Protein 2KJG (pdb70)

Nearest PDB structures (foldseek):
  2kjg-assembly1_A  TM=8.881E-01  e=3.752E-10  Saccharolobus solfataricus
  2kjg-assembly1_A  TM=9.029E-01  e=1.962E-10  Saccharolobus solfataricus
  2kjg-assembly1_A  TM=9.302E-01  e=8.916E-11  Saccharolobus solfataricus
  2kjg-assembly1_A  TM=9.087E-01  e=8.942E-11  Saccharolobus solfataricus
  8p0w-assembly1_G  TM=4.440E-01  e=7.723E+00  Homo sapiens

Structure (mmCIF, N/CA/C/O backbone):
data_2KJG
#
_entry.id   2KJG
#
loop_
_atom_site.group_PDB
_atom_site.id
_atom_site.type_symbol
_atom_site.label_atom_id
_atom_site.label_alt_id
_atom_site.label_comp_id
_atom_site.label_asym_id
_atom_site.label_entity_id
_atom_site.label_seq_id
_atom_site.pdbx_PDB_ins_code
_atom_site.Cartn_x
_atom_site.Cartn_y
_atom_site.Cartn_z
_atom_site.occupancy
_atom_site.B_iso_or_equiv
_atom_site.auth_seq_id
_atom_site.auth_comp_id
_atom_site.auth_asym_id
_atom_site.auth_atom_id
_atom_site.pdbx_PDB_model_num
ATOM 1 N N . MET A 1 1 ? -2.009 18.057 2.233 1.00 0.00 1 MET A N 1
ATOM 2 C CA . MET A 1 1 ? -1.259 16.808 2.179 1.00 0.00 1 MET A CA 1
ATOM 3 C C . MET A 1 1 ? -1.589 15.953 3.383 1.00 0.00 1 MET A C 1
ATOM 4 O O . MET A 1 1 ? -1.000 16.100 4.465 1.00 0.00 1 MET A O 1
ATOM 20 N N . SER A 1 2 ? -2.555 15.104 3.219 1.00 0.00 2 SER A N 1
ATOM 21 C CA . SER A 1 2 ? -2.978 14.210 4.247 1.00 0.00 2 SER A CA 1
ATOM 22 C C . SER A 1 2 ? -3.252 12.841 3.629 1.00 0.00 2 SER A C 1
ATOM 23 O O . SER A 1 2 ? -3.079 12.655 2.418 1.00 0.00 2 SER A O 1
ATOM 31 N N . ILE A 1 3 ? -3.647 11.911 4.448 1.00 0.00 3 ILE A N 1
ATOM 32 C CA . ILE A 1 3 ? -3.983 10.560 4.031 1.00 0.00 3 ILE A CA 1
ATOM 33 C C . ILE A 1 3 ? -4.934 10.004 5.109 1.00 0.00 3 ILE A C 1
ATOM 34 O O . ILE A 1 3 ? -5.277 8.829 5.158 1.00 0.00 3 ILE A O 1
ATOM 50 N N . LEU A 1 4 ? -5.429 10.924 5.904 1.00 0.00 4 LEU A N 1
ATOM 51 C CA . LEU A 1 4 ? -6.135 10.606 7.122 1.00 0.00 4 LEU A CA 1
ATOM 52 C C . LEU A 1 4 ? -7.630 10.633 6.927 1.00 0.00 4 LEU A C 1
ATOM 53 O O . LEU A 1 4 ? -8.372 10.123 7.763 1.00 0.00 4 LEU A O 1
ATOM 69 N N . GLU A 1 5 ? -8.068 11.217 5.828 1.00 0.00 5 GLU A N 1
ATOM 70 C CA . GLU A 1 5 ? -9.476 11.375 5.526 1.00 0.00 5 GLU A CA 1
ATOM 71 C C . GLU A 1 5 ? -10.206 10.037 5.376 1.00 0.00 5 GLU A C 1
ATOM 72 O O . GLU A 1 5 ? -11.441 9.982 5.469 1.00 0.00 5 GLU A O 1
ATOM 84 N N . ASP A 1 6 ? -9.482 8.963 5.157 1.00 0.00 6 ASP A N 1
ATOM 85 C CA . ASP A 1 6 ? -10.156 7.711 4.892 1.00 0.00 6 ASP A CA 1
ATOM 86 C C . ASP A 1 6 ? -9.985 6.678 6.000 1.00 0.00 6 ASP A C 1
ATOM 87 O O . ASP A 1 6 ? -8.861 6.444 6.486 1.00 0.00 6 ASP A O 1
ATOM 96 N N . PRO A 1 7 ? -11.106 6.060 6.435 1.00 0.00 7 PRO A N 1
ATOM 97 C CA . PRO A 1 7 ? -11.110 4.981 7.432 1.00 0.00 7 PRO A CA 1
ATOM 98 C C . PRO A 1 7 ? -10.269 3.735 7.061 1.00 0.00 7 PRO A C 1
ATOM 99 O O . PRO A 1 7 ? -9.851 3.002 7.960 1.00 0.00 7 PRO A O 1
ATOM 110 N N . GLU A 1 8 ? -10.008 3.476 5.766 1.00 0.00 8 GLU A N 1
ATOM 111 C CA . GLU A 1 8 ? -9.196 2.295 5.410 1.00 0.00 8 GLU A CA 1
ATOM 112 C C . GLU A 1 8 ? -7.775 2.461 5.943 1.00 0.00 8 GLU A C 1
ATOM 113 O O . GLU A 1 8 ? -7.149 1.507 6.418 1.00 0.00 8 GLU A O 1
ATOM 125 N N . PHE A 1 9 ? -7.313 3.698 5.936 1.00 0.00 9 PHE A N 1
ATOM 126 C CA . PHE A 1 9 ? -5.963 4.028 6.353 1.00 0.00 9 PHE A CA 1
ATOM 127 C C . PHE A 1 9 ? -5.759 3.793 7.849 1.00 0.00 9 PHE A C 1
ATOM 128 O O . PHE A 1 9 ? -4.738 3.234 8.263 1.00 0.00 9 PHE A O 1
ATOM 145 N N . VAL A 1 10 ? -6.734 4.190 8.657 1.00 0.00 10 VAL A N 1
ATOM 146 C CA . VAL A 1 10 ? -6.611 4.028 10.101 1.00 0.00 10 VAL A CA 1
ATOM 147 C C . VAL A 1 10 ? -6.569 2.543 10.462 1.00 0.00 10 VAL A C 1
ATOM 148 O O . VAL A 1 10 ? -5.852 2.136 11.364 1.00 0.00 10 VAL A O 1
ATOM 161 N N . LYS A 1 11 ? -7.304 1.735 9.709 1.00 0.00 11 LYS A N 1
ATOM 162 C CA . LYS A 1 11 ? -7.317 0.304 9.923 1.00 0.00 11 LYS A CA 1
ATOM 163 C C . LYS A 1 11 ? -5.947 -0.306 9.620 1.00 0.00 11 LYS A C 1
ATOM 164 O O . LYS A 1 11 ? -5.490 -1.189 10.344 1.00 0.00 11 LYS A O 1
ATOM 183 N N . LEU A 1 12 ? -5.281 0.206 8.580 1.00 0.00 12 LEU A N 1
ATOM 184 C CA . LEU A 1 12 ? -3.904 -0.198 8.257 1.00 0.00 12 LEU A CA 1
ATOM 185 C C . LEU A 1 12 ? -2.990 0.111 9.437 1.00 0.00 12 LEU A C 1
ATOM 186 O O . LEU A 1 12 ? -2.164 -0.712 9.847 1.00 0.00 12 LEU A O 1
ATOM 202 N N . ARG A 1 13 ? -3.172 1.301 9.987 1.00 0.00 13 ARG A N 1
ATOM 203 C CA . ARG A 1 13 ? -2.419 1.768 11.143 1.00 0.00 13 ARG A CA 1
ATOM 204 C C . ARG A 1 13 ? -2.675 0.870 12.352 1.00 0.00 13 ARG A C 1
ATOM 205 O O . ARG A 1 13 ? -1.754 0.572 13.106 1.00 0.00 13 ARG A O 1
ATOM 226 N N . GLN A 1 14 ? -3.925 0.434 12.514 1.00 0.00 14 GLN A N 1
ATOM 227 C CA . GLN A 1 14 ? -4.318 -0.464 13.610 1.00 0.00 14 GLN A CA 1
ATOM 228 C C . GLN A 1 14 ? -3.623 -1.817 13.501 1.00 0.00 14 GLN A C 1
ATOM 229 O O . GLN A 1 14 ? -3.175 -2.368 14.502 1.00 0.00 14 GLN A O 1
ATOM 243 N N . PHE A 1 15 ? -3.523 -2.346 12.284 1.00 0.00 15 PHE A N 1
ATOM 244 C CA . PHE A 1 15 ? -2.897 -3.636 12.066 1.00 0.00 15 PHE A CA 1
ATOM 245 C C . PHE A 1 15 ? -1.385 -3.560 12.184 1.00 0.00 15 PHE A C 1
ATOM 246 O O . PHE A 1 15 ? -0.721 -4.580 12.253 1.00 0.00 15 PHE A O 1
ATOM 263 N N . LYS A 1 16 ? -0.856 -2.329 12.171 1.00 0.00 16 LYS A N 1
ATOM 264 C CA . LYS A 1 16 ? 0.586 -2.028 12.331 1.00 0.00 16 LYS A CA 1
ATOM 265 C C . LYS A 1 16 ? 1.394 -2.483 11.108 1.00 0.00 16 LYS A C 1
ATOM 266 O O . LYS A 1 16 ? 2.616 -2.352 11.080 1.00 0.00 16 LYS A O 1
ATOM 285 N N . GLY A 1 17 ? 0.709 -3.002 10.116 1.00 0.00 17 GLY A N 1
ATOM 286 C CA . GLY A 1 17 ? 1.348 -3.502 8.932 1.00 0.00 17 GLY A CA 1
ATOM 287 C C . GLY A 1 17 ? 1.580 -5.000 9.017 1.00 0.00 17 GLY A C 1
ATOM 288 O O . GLY A 1 17 ? 0.802 -5.784 8.464 1.00 0.00 17 GLY A O 1
ATOM 292 N N . LYS A 1 18 ? 2.657 -5.386 9.734 1.00 0.00 18 LYS A N 1
ATOM 293 C CA . LYS A 1 18 ? 3.082 -6.796 9.942 1.00 0.00 18 LYS A CA 1
ATOM 294 C C . LYS A 1 18 ? 3.485 -7.499 8.645 1.00 0.00 18 LYS A C 1
ATOM 295 O O . LYS A 1 18 ? 3.715 -8.713 8.629 1.00 0.00 18 LYS A O 1
ATOM 314 N N . VAL A 1 19 ? 3.613 -6.736 7.602 1.00 0.00 19 VAL A N 1
ATOM 315 C CA . VAL A 1 19 ? 3.911 -7.241 6.280 1.00 0.00 19 VAL A CA 1
ATOM 316 C C . VAL A 1 19 ? 5.383 -7.059 5.953 1.00 0.00 19 VAL A C 1
ATOM 317 O O . VAL A 1 19 ? 6.121 -6.397 6.699 1.00 0.00 19 VAL A O 1
ATOM 330 N N . ASN A 1 20 ? 5.807 -7.663 4.878 1.00 0.00 20 ASN A N 1
ATOM 331 C CA . ASN A 1 20 ? 7.172 -7.569 4.419 1.00 0.00 20 ASN A CA 1
ATOM 332 C C . ASN A 1 20 ? 7.356 -6.228 3.767 1.00 0.00 20 ASN A C 1
ATOM 333 O O . ASN A 1 20 ? 6.781 -5.969 2.701 1.00 0.00 20 ASN A O 1
ATOM 344 N N . PHE A 1 21 ? 8.159 -5.395 4.376 1.00 0.00 21 PHE A N 1
ATOM 345 C CA . PHE A 1 21 ? 8.443 -4.068 3.869 1.00 0.00 21 PHE A CA 1
ATOM 346 C C . PHE A 1 21 ? 9.027 -4.144 2.480 1.00 0.00 21 PHE A C 1
ATOM 347 O O . PHE A 1 21 ? 8.694 -3.347 1.611 1.00 0.00 21 PHE A O 1
ATOM 364 N N . ASN A 1 22 ? 9.801 -5.170 2.252 1.00 0.00 22 ASN A N 1
ATOM 365 C CA . ASN A 1 22 ? 10.544 -5.289 1.015 1.00 0.00 22 ASN A CA 1
ATOM 366 C C . ASN A 1 22 ? 9.621 -5.675 -0.095 1.00 0.00 22 ASN A C 1
ATOM 367 O O . ASN A 1 22 ? 9.732 -5.170 -1.222 1.00 0.00 22 ASN A O 1
ATOM 378 N N . LEU A 1 23 ? 8.678 -6.524 0.219 1.00 0.00 23 LEU A N 1
ATOM 379 C CA . LEU A 1 23 ? 7.780 -7.001 -0.776 1.00 0.00 23 LEU A CA 1
ATOM 380 C C . LEU A 1 23 ? 6.728 -5.958 -1.094 1.00 0.00 23 LEU A C 1
ATOM 381 O O . LEU A 1 23 ? 6.435 -5.731 -2.253 1.00 0.00 23 LEU A O 1
ATOM 397 N N . VAL A 1 24 ? 6.217 -5.275 -0.070 1.00 0.00 24 VAL A N 1
ATOM 398 C CA . VAL A 1 24 ? 5.205 -4.237 -0.279 1.00 0.00 24 VAL A CA 1
ATOM 399 C C . VAL A 1 24 ? 5.799 -3.090 -1.066 1.00 0.00 24 VAL A C 1
ATOM 400 O O . VAL A 1 24 ? 5.164 -2.549 -1.964 1.00 0.00 24 VAL A O 1
ATOM 413 N N . MET A 1 25 ? 7.046 -2.767 -0.755 1.00 0.00 25 MET A N 1
ATOM 414 C CA . MET A 1 25 ? 7.791 -1.743 -1.469 1.00 0.00 25 MET A CA 1
ATOM 415 C C . MET A 1 25 ? 7.863 -2.098 -2.950 1.00 0.00 25 MET A C 1
ATOM 416 O O . MET A 1 25 ? 7.752 -1.233 -3.806 1.00 0.00 25 MET A O 1
ATOM 430 N N . GLN A 1 26 ? 7.999 -3.384 -3.235 1.00 0.00 26 GLN A N 1
ATOM 431 C CA . GLN A 1 26 ? 8.020 -3.869 -4.593 1.00 0.00 26 GLN A CA 1
ATOM 432 C C . GLN A 1 26 ? 6.617 -3.884 -5.203 1.00 0.00 26 GLN A C 1
ATOM 433 O O . GLN A 1 26 ? 6.462 -3.541 -6.353 1.00 0.00 26 GLN A O 1
ATOM 447 N N . ILE A 1 27 ? 5.609 -4.280 -4.419 1.00 0.00 27 ILE A N 1
ATOM 448 C CA . ILE A 1 27 ? 4.197 -4.287 -4.872 1.00 0.00 27 ILE A CA 1
ATOM 449 C C . ILE A 1 27 ? 3.803 -2.880 -5.329 1.00 0.00 27 ILE A C 1
ATOM 450 O O . ILE A 1 27 ? 3.321 -2.679 -6.456 1.00 0.00 27 ILE A O 1
ATOM 466 N N . LEU A 1 28 ? 4.059 -1.917 -4.460 1.00 0.00 28 LEU A N 1
ATOM 467 C CA . LEU A 1 28 ? 3.762 -0.519 -4.711 1.00 0.00 28 LEU A CA 1
ATOM 468 C C . LEU A 1 28 ? 4.555 -0.019 -5.911 1.00 0.00 28 LEU A C 1
ATOM 469 O O . LEU A 1 28 ? 4.039 0.682 -6.761 1.00 0.00 28 LEU A O 1
ATOM 485 N N . ASP A 1 29 ? 5.802 -0.426 -5.975 1.00 0.00 29 ASP A N 1
ATOM 486 C CA . ASP A 1 29 ? 6.711 -0.061 -7.065 1.00 0.00 29 ASP A CA 1
ATOM 487 C C . ASP A 1 29 ? 6.207 -0.613 -8.379 1.00 0.00 29 ASP A C 1
ATOM 488 O O . ASP A 1 29 ? 6.166 0.077 -9.386 1.00 0.00 29 ASP A O 1
ATOM 497 N N . GLU A 1 30 ? 5.804 -1.857 -8.332 1.00 0.00 30 GLU A N 1
ATOM 498 C CA . GLU A 1 30 ? 5.366 -2.608 -9.492 1.00 0.00 30 GLU A CA 1
ATOM 499 C C . GLU A 1 30 ? 4.112 -1.974 -10.112 1.00 0.00 30 GLU A C 1
ATOM 500 O O . GLU A 1 30 ? 4.033 -1.807 -11.336 1.00 0.00 30 GLU A O 1
ATOM 512 N N . ILE A 1 31 ? 3.142 -1.602 -9.281 1.00 0.00 31 ILE A N 1
ATOM 513 C CA . ILE A 1 31 ? 1.952 -0.930 -9.804 1.00 0.00 31 ILE A CA 1
ATOM 514 C C . ILE A 1 31 ? 2.318 0.481 -10.270 1.00 0.00 31 ILE A C 1
ATOM 515 O O . ILE A 1 31 ? 1.834 0.945 -11.295 1.00 0.00 31 ILE A O 1
ATOM 531 N N . GLU A 1 32 ? 3.222 1.127 -9.531 1.00 0.00 32 GLU A N 1
ATOM 532 C CA . GLU A 1 32 ? 3.649 2.476 -9.813 1.00 0.00 32 GLU A CA 1
ATOM 533 C C . GLU A 1 32 ? 4.316 2.567 -11.165 1.00 0.00 32 GLU A C 1
ATOM 534 O O . GLU A 1 32 ? 3.904 3.353 -11.993 1.00 0.00 32 GLU A O 1
ATOM 546 N N . LEU A 1 33 ? 5.317 1.732 -11.397 1.00 0.00 33 LEU A N 1
ATOM 547 C CA . LEU A 1 33 ? 6.060 1.757 -12.648 1.00 0.00 33 LEU A CA 1
ATOM 548 C C . LEU A 1 33 ? 5.161 1.505 -13.856 1.00 0.00 33 LEU A C 1
ATOM 549 O O . LEU A 1 33 ? 5.364 2.096 -14.923 1.00 0.00 33 LEU A O 1
ATOM 565 N N . ASP A 1 34 ? 4.142 0.675 -13.671 1.00 0.00 34 ASP A N 1
ATOM 566 C CA . ASP A 1 34 ? 3.185 0.410 -14.736 1.00 0.00 34 ASP A CA 1
ATOM 567 C C . ASP A 1 34 ? 2.328 1.635 -14.954 1.00 0.00 34 ASP A C 1
ATOM 568 O O . ASP A 1 34 ? 2.192 2.104 -16.071 1.00 0.00 34 ASP A O 1
ATOM 577 N N . LEU A 1 35 ? 1.817 2.186 -13.863 1.00 0.00 35 LEU A N 1
ATOM 578 C CA . LEU A 1 35 ? 0.954 3.369 -13.885 1.00 0.00 35 LEU A CA 1
ATOM 579 C C . LEU A 1 35 ? 1.697 4.624 -14.378 1.00 0.00 35 LEU A C 1
ATOM 580 O O . LEU A 1 35 ? 1.085 5.579 -14.828 1.00 0.00 35 LEU A O 1
ATOM 596 N N . ARG A 1 36 ? 3.005 4.639 -14.251 1.00 0.00 36 ARG A N 1
ATOM 597 C CA . ARG A 1 36 ? 3.780 5.750 -14.749 1.00 0.00 36 ARG A CA 1
ATOM 598 C C . ARG A 1 36 ? 3.802 5.749 -16.277 1.00 0.00 36 ARG A C 1
ATOM 599 O O . ARG A 1 36 ? 3.806 6.809 -16.917 1.00 0.00 36 ARG A O 1
ATOM 620 N N . GLY A 1 37 ? 3.779 4.568 -16.854 1.00 0.00 37 GLY A N 1
ATOM 621 C CA . GLY A 1 37 ? 3.749 4.454 -18.296 1.00 0.00 37 GLY A CA 1
ATOM 622 C C . GLY A 1 37 ? 2.324 4.396 -18.814 1.00 0.00 37 GLY A C 1
ATOM 623 O O . GLY A 1 37 ? 1.991 4.988 -19.847 1.00 0.00 37 GLY A O 1
ATOM 627 N N . SER A 1 38 ? 1.489 3.713 -18.083 1.00 0.00 38 SER A N 1
ATOM 628 C CA . SER A 1 38 ? 0.105 3.519 -18.434 1.00 0.00 38 SER A CA 1
ATOM 629 C C . SER A 1 38 ? -0.773 4.589 -17.746 1.00 0.00 38 SER A C 1
ATOM 630 O O . SER A 1 38 ? -0.251 5.559 -17.203 1.00 0.00 38 SER A O 1
ATOM 638 N N . ASP A 1 39 ? -2.093 4.441 -17.803 1.00 0.00 39 ASP A N 1
ATOM 639 C CA . ASP A 1 39 ? -2.984 5.437 -17.181 1.00 0.00 39 ASP A CA 1
ATOM 640 C C . ASP A 1 39 ? -4.005 4.799 -16.247 1.00 0.00 39 ASP A C 1
ATOM 641 O O . ASP A 1 39 ? -4.703 5.505 -15.526 1.00 0.00 39 ASP A O 1
ATOM 650 N N . ASN A 1 40 ? -4.078 3.488 -16.225 1.00 0.00 40 ASN A N 1
ATOM 651 C CA . ASN A 1 40 ? -5.126 2.820 -15.479 1.00 0.00 40 ASN A CA 1
ATOM 652 C C . ASN A 1 40 ? -4.530 2.061 -14.322 1.00 0.00 40 ASN A C 1
ATOM 653 O O . ASN A 1 40 ? -3.925 1.009 -14.512 1.00 0.00 40 ASN A O 1
ATOM 664 N N . ILE A 1 41 ? -4.712 2.582 -13.128 1.00 0.00 41 ILE A N 1
ATOM 665 C CA . ILE A 1 41 ? -4.123 1.982 -11.949 1.00 0.00 41 ILE A CA 1
ATOM 666 C C . ILE A 1 41 ? -4.876 0.719 -11.548 1.00 0.00 41 ILE A C 1
ATOM 667 O O . ILE A 1 41 ? -4.295 -0.191 -10.978 1.00 0.00 41 ILE A O 1
ATOM 683 N N . LYS A 1 42 ? -6.157 0.663 -11.884 1.00 0.00 42 LYS A N 1
ATOM 684 C CA . LYS A 1 42 ? -6.975 -0.522 -11.612 1.00 0.00 42 LYS A CA 1
ATOM 685 C C . LYS A 1 42 ? -6.353 -1.706 -12.323 1.00 0.00 42 LYS A C 1
ATOM 686 O O . LYS A 1 42 ? -6.143 -2.771 -11.735 1.00 0.00 42 LYS A O 1
ATOM 705 N N . THR A 1 43 ? -6.051 -1.494 -13.585 1.00 0.00 43 THR A N 1
ATOM 706 C CA . THR A 1 43 ? -5.408 -2.495 -14.403 1.00 0.00 43 THR A CA 1
ATOM 707 C C . THR A 1 43 ? -3.986 -2.791 -13.881 1.00 0.00 43 THR A C 1
ATOM 708 O O . THR A 1 43 ? -3.561 -3.958 -13.849 1.00 0.00 43 THR A O 1
ATOM 719 N N . SER A 1 44 ? -3.275 -1.748 -13.436 1.00 0.00 44 SER A N 1
ATOM 720 C CA . SER A 1 44 ? -1.955 -1.922 -12.834 1.00 0.00 44 SER A CA 1
ATOM 721 C C . SER A 1 44 ? -2.044 -2.848 -11.596 1.00 0.00 44 SER A C 1
ATOM 722 O O . SER A 1 44 ? -1.192 -3.729 -11.397 1.00 0.00 44 SER A O 1
ATOM 730 N N . ILE A 1 45 ? -3.102 -2.656 -10.791 1.00 0.00 45 ILE A N 1
ATOM 731 C CA . ILE A 1 45 ? -3.373 -3.490 -9.620 1.00 0.00 45 ILE A CA 1
ATOM 732 C C . ILE A 1 45 ? -3.526 -4.949 -10.055 1.00 0.00 45 ILE A C 1
ATOM 733 O O . ILE A 1 45 ? -2.907 -5.841 -9.475 1.00 0.00 45 ILE A O 1
ATOM 749 N N . ILE A 1 46 ? -4.303 -5.156 -11.118 1.00 0.00 46 ILE A N 1
ATOM 750 C CA . ILE A 1 46 ? -4.604 -6.485 -11.648 1.00 0.00 46 ILE A CA 1
ATOM 751 C C . ILE A 1 46 ? -3.339 -7.310 -11.893 1.00 0.00 46 ILE A C 1
ATOM 752 O O . ILE A 1 46 ? -3.247 -8.435 -11.408 1.00 0.00 46 ILE A O 1
ATOM 768 N N . TYR A 1 47 ? -2.348 -6.729 -12.585 1.00 0.00 47 TYR A N 1
ATOM 769 C CA . TYR A 1 47 ? -1.131 -7.480 -12.937 1.00 0.00 47 TYR A CA 1
ATOM 770 C C . TYR A 1 47 ? -0.412 -7.944 -11.694 1.00 0.00 47 TYR A C 1
ATOM 771 O O . TYR A 1 47 ? -0.174 -9.127 -11.500 1.00 0.00 47 TYR A O 1
ATOM 789 N N . VAL A 1 48 ? -0.141 -6.996 -10.834 1.00 0.00 48 VAL A N 1
ATOM 790 C CA . VAL A 1 48 ? 0.669 -7.200 -9.661 1.00 0.00 48 VAL A CA 1
ATOM 791 C C . VAL A 1 48 ? -0.004 -8.125 -8.662 1.00 0.00 48 VAL A C 1
ATOM 792 O O . VAL A 1 48 ? 0.633 -9.031 -8.116 1.00 0.00 48 VAL A O 1
ATOM 805 N N . TYR A 1 49 ? -1.281 -7.932 -8.458 1.00 0.00 49 TYR A N 1
ATOM 806 C CA . TYR A 1 49 ? -2.023 -8.731 -7.521 1.00 0.00 49 TYR A CA 1
ATOM 807 C C . TYR A 1 49 ? -2.214 -10.150 -8.030 1.00 0.00 49 TYR A C 1
ATOM 808 O O . TYR A 1 49 ? -2.099 -11.091 -7.266 1.00 0.00 49 TYR A O 1
ATOM 826 N N . SER A 1 50 ? -2.433 -10.300 -9.329 1.00 0.00 50 SER A N 1
ATOM 827 C CA . SER A 1 50 ? -2.588 -11.615 -9.923 1.00 0.00 50 SER A CA 1
ATOM 828 C C . SER A 1 50 ? -1.224 -12.320 -9.990 1.00 0.00 50 SER A C 1
ATOM 829 O O . SER A 1 50 ? -1.125 -13.544 -9.890 1.00 0.00 50 SER A O 1
ATOM 837 N N . SER A 1 51 ? -0.178 -11.549 -10.150 1.00 0.00 51 SER A N 1
ATOM 838 C CA . SER A 1 51 ? 1.149 -12.093 -10.216 1.00 0.00 51 SER A CA 1
ATOM 839 C C . SER A 1 51 ? 1.598 -12.544 -8.818 1.00 0.00 51 SER A C 1
ATOM 840 O O . SER A 1 51 ? 2.117 -13.642 -8.645 1.00 0.00 51 SER A O 1
ATOM 848 N N . HIS A 1 52 ? 1.333 -11.720 -7.827 1.00 0.00 52 HIS A N 1
ATOM 849 C CA . HIS A 1 52 ? 1.767 -11.977 -6.460 1.00 0.00 52 HIS A CA 1
ATOM 850 C C . HIS A 1 52 ? 0.607 -12.471 -5.603 1.00 0.00 52 HIS A C 1
ATOM 851 O O . HIS A 1 52 ? 0.556 -12.163 -4.407 1.00 0.00 52 HIS A O 1
ATOM 866 N N . LEU A 1 53 ? -0.275 -13.294 -6.197 1.00 0.00 53 LEU A N 1
ATOM 867 C CA . LEU A 1 53 ? -1.491 -13.827 -5.518 1.00 0.00 53 LEU A CA 1
ATOM 868 C C . LEU A 1 53 ? -1.207 -14.373 -4.138 1.00 0.00 53 LEU A C 1
ATOM 869 O O . LEU A 1 53 ? -1.973 -14.126 -3.201 1.00 0.00 53 LEU A O 1
ATOM 885 N N . ASP A 1 54 ? -0.103 -15.087 -4.009 1.00 0.00 54 ASP A N 1
ATOM 886 C CA . ASP A 1 54 ? 0.279 -15.690 -2.738 1.00 0.00 54 ASP A CA 1
ATOM 887 C C . ASP A 1 54 ? 0.411 -14.663 -1.626 1.00 0.00 54 ASP A C 1
ATOM 888 O O . ASP A 1 54 ? -0.080 -14.878 -0.502 1.00 0.00 54 ASP A O 1
ATOM 897 N N . GLU A 1 55 ? 1.082 -13.574 -1.899 1.00 0.00 55 GLU A N 1
ATOM 898 C CA . GLU A 1 55 ? 1.230 -12.563 -0.895 1.00 0.00 55 GLU A CA 1
ATOM 899 C C . GLU A 1 55 ? -0.066 -11.781 -0.700 1.00 0.00 55 GLU A C 1
ATOM 900 O O . GLU A 1 55 ? -0.403 -11.391 0.414 1.00 0.00 55 GLU A O 1
ATOM 912 N N . ILE A 1 56 ? -0.803 -11.591 -1.782 1.00 0.00 56 ILE A N 1
ATOM 913 C CA . ILE A 1 56 ? -2.061 -10.846 -1.736 1.00 0.00 56 ILE A CA 1
ATOM 914 C C . ILE A 1 56 ? -3.051 -11.542 -0.807 1.00 0.00 56 ILE A C 1
ATOM 915 O O . ILE A 1 56 ? -3.662 -10.912 0.037 1.00 0.00 56 ILE A O 1
ATOM 931 N N . ARG A 1 57 ? -3.154 -12.851 -0.943 1.00 0.00 57 ARG A N 1
ATOM 932 C CA . ARG A 1 57 ? -4.054 -13.641 -0.104 1.00 0.00 57 ARG A CA 1
ATOM 933 C C . ARG A 1 57 ? -3.518 -13.735 1.333 1.00 0.00 57 ARG A C 1
ATOM 934 O O . ARG A 1 57 ? -4.276 -13.963 2.270 1.00 0.00 57 ARG A O 1
ATOM 955 N N . LYS A 1 58 ? -2.207 -13.548 1.490 1.00 0.00 58 LYS A N 1
ATOM 956 C CA . LYS A 1 58 ? -1.551 -13.635 2.791 1.00 0.00 58 LYS A CA 1
ATOM 957 C C . LYS A 1 58 ? -2.009 -12.459 3.643 1.00 0.00 58 LYS A C 1
ATOM 958 O O . LYS A 1 58 ? -2.513 -12.618 4.756 1.00 0.00 58 LYS A O 1
ATOM 977 N N . ASN A 1 59 ? -1.868 -11.291 3.081 1.00 0.00 59 ASN A N 1
ATOM 978 C CA . ASN A 1 59 ? -2.167 -10.042 3.758 1.00 0.00 59 ASN A CA 1
ATOM 979 C C . ASN A 1 59 ? -3.373 -9.425 3.077 1.00 0.00 59 ASN A C 1
ATOM 980 O O . ASN A 1 59 ? -3.351 -8.255 2.691 1.00 0.00 59 ASN A O 1
ATOM 991 N N . LYS A 1 60 ? -4.440 -10.200 2.951 1.00 0.00 60 LYS A N 1
ATOM 992 C CA . LYS A 1 60 ? -5.608 -9.765 2.182 1.00 0.00 60 LYS A CA 1
ATOM 993 C C . LYS A 1 60 ? -6.255 -8.496 2.732 1.00 0.00 60 LYS A C 1
ATOM 994 O O . LYS A 1 60 ? -6.781 -7.702 1.969 1.00 0.00 60 LYS A O 1
ATOM 1013 N N . GLU A 1 61 ? -6.190 -8.295 4.045 1.00 0.00 61 GLU A N 1
ATOM 1014 C CA . GLU A 1 61 ? -6.746 -7.109 4.649 1.00 0.00 61 GLU A CA 1
ATOM 1015 C C . GLU A 1 61 ? -5.962 -5.901 4.196 1.00 0.00 61 GLU A C 1
ATOM 1016 O O . GLU A 1 61 ? -6.528 -4.887 3.768 1.00 0.00 61 GLU A O 1
ATOM 1028 N N . PHE A 1 62 ? -4.661 -6.038 4.277 1.00 0.00 62 PHE A N 1
ATOM 1029 C CA . PHE A 1 62 ? -3.739 -5.011 3.904 1.00 0.00 62 PHE A CA 1
ATOM 1030 C C . PHE A 1 62 ? -3.858 -4.693 2.415 1.00 0.00 62 PHE A C 1
ATOM 1031 O O . PHE A 1 62 ? -4.069 -3.540 2.042 1.00 0.00 62 PHE A O 1
ATOM 1048 N N . TYR A 1 63 ? -3.794 -5.722 1.580 1.00 0.00 63 TYR A N 1
ATOM 1049 C CA . TYR A 1 63 ? -3.828 -5.539 0.139 1.00 0.00 63 TYR A CA 1
ATOM 1050 C C . TYR A 1 63 ? -5.178 -5.063 -0.381 1.00 0.00 63 TYR A C 1
ATOM 1051 O O . TYR A 1 63 ? -5.243 -4.400 -1.408 1.00 0.00 63 TYR A O 1
ATOM 1069 N N . ASP A 1 64 ? -6.255 -5.366 0.326 1.00 0.00 64 ASP A N 1
ATOM 1070 C CA . ASP A 1 64 ? -7.562 -4.839 -0.074 1.00 0.00 64 ASP A CA 1
ATOM 1071 C C . ASP A 1 64 ? -7.631 -3.354 0.201 1.00 0.00 64 ASP A C 1
ATOM 1072 O O . ASP A 1 64 ? -7.952 -2.550 -0.694 1.00 0.00 64 ASP A O 1
ATOM 1081 N N . MET A 1 65 ? -7.280 -2.989 1.419 1.00 0.00 65 MET A N 1
ATOM 1082 C CA . MET A 1 65 ? -7.359 -1.611 1.854 1.00 0.00 65 MET A CA 1
ATOM 1083 C C . MET A 1 65 ? -6.398 -0.718 1.118 1.00 0.00 65 MET A C 1
ATOM 1084 O O . MET A 1 65 ? -6.785 0.372 0.686 1.00 0.00 65 MET A O 1
ATOM 1098 N N . ILE A 1 66 ? -5.158 -1.168 0.921 1.00 0.00 66 ILE A N 1
ATOM 1099 C CA . ILE A 1 66 ? -4.211 -0.336 0.210 1.00 0.00 66 ILE A CA 1
ATOM 1100 C C . ILE A 1 66 ? -4.625 -0.146 -1.232 1.00 0.00 66 ILE A C 1
ATOM 1101 O O . ILE A 1 66 ? -4.575 0.950 -1.713 1.00 0.00 66 ILE A O 1
ATOM 1117 N N . ALA A 1 67 ? -5.101 -1.213 -1.895 1.00 0.00 67 ALA A N 1
ATOM 1118 C CA . ALA A 1 67 ? -5.536 -1.130 -3.300 1.00 0.00 67 ALA A CA 1
ATOM 1119 C C . ALA A 1 67 ? -6.597 -0.074 -3.473 1.00 0.00 67 ALA A C 1
ATOM 1120 O O . ALA A 1 67 ? -6.591 0.663 -4.462 1.00 0.00 67 ALA A O 1
ATOM 1127 N N . GLU A 1 68 ? -7.494 0.019 -2.508 1.00 0.00 68 GLU A N 1
ATOM 1128 C CA . GLU A 1 68 ? -8.518 1.029 -2.534 1.00 0.00 68 GLU A CA 1
ATOM 1129 C C . GLU A 1 68 ? -7.854 2.409 -2.434 1.00 0.00 68 GLU A C 1
ATOM 1130 O O . GLU A 1 68 ? -7.974 3.228 -3.341 1.00 0.00 68 GLU A O 1
ATOM 1142 N N . ILE A 1 69 ? -7.077 2.589 -1.365 1.00 0.00 69 ILE A N 1
ATOM 1143 C CA . ILE A 1 69 ? -6.382 3.846 -1.043 1.00 0.00 69 ILE A CA 1
ATOM 1144 C C . ILE A 1 69 ? -5.462 4.317 -2.179 1.00 0.00 69 ILE A C 1
ATOM 1145 O O . ILE A 1 69 ? -5.468 5.488 -2.529 1.00 0.00 69 ILE A O 1
ATOM 1161 N N . LEU A 1 70 ? -4.707 3.398 -2.747 1.00 0.00 70 LEU A N 1
ATOM 1162 C CA . LEU A 1 70 ? -3.769 3.681 -3.831 1.00 0.00 70 LEU A CA 1
ATOM 1163 C C . LEU A 1 70 ? -4.449 4.375 -5.000 1.00 0.00 70 LEU A C 1
ATOM 1164 O O . LEU A 1 70 ? -4.013 5.418 -5.438 1.00 0.00 70 LEU A O 1
ATOM 1180 N N . GLN A 1 71 ? -5.544 3.819 -5.452 1.00 0.00 71 GLN A N 1
ATOM 1181 C CA . GLN A 1 71 ? -6.285 4.377 -6.581 1.00 0.00 71 GLN A CA 1
ATOM 1182 C C . GLN A 1 71 ? -6.961 5.698 -6.164 1.00 0.00 71 GLN A C 1
ATOM 1183 O O . GLN A 1 71 ? -6.851 6.742 -6.844 1.00 0.00 71 GLN A O 1
ATOM 1197 N N . ARG A 1 72 ? -7.570 5.629 -5.006 1.00 0.00 72 ARG A N 1
ATOM 1198 C CA . ARG A 1 72 ? -8.350 6.684 -4.369 1.00 0.00 72 ARG A CA 1
ATOM 1199 C C . ARG A 1 72 ? -7.510 7.954 -4.165 1.00 0.00 72 ARG A C 1
ATOM 1200 O O . ARG A 1 72 ? -7.947 9.066 -4.464 1.00 0.00 72 ARG A O 1
ATOM 1221 N N . TYR A 1 73 ? -6.308 7.785 -3.681 1.00 0.00 73 TYR A N 1
ATOM 1222 C CA . TYR A 1 73 ? -5.452 8.904 -3.400 1.00 0.00 73 TYR A CA 1
ATOM 1223 C C . TYR A 1 73 ? -4.503 9.244 -4.534 1.00 0.00 73 TYR A C 1
ATOM 1224 O O . TYR A 1 73 ? -3.957 10.347 -4.554 1.00 0.00 73 TYR A O 1
ATOM 1242 N N . TYR A 1 74 ? -4.297 8.340 -5.489 1.00 0.00 74 TYR A N 1
ATOM 1243 C CA . TYR A 1 74 ? -3.410 8.658 -6.608 1.00 0.00 74 TYR A CA 1
ATOM 1244 C C . TYR A 1 74 ? -4.001 9.784 -7.437 1.00 0.00 74 TYR A C 1
ATOM 1245 O O . TYR A 1 74 ? -3.279 10.629 -7.945 1.00 0.00 74 TYR A O 1
ATOM 1263 N N . LYS A 1 75 ? -5.322 9.814 -7.528 1.00 0.00 75 LYS A N 1
ATOM 1264 C CA . LYS A 1 75 ? -6.003 10.886 -8.250 1.00 0.00 75 LYS A CA 1
ATOM 1265 C C . LYS A 1 75 ? -5.853 12.240 -7.521 1.00 0.00 75 LYS A C 1
ATOM 1266 O O . LYS A 1 75 ? -5.885 13.302 -8.147 1.00 0.00 75 LYS A O 1
ATOM 1285 N N . LYS A 1 76 ? -5.649 12.191 -6.216 1.00 0.00 76 LYS A N 1
ATOM 1286 C CA . LYS A 1 76 ? -5.601 13.404 -5.401 1.00 0.00 76 LYS A CA 1
ATOM 1287 C C . LYS A 1 76 ? -4.163 13.877 -5.080 1.00 0.00 76 LYS A C 1
ATOM 1288 O O . LYS A 1 76 ? -3.853 15.061 -5.222 1.00 0.00 76 LYS A O 1
ATOM 1307 N N . ILE A 1 77 ? -3.297 12.974 -4.642 1.00 0.00 77 ILE A N 1
ATOM 1308 C CA . ILE A 1 77 ? -1.931 13.373 -4.265 1.00 0.00 77 ILE A CA 1
ATOM 1309 C C . ILE A 1 77 ? -0.859 12.745 -5.160 1.00 0.00 77 ILE A C 1
ATOM 1310 O O . ILE A 1 77 ? 0.270 13.230 -5.219 1.00 0.00 77 ILE A O 1
ATOM 1326 N N . GLY A 1 78 ? -1.195 11.665 -5.825 1.00 0.00 78 GLY A N 1
ATOM 1327 C CA . GLY A 1 78 ? -0.252 11.027 -6.735 1.00 0.00 78 GLY A CA 1
ATOM 1328 C C . GLY A 1 78 ? 0.195 9.697 -6.201 1.00 0.00 78 GLY A C 1
ATOM 1329 O O . GLY A 1 78 ? 0.399 9.567 -4.993 1.00 0.00 78 GLY A O 1
ATOM 1333 N N . ILE A 1 79 ? 0.371 8.716 -7.082 1.00 0.00 79 ILE A N 1
ATOM 1334 C CA . ILE A 1 79 ? 0.698 7.355 -6.660 1.00 0.00 79 ILE A CA 1
ATOM 1335 C C . ILE A 1 79 ? 2.046 7.300 -5.928 1.00 0.00 79 ILE A C 1
ATOM 1336 O O . ILE A 1 79 ? 2.174 6.595 -4.930 1.00 0.00 79 ILE A O 1
ATOM 1352 N N . GLU A 1 80 ? 3.014 8.106 -6.396 1.00 0.00 80 GLU A N 1
ATOM 1353 C CA . GLU A 1 80 ? 4.350 8.193 -5.790 1.00 0.00 80 GLU A CA 1
ATOM 1354 C C . GLU A 1 80 ? 4.214 8.482 -4.304 1.00 0.00 80 GLU A C 1
ATOM 1355 O O . GLU A 1 80 ? 4.808 7.808 -3.449 1.00 0.00 80 GLU A O 1
ATOM 1367 N N . ASN A 1 81 ? 3.387 9.464 -4.029 1.00 0.00 81 ASN A N 1
ATOM 1368 C CA . ASN A 1 81 ? 3.114 9.944 -2.688 1.00 0.00 81 ASN A CA 1
ATOM 1369 C C . ASN A 1 81 ? 2.364 8.927 -1.859 1.00 0.00 81 ASN A C 1
ATOM 1370 O O . ASN A 1 81 ? 2.710 8.700 -0.701 1.00 0.00 81 ASN A O 1
ATOM 1381 N N . VAL A 1 82 ? 1.365 8.283 -2.451 1.00 0.00 82 VAL A N 1
ATOM 1382 C CA . VAL A 1 82 ? 0.561 7.306 -1.714 1.00 0.00 82 VAL A CA 1
ATOM 1383 C C . VAL A 1 82 ? 1.416 6.108 -1.319 1.00 0.00 82 VAL A C 1
ATOM 1384 O O . VAL A 1 82 ? 1.394 5.682 -0.168 1.00 0.00 82 VAL A O 1
ATOM 1397 N N . ASN A 1 83 ? 2.200 5.612 -2.270 1.00 0.00 83 ASN A N 1
ATOM 1398 C CA . ASN A 1 83 ? 3.089 4.459 -2.049 1.00 0.00 83 ASN A CA 1
ATOM 1399 C C . ASN A 1 83 ? 4.040 4.717 -0.898 1.00 0.00 83 ASN A C 1
ATOM 1400 O O . ASN A 1 83 ? 4.249 3.863 -0.032 1.00 0.00 83 ASN A O 1
ATOM 1411 N N . GLN A 1 84 ? 4.576 5.915 -0.870 1.00 0.00 84 GLN A N 1
ATOM 1412 C CA . GLN A 1 84 ? 5.503 6.329 0.164 1.00 0.00 84 GLN A CA 1
ATOM 1413 C C . GLN A 1 84 ? 4.762 6.333 1.518 1.00 0.00 84 GLN A C 1
ATOM 1414 O O . GLN A 1 84 ? 5.255 5.798 2.521 1.00 0.00 84 GLN A O 1
ATOM 1428 N N . LEU A 1 85 ? 3.567 6.893 1.532 1.00 0.00 85 LEU A N 1
ATOM 1429 C CA . LEU A 1 85 ? 2.771 6.960 2.750 1.00 0.00 85 LEU A CA 1
ATOM 1430 C C . LEU A 1 85 ? 2.404 5.568 3.260 1.00 0.00 85 LEU A C 1
ATOM 1431 O O . LEU A 1 85 ? 2.409 5.332 4.467 1.00 0.00 85 LEU A O 1
ATOM 1447 N N . ILE A 1 86 ? 2.143 4.639 2.345 1.00 0.00 86 ILE A N 1
ATOM 1448 C CA . ILE A 1 86 ? 1.824 3.260 2.718 1.00 0.00 86 ILE A CA 1
ATOM 1449 C C . ILE A 1 86 ? 3.038 2.617 3.402 1.00 0.00 86 ILE A C 1
ATOM 1450 O O . ILE A 1 86 ? 2.905 1.939 4.426 1.00 0.00 86 ILE A O 1
ATOM 1466 N N . LEU A 1 87 ? 4.224 2.889 2.865 1.00 0.00 87 LEU A N 1
ATOM 1467 C CA . LEU A 1 87 ? 5.471 2.402 3.458 1.00 0.00 87 LEU A CA 1
ATOM 1468 C C . LEU A 1 87 ? 5.659 2.977 4.854 1.00 0.00 87 LEU A C 1
ATOM 1469 O O . LEU A 1 87 ? 6.084 2.295 5.768 1.00 0.00 87 LEU A O 1
ATOM 1485 N N . THR A 1 88 ? 5.297 4.217 5.000 1.00 0.00 88 THR A N 1
ATOM 1486 C CA . THR A 1 88 ? 5.355 4.914 6.264 1.00 0.00 88 THR A CA 1
ATOM 1487 C C . THR A 1 88 ? 4.365 4.274 7.286 1.00 0.00 88 THR A C 1
ATOM 1488 O O . THR A 1 88 ? 4.633 4.209 8.490 1.00 0.00 88 THR A O 1
ATOM 1499 N N . THR A 1 89 ? 3.252 3.783 6.773 1.00 0.00 89 THR A N 1
ATOM 1500 C CA . THR A 1 89 ? 2.200 3.171 7.573 1.00 0.00 89 THR A CA 1
ATOM 1501 C C . THR A 1 89 ? 2.630 1.787 8.110 1.00 0.00 89 THR A C 1
ATOM 1502 O O . THR A 1 89 ? 2.227 1.372 9.211 1.00 0.00 89 THR A O 1
ATOM 1513 N N . ILE A 1 90 ? 3.451 1.087 7.356 1.00 0.00 90 ILE A N 1
ATOM 1514 C CA . ILE A 1 90 ? 3.887 -0.238 7.773 1.00 0.00 90 ILE A CA 1
ATOM 1515 C C . ILE A 1 90 ? 5.190 -0.180 8.544 1.00 0.00 90 ILE A C 1
ATOM 1516 O O . ILE A 1 90 ? 5.640 -1.187 9.107 1.00 0.00 90 ILE A O 1
ATOM 1532 N N . LYS A 1 91 ? 5.807 0.966 8.561 1.00 0.00 91 LYS A N 1
ATOM 1533 C CA . LYS A 1 91 ? 7.044 1.111 9.257 1.00 0.00 91 LYS A CA 1
ATOM 1534 C C . LYS A 1 91 ? 6.890 1.737 10.608 1.00 0.00 91 LYS A C 1
ATOM 1535 O O . LYS A 1 91 ? 6.234 2.771 10.769 1.00 0.00 91 LYS A O 1
ATOM 1554 N N . LEU A 1 92 ? 7.452 1.079 11.587 1.00 0.00 92 LEU A N 1
ATOM 1555 C CA . LEU A 1 92 ? 7.613 1.668 12.885 1.00 0.00 92 LEU A CA 1
ATOM 1556 C C . LEU A 1 92 ? 8.811 2.589 12.780 1.00 0.00 92 LEU A C 1
ATOM 1557 O O . LEU A 1 92 ? 9.770 2.254 12.062 1.00 0.00 92 LEU A O 1
ATOM 1573 N N . GLU A 1 93 ? 8.762 3.702 13.480 1.00 0.00 93 GLU A N 1
ATOM 1574 C CA . GLU A 1 93 ? 9.746 4.782 13.384 1.00 0.00 93 GLU A CA 1
ATOM 1575 C C . GLU A 1 93 ? 11.242 4.308 13.417 1.00 0.00 93 GLU A C 1
ATOM 1576 O O . GLU A 1 93 ? 11.868 4.193 12.358 1.00 0.00 93 GLU A O 1
ATOM 1588 N N . HIS A 1 94 ? 11.810 4.027 14.574 1.00 0.00 94 HIS A N 1
ATOM 1589 C CA . HIS A 1 94 ? 13.204 3.524 14.622 1.00 0.00 94 HIS A CA 1
ATOM 1590 C C . HIS A 1 94 ? 13.391 2.495 15.716 1.00 0.00 94 HIS A C 1
ATOM 1591 O O . HIS A 1 94 ? 14.485 1.968 15.899 1.00 0.00 94 HIS A O 1
ATOM 1606 N N . HIS A 1 95 ? 12.334 2.182 16.420 1.00 0.00 95 HIS A N 1
ATOM 1607 C CA . HIS A 1 95 ? 12.408 1.206 17.489 1.00 0.00 95 HIS A CA 1
ATOM 1608 C C . HIS A 1 95 ? 11.957 -0.129 16.955 1.00 0.00 95 HIS A C 1
ATOM 1609 O O . HIS A 1 95 ? 10.763 -0.394 16.850 1.00 0.00 95 HIS A O 1
ATOM 1624 N N . HIS A 1 96 ? 12.902 -0.928 16.543 1.00 0.00 96 HIS A N 1
ATOM 1625 C CA . HIS A 1 96 ? 12.620 -2.246 15.997 1.00 0.00 96 HIS A CA 1
ATOM 1626 C C . HIS A 1 96 ? 13.360 -3.285 16.788 1.00 0.00 96 HIS A C 1
ATOM 1627 O O . HIS A 1 96 ? 12.748 -4.126 17.452 1.00 0.00 96 HIS A O 1
ATOM 1642 N N . HIS A 1 97 ? 14.693 -3.213 16.746 1.00 0.00 97 HIS A N 1
ATOM 1643 C CA . HIS A 1 97 ? 15.517 -4.158 17.485 1.00 0.00 97 HIS A CA 1
ATOM 1644 C C . HIS A 1 97 ? 15.365 -3.946 18.977 1.00 0.00 97 HIS A C 1
ATOM 1645 O O . HIS A 1 97 ? 15.493 -4.871 19.758 1.00 0.00 97 HIS A O 1
ATOM 1660 N N . HIS A 1 98 ? 15.081 -2.733 19.372 1.00 0.00 98 HIS A N 1
ATOM 1661 C CA . HIS A 1 98 ? 14.771 -2.483 20.742 1.00 0.00 98 HIS A CA 1
ATOM 1662 C C . HIS A 1 98 ? 13.391 -1.874 20.802 1.00 0.00 98 HIS A C 1
ATOM 1663 O O . HIS A 1 98 ? 13.217 -0.661 20.702 1.00 0.00 98 HIS A O 1
ATOM 1678 N N . HIS A 1 99 ? 12.431 -2.733 20.869 1.00 0.00 99 HIS A N 1
ATOM 1679 C CA . HIS A 1 99 ? 11.048 -2.370 20.902 1.00 0.00 99 HIS A CA 1
ATOM 1680 C C . HIS A 1 99 ? 10.354 -3.348 21.812 1.00 0.00 99 HIS A C 1
ATOM 1681 O O . HIS A 1 99 ? 10.113 -3.012 22.970 1.00 0.00 99 HIS A O 1
ATOM 1697 N N . MET A 1 1 ? -2.925 17.051 2.593 1.00 0.00 1 MET A N 2
ATOM 1698 C CA . MET A 1 1 ? -2.104 17.269 3.787 1.00 0.00 1 MET A CA 2
ATOM 1699 C C . MET A 1 1 ? -1.933 15.976 4.554 1.00 0.00 1 MET A C 2
ATOM 1700 O O . MET A 1 1 ? -0.818 15.483 4.722 1.00 0.00 1 MET A O 2
ATOM 1716 N N . SER A 1 2 ? -3.019 15.431 5.017 1.00 0.00 2 SER A N 2
ATOM 1717 C CA . SER A 1 2 ? -2.985 14.232 5.782 1.00 0.00 2 SER A CA 2
ATOM 1718 C C . SER A 1 2 ? -3.668 13.118 4.994 1.00 0.00 2 SER A C 2
ATOM 1719 O O . SER A 1 2 ? -4.683 13.349 4.338 1.00 0.00 2 SER A O 2
ATOM 1727 N N . ILE A 1 3 ? -3.110 11.936 5.034 1.00 0.00 3 ILE A N 2
ATOM 1728 C CA . ILE A 1 3 ? -3.702 10.789 4.367 1.00 0.00 3 ILE A CA 2
ATOM 1729 C C . ILE A 1 3 ? -4.606 10.038 5.368 1.00 0.00 3 ILE A C 2
ATOM 1730 O O . ILE A 1 3 ? -5.335 9.108 5.030 1.00 0.00 3 ILE A O 2
ATOM 1746 N N . LEU A 1 4 ? -4.611 10.539 6.598 1.00 0.00 4 LEU A N 2
ATOM 1747 C CA . LEU A 1 4 ? -5.418 9.991 7.693 1.00 0.00 4 LEU A CA 2
ATOM 1748 C C . LEU A 1 4 ? -6.916 10.299 7.527 1.00 0.00 4 LEU A C 2
ATOM 1749 O O . LEU A 1 4 ? -7.714 10.056 8.437 1.00 0.00 4 LEU A O 2
ATOM 1765 N N . GLU A 1 5 ? -7.297 10.810 6.371 1.00 0.00 5 GLU A N 2
ATOM 1766 C CA . GLU A 1 5 ? -8.685 11.111 6.089 1.00 0.00 5 GLU A CA 2
ATOM 1767 C C . GLU A 1 5 ? -9.435 9.829 5.760 1.00 0.00 5 GLU A C 2
ATOM 1768 O O . GLU A 1 5 ? -10.662 9.763 5.880 1.00 0.00 5 GLU A O 2
ATOM 1780 N N . ASP A 1 6 ? -8.698 8.817 5.365 1.00 0.00 6 ASP A N 2
ATOM 1781 C CA . ASP A 1 6 ? -9.297 7.589 4.887 1.00 0.00 6 ASP A CA 2
ATOM 1782 C C . ASP A 1 6 ? -9.594 6.609 6.032 1.00 0.00 6 ASP A C 2
ATOM 1783 O O . ASP A 1 6 ? -8.770 6.438 6.947 1.00 0.00 6 ASP A O 2
ATOM 1792 N N . PRO A 1 7 ? -10.792 5.981 6.036 1.00 0.00 7 PRO A N 2
ATOM 1793 C CA . PRO A 1 7 ? -11.167 4.997 7.058 1.00 0.00 7 PRO A CA 2
ATOM 1794 C C . PRO A 1 7 ? -10.401 3.676 6.930 1.00 0.00 7 PRO A C 2
ATOM 1795 O O . PRO A 1 7 ? -10.166 2.984 7.925 1.00 0.00 7 PRO A O 2
ATOM 1806 N N . GLU A 1 8 ? -10.051 3.305 5.729 1.00 0.00 8 GLU A N 2
ATOM 1807 C CA . GLU A 1 8 ? -9.354 2.061 5.505 1.00 0.00 8 GLU A CA 2
ATOM 1808 C C . GLU A 1 8 ? -7.900 2.226 5.905 1.00 0.00 8 GLU A C 2
ATOM 1809 O O . GLU A 1 8 ? -7.284 1.321 6.470 1.00 0.00 8 GLU A O 2
ATOM 1821 N N . PHE A 1 9 ? -7.377 3.415 5.647 1.00 0.00 9 PHE A N 2
ATOM 1822 C CA . PHE A 1 9 ? -5.997 3.756 5.983 1.00 0.00 9 PHE A CA 2
ATOM 1823 C C . PHE A 1 9 ? -5.751 3.668 7.487 1.00 0.00 9 PHE A C 2
ATOM 1824 O O . PHE A 1 9 ? -4.723 3.143 7.930 1.00 0.00 9 PHE A O 2
ATOM 1841 N N . VAL A 1 10 ? -6.691 4.166 8.272 1.00 0.00 10 VAL A N 2
ATOM 1842 C CA . VAL A 1 10 ? -6.567 4.091 9.718 1.00 0.00 10 VAL A CA 2
ATOM 1843 C C . VAL A 1 10 ? -6.597 2.618 10.174 1.00 0.00 10 VAL A C 2
ATOM 1844 O O . VAL A 1 10 ? -5.915 2.233 11.126 1.00 0.00 10 VAL A O 2
ATOM 1857 N N . LYS A 1 11 ? -7.376 1.786 9.470 1.00 0.00 11 LYS A N 2
ATOM 1858 C CA . LYS A 1 11 ? -7.400 0.345 9.741 1.00 0.00 11 LYS A CA 2
ATOM 1859 C C . LYS A 1 11 ? -6.027 -0.261 9.470 1.00 0.00 11 LYS A C 2
ATOM 1860 O O . LYS A 1 11 ? -5.575 -1.129 10.204 1.00 0.00 11 LYS A O 2
ATOM 1879 N N . LEU A 1 12 ? -5.355 0.236 8.436 1.00 0.00 12 LEU A N 2
ATOM 1880 C CA . LEU A 1 12 ? -4.010 -0.221 8.082 1.00 0.00 12 LEU A CA 2
ATOM 1881 C C . LEU A 1 12 ? -3.022 0.087 9.185 1.00 0.00 12 LEU A C 2
ATOM 1882 O O . LEU A 1 12 ? -2.148 -0.708 9.466 1.00 0.00 12 LEU A O 2
ATOM 1898 N N . ARG A 1 13 ? -3.183 1.232 9.828 1.00 0.00 13 ARG A N 2
ATOM 1899 C CA . ARG A 1 13 ? -2.279 1.624 10.905 1.00 0.00 13 ARG A CA 2
ATOM 1900 C C . ARG A 1 13 ? -2.465 0.683 12.109 1.00 0.00 13 ARG A C 2
ATOM 1901 O O . ARG A 1 13 ? -1.506 0.320 12.794 1.00 0.00 13 ARG A O 2
ATOM 1922 N N . GLN A 1 14 ? -3.703 0.264 12.315 1.00 0.00 14 GLN A N 2
ATOM 1923 C CA . GLN A 1 14 ? -4.058 -0.658 13.390 1.00 0.00 14 GLN A CA 2
ATOM 1924 C C . GLN A 1 14 ? -3.575 -2.078 13.049 1.00 0.00 14 GLN A C 2
ATOM 1925 O O . GLN A 1 14 ? -3.232 -2.862 13.927 1.00 0.00 14 GLN A O 2
ATOM 1939 N N . PHE A 1 15 ? -3.550 -2.378 11.767 1.00 0.00 15 PHE A N 2
ATOM 1940 C CA . PHE A 1 15 ? -3.076 -3.660 11.240 1.00 0.00 15 PHE A CA 2
ATOM 1941 C C . PHE A 1 15 ? -1.541 -3.697 11.319 1.00 0.00 15 PHE A C 2
ATOM 1942 O O . PHE A 1 15 ? -0.927 -4.769 11.519 1.00 0.00 15 PHE A O 2
ATOM 1959 N N . LYS A 1 16 ? -0.956 -2.518 11.141 1.00 0.00 16 LYS A N 2
ATOM 1960 C CA . LYS A 1 16 ? 0.477 -2.239 11.182 1.00 0.00 16 LYS A CA 2
ATOM 1961 C C . LYS A 1 16 ? 1.186 -2.773 9.951 1.00 0.00 16 LYS A C 2
ATOM 1962 O O . LYS A 1 16 ? 1.641 -2.013 9.129 1.00 0.00 16 LYS A O 2
ATOM 1981 N N . GLY A 1 17 ? 1.244 -4.068 9.819 1.00 0.00 17 GLY A N 2
ATOM 1982 C CA . GLY A 1 17 ? 1.921 -4.656 8.709 1.00 0.00 17 GLY A CA 2
ATOM 1983 C C . GLY A 1 17 ? 2.360 -6.055 9.008 1.00 0.00 17 GLY A C 2
ATOM 1984 O O . GLY A 1 17 ? 3.305 -6.277 9.749 1.00 0.00 17 GLY A O 2
ATOM 1988 N N . LYS A 1 18 ? 1.655 -6.995 8.449 1.00 0.00 18 LYS A N 2
ATOM 1989 C CA . LYS A 1 18 ? 1.950 -8.413 8.612 1.00 0.00 18 LYS A CA 2
ATOM 1990 C C . LYS A 1 18 ? 2.421 -8.948 7.263 1.00 0.00 18 LYS A C 2
ATOM 1991 O O . LYS A 1 18 ? 2.406 -10.151 6.970 1.00 0.00 18 LYS A O 2
ATOM 2010 N N . VAL A 1 19 ? 2.870 -8.011 6.475 1.00 0.00 19 VAL A N 2
ATOM 2011 C CA . VAL A 1 19 ? 3.305 -8.208 5.116 1.00 0.00 19 VAL A CA 2
ATOM 2012 C C . VAL A 1 19 ? 4.807 -8.027 5.036 1.00 0.00 19 VAL A C 2
ATOM 2013 O O . VAL A 1 19 ? 5.417 -7.491 5.971 1.00 0.00 19 VAL A O 2
ATOM 2026 N N . ASN A 1 20 ? 5.401 -8.473 3.959 1.00 0.00 20 ASN A N 2
ATOM 2027 C CA . ASN A 1 20 ? 6.818 -8.252 3.733 1.00 0.00 20 ASN A CA 2
ATOM 2028 C C . ASN A 1 20 ? 7.048 -6.866 3.183 1.00 0.00 20 ASN A C 2
ATOM 2029 O O . ASN A 1 20 ? 6.535 -6.532 2.112 1.00 0.00 20 ASN A O 2
ATOM 2040 N N . PHE A 1 21 ? 7.815 -6.063 3.916 1.00 0.00 21 PHE A N 2
ATOM 2041 C CA . PHE A 1 21 ? 8.127 -4.679 3.534 1.00 0.00 21 PHE A CA 2
ATOM 2042 C C . PHE A 1 21 ? 8.697 -4.599 2.123 1.00 0.00 21 PHE A C 2
ATOM 2043 O O . PHE A 1 21 ? 8.243 -3.790 1.306 1.00 0.00 21 PHE A O 2
ATOM 2060 N N . ASN A 1 22 ? 9.667 -5.457 1.841 1.00 0.00 22 ASN A N 2
ATOM 2061 C CA . ASN A 1 22 ? 10.318 -5.501 0.534 1.00 0.00 22 ASN A CA 2
ATOM 2062 C C . ASN A 1 22 ? 9.328 -5.777 -0.554 1.00 0.00 22 ASN A C 2
ATOM 2063 O O . ASN A 1 22 ? 9.415 -5.208 -1.637 1.00 0.00 22 ASN A O 2
ATOM 2074 N N . LEU A 1 23 ? 8.347 -6.603 -0.257 1.00 0.00 23 LEU A N 2
ATOM 2075 C CA . LEU A 1 23 ? 7.387 -6.931 -1.249 1.00 0.00 23 LEU A CA 2
ATOM 2076 C C . LEU A 1 23 ? 6.400 -5.804 -1.450 1.00 0.00 23 LEU A C 2
ATOM 2077 O O . LEU A 1 23 ? 6.107 -5.478 -2.568 1.00 0.00 23 LEU A O 2
ATOM 2093 N N . VAL A 1 24 ? 5.927 -5.184 -0.374 1.00 0.00 24 VAL A N 2
ATOM 2094 C CA . VAL A 1 24 ? 5.007 -4.042 -0.497 1.00 0.00 24 VAL A CA 2
ATOM 2095 C C . VAL A 1 24 ? 5.670 -2.927 -1.292 1.00 0.00 24 VAL A C 2
ATOM 2096 O O . VAL A 1 24 ? 5.074 -2.370 -2.210 1.00 0.00 24 VAL A O 2
ATOM 2109 N N . MET A 1 25 ? 6.925 -2.655 -0.968 1.00 0.00 25 MET A N 2
ATOM 2110 C CA . MET A 1 25 ? 7.713 -1.649 -1.663 1.00 0.00 25 MET A CA 2
ATOM 2111 C C . MET A 1 25 ? 7.806 -1.994 -3.154 1.00 0.00 25 MET A C 2
ATOM 2112 O O . MET A 1 25 ? 7.713 -1.113 -4.017 1.00 0.00 25 MET A O 2
ATOM 2126 N N . GLN A 1 26 ? 7.930 -3.281 -3.439 1.00 0.00 26 GLN A N 2
ATOM 2127 C CA . GLN A 1 26 ? 7.965 -3.776 -4.799 1.00 0.00 26 GLN A CA 2
ATOM 2128 C C . GLN A 1 26 ? 6.577 -3.701 -5.451 1.00 0.00 26 GLN A C 2
ATOM 2129 O O . GLN A 1 26 ? 6.473 -3.380 -6.612 1.00 0.00 26 GLN A O 2
ATOM 2143 N N . ILE A 1 27 ? 5.525 -3.994 -4.690 1.00 0.00 27 ILE A N 2
ATOM 2144 C CA . ILE A 1 27 ? 4.132 -3.913 -5.168 1.00 0.00 27 ILE A CA 2
ATOM 2145 C C . ILE A 1 27 ? 3.854 -2.502 -5.664 1.00 0.00 27 ILE A C 2
ATOM 2146 O O . ILE A 1 27 ? 3.394 -2.296 -6.786 1.00 0.00 27 ILE A O 2
ATOM 2162 N N . LEU A 1 28 ? 4.206 -1.546 -4.831 1.00 0.00 28 LEU A N 2
ATOM 2163 C CA . LEU A 1 28 ? 4.004 -0.133 -5.099 1.00 0.00 28 LEU A CA 2
ATOM 2164 C C . LEU A 1 28 ? 4.831 0.307 -6.315 1.00 0.00 28 LEU A C 2
ATOM 2165 O O . LEU A 1 28 ? 4.405 1.121 -7.123 1.00 0.00 28 LEU A O 2
ATOM 2181 N N . ASP A 1 29 ? 5.993 -0.283 -6.439 1.00 0.00 29 ASP A N 2
ATOM 2182 C CA . ASP A 1 29 ? 6.937 -0.024 -7.536 1.00 0.00 29 ASP A CA 2
ATOM 2183 C C . ASP A 1 29 ? 6.409 -0.620 -8.831 1.00 0.00 29 ASP A C 2
ATOM 2184 O O . ASP A 1 29 ? 6.435 0.016 -9.896 1.00 0.00 29 ASP A O 2
ATOM 2193 N N . GLU A 1 30 ? 5.928 -1.830 -8.717 1.00 0.00 30 GLU A N 2
ATOM 2194 C CA . GLU A 1 30 ? 5.430 -2.596 -9.841 1.00 0.00 30 GLU A CA 2
ATOM 2195 C C . GLU A 1 30 ? 4.108 -1.992 -10.374 1.00 0.00 30 GLU A C 2
ATOM 2196 O O . GLU A 1 30 ? 3.898 -1.912 -11.583 1.00 0.00 30 GLU A O 2
ATOM 2208 N N . ILE A 1 31 ? 3.227 -1.536 -9.475 1.00 0.00 31 ILE A N 2
ATOM 2209 C CA . ILE A 1 31 ? 1.995 -0.873 -9.929 1.00 0.00 31 ILE A CA 2
ATOM 2210 C C . ILE A 1 31 ? 2.352 0.461 -10.571 1.00 0.00 31 ILE A C 2
ATOM 2211 O O . ILE A 1 31 ? 1.761 0.842 -11.568 1.00 0.00 31 ILE A O 2
ATOM 2227 N N . GLU A 1 32 ? 3.360 1.139 -10.001 1.00 0.00 32 GLU A N 2
ATOM 2228 C CA . GLU A 1 32 ? 3.855 2.393 -10.522 1.00 0.00 32 GLU A CA 2
ATOM 2229 C C . GLU A 1 32 ? 4.343 2.236 -11.958 1.00 0.00 32 GLU A C 2
ATOM 2230 O O . GLU A 1 32 ? 3.993 3.032 -12.813 1.00 0.00 32 GLU A O 2
ATOM 2242 N N . LEU A 1 33 ? 5.125 1.185 -12.225 1.00 0.00 33 LEU A N 2
ATOM 2243 C CA . LEU A 1 33 ? 5.692 0.983 -13.556 1.00 0.00 33 LEU A CA 2
ATOM 2244 C C . LEU A 1 33 ? 4.611 0.749 -14.602 1.00 0.00 33 LEU A C 2
ATOM 2245 O O . LEU A 1 33 ? 4.765 1.135 -15.760 1.00 0.00 33 LEU A O 2
ATOM 2261 N N . ASP A 1 34 ? 3.524 0.114 -14.200 1.00 0.00 34 ASP A N 2
ATOM 2262 C CA . ASP A 1 34 ? 2.415 -0.109 -15.110 1.00 0.00 34 ASP A CA 2
ATOM 2263 C C . ASP A 1 34 ? 1.620 1.166 -15.294 1.00 0.00 34 ASP A C 2
ATOM 2264 O O . ASP A 1 34 ? 1.334 1.574 -16.422 1.00 0.00 34 ASP A O 2
ATOM 2273 N N . LEU A 1 35 ? 1.286 1.795 -14.167 1.00 0.00 35 LEU A N 2
ATOM 2274 C CA . LEU A 1 35 ? 0.517 3.036 -14.128 1.00 0.00 35 LEU A CA 2
ATOM 2275 C C . LEU A 1 35 ? 1.203 4.119 -14.939 1.00 0.00 35 LEU A C 2
ATOM 2276 O O . LEU A 1 35 ? 0.550 4.916 -15.605 1.00 0.00 35 LEU A O 2
ATOM 2292 N N . ARG A 1 36 ? 2.512 4.150 -14.858 1.00 0.00 36 ARG A N 2
ATOM 2293 C CA . ARG A 1 36 ? 3.333 5.043 -15.633 1.00 0.00 36 ARG A CA 2
ATOM 2294 C C . ARG A 1 36 ? 3.153 4.695 -17.114 1.00 0.00 36 ARG A C 2
ATOM 2295 O O . ARG A 1 36 ? 3.717 3.721 -17.610 1.00 0.00 36 ARG A O 2
ATOM 2316 N N . GLY A 1 37 ? 2.295 5.446 -17.772 1.00 0.00 37 GLY A N 2
ATOM 2317 C CA . GLY A 1 37 ? 1.963 5.195 -19.148 1.00 0.00 37 GLY A CA 2
ATOM 2318 C C . GLY A 1 37 ? 0.463 5.311 -19.384 1.00 0.00 37 GLY A C 2
ATOM 2319 O O . GLY A 1 37 ? 0.015 5.507 -20.516 1.00 0.00 37 GLY A O 2
ATOM 2323 N N . SER A 1 38 ? -0.312 5.202 -18.319 1.00 0.00 38 SER A N 2
ATOM 2324 C CA . SER A 1 38 ? -1.762 5.324 -18.383 1.00 0.00 38 SER A CA 2
ATOM 2325 C C . SER A 1 38 ? -2.241 5.959 -17.068 1.00 0.00 38 SER A C 2
ATOM 2326 O O . SER A 1 38 ? -1.461 6.642 -16.403 1.00 0.00 38 SER A O 2
ATOM 2334 N N . ASP A 1 39 ? -3.504 5.796 -16.719 1.00 0.00 39 ASP A N 2
ATOM 2335 C CA . ASP A 1 39 ? -3.989 6.259 -15.416 1.00 0.00 39 ASP A CA 2
ATOM 2336 C C . ASP A 1 39 ? -4.810 5.153 -14.784 1.00 0.00 39 ASP A C 2
ATOM 2337 O O . ASP A 1 39 ? -5.447 5.332 -13.749 1.00 0.00 39 ASP A O 2
ATOM 2346 N N . ASN A 1 40 ? -4.705 3.980 -15.361 1.00 0.00 40 ASN A N 2
ATOM 2347 C CA . ASN A 1 40 ? -5.518 2.847 -14.977 1.00 0.00 40 ASN A CA 2
ATOM 2348 C C . ASN A 1 40 ? -4.823 2.046 -13.900 1.00 0.00 40 ASN A C 2
ATOM 2349 O O . ASN A 1 40 ? -4.486 0.871 -14.090 1.00 0.00 40 ASN A O 2
ATOM 2360 N N . ILE A 1 41 ? -4.623 2.693 -12.762 1.00 0.00 41 ILE A N 2
ATOM 2361 C CA . ILE A 1 41 ? -3.935 2.102 -11.616 1.00 0.00 41 ILE A CA 2
ATOM 2362 C C . ILE A 1 41 ? -4.680 0.879 -11.092 1.00 0.00 41 ILE A C 2
ATOM 2363 O O . ILE A 1 41 ? -4.071 -0.068 -10.613 1.00 0.00 41 ILE A O 2
ATOM 2379 N N . LYS A 1 42 ? -5.995 0.887 -11.227 1.00 0.00 42 LYS A N 2
ATOM 2380 C CA . LYS A 1 42 ? -6.806 -0.219 -10.770 1.00 0.00 42 LYS A CA 2
ATOM 2381 C C . LYS A 1 42 ? -6.471 -1.489 -11.533 1.00 0.00 42 LYS A C 2
ATOM 2382 O O . LYS A 1 42 ? -6.460 -2.585 -10.962 1.00 0.00 42 LYS A O 2
ATOM 2401 N N . THR A 1 43 ? -6.140 -1.333 -12.791 1.00 0.00 43 THR A N 2
ATOM 2402 C CA . THR A 1 43 ? -5.802 -2.439 -13.613 1.00 0.00 43 THR A CA 2
ATOM 2403 C C . THR A 1 43 ? -4.356 -2.854 -13.313 1.00 0.00 43 THR A C 2
ATOM 2404 O O . THR A 1 43 ? -4.022 -4.046 -13.320 1.00 0.00 43 THR A O 2
ATOM 2415 N N . SER A 1 44 ? -3.517 -1.858 -12.995 1.00 0.00 44 SER A N 2
ATOM 2416 C CA . SER A 1 44 ? -2.136 -2.086 -12.605 1.00 0.00 44 SER A CA 2
ATOM 2417 C C . SER A 1 44 ? -2.095 -2.974 -11.352 1.00 0.00 44 SER A C 2
ATOM 2418 O O . SER A 1 44 ? -1.281 -3.904 -11.258 1.00 0.00 44 SER A O 2
ATOM 2426 N N . ILE A 1 45 ? -3.014 -2.688 -10.418 1.00 0.00 45 ILE A N 2
ATOM 2427 C CA . ILE A 1 45 ? -3.191 -3.463 -9.191 1.00 0.00 45 ILE A CA 2
ATOM 2428 C C . ILE A 1 45 ? -3.386 -4.938 -9.533 1.00 0.00 45 ILE A C 2
ATOM 2429 O O . ILE A 1 45 ? -2.699 -5.805 -8.996 1.00 0.00 45 ILE A O 2
ATOM 2445 N N . ILE A 1 46 ? -4.286 -5.189 -10.475 1.00 0.00 46 ILE A N 2
ATOM 2446 C CA . ILE A 1 46 ? -4.650 -6.537 -10.893 1.00 0.00 46 ILE A CA 2
ATOM 2447 C C . ILE A 1 46 ? -3.426 -7.371 -11.293 1.00 0.00 46 ILE A C 2
ATOM 2448 O O . ILE A 1 46 ? -3.254 -8.482 -10.795 1.00 0.00 46 ILE A O 2
ATOM 2464 N N . TYR A 1 47 ? -2.558 -6.820 -12.139 1.00 0.00 47 TYR A N 2
ATOM 2465 C CA . TYR A 1 47 ? -1.397 -7.576 -12.631 1.00 0.00 47 TYR A CA 2
ATOM 2466 C C . TYR A 1 47 ? -0.470 -7.926 -11.485 1.00 0.00 47 TYR A C 2
ATOM 2467 O O . TYR A 1 47 ? -0.144 -9.089 -11.265 1.00 0.00 47 TYR A O 2
ATOM 2485 N N . VAL A 1 48 ? -0.096 -6.902 -10.738 1.00 0.00 48 VAL A N 2
ATOM 2486 C CA . VAL A 1 48 ? 0.875 -7.011 -9.660 1.00 0.00 48 VAL A CA 2
ATOM 2487 C C . VAL A 1 48 ? 0.410 -7.983 -8.590 1.00 0.00 48 VAL A C 2
ATOM 2488 O O . VAL A 1 48 ? 1.162 -8.873 -8.164 1.00 0.00 48 VAL A O 2
ATOM 2501 N N . TYR A 1 49 ? -0.833 -7.854 -8.202 1.00 0.00 49 TYR A N 2
ATOM 2502 C CA . TYR A 1 49 ? -1.401 -8.708 -7.188 1.00 0.00 49 TYR A CA 2
ATOM 2503 C C . TYR A 1 49 ? -1.478 -10.144 -7.666 1.00 0.00 49 TYR A C 2
ATOM 2504 O O . TYR A 1 49 ? -1.181 -11.055 -6.919 1.00 0.00 49 TYR A O 2
ATOM 2522 N N . SER A 1 50 ? -1.789 -10.333 -8.937 1.00 0.00 50 SER A N 2
ATOM 2523 C CA . SER A 1 50 ? -1.877 -11.668 -9.506 1.00 0.00 50 SER A CA 2
ATOM 2524 C C . SER A 1 50 ? -0.475 -12.291 -9.681 1.00 0.00 50 SER A C 2
ATOM 2525 O O . SER A 1 50 ? -0.324 -13.507 -9.735 1.00 0.00 50 SER A O 2
ATOM 2533 N N . SER A 1 51 ? 0.535 -11.449 -9.746 1.00 0.00 51 SER A N 2
ATOM 2534 C CA . SER A 1 51 ? 1.895 -11.897 -9.931 1.00 0.00 51 SER A CA 2
ATOM 2535 C C . SER A 1 51 ? 2.574 -12.152 -8.571 1.00 0.00 51 SER A C 2
ATOM 2536 O O . SER A 1 51 ? 3.672 -12.702 -8.516 1.00 0.00 51 SER A O 2
ATOM 2544 N N . HIS A 1 52 ? 1.931 -11.746 -7.480 1.00 0.00 52 HIS A N 2
ATOM 2545 C CA . HIS A 1 52 ? 2.503 -11.916 -6.133 1.00 0.00 52 HIS A CA 2
ATOM 2546 C C . HIS A 1 52 ? 1.397 -12.369 -5.160 1.00 0.00 52 HIS A C 2
ATOM 2547 O O . HIS A 1 52 ? 1.425 -12.037 -3.968 1.00 0.00 52 HIS A O 2
ATOM 2562 N N . LEU A 1 53 ? 0.490 -13.203 -5.679 1.00 0.00 53 LEU A N 2
ATOM 2563 C CA . LEU A 1 53 ? -0.741 -13.683 -4.983 1.00 0.00 53 LEU A CA 2
ATOM 2564 C C . LEU A 1 53 ? -0.536 -14.188 -3.564 1.00 0.00 53 LEU A C 2
ATOM 2565 O O . LEU A 1 53 ? -1.376 -13.941 -2.698 1.00 0.00 53 LEU A O 2
ATOM 2581 N N . ASP A 1 54 ? 0.558 -14.877 -3.341 1.00 0.00 54 ASP A N 2
ATOM 2582 C CA . ASP A 1 54 ? 0.862 -15.513 -2.049 1.00 0.00 54 ASP A CA 2
ATOM 2583 C C . ASP A 1 54 ? 0.790 -14.518 -0.878 1.00 0.00 54 ASP A C 2
ATOM 2584 O O . ASP A 1 54 ? 0.104 -14.766 0.099 1.00 0.00 54 ASP A O 2
ATOM 2593 N N . GLU A 1 55 ? 1.457 -13.382 -1.009 1.00 0.00 55 GLU A N 2
ATOM 2594 C CA . GLU A 1 55 ? 1.430 -12.340 0.031 1.00 0.00 55 GLU A CA 2
ATOM 2595 C C . GLU A 1 55 ? 0.071 -11.628 0.013 1.00 0.00 55 GLU A C 2
ATOM 2596 O O . GLU A 1 55 ? -0.472 -11.250 1.062 1.00 0.00 55 GLU A O 2
ATOM 2608 N N . ILE A 1 56 ? -0.476 -11.475 -1.194 1.00 0.00 56 ILE A N 2
ATOM 2609 C CA . ILE A 1 56 ? -1.730 -10.755 -1.408 1.00 0.00 56 ILE A CA 2
ATOM 2610 C C . ILE A 1 56 ? -2.878 -11.403 -0.643 1.00 0.00 56 ILE A C 2
ATOM 2611 O O . ILE A 1 56 ? -3.600 -10.732 0.063 1.00 0.00 56 ILE A O 2
ATOM 2627 N N . ARG A 1 57 ? -3.032 -12.698 -0.787 1.00 0.00 57 ARG A N 2
ATOM 2628 C CA . ARG A 1 57 ? -4.114 -13.401 -0.113 1.00 0.00 57 ARG A CA 2
ATOM 2629 C C . ARG A 1 57 ? -3.801 -13.628 1.360 1.00 0.00 57 ARG A C 2
ATOM 2630 O O . ARG A 1 57 ? -4.709 -13.757 2.175 1.00 0.00 57 ARG A O 2
ATOM 2651 N N . LYS A 1 58 ? -2.512 -13.653 1.687 1.00 0.00 58 LYS A N 2
ATOM 2652 C CA . LYS A 1 58 ? -2.038 -13.798 3.061 1.00 0.00 58 LYS A CA 2
ATOM 2653 C C . LYS A 1 58 ? -2.562 -12.638 3.905 1.00 0.00 58 LYS A C 2
ATOM 2654 O O . LYS A 1 58 ? -3.029 -12.825 5.031 1.00 0.00 58 LYS A O 2
ATOM 2673 N N . ASN A 1 59 ? -2.494 -11.451 3.340 1.00 0.00 59 ASN A N 2
ATOM 2674 C CA . ASN A 1 59 ? -2.985 -10.253 3.991 1.00 0.00 59 ASN A CA 2
ATOM 2675 C C . ASN A 1 59 ? -3.946 -9.560 3.072 1.00 0.00 59 ASN A C 2
ATOM 2676 O O . ASN A 1 59 ? -3.774 -8.377 2.736 1.00 0.00 59 ASN A O 2
ATOM 2687 N N . LYS A 1 60 ? -4.979 -10.285 2.677 1.00 0.00 60 LYS A N 2
ATOM 2688 C CA . LYS A 1 60 ? -5.953 -9.785 1.706 1.00 0.00 60 LYS A CA 2
ATOM 2689 C C . LYS A 1 60 ? -6.648 -8.541 2.214 1.00 0.00 60 LYS A C 2
ATOM 2690 O O . LYS A 1 60 ? -7.043 -7.700 1.438 1.00 0.00 60 LYS A O 2
ATOM 2709 N N . GLU A 1 61 ? -6.760 -8.431 3.532 1.00 0.00 61 GLU A N 2
ATOM 2710 C CA . GLU A 1 61 ? -7.389 -7.289 4.160 1.00 0.00 61 GLU A CA 2
ATOM 2711 C C . GLU A 1 61 ? -6.589 -6.039 3.790 1.00 0.00 61 GLU A C 2
ATOM 2712 O O . GLU A 1 61 ? -7.121 -5.069 3.252 1.00 0.00 61 GLU A O 2
ATOM 2724 N N . PHE A 1 62 ? -5.285 -6.123 4.054 1.00 0.00 62 PHE A N 2
ATOM 2725 C CA . PHE A 1 62 ? -4.336 -5.054 3.811 1.00 0.00 62 PHE A CA 2
ATOM 2726 C C . PHE A 1 62 ? -4.330 -4.688 2.341 1.00 0.00 62 PHE A C 2
ATOM 2727 O O . PHE A 1 62 ? -4.500 -3.526 1.981 1.00 0.00 62 PHE A O 2
ATOM 2744 N N . TYR A 1 63 ? -4.193 -5.692 1.508 1.00 0.00 63 TYR A N 2
ATOM 2745 C CA . TYR A 1 63 ? -4.103 -5.496 0.084 1.00 0.00 63 TYR A CA 2
ATOM 2746 C C . TYR A 1 63 ? -5.390 -5.017 -0.561 1.00 0.00 63 TYR A C 2
ATOM 2747 O O . TYR A 1 63 ? -5.347 -4.273 -1.536 1.00 0.00 63 TYR A O 2
ATOM 2765 N N . ASP A 1 64 ? -6.532 -5.389 -0.013 1.00 0.00 64 ASP A N 2
ATOM 2766 C CA . ASP A 1 64 ? -7.794 -4.926 -0.592 1.00 0.00 64 ASP A CA 2
ATOM 2767 C C . ASP A 1 64 ? -8.003 -3.469 -0.226 1.00 0.00 64 ASP A C 2
ATOM 2768 O O . ASP A 1 64 ? -8.485 -2.654 -1.039 1.00 0.00 64 ASP A O 2
ATOM 2777 N N . MET A 1 65 ? -7.620 -3.133 0.997 1.00 0.00 65 MET A N 2
ATOM 2778 C CA . MET A 1 65 ? -7.723 -1.778 1.482 1.00 0.00 65 MET A CA 2
ATOM 2779 C C . MET A 1 65 ? -6.743 -0.849 0.794 1.00 0.00 65 MET A C 2
ATOM 2780 O O . MET A 1 65 ? -7.149 0.205 0.308 1.00 0.00 65 MET A O 2
ATOM 2794 N N . ILE A 1 66 ? -5.466 -1.243 0.694 1.00 0.00 66 ILE A N 2
ATOM 2795 C CA . ILE A 1 66 ? -4.498 -0.374 0.034 1.00 0.00 66 ILE A CA 2
ATOM 2796 C C . ILE A 1 66 ? -4.828 -0.184 -1.426 1.00 0.00 66 ILE A C 2
ATOM 2797 O O . ILE A 1 66 ? -4.715 0.903 -1.913 1.00 0.00 66 ILE A O 2
ATOM 2813 N N . ALA A 1 67 ? -5.289 -1.246 -2.106 1.00 0.00 67 ALA A N 2
ATOM 2814 C CA . ALA A 1 67 ? -5.666 -1.158 -3.527 1.00 0.00 67 ALA A CA 2
ATOM 2815 C C . ALA A 1 67 ? -6.683 -0.045 -3.754 1.00 0.00 67 ALA A C 2
ATOM 2816 O O . ALA A 1 67 ? -6.600 0.695 -4.730 1.00 0.00 67 ALA A O 2
ATOM 2823 N N . GLU A 1 68 ? -7.609 0.071 -2.825 1.00 0.00 68 GLU A N 2
ATOM 2824 C CA . GLU A 1 68 ? -8.641 1.085 -2.853 1.00 0.00 68 GLU A CA 2
ATOM 2825 C C . GLU A 1 68 ? -8.001 2.474 -2.633 1.00 0.00 68 GLU A C 2
ATOM 2826 O O . GLU A 1 68 ? -8.125 3.382 -3.470 1.00 0.00 68 GLU A O 2
ATOM 2838 N N . ILE A 1 69 ? -7.278 2.592 -1.521 1.00 0.00 69 ILE A N 2
ATOM 2839 C CA . ILE A 1 69 ? -6.616 3.834 -1.103 1.00 0.00 69 ILE A CA 2
ATOM 2840 C C . ILE A 1 69 ? -5.634 4.338 -2.161 1.00 0.00 69 ILE A C 2
ATOM 2841 O O . ILE A 1 69 ? -5.571 5.532 -2.426 1.00 0.00 69 ILE A O 2
ATOM 2857 N N . LEU A 1 70 ? -4.884 3.424 -2.759 1.00 0.00 70 LEU A N 2
ATOM 2858 C CA . LEU A 1 70 ? -3.919 3.757 -3.798 1.00 0.00 70 LEU A CA 2
ATOM 2859 C C . LEU A 1 70 ? -4.584 4.490 -4.946 1.00 0.00 70 LEU A C 2
ATOM 2860 O O . LEU A 1 70 ? -4.118 5.535 -5.349 1.00 0.00 70 LEU A O 2
ATOM 2876 N N . GLN A 1 71 ? -5.704 3.969 -5.422 1.00 0.00 71 GLN A N 2
ATOM 2877 C CA . GLN A 1 71 ? -6.421 4.598 -6.535 1.00 0.00 71 GLN A CA 2
ATOM 2878 C C . GLN A 1 71 ? -6.943 5.964 -6.104 1.00 0.00 71 GLN A C 2
ATOM 2879 O O . GLN A 1 71 ? -6.703 6.991 -6.759 1.00 0.00 71 GLN A O 2
ATOM 2893 N N . ARG A 1 72 ? -7.603 5.950 -4.968 1.00 0.00 72 ARG A N 2
ATOM 2894 C CA . ARG A 1 72 ? -8.233 7.078 -4.374 1.00 0.00 72 ARG A CA 2
ATOM 2895 C C . ARG A 1 72 ? -7.239 8.227 -4.115 1.00 0.00 72 ARG A C 2
ATOM 2896 O O . ARG A 1 72 ? -7.443 9.357 -4.572 1.00 0.00 72 ARG A O 2
ATOM 2917 N N . TYR A 1 73 ? -6.158 7.932 -3.438 1.00 0.00 73 TYR A N 2
ATOM 2918 C CA . TYR A 1 73 ? -5.206 8.947 -3.070 1.00 0.00 73 TYR A CA 2
ATOM 2919 C C . TYR A 1 73 ? -4.207 9.291 -4.143 1.00 0.00 73 TYR A C 2
ATOM 2920 O O . TYR A 1 73 ? -3.606 10.367 -4.093 1.00 0.00 73 TYR A O 2
ATOM 2938 N N . TYR A 1 74 ? -4.009 8.427 -5.114 1.00 0.00 74 TYR A N 2
ATOM 2939 C CA . TYR A 1 74 ? -3.121 8.774 -6.211 1.00 0.00 74 TYR A CA 2
ATOM 2940 C C . TYR A 1 74 ? -3.740 9.912 -7.039 1.00 0.00 74 TYR A C 2
ATOM 2941 O O . TYR A 1 74 ? -3.040 10.773 -7.566 1.00 0.00 74 TYR A O 2
ATOM 2959 N N . LYS A 1 75 ? -5.052 9.907 -7.149 1.00 0.00 75 LYS A N 2
ATOM 2960 C CA . LYS A 1 75 ? -5.737 10.996 -7.799 1.00 0.00 75 LYS A CA 2
ATOM 2961 C C . LYS A 1 75 ? -5.941 12.203 -6.867 1.00 0.00 75 LYS A C 2
ATOM 2962 O O . LYS A 1 75 ? -6.227 13.303 -7.321 1.00 0.00 75 LYS A O 2
ATOM 2981 N N . LYS A 1 76 ? -5.800 11.990 -5.560 1.00 0.00 76 LYS A N 2
ATOM 2982 C CA . LYS A 1 76 ? -5.914 13.096 -4.601 1.00 0.00 76 LYS A CA 2
ATOM 2983 C C . LYS A 1 76 ? -4.560 13.818 -4.402 1.00 0.00 76 LYS A C 2
ATOM 2984 O O . LYS A 1 76 ? -4.481 15.047 -4.526 1.00 0.00 76 LYS A O 2
ATOM 3003 N N . ILE A 1 77 ? -3.502 13.069 -4.115 1.00 0.00 77 ILE A N 2
ATOM 3004 C CA . ILE A 1 77 ? -2.193 13.680 -3.856 1.00 0.00 77 ILE A CA 2
ATOM 3005 C C . ILE A 1 77 ? -1.108 13.189 -4.820 1.00 0.00 77 ILE A C 2
ATOM 3006 O O . ILE A 1 77 ? -0.189 13.935 -5.146 1.00 0.00 77 ILE A O 2
ATOM 3022 N N . GLY A 1 78 ? -1.219 11.966 -5.287 1.00 0.00 78 GLY A N 2
ATOM 3023 C CA . GLY A 1 78 ? -0.234 11.437 -6.223 1.00 0.00 78 GLY A CA 2
ATOM 3024 C C . GLY A 1 78 ? 0.296 10.102 -5.762 1.00 0.00 78 GLY A C 2
ATOM 3025 O O . GLY A 1 78 ? 0.575 9.935 -4.569 1.00 0.00 78 GLY A O 2
ATOM 3029 N N . ILE A 1 79 ? 0.464 9.166 -6.695 1.00 0.00 79 ILE A N 2
ATOM 3030 C CA . ILE A 1 79 ? 0.863 7.785 -6.381 1.00 0.00 79 ILE A CA 2
ATOM 3031 C C . ILE A 1 79 ? 2.207 7.726 -5.635 1.00 0.00 79 ILE A C 2
ATOM 3032 O O . ILE A 1 79 ? 2.347 6.969 -4.675 1.00 0.00 79 ILE A O 2
ATOM 3048 N N . GLU A 1 80 ? 3.150 8.578 -6.037 1.00 0.00 80 GLU A N 2
ATOM 3049 C CA . GLU A 1 80 ? 4.479 8.625 -5.433 1.00 0.00 80 GLU A CA 2
ATOM 3050 C C . GLU A 1 80 ? 4.379 8.896 -3.938 1.00 0.00 80 GLU A C 2
ATOM 3051 O O . GLU A 1 80 ? 5.067 8.272 -3.118 1.00 0.00 80 GLU A O 2
ATOM 3063 N N . ASN A 1 81 ? 3.528 9.833 -3.605 1.00 0.00 81 ASN A N 2
ATOM 3064 C CA . ASN A 1 81 ? 3.278 10.210 -2.218 1.00 0.00 81 ASN A CA 2
ATOM 3065 C C . ASN A 1 81 ? 2.594 9.090 -1.456 1.00 0.00 81 ASN A C 2
ATOM 3066 O O . ASN A 1 81 ? 3.023 8.729 -0.363 1.00 0.00 81 ASN A O 2
ATOM 3077 N N . VAL A 1 82 ? 1.561 8.514 -2.057 1.00 0.00 82 VAL A N 2
ATOM 3078 C CA . VAL A 1 82 ? 0.767 7.467 -1.402 1.00 0.00 82 VAL A CA 2
ATOM 3079 C C . VAL A 1 82 ? 1.620 6.247 -1.089 1.00 0.00 82 VAL A C 2
ATOM 3080 O O . VAL A 1 82 ? 1.605 5.754 0.037 1.00 0.00 82 VAL A O 2
ATOM 3093 N N . ASN A 1 83 ? 2.387 5.801 -2.075 1.00 0.00 83 ASN A N 2
ATOM 3094 C CA . ASN A 1 83 ? 3.251 4.621 -1.930 1.00 0.00 83 ASN A CA 2
ATOM 3095 C C . ASN A 1 83 ? 4.213 4.783 -0.779 1.00 0.00 83 ASN A C 2
ATOM 3096 O O . ASN A 1 83 ? 4.418 3.863 0.019 1.00 0.00 83 ASN A O 2
ATOM 3107 N N . GLN A 1 84 ? 4.770 5.968 -0.667 1.00 0.00 84 GLN A N 2
ATOM 3108 C CA . GLN A 1 84 ? 5.697 6.280 0.396 1.00 0.00 84 GLN A CA 2
ATOM 3109 C C . GLN A 1 84 ? 4.944 6.186 1.736 1.00 0.00 84 GLN A C 2
ATOM 3110 O O . GLN A 1 84 ? 5.382 5.510 2.660 1.00 0.00 84 GLN A O 2
ATOM 3124 N N . LEU A 1 85 ? 3.782 6.797 1.794 1.00 0.00 85 LEU A N 2
ATOM 3125 C CA . LEU A 1 85 ? 2.974 6.828 3.010 1.00 0.00 85 LEU A CA 2
ATOM 3126 C C . LEU A 1 85 ? 2.525 5.424 3.451 1.00 0.00 85 LEU A C 2
ATOM 3127 O O . LEU A 1 85 ? 2.356 5.165 4.650 1.00 0.00 85 LEU A O 2
ATOM 3143 N N . ILE A 1 86 ? 2.357 4.518 2.498 1.00 0.00 86 ILE A N 2
ATOM 3144 C CA . ILE A 1 86 ? 2.038 3.125 2.809 1.00 0.00 86 ILE A CA 2
ATOM 3145 C C . ILE A 1 86 ? 3.221 2.503 3.561 1.00 0.00 86 ILE A C 2
ATOM 3146 O O . ILE A 1 86 ? 3.044 1.829 4.585 1.00 0.00 86 ILE A O 2
ATOM 3162 N N . LEU A 1 87 ? 4.427 2.807 3.093 1.00 0.00 87 LEU A N 2
ATOM 3163 C CA . LEU A 1 87 ? 5.657 2.331 3.717 1.00 0.00 87 LEU A CA 2
ATOM 3164 C C . LEU A 1 87 ? 5.784 2.909 5.126 1.00 0.00 87 LEU A C 2
ATOM 3165 O O . LEU A 1 87 ? 6.208 2.227 6.063 1.00 0.00 87 LEU A O 2
ATOM 3181 N N . THR A 1 88 ? 5.392 4.159 5.263 1.00 0.00 88 THR A N 2
ATOM 3182 C CA . THR A 1 88 ? 5.357 4.843 6.540 1.00 0.00 88 THR A CA 2
ATOM 3183 C C . THR A 1 88 ? 4.380 4.142 7.525 1.00 0.00 88 THR A C 2
ATOM 3184 O O . THR A 1 88 ? 4.635 4.075 8.727 1.00 0.00 88 THR A O 2
ATOM 3195 N N . THR A 1 89 ? 3.308 3.591 7.001 1.00 0.00 89 THR A N 2
ATOM 3196 C CA . THR A 1 89 ? 2.303 2.941 7.817 1.00 0.00 89 THR A CA 2
ATOM 3197 C C . THR A 1 89 ? 2.799 1.583 8.344 1.00 0.00 89 THR A C 2
ATOM 3198 O O . THR A 1 89 ? 2.601 1.253 9.523 1.00 0.00 89 THR A O 2
ATOM 3209 N N . ILE A 1 90 ? 3.494 0.844 7.501 1.00 0.00 90 ILE A N 2
ATOM 3210 C CA . ILE A 1 90 ? 3.963 -0.479 7.881 1.00 0.00 90 ILE A CA 2
ATOM 3211 C C . ILE A 1 90 ? 5.307 -0.456 8.625 1.00 0.00 90 ILE A C 2
ATOM 3212 O O . ILE A 1 90 ? 5.487 -1.145 9.626 1.00 0.00 90 ILE A O 2
ATOM 3228 N N . LYS A 1 91 ? 6.230 0.350 8.158 1.00 0.00 91 LYS A N 2
ATOM 3229 C CA . LYS A 1 91 ? 7.579 0.323 8.676 1.00 0.00 91 LYS A CA 2
ATOM 3230 C C . LYS A 1 91 ? 7.851 1.420 9.690 1.00 0.00 91 LYS A C 2
ATOM 3231 O O . LYS A 1 91 ? 8.528 1.186 10.701 1.00 0.00 91 LYS A O 2
ATOM 3250 N N . LEU A 1 92 ? 7.333 2.597 9.446 1.00 0.00 92 LEU A N 2
ATOM 3251 C CA . LEU A 1 92 ? 7.679 3.720 10.274 1.00 0.00 92 LEU A CA 2
ATOM 3252 C C . LEU A 1 92 ? 6.832 3.786 11.535 1.00 0.00 92 LEU A C 2
ATOM 3253 O O . LEU A 1 92 ? 5.602 3.857 11.500 1.00 0.00 92 LEU A O 2
ATOM 3269 N N . GLU A 1 93 ? 7.517 3.740 12.624 1.00 0.00 93 GLU A N 2
ATOM 3270 C CA . GLU A 1 93 ? 6.966 3.832 13.945 1.00 0.00 93 GLU A CA 2
ATOM 3271 C C . GLU A 1 93 ? 8.057 4.498 14.787 1.00 0.00 93 GLU A C 2
ATOM 3272 O O . GLU A 1 93 ? 8.769 5.345 14.265 1.00 0.00 93 GLU A O 2
ATOM 3284 N N . HIS A 1 94 ? 8.216 4.150 16.029 1.00 0.00 94 HIS A N 2
ATOM 3285 C CA . HIS A 1 94 ? 9.309 4.711 16.833 1.00 0.00 94 HIS A CA 2
ATOM 3286 C C . HIS A 1 94 ? 10.469 3.719 16.902 1.00 0.00 94 HIS A C 2
ATOM 3287 O O . HIS A 1 94 ? 11.320 3.806 17.784 1.00 0.00 94 HIS A O 2
ATOM 3302 N N . HIS A 1 95 ? 10.516 2.812 15.927 1.00 0.00 95 HIS A N 2
ATOM 3303 C CA . HIS A 1 95 ? 11.505 1.731 15.893 1.00 0.00 95 HIS A CA 2
ATOM 3304 C C . HIS A 1 95 ? 12.911 2.287 15.682 1.00 0.00 95 HIS A C 2
ATOM 3305 O O . HIS A 1 95 ? 13.821 2.010 16.475 1.00 0.00 95 HIS A O 2
ATOM 3320 N N . HIS A 1 96 ? 13.100 3.061 14.625 1.00 0.00 96 HIS A N 2
ATOM 3321 C CA . HIS A 1 96 ? 14.373 3.707 14.425 1.00 0.00 96 HIS A CA 2
ATOM 3322 C C . HIS A 1 96 ? 14.283 5.081 15.040 1.00 0.00 96 HIS A C 2
ATOM 3323 O O . HIS A 1 96 ? 13.735 6.018 14.468 1.00 0.00 96 HIS A O 2
ATOM 3338 N N . HIS A 1 97 ? 14.778 5.158 16.248 1.00 0.00 97 HIS A N 2
ATOM 3339 C CA . HIS A 1 97 ? 14.635 6.320 17.105 1.00 0.00 97 HIS A CA 2
ATOM 3340 C C . HIS A 1 97 ? 15.513 7.467 16.608 1.00 0.00 97 HIS A C 2
ATOM 3341 O O . HIS A 1 97 ? 15.346 8.609 17.013 1.00 0.00 97 HIS A O 2
ATOM 3356 N N . HIS A 1 98 ? 16.436 7.151 15.730 1.00 0.00 98 HIS A N 2
ATOM 3357 C CA . HIS A 1 98 ? 17.316 8.134 15.149 1.00 0.00 98 HIS A CA 2
ATOM 3358 C C . HIS A 1 98 ? 17.625 7.739 13.719 1.00 0.00 98 HIS A C 2
ATOM 3359 O O . HIS A 1 98 ? 17.129 6.720 13.234 1.00 0.00 98 HIS A O 2
ATOM 3374 N N . HIS A 1 99 ? 18.413 8.536 13.059 1.00 0.00 99 HIS A N 2
ATOM 3375 C CA . HIS A 1 99 ? 18.879 8.221 11.735 1.00 0.00 99 HIS A CA 2
ATOM 3376 C C . HIS A 1 99 ? 20.101 7.365 11.870 1.00 0.00 99 HIS A C 2
ATOM 3377 O O . HIS A 1 99 ? 20.136 6.269 11.330 1.00 0.00 99 HIS A O 2
ATOM 3393 N N . MET A 1 1 ? -2.254 18.590 4.134 1.00 0.00 1 MET A N 3
ATOM 3394 C CA . MET A 1 1 ? -3.069 17.517 3.593 1.00 0.00 1 MET A CA 3
ATOM 3395 C C . MET A 1 1 ? -2.845 16.286 4.424 1.00 0.00 1 MET A C 3
ATOM 3396 O O . MET A 1 1 ? -1.704 15.952 4.739 1.00 0.00 1 MET A O 3
ATOM 3412 N N . SER A 1 2 ? -3.903 15.633 4.807 1.00 0.00 2 SER A N 3
ATOM 3413 C CA . SER A 1 2 ? -3.806 14.468 5.637 1.00 0.00 2 SER A CA 3
ATOM 3414 C C . SER A 1 2 ? -4.235 13.229 4.855 1.00 0.00 2 SER A C 3
ATOM 3415 O O . SER A 1 2 ? -4.994 13.323 3.873 1.00 0.00 2 SER A O 3
ATOM 3423 N N . ILE A 1 3 ? -3.698 12.095 5.220 1.00 0.00 3 ILE A N 3
ATOM 3424 C CA . ILE A 1 3 ? -4.092 10.852 4.611 1.00 0.00 3 ILE A CA 3
ATOM 3425 C C . ILE A 1 3 ? -4.852 10.006 5.648 1.00 0.00 3 ILE A C 3
ATOM 3426 O O . ILE A 1 3 ? -5.520 9.037 5.323 1.00 0.00 3 ILE A O 3
ATOM 3442 N N . LEU A 1 4 ? -4.817 10.465 6.912 1.00 0.00 4 LEU A N 3
ATOM 3443 C CA . LEU A 1 4 ? -5.603 9.851 8.008 1.00 0.00 4 LEU A CA 3
ATOM 3444 C C . LEU A 1 4 ? -7.108 10.100 7.819 1.00 0.00 4 LEU A C 3
ATOM 3445 O O . LEU A 1 4 ? -7.932 9.656 8.612 1.00 0.00 4 LEU A O 3
ATOM 3461 N N . GLU A 1 5 ? -7.442 10.813 6.756 1.00 0.00 5 GLU A N 3
ATOM 3462 C CA . GLU A 1 5 ? -8.812 11.074 6.373 1.00 0.00 5 GLU A CA 3
ATOM 3463 C C . GLU A 1 5 ? -9.408 9.829 5.718 1.00 0.00 5 GLU A C 3
ATOM 3464 O O . GLU A 1 5 ? -10.614 9.743 5.495 1.00 0.00 5 GLU A O 3
ATOM 3476 N N . ASP A 1 6 ? -8.548 8.878 5.404 1.00 0.00 6 ASP A N 3
ATOM 3477 C CA . ASP A 1 6 ? -8.955 7.641 4.765 1.00 0.00 6 ASP A CA 3
ATOM 3478 C C . ASP A 1 6 ? -9.284 6.588 5.834 1.00 0.00 6 ASP A C 3
ATOM 3479 O O . ASP A 1 6 ? -8.461 6.324 6.730 1.00 0.00 6 ASP A O 3
ATOM 3488 N N . PRO A 1 7 ? -10.482 5.980 5.770 1.00 0.00 7 PRO A N 3
ATOM 3489 C CA . PRO A 1 7 ? -10.917 4.978 6.752 1.00 0.00 7 PRO A CA 3
ATOM 3490 C C . PRO A 1 7 ? -10.125 3.668 6.679 1.00 0.00 7 PRO A C 3
ATOM 3491 O O . PRO A 1 7 ? -9.938 2.978 7.692 1.00 0.00 7 PRO A O 3
ATOM 3502 N N . GLU A 1 8 ? -9.663 3.323 5.507 1.00 0.00 8 GLU A N 3
ATOM 3503 C CA . GLU A 1 8 ? -8.947 2.087 5.330 1.00 0.00 8 GLU A CA 3
ATOM 3504 C C . GLU A 1 8 ? -7.551 2.255 5.884 1.00 0.00 8 GLU A C 3
ATOM 3505 O O . GLU A 1 8 ? -6.995 1.357 6.533 1.00 0.00 8 GLU A O 3
ATOM 3517 N N . PHE A 1 9 ? -7.020 3.437 5.656 1.00 0.00 9 PHE A N 3
ATOM 3518 C CA . PHE A 1 9 ? -5.706 3.834 6.105 1.00 0.00 9 PHE A CA 3
ATOM 3519 C C . PHE A 1 9 ? -5.589 3.752 7.630 1.00 0.00 9 PHE A C 3
ATOM 3520 O O . PHE A 1 9 ? -4.582 3.259 8.157 1.00 0.00 9 PHE A O 3
ATOM 3537 N N . VAL A 1 10 ? -6.611 4.222 8.343 1.00 0.00 10 VAL A N 3
ATOM 3538 C CA . VAL A 1 10 ? -6.577 4.173 9.800 1.00 0.00 10 VAL A CA 3
ATOM 3539 C C . VAL A 1 10 ? -6.585 2.713 10.294 1.00 0.00 10 VAL A C 3
ATOM 3540 O O . VAL A 1 10 ? -5.924 2.375 11.272 1.00 0.00 10 VAL A O 3
ATOM 3553 N N . LYS A 1 11 ? -7.294 1.849 9.579 1.00 0.00 11 LYS A N 3
ATOM 3554 C CA . LYS A 1 11 ? -7.308 0.429 9.905 1.00 0.00 11 LYS A CA 3
ATOM 3555 C C . LYS A 1 11 ? -5.928 -0.197 9.666 1.00 0.00 11 LYS A C 3
ATOM 3556 O O . LYS A 1 11 ? -5.487 -1.042 10.437 1.00 0.00 11 LYS A O 3
ATOM 3575 N N . LEU A 1 12 ? -5.235 0.257 8.620 1.00 0.00 12 LEU A N 3
ATOM 3576 C CA . LEU A 1 12 ? -3.861 -0.191 8.340 1.00 0.00 12 LEU A CA 3
ATOM 3577 C C . LEU A 1 12 ? -2.941 0.211 9.476 1.00 0.00 12 LEU A C 3
ATOM 3578 O O . LEU A 1 12 ? -2.070 -0.561 9.887 1.00 0.00 12 LEU A O 3
ATOM 3594 N N . ARG A 1 13 ? -3.163 1.412 9.993 1.00 0.00 13 ARG A N 3
ATOM 3595 C CA . ARG A 1 13 ? -2.419 1.941 11.137 1.00 0.00 13 ARG A CA 3
ATOM 3596 C C . ARG A 1 13 ? -2.551 1.034 12.349 1.00 0.00 13 ARG A C 3
ATOM 3597 O O . ARG A 1 13 ? -1.596 0.841 13.102 1.00 0.00 13 ARG A O 3
ATOM 3618 N N . GLN A 1 14 ? -3.731 0.481 12.522 1.00 0.00 14 GLN A N 3
ATOM 3619 C CA . GLN A 1 14 ? -4.017 -0.391 13.638 1.00 0.00 14 GLN A CA 3
ATOM 3620 C C . GLN A 1 14 ? -3.492 -1.815 13.398 1.00 0.00 14 GLN A C 3
ATOM 3621 O O . GLN A 1 14 ? -3.234 -2.558 14.343 1.00 0.00 14 GLN A O 3
ATOM 3635 N N . PHE A 1 15 ? -3.339 -2.189 12.139 1.00 0.00 15 PHE A N 3
ATOM 3636 C CA . PHE A 1 15 ? -2.807 -3.491 11.787 1.00 0.00 15 PHE A CA 3
ATOM 3637 C C . PHE A 1 15 ? -1.285 -3.500 11.882 1.00 0.00 15 PHE A C 3
ATOM 3638 O O . PHE A 1 15 ? -0.682 -4.524 12.224 1.00 0.00 15 PHE A O 3
ATOM 3655 N N . LYS A 1 16 ? -0.679 -2.369 11.523 1.00 0.00 16 LYS A N 3
ATOM 3656 C CA . LYS A 1 16 ? 0.777 -2.121 11.618 1.00 0.00 16 LYS A CA 3
ATOM 3657 C C . LYS A 1 16 ? 1.611 -2.899 10.591 1.00 0.00 16 LYS A C 3
ATOM 3658 O O . LYS A 1 16 ? 2.846 -2.777 10.562 1.00 0.00 16 LYS A O 3
ATOM 3677 N N . GLY A 1 17 ? 0.961 -3.684 9.757 1.00 0.00 17 GLY A N 3
ATOM 3678 C CA . GLY A 1 17 ? 1.670 -4.360 8.706 1.00 0.00 17 GLY A CA 3
ATOM 3679 C C . GLY A 1 17 ? 1.344 -5.832 8.573 1.00 0.00 17 GLY A C 3
ATOM 3680 O O . GLY A 1 17 ? 0.461 -6.194 7.801 1.00 0.00 17 GLY A O 3
ATOM 3684 N N . LYS A 1 18 ? 2.046 -6.669 9.373 1.00 0.00 18 LYS A N 3
ATOM 3685 C CA . LYS A 1 18 ? 2.033 -8.153 9.301 1.00 0.00 18 LYS A CA 3
ATOM 3686 C C . LYS A 1 18 ? 2.733 -8.629 8.017 1.00 0.00 18 LYS A C 3
ATOM 3687 O O . LYS A 1 18 ? 2.721 -9.828 7.680 1.00 0.00 18 LYS A O 3
ATOM 3706 N N . VAL A 1 19 ? 3.394 -7.699 7.363 1.00 0.00 19 VAL A N 3
ATOM 3707 C CA . VAL A 1 19 ? 3.974 -7.893 6.046 1.00 0.00 19 VAL A CA 3
ATOM 3708 C C . VAL A 1 19 ? 5.429 -7.415 6.011 1.00 0.00 19 VAL A C 3
ATOM 3709 O O . VAL A 1 19 ? 5.906 -6.739 6.951 1.00 0.00 19 VAL A O 3
ATOM 3722 N N . ASN A 1 20 ? 6.122 -7.749 4.942 1.00 0.00 20 ASN A N 3
ATOM 3723 C CA . ASN A 1 20 ? 7.498 -7.324 4.752 1.00 0.00 20 ASN A CA 3
ATOM 3724 C C . ASN A 1 20 ? 7.494 -6.029 3.991 1.00 0.00 20 ASN A C 3
ATOM 3725 O O . ASN A 1 20 ? 6.854 -5.921 2.934 1.00 0.00 20 ASN A O 3
ATOM 3736 N N . PHE A 1 21 ? 8.218 -5.069 4.512 1.00 0.00 21 PHE A N 3
ATOM 3737 C CA . PHE A 1 21 ? 8.388 -3.764 3.909 1.00 0.00 21 PHE A CA 3
ATOM 3738 C C . PHE A 1 21 ? 8.839 -3.883 2.445 1.00 0.00 21 PHE A C 3
ATOM 3739 O O . PHE A 1 21 ? 8.322 -3.189 1.575 1.00 0.00 21 PHE A O 3
ATOM 3756 N N . ASN A 1 22 ? 9.752 -4.808 2.184 1.00 0.00 22 ASN A N 3
ATOM 3757 C CA . ASN A 1 22 ? 10.346 -4.958 0.855 1.00 0.00 22 ASN A CA 3
ATOM 3758 C C . ASN A 1 22 ? 9.340 -5.443 -0.146 1.00 0.00 22 ASN A C 3
ATOM 3759 O O . ASN A 1 22 ? 9.333 -4.996 -1.300 1.00 0.00 22 ASN A O 3
ATOM 3770 N N . LEU A 1 23 ? 8.468 -6.326 0.289 1.00 0.00 23 LEU A N 3
ATOM 3771 C CA . LEU A 1 23 ? 7.504 -6.904 -0.600 1.00 0.00 23 LEU A CA 3
ATOM 3772 C C . LEU A 1 23 ? 6.386 -5.923 -0.863 1.00 0.00 23 LEU A C 3
ATOM 3773 O O . LEU A 1 23 ? 5.900 -5.822 -1.980 1.00 0.00 23 LEU A O 3
ATOM 3789 N N . VAL A 1 24 ? 6.024 -5.150 0.153 1.00 0.00 24 VAL A N 3
ATOM 3790 C CA . VAL A 1 24 ? 4.990 -4.135 -0.011 1.00 0.00 24 VAL A CA 3
ATOM 3791 C C . VAL A 1 24 ? 5.505 -3.032 -0.905 1.00 0.00 24 VAL A C 3
ATOM 3792 O O . VAL A 1 24 ? 4.807 -2.579 -1.811 1.00 0.00 24 VAL A O 3
ATOM 3805 N N . MET A 1 25 ? 6.752 -2.640 -0.679 1.00 0.00 25 MET A N 3
ATOM 3806 C CA . MET A 1 25 ? 7.401 -1.640 -1.497 1.00 0.00 25 MET A CA 3
ATOM 3807 C C . MET A 1 25 ? 7.478 -2.119 -2.937 1.00 0.00 25 MET A C 3
ATOM 3808 O O . MET A 1 25 ? 7.345 -1.334 -3.844 1.00 0.00 25 MET A O 3
ATOM 3822 N N . GLN A 1 26 ? 7.637 -3.423 -3.125 1.00 0.00 26 GLN A N 3
ATOM 3823 C CA . GLN A 1 26 ? 7.646 -4.005 -4.457 1.00 0.00 26 GLN A CA 3
ATOM 3824 C C . GLN A 1 26 ? 6.247 -3.964 -5.076 1.00 0.00 26 GLN A C 3
ATOM 3825 O O . GLN A 1 26 ? 6.106 -3.636 -6.236 1.00 0.00 26 GLN A O 3
ATOM 3839 N N . ILE A 1 27 ? 5.215 -4.294 -4.287 1.00 0.00 27 ILE A N 3
ATOM 3840 C CA . ILE A 1 27 ? 3.817 -4.229 -4.767 1.00 0.00 27 ILE A CA 3
ATOM 3841 C C . ILE A 1 27 ? 3.517 -2.809 -5.258 1.00 0.00 27 ILE A C 3
ATOM 3842 O O . ILE A 1 27 ? 3.034 -2.601 -6.383 1.00 0.00 27 ILE A O 3
ATOM 3858 N N . LEU A 1 28 ? 3.866 -1.854 -4.422 1.00 0.00 28 LEU A N 3
ATOM 3859 C CA . LEU A 1 28 ? 3.676 -0.446 -4.701 1.00 0.00 28 LEU A CA 3
ATOM 3860 C C . LEU A 1 28 ? 4.512 -0.016 -5.907 1.00 0.00 28 LEU A C 3
ATOM 3861 O O . LEU A 1 28 ? 4.054 0.724 -6.762 1.00 0.00 28 LEU A O 3
ATOM 3877 N N . ASP A 1 29 ? 5.718 -0.528 -5.980 1.00 0.00 29 ASP A N 3
ATOM 3878 C CA . ASP A 1 29 ? 6.660 -0.195 -7.047 1.00 0.00 29 ASP A CA 3
ATOM 3879 C C . ASP A 1 29 ? 6.185 -0.722 -8.375 1.00 0.00 29 ASP A C 3
ATOM 3880 O O . ASP A 1 29 ? 6.174 -0.009 -9.378 1.00 0.00 29 ASP A O 3
ATOM 3889 N N . GLU A 1 30 ? 5.785 -1.966 -8.367 1.00 0.00 30 GLU A N 3
ATOM 3890 C CA . GLU A 1 30 ? 5.359 -2.667 -9.559 1.00 0.00 30 GLU A CA 3
ATOM 3891 C C . GLU A 1 30 ? 4.109 -1.984 -10.181 1.00 0.00 30 GLU A C 3
ATOM 3892 O O . GLU A 1 30 ? 3.999 -1.864 -11.419 1.00 0.00 30 GLU A O 3
ATOM 3904 N N . ILE A 1 31 ? 3.175 -1.514 -9.336 1.00 0.00 31 ILE A N 3
ATOM 3905 C CA . ILE A 1 31 ? 2.014 -0.781 -9.859 1.00 0.00 31 ILE A CA 3
ATOM 3906 C C . ILE A 1 31 ? 2.449 0.613 -10.322 1.00 0.00 31 ILE A C 3
ATOM 3907 O O . ILE A 1 31 ? 1.999 1.096 -11.349 1.00 0.00 31 ILE A O 3
ATOM 3923 N N . GLU A 1 32 ? 3.364 1.216 -9.563 1.00 0.00 32 GLU A N 3
ATOM 3924 C CA . GLU A 1 32 ? 3.891 2.551 -9.822 1.00 0.00 32 GLU A CA 3
ATOM 3925 C C . GLU A 1 32 ? 4.527 2.628 -11.198 1.00 0.00 32 GLU A C 3
ATOM 3926 O O . GLU A 1 32 ? 4.177 3.490 -12.005 1.00 0.00 32 GLU A O 3
ATOM 3938 N N . LEU A 1 33 ? 5.439 1.710 -11.462 1.00 0.00 33 LEU A N 3
ATOM 3939 C CA . LEU A 1 33 ? 6.157 1.670 -12.723 1.00 0.00 33 LEU A CA 3
ATOM 3940 C C . LEU A 1 33 ? 5.230 1.412 -13.905 1.00 0.00 33 LEU A C 3
ATOM 3941 O O . LEU A 1 33 ? 5.496 1.861 -15.016 1.00 0.00 33 LEU A O 3
ATOM 3957 N N . ASP A 1 34 ? 4.147 0.688 -13.670 1.00 0.00 34 ASP A N 3
ATOM 3958 C CA . ASP A 1 34 ? 3.177 0.451 -14.730 1.00 0.00 34 ASP A CA 3
ATOM 3959 C C . ASP A 1 34 ? 2.341 1.691 -14.967 1.00 0.00 34 ASP A C 3
ATOM 3960 O O . ASP A 1 34 ? 2.196 2.154 -16.104 1.00 0.00 34 ASP A O 3
ATOM 3969 N N . LEU A 1 35 ? 1.820 2.235 -13.887 1.00 0.00 35 LEU A N 3
ATOM 3970 C CA . LEU A 1 35 ? 0.919 3.369 -13.931 1.00 0.00 35 LEU A CA 3
ATOM 3971 C C . LEU A 1 35 ? 1.610 4.640 -14.409 1.00 0.00 35 LEU A C 3
ATOM 3972 O O . LEU A 1 35 ? 1.193 5.230 -15.414 1.00 0.00 35 LEU A O 3
ATOM 3988 N N . ARG A 1 36 ? 2.664 5.045 -13.690 1.00 0.00 36 ARG A N 3
ATOM 3989 C CA . ARG A 1 36 ? 3.403 6.304 -13.908 1.00 0.00 36 ARG A CA 3
ATOM 3990 C C . ARG A 1 36 ? 2.493 7.509 -13.657 1.00 0.00 36 ARG A C 3
ATOM 3991 O O . ARG A 1 36 ? 2.589 8.166 -12.623 1.00 0.00 36 ARG A O 3
ATOM 4012 N N . GLY A 1 37 ? 1.603 7.759 -14.586 1.00 0.00 37 GLY A N 3
ATOM 4013 C CA . GLY A 1 37 ? 0.656 8.825 -14.466 1.00 0.00 37 GLY A CA 3
ATOM 4014 C C . GLY A 1 37 ? -0.531 8.580 -15.360 1.00 0.00 37 GLY A C 3
ATOM 4015 O O . GLY A 1 37 ? -1.167 9.520 -15.838 1.00 0.00 37 GLY A O 3
ATOM 4019 N N . SER A 1 38 ? -0.817 7.313 -15.598 1.00 0.00 38 SER A N 3
ATOM 4020 C CA . SER A 1 38 ? -1.908 6.909 -16.457 1.00 0.00 38 SER A CA 3
ATOM 4021 C C . SER A 1 38 ? -3.240 6.901 -15.663 1.00 0.00 38 SER A C 3
ATOM 4022 O O . SER A 1 38 ? -3.282 7.272 -14.471 1.00 0.00 38 SER A O 3
ATOM 4030 N N . ASP A 1 39 ? -4.302 6.473 -16.295 1.00 0.00 39 ASP A N 3
ATOM 4031 C CA . ASP A 1 39 ? -5.623 6.552 -15.693 1.00 0.00 39 ASP A CA 3
ATOM 4032 C C . ASP A 1 39 ? -6.098 5.230 -15.090 1.00 0.00 39 ASP A C 3
ATOM 4033 O O . ASP A 1 39 ? -6.909 5.236 -14.165 1.00 0.00 39 ASP A O 3
ATOM 4042 N N . ASN A 1 40 ? -5.590 4.106 -15.555 1.00 0.00 40 ASN A N 3
ATOM 4043 C CA . ASN A 1 40 ? -6.108 2.831 -15.060 1.00 0.00 40 ASN A CA 3
ATOM 4044 C C . ASN A 1 40 ? -5.188 2.214 -14.046 1.00 0.00 40 ASN A C 3
ATOM 4045 O O . ASN A 1 40 ? -4.391 1.324 -14.366 1.00 0.00 40 ASN A O 3
ATOM 4056 N N . ILE A 1 41 ? -5.273 2.679 -12.829 1.00 0.00 41 ILE A N 3
ATOM 4057 C CA . ILE A 1 41 ? -4.445 2.133 -11.772 1.00 0.00 41 ILE A CA 3
ATOM 4058 C C . ILE A 1 41 ? -5.014 0.796 -11.329 1.00 0.00 41 ILE A C 3
ATOM 4059 O O . ILE A 1 41 ? -4.281 -0.099 -10.920 1.00 0.00 41 ILE A O 3
ATOM 4075 N N . LYS A 1 42 ? -6.326 0.645 -11.484 1.00 0.00 42 LYS A N 3
ATOM 4076 C CA . LYS A 1 42 ? -7.002 -0.589 -11.135 1.00 0.00 42 LYS A CA 3
ATOM 4077 C C . LYS A 1 42 ? -6.458 -1.743 -11.975 1.00 0.00 42 LYS A C 3
ATOM 4078 O O . LYS A 1 42 ? -6.288 -2.853 -11.483 1.00 0.00 42 LYS A O 3
ATOM 4097 N N . THR A 1 43 ? -6.132 -1.453 -13.221 1.00 0.00 43 THR A N 3
ATOM 4098 C CA . THR A 1 43 ? -5.623 -2.442 -14.119 1.00 0.00 43 THR A CA 3
ATOM 4099 C C . THR A 1 43 ? -4.167 -2.781 -13.750 1.00 0.00 43 THR A C 3
ATOM 4100 O O . THR A 1 43 ? -3.749 -3.942 -13.840 1.00 0.00 43 THR A O 3
ATOM 4111 N N . SER A 1 44 ? -3.418 -1.772 -13.294 1.00 0.00 44 SER A N 3
ATOM 4112 C CA . SER A 1 44 ? -2.060 -1.966 -12.826 1.00 0.00 44 SER A CA 3
ATOM 4113 C C . SER A 1 44 ? -2.073 -2.887 -11.594 1.00 0.00 44 SER A C 3
ATOM 4114 O O . SER A 1 44 ? -1.223 -3.778 -11.457 1.00 0.00 44 SER A O 3
ATOM 4122 N N . ILE A 1 45 ? -3.077 -2.679 -10.730 1.00 0.00 45 ILE A N 3
ATOM 4123 C CA . ILE A 1 45 ? -3.310 -3.506 -9.543 1.00 0.00 45 ILE A CA 3
ATOM 4124 C C . ILE A 1 45 ? -3.482 -4.976 -9.961 1.00 0.00 45 ILE A C 3
ATOM 4125 O O . ILE A 1 45 ? -2.863 -5.870 -9.381 1.00 0.00 45 ILE A O 3
ATOM 4141 N N . ILE A 1 46 ? -4.300 -5.196 -10.999 1.00 0.00 46 ILE A N 3
ATOM 4142 C CA . ILE A 1 46 ? -4.611 -6.539 -11.508 1.00 0.00 46 ILE A CA 3
ATOM 4143 C C . ILE A 1 46 ? -3.344 -7.337 -11.822 1.00 0.00 46 ILE A C 3
ATOM 4144 O O . ILE A 1 46 ? -3.221 -8.486 -11.392 1.00 0.00 46 ILE A O 3
ATOM 4160 N N . TYR A 1 47 ? -2.395 -6.712 -12.524 1.00 0.00 47 TYR A N 3
ATOM 4161 C CA . TYR A 1 47 ? -1.162 -7.405 -12.932 1.00 0.00 47 TYR A CA 3
ATOM 4162 C C . TYR A 1 47 ? -0.377 -7.845 -11.708 1.00 0.00 47 TYR A C 3
ATOM 4163 O O . TYR A 1 47 ? -0.038 -9.015 -11.548 1.00 0.00 47 TYR A O 3
ATOM 4181 N N . VAL A 1 48 ? -0.147 -6.894 -10.835 1.00 0.00 48 VAL A N 3
ATOM 4182 C CA . VAL A 1 48 ? 0.690 -7.077 -9.669 1.00 0.00 48 VAL A CA 3
ATOM 4183 C C . VAL A 1 48 ? 0.083 -8.065 -8.684 1.00 0.00 48 VAL A C 3
ATOM 4184 O O . VAL A 1 48 ? 0.781 -8.939 -8.153 1.00 0.00 48 VAL A O 3
ATOM 4197 N N . TYR A 1 49 ? -1.206 -7.960 -8.462 1.00 0.00 49 TYR A N 3
ATOM 4198 C CA . TYR A 1 49 ? -1.883 -8.852 -7.552 1.00 0.00 49 TYR A CA 3
ATOM 4199 C C . TYR A 1 49 ? -1.919 -10.265 -8.095 1.00 0.00 49 TYR A C 3
ATOM 4200 O O . TYR A 1 49 ? -1.775 -11.210 -7.344 1.00 0.00 49 TYR A O 3
ATOM 4218 N N . SER A 1 50 ? -2.035 -10.399 -9.403 1.00 0.00 50 SER A N 3
ATOM 4219 C CA . SER A 1 50 ? -2.047 -11.710 -10.021 1.00 0.00 50 SER A CA 3
ATOM 4220 C C . SER A 1 50 ? -0.633 -12.305 -10.080 1.00 0.00 50 SER A C 3
ATOM 4221 O O . SER A 1 50 ? -0.453 -13.516 -10.127 1.00 0.00 50 SER A O 3
ATOM 4229 N N . SER A 1 51 ? 0.357 -11.452 -10.061 1.00 0.00 51 SER A N 3
ATOM 4230 C CA . SER A 1 51 ? 1.723 -11.888 -10.070 1.00 0.00 51 SER A CA 3
ATOM 4231 C C . SER A 1 51 ? 2.156 -12.328 -8.664 1.00 0.00 51 SER A C 3
ATOM 4232 O O . SER A 1 51 ? 2.997 -13.211 -8.507 1.00 0.00 51 SER A O 3
ATOM 4240 N N . HIS A 1 52 ? 1.557 -11.734 -7.655 1.00 0.00 52 HIS A N 3
ATOM 4241 C CA . HIS A 1 52 ? 1.950 -11.989 -6.274 1.00 0.00 52 HIS A CA 3
ATOM 4242 C C . HIS A 1 52 ? 0.762 -12.536 -5.486 1.00 0.00 52 HIS A C 3
ATOM 4243 O O . HIS A 1 52 ? 0.622 -12.251 -4.294 1.00 0.00 52 HIS A O 3
ATOM 4258 N N . LEU A 1 53 ? -0.042 -13.378 -6.148 1.00 0.00 53 LEU A N 3
ATOM 4259 C CA . LEU A 1 53 ? -1.301 -13.939 -5.593 1.00 0.00 53 LEU A CA 3
ATOM 4260 C C . LEU A 1 53 ? -1.163 -14.481 -4.190 1.00 0.00 53 LEU A C 3
ATOM 4261 O O . LEU A 1 53 ? -1.930 -14.111 -3.310 1.00 0.00 53 LEU A O 3
ATOM 4277 N N . ASP A 1 54 ? -0.184 -15.339 -3.977 1.00 0.00 54 ASP A N 3
ATOM 4278 C CA . ASP A 1 54 ? 0.003 -15.980 -2.672 1.00 0.00 54 ASP A CA 3
ATOM 4279 C C . ASP A 1 54 ? 0.236 -14.970 -1.574 1.00 0.00 54 ASP A C 3
ATOM 4280 O O . ASP A 1 54 ? -0.142 -15.194 -0.436 1.00 0.00 54 ASP A O 3
ATOM 4289 N N . GLU A 1 55 ? 0.880 -13.876 -1.894 1.00 0.00 55 GLU A N 3
ATOM 4290 C CA . GLU A 1 55 ? 1.120 -12.849 -0.921 1.00 0.00 55 GLU A CA 3
ATOM 4291 C C . GLU A 1 55 ? -0.155 -12.100 -0.636 1.00 0.00 55 GLU A C 3
ATOM 4292 O O . GLU A 1 55 ? -0.527 -11.881 0.532 1.00 0.00 55 GLU A O 3
ATOM 4304 N N . ILE A 1 56 ? -0.835 -11.750 -1.712 1.00 0.00 56 ILE A N 3
ATOM 4305 C CA . ILE A 1 56 ? -2.099 -11.040 -1.663 1.00 0.00 56 ILE A CA 3
ATOM 4306 C C . ILE A 1 56 ? -3.099 -11.829 -0.816 1.00 0.00 56 ILE A C 3
ATOM 4307 O O . ILE A 1 56 ? -3.805 -11.263 -0.017 1.00 0.00 56 ILE A O 3
ATOM 4323 N N . ARG A 1 57 ? -3.103 -13.147 -0.980 1.00 0.00 57 ARG A N 3
ATOM 4324 C CA . ARG A 1 57 ? -3.977 -14.035 -0.201 1.00 0.00 57 ARG A CA 3
ATOM 4325 C C . ARG A 1 57 ? -3.680 -14.016 1.305 1.00 0.00 57 ARG A C 3
ATOM 4326 O O . ARG A 1 57 ? -4.610 -14.053 2.117 1.00 0.00 57 ARG A O 3
ATOM 4347 N N . LYS A 1 58 ? -2.399 -13.949 1.674 1.00 0.00 58 LYS A N 3
ATOM 4348 C CA . LYS A 1 58 ? -2.008 -13.994 3.099 1.00 0.00 58 LYS A CA 3
ATOM 4349 C C . LYS A 1 58 ? -2.569 -12.796 3.843 1.00 0.00 58 LYS A C 3
ATOM 4350 O O . LYS A 1 58 ? -3.188 -12.919 4.899 1.00 0.00 58 LYS A O 3
ATOM 4369 N N . ASN A 1 59 ? -2.380 -11.640 3.277 1.00 0.00 59 ASN A N 3
ATOM 4370 C CA . ASN A 1 59 ? -2.802 -10.426 3.940 1.00 0.00 59 ASN A CA 3
ATOM 4371 C C . ASN A 1 59 ? -3.732 -9.668 3.064 1.00 0.00 59 ASN A C 3
ATOM 4372 O O . ASN A 1 59 ? -3.571 -8.467 2.844 1.00 0.00 59 ASN A O 3
ATOM 4383 N N . LYS A 1 60 ? -4.745 -10.366 2.593 1.00 0.00 60 LYS A N 3
ATOM 4384 C CA . LYS A 1 60 ? -5.761 -9.796 1.711 1.00 0.00 60 LYS A CA 3
ATOM 4385 C C . LYS A 1 60 ? -6.492 -8.632 2.362 1.00 0.00 60 LYS A C 3
ATOM 4386 O O . LYS A 1 60 ? -7.088 -7.813 1.686 1.00 0.00 60 LYS A O 3
ATOM 4405 N N . GLU A 1 61 ? -6.421 -8.564 3.676 1.00 0.00 61 GLU A N 3
ATOM 4406 C CA . GLU A 1 61 ? -6.957 -7.454 4.435 1.00 0.00 61 GLU A CA 3
ATOM 4407 C C . GLU A 1 61 ? -6.232 -6.186 3.996 1.00 0.00 61 GLU A C 3
ATOM 4408 O O . GLU A 1 61 ? -6.821 -5.235 3.473 1.00 0.00 61 GLU A O 3
ATOM 4420 N N . PHE A 1 62 ? -4.918 -6.254 4.156 1.00 0.00 62 PHE A N 3
ATOM 4421 C CA . PHE A 1 62 ? -4.001 -5.179 3.900 1.00 0.00 62 PHE A CA 3
ATOM 4422 C C . PHE A 1 62 ? -3.986 -4.854 2.425 1.00 0.00 62 PHE A C 3
ATOM 4423 O O . PHE A 1 62 ? -4.201 -3.710 2.028 1.00 0.00 62 PHE A O 3
ATOM 4440 N N . TYR A 1 63 ? -3.800 -5.880 1.621 1.00 0.00 63 TYR A N 3
ATOM 4441 C CA . TYR A 1 63 ? -3.669 -5.719 0.200 1.00 0.00 63 TYR A CA 3
ATOM 4442 C C . TYR A 1 63 ? -4.941 -5.240 -0.477 1.00 0.00 63 TYR A C 3
ATOM 4443 O O . TYR A 1 63 ? -4.868 -4.590 -1.511 1.00 0.00 63 TYR A O 3
ATOM 4461 N N . ASP A 1 64 ? -6.104 -5.510 0.103 1.00 0.00 64 ASP A N 3
ATOM 4462 C CA . ASP A 1 64 ? -7.335 -5.026 -0.528 1.00 0.00 64 ASP A CA 3
ATOM 4463 C C . ASP A 1 64 ? -7.592 -3.589 -0.122 1.00 0.00 64 ASP A C 3
ATOM 4464 O O . ASP A 1 64 ? -7.976 -2.756 -0.946 1.00 0.00 64 ASP A O 3
ATOM 4473 N N . MET A 1 65 ? -7.323 -3.286 1.146 1.00 0.00 65 MET A N 3
ATOM 4474 C CA . MET A 1 65 ? -7.486 -1.937 1.649 1.00 0.00 65 MET A CA 3
ATOM 4475 C C . MET A 1 65 ? -6.541 -0.977 0.971 1.00 0.00 65 MET A C 3
ATOM 4476 O O . MET A 1 65 ? -6.957 0.097 0.557 1.00 0.00 65 MET A O 3
ATOM 4490 N N . ILE A 1 66 ? -5.271 -1.366 0.807 1.00 0.00 66 ILE A N 3
ATOM 4491 C CA . ILE A 1 66 ? -4.335 -0.488 0.123 1.00 0.00 66 ILE A CA 3
ATOM 4492 C C . ILE A 1 66 ? -4.762 -0.254 -1.313 1.00 0.00 66 ILE A C 3
ATOM 4493 O O . ILE A 1 66 ? -4.676 0.851 -1.784 1.00 0.00 66 ILE A O 3
ATOM 4509 N N . ALA A 1 67 ? -5.278 -1.297 -1.972 1.00 0.00 67 ALA A N 3
ATOM 4510 C CA . ALA A 1 67 ? -5.751 -1.203 -3.359 1.00 0.00 67 ALA A CA 3
ATOM 4511 C C . ALA A 1 67 ? -6.744 -0.062 -3.542 1.00 0.00 67 ALA A C 3
ATOM 4512 O O . ALA A 1 67 ? -6.630 0.716 -4.485 1.00 0.00 67 ALA A O 3
ATOM 4519 N N . GLU A 1 68 ? -7.700 0.063 -2.638 1.00 0.00 68 GLU A N 3
ATOM 4520 C CA . GLU A 1 68 ? -8.663 1.139 -2.749 1.00 0.00 68 GLU A CA 3
ATOM 4521 C C . GLU A 1 68 ? -8.060 2.499 -2.359 1.00 0.00 68 GLU A C 3
ATOM 4522 O O . GLU A 1 68 ? -8.355 3.509 -2.997 1.00 0.00 68 GLU A O 3
ATOM 4534 N N . ILE A 1 69 ? -7.176 2.508 -1.358 1.00 0.00 69 ILE A N 3
ATOM 4535 C CA . ILE A 1 69 ? -6.497 3.745 -0.922 1.00 0.00 69 ILE A CA 3
ATOM 4536 C C . ILE A 1 69 ? -5.612 4.288 -2.042 1.00 0.00 69 ILE A C 3
ATOM 4537 O O . ILE A 1 69 ? -5.640 5.480 -2.340 1.00 0.00 69 ILE A O 3
ATOM 4553 N N . LEU A 1 70 ? -4.839 3.397 -2.659 1.00 0.00 70 LEU A N 3
ATOM 4554 C CA . LEU A 1 70 ? -3.931 3.738 -3.754 1.00 0.00 70 LEU A CA 3
ATOM 4555 C C . LEU A 1 70 ? -4.667 4.456 -4.865 1.00 0.00 70 LEU A C 3
ATOM 4556 O O . LEU A 1 70 ? -4.217 5.481 -5.348 1.00 0.00 70 LEU A O 3
ATOM 4572 N N . GLN A 1 71 ? -5.817 3.937 -5.222 1.00 0.00 71 GLN A N 3
ATOM 4573 C CA . GLN A 1 71 ? -6.635 4.526 -6.263 1.00 0.00 71 GLN A CA 3
ATOM 4574 C C . GLN A 1 71 ? -7.166 5.897 -5.821 1.00 0.00 71 GLN A C 3
ATOM 4575 O O . GLN A 1 71 ? -7.014 6.901 -6.527 1.00 0.00 71 GLN A O 3
ATOM 4589 N N . ARG A 1 72 ? -7.725 5.926 -4.632 1.00 0.00 72 ARG A N 3
ATOM 4590 C CA . ARG A 1 72 ? -8.336 7.086 -4.050 1.00 0.00 72 ARG A CA 3
ATOM 4591 C C . ARG A 1 72 ? -7.322 8.238 -3.871 1.00 0.00 72 ARG A C 3
ATOM 4592 O O . ARG A 1 72 ? -7.596 9.394 -4.210 1.00 0.00 72 ARG A O 3
ATOM 4613 N N . TYR A 1 73 ? -6.156 7.920 -3.366 1.00 0.00 73 TYR A N 3
ATOM 4614 C CA . TYR A 1 73 ? -5.159 8.924 -3.088 1.00 0.00 73 TYR A CA 3
ATOM 4615 C C . TYR A 1 73 ? -4.231 9.234 -4.231 1.00 0.00 73 TYR A C 3
ATOM 4616 O O . TYR A 1 73 ? -3.591 10.290 -4.223 1.00 0.00 73 TYR A O 3
ATOM 4634 N N . TYR A 1 74 ? -4.138 8.366 -5.225 1.00 0.00 74 TYR A N 3
ATOM 4635 C CA . TYR A 1 74 ? -3.363 8.722 -6.405 1.00 0.00 74 TYR A CA 3
ATOM 4636 C C . TYR A 1 74 ? -4.091 9.861 -7.127 1.00 0.00 74 TYR A C 3
ATOM 4637 O O . TYR A 1 74 ? -3.473 10.733 -7.741 1.00 0.00 74 TYR A O 3
ATOM 4655 N N . LYS A 1 75 ? -5.414 9.870 -6.978 1.00 0.00 75 LYS A N 3
ATOM 4656 C CA . LYS A 1 75 ? -6.244 10.928 -7.513 1.00 0.00 75 LYS A CA 3
ATOM 4657 C C . LYS A 1 75 ? -6.060 12.221 -6.716 1.00 0.00 75 LYS A C 3
ATOM 4658 O O . LYS A 1 75 ? -6.168 13.305 -7.263 1.00 0.00 75 LYS A O 3
ATOM 4677 N N . LYS A 1 76 ? -5.782 12.100 -5.422 1.00 0.00 76 LYS A N 3
ATOM 4678 C CA . LYS A 1 76 ? -5.644 13.287 -4.578 1.00 0.00 76 LYS A CA 3
ATOM 4679 C C . LYS A 1 76 ? -4.227 13.858 -4.603 1.00 0.00 76 LYS A C 3
ATOM 4680 O O . LYS A 1 76 ? -4.031 15.034 -4.884 1.00 0.00 76 LYS A O 3
ATOM 4699 N N . ILE A 1 77 ? -3.242 13.020 -4.349 1.00 0.00 77 ILE A N 3
ATOM 4700 C CA . ILE A 1 77 ? -1.872 13.503 -4.200 1.00 0.00 77 ILE A CA 3
ATOM 4701 C C . ILE A 1 77 ? -0.912 12.876 -5.192 1.00 0.00 77 ILE A C 3
ATOM 4702 O O . ILE A 1 77 ? 0.107 13.460 -5.518 1.00 0.00 77 ILE A O 3
ATOM 4718 N N . GLY A 1 78 ? -1.211 11.684 -5.638 1.00 0.00 78 GLY A N 3
ATOM 4719 C CA . GLY A 1 78 ? -0.351 11.052 -6.608 1.00 0.00 78 GLY A CA 3
ATOM 4720 C C . GLY A 1 78 ? 0.169 9.738 -6.117 1.00 0.00 78 GLY A C 3
ATOM 4721 O O . GLY A 1 78 ? 0.432 9.591 -4.922 1.00 0.00 78 GLY A O 3
ATOM 4725 N N . ILE A 1 79 ? 0.357 8.799 -7.031 1.00 0.00 79 ILE A N 3
ATOM 4726 C CA . ILE A 1 79 ? 0.736 7.431 -6.683 1.00 0.00 79 ILE A CA 3
ATOM 4727 C C . ILE A 1 79 ? 2.097 7.360 -5.967 1.00 0.00 79 ILE A C 3
ATOM 4728 O O . ILE A 1 79 ? 2.236 6.628 -4.987 1.00 0.00 79 ILE A O 3
ATOM 4744 N N . GLU A 1 80 ? 3.065 8.164 -6.423 1.00 0.00 80 GLU A N 3
ATOM 4745 C CA . GLU A 1 80 ? 4.410 8.187 -5.836 1.00 0.00 80 GLU A CA 3
ATOM 4746 C C . GLU A 1 80 ? 4.326 8.483 -4.343 1.00 0.00 80 GLU A C 3
ATOM 4747 O O . GLU A 1 80 ? 4.940 7.804 -3.506 1.00 0.00 80 GLU A O 3
ATOM 4759 N N . ASN A 1 81 ? 3.531 9.480 -4.040 1.00 0.00 81 ASN A N 3
ATOM 4760 C CA . ASN A 1 81 ? 3.303 9.943 -2.682 1.00 0.00 81 ASN A CA 3
ATOM 4761 C C . ASN A 1 81 ? 2.613 8.896 -1.847 1.00 0.00 81 ASN A C 3
ATOM 4762 O O . ASN A 1 81 ? 3.017 8.638 -0.713 1.00 0.00 81 ASN A O 3
ATOM 4773 N N . VAL A 1 82 ? 1.598 8.264 -2.416 1.00 0.00 82 VAL A N 3
ATOM 4774 C CA . VAL A 1 82 ? 0.815 7.277 -1.687 1.00 0.00 82 VAL A CA 3
ATOM 4775 C C . VAL A 1 82 ? 1.667 6.075 -1.343 1.00 0.00 82 VAL A C 3
ATOM 4776 O O . VAL A 1 82 ? 1.621 5.594 -0.220 1.00 0.00 82 VAL A O 3
ATOM 4789 N N . ASN A 1 83 ? 2.476 5.628 -2.300 1.00 0.00 83 ASN A N 3
ATOM 4790 C CA . ASN A 1 83 ? 3.368 4.484 -2.084 1.00 0.00 83 ASN A CA 3
ATOM 4791 C C . ASN A 1 83 ? 4.291 4.740 -0.909 1.00 0.00 83 ASN A C 3
ATOM 4792 O O . ASN A 1 83 ? 4.443 3.899 -0.019 1.00 0.00 83 ASN A O 3
ATOM 4803 N N . GLN A 1 84 ? 4.849 5.933 -0.873 1.00 0.00 84 GLN A N 3
ATOM 4804 C CA . GLN A 1 84 ? 5.750 6.337 0.196 1.00 0.00 84 GLN A CA 3
ATOM 4805 C C . GLN A 1 84 ? 4.957 6.375 1.520 1.00 0.00 84 GLN A C 3
ATOM 4806 O O . GLN A 1 84 ? 5.418 5.885 2.548 1.00 0.00 84 GLN A O 3
ATOM 4820 N N . LEU A 1 85 ? 3.755 6.915 1.477 1.00 0.00 85 LEU A N 3
ATOM 4821 C CA . LEU A 1 85 ? 2.922 7.015 2.665 1.00 0.00 85 LEU A CA 3
ATOM 4822 C C . LEU A 1 85 ? 2.493 5.647 3.190 1.00 0.00 85 LEU A C 3
ATOM 4823 O O . LEU A 1 85 ? 2.456 5.443 4.402 1.00 0.00 85 LEU A O 3
ATOM 4839 N N . ILE A 1 86 ? 2.209 4.709 2.298 1.00 0.00 86 ILE A N 3
ATOM 4840 C CA . ILE A 1 86 ? 1.871 3.341 2.701 1.00 0.00 86 ILE A CA 3
ATOM 4841 C C . ILE A 1 86 ? 3.081 2.711 3.394 1.00 0.00 86 ILE A C 3
ATOM 4842 O O . ILE A 1 86 ? 2.952 2.060 4.436 1.00 0.00 86 ILE A O 3
ATOM 4858 N N . LEU A 1 87 ? 4.261 2.968 2.842 1.00 0.00 87 LEU A N 3
ATOM 4859 C CA . LEU A 1 87 ? 5.510 2.510 3.437 1.00 0.00 87 LEU A CA 3
ATOM 4860 C C . LEU A 1 87 ? 5.713 3.144 4.804 1.00 0.00 87 LEU A C 3
ATOM 4861 O O . LEU A 1 87 ? 6.129 2.493 5.735 1.00 0.00 87 LEU A O 3
ATOM 4877 N N . THR A 1 88 ? 5.365 4.400 4.909 1.00 0.00 88 THR A N 3
ATOM 4878 C CA . THR A 1 88 ? 5.436 5.142 6.157 1.00 0.00 88 THR A CA 3
ATOM 4879 C C . THR A 1 88 ? 4.467 4.538 7.209 1.00 0.00 88 THR A C 3
ATOM 4880 O O . THR A 1 88 ? 4.742 4.544 8.407 1.00 0.00 88 THR A O 3
ATOM 4891 N N . THR A 1 89 ? 3.351 4.025 6.733 1.00 0.00 89 THR A N 3
ATOM 4892 C CA . THR A 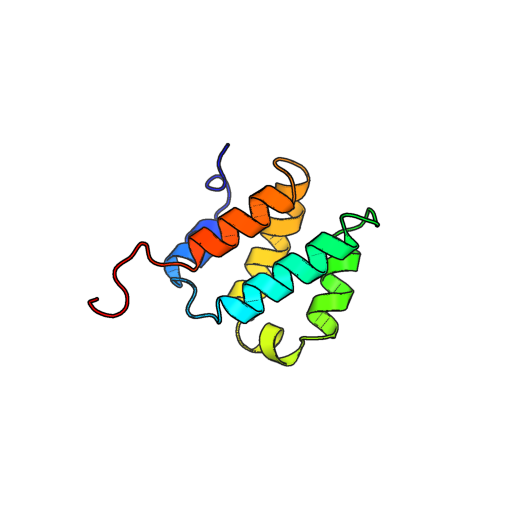1 89 ? 2.329 3.430 7.573 1.00 0.00 89 THR A CA 3
ATOM 4893 C C . THR A 1 89 ? 2.801 2.094 8.166 1.00 0.00 89 THR A C 3
ATOM 4894 O O . THR A 1 89 ? 2.510 1.775 9.316 1.00 0.00 89 THR A O 3
ATOM 4905 N N . ILE A 1 90 ? 3.532 1.323 7.388 1.00 0.00 90 ILE A N 3
ATOM 4906 C CA . ILE A 1 90 ? 4.021 0.055 7.884 1.00 0.00 90 ILE A CA 3
ATOM 4907 C C . ILE A 1 90 ? 5.365 0.206 8.576 1.00 0.00 90 ILE A C 3
ATOM 4908 O O . ILE A 1 90 ? 5.694 -0.561 9.493 1.00 0.00 90 ILE A O 3
ATOM 4924 N N . LYS A 1 91 ? 6.144 1.177 8.157 1.00 0.00 91 LYS A N 3
ATOM 4925 C CA . LYS A 1 91 ? 7.442 1.364 8.720 1.00 0.00 91 LYS A CA 3
ATOM 4926 C C . LYS A 1 91 ? 7.383 2.357 9.865 1.00 0.00 91 LYS A C 3
ATOM 4927 O O . LYS A 1 91 ? 7.575 3.570 9.693 1.00 0.00 91 LYS A O 3
ATOM 4946 N N . LEU A 1 92 ? 7.068 1.844 11.013 1.00 0.00 92 LEU A N 3
ATOM 4947 C CA . LEU A 1 92 ? 6.926 2.640 12.204 1.00 0.00 92 LEU A CA 3
ATOM 4948 C C . LEU A 1 92 ? 8.165 2.489 13.058 1.00 0.00 92 LEU A C 3
ATOM 4949 O O . LEU A 1 92 ? 8.988 1.576 12.825 1.00 0.00 92 LEU A O 3
ATOM 4965 N N . GLU A 1 93 ? 8.326 3.365 14.014 1.00 0.00 93 GLU A N 3
ATOM 4966 C CA . GLU A 1 93 ? 9.421 3.265 14.929 1.00 0.00 93 GLU A CA 3
ATOM 4967 C C . GLU A 1 93 ? 8.896 2.457 16.110 1.00 0.00 93 GLU A C 3
ATOM 4968 O O . GLU A 1 93 ? 8.116 2.957 16.931 1.00 0.00 93 GLU A O 3
ATOM 4980 N N . HIS A 1 94 ? 9.312 1.217 16.171 1.00 0.00 94 HIS A N 3
ATOM 4981 C CA . HIS A 1 94 ? 8.764 0.251 17.105 1.00 0.00 94 HIS A CA 3
ATOM 4982 C C . HIS A 1 94 ? 9.180 0.545 18.550 1.00 0.00 94 HIS A C 3
ATOM 4983 O O . HIS A 1 94 ? 8.502 0.143 19.494 1.00 0.00 94 HIS A O 3
ATOM 4998 N N . HIS A 1 95 ? 10.268 1.256 18.729 1.00 0.00 95 HIS A N 3
ATOM 4999 C CA . HIS A 1 95 ? 10.732 1.584 20.067 1.00 0.00 95 HIS A CA 3
ATOM 5000 C C . HIS A 1 95 ? 9.971 2.808 20.567 1.00 0.00 95 HIS A C 3
ATOM 5001 O O . HIS A 1 95 ? 9.835 3.024 21.771 1.00 0.00 95 HIS A O 3
ATOM 5016 N N . HIS A 1 96 ? 9.461 3.571 19.618 1.00 0.00 96 HIS A N 3
ATOM 5017 C CA . HIS A 1 96 ? 8.733 4.804 19.869 1.00 0.00 96 HIS A CA 3
ATOM 5018 C C . HIS A 1 96 ? 9.569 5.843 20.560 1.00 0.00 96 HIS A C 3
ATOM 5019 O O . HIS A 1 96 ? 9.181 6.398 21.581 1.00 0.00 96 HIS A O 3
ATOM 5034 N N . HIS A 1 97 ? 10.740 6.087 20.006 1.00 0.00 97 HIS A N 3
ATOM 5035 C CA . HIS A 1 97 ? 11.598 7.170 20.466 1.00 0.00 97 HIS A CA 3
ATOM 5036 C C . HIS A 1 97 ? 11.019 8.471 19.899 1.00 0.00 97 HIS A C 3
ATOM 5037 O O . HIS A 1 97 ? 11.324 9.572 20.349 1.00 0.00 97 HIS A O 3
ATOM 5052 N N . HIS A 1 98 ? 10.205 8.296 18.884 1.00 0.00 98 HIS A N 3
ATOM 5053 C CA . HIS A 1 98 ? 9.415 9.331 18.287 1.00 0.00 98 HIS A CA 3
ATOM 5054 C C . HIS A 1 98 ? 8.158 8.639 17.814 1.00 0.00 98 HIS A C 3
ATOM 5055 O O . HIS A 1 98 ? 8.213 7.447 17.482 1.00 0.00 98 HIS A O 3
ATOM 5070 N N . HIS A 1 99 ? 7.056 9.309 17.830 1.00 0.00 99 HIS A N 3
ATOM 5071 C CA . HIS A 1 99 ? 5.838 8.711 17.348 1.00 0.00 99 HIS A CA 3
ATOM 5072 C C . HIS A 1 99 ? 5.502 9.316 16.014 1.00 0.00 99 HIS A C 3
ATOM 5073 O O . HIS A 1 99 ? 5.761 8.676 14.983 1.00 0.00 99 HIS A O 3
ATOM 5089 N N . MET A 1 1 ? -1.093 18.101 2.104 1.00 0.00 1 MET A N 4
ATOM 5090 C CA . MET A 1 1 ? -2.116 17.193 1.594 1.00 0.00 1 MET A CA 4
ATOM 5091 C C . MET A 1 1 ? -2.599 16.338 2.738 1.00 0.00 1 MET A C 4
ATOM 5092 O O . MET A 1 1 ? -1.876 16.160 3.724 1.00 0.00 1 MET A O 4
ATOM 5108 N N . SER A 1 2 ? -3.791 15.816 2.638 1.00 0.00 2 SER A N 4
ATOM 5109 C CA . SER A 1 2 ? -4.334 15.013 3.699 1.00 0.00 2 SER A CA 4
ATOM 5110 C C . SER A 1 2 ? -4.633 13.591 3.214 1.00 0.00 2 SER A C 4
ATOM 5111 O O . SER A 1 2 ? -5.131 13.399 2.102 1.00 0.00 2 SER A O 4
ATOM 5119 N N . ILE A 1 3 ? -4.283 12.606 4.026 1.00 0.00 3 ILE A N 4
ATOM 5120 C CA . ILE A 1 3 ? -4.568 11.217 3.707 1.00 0.00 3 ILE A CA 4
ATOM 5121 C C . ILE A 1 3 ? -5.268 10.525 4.893 1.00 0.00 3 ILE A C 4
ATOM 5122 O O . ILE A 1 3 ? -5.915 9.490 4.742 1.00 0.00 3 ILE A O 4
ATOM 5138 N N . LEU A 1 4 ? -5.219 11.167 6.060 1.00 0.00 4 LEU A N 4
ATOM 5139 C CA . LEU A 1 4 ? -5.824 10.625 7.284 1.00 0.00 4 LEU A CA 4
ATOM 5140 C C . LEU A 1 4 ? -7.350 10.759 7.262 1.00 0.00 4 LEU A C 4
ATOM 5141 O O . LEU A 1 4 ? -8.026 10.455 8.240 1.00 0.00 4 LEU A O 4
ATOM 5157 N N . GLU A 1 5 ? -7.875 11.207 6.129 1.00 0.00 5 GLU A N 4
ATOM 5158 C CA . GLU A 1 5 ? -9.302 11.306 5.908 1.00 0.00 5 GLU A CA 4
ATOM 5159 C C . GLU A 1 5 ? -9.870 9.914 5.689 1.00 0.00 5 GLU A C 4
ATOM 5160 O O . GLU A 1 5 ? -11.066 9.681 5.865 1.00 0.00 5 GLU A O 4
ATOM 5172 N N . ASP A 1 6 ? -9.003 8.998 5.306 1.00 0.00 6 ASP A N 4
ATOM 5173 C CA . ASP A 1 6 ? -9.416 7.667 4.945 1.00 0.00 6 ASP A CA 4
ATOM 5174 C C . ASP A 1 6 ? -9.427 6.755 6.171 1.00 0.00 6 ASP A C 4
ATOM 5175 O O . ASP A 1 6 ? -8.404 6.623 6.864 1.00 0.00 6 ASP A O 4
ATOM 5184 N N . PRO A 1 7 ? -10.574 6.122 6.469 1.00 0.00 7 PRO A N 4
ATOM 5185 C CA . PRO A 1 7 ? -10.707 5.244 7.622 1.00 0.00 7 PRO A CA 4
ATOM 5186 C C . PRO A 1 7 ? -9.923 3.936 7.476 1.00 0.00 7 PRO A C 4
ATOM 5187 O O . PRO A 1 7 ? -9.462 3.370 8.470 1.00 0.00 7 PRO A O 4
ATOM 5198 N N . GLU A 1 8 ? -9.740 3.467 6.257 1.00 0.00 8 GLU A N 4
ATOM 5199 C CA . GLU A 1 8 ? -9.038 2.221 6.060 1.00 0.00 8 GLU A CA 4
ATOM 5200 C C . GLU A 1 8 ? -7.551 2.451 6.265 1.00 0.00 8 GLU A C 4
ATOM 5201 O O . GLU A 1 8 ? -6.838 1.583 6.766 1.00 0.00 8 GLU A O 4
ATOM 5213 N N . PHE A 1 9 ? -7.109 3.653 5.933 1.00 0.00 9 PHE A N 4
ATOM 5214 C CA . PHE A 1 9 ? -5.721 4.054 6.123 1.00 0.00 9 PHE A CA 4
ATOM 5215 C C . PHE A 1 9 ? -5.346 4.039 7.609 1.00 0.00 9 PHE A C 4
ATOM 5216 O O . PHE A 1 9 ? -4.257 3.588 7.984 1.00 0.00 9 PHE A O 4
ATOM 5233 N N . VAL A 1 10 ? -6.248 4.502 8.464 1.00 0.00 10 VAL A N 4
ATOM 5234 C CA . VAL A 1 10 ? -5.976 4.492 9.891 1.00 0.00 10 VAL A CA 4
ATOM 5235 C C . VAL A 1 10 ? -6.012 3.046 10.426 1.00 0.00 10 VAL A C 4
ATOM 5236 O O . VAL A 1 10 ? -5.255 2.679 11.327 1.00 0.00 10 VAL A O 4
ATOM 5249 N N . LYS A 1 11 ? -6.887 2.226 9.853 1.00 0.00 11 LYS A N 4
ATOM 5250 C CA . LYS A 1 11 ? -6.933 0.808 10.172 1.00 0.00 11 LYS A CA 4
ATOM 5251 C C . LYS A 1 11 ? -5.621 0.122 9.807 1.00 0.00 11 LYS A C 4
ATOM 5252 O O . LYS A 1 11 ? -5.169 -0.771 10.512 1.00 0.00 11 LYS A O 4
ATOM 5271 N N . LEU A 1 12 ? -5.011 0.555 8.715 1.00 0.00 12 LEU A N 4
ATOM 5272 C CA . LEU A 1 12 ? -3.710 0.038 8.291 1.00 0.00 12 LEU A CA 4
ATOM 5273 C C . LEU A 1 12 ? -2.655 0.305 9.355 1.00 0.00 12 LEU A C 4
ATOM 5274 O O . LEU A 1 12 ? -1.793 -0.516 9.593 1.00 0.00 12 LEU A O 4
ATOM 5290 N N . ARG A 1 13 ? -2.764 1.441 10.017 1.00 0.00 13 ARG A N 4
ATOM 5291 C CA . ARG A 1 13 ? -1.865 1.800 11.113 1.00 0.00 13 ARG A CA 4
ATOM 5292 C C . ARG A 1 13 ? -2.048 0.833 12.291 1.00 0.00 13 ARG A C 4
ATOM 5293 O O . ARG A 1 13 ? -1.106 0.552 13.040 1.00 0.00 13 ARG A O 4
ATOM 5314 N N . GLN A 1 14 ? -3.256 0.306 12.420 1.00 0.00 14 GLN A N 4
ATOM 5315 C CA . GLN A 1 14 ? -3.583 -0.636 13.478 1.00 0.00 14 GLN A CA 4
ATOM 5316 C C . GLN A 1 14 ? -3.010 -2.023 13.159 1.00 0.00 14 GLN A C 4
ATOM 5317 O O . GLN A 1 14 ? -2.553 -2.736 14.055 1.00 0.00 14 GLN A O 4
ATOM 5331 N N . PHE A 1 15 ? -3.023 -2.397 11.890 1.00 0.00 15 PHE A N 4
ATOM 5332 C CA . PHE A 1 15 ? -2.468 -3.673 11.458 1.00 0.00 15 PHE A CA 4
ATOM 5333 C C . PHE A 1 15 ? -0.949 -3.614 11.358 1.00 0.00 15 PHE A C 4
ATOM 5334 O O . PHE A 1 15 ? -0.257 -4.597 11.657 1.00 0.00 15 PHE A O 4
ATOM 5351 N N . LYS A 1 16 ? -0.455 -2.458 10.938 1.00 0.00 16 LYS A N 4
ATOM 5352 C CA . LYS A 1 16 ? 0.943 -2.224 10.607 1.00 0.00 16 LYS A CA 4
ATOM 5353 C C . LYS A 1 16 ? 1.289 -2.860 9.294 1.00 0.00 16 LYS A C 4
ATOM 5354 O O . LYS A 1 16 ? 1.223 -2.211 8.280 1.00 0.00 16 LYS A O 4
ATOM 5373 N N . GLY A 1 17 ? 1.583 -4.128 9.297 1.00 0.00 17 GLY A N 4
ATOM 5374 C CA . GLY A 1 17 ? 1.948 -4.755 8.068 1.00 0.00 17 GLY A CA 4
ATOM 5375 C C . GLY A 1 17 ? 1.524 -6.185 7.993 1.00 0.00 17 GLY A C 4
ATOM 5376 O O . GLY A 1 17 ? 0.570 -6.506 7.296 1.00 0.00 17 GLY A O 4
ATOM 5380 N N . LYS A 1 18 ? 2.245 -7.056 8.733 1.00 0.00 18 LYS A N 4
ATOM 5381 C CA . LYS A 1 18 ? 2.052 -8.532 8.725 1.00 0.00 18 LYS A CA 4
ATOM 5382 C C . LYS A 1 18 ? 2.470 -9.143 7.371 1.00 0.00 18 LYS A C 4
ATOM 5383 O O . LYS A 1 18 ? 2.346 -10.354 7.134 1.00 0.00 18 LYS A O 4
ATOM 5402 N N . VAL A 1 19 ? 3.023 -8.296 6.545 1.00 0.00 19 VAL A N 4
ATOM 5403 C CA . VAL A 1 19 ? 3.460 -8.605 5.208 1.00 0.00 19 VAL A CA 4
ATOM 5404 C C . VAL A 1 19 ? 4.910 -8.215 5.091 1.00 0.00 19 VAL A C 4
ATOM 5405 O O . VAL A 1 19 ? 5.442 -7.517 5.985 1.00 0.00 19 VAL A O 4
ATOM 5418 N N . ASN A 1 20 ? 5.566 -8.638 4.035 1.00 0.00 20 ASN A N 4
ATOM 5419 C CA . ASN A 1 20 ? 6.949 -8.228 3.827 1.00 0.00 20 ASN A CA 4
ATOM 5420 C C . ASN A 1 20 ? 6.985 -6.801 3.369 1.00 0.00 20 ASN A C 4
ATOM 5421 O O . ASN A 1 20 ? 6.383 -6.462 2.340 1.00 0.00 20 ASN A O 4
ATOM 5432 N N . PHE A 1 21 ? 7.677 -5.960 4.122 1.00 0.00 21 PHE A N 4
ATOM 5433 C CA . PHE A 1 21 ? 7.886 -4.563 3.753 1.00 0.00 21 PHE A CA 4
ATOM 5434 C C . PHE A 1 21 ? 8.515 -4.507 2.375 1.00 0.00 21 PHE A C 4
ATOM 5435 O O . PHE A 1 21 ? 8.122 -3.714 1.527 1.00 0.00 21 PHE A O 4
ATOM 5452 N N . ASN A 1 22 ? 9.460 -5.409 2.170 1.00 0.00 22 ASN A N 4
ATOM 5453 C CA . ASN A 1 22 ? 10.201 -5.553 0.927 1.00 0.00 22 ASN A CA 4
ATOM 5454 C C . ASN A 1 22 ? 9.265 -5.777 -0.230 1.00 0.00 22 ASN A C 4
ATOM 5455 O O . ASN A 1 22 ? 9.424 -5.195 -1.310 1.00 0.00 22 ASN A O 4
ATOM 5466 N N . LEU A 1 23 ? 8.279 -6.602 0.013 1.00 0.00 23 LEU A N 4
ATOM 5467 C CA . LEU A 1 23 ? 7.369 -6.990 -1.001 1.00 0.00 23 LEU A CA 4
ATOM 5468 C C . LEU A 1 23 ? 6.394 -5.880 -1.293 1.00 0.00 23 LEU A C 4
ATOM 5469 O O . LEU A 1 23 ? 6.160 -5.586 -2.435 1.00 0.00 23 LEU A O 4
ATOM 5485 N N . VAL A 1 24 ? 5.874 -5.224 -0.257 1.00 0.00 24 VAL A N 4
ATOM 5486 C CA . VAL A 1 24 ? 4.944 -4.099 -0.465 1.00 0.00 24 VAL A CA 4
ATOM 5487 C C . VAL A 1 24 ? 5.659 -2.961 -1.183 1.00 0.00 24 VAL A C 4
ATOM 5488 O O . VAL A 1 24 ? 5.104 -2.337 -2.084 1.00 0.00 24 VAL A O 4
ATOM 5501 N N . MET A 1 25 ? 6.911 -2.744 -0.811 1.00 0.00 25 MET A N 4
ATOM 5502 C CA . MET A 1 25 ? 7.760 -1.743 -1.443 1.00 0.00 25 MET A CA 4
ATOM 5503 C C . MET A 1 25 ? 7.914 -2.054 -2.938 1.00 0.00 25 MET A C 4
ATOM 5504 O O . MET A 1 25 ? 7.976 -1.149 -3.772 1.00 0.00 25 MET A O 4
ATOM 5518 N N . GLN A 1 26 ? 7.954 -3.335 -3.261 1.00 0.00 26 GLN A N 4
ATOM 5519 C CA . GLN A 1 26 ? 7.978 -3.785 -4.646 1.00 0.00 26 GLN A CA 4
ATOM 5520 C C . GLN A 1 26 ? 6.577 -3.656 -5.279 1.00 0.00 26 GLN A C 4
ATOM 5521 O O . GLN A 1 26 ? 6.466 -3.211 -6.385 1.00 0.00 26 GLN A O 4
ATOM 5535 N N . ILE A 1 27 ? 5.523 -4.018 -4.534 1.00 0.00 27 ILE A N 4
ATOM 5536 C CA . ILE A 1 27 ? 4.116 -3.943 -5.017 1.00 0.00 27 ILE A CA 4
ATOM 5537 C C . ILE A 1 27 ? 3.802 -2.520 -5.470 1.00 0.00 27 ILE A C 4
ATOM 5538 O O . ILE A 1 27 ? 3.355 -2.286 -6.599 1.00 0.00 27 ILE A O 4
ATOM 5554 N N . LEU A 1 28 ? 4.099 -1.583 -4.597 1.00 0.00 28 LEU A N 4
ATOM 5555 C CA . LEU A 1 28 ? 3.855 -0.176 -4.835 1.00 0.00 28 LEU A CA 4
ATOM 5556 C C . LEU A 1 28 ? 4.702 0.333 -5.991 1.00 0.00 28 LEU A C 4
ATOM 5557 O O . LEU A 1 28 ? 4.271 1.173 -6.764 1.00 0.00 28 LEU A O 4
ATOM 5573 N N . ASP A 1 29 ? 5.889 -0.210 -6.115 1.00 0.00 29 ASP A N 4
ATOM 5574 C CA . ASP A 1 29 ? 6.816 0.182 -7.172 1.00 0.00 29 ASP A CA 4
ATOM 5575 C C . ASP A 1 29 ? 6.334 -0.353 -8.510 1.00 0.00 29 ASP A C 4
ATOM 5576 O O . ASP A 1 29 ? 6.298 0.350 -9.519 1.00 0.00 29 ASP A O 4
ATOM 5585 N N . GLU A 1 30 ? 5.937 -1.595 -8.474 1.00 0.00 30 GLU A N 4
ATOM 5586 C CA . GLU A 1 30 ? 5.526 -2.358 -9.624 1.00 0.00 30 GLU A CA 4
ATOM 5587 C C . GLU A 1 30 ? 4.234 -1.778 -10.236 1.00 0.00 30 GLU A C 4
ATOM 5588 O O . GLU A 1 30 ? 4.081 -1.743 -11.466 1.00 0.00 30 GLU A O 4
ATOM 5600 N N . ILE A 1 31 ? 3.311 -1.315 -9.389 1.00 0.00 31 ILE A N 4
ATOM 5601 C CA . ILE A 1 31 ? 2.097 -0.671 -9.901 1.00 0.00 31 ILE A CA 4
ATOM 5602 C C . ILE A 1 31 ? 2.441 0.708 -10.472 1.00 0.00 31 ILE A C 4
ATOM 5603 O O . ILE A 1 31 ? 1.928 1.105 -11.507 1.00 0.00 31 ILE A O 4
ATOM 5619 N N . GLU A 1 32 ? 3.359 1.389 -9.802 1.00 0.00 32 GLU A N 4
ATOM 5620 C CA . GLU A 1 32 ? 3.809 2.723 -10.161 1.00 0.00 32 GLU A CA 4
ATOM 5621 C C . GLU A 1 32 ? 4.448 2.728 -11.551 1.00 0.00 32 GLU A C 4
ATOM 5622 O O . GLU A 1 32 ? 4.027 3.481 -12.433 1.00 0.00 32 GLU A O 4
ATOM 5634 N N . LEU A 1 33 ? 5.412 1.839 -11.759 1.00 0.00 33 LEU A N 4
ATOM 5635 C CA . LEU A 1 33 ? 6.134 1.758 -13.026 1.00 0.00 33 LEU A CA 4
ATOM 5636 C C . LEU A 1 33 ? 5.211 1.383 -14.192 1.00 0.00 33 LEU A C 4
ATOM 5637 O O . LEU A 1 33 ? 5.433 1.803 -15.338 1.00 0.00 33 LEU A O 4
ATOM 5653 N N . ASP A 1 34 ? 4.175 0.607 -13.897 1.00 0.00 34 ASP A N 4
ATOM 5654 C CA . ASP A 1 34 ? 3.204 0.210 -14.916 1.00 0.00 34 ASP A CA 4
ATOM 5655 C C . ASP A 1 34 ? 2.285 1.367 -15.242 1.00 0.00 34 ASP A C 4
ATOM 5656 O O . ASP A 1 34 ? 2.066 1.692 -16.407 1.00 0.00 34 ASP A O 4
ATOM 5665 N N . LEU A 1 35 ? 1.791 2.012 -14.199 1.00 0.00 35 LEU A N 4
ATOM 5666 C CA . LEU A 1 35 ? 0.869 3.129 -14.319 1.00 0.00 35 LEU A CA 4
ATOM 5667 C C . LEU A 1 35 ? 1.506 4.320 -15.040 1.00 0.00 35 LEU A C 4
ATOM 5668 O O . LEU A 1 35 ? 0.798 5.186 -15.583 1.00 0.00 35 LEU A O 4
ATOM 5684 N N . ARG A 1 36 ? 2.827 4.387 -15.012 1.00 0.00 36 ARG A N 4
ATOM 5685 C CA . ARG A 1 36 ? 3.551 5.389 -15.743 1.00 0.00 36 ARG A CA 4
ATOM 5686 C C . ARG A 1 36 ? 3.364 5.152 -17.215 1.00 0.00 36 ARG A C 4
ATOM 5687 O O . ARG A 1 36 ? 4.032 4.311 -17.828 1.00 0.00 36 ARG A O 4
ATOM 5708 N N . GLY A 1 37 ? 2.460 5.875 -17.761 1.00 0.00 37 GLY A N 4
ATOM 5709 C CA . GLY A 1 37 ? 2.068 5.715 -19.096 1.00 0.00 37 GLY A CA 4
ATOM 5710 C C . GLY A 1 37 ? 0.658 6.175 -19.233 1.00 0.00 37 GLY A C 4
ATOM 5711 O O . GLY A 1 37 ? 0.410 7.387 -19.240 1.00 0.00 37 GLY A O 4
ATOM 5715 N N . SER A 1 38 ? -0.279 5.228 -19.181 1.00 0.00 38 SER A N 4
ATOM 5716 C CA . SER A 1 38 ? -1.698 5.517 -19.416 1.00 0.00 38 SER A CA 4
ATOM 5717 C C . SER A 1 38 ? -2.556 4.253 -19.566 1.00 0.00 38 SER A C 4
ATOM 5718 O O . SER A 1 38 ? -2.449 3.537 -20.572 1.00 0.00 38 SER A O 4
ATOM 5726 N N . ASP A 1 39 ? -3.358 3.979 -18.565 1.00 0.00 39 ASP A N 4
ATOM 5727 C CA . ASP A 1 39 ? -4.425 2.973 -18.643 1.00 0.00 39 ASP A CA 4
ATOM 5728 C C . ASP A 1 39 ? -5.298 3.130 -17.438 1.00 0.00 39 ASP A C 4
ATOM 5729 O O . ASP A 1 39 ? -6.339 3.791 -17.517 1.00 0.00 39 ASP A O 4
ATOM 5738 N N . ASN A 1 40 ? -4.862 2.606 -16.311 1.00 0.00 40 ASN A N 4
ATOM 5739 C CA . ASN A 1 40 ? -5.580 2.772 -15.060 1.00 0.00 40 ASN A CA 4
ATOM 5740 C C . ASN A 1 40 ? -4.807 2.106 -13.967 1.00 0.00 40 ASN A C 4
ATOM 5741 O O . ASN A 1 40 ? -4.235 1.040 -14.178 1.00 0.00 40 ASN A O 4
ATOM 5752 N N . ILE A 1 41 ? -4.822 2.692 -12.794 1.00 0.00 41 ILE A N 4
ATOM 5753 C CA . ILE A 1 41 ? -4.120 2.127 -11.664 1.00 0.00 41 ILE A CA 4
ATOM 5754 C C . ILE A 1 41 ? -4.747 0.786 -11.259 1.00 0.00 41 ILE A C 4
ATOM 5755 O O . ILE A 1 41 ? -4.063 -0.099 -10.787 1.00 0.00 41 ILE A O 4
ATOM 5771 N N . LYS A 1 42 ? -6.057 0.649 -11.501 1.00 0.00 42 LYS A N 4
ATOM 5772 C CA . LYS A 1 42 ? -6.786 -0.605 -11.279 1.00 0.00 42 LYS A CA 4
ATOM 5773 C C . LYS A 1 42 ? -6.131 -1.718 -12.033 1.00 0.00 42 LYS A C 4
ATOM 5774 O O . LYS A 1 42 ? -5.841 -2.784 -11.490 1.00 0.00 42 LYS A O 4
ATOM 5793 N N . THR A 1 43 ? -5.905 -1.441 -13.280 1.00 0.00 43 THR A N 4
ATOM 5794 C CA . THR A 1 43 ? -5.269 -2.351 -14.187 1.00 0.00 43 THR A CA 4
ATOM 5795 C C . THR A 1 43 ? -3.877 -2.718 -13.679 1.00 0.00 43 THR A C 4
ATOM 5796 O O . THR A 1 43 ? -3.519 -3.911 -13.624 1.00 0.00 43 THR A O 4
ATOM 5807 N N . SER A 1 44 ? -3.120 -1.699 -13.278 1.00 0.00 44 SER A N 4
ATOM 5808 C CA . SER A 1 44 ? -1.795 -1.880 -12.722 1.00 0.00 44 SER A CA 4
ATOM 5809 C C . SER A 1 44 ? -1.837 -2.783 -11.467 1.00 0.00 44 SER A C 4
ATOM 5810 O O . SER A 1 44 ? -0.974 -3.656 -11.288 1.00 0.00 44 SER A O 4
ATOM 5818 N N . ILE A 1 45 ? -2.875 -2.595 -10.635 1.00 0.00 45 ILE A N 4
ATOM 5819 C CA . ILE A 1 45 ? -3.099 -3.408 -9.438 1.00 0.00 45 ILE A CA 4
ATOM 5820 C C . ILE A 1 45 ? -3.224 -4.885 -9.829 1.00 0.00 45 ILE A C 4
ATOM 5821 O O . ILE A 1 45 ? -2.633 -5.757 -9.195 1.00 0.00 45 ILE A O 4
ATOM 5837 N N . ILE A 1 46 ? -3.951 -5.138 -10.909 1.00 0.00 46 ILE A N 4
ATOM 5838 C CA . ILE A 1 46 ? -4.242 -6.495 -11.361 1.00 0.00 46 ILE A CA 4
ATOM 5839 C C . ILE A 1 46 ? -2.972 -7.298 -11.671 1.00 0.00 46 ILE A C 4
ATOM 5840 O O . ILE A 1 46 ? -2.838 -8.427 -11.194 1.00 0.00 46 ILE A O 4
ATOM 5856 N N . TYR A 1 47 ? -2.028 -6.708 -12.425 1.00 0.00 47 TYR A N 4
ATOM 5857 C CA . TYR A 1 47 ? -0.811 -7.448 -12.823 1.00 0.00 47 TYR A CA 4
ATOM 5858 C C . TYR A 1 47 ? -0.035 -7.846 -11.585 1.00 0.00 47 TYR A C 4
ATOM 5859 O O . TYR A 1 47 ? 0.306 -9.014 -11.382 1.00 0.00 47 TYR A O 4
ATOM 5877 N N . VAL A 1 48 ? 0.191 -6.861 -10.748 1.00 0.00 48 VAL A N 4
ATOM 5878 C CA . VAL A 1 48 ? 0.991 -6.996 -9.555 1.00 0.00 48 VAL A CA 4
ATOM 5879 C C . VAL A 1 48 ? 0.381 -7.996 -8.582 1.00 0.00 48 VAL A C 4
ATOM 5880 O O . VAL A 1 48 ? 1.066 -8.902 -8.095 1.00 0.00 48 VAL A O 4
ATOM 5893 N N . TYR A 1 49 ? -0.904 -7.872 -8.343 1.00 0.00 49 TYR A N 4
ATOM 5894 C CA . TYR A 1 49 ? -1.595 -8.773 -7.444 1.00 0.00 49 TYR A CA 4
ATOM 5895 C C . TYR A 1 49 ? -1.612 -10.195 -7.973 1.00 0.00 49 TYR A C 4
ATOM 5896 O O . TYR A 1 49 ? -1.393 -11.120 -7.223 1.00 0.00 49 TYR A O 4
ATOM 5914 N N . SER A 1 50 ? -1.802 -10.356 -9.276 1.00 0.00 50 SER A N 4
ATOM 5915 C CA . SER A 1 50 ? -1.837 -11.688 -9.876 1.00 0.00 50 SER A CA 4
ATOM 5916 C C . SER A 1 50 ? -0.446 -12.344 -9.871 1.00 0.00 50 SER A C 4
ATOM 5917 O O . SER A 1 50 ? -0.320 -13.563 -9.827 1.00 0.00 50 SER A O 4
ATOM 5925 N N . SER A 1 51 ? 0.582 -11.533 -9.896 1.00 0.00 51 SER A N 4
ATOM 5926 C CA . SER A 1 51 ? 1.933 -12.030 -9.907 1.00 0.00 51 SER A CA 4
ATOM 5927 C C . SER A 1 51 ? 2.391 -12.377 -8.474 1.00 0.00 51 SER A C 4
ATOM 5928 O O . SER A 1 51 ? 3.154 -13.331 -8.254 1.00 0.00 51 SER A O 4
ATOM 5936 N N . HIS A 1 52 ? 1.884 -11.633 -7.508 1.00 0.00 52 HIS A N 4
ATOM 5937 C CA . HIS A 1 52 ? 2.302 -11.765 -6.118 1.00 0.00 52 HIS A CA 4
ATOM 5938 C C . HIS A 1 52 ? 1.141 -12.261 -5.256 1.00 0.00 52 HIS A C 4
ATOM 5939 O O . HIS A 1 52 ? 1.047 -11.916 -4.066 1.00 0.00 52 HIS A O 4
ATOM 5954 N N . LEU A 1 53 ? 0.316 -13.137 -5.847 1.00 0.00 53 LEU A N 4
ATOM 5955 C CA . LEU A 1 53 ? -0.906 -13.698 -5.222 1.00 0.00 53 LEU A CA 4
ATOM 5956 C C . LEU A 1 53 ? -0.693 -14.199 -3.812 1.00 0.00 53 LEU A C 4
ATOM 5957 O O . LEU A 1 53 ? -1.552 -14.003 -2.958 1.00 0.00 53 LEU A O 4
ATOM 5973 N N . ASP A 1 54 ? 0.446 -14.822 -3.570 1.00 0.00 54 ASP A N 4
ATOM 5974 C CA . ASP A 1 54 ? 0.752 -15.416 -2.259 1.00 0.00 54 ASP A CA 4
ATOM 5975 C C . ASP A 1 54 ? 0.613 -14.425 -1.098 1.00 0.00 54 ASP A C 4
ATOM 5976 O O . ASP A 1 54 ? -0.066 -14.714 -0.101 1.00 0.00 54 ASP A O 4
ATOM 5985 N N . GLU A 1 55 ? 1.227 -13.271 -1.203 1.00 0.00 55 GLU A N 4
ATOM 5986 C CA . GLU A 1 55 ? 1.133 -12.305 -0.123 1.00 0.00 55 GLU A CA 4
ATOM 5987 C C . GLU A 1 55 ? -0.252 -11.675 -0.120 1.00 0.00 55 GLU A C 4
ATOM 5988 O O . GLU A 1 55 ? -0.858 -11.478 0.946 1.00 0.00 55 GLU A O 4
ATOM 6000 N N . ILE A 1 56 ? -0.769 -11.436 -1.332 1.00 0.00 56 ILE A N 4
ATOM 6001 C CA . ILE A 1 56 ? -2.071 -10.804 -1.537 1.00 0.00 56 ILE A CA 4
ATOM 6002 C C . ILE A 1 56 ? -3.174 -11.582 -0.823 1.00 0.00 56 ILE A C 4
ATOM 6003 O O . ILE A 1 56 ? -3.924 -11.021 -0.047 1.00 0.00 56 ILE A O 4
ATOM 6019 N N . ARG A 1 57 ? -3.237 -12.878 -1.076 1.00 0.00 57 ARG A N 4
ATOM 6020 C CA . ARG A 1 57 ? -4.286 -13.716 -0.513 1.00 0.00 57 ARG A CA 4
ATOM 6021 C C . ARG A 1 57 ? -4.187 -13.863 1.009 1.00 0.00 57 ARG A C 4
ATOM 6022 O O . ARG A 1 57 ? -5.202 -13.886 1.689 1.00 0.00 57 ARG A O 4
ATOM 6043 N N . LYS A 1 58 ? -2.970 -13.939 1.545 1.00 0.00 58 LYS A N 4
ATOM 6044 C CA . LYS A 1 58 ? -2.818 -14.172 2.986 1.00 0.00 58 LYS A CA 4
ATOM 6045 C C . LYS A 1 58 ? -3.211 -12.951 3.783 1.00 0.00 58 LYS A C 4
ATOM 6046 O O . LYS A 1 58 ? -3.597 -13.055 4.941 1.00 0.00 58 LYS A O 4
ATOM 6065 N N . ASN A 1 59 ? -3.124 -11.806 3.162 1.00 0.00 59 ASN A N 4
ATOM 6066 C CA . ASN A 1 59 ? -3.444 -10.555 3.812 1.00 0.00 59 ASN A CA 4
ATOM 6067 C C . ASN A 1 59 ? -4.381 -9.784 2.934 1.00 0.00 59 ASN A C 4
ATOM 6068 O O . ASN A 1 59 ? -4.184 -8.589 2.659 1.00 0.00 59 ASN A O 4
ATOM 6079 N N . LYS A 1 60 ? -5.419 -10.471 2.504 1.00 0.00 60 LYS A N 4
ATOM 6080 C CA . LYS A 1 60 ? -6.416 -9.917 1.605 1.00 0.00 60 LYS A CA 4
ATOM 6081 C C . LYS A 1 60 ? -7.080 -8.665 2.161 1.00 0.00 60 LYS A C 4
ATOM 6082 O O . LYS A 1 60 ? -7.453 -7.795 1.401 1.00 0.00 60 LYS A O 4
ATOM 6101 N N . GLU A 1 61 ? -7.212 -8.566 3.478 1.00 0.00 61 GLU A N 4
ATOM 6102 C CA . GLU A 1 61 ? -7.787 -7.393 4.094 1.00 0.00 61 GLU A CA 4
ATOM 6103 C C . GLU A 1 61 ? -6.880 -6.203 3.826 1.00 0.00 61 GLU A C 4
ATOM 6104 O O . GLU A 1 61 ? -7.318 -5.163 3.329 1.00 0.00 61 GLU A O 4
ATOM 6116 N N . PHE A 1 62 ? -5.597 -6.398 4.112 1.00 0.00 62 PHE A N 4
ATOM 6117 C CA . PHE A 1 62 ? -4.576 -5.382 3.932 1.00 0.00 62 PHE A CA 4
ATOM 6118 C C . PHE A 1 62 ? -4.502 -4.953 2.473 1.00 0.00 62 PHE A C 4
ATOM 6119 O O . PHE A 1 62 ? -4.574 -3.764 2.159 1.00 0.00 62 PHE A O 4
ATOM 6136 N N . TYR A 1 63 ? -4.400 -5.927 1.591 1.00 0.00 63 TYR A N 4
ATOM 6137 C CA . TYR A 1 63 ? -4.274 -5.655 0.181 1.00 0.00 63 TYR A CA 4
ATOM 6138 C C . TYR A 1 63 ? -5.519 -5.097 -0.454 1.00 0.00 63 TYR A C 4
ATOM 6139 O O . TYR A 1 63 ? -5.427 -4.395 -1.452 1.00 0.00 63 TYR A O 4
ATOM 6157 N N . ASP A 1 64 ? -6.669 -5.381 0.113 1.00 0.00 64 ASP A N 4
ATOM 6158 C CA . ASP A 1 64 ? -7.913 -4.812 -0.394 1.00 0.00 64 ASP A CA 4
ATOM 6159 C C . ASP A 1 64 ? -8.019 -3.358 0.026 1.00 0.00 64 ASP A C 4
ATOM 6160 O O . ASP A 1 64 ? -8.343 -2.485 -0.787 1.00 0.00 64 ASP A O 4
ATOM 6169 N N . MET A 1 65 ? -7.702 -3.099 1.293 1.00 0.00 65 MET A N 4
ATOM 6170 C CA . MET A 1 65 ? -7.718 -1.746 1.829 1.00 0.00 65 MET A CA 4
ATOM 6171 C C . MET A 1 65 ? -6.740 -0.856 1.102 1.00 0.00 65 MET A C 4
ATOM 6172 O O . MET A 1 65 ? -7.124 0.204 0.610 1.00 0.00 65 MET A O 4
ATOM 6186 N N . ILE A 1 66 ? -5.485 -1.302 0.971 1.00 0.00 66 ILE A N 4
ATOM 6187 C CA . ILE A 1 66 ? -4.501 -0.478 0.290 1.00 0.00 66 ILE A CA 4
ATOM 6188 C C . ILE A 1 66 ? -4.850 -0.276 -1.170 1.00 0.00 66 ILE A C 4
ATOM 6189 O O . ILE A 1 66 ? -4.700 0.804 -1.661 1.00 0.00 66 ILE A O 4
ATOM 6205 N N . ALA A 1 67 ? -5.367 -1.314 -1.841 1.00 0.00 67 ALA A N 4
ATOM 6206 C CA . ALA A 1 67 ? -5.728 -1.210 -3.263 1.00 0.00 67 ALA A CA 4
ATOM 6207 C C . ALA A 1 67 ? -6.758 -0.130 -3.472 1.00 0.00 67 ALA A C 4
ATOM 6208 O O . ALA A 1 67 ? -6.676 0.634 -4.430 1.00 0.00 67 ALA A O 4
ATOM 6215 N N . GLU A 1 68 ? -7.709 -0.072 -2.566 1.00 0.00 68 GLU A N 4
ATOM 6216 C CA . GLU A 1 68 ? -8.745 0.933 -2.583 1.00 0.00 68 GLU A CA 4
ATOM 6217 C C . GLU A 1 68 ? -8.099 2.315 -2.426 1.00 0.00 68 GLU A C 4
ATOM 6218 O O . GLU A 1 68 ? -8.247 3.187 -3.287 1.00 0.00 68 GLU A O 4
ATOM 6230 N N . ILE A 1 69 ? -7.329 2.461 -1.354 1.00 0.00 69 ILE A N 4
ATOM 6231 C CA . ILE A 1 69 ? -6.636 3.706 -1.014 1.00 0.00 69 ILE A CA 4
ATOM 6232 C C . ILE A 1 69 ? -5.693 4.162 -2.136 1.00 0.00 69 ILE A C 4
ATOM 6233 O O . ILE A 1 69 ? -5.652 5.338 -2.460 1.00 0.00 69 ILE A O 4
ATOM 6249 N N . LEU A 1 70 ? -4.959 3.226 -2.724 1.00 0.00 70 LEU A N 4
ATOM 6250 C CA . LEU A 1 70 ? -4.043 3.514 -3.830 1.00 0.00 70 LEU A CA 4
ATOM 6251 C C . LEU A 1 70 ? -4.758 4.223 -4.968 1.00 0.00 70 LEU A C 4
ATOM 6252 O O . LEU A 1 70 ? -4.304 5.247 -5.437 1.00 0.00 70 LEU A O 4
ATOM 6268 N N . GLN A 1 71 ? -5.900 3.704 -5.359 1.00 0.00 71 GLN A N 4
ATOM 6269 C CA . GLN A 1 71 ? -6.685 4.280 -6.454 1.00 0.00 71 GLN A CA 4
ATOM 6270 C C . GLN A 1 71 ? -7.272 5.618 -6.013 1.00 0.00 71 GLN A C 4
ATOM 6271 O O . GLN A 1 71 ? -7.142 6.645 -6.697 1.00 0.00 71 GLN A O 4
ATOM 6285 N N . ARG A 1 72 ? -7.857 5.583 -4.838 1.00 0.00 72 ARG A N 4
ATOM 6286 C CA . ARG A 1 72 ? -8.562 6.692 -4.223 1.00 0.00 72 ARG A CA 4
ATOM 6287 C C . ARG A 1 72 ? -7.627 7.897 -4.038 1.00 0.00 72 ARG A C 4
ATOM 6288 O O . ARG A 1 72 ? -7.991 9.044 -4.321 1.00 0.00 72 ARG A O 4
ATOM 6309 N N . TYR A 1 73 ? -6.426 7.635 -3.593 1.00 0.00 73 TYR A N 4
ATOM 6310 C CA . TYR A 1 73 ? -5.478 8.674 -3.323 1.00 0.00 73 TYR A CA 4
ATOM 6311 C C . TYR A 1 73 ? -4.540 8.995 -4.456 1.00 0.00 73 TYR A C 4
ATOM 6312 O O . TYR A 1 73 ? -3.912 10.048 -4.442 1.00 0.00 73 TYR A O 4
ATOM 6330 N N . TYR A 1 74 ? -4.436 8.136 -5.452 1.00 0.00 74 TYR A N 4
ATOM 6331 C CA . TYR A 1 74 ? -3.640 8.473 -6.610 1.00 0.00 74 TYR A CA 4
ATOM 6332 C C . TYR A 1 74 ? -4.322 9.615 -7.360 1.00 0.00 74 TYR A C 4
ATOM 6333 O O . TYR A 1 74 ? -3.672 10.456 -7.974 1.00 0.00 74 TYR A O 4
ATOM 6351 N N . LYS A 1 75 ? -5.634 9.653 -7.256 1.00 0.00 75 LYS A N 4
ATOM 6352 C CA . LYS A 1 75 ? -6.402 10.722 -7.835 1.00 0.00 75 LYS A CA 4
ATOM 6353 C C . LYS A 1 75 ? -6.334 11.988 -6.990 1.00 0.00 75 LYS A C 4
ATOM 6354 O O . LYS A 1 75 ? -6.436 13.088 -7.517 1.00 0.00 75 LYS A O 4
ATOM 6373 N N . LYS A 1 76 ? -6.142 11.841 -5.689 1.00 0.00 76 LYS A N 4
ATOM 6374 C CA . LYS A 1 76 ? -6.093 13.006 -4.819 1.00 0.00 76 LYS A CA 4
ATOM 6375 C C . LYS A 1 76 ? -4.677 13.587 -4.738 1.00 0.00 76 LYS A C 4
ATOM 6376 O O . LYS A 1 76 ? -4.473 14.775 -4.996 1.00 0.00 76 LYS A O 4
ATOM 6395 N N . ILE A 1 77 ? -3.700 12.747 -4.439 1.00 0.00 77 ILE A N 4
ATOM 6396 C CA . ILE A 1 77 ? -2.334 13.222 -4.209 1.00 0.00 77 ILE A CA 4
ATOM 6397 C C . ILE A 1 77 ? -1.315 12.633 -5.186 1.00 0.00 77 ILE A C 4
ATOM 6398 O O . ILE A 1 77 ? -0.285 13.238 -5.446 1.00 0.00 77 ILE A O 4
ATOM 6414 N N . GLY A 1 78 ? -1.590 11.465 -5.704 1.00 0.00 78 GLY A N 4
ATOM 6415 C CA . GLY A 1 78 ? -0.682 10.855 -6.659 1.00 0.00 78 GLY A CA 4
ATOM 6416 C C . GLY A 1 78 ? -0.124 9.566 -6.124 1.00 0.00 78 GLY A C 4
ATOM 6417 O O . GLY A 1 78 ? 0.084 9.444 -4.912 1.00 0.00 78 GLY A O 4
ATOM 6421 N N . ILE A 1 79 ? 0.152 8.619 -7.005 1.00 0.00 79 ILE A N 4
ATOM 6422 C CA . ILE A 1 79 ? 0.581 7.285 -6.592 1.00 0.00 79 ILE A CA 4
ATOM 6423 C C . ILE A 1 79 ? 1.940 7.313 -5.880 1.00 0.00 79 ILE A C 4
ATOM 6424 O O . ILE A 1 79 ? 2.122 6.619 -4.884 1.00 0.00 79 ILE A O 4
ATOM 6440 N N . GLU A 1 80 ? 2.845 8.167 -6.356 1.00 0.00 80 GLU A N 4
ATOM 6441 C CA . GLU A 1 80 ? 4.193 8.307 -5.780 1.00 0.00 80 GLU A CA 4
ATOM 6442 C C . GLU A 1 80 ? 4.098 8.630 -4.297 1.00 0.00 80 GLU A C 4
ATOM 6443 O O . GLU A 1 80 ? 4.845 8.105 -3.459 1.00 0.00 80 GLU A O 4
ATOM 6455 N N . ASN A 1 81 ? 3.183 9.516 -4.000 1.00 0.00 81 ASN A N 4
ATOM 6456 C CA . ASN A 1 81 ? 2.921 9.957 -2.640 1.00 0.00 81 ASN A CA 4
ATOM 6457 C C . ASN A 1 81 ? 2.344 8.843 -1.804 1.00 0.00 81 ASN A C 4
ATOM 6458 O O . ASN A 1 81 ? 2.857 8.547 -0.727 1.00 0.00 81 ASN A O 4
ATOM 6469 N N . VAL A 1 82 ? 1.309 8.189 -2.322 1.00 0.00 82 VAL A N 4
ATOM 6470 C CA . VAL A 1 82 ? 0.623 7.117 -1.589 1.00 0.00 82 VAL A CA 4
ATOM 6471 C C . VAL A 1 82 ? 1.595 5.970 -1.307 1.00 0.00 82 VAL A C 4
ATOM 6472 O O . VAL A 1 82 ? 1.607 5.413 -0.218 1.00 0.00 82 VAL A O 4
ATOM 6485 N N . ASN A 1 83 ? 2.433 5.683 -2.291 1.00 0.00 83 ASN A N 4
ATOM 6486 C CA . ASN A 1 83 ? 3.476 4.644 -2.233 1.00 0.00 83 ASN A CA 4
ATOM 6487 C C . ASN A 1 83 ? 4.328 4.819 -0.963 1.00 0.00 83 ASN A C 4
ATOM 6488 O O . ASN A 1 83 ? 4.467 3.906 -0.143 1.00 0.00 83 ASN A O 4
ATOM 6499 N N . GLN A 1 84 ? 4.790 6.027 -0.764 1.00 0.00 84 GLN A N 4
ATOM 6500 C CA . GLN A 1 84 ? 5.647 6.362 0.355 1.00 0.00 84 GLN A CA 4
ATOM 6501 C C . GLN A 1 84 ? 4.810 6.330 1.662 1.00 0.00 84 GLN A C 4
ATOM 6502 O O . GLN A 1 84 ? 5.249 5.811 2.703 1.00 0.00 84 GLN A O 4
ATOM 6516 N N . LEU A 1 85 ? 3.598 6.835 1.588 1.00 0.00 85 LEU A N 4
ATOM 6517 C CA . LEU A 1 85 ? 2.714 6.905 2.748 1.00 0.00 85 LEU A CA 4
ATOM 6518 C C . LEU A 1 85 ? 2.324 5.515 3.261 1.00 0.00 85 LEU A C 4
ATOM 6519 O O . LEU A 1 85 ? 2.195 5.305 4.476 1.00 0.00 85 LEU A O 4
ATOM 6535 N N . ILE A 1 86 ? 2.169 4.564 2.354 1.00 0.00 86 ILE A N 4
ATOM 6536 C CA . ILE A 1 86 ? 1.872 3.188 2.733 1.00 0.00 86 ILE A CA 4
ATOM 6537 C C . ILE A 1 86 ? 3.089 2.577 3.436 1.00 0.00 86 ILE A C 4
ATOM 6538 O O . ILE A 1 86 ? 2.950 1.932 4.475 1.00 0.00 86 ILE A O 4
ATOM 6554 N N . LEU A 1 87 ? 4.280 2.851 2.903 1.00 0.00 87 LEU A N 4
ATOM 6555 C CA . LEU A 1 87 ? 5.527 2.357 3.495 1.00 0.00 87 LEU A CA 4
ATOM 6556 C C . LEU A 1 87 ? 5.718 2.912 4.902 1.00 0.00 87 LEU A C 4
ATOM 6557 O O . LEU A 1 87 ? 6.112 2.197 5.818 1.00 0.00 87 LEU A O 4
ATOM 6573 N N . THR A 1 88 ? 5.393 4.174 5.059 1.00 0.00 88 THR A N 4
ATOM 6574 C CA . THR A 1 88 ? 5.455 4.858 6.338 1.00 0.00 88 THR A CA 4
ATOM 6575 C C . THR A 1 88 ? 4.454 4.235 7.344 1.00 0.00 88 THR A C 4
ATOM 6576 O O . THR A 1 88 ? 4.695 4.192 8.552 1.00 0.00 88 THR A O 4
ATOM 6587 N N . THR A 1 89 ? 3.348 3.777 6.827 1.00 0.00 89 THR A N 4
ATOM 6588 C CA . THR A 1 89 ? 2.317 3.163 7.612 1.00 0.00 89 THR A CA 4
ATOM 6589 C C . THR A 1 89 ? 2.706 1.748 8.067 1.00 0.00 89 THR A C 4
ATOM 6590 O O . THR A 1 89 ? 2.601 1.424 9.256 1.00 0.00 89 THR A O 4
ATOM 6601 N N . ILE A 1 90 ? 3.189 0.937 7.136 1.00 0.00 90 ILE A N 4
ATOM 6602 C CA . ILE A 1 90 ? 3.511 -0.451 7.441 1.00 0.00 90 ILE A CA 4
ATOM 6603 C C . ILE A 1 90 ? 4.782 -0.589 8.262 1.00 0.00 90 ILE A C 4
ATOM 6604 O O . ILE A 1 90 ? 4.903 -1.499 9.089 1.00 0.00 90 ILE A O 4
ATOM 6620 N N . LYS A 1 91 ? 5.714 0.303 8.044 1.00 0.00 91 LYS A N 4
ATOM 6621 C CA . LYS A 1 91 ? 6.950 0.302 8.767 1.00 0.00 91 LYS A CA 4
ATOM 6622 C C . LYS A 1 91 ? 6.864 1.448 9.785 1.00 0.00 91 LYS A C 4
ATOM 6623 O O . LYS A 1 91 ? 5.771 1.731 10.285 1.00 0.00 91 LYS A O 4
ATOM 6642 N N . LEU A 1 92 ? 7.993 2.072 10.096 1.00 0.00 92 LEU A N 4
ATOM 6643 C CA . LEU A 1 92 ? 8.080 3.177 11.039 1.00 0.00 92 LEU A CA 4
ATOM 6644 C C . LEU A 1 92 ? 7.565 2.742 12.412 1.00 0.00 92 LEU A C 4
ATOM 6645 O O . LEU A 1 92 ? 6.463 3.120 12.839 1.00 0.00 92 LEU A O 4
ATOM 6661 N N . GLU A 1 93 ? 8.304 1.887 13.052 1.00 0.00 93 GLU A N 4
ATOM 6662 C CA . GLU A 1 93 ? 7.934 1.412 14.346 1.00 0.00 93 GLU A CA 4
ATOM 6663 C C . GLU A 1 93 ? 8.645 2.220 15.412 1.00 0.00 93 GLU A C 4
ATOM 6664 O O . GLU A 1 93 ? 9.869 2.361 15.394 1.00 0.00 93 GLU A O 4
ATOM 6676 N N . HIS A 1 94 ? 7.887 2.788 16.300 1.00 0.00 94 HIS A N 4
ATOM 6677 C CA . HIS A 1 94 ? 8.425 3.561 17.398 1.00 0.00 94 HIS A CA 4
ATOM 6678 C C . HIS A 1 94 ? 7.688 3.224 18.670 1.00 0.00 94 HIS A C 4
ATOM 6679 O O . HIS A 1 94 ? 6.604 2.623 18.609 1.00 0.00 94 HIS A O 4
ATOM 6694 N N . HIS A 1 95 ? 8.264 3.618 19.810 1.00 0.00 95 HIS A N 4
ATOM 6695 C CA . HIS A 1 95 ? 7.744 3.313 21.161 1.00 0.00 95 HIS A CA 4
ATOM 6696 C C . HIS A 1 95 ? 7.914 1.816 21.411 1.00 0.00 95 HIS A C 4
ATOM 6697 O O . HIS A 1 95 ? 8.612 1.136 20.639 1.00 0.00 95 HIS A O 4
ATOM 6712 N N . HIS A 1 96 ? 7.339 1.290 22.476 1.00 0.00 96 HIS A N 4
ATOM 6713 C CA . HIS A 1 96 ? 7.442 -0.145 22.707 1.00 0.00 96 HIS A CA 4
ATOM 6714 C C . HIS A 1 96 ? 6.590 -0.871 21.673 1.00 0.00 96 HIS A C 4
ATOM 6715 O O . HIS A 1 96 ? 7.119 -1.638 20.878 1.00 0.00 96 HIS A O 4
ATOM 6730 N N . HIS A 1 97 ? 5.277 -0.585 21.713 1.00 0.00 97 HIS A N 4
ATOM 6731 C CA . HIS A 1 97 ? 4.235 -1.095 20.783 1.00 0.00 97 HIS A CA 4
ATOM 6732 C C . HIS A 1 97 ? 4.499 -2.529 20.294 1.00 0.00 97 HIS A C 4
ATOM 6733 O O . HIS A 1 97 ? 4.748 -2.761 19.114 1.00 0.00 97 HIS A O 4
ATOM 6748 N N . HIS A 1 98 ? 4.513 -3.461 21.214 1.00 0.00 98 HIS A N 4
ATOM 6749 C CA . HIS A 1 98 ? 4.758 -4.866 20.901 1.00 0.00 98 HIS A CA 4
ATOM 6750 C C . HIS A 1 98 ? 4.174 -5.745 21.969 1.00 0.00 98 HIS A C 4
ATOM 6751 O O . HIS A 1 98 ? 4.247 -5.415 23.159 1.00 0.00 98 HIS A O 4
ATOM 6766 N N . HIS A 1 99 ? 3.562 -6.825 21.552 1.00 0.00 99 HIS A N 4
ATOM 6767 C CA . HIS A 1 99 ? 3.019 -7.839 22.443 1.00 0.00 99 HIS A CA 4
ATOM 6768 C C . HIS A 1 99 ? 3.183 -9.184 21.797 1.00 0.00 99 HIS A C 4
ATOM 6769 O O . HIS A 1 99 ? 2.212 -9.693 21.228 1.00 0.00 99 HIS A O 4
ATOM 6785 N N . MET A 1 1 ? 3.414 12.486 10.682 1.00 0.00 1 MET A N 5
ATOM 6786 C CA . MET A 1 1 ? 2.739 12.775 9.416 1.00 0.00 1 MET A CA 5
ATOM 6787 C C . MET A 1 1 ? 2.359 11.480 8.705 1.00 0.00 1 MET A C 5
ATOM 6788 O O . MET A 1 1 ? 3.183 10.571 8.557 1.00 0.00 1 MET A O 5
ATOM 6804 N N . SER A 1 2 ? 1.110 11.400 8.296 1.00 0.00 2 SER A N 5
ATOM 6805 C CA . SER A 1 2 ? 0.523 10.281 7.578 1.00 0.00 2 SER A CA 5
ATOM 6806 C C . SER A 1 2 ? -0.833 10.754 7.067 1.00 0.00 2 SER A C 5
ATOM 6807 O O . SER A 1 2 ? -1.441 11.628 7.697 1.00 0.00 2 SER A O 5
ATOM 6815 N N . ILE A 1 3 ? -1.294 10.238 5.935 1.00 0.00 3 ILE A N 5
ATOM 6816 C CA . ILE A 1 3 ? -2.618 10.602 5.435 1.00 0.00 3 ILE A CA 5
ATOM 6817 C C . ILE A 1 3 ? -3.715 9.898 6.217 1.00 0.00 3 ILE A C 5
ATOM 6818 O O . ILE A 1 3 ? -4.249 8.876 5.815 1.00 0.00 3 ILE A O 5
ATOM 6834 N N . LEU A 1 4 ? -4.032 10.466 7.345 1.00 0.00 4 LEU A N 5
ATOM 6835 C CA . LEU A 1 4 ? -4.994 9.910 8.269 1.00 0.00 4 LEU A CA 5
ATOM 6836 C C . LEU A 1 4 ? -6.406 10.365 7.926 1.00 0.00 4 LEU A C 5
ATOM 6837 O O . LEU A 1 4 ? -7.337 10.158 8.694 1.00 0.00 4 LEU A O 5
ATOM 6853 N N . GLU A 1 5 ? -6.552 10.956 6.746 1.00 0.00 5 GLU A N 5
ATOM 6854 C CA . GLU A 1 5 ? -7.851 11.391 6.236 1.00 0.00 5 GLU A CA 5
ATOM 6855 C C . GLU A 1 5 ? -8.700 10.176 5.845 1.00 0.00 5 GLU A C 5
ATOM 6856 O O . GLU A 1 5 ? -9.899 10.302 5.564 1.00 0.00 5 GLU A O 5
ATOM 6868 N N . ASP A 1 6 ? -8.077 9.009 5.799 1.00 0.00 6 ASP A N 5
ATOM 6869 C CA . ASP A 1 6 ? -8.764 7.813 5.359 1.00 0.00 6 ASP A CA 5
ATOM 6870 C C . ASP A 1 6 ? -8.966 6.817 6.510 1.00 0.00 6 ASP A C 5
ATOM 6871 O O . ASP A 1 6 ? -8.021 6.525 7.256 1.00 0.00 6 ASP A O 5
ATOM 6880 N N . PRO A 1 7 ? -10.199 6.299 6.686 1.00 0.00 7 PRO A N 5
ATOM 6881 C CA . PRO A 1 7 ? -10.507 5.308 7.721 1.00 0.00 7 PRO A CA 5
ATOM 6882 C C . PRO A 1 7 ? -9.886 3.923 7.463 1.00 0.00 7 PRO A C 5
ATOM 6883 O O . PRO A 1 7 ? -9.590 3.198 8.409 1.00 0.00 7 PRO A O 5
ATOM 6894 N N . GLU A 1 8 ? -9.664 3.555 6.209 1.00 0.00 8 GLU A N 5
ATOM 6895 C CA . GLU A 1 8 ? -9.087 2.246 5.921 1.00 0.00 8 GLU A CA 5
ATOM 6896 C C . GLU A 1 8 ? -7.604 2.306 6.258 1.00 0.00 8 GLU A C 5
ATOM 6897 O O . GLU A 1 8 ? -7.005 1.339 6.735 1.00 0.00 8 GLU A O 5
ATOM 6909 N N . PHE A 1 9 ? -7.041 3.481 6.043 1.00 0.00 9 PHE A N 5
ATOM 6910 C CA . PHE A 1 9 ? -5.647 3.773 6.335 1.00 0.00 9 PHE A CA 5
ATOM 6911 C C . PHE A 1 9 ? -5.357 3.575 7.826 1.00 0.00 9 PHE A C 5
ATOM 6912 O O . PHE A 1 9 ? -4.348 2.962 8.201 1.00 0.00 9 PHE A O 5
ATOM 6929 N N . VAL A 1 10 ? -6.242 4.069 8.685 1.00 0.00 10 VAL A N 5
ATOM 6930 C CA . VAL A 1 10 ? -6.045 3.912 10.118 1.00 0.00 10 VAL A CA 5
ATOM 6931 C C . VAL A 1 10 ? -6.159 2.427 10.512 1.00 0.00 10 VAL A C 5
ATOM 6932 O O . VAL A 1 10 ? -5.452 1.951 11.405 1.00 0.00 10 VAL A O 5
ATOM 6945 N N . LYS A 1 11 ? -7.028 1.694 9.820 1.00 0.00 11 LYS A N 5
ATOM 6946 C CA . LYS A 1 11 ? -7.180 0.249 10.034 1.00 0.00 11 LYS A CA 5
ATOM 6947 C C . LYS A 1 11 ? -5.880 -0.472 9.692 1.00 0.00 11 LYS A C 5
ATOM 6948 O O . LYS A 1 11 ? -5.497 -1.424 10.367 1.00 0.00 11 LYS A O 5
ATOM 6967 N N . LEU A 1 12 ? -5.205 0.007 8.654 1.00 0.00 12 LEU A N 5
ATOM 6968 C CA . LEU A 1 12 ? -3.913 -0.537 8.231 1.00 0.00 12 LEU A CA 5
ATOM 6969 C C . LEU A 1 12 ? -2.866 -0.369 9.317 1.00 0.00 12 LEU A C 5
ATOM 6970 O O . LEU A 1 12 ? -2.056 -1.260 9.554 1.00 0.00 12 LEU A O 5
ATOM 6986 N N . ARG A 1 13 ? -2.910 0.758 10.005 1.00 0.00 13 ARG A N 5
ATOM 6987 C CA . ARG A 1 13 ? -1.946 1.028 11.068 1.00 0.00 13 ARG A CA 5
ATOM 6988 C C . ARG A 1 13 ? -2.242 0.159 12.285 1.00 0.00 13 ARG A C 5
ATOM 6989 O O . ARG A 1 13 ? -1.389 -0.060 13.131 1.00 0.00 13 ARG A O 5
ATOM 7010 N N . GLN A 1 14 ? -3.491 -0.240 12.409 1.00 0.00 14 GLN A N 5
ATOM 7011 C CA . GLN A 1 14 ? -3.924 -1.165 13.446 1.00 0.00 14 GLN A CA 5
ATOM 7012 C C . GLN A 1 14 ? -3.604 -2.628 13.060 1.00 0.00 14 GLN A C 5
ATOM 7013 O O . GLN A 1 14 ? -3.537 -3.504 13.917 1.00 0.00 14 GLN A O 5
ATOM 7027 N N . PHE A 1 15 ? -3.416 -2.860 11.774 1.00 0.00 15 PHE A N 5
ATOM 7028 C CA . PHE A 1 15 ? -3.106 -4.187 11.228 1.00 0.00 15 PHE A CA 5
ATOM 7029 C C . PHE A 1 15 ? -1.596 -4.430 11.347 1.00 0.00 15 PHE A C 5
ATOM 7030 O O . PHE A 1 15 ? -1.147 -5.480 11.846 1.00 0.00 15 PHE A O 5
ATOM 7047 N N . LYS A 1 16 ? -0.835 -3.433 10.896 1.00 0.00 16 LYS A N 5
ATOM 7048 C CA . LYS A 1 16 ? 0.628 -3.381 10.973 1.00 0.00 16 LYS A CA 5
ATOM 7049 C C . LYS A 1 16 ? 1.322 -4.346 9.999 1.00 0.00 16 LYS A C 5
ATOM 7050 O O . LYS A 1 16 ? 0.676 -4.952 9.128 1.00 0.00 16 LYS A O 5
ATOM 7069 N N . GLY A 1 17 ? 2.631 -4.475 10.139 1.00 0.00 17 GLY A N 5
ATOM 7070 C CA . GLY A 1 17 ? 3.426 -5.210 9.185 1.00 0.00 17 GLY A CA 5
ATOM 7071 C C . GLY A 1 17 ? 3.360 -6.714 9.332 1.00 0.00 17 GLY A C 5
ATOM 7072 O O . GLY A 1 17 ? 4.265 -7.333 9.890 1.00 0.00 17 GLY A O 5
ATOM 7076 N N . LYS A 1 18 ? 2.278 -7.290 8.855 1.00 0.00 18 LYS A N 5
ATOM 7077 C CA . LYS A 1 18 ? 2.118 -8.749 8.774 1.00 0.00 18 LYS A CA 5
ATOM 7078 C C . LYS A 1 18 ? 2.475 -9.193 7.359 1.00 0.00 18 LYS A C 5
ATOM 7079 O O . LYS A 1 18 ? 2.323 -10.352 6.966 1.00 0.00 18 LYS A O 5
ATOM 7098 N N . VAL A 1 19 ? 2.942 -8.229 6.620 1.00 0.00 19 VAL A N 5
ATOM 7099 C CA . VAL A 1 19 ? 3.342 -8.358 5.251 1.00 0.00 19 VAL A CA 5
ATOM 7100 C C . VAL A 1 19 ? 4.819 -8.046 5.166 1.00 0.00 19 VAL A C 5
ATOM 7101 O O . VAL A 1 19 ? 5.361 -7.385 6.068 1.00 0.00 19 VAL A O 5
ATOM 7114 N N . ASN A 1 20 ? 5.474 -8.510 4.133 1.00 0.00 20 ASN A N 5
ATOM 7115 C CA . ASN A 1 20 ? 6.879 -8.175 3.925 1.00 0.00 20 ASN A CA 5
ATOM 7116 C C . ASN A 1 20 ? 7.011 -6.761 3.433 1.00 0.00 20 ASN A C 5
ATOM 7117 O O . ASN A 1 20 ? 6.455 -6.418 2.390 1.00 0.00 20 ASN A O 5
ATOM 7128 N N . PHE A 1 21 ? 7.756 -5.940 4.181 1.00 0.00 21 PHE A N 5
ATOM 7129 C CA . PHE A 1 21 ? 7.951 -4.526 3.844 1.00 0.00 21 PHE A CA 5
ATOM 7130 C C . PHE A 1 21 ? 8.456 -4.353 2.421 1.00 0.00 21 PHE A C 5
ATOM 7131 O O . PHE A 1 21 ? 7.883 -3.590 1.638 1.00 0.00 21 PHE A O 5
ATOM 7148 N N . ASN A 1 22 ? 9.507 -5.083 2.086 1.00 0.00 22 ASN A N 5
ATOM 7149 C CA . ASN A 1 22 ? 10.134 -4.968 0.773 1.00 0.00 22 ASN A CA 5
ATOM 7150 C C . ASN A 1 22 ? 9.207 -5.404 -0.312 1.00 0.00 22 ASN A C 5
ATOM 7151 O O . ASN A 1 22 ? 9.254 -4.885 -1.422 1.00 0.00 22 ASN A O 5
ATOM 7162 N N . LEU A 1 23 ? 8.324 -6.321 0.012 1.00 0.00 23 LEU A N 5
ATOM 7163 C CA . LEU A 1 23 ? 7.405 -6.812 -0.960 1.00 0.00 23 LEU A CA 5
ATOM 7164 C C . LEU A 1 23 ? 6.310 -5.792 -1.202 1.00 0.00 23 LEU A C 5
ATOM 7165 O O . LEU A 1 23 ? 5.934 -5.570 -2.329 1.00 0.00 23 LEU A O 5
ATOM 7181 N N . VAL A 1 24 ? 5.841 -5.135 -0.143 1.00 0.00 24 VAL A N 5
ATOM 7182 C CA . VAL A 1 24 ? 4.841 -4.062 -0.283 1.00 0.00 24 VAL A CA 5
ATOM 7183 C C . VAL A 1 24 ? 5.438 -2.918 -1.086 1.00 0.00 24 VAL A C 5
ATOM 7184 O O . VAL A 1 24 ? 4.800 -2.383 -1.994 1.00 0.00 24 VAL A O 5
ATOM 7197 N N . MET A 1 25 ? 6.685 -2.584 -0.771 1.00 0.00 25 MET A N 5
ATOM 7198 C CA . MET A 1 25 ? 7.431 -1.562 -1.492 1.00 0.00 25 MET A CA 5
ATOM 7199 C C . MET A 1 25 ? 7.515 -1.934 -2.970 1.00 0.00 25 MET A C 5
ATOM 7200 O O . MET A 1 25 ? 7.361 -1.086 -3.841 1.00 0.00 25 MET A O 5
ATOM 7214 N N . GLN A 1 26 ? 7.705 -3.216 -3.228 1.00 0.00 26 GLN A N 5
ATOM 7215 C CA . GLN A 1 26 ? 7.721 -3.730 -4.573 1.00 0.00 26 GLN A CA 5
ATOM 7216 C C . GLN A 1 26 ? 6.334 -3.628 -5.208 1.00 0.00 26 GLN A C 5
ATOM 7217 O O . GLN A 1 26 ? 6.221 -3.152 -6.299 1.00 0.00 26 GLN A O 5
ATOM 7231 N N . ILE A 1 27 ? 5.283 -4.017 -4.475 1.00 0.00 27 ILE A N 5
ATOM 7232 C CA . ILE A 1 27 ? 3.883 -3.981 -4.977 1.00 0.00 27 ILE A CA 5
ATOM 7233 C C . ILE A 1 27 ? 3.528 -2.564 -5.443 1.00 0.00 27 ILE A C 5
ATOM 7234 O O . ILE A 1 27 ? 2.971 -2.362 -6.536 1.00 0.00 27 ILE A O 5
ATOM 7250 N N . LEU A 1 28 ? 3.902 -1.608 -4.632 1.00 0.00 28 LEU A N 5
ATOM 7251 C CA . LEU A 1 28 ? 3.664 -0.209 -4.897 1.00 0.00 28 LEU A CA 5
ATOM 7252 C C . LEU A 1 28 ? 4.512 0.270 -6.079 1.00 0.00 28 LEU A C 5
ATOM 7253 O O . LEU A 1 28 ? 4.089 1.108 -6.871 1.00 0.00 28 LEU A O 5
ATOM 7269 N N . ASP A 1 29 ? 5.693 -0.292 -6.198 1.00 0.00 29 ASP A N 5
ATOM 7270 C CA . ASP A 1 29 ? 6.641 0.053 -7.260 1.00 0.00 29 ASP A CA 5
ATOM 7271 C C . ASP A 1 29 ? 6.156 -0.479 -8.583 1.00 0.00 29 ASP A C 5
ATOM 7272 O O . ASP A 1 29 ? 6.175 0.229 -9.589 1.00 0.00 29 ASP A O 5
ATOM 7281 N N . GLU A 1 30 ? 5.679 -1.721 -8.551 1.00 0.00 30 GLU A N 5
ATOM 7282 C CA . GLU A 1 30 ? 5.177 -2.430 -9.717 1.00 0.00 30 GLU A CA 5
ATOM 7283 C C . GLU A 1 30 ? 4.112 -1.592 -10.406 1.00 0.00 30 GLU A C 5
ATOM 7284 O O . GLU A 1 30 ? 4.212 -1.293 -11.579 1.00 0.00 30 GLU A O 5
ATOM 7296 N N . ILE A 1 31 ? 3.110 -1.187 -9.642 1.00 0.00 31 ILE A N 5
ATOM 7297 C CA . ILE A 1 31 ? 1.990 -0.426 -10.194 1.00 0.00 31 ILE A CA 5
ATOM 7298 C C . ILE A 1 31 ? 2.430 0.957 -10.648 1.00 0.00 31 ILE A C 5
ATOM 7299 O O . ILE A 1 31 ? 1.951 1.468 -11.649 1.00 0.00 31 ILE A O 5
ATOM 7315 N N . GLU A 1 32 ? 3.378 1.522 -9.929 1.00 0.00 32 GLU A N 5
ATOM 7316 C CA . GLU A 1 32 ? 3.909 2.832 -10.219 1.00 0.00 32 GLU A CA 5
ATOM 7317 C C . GLU A 1 32 ? 4.593 2.837 -11.588 1.00 0.00 32 GLU A C 5
ATOM 7318 O O . GLU A 1 32 ? 4.301 3.688 -12.450 1.00 0.00 32 GLU A O 5
ATOM 7330 N N . LEU A 1 33 ? 5.485 1.886 -11.786 1.00 0.00 33 LEU A N 5
ATOM 7331 C CA . LEU A 1 33 ? 6.217 1.760 -13.032 1.00 0.00 33 LEU A CA 5
ATOM 7332 C C . LEU A 1 33 ? 5.342 1.252 -14.173 1.00 0.00 33 LEU A C 5
ATOM 7333 O O . LEU A 1 33 ? 5.576 1.579 -15.329 1.00 0.00 33 LEU A O 5
ATOM 7349 N N . ASP A 1 34 ? 4.348 0.450 -13.838 1.00 0.00 34 ASP A N 5
ATOM 7350 C CA . ASP A 1 34 ? 3.464 -0.135 -14.840 1.00 0.00 34 ASP A CA 5
ATOM 7351 C C . ASP A 1 34 ? 2.486 0.888 -15.372 1.00 0.00 34 ASP A C 5
ATOM 7352 O O . ASP A 1 34 ? 2.291 0.997 -16.593 1.00 0.00 34 ASP A O 5
ATOM 7361 N N . LEU A 1 35 ? 1.887 1.655 -14.472 1.00 0.00 35 LEU A N 5
ATOM 7362 C CA . LEU A 1 35 ? 0.887 2.621 -14.863 1.00 0.00 35 LEU A CA 5
ATOM 7363 C C . LEU A 1 35 ? 1.549 3.749 -15.634 1.00 0.00 35 LEU A C 5
ATOM 7364 O O . LEU A 1 35 ? 1.295 3.904 -16.825 1.00 0.00 35 LEU A O 5
ATOM 7380 N N . ARG A 1 36 ? 2.468 4.457 -14.974 1.00 0.00 36 ARG A N 5
ATOM 7381 C CA . ARG A 1 36 ? 3.055 5.708 -15.496 1.00 0.00 36 ARG A CA 5
ATOM 7382 C C . ARG A 1 36 ? 1.926 6.702 -15.832 1.00 0.00 36 ARG A C 5
ATOM 7383 O O . ARG A 1 36 ? 1.540 7.511 -15.005 1.00 0.00 36 ARG A O 5
ATOM 7404 N N . GLY A 1 37 ? 1.387 6.584 -17.026 1.00 0.00 37 GLY A N 5
ATOM 7405 C CA . GLY A 1 37 ? 0.252 7.352 -17.445 1.00 0.00 37 GLY A CA 5
ATOM 7406 C C . GLY A 1 37 ? -0.486 6.616 -18.543 1.00 0.00 37 GLY A C 5
ATOM 7407 O O . GLY A 1 37 ? -1.060 7.228 -19.434 1.00 0.00 37 GLY A O 5
ATOM 7411 N N . SER A 1 38 ? -0.460 5.287 -18.481 1.00 0.00 38 SER A N 5
ATOM 7412 C CA . SER A 1 38 ? -1.053 4.469 -19.521 1.00 0.00 38 SER A CA 5
ATOM 7413 C C . SER A 1 38 ? -2.562 4.181 -19.316 1.00 0.00 38 SER A C 5
ATOM 7414 O O . SER A 1 38 ? -3.413 4.945 -19.807 1.00 0.00 38 SER A O 5
ATOM 7422 N N . ASP A 1 39 ? -2.907 3.130 -18.579 1.00 0.00 39 ASP A N 5
ATOM 7423 C CA . ASP A 1 39 ? -4.316 2.748 -18.465 1.00 0.00 39 ASP A CA 5
ATOM 7424 C C . ASP A 1 39 ? -4.937 3.196 -17.161 1.00 0.00 39 ASP A C 5
ATOM 7425 O O . ASP A 1 39 ? -5.732 4.134 -17.152 1.00 0.00 39 ASP A O 5
ATOM 7434 N N . ASN A 1 40 ? -4.588 2.549 -16.061 1.00 0.00 40 ASN A N 5
ATOM 7435 C CA . ASN A 1 40 ? -5.164 2.897 -14.768 1.00 0.00 40 ASN A CA 5
ATOM 7436 C C . ASN A 1 40 ? -4.426 2.178 -13.680 1.00 0.00 40 ASN A C 5
ATOM 7437 O O . ASN A 1 40 ? -3.841 1.121 -13.911 1.00 0.00 40 ASN A O 5
ATOM 7448 N N . ILE A 1 41 ? -4.502 2.704 -12.486 1.00 0.00 41 ILE A N 5
ATOM 7449 C CA . ILE A 1 41 ? -3.837 2.113 -11.361 1.00 0.00 41 ILE A CA 5
ATOM 7450 C C . ILE A 1 41 ? -4.465 0.768 -10.983 1.00 0.00 41 ILE A C 5
ATOM 7451 O O . ILE A 1 41 ? -3.748 -0.168 -10.663 1.00 0.00 41 ILE A O 5
ATOM 7467 N N . LYS A 1 42 ? -5.803 0.653 -11.081 1.00 0.00 42 LYS A N 5
ATOM 7468 C CA . LYS A 1 42 ? -6.471 -0.614 -10.754 1.00 0.00 42 LYS A CA 5
ATOM 7469 C C . LYS A 1 42 ? -6.071 -1.691 -11.732 1.00 0.00 42 LYS A C 5
ATOM 7470 O O . LYS A 1 42 ? -5.965 -2.854 -11.377 1.00 0.00 42 LYS A O 5
ATOM 7489 N N . THR A 1 43 ? -5.821 -1.281 -12.955 1.00 0.00 43 THR A N 5
ATOM 7490 C CA . THR A 1 43 ? -5.400 -2.167 -13.988 1.00 0.00 43 THR A CA 5
ATOM 7491 C C . THR A 1 43 ? -4.015 -2.706 -13.648 1.00 0.00 43 THR A C 5
ATOM 7492 O O . THR A 1 43 ? -3.758 -3.919 -13.738 1.00 0.00 43 THR A O 5
ATOM 7503 N N . SER A 1 44 ? -3.146 -1.809 -13.212 1.00 0.00 44 SER A N 5
ATOM 7504 C CA . SER A 1 44 ? -1.830 -2.189 -12.780 1.00 0.00 44 SER A CA 5
ATOM 7505 C C . SER A 1 44 ? -1.916 -3.106 -11.536 1.00 0.00 44 SER A C 5
ATOM 7506 O O . SER A 1 44 ? -1.178 -4.096 -11.426 1.00 0.00 44 SER A O 5
ATOM 7514 N N . ILE A 1 45 ? -2.866 -2.795 -10.637 1.00 0.00 45 ILE A N 5
ATOM 7515 C CA . ILE A 1 45 ? -3.159 -3.612 -9.446 1.00 0.00 45 ILE A CA 5
ATOM 7516 C C . ILE A 1 45 ? -3.454 -5.060 -9.860 1.00 0.00 45 ILE A C 5
ATOM 7517 O O . ILE A 1 45 ? -2.942 -6.004 -9.249 1.00 0.00 45 ILE A O 5
ATOM 7533 N N . ILE A 1 46 ? -4.246 -5.217 -10.922 1.00 0.00 46 ILE A N 5
ATOM 7534 C CA . ILE A 1 46 ? -4.632 -6.531 -11.436 1.00 0.00 46 ILE A CA 5
ATOM 7535 C C . ILE A 1 46 ? -3.409 -7.401 -11.733 1.00 0.00 46 ILE A C 5
ATOM 7536 O O . ILE A 1 46 ? -3.327 -8.537 -11.251 1.00 0.00 46 ILE A O 5
ATOM 7552 N N . TYR A 1 47 ? -2.447 -6.859 -12.472 1.00 0.00 47 TYR A N 5
ATOM 7553 C CA . TYR A 1 47 ? -1.258 -7.633 -12.857 1.00 0.00 47 TYR A CA 5
ATOM 7554 C C . TYR A 1 47 ? -0.468 -8.043 -11.617 1.00 0.00 47 TYR A C 5
ATOM 7555 O O . TYR A 1 47 ? -0.198 -9.218 -11.388 1.00 0.00 47 TYR A O 5
ATOM 7573 N N . VAL A 1 48 ? -0.153 -7.054 -10.804 1.00 0.00 48 VAL A N 5
ATOM 7574 C CA . VAL A 1 48 ? 0.662 -7.211 -9.617 1.00 0.00 48 VAL A CA 5
ATOM 7575 C C . VAL A 1 48 ? 0.070 -8.207 -8.625 1.00 0.00 48 VAL A C 5
ATOM 7576 O O . VAL A 1 48 ? 0.778 -9.076 -8.106 1.00 0.00 48 VAL A O 5
ATOM 7589 N N . TYR A 1 49 ? -1.208 -8.103 -8.391 1.00 0.00 49 TYR A N 5
ATOM 7590 C CA . TYR A 1 49 ? -1.894 -8.968 -7.453 1.00 0.00 49 TYR A CA 5
ATOM 7591 C C . TYR A 1 49 ? -2.025 -10.392 -7.977 1.00 0.00 49 TYR A C 5
ATOM 7592 O O . TYR A 1 49 ? -2.129 -11.334 -7.197 1.00 0.00 49 TYR A O 5
ATOM 7610 N N . SER A 1 50 ? -2.052 -10.543 -9.289 1.00 0.00 50 SER A N 5
ATOM 7611 C CA . SER A 1 50 ? -2.100 -11.863 -9.901 1.00 0.00 50 SER A CA 5
ATOM 7612 C C . SER A 1 50 ? -0.692 -12.485 -9.945 1.00 0.00 50 SER A C 5
ATOM 7613 O O . SER A 1 50 ? -0.531 -13.705 -9.973 1.00 0.00 50 SER A O 5
ATOM 7621 N N . SER A 1 51 ? 0.305 -11.632 -9.951 1.00 0.00 51 SER A N 5
ATOM 7622 C CA . SER A 1 51 ? 1.685 -12.041 -9.939 1.00 0.00 51 SER A CA 5
ATOM 7623 C C . SER A 1 51 ? 2.108 -12.460 -8.527 1.00 0.00 51 SER A C 5
ATOM 7624 O O . SER A 1 51 ? 2.571 -13.579 -8.297 1.00 0.00 51 SER A O 5
ATOM 7632 N N . HIS A 1 52 ? 1.873 -11.590 -7.579 1.00 0.00 52 HIS A N 5
ATOM 7633 C CA . HIS A 1 52 ? 2.352 -11.775 -6.220 1.00 0.00 52 HIS A CA 5
ATOM 7634 C C . HIS A 1 52 ? 1.235 -12.345 -5.334 1.00 0.00 52 HIS A C 5
ATOM 7635 O O . HIS A 1 52 ? 1.022 -11.887 -4.212 1.00 0.00 52 HIS A O 5
ATOM 7650 N N . LEU A 1 53 ? 0.590 -13.397 -5.841 1.00 0.00 53 LEU A N 5
ATOM 7651 C CA . LEU A 1 53 ? -0.582 -14.053 -5.216 1.00 0.00 53 LEU A CA 5
ATOM 7652 C C . LEU A 1 53 ? -0.410 -14.374 -3.732 1.00 0.00 53 LEU A C 5
ATOM 7653 O O . LEU A 1 53 ? -1.301 -14.070 -2.930 1.00 0.00 53 LEU A O 5
ATOM 7669 N N . ASP A 1 54 ? 0.715 -14.979 -3.375 1.00 0.00 54 ASP A N 5
ATOM 7670 C CA . ASP A 1 54 ? 0.948 -15.449 -1.998 1.00 0.00 54 ASP A CA 5
ATOM 7671 C C . ASP A 1 54 ? 0.766 -14.383 -0.932 1.00 0.00 54 ASP A C 5
ATOM 7672 O O . ASP A 1 54 ? -0.033 -14.571 -0.027 1.00 0.00 54 ASP A O 5
ATOM 7681 N N . GLU A 1 55 ? 1.411 -13.248 -1.073 1.00 0.00 55 GLU A N 5
ATOM 7682 C CA . GLU A 1 55 ? 1.328 -12.235 -0.030 1.00 0.00 55 GLU A CA 5
ATOM 7683 C C . GLU A 1 55 ? -0.050 -11.584 -0.043 1.00 0.00 55 GLU A C 5
ATOM 7684 O O . GLU A 1 55 ? -0.596 -11.217 1.014 1.00 0.00 55 GLU A O 5
ATOM 7696 N N . ILE A 1 56 ? -0.632 -11.492 -1.244 1.00 0.00 56 ILE A N 5
ATOM 7697 C CA . ILE A 1 56 ? -1.944 -10.894 -1.424 1.00 0.00 56 ILE A CA 5
ATOM 7698 C C . ILE A 1 56 ? -2.999 -11.712 -0.685 1.00 0.00 56 ILE A C 5
ATOM 7699 O O . ILE A 1 56 ? -3.754 -11.176 0.093 1.00 0.00 56 ILE A O 5
ATOM 7715 N N . ARG A 1 57 ? -2.997 -13.019 -0.899 1.00 0.00 57 ARG A N 5
ATOM 7716 C CA . ARG A 1 57 ? -4.017 -13.888 -0.318 1.00 0.00 57 ARG A CA 5
ATOM 7717 C C . ARG A 1 57 ? -3.871 -14.020 1.203 1.00 0.00 57 ARG A C 5
ATOM 7718 O O . ARG A 1 57 ? -4.870 -14.203 1.911 1.00 0.00 57 ARG A O 5
ATOM 7739 N N . LYS A 1 58 ? -2.640 -13.911 1.696 1.00 0.00 58 LYS A N 5
ATOM 7740 C CA . LYS A 1 58 ? -2.362 -14.029 3.126 1.00 0.00 58 LYS A CA 5
ATOM 7741 C C . LYS A 1 58 ? -2.885 -12.817 3.875 1.00 0.00 58 LYS A C 5
ATOM 7742 O O . LYS A 1 58 ? -3.345 -12.924 5.020 1.00 0.00 58 LYS A O 5
ATOM 7761 N N . ASN A 1 59 ? -2.828 -11.674 3.228 1.00 0.00 59 ASN A N 5
ATOM 7762 C CA . ASN A 1 59 ? -3.236 -10.428 3.848 1.00 0.00 59 ASN A CA 5
ATOM 7763 C C . ASN A 1 59 ? -4.163 -9.690 2.912 1.00 0.00 59 ASN A C 5
ATOM 7764 O O . ASN A 1 59 ? -3.954 -8.506 2.606 1.00 0.00 59 ASN A O 5
ATOM 7775 N N . LYS A 1 60 ? -5.208 -10.373 2.487 1.00 0.00 60 LYS A N 5
ATOM 7776 C CA . LYS A 1 60 ? -6.152 -9.829 1.519 1.00 0.00 60 LYS A CA 5
ATOM 7777 C C . LYS A 1 60 ? -6.813 -8.560 2.015 1.00 0.00 60 LYS A C 5
ATOM 7778 O O . LYS A 1 60 ? -7.032 -7.653 1.243 1.00 0.00 60 LYS A O 5
ATOM 7797 N N . GLU A 1 61 ? -7.072 -8.477 3.318 1.00 0.00 61 GLU A N 5
ATOM 7798 C CA . GLU A 1 61 ? -7.672 -7.296 3.898 1.00 0.00 61 GLU A CA 5
ATOM 7799 C C . GLU A 1 61 ? -6.746 -6.091 3.761 1.00 0.00 61 GLU A C 5
ATOM 7800 O O . GLU A 1 61 ? -7.184 -4.992 3.432 1.00 0.00 61 GLU A O 5
ATOM 7812 N N . PHE A 1 62 ? -5.459 -6.327 3.971 1.00 0.00 62 PHE A N 5
ATOM 7813 C CA . PHE A 1 62 ? -4.445 -5.286 3.873 1.00 0.00 62 PHE A CA 5
ATOM 7814 C C . PHE A 1 62 ? -4.356 -4.802 2.434 1.00 0.00 62 PHE A C 5
ATOM 7815 O O . PHE A 1 62 ? -4.438 -3.603 2.164 1.00 0.00 62 PHE A O 5
ATOM 7832 N N . TYR A 1 63 ? -4.236 -5.746 1.523 1.00 0.00 63 TYR A N 5
ATOM 7833 C CA . TYR A 1 63 ? -4.094 -5.442 0.122 1.00 0.00 63 TYR A CA 5
ATOM 7834 C C . TYR A 1 63 ? -5.342 -4.858 -0.498 1.00 0.00 63 TYR A C 5
ATOM 7835 O O . TYR A 1 63 ? -5.256 -3.993 -1.353 1.00 0.00 63 TYR A O 5
ATOM 7853 N N . ASP A 1 64 ? -6.489 -5.290 -0.046 1.00 0.00 64 ASP A N 5
ATOM 7854 C CA . ASP A 1 64 ? -7.747 -4.749 -0.542 1.00 0.00 64 ASP A CA 5
ATOM 7855 C C . ASP A 1 64 ? -7.904 -3.299 -0.110 1.00 0.00 64 ASP A C 5
ATOM 7856 O O . ASP A 1 64 ? -8.272 -2.427 -0.920 1.00 0.00 64 ASP A O 5
ATOM 7865 N N . MET A 1 65 ? -7.608 -3.031 1.159 1.00 0.00 65 MET A N 5
ATOM 7866 C CA . MET A 1 65 ? -7.689 -1.685 1.680 1.00 0.00 65 MET A CA 5
ATOM 7867 C C . MET A 1 65 ? -6.672 -0.768 1.040 1.00 0.00 65 MET A C 5
ATOM 7868 O O . MET A 1 65 ? -7.021 0.340 0.644 1.00 0.00 65 MET A O 5
ATOM 7882 N N . ILE A 1 66 ? -5.421 -1.226 0.882 1.00 0.00 66 ILE A N 5
ATOM 7883 C CA . ILE A 1 66 ? -4.443 -0.368 0.235 1.00 0.00 66 ILE A CA 5
ATOM 7884 C C . ILE A 1 66 ? -4.798 -0.132 -1.213 1.00 0.00 66 ILE A C 5
ATOM 7885 O O . ILE A 1 66 ? -4.670 0.964 -1.670 1.00 0.00 66 ILE A O 5
ATOM 7901 N N . ALA A 1 67 ? -5.297 -1.164 -1.917 1.00 0.00 67 ALA A N 5
ATOM 7902 C CA . ALA A 1 67 ? -5.693 -1.023 -3.327 1.00 0.00 67 ALA A CA 5
ATOM 7903 C C . ALA A 1 67 ? -6.714 0.090 -3.493 1.00 0.00 67 ALA A C 5
ATOM 7904 O O . ALA A 1 67 ? -6.635 0.877 -4.431 1.00 0.00 67 ALA A O 5
ATOM 7911 N N . GLU A 1 68 ? -7.641 0.156 -2.557 1.00 0.00 68 GLU A N 5
ATOM 7912 C CA . GLU A 1 68 ? -8.658 1.185 -2.525 1.00 0.00 68 GLU A CA 5
ATOM 7913 C C . GLU A 1 68 ? -8.001 2.559 -2.298 1.00 0.00 68 GLU A C 5
ATOM 7914 O O . GLU A 1 68 ? -8.171 3.491 -3.101 1.00 0.00 68 GLU A O 5
ATOM 7926 N N . ILE A 1 69 ? -7.212 2.647 -1.231 1.00 0.00 69 ILE A N 5
ATOM 7927 C CA . ILE A 1 69 ? -6.513 3.875 -0.842 1.00 0.00 69 ILE A CA 5
ATOM 7928 C C . ILE A 1 69 ? -5.593 4.369 -1.961 1.00 0.00 69 ILE A C 5
ATOM 7929 O O . ILE A 1 69 ? -5.539 5.568 -2.239 1.00 0.00 69 ILE A O 5
ATOM 7945 N N . LEU A 1 70 ? -4.900 3.443 -2.600 1.00 0.00 70 LEU A N 5
ATOM 7946 C CA . LEU A 1 70 ? -4.002 3.746 -3.700 1.00 0.00 70 LEU A CA 5
ATOM 7947 C C . LEU A 1 70 ? -4.715 4.491 -4.810 1.00 0.00 70 LEU A C 5
ATOM 7948 O O . LEU A 1 70 ? -4.248 5.525 -5.247 1.00 0.00 70 LEU A O 5
ATOM 7964 N N . GLN A 1 71 ? -5.868 3.992 -5.225 1.00 0.00 71 GLN A N 5
ATOM 7965 C CA . GLN A 1 71 ? -6.615 4.615 -6.320 1.00 0.00 71 GLN A CA 5
ATOM 7966 C C . GLN A 1 71 ? -7.151 5.972 -5.873 1.00 0.00 71 GLN A C 5
ATOM 7967 O O . GLN A 1 71 ? -7.000 6.991 -6.569 1.00 0.00 71 GLN A O 5
ATOM 7981 N N . ARG A 1 72 ? -7.717 5.973 -4.684 1.00 0.00 72 ARG A N 5
ATOM 7982 C CA . ARG A 1 72 ? -8.303 7.114 -4.066 1.00 0.00 72 ARG A CA 5
ATOM 7983 C C . ARG A 1 72 ? -7.297 8.263 -3.919 1.00 0.00 72 ARG A C 5
ATOM 7984 O O . ARG A 1 72 ? -7.570 9.398 -4.319 1.00 0.00 72 ARG A O 5
ATOM 8005 N N . TYR A 1 73 ? -6.140 7.962 -3.394 1.00 0.00 73 TYR A N 5
ATOM 8006 C CA . TYR A 1 73 ? -5.149 8.968 -3.148 1.00 0.00 73 TYR A CA 5
ATOM 8007 C C . TYR A 1 73 ? -4.230 9.241 -4.316 1.00 0.00 73 TYR A C 5
ATOM 8008 O O . TYR A 1 73 ? -3.546 10.257 -4.324 1.00 0.00 73 TYR A O 5
ATOM 8026 N N . TYR A 1 74 ? -4.197 8.373 -5.308 1.00 0.00 74 TYR A N 5
ATOM 8027 C CA . TYR A 1 74 ? -3.409 8.662 -6.501 1.00 0.00 74 TYR A CA 5
ATOM 8028 C C . TYR A 1 74 ? -4.038 9.844 -7.239 1.00 0.00 74 TYR A C 5
ATOM 8029 O O . TYR A 1 74 ? -3.348 10.677 -7.827 1.00 0.00 74 TYR A O 5
ATOM 8047 N N . LYS A 1 75 ? -5.351 9.936 -7.146 1.00 0.00 75 LYS A N 5
ATOM 8048 C CA . LYS A 1 75 ? -6.074 11.040 -7.729 1.00 0.00 75 LYS A CA 5
ATOM 8049 C C . LYS A 1 75 ? -6.028 12.271 -6.821 1.00 0.00 75 LYS A C 5
ATOM 8050 O O . LYS A 1 75 ? -6.288 13.389 -7.260 1.00 0.00 75 LYS A O 5
ATOM 8069 N N . LYS A 1 76 ? -5.701 12.066 -5.566 1.00 0.00 76 LYS A N 5
ATOM 8070 C CA . LYS A 1 76 ? -5.709 13.154 -4.611 1.00 0.00 76 LYS A CA 5
ATOM 8071 C C . LYS A 1 76 ? -4.321 13.779 -4.475 1.00 0.00 76 LYS A C 5
ATOM 8072 O O . LYS A 1 76 ? -4.181 14.989 -4.523 1.00 0.00 76 LYS A O 5
ATOM 8091 N N . ILE A 1 77 ? -3.303 12.951 -4.321 1.00 0.00 77 ILE A N 5
ATOM 8092 C CA . ILE A 1 77 ? -1.937 13.448 -4.161 1.00 0.00 77 ILE A CA 5
ATOM 8093 C C . ILE A 1 77 ? -0.968 12.818 -5.169 1.00 0.00 77 ILE A C 5
ATOM 8094 O O . ILE A 1 77 ? 0.009 13.444 -5.571 1.00 0.00 77 ILE A O 5
ATOM 8110 N N . GLY A 1 78 ? -1.234 11.597 -5.577 1.00 0.00 78 GLY A N 5
ATOM 8111 C CA . GLY A 1 78 ? -0.388 10.957 -6.561 1.00 0.00 78 GLY A CA 5
ATOM 8112 C C . GLY A 1 78 ? 0.158 9.650 -6.069 1.00 0.00 78 GLY A C 5
ATOM 8113 O O . GLY A 1 78 ? 0.511 9.538 -4.894 1.00 0.00 78 GLY A O 5
ATOM 8117 N N . ILE A 1 79 ? 0.266 8.663 -6.962 1.00 0.00 79 ILE A N 5
ATOM 8118 C CA . ILE A 1 79 ? 0.715 7.320 -6.581 1.00 0.00 79 ILE A CA 5
ATOM 8119 C C . ILE A 1 79 ? 2.140 7.345 -6.028 1.00 0.00 79 ILE A C 5
ATOM 8120 O O . ILE A 1 79 ? 2.450 6.601 -5.105 1.00 0.00 79 ILE A O 5
ATOM 8136 N N . GLU A 1 80 ? 2.971 8.245 -6.558 1.00 0.00 80 GLU A N 5
ATOM 8137 C CA . GLU A 1 80 ? 4.355 8.422 -6.090 1.00 0.00 80 GLU A CA 5
ATOM 8138 C C . GLU A 1 80 ? 4.348 8.652 -4.572 1.00 0.00 80 GLU A C 5
ATOM 8139 O O . GLU A 1 80 ? 5.065 7.992 -3.793 1.00 0.00 80 GLU A O 5
ATOM 8151 N N . ASN A 1 81 ? 3.499 9.572 -4.180 1.00 0.00 81 ASN A N 5
ATOM 8152 C CA . ASN A 1 81 ? 3.349 9.999 -2.800 1.00 0.00 81 ASN A CA 5
ATOM 8153 C C . ASN A 1 81 ? 2.747 8.898 -1.962 1.00 0.00 81 ASN A C 5
ATOM 8154 O O . ASN A 1 81 ? 3.256 8.580 -0.886 1.00 0.00 81 ASN A O 5
ATOM 8165 N N . VAL A 1 82 ? 1.683 8.292 -2.473 1.00 0.00 82 VAL A N 5
ATOM 8166 C CA . VAL A 1 82 ? 0.965 7.248 -1.743 1.00 0.00 82 VAL A CA 5
ATOM 8167 C C . VAL A 1 82 ? 1.866 6.042 -1.500 1.00 0.00 82 VAL A C 5
ATOM 8168 O O . VAL A 1 82 ? 1.830 5.460 -0.433 1.00 0.00 82 VAL A O 5
ATOM 8181 N N . ASN A 1 83 ? 2.695 5.713 -2.487 1.00 0.00 83 ASN A N 5
ATOM 8182 C CA . ASN A 1 83 ? 3.665 4.598 -2.396 1.00 0.00 83 ASN A CA 5
ATOM 8183 C C . ASN A 1 83 ? 4.514 4.764 -1.135 1.00 0.00 83 ASN A C 5
ATOM 8184 O O . ASN A 1 83 ? 4.589 3.877 -0.285 1.00 0.00 83 ASN A O 5
ATOM 8195 N N . GLN A 1 84 ? 5.053 5.941 -0.975 1.00 0.00 84 GLN A N 5
ATOM 8196 C CA . GLN A 1 84 ? 5.903 6.244 0.152 1.00 0.00 84 GLN A CA 5
ATOM 8197 C C . GLN A 1 84 ? 5.043 6.306 1.437 1.00 0.00 84 GLN A C 5
ATOM 8198 O O . GLN A 1 84 ? 5.439 5.809 2.494 1.00 0.00 84 GLN A O 5
ATOM 8212 N N . LEU A 1 85 ? 3.856 6.869 1.331 1.00 0.00 85 LEU A N 5
ATOM 8213 C CA . LEU A 1 85 ? 2.978 7.015 2.485 1.00 0.00 85 LEU A CA 5
ATOM 8214 C C . LEU A 1 85 ? 2.441 5.677 3.015 1.00 0.00 85 LEU A C 5
ATOM 8215 O O . LEU A 1 85 ? 2.257 5.534 4.220 1.00 0.00 85 LEU A O 5
ATOM 8231 N N . ILE A 1 86 ? 2.222 4.707 2.139 1.00 0.00 86 ILE A N 5
ATOM 8232 C CA . ILE A 1 86 ? 1.801 3.360 2.561 1.00 0.00 86 ILE A CA 5
ATOM 8233 C C . ILE A 1 86 ? 2.945 2.700 3.332 1.00 0.00 86 ILE A C 5
ATOM 8234 O O . ILE A 1 86 ? 2.741 2.025 4.353 1.00 0.00 86 ILE A O 5
ATOM 8250 N N . LEU A 1 87 ? 4.155 2.948 2.878 1.00 0.00 87 LEU A N 5
ATOM 8251 C CA . LEU A 1 87 ? 5.324 2.450 3.565 1.00 0.00 87 LEU A CA 5
ATOM 8252 C C . LEU A 1 87 ? 5.435 3.135 4.925 1.00 0.00 87 LEU A C 5
ATOM 8253 O O . LEU A 1 87 ? 5.728 2.507 5.932 1.00 0.00 87 LEU A O 5
ATOM 8269 N N . THR A 1 88 ? 5.113 4.411 4.938 1.00 0.00 88 THR A N 5
ATOM 8270 C CA . THR A 1 88 ? 5.064 5.227 6.146 1.00 0.00 88 THR A CA 5
ATOM 8271 C C . THR A 1 88 ? 4.008 4.667 7.141 1.00 0.00 88 THR A C 5
ATOM 8272 O O . THR A 1 88 ? 4.209 4.682 8.369 1.00 0.00 88 THR A O 5
ATOM 8283 N N . THR A 1 89 ? 2.928 4.129 6.585 1.00 0.00 89 THR A N 5
ATOM 8284 C CA . THR A 1 89 ? 1.812 3.592 7.338 1.00 0.00 89 THR A CA 5
ATOM 8285 C C . THR A 1 89 ? 2.289 2.495 8.293 1.00 0.00 89 THR A C 5
ATOM 8286 O O . THR A 1 89 ? 2.007 2.537 9.503 1.00 0.00 89 THR A O 5
ATOM 8297 N N . ILE A 1 90 ? 3.046 1.564 7.748 1.00 0.00 90 ILE A N 5
ATOM 8298 C CA . ILE A 1 90 ? 3.515 0.413 8.497 1.00 0.00 90 ILE A CA 5
ATOM 8299 C C . ILE A 1 90 ? 4.863 0.659 9.194 1.00 0.00 90 ILE A C 5
ATOM 8300 O O . ILE A 1 90 ? 5.053 0.278 10.341 1.00 0.00 90 ILE A O 5
ATOM 8316 N N . LYS A 1 91 ? 5.773 1.328 8.511 1.00 0.00 91 LYS A N 5
ATOM 8317 C CA . LYS A 1 91 ? 7.137 1.472 8.984 1.00 0.00 91 LYS A CA 5
ATOM 8318 C C . LYS A 1 91 ? 7.257 2.476 10.123 1.00 0.00 91 LYS A C 5
ATOM 8319 O O . LYS A 1 91 ? 8.116 2.332 11.001 1.00 0.00 91 LYS A O 5
ATOM 8338 N N . LEU A 1 92 ? 6.380 3.467 10.150 1.00 0.00 92 LEU A N 5
ATOM 8339 C CA . LEU A 1 92 ? 6.406 4.440 11.228 1.00 0.00 92 LEU A CA 5
ATOM 8340 C C . LEU A 1 92 ? 5.538 4.012 12.403 1.00 0.00 92 LEU A C 5
ATOM 8341 O O . LEU A 1 92 ? 4.924 4.855 13.073 1.00 0.00 92 LEU A O 5
ATOM 8357 N N . GLU A 1 93 ? 5.489 2.714 12.648 1.00 0.00 93 GLU A N 5
ATOM 8358 C CA . GLU A 1 93 ? 4.849 2.168 13.826 1.00 0.00 93 GLU A CA 5
ATOM 8359 C C . GLU A 1 93 ? 5.715 2.671 14.996 1.00 0.00 93 GLU A C 5
ATOM 8360 O O . GLU A 1 93 ? 5.310 3.580 15.740 1.00 0.00 93 GLU A O 5
ATOM 8372 N N . HIS A 1 94 ? 6.944 2.131 15.050 1.00 0.00 94 HIS A N 5
ATOM 8373 C CA . HIS A 1 94 ? 8.059 2.554 15.923 1.00 0.00 94 HIS A CA 5
ATOM 8374 C C . HIS A 1 94 ? 7.756 2.528 17.436 1.00 0.00 94 HIS A C 5
ATOM 8375 O O . HIS A 1 94 ? 8.430 1.829 18.189 1.00 0.00 94 HIS A O 5
ATOM 8390 N N . HIS A 1 95 ? 6.809 3.317 17.873 1.00 0.00 95 HIS A N 5
ATOM 8391 C CA . HIS A 1 95 ? 6.425 3.359 19.266 1.00 0.00 95 HIS A CA 5
ATOM 8392 C C . HIS A 1 95 ? 5.453 2.225 19.482 1.00 0.00 95 HIS A C 5
ATOM 8393 O O . HIS A 1 95 ? 4.236 2.383 19.354 1.00 0.00 95 HIS A O 5
ATOM 8408 N N . HIS A 1 96 ? 6.017 1.099 19.767 1.00 0.00 96 HIS A N 5
ATOM 8409 C CA . HIS A 1 96 ? 5.327 -0.154 19.771 1.00 0.00 96 HIS A CA 5
ATOM 8410 C C . HIS A 1 96 ? 4.433 -0.311 20.990 1.00 0.00 96 HIS A C 5
ATOM 8411 O O . HIS A 1 96 ? 4.901 -0.632 22.081 1.00 0.00 96 HIS A O 5
ATOM 8426 N N . HIS A 1 97 ? 3.161 -0.032 20.809 1.00 0.00 97 HIS A N 5
ATOM 8427 C CA . HIS A 1 97 ? 2.175 -0.210 21.866 1.00 0.00 97 HIS A CA 5
ATOM 8428 C C . HIS A 1 97 ? 1.679 -1.642 21.826 1.00 0.00 97 HIS A C 5
ATOM 8429 O O . HIS A 1 97 ? 0.835 -1.983 20.991 1.00 0.00 97 HIS A O 5
ATOM 8444 N N . HIS A 1 98 ? 2.236 -2.470 22.704 1.00 0.00 98 HIS A N 5
ATOM 8445 C CA . HIS A 1 98 ? 1.927 -3.909 22.838 1.00 0.00 98 HIS A CA 5
ATOM 8446 C C . HIS A 1 98 ? 2.413 -4.709 21.623 1.00 0.00 98 HIS A C 5
ATOM 8447 O O . HIS A 1 98 ? 3.299 -5.545 21.737 1.00 0.00 98 HIS A O 5
ATOM 8462 N N . HIS A 1 99 ? 1.829 -4.439 20.497 1.00 0.00 99 HIS A N 5
ATOM 8463 C CA . HIS A 1 99 ? 2.139 -5.068 19.248 1.00 0.00 99 HIS A CA 5
ATOM 8464 C C . HIS A 1 99 ? 1.634 -4.156 18.173 1.00 0.00 99 HIS A C 5
ATOM 8465 O O . HIS A 1 99 ? 0.441 -4.194 17.864 1.00 0.00 99 HIS A O 5
ATOM 8481 N N . MET A 1 1 ? -4.373 18.035 8.142 1.00 0.00 1 MET A N 6
ATOM 8482 C CA . MET A 1 1 ? -4.397 16.593 7.976 1.00 0.00 1 MET A CA 6
ATOM 8483 C C . MET A 1 1 ? -4.526 16.246 6.521 1.00 0.00 1 MET A C 6
ATOM 8484 O O . MET A 1 1 ? -5.218 16.934 5.770 1.00 0.00 1 MET A O 6
ATOM 8500 N N . SER A 1 2 ? -3.828 15.227 6.115 1.00 0.00 2 SER A N 6
ATOM 8501 C CA . SER A 1 2 ? -3.912 14.721 4.789 1.00 0.00 2 SER A CA 6
ATOM 8502 C C . SER A 1 2 ? -3.754 13.221 4.895 1.00 0.00 2 SER A C 6
ATOM 8503 O O . SER A 1 2 ? -3.062 12.755 5.801 1.00 0.00 2 SER A O 6
ATOM 8511 N N . ILE A 1 3 ? -4.507 12.492 4.067 1.00 0.00 3 ILE A N 6
ATOM 8512 C CA . ILE A 1 3 ? -4.531 11.002 3.934 1.00 0.00 3 ILE A CA 6
ATOM 8513 C C . ILE A 1 3 ? -5.138 10.291 5.159 1.00 0.00 3 ILE A C 6
ATOM 8514 O O . ILE A 1 3 ? -5.843 9.293 5.020 1.00 0.00 3 ILE A O 6
ATOM 8530 N N . LEU A 1 4 ? -4.945 10.875 6.342 1.00 0.00 4 LEU A N 6
ATOM 8531 C CA . LEU A 1 4 ? -5.528 10.379 7.603 1.00 0.00 4 LEU A CA 6
ATOM 8532 C C . LEU A 1 4 ? -7.034 10.682 7.640 1.00 0.00 4 LEU A C 6
ATOM 8533 O O . LEU A 1 4 ? -7.720 10.453 8.637 1.00 0.00 4 LEU A O 6
ATOM 8549 N N . GLU A 1 5 ? -7.506 11.206 6.537 1.00 0.00 5 GLU A N 6
ATOM 8550 C CA . GLU A 1 5 ? -8.883 11.558 6.290 1.00 0.00 5 GLU A CA 6
ATOM 8551 C C . GLU A 1 5 ? -9.626 10.300 5.827 1.00 0.00 5 GLU A C 6
ATOM 8552 O O . GLU A 1 5 ? -10.844 10.299 5.632 1.00 0.00 5 GLU A O 6
ATOM 8564 N N . ASP A 1 6 ? -8.874 9.235 5.629 1.00 0.00 6 ASP A N 6
ATOM 8565 C CA . ASP A 1 6 ? -9.423 7.990 5.156 1.00 0.00 6 ASP A CA 6
ATOM 8566 C C . ASP A 1 6 ? -9.549 7.004 6.314 1.00 0.00 6 ASP A C 6
ATOM 8567 O O . ASP A 1 6 ? -8.569 6.753 7.033 1.00 0.00 6 ASP A O 6
ATOM 8576 N N . PRO A 1 7 ? -10.747 6.427 6.523 1.00 0.00 7 PRO A N 6
ATOM 8577 C CA . PRO A 1 7 ? -10.992 5.500 7.624 1.00 0.00 7 PRO A CA 6
ATOM 8578 C C . PRO A 1 7 ? -10.317 4.138 7.435 1.00 0.00 7 PRO A C 6
ATOM 8579 O O . PRO A 1 7 ? -10.058 3.424 8.401 1.00 0.00 7 PRO A O 6
ATOM 8590 N N . GLU A 1 8 ? -10.072 3.757 6.210 1.00 0.00 8 GLU A N 6
ATOM 8591 C CA . GLU A 1 8 ? -9.435 2.489 5.937 1.00 0.00 8 GLU A CA 6
ATOM 8592 C C . GLU A 1 8 ? -7.952 2.616 6.224 1.00 0.00 8 GLU A C 6
ATOM 8593 O O . GLU A 1 8 ? -7.331 1.729 6.811 1.00 0.00 8 GLU A O 6
ATOM 8605 N N . PHE A 1 9 ? -7.408 3.760 5.839 1.00 0.00 9 PHE A N 6
ATOM 8606 C CA . PHE A 1 9 ? -6.003 4.088 6.049 1.00 0.00 9 PHE A CA 6
ATOM 8607 C C . PHE A 1 9 ? -5.650 4.069 7.537 1.00 0.00 9 PHE A C 6
ATOM 8608 O O . PHE A 1 9 ? -4.595 3.552 7.936 1.00 0.00 9 PHE A O 6
ATOM 8625 N N . VAL A 1 10 ? -6.535 4.604 8.357 1.00 0.00 10 VAL A N 6
ATOM 8626 C CA . VAL A 1 10 ? -6.308 4.614 9.790 1.00 0.00 10 VAL A CA 6
ATOM 8627 C C . VAL A 1 10 ? -6.323 3.166 10.340 1.00 0.00 10 VAL A C 6
ATOM 8628 O O . VAL A 1 10 ? -5.559 2.814 11.253 1.00 0.00 10 VAL A O 6
ATOM 8641 N N . LYS A 1 11 ? -7.166 2.312 9.748 1.00 0.00 11 LYS A N 6
ATOM 8642 C CA . LYS A 1 11 ? -7.213 0.903 10.124 1.00 0.00 11 LYS A CA 6
ATOM 8643 C C . LYS A 1 11 ? -5.901 0.229 9.774 1.00 0.00 11 LYS A C 6
ATOM 8644 O O . LYS A 1 11 ? -5.440 -0.634 10.497 1.00 0.00 11 LYS A O 6
ATOM 8663 N N . LEU A 1 12 ? -5.305 0.650 8.667 1.00 0.00 12 LEU A N 6
ATOM 8664 C CA . LEU A 1 12 ? -4.046 0.093 8.183 1.00 0.00 12 LEU A CA 6
ATOM 8665 C C . LEU A 1 12 ? -2.908 0.295 9.162 1.00 0.00 12 LEU A C 6
ATOM 8666 O O . LEU A 1 12 ? -2.133 -0.624 9.389 1.00 0.00 12 LEU A O 6
ATOM 8682 N N . ARG A 1 13 ? -2.812 1.486 9.762 1.00 0.00 13 ARG A N 6
ATOM 8683 C CA . ARG A 1 13 ? -1.718 1.756 10.715 1.00 0.00 13 ARG A CA 6
ATOM 8684 C C . ARG A 1 13 ? -1.885 0.893 11.959 1.00 0.00 13 ARG A C 6
ATOM 8685 O O . ARG A 1 13 ? -0.912 0.493 12.608 1.00 0.00 13 ARG A O 6
ATOM 8706 N N . GLN A 1 14 ? -3.124 0.595 12.269 1.00 0.00 14 GLN A N 6
ATOM 8707 C CA . GLN A 1 14 ? -3.446 -0.257 13.393 1.00 0.00 14 GLN A CA 6
ATOM 8708 C C . GLN A 1 14 ? -3.232 -1.737 13.030 1.00 0.00 14 GLN A C 6
ATOM 8709 O O . GLN A 1 14 ? -2.872 -2.552 13.882 1.00 0.00 14 GLN A O 6
ATOM 8723 N N . PHE A 1 15 ? -3.457 -2.057 11.767 1.00 0.00 15 PHE A N 6
ATOM 8724 C CA . PHE A 1 15 ? -3.378 -3.420 11.246 1.00 0.00 15 PHE A CA 6
ATOM 8725 C C . PHE A 1 15 ? -1.918 -3.838 11.057 1.00 0.00 15 PHE A C 6
ATOM 8726 O O . PHE A 1 15 ? -1.515 -4.921 11.501 1.00 0.00 15 PHE A O 6
ATOM 8743 N N . LYS A 1 16 ? -1.147 -2.958 10.416 1.00 0.00 16 LYS A N 6
ATOM 8744 C CA . LYS A 1 16 ? 0.277 -3.152 10.147 1.00 0.00 16 LYS A CA 6
ATOM 8745 C C . LYS A 1 16 ? 0.577 -4.209 9.088 1.00 0.00 16 LYS A C 6
ATOM 8746 O O . LYS A 1 16 ? -0.328 -4.864 8.545 1.00 0.00 16 LYS A O 6
ATOM 8765 N N . GLY A 1 17 ? 1.844 -4.364 8.786 1.00 0.00 17 GLY A N 6
ATOM 8766 C CA . GLY A 1 17 ? 2.233 -5.209 7.716 1.00 0.00 17 GLY A CA 6
ATOM 8767 C C . GLY A 1 17 ? 2.811 -6.518 8.156 1.00 0.00 17 GLY A C 6
ATOM 8768 O O . GLY A 1 17 ? 3.959 -6.595 8.568 1.00 0.00 17 GLY A O 6
ATOM 8772 N N . LYS A 1 18 ? 2.023 -7.558 8.026 1.00 0.00 18 LYS A N 6
ATOM 8773 C CA . LYS A 1 18 ? 2.450 -8.928 8.291 1.00 0.00 18 LYS A CA 6
ATOM 8774 C C . LYS A 1 18 ? 2.881 -9.527 6.960 1.00 0.00 18 LYS A C 6
ATOM 8775 O O . LYS A 1 18 ? 2.651 -10.702 6.648 1.00 0.00 18 LYS A O 6
ATOM 8794 N N . VAL A 1 19 ? 3.508 -8.675 6.213 1.00 0.00 19 VAL A N 6
ATOM 8795 C CA . VAL A 1 19 ? 3.991 -8.897 4.880 1.00 0.00 19 VAL A CA 6
ATOM 8796 C C . VAL A 1 19 ? 5.438 -8.441 4.818 1.00 0.00 19 VAL A C 6
ATOM 8797 O O . VAL A 1 19 ? 5.909 -7.738 5.736 1.00 0.00 19 VAL A O 6
ATOM 8810 N N . ASN A 1 20 ? 6.133 -8.795 3.762 1.00 0.00 20 ASN A N 6
ATOM 8811 C CA . ASN A 1 20 ? 7.517 -8.376 3.604 1.00 0.00 20 ASN A CA 6
ATOM 8812 C C . ASN A 1 20 ? 7.523 -6.921 3.197 1.00 0.00 20 ASN A C 6
ATOM 8813 O O . ASN A 1 20 ? 6.893 -6.547 2.197 1.00 0.00 20 ASN A O 6
ATOM 8824 N N . PHE A 1 21 ? 8.236 -6.113 3.950 1.00 0.00 21 PHE A N 6
ATOM 8825 C CA . PHE A 1 21 ? 8.368 -4.689 3.680 1.00 0.00 21 PHE A CA 6
ATOM 8826 C C . PHE A 1 21 ? 8.902 -4.448 2.265 1.00 0.00 21 PHE A C 6
ATOM 8827 O O . PHE A 1 21 ? 8.463 -3.526 1.564 1.00 0.00 21 PHE A O 6
ATOM 8844 N N . ASN A 1 22 ? 9.793 -5.319 1.830 1.00 0.00 22 ASN A N 6
ATOM 8845 C CA . ASN A 1 22 ? 10.430 -5.174 0.525 1.00 0.00 22 ASN A CA 6
ATOM 8846 C C . ASN A 1 22 ? 9.464 -5.515 -0.555 1.00 0.00 22 ASN A C 6
ATOM 8847 O O . ASN A 1 22 ? 9.506 -4.948 -1.649 1.00 0.00 22 ASN A O 6
ATOM 8858 N N . LEU A 1 23 ? 8.575 -6.426 -0.245 1.00 0.00 23 LEU A N 6
ATOM 8859 C CA . LEU A 1 23 ? 7.625 -6.881 -1.198 1.00 0.00 23 LEU A CA 6
ATOM 8860 C C . LEU A 1 23 ? 6.529 -5.856 -1.373 1.00 0.00 23 LEU A C 6
ATOM 8861 O O . LEU A 1 23 ? 6.129 -5.606 -2.481 1.00 0.00 23 LEU A O 6
ATOM 8877 N N . VAL A 1 24 ? 6.085 -5.224 -0.284 1.00 0.00 24 VAL A N 6
ATOM 8878 C CA . VAL A 1 24 ? 5.083 -4.155 -0.399 1.00 0.00 24 VAL A CA 6
ATOM 8879 C C . VAL A 1 24 ? 5.671 -2.996 -1.174 1.00 0.00 24 VAL A C 6
ATOM 8880 O O . VAL A 1 24 ? 5.041 -2.470 -2.090 1.00 0.00 24 VAL A O 6
ATOM 8893 N N . MET A 1 25 ? 6.911 -2.641 -0.841 1.00 0.00 25 MET A N 6
ATOM 8894 C CA . MET A 1 25 ? 7.627 -1.592 -1.554 1.00 0.00 25 MET A CA 6
ATOM 8895 C C . MET A 1 25 ? 7.752 -1.943 -3.037 1.00 0.00 25 MET A C 6
ATOM 8896 O O . MET A 1 25 ? 7.688 -1.063 -3.900 1.00 0.00 25 MET A O 6
ATOM 8910 N N . GLN A 1 26 ? 7.855 -3.237 -3.320 1.00 0.00 26 GLN A N 6
ATOM 8911 C CA . GLN A 1 26 ? 7.900 -3.721 -4.678 1.00 0.00 26 GLN A CA 6
ATOM 8912 C C . GLN A 1 26 ? 6.513 -3.649 -5.318 1.00 0.00 26 GLN A C 6
ATOM 8913 O O . GLN A 1 26 ? 6.399 -3.229 -6.428 1.00 0.00 26 GLN A O 6
ATOM 8927 N N . ILE A 1 27 ? 5.465 -4.025 -4.576 1.00 0.00 27 ILE A N 6
ATOM 8928 C CA . ILE A 1 27 ? 4.066 -3.984 -5.075 1.00 0.00 27 ILE A CA 6
ATOM 8929 C C . ILE A 1 27 ? 3.738 -2.566 -5.539 1.00 0.00 27 ILE A C 6
ATOM 8930 O O . ILE A 1 27 ? 3.196 -2.348 -6.632 1.00 0.00 27 ILE A O 6
ATOM 8946 N N . LEU A 1 28 ? 4.137 -1.620 -4.723 1.00 0.00 28 LEU A N 6
ATOM 8947 C CA . LEU A 1 28 ? 3.936 -0.210 -4.974 1.00 0.00 28 LEU A CA 6
ATOM 8948 C C . LEU A 1 28 ? 4.772 0.251 -6.177 1.00 0.00 28 LEU A C 6
ATOM 8949 O O . LEU A 1 28 ? 4.388 1.143 -6.903 1.00 0.00 28 LEU A O 6
ATOM 8965 N N . ASP A 1 29 ? 5.905 -0.379 -6.360 1.00 0.00 29 ASP A N 6
ATOM 8966 C CA . ASP A 1 29 ? 6.840 -0.092 -7.465 1.00 0.00 29 ASP A CA 6
ATOM 8967 C C . ASP A 1 29 ? 6.272 -0.599 -8.772 1.00 0.00 29 ASP A C 6
ATOM 8968 O O . ASP A 1 29 ? 6.212 0.136 -9.767 1.00 0.00 29 ASP A O 6
ATOM 8977 N N . GLU A 1 30 ? 5.820 -1.846 -8.733 1.00 0.00 30 GLU A N 6
ATOM 8978 C CA . GLU A 1 30 ? 5.231 -2.538 -9.870 1.00 0.00 30 GLU A CA 6
ATOM 8979 C C . GLU A 1 30 ? 4.090 -1.696 -10.442 1.00 0.00 30 GLU A C 6
ATOM 8980 O O . GLU A 1 30 ? 4.074 -1.357 -11.626 1.00 0.00 30 GLU A O 6
ATOM 8992 N N . ILE A 1 31 ? 3.153 -1.329 -9.566 1.00 0.00 31 ILE A N 6
ATOM 8993 C CA . ILE A 1 31 ? 1.980 -0.572 -9.990 1.00 0.00 31 ILE A CA 6
ATOM 8994 C C . ILE A 1 31 ? 2.364 0.820 -10.458 1.00 0.00 31 ILE A C 6
ATOM 8995 O O . ILE A 1 31 ? 1.842 1.291 -11.430 1.00 0.00 31 ILE A O 6
ATOM 9011 N N . GLU A 1 32 ? 3.320 1.435 -9.777 1.00 0.00 32 GLU A N 6
ATOM 9012 C CA . GLU A 1 32 ? 3.765 2.790 -10.071 1.00 0.00 32 GLU A CA 6
ATOM 9013 C C . GLU A 1 32 ? 4.278 2.912 -11.505 1.00 0.00 32 GLU A C 6
ATOM 9014 O O . GLU A 1 32 ? 3.858 3.800 -12.258 1.00 0.00 32 GLU A O 6
ATOM 9026 N N . LEU A 1 33 ? 5.144 2.003 -11.892 1.00 0.00 33 LEU A N 6
ATOM 9027 C CA . LEU A 1 33 ? 5.724 2.034 -13.218 1.00 0.00 33 LEU A CA 6
ATOM 9028 C C . LEU A 1 33 ? 4.715 1.656 -14.306 1.00 0.00 33 LEU A C 6
ATOM 9029 O O . LEU A 1 33 ? 4.766 2.195 -15.420 1.00 0.00 33 LEU A O 6
ATOM 9045 N N . ASP A 1 34 ? 3.784 0.770 -13.979 1.00 0.00 34 ASP A N 6
ATOM 9046 C CA . ASP A 1 34 ? 2.749 0.353 -14.940 1.00 0.00 34 ASP A CA 6
ATOM 9047 C C . ASP A 1 34 ? 1.708 1.453 -15.080 1.00 0.00 34 ASP A C 6
ATOM 9048 O O . ASP A 1 34 ? 1.210 1.741 -16.170 1.00 0.00 34 ASP A O 6
ATOM 9057 N N . LEU A 1 35 ? 1.423 2.099 -13.970 1.00 0.00 35 LEU A N 6
ATOM 9058 C CA . LEU A 1 35 ? 0.500 3.213 -13.914 1.00 0.00 35 LEU A CA 6
ATOM 9059 C C . LEU A 1 35 ? 1.051 4.392 -14.695 1.00 0.00 35 LEU A C 6
ATOM 9060 O O . LEU A 1 35 ? 0.305 5.096 -15.379 1.00 0.00 35 LEU A O 6
ATOM 9076 N N . ARG A 1 36 ? 2.362 4.597 -14.613 1.00 0.00 36 ARG A N 6
ATOM 9077 C CA . ARG A 1 36 ? 3.014 5.612 -15.418 1.00 0.00 36 ARG A CA 6
ATOM 9078 C C . ARG A 1 36 ? 3.112 5.179 -16.876 1.00 0.00 36 ARG A C 6
ATOM 9079 O O . ARG A 1 36 ? 3.353 5.991 -17.764 1.00 0.00 36 ARG A O 6
ATOM 9100 N N . GLY A 1 37 ? 2.902 3.887 -17.113 1.00 0.00 37 GLY A N 6
ATOM 9101 C CA . GLY A 1 37 ? 2.779 3.370 -18.467 1.00 0.00 37 GLY A CA 6
ATOM 9102 C C . GLY A 1 37 ? 1.462 3.848 -19.059 1.00 0.00 37 GLY A C 6
ATOM 9103 O O . GLY A 1 37 ? 1.270 3.859 -20.263 1.00 0.00 37 GLY A O 6
ATOM 9107 N N . SER A 1 38 ? 0.568 4.221 -18.154 1.00 0.00 38 SER A N 6
ATOM 9108 C CA . SER A 1 38 ? -0.688 4.881 -18.423 1.00 0.00 38 SER A CA 6
ATOM 9109 C C . SER A 1 38 ? -1.799 3.990 -18.975 1.00 0.00 38 SER A C 6
ATOM 9110 O O . SER A 1 38 ? -1.918 3.773 -20.179 1.00 0.00 38 SER A O 6
ATOM 9118 N N . ASP A 1 39 ? -2.571 3.435 -18.063 1.00 0.00 39 ASP A N 6
ATOM 9119 C CA . ASP A 1 39 ? -3.805 2.746 -18.399 1.00 0.00 39 ASP A CA 6
ATOM 9120 C C . ASP A 1 39 ? -4.813 3.082 -17.337 1.00 0.00 39 ASP A C 6
ATOM 9121 O O . ASP A 1 39 ? -5.575 4.046 -17.468 1.00 0.00 39 ASP A O 6
ATOM 9130 N N . ASN A 1 40 ? -4.754 2.350 -16.252 1.00 0.00 40 ASN A N 6
ATOM 9131 C CA . ASN A 1 40 ? -5.593 2.538 -15.092 1.00 0.00 40 ASN A CA 6
ATOM 9132 C C . ASN A 1 40 ? -4.869 1.898 -13.949 1.00 0.00 40 ASN A C 6
ATOM 9133 O O . ASN A 1 40 ? -4.316 0.814 -14.129 1.00 0.00 40 ASN A O 6
ATOM 9144 N N . ILE A 1 41 ? -4.853 2.529 -12.796 1.00 0.00 41 ILE A N 6
ATOM 9145 C CA . ILE A 1 41 ? -4.175 1.962 -11.637 1.00 0.00 41 ILE A CA 6
ATOM 9146 C C . ILE A 1 41 ? -4.845 0.661 -11.199 1.00 0.00 41 ILE A C 6
ATOM 9147 O O . ILE A 1 41 ? -4.176 -0.266 -10.754 1.00 0.00 41 ILE A O 6
ATOM 9163 N N . LYS A 1 42 ? -6.161 0.579 -11.387 1.00 0.00 42 LYS A N 6
ATOM 9164 C CA . LYS A 1 42 ? -6.904 -0.631 -11.066 1.00 0.00 42 LYS A CA 6
ATOM 9165 C C . LYS A 1 42 ? -6.406 -1.806 -11.922 1.00 0.00 42 LYS A C 6
ATOM 9166 O O . LYS A 1 42 ? -6.343 -2.936 -11.456 1.00 0.00 42 LYS A O 6
ATOM 9185 N N . THR A 1 43 ? -6.000 -1.505 -13.153 1.00 0.00 43 THR A N 6
ATOM 9186 C CA . THR A 1 43 ? -5.497 -2.502 -14.064 1.00 0.00 43 THR A CA 6
ATOM 9187 C C . THR A 1 43 ? -4.108 -2.944 -13.595 1.00 0.00 43 THR A C 6
ATOM 9188 O O . THR A 1 43 ? -3.786 -4.152 -13.581 1.00 0.00 43 THR A O 6
ATOM 9199 N N . SER A 1 44 ? -3.302 -1.953 -13.199 1.00 0.00 44 SER A N 6
ATOM 9200 C CA . SER A 1 44 ? -1.968 -2.173 -12.695 1.00 0.00 44 SER A CA 6
ATOM 9201 C C . SER A 1 44 ? -2.013 -3.085 -11.465 1.00 0.00 44 SER A C 6
ATOM 9202 O O . SER A 1 44 ? -1.207 -4.016 -11.337 1.00 0.00 44 SER A O 6
ATOM 9210 N N . ILE A 1 45 ? -3.003 -2.831 -10.590 1.00 0.00 45 ILE A N 6
ATOM 9211 C CA . ILE A 1 45 ? -3.242 -3.636 -9.392 1.00 0.00 45 ILE A CA 6
ATOM 9212 C C . ILE A 1 45 ? -3.353 -5.119 -9.759 1.00 0.00 45 ILE A C 6
ATOM 9213 O O . ILE A 1 45 ? -2.698 -5.964 -9.156 1.00 0.00 45 ILE A O 6
ATOM 9229 N N . ILE A 1 46 ? -4.132 -5.397 -10.796 1.00 0.00 46 ILE A N 6
ATOM 9230 C CA . ILE A 1 46 ? -4.410 -6.762 -11.238 1.00 0.00 46 ILE A CA 6
ATOM 9231 C C . ILE A 1 46 ? -3.129 -7.551 -11.546 1.00 0.00 46 ILE A C 6
ATOM 9232 O O . ILE A 1 46 ? -2.948 -8.652 -11.018 1.00 0.00 46 ILE A O 6
ATOM 9248 N N . TYR A 1 47 ? -2.227 -6.971 -12.360 1.00 0.00 47 TYR A N 6
ATOM 9249 C CA . TYR A 1 47 ? -0.999 -7.685 -12.775 1.00 0.00 47 TYR A CA 6
ATOM 9250 C C . TYR A 1 47 ? -0.201 -8.086 -11.557 1.00 0.00 47 TYR A C 6
ATOM 9251 O O . TYR A 1 47 ? 0.138 -9.254 -11.356 1.00 0.00 47 TYR A O 6
ATOM 9269 N N . VAL A 1 48 ? 0.054 -7.100 -10.739 1.00 0.00 48 VAL A N 6
ATOM 9270 C CA . VAL A 1 48 ? 0.858 -7.221 -9.569 1.00 0.00 48 VAL A CA 6
ATOM 9271 C C . VAL A 1 48 ? 0.260 -8.198 -8.576 1.00 0.00 48 VAL A C 6
ATOM 9272 O O . VAL A 1 48 ? 0.952 -9.092 -8.087 1.00 0.00 48 VAL A O 6
ATOM 9285 N N . TYR A 1 49 ? -1.013 -8.062 -8.315 1.00 0.00 49 TYR A N 6
ATOM 9286 C CA . TYR A 1 49 ? -1.671 -8.904 -7.344 1.00 0.00 49 TYR A CA 6
ATOM 9287 C C . TYR A 1 49 ? -1.759 -10.342 -7.818 1.00 0.00 49 TYR A C 6
ATOM 9288 O O . TYR A 1 49 ? -1.582 -11.257 -7.034 1.00 0.00 49 TYR A O 6
ATOM 9306 N N . SER A 1 50 ? -1.957 -10.539 -9.105 1.00 0.00 50 SER A N 6
ATOM 9307 C CA . SER A 1 50 ? -2.039 -11.875 -9.642 1.00 0.00 50 SER A CA 6
ATOM 9308 C C . SER A 1 50 ? -0.642 -12.511 -9.777 1.00 0.00 50 SER A C 6
ATOM 9309 O O . SER A 1 50 ? -0.509 -13.729 -9.758 1.00 0.00 50 SER A O 6
ATOM 9317 N N . SER A 1 51 ? 0.385 -11.700 -9.899 1.00 0.00 51 SER A N 6
ATOM 9318 C CA . SER A 1 51 ? 1.736 -12.209 -10.034 1.00 0.00 51 SER A CA 6
ATOM 9319 C C . SER A 1 51 ? 2.374 -12.455 -8.656 1.00 0.00 51 SER A C 6
ATOM 9320 O O . SER A 1 51 ? 3.337 -13.209 -8.526 1.00 0.00 51 SER A O 6
ATOM 9328 N N . HIS A 1 52 ? 1.826 -11.834 -7.639 1.00 0.00 52 HIS A N 6
ATOM 9329 C CA . HIS A 1 52 ? 2.373 -11.937 -6.294 1.00 0.00 52 HIS A CA 6
ATOM 9330 C C . HIS A 1 52 ? 1.271 -12.435 -5.335 1.00 0.00 52 HIS A C 6
ATOM 9331 O O . HIS A 1 52 ? 1.243 -12.056 -4.155 1.00 0.00 52 HIS A O 6
ATOM 9346 N N . LEU A 1 53 ? 0.421 -13.350 -5.847 1.00 0.00 53 LEU A N 6
ATOM 9347 C CA . LEU A 1 53 ? -0.783 -13.883 -5.135 1.00 0.00 53 LEU A CA 6
ATOM 9348 C C . LEU A 1 53 ? -0.538 -14.310 -3.705 1.00 0.00 53 LEU A C 6
ATOM 9349 O O . LEU A 1 53 ? -1.355 -14.019 -2.838 1.00 0.00 53 LEU A O 6
ATOM 9365 N N . ASP A 1 54 ? 0.578 -14.973 -3.465 1.00 0.00 54 ASP A N 6
ATOM 9366 C CA . ASP A 1 54 ? 0.902 -15.526 -2.130 1.00 0.00 54 ASP A CA 6
ATOM 9367 C C . ASP A 1 54 ? 0.832 -14.490 -1.020 1.00 0.00 54 ASP A C 6
ATOM 9368 O O . ASP A 1 54 ? 0.159 -14.707 -0.003 1.00 0.00 54 ASP A O 6
ATOM 9377 N N . GLU A 1 55 ? 1.479 -13.367 -1.223 1.00 0.00 55 GLU A N 6
ATOM 9378 C CA . GLU A 1 55 ? 1.513 -12.323 -0.220 1.00 0.00 55 GLU A CA 6
ATOM 9379 C C . GLU A 1 55 ? 0.144 -11.638 -0.159 1.00 0.00 55 GLU A C 6
ATOM 9380 O O . GLU A 1 55 ? -0.351 -11.289 0.925 1.00 0.00 55 GLU A O 6
ATOM 9392 N N . ILE A 1 56 ? -0.484 -11.509 -1.330 1.00 0.00 56 ILE A N 6
ATOM 9393 C CA . ILE A 1 56 ? -1.770 -10.840 -1.457 1.00 0.00 56 ILE A CA 6
ATOM 9394 C C . ILE A 1 56 ? -2.844 -11.589 -0.672 1.00 0.00 56 ILE A C 6
ATOM 9395 O O . ILE A 1 56 ? -3.532 -11.005 0.130 1.00 0.00 56 ILE A O 6
ATOM 9411 N N . ARG A 1 57 ? -2.945 -12.894 -0.888 1.00 0.00 57 ARG A N 6
ATOM 9412 C CA . ARG A 1 57 ? -3.966 -13.707 -0.209 1.00 0.00 57 ARG A CA 6
ATOM 9413 C C . ARG A 1 57 ? -3.665 -13.866 1.281 1.00 0.00 57 ARG A C 6
ATOM 9414 O O . ARG A 1 57 ? -4.572 -14.074 2.093 1.00 0.00 57 ARG A O 6
ATOM 9435 N N . LYS A 1 58 ? -2.398 -13.762 1.625 1.00 0.00 58 LYS A N 6
ATOM 9436 C CA . LYS A 1 58 ? -1.923 -13.889 2.992 1.00 0.00 58 LYS A CA 6
ATOM 9437 C C . LYS A 1 58 ? -2.465 -12.745 3.840 1.00 0.00 58 LYS A C 6
ATOM 9438 O O . LYS A 1 58 ? -2.912 -12.946 4.962 1.00 0.00 58 LYS A O 6
ATOM 9457 N N . ASN A 1 59 ? -2.436 -11.560 3.290 1.00 0.00 59 ASN A N 6
ATOM 9458 C CA . ASN A 1 59 ? -2.973 -10.391 3.961 1.00 0.00 59 ASN A CA 6
ATOM 9459 C C . ASN A 1 59 ? -3.942 -9.711 3.037 1.00 0.00 59 ASN A C 6
ATOM 9460 O O . ASN A 1 59 ? -3.784 -8.537 2.677 1.00 0.00 59 ASN A O 6
ATOM 9471 N N . LYS A 1 60 ? -4.955 -10.467 2.647 1.00 0.00 60 LYS A N 6
ATOM 9472 C CA . LYS A 1 60 ? -5.942 -10.009 1.681 1.00 0.00 60 LYS A CA 6
ATOM 9473 C C . LYS A 1 60 ? -6.689 -8.776 2.144 1.00 0.00 60 LYS A C 6
ATOM 9474 O O . LYS A 1 60 ? -7.054 -7.943 1.332 1.00 0.00 60 LYS A O 6
ATOM 9493 N N . GLU A 1 61 ? -6.897 -8.646 3.438 1.00 0.00 61 GLU A N 6
ATOM 9494 C CA . GLU A 1 61 ? -7.554 -7.478 3.981 1.00 0.00 61 GLU A CA 6
ATOM 9495 C C . GLU A 1 61 ? -6.695 -6.241 3.760 1.00 0.00 61 GLU A C 6
ATOM 9496 O O . GLU A 1 61 ? -7.191 -5.194 3.355 1.00 0.00 61 GLU A O 6
ATOM 9508 N N . PHE A 1 62 ? -5.401 -6.396 3.973 1.00 0.00 62 PHE A N 6
ATOM 9509 C CA . PHE A 1 62 ? -4.447 -5.316 3.806 1.00 0.00 62 PHE A CA 6
ATOM 9510 C C . PHE A 1 62 ? -4.395 -4.865 2.356 1.00 0.00 62 PHE A C 6
ATOM 9511 O O . PHE A 1 62 ? -4.570 -3.681 2.061 1.00 0.00 62 PHE A O 6
ATOM 9528 N N . TYR A 1 63 ? -4.209 -5.814 1.460 1.00 0.00 63 TYR A N 6
ATOM 9529 C CA . TYR A 1 63 ? -4.089 -5.505 0.050 1.00 0.00 63 TYR A CA 6
ATOM 9530 C C . TYR A 1 63 ? -5.369 -4.972 -0.551 1.00 0.00 63 TYR A C 6
ATOM 9531 O O . TYR A 1 63 ? -5.336 -4.083 -1.397 1.00 0.00 63 TYR A O 6
ATOM 9549 N N . ASP A 1 64 ? -6.490 -5.457 -0.071 1.00 0.00 64 ASP A N 6
ATOM 9550 C CA . ASP A 1 64 ? -7.787 -4.982 -0.539 1.00 0.00 64 ASP A CA 6
ATOM 9551 C C . ASP A 1 64 ? -7.999 -3.531 -0.143 1.00 0.00 64 ASP A C 6
ATOM 9552 O O . ASP A 1 64 ? -8.416 -2.699 -0.975 1.00 0.00 64 ASP A O 6
ATOM 9561 N N . MET A 1 65 ? -7.682 -3.218 1.109 1.00 0.00 65 MET A N 6
ATOM 9562 C CA . MET A 1 65 ? -7.802 -1.866 1.609 1.00 0.00 65 MET A CA 6
ATOM 9563 C C . MET A 1 65 ? -6.823 -0.920 0.927 1.00 0.00 65 MET A C 6
ATOM 9564 O O . MET A 1 65 ? -7.216 0.164 0.503 1.00 0.00 65 MET A O 6
ATOM 9578 N N . ILE A 1 66 ? -5.560 -1.333 0.762 1.00 0.00 66 ILE A N 6
ATOM 9579 C CA . ILE A 1 66 ? -4.604 -0.440 0.117 1.00 0.00 66 ILE A CA 6
ATOM 9580 C C . ILE A 1 66 ? -4.925 -0.212 -1.345 1.00 0.00 66 ILE A C 6
ATOM 9581 O O . ILE A 1 66 ? -4.840 0.896 -1.790 1.00 0.00 66 ILE A O 6
ATOM 9597 N N . ALA A 1 67 ? -5.339 -1.255 -2.079 1.00 0.00 67 ALA A N 6
ATOM 9598 C CA . ALA A 1 67 ? -5.687 -1.114 -3.509 1.00 0.00 67 ALA A CA 6
ATOM 9599 C C . ALA A 1 67 ? -6.776 -0.066 -3.702 1.00 0.00 67 ALA A C 6
ATOM 9600 O O . ALA A 1 67 ? -6.772 0.693 -4.680 1.00 0.00 67 ALA A O 6
ATOM 9607 N N . GLU A 1 68 ? -7.672 -0.018 -2.745 1.00 0.00 68 GLU A N 6
ATOM 9608 C CA . GLU A 1 68 ? -8.755 0.930 -2.716 1.00 0.00 68 GLU A CA 6
ATOM 9609 C C . GLU A 1 68 ? -8.178 2.351 -2.514 1.00 0.00 68 GLU A C 6
ATOM 9610 O O . GLU A 1 68 ? -8.396 3.263 -3.333 1.00 0.00 68 GLU A O 6
ATOM 9622 N N . ILE A 1 69 ? -7.403 2.494 -1.453 1.00 0.00 69 ILE A N 6
ATOM 9623 C CA . ILE A 1 69 ? -6.775 3.758 -1.057 1.00 0.00 69 ILE A CA 6
ATOM 9624 C C . ILE A 1 69 ? -5.783 4.274 -2.118 1.00 0.00 69 ILE A C 6
ATOM 9625 O O . ILE A 1 69 ? -5.728 5.476 -2.384 1.00 0.00 69 ILE A O 6
ATOM 9641 N N . LEU A 1 70 ? -5.024 3.366 -2.717 1.00 0.00 70 LEU A N 6
ATOM 9642 C CA . LEU A 1 70 ? -4.051 3.701 -3.756 1.00 0.00 70 LEU A CA 6
ATOM 9643 C C . LEU A 1 70 ? -4.697 4.474 -4.893 1.00 0.00 70 LEU A C 6
ATOM 9644 O O . LEU A 1 70 ? -4.214 5.531 -5.269 1.00 0.00 70 LEU A O 6
ATOM 9660 N N . GLN A 1 71 ? -5.819 3.973 -5.400 1.00 0.00 71 GLN A N 6
ATOM 9661 C CA . GLN A 1 71 ? -6.520 4.650 -6.505 1.00 0.00 71 GLN A CA 6
ATOM 9662 C C . GLN A 1 71 ? -7.038 6.002 -6.031 1.00 0.00 71 GLN A C 6
ATOM 9663 O O . GLN A 1 71 ? -6.840 7.041 -6.682 1.00 0.00 71 GLN A O 6
ATOM 9677 N N . ARG A 1 72 ? -7.631 5.963 -4.855 1.00 0.00 72 ARG A N 6
ATOM 9678 C CA . ARG A 1 72 ? -8.266 7.068 -4.199 1.00 0.00 72 ARG A CA 6
ATOM 9679 C C . ARG A 1 72 ? -7.305 8.243 -3.990 1.00 0.00 72 ARG A C 6
ATOM 9680 O O . ARG A 1 72 ? -7.663 9.403 -4.219 1.00 0.00 72 ARG A O 6
ATOM 9701 N N . TYR A 1 73 ? -6.097 7.950 -3.582 1.00 0.00 73 TYR A N 6
ATOM 9702 C CA . TYR A 1 73 ? -5.139 8.992 -3.318 1.00 0.00 73 TYR A CA 6
ATOM 9703 C C . TYR A 1 73 ? -4.176 9.275 -4.449 1.00 0.00 73 TYR A C 6
ATOM 9704 O O . TYR A 1 73 ? -3.543 10.329 -4.452 1.00 0.00 73 TYR A O 6
ATOM 9722 N N . TYR A 1 74 ? -4.056 8.388 -5.423 1.00 0.00 74 TYR A N 6
ATOM 9723 C CA . TYR A 1 74 ? -3.185 8.651 -6.541 1.00 0.00 74 TYR A CA 6
ATOM 9724 C C . TYR A 1 74 ? -3.743 9.810 -7.362 1.00 0.00 74 TYR A C 6
ATOM 9725 O O . TYR A 1 74 ? -3.000 10.643 -7.876 1.00 0.00 74 TYR A O 6
ATOM 9743 N N . LYS A 1 75 ? -5.051 9.884 -7.424 1.00 0.00 75 LYS A N 6
ATOM 9744 C CA . LYS A 1 75 ? -5.721 10.939 -8.158 1.00 0.00 75 LYS A CA 6
ATOM 9745 C C . LYS A 1 75 ? -5.738 12.230 -7.344 1.00 0.00 75 LYS A C 6
ATOM 9746 O O . LYS A 1 75 ? -5.945 13.309 -7.886 1.00 0.00 75 LYS A O 6
ATOM 9765 N N . LYS A 1 76 ? -5.505 12.100 -6.050 1.00 0.00 76 LYS A N 6
ATOM 9766 C CA . LYS A 1 76 ? -5.646 13.217 -5.143 1.00 0.00 76 LYS A CA 6
ATOM 9767 C C . LYS A 1 76 ? -4.272 13.850 -4.813 1.00 0.00 76 LYS A C 6
ATOM 9768 O O . LYS A 1 76 ? -4.096 15.057 -4.962 1.00 0.00 76 LYS A O 6
ATOM 9787 N N . ILE A 1 77 ? -3.301 13.035 -4.398 1.00 0.00 77 ILE A N 6
ATOM 9788 C CA . ILE A 1 77 ? -1.983 13.565 -3.996 1.00 0.00 77 ILE A CA 6
ATOM 9789 C C . ILE A 1 77 ? -0.837 13.024 -4.853 1.00 0.00 77 ILE A C 6
ATOM 9790 O O . ILE A 1 77 ? 0.254 13.598 -4.874 1.00 0.00 77 ILE A O 6
ATOM 9806 N N . GLY A 1 78 ? -1.058 11.911 -5.504 1.00 0.00 78 GLY A N 6
ATOM 9807 C CA . GLY A 1 78 ? -0.035 11.337 -6.360 1.00 0.00 78 GLY A CA 6
ATOM 9808 C C . GLY A 1 78 ? 0.384 9.987 -5.852 1.00 0.00 78 GLY A C 6
ATOM 9809 O O . GLY A 1 78 ? 0.530 9.808 -4.643 1.00 0.00 78 GLY A O 6
ATOM 9813 N N . ILE A 1 79 ? 0.604 9.047 -6.759 1.00 0.00 79 ILE A N 6
ATOM 9814 C CA . ILE A 1 79 ? 0.889 7.665 -6.386 1.00 0.00 79 ILE A CA 6
ATOM 9815 C C . ILE A 1 79 ? 2.216 7.539 -5.623 1.00 0.00 79 ILE A C 6
ATOM 9816 O O . ILE A 1 79 ? 2.295 6.795 -4.652 1.00 0.00 79 ILE A O 6
ATOM 9832 N N . GLU A 1 80 ? 3.220 8.322 -6.029 1.00 0.00 80 GLU A N 6
ATOM 9833 C CA . GLU A 1 80 ? 4.550 8.307 -5.399 1.00 0.00 80 GLU A CA 6
ATOM 9834 C C . GLU A 1 80 ? 4.417 8.598 -3.913 1.00 0.00 80 GLU A C 6
ATOM 9835 O O . GLU A 1 80 ? 5.023 7.932 -3.053 1.00 0.00 80 GLU A O 6
ATOM 9847 N N . ASN A 1 81 ? 3.620 9.597 -3.637 1.00 0.00 81 ASN A N 6
ATOM 9848 C CA . ASN A 1 81 ? 3.316 10.038 -2.293 1.00 0.00 81 ASN A CA 6
ATOM 9849 C C . ASN A 1 81 ? 2.640 8.950 -1.506 1.00 0.00 81 ASN A C 6
ATOM 9850 O O . ASN A 1 81 ? 3.070 8.628 -0.397 1.00 0.00 81 ASN A O 6
ATOM 9861 N N . VAL A 1 82 ? 1.623 8.346 -2.101 1.00 0.00 82 VAL A N 6
ATOM 9862 C CA . VAL A 1 82 ? 0.847 7.303 -1.439 1.00 0.00 82 VAL A CA 6
ATOM 9863 C C . VAL A 1 82 ? 1.732 6.106 -1.115 1.00 0.00 82 VAL A C 6
ATOM 9864 O O . VAL A 1 82 ? 1.697 5.596 -0.009 1.00 0.00 82 VAL A O 6
ATOM 9877 N N . ASN A 1 83 ? 2.551 5.706 -2.076 1.00 0.00 83 ASN A N 6
ATOM 9878 C CA . ASN A 1 83 ? 3.453 4.552 -1.930 1.00 0.00 83 ASN A CA 6
ATOM 9879 C C . ASN A 1 83 ? 4.355 4.684 -0.708 1.00 0.00 83 ASN A C 6
ATOM 9880 O O . ASN A 1 83 ? 4.457 3.766 0.114 1.00 0.00 83 ASN A O 6
ATOM 9891 N N . GLN A 1 84 ? 4.956 5.847 -0.552 1.00 0.00 84 GLN A N 6
ATOM 9892 C CA . GLN A 1 84 ? 5.850 6.106 0.572 1.00 0.00 84 GLN A CA 6
ATOM 9893 C C . GLN A 1 84 ? 5.012 6.107 1.872 1.00 0.00 84 GLN A C 6
ATOM 9894 O O . GLN A 1 84 ? 5.412 5.543 2.899 1.00 0.00 84 GLN A O 6
ATOM 9908 N N . LEU A 1 85 ? 3.830 6.690 1.803 1.00 0.00 85 LEU A N 6
ATOM 9909 C CA . LEU A 1 85 ? 2.941 6.757 2.953 1.00 0.00 85 LEU A CA 6
ATOM 9910 C C . LEU A 1 85 ? 2.466 5.359 3.386 1.00 0.00 85 LEU A C 6
ATOM 9911 O O . LEU A 1 85 ? 2.368 5.087 4.578 1.00 0.00 85 LEU A O 6
ATOM 9927 N N . ILE A 1 86 ? 2.224 4.470 2.424 1.00 0.00 86 ILE A N 6
ATOM 9928 C CA . ILE A 1 86 ? 1.847 3.079 2.718 1.00 0.00 86 ILE A CA 6
ATOM 9929 C C . ILE A 1 86 ? 2.994 2.370 3.446 1.00 0.00 86 ILE A C 6
ATOM 9930 O O . ILE A 1 86 ? 2.778 1.636 4.417 1.00 0.00 86 ILE A O 6
ATOM 9946 N N . LEU A 1 87 ? 4.212 2.641 3.009 1.00 0.00 87 LEU A N 6
ATOM 9947 C CA . LEU A 1 87 ? 5.396 2.078 3.642 1.00 0.00 87 LEU A CA 6
ATOM 9948 C C . LEU A 1 87 ? 5.551 2.598 5.066 1.00 0.00 87 LEU A C 6
ATOM 9949 O O . LEU A 1 87 ? 5.926 1.862 5.971 1.00 0.00 87 LEU A O 6
ATOM 9965 N N . THR A 1 88 ? 5.213 3.851 5.249 1.00 0.00 88 THR A N 6
ATOM 9966 C CA . THR A 1 88 ? 5.229 4.488 6.552 1.00 0.00 88 THR A CA 6
ATOM 9967 C C . THR A 1 88 ? 4.135 3.862 7.460 1.00 0.00 88 THR A C 6
ATOM 9968 O O . THR A 1 88 ? 4.289 3.745 8.669 1.00 0.00 88 THR A O 6
ATOM 9979 N N . THR A 1 89 ? 3.049 3.479 6.840 1.00 0.00 89 THR A N 6
ATOM 9980 C CA . THR A 1 89 ? 1.918 2.870 7.500 1.00 0.00 89 THR A CA 6
ATOM 9981 C C . THR A 1 89 ? 2.265 1.477 8.072 1.00 0.00 89 THR A C 6
ATOM 9982 O O . THR A 1 89 ? 1.924 1.158 9.222 1.00 0.00 89 THR A O 6
ATOM 9993 N N . ILE A 1 90 ? 2.957 0.669 7.286 1.00 0.00 90 ILE A N 6
ATOM 9994 C CA . ILE A 1 90 ? 3.262 -0.693 7.698 1.00 0.00 90 ILE A CA 6
ATOM 9995 C C . ILE A 1 90 ? 4.476 -0.785 8.592 1.00 0.00 90 ILE A C 6
ATOM 9996 O O . ILE A 1 90 ? 4.522 -1.624 9.484 1.00 0.00 90 ILE A O 6
ATOM 10012 N N . LYS A 1 91 ? 5.443 0.059 8.369 1.00 0.00 91 LYS A N 6
ATOM 10013 C CA . LYS A 1 91 ? 6.661 -0.011 9.116 1.00 0.00 91 LYS A CA 6
ATOM 10014 C C . LYS A 1 91 ? 6.558 0.905 10.316 1.00 0.00 91 LYS A C 6
ATOM 10015 O O . LYS A 1 91 ? 6.363 2.113 10.161 1.00 0.00 91 LYS A O 6
ATOM 10034 N N . LEU A 1 92 ? 6.685 0.352 11.507 1.00 0.00 92 LEU A N 6
ATOM 10035 C CA . LEU A 1 92 ? 6.644 1.163 12.712 1.00 0.00 92 LEU A CA 6
ATOM 10036 C C . LEU A 1 92 ? 8.005 1.839 12.947 1.00 0.00 92 LEU A C 6
ATOM 10037 O O . LEU A 1 92 ? 8.783 1.479 13.855 1.00 0.00 92 LEU A O 6
ATOM 10053 N N . GLU A 1 93 ? 8.303 2.740 12.058 1.00 0.00 93 GLU A N 6
ATOM 10054 C CA . GLU A 1 93 ? 9.484 3.551 12.044 1.00 0.00 93 GLU A CA 6
ATOM 10055 C C . GLU A 1 93 ? 9.072 4.714 11.157 1.00 0.00 93 GLU A C 6
ATOM 10056 O O . GLU A 1 93 ? 8.183 4.539 10.312 1.00 0.00 93 GLU A O 6
ATOM 10068 N N . HIS A 1 94 ? 9.639 5.870 11.331 1.00 0.00 94 HIS A N 6
ATOM 10069 C CA . HIS A 1 94 ? 9.197 7.027 10.560 1.00 0.00 94 HIS A CA 6
ATOM 10070 C C . HIS A 1 94 ? 10.254 8.090 10.589 1.00 0.00 94 HIS A C 6
ATOM 10071 O O . HIS A 1 94 ? 10.858 8.392 9.563 1.00 0.00 94 HIS A O 6
ATOM 10086 N N . HIS A 1 95 ? 10.471 8.675 11.745 1.00 0.00 95 HIS A N 6
ATOM 10087 C CA . HIS A 1 95 ? 11.459 9.699 11.844 1.00 0.00 95 HIS A CA 6
ATOM 10088 C C . HIS A 1 95 ? 12.796 9.038 11.955 1.00 0.00 95 HIS A C 6
ATOM 10089 O O . HIS A 1 95 ? 13.201 8.585 13.025 1.00 0.00 95 HIS A O 6
ATOM 10104 N N . HIS A 1 96 ? 13.454 8.965 10.841 1.00 0.00 96 HIS A N 6
ATOM 10105 C CA . HIS A 1 96 ? 14.684 8.241 10.718 1.00 0.00 96 HIS A CA 6
ATOM 10106 C C . HIS A 1 96 ? 15.792 9.016 11.381 1.00 0.00 96 HIS A C 6
ATOM 10107 O O . HIS A 1 96 ? 16.232 10.052 10.867 1.00 0.00 96 HIS A O 6
ATOM 10122 N N . HIS A 1 97 ? 16.217 8.564 12.531 1.00 0.00 97 HIS A N 6
ATOM 10123 C CA . HIS A 1 97 ? 17.259 9.245 13.240 1.00 0.00 97 HIS A CA 6
ATOM 10124 C C . HIS A 1 97 ? 18.142 8.295 14.028 1.00 0.00 97 HIS A C 6
ATOM 10125 O O . HIS A 1 97 ? 17.949 8.093 15.220 1.00 0.00 97 HIS A O 6
ATOM 10140 N N . HIS A 1 98 ? 19.018 7.628 13.323 1.00 0.00 98 HIS A N 6
ATOM 10141 C CA . HIS A 1 98 ? 20.122 6.917 13.960 1.00 0.00 98 HIS A CA 6
ATOM 10142 C C . HIS A 1 98 ? 21.311 7.846 13.813 1.00 0.00 98 HIS A C 6
ATOM 10143 O O . HIS A 1 98 ? 22.254 7.855 14.597 1.00 0.00 98 HIS A O 6
ATOM 10158 N N . HIS A 1 99 ? 21.193 8.634 12.784 1.00 0.00 99 HIS A N 6
ATOM 10159 C CA . HIS A 1 99 ? 22.068 9.658 12.385 1.00 0.00 99 HIS A CA 6
ATOM 10160 C C . HIS A 1 99 ? 21.144 10.694 11.809 1.00 0.00 99 HIS A C 6
ATOM 10161 O O . HIS A 1 99 ? 21.037 11.774 12.347 1.00 0.00 99 HIS A O 6
ATOM 10177 N N . MET A 1 1 ? -0.252 16.290 2.410 1.00 0.00 1 MET A N 7
ATOM 10178 C CA . MET A 1 1 ? -1.498 16.576 3.119 1.00 0.00 1 MET A CA 7
ATOM 10179 C C . MET A 1 1 ? -2.572 15.704 2.546 1.00 0.00 1 MET A C 7
ATOM 10180 O O . MET A 1 1 ? -2.396 15.196 1.443 1.00 0.00 1 MET A O 7
ATOM 10196 N N . SER A 1 2 ? -3.669 15.544 3.287 1.00 0.00 2 SER A N 7
ATOM 10197 C CA . SER A 1 2 ? -4.825 14.767 2.865 1.00 0.00 2 SER A CA 7
ATOM 10198 C C . SER A 1 2 ? -4.503 13.277 2.704 1.00 0.00 2 SER A C 7
ATOM 10199 O O . SER A 1 2 ? -4.065 12.825 1.649 1.00 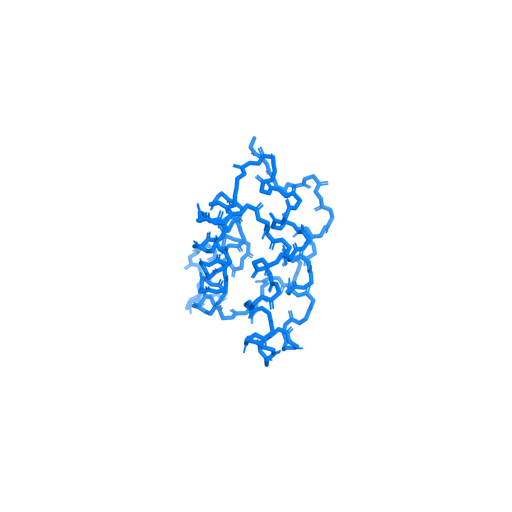0.00 2 SER A O 7
ATOM 10207 N N . ILE A 1 3 ? -4.665 12.546 3.785 1.00 0.00 3 ILE A N 7
ATOM 10208 C CA . ILE A 1 3 ? -4.426 11.118 3.794 1.00 0.00 3 ILE A CA 7
ATOM 10209 C C . ILE A 1 3 ? -5.261 10.456 4.908 1.00 0.00 3 ILE A C 7
ATOM 10210 O O . ILE A 1 3 ? -5.739 9.325 4.773 1.00 0.00 3 ILE A O 7
ATOM 10226 N N . LEU A 1 4 ? -5.508 11.210 5.977 1.00 0.00 4 LEU A N 7
ATOM 10227 C CA . LEU A 1 4 ? -6.295 10.739 7.117 1.00 0.00 4 LEU A CA 7
ATOM 10228 C C . LEU A 1 4 ? -7.797 10.866 6.841 1.00 0.00 4 LEU A C 7
ATOM 10229 O O . LEU A 1 4 ? -8.629 10.754 7.746 1.00 0.00 4 LEU A O 7
ATOM 10245 N N . GLU A 1 5 ? -8.134 11.083 5.589 1.00 0.00 5 GLU A N 7
ATOM 10246 C CA . GLU A 1 5 ? -9.511 11.200 5.142 1.00 0.00 5 GLU A CA 7
ATOM 10247 C C . GLU A 1 5 ? -10.069 9.810 4.829 1.00 0.00 5 GLU A C 7
ATOM 10248 O O . GLU A 1 5 ? -11.169 9.676 4.270 1.00 0.00 5 GLU A O 7
ATOM 10260 N N . ASP A 1 6 ? -9.326 8.778 5.168 1.00 0.00 6 ASP A N 7
ATOM 10261 C CA . ASP A 1 6 ? -9.727 7.441 4.809 1.00 0.00 6 ASP A CA 7
ATOM 10262 C C . ASP A 1 6 ? -9.765 6.522 6.028 1.00 0.00 6 ASP A C 7
ATOM 10263 O O . ASP A 1 6 ? -8.792 6.459 6.790 1.00 0.00 6 ASP A O 7
ATOM 10272 N N . PRO A 1 7 ? -10.884 5.792 6.234 1.00 0.00 7 PRO A N 7
ATOM 10273 C CA . PRO A 1 7 ? -11.042 4.902 7.378 1.00 0.00 7 PRO A CA 7
ATOM 10274 C C . PRO A 1 7 ? -10.186 3.646 7.272 1.00 0.00 7 PRO A C 7
ATOM 10275 O O . PRO A 1 7 ? -9.765 3.082 8.290 1.00 0.00 7 PRO A O 7
ATOM 10286 N N . GLU A 1 8 ? -9.905 3.211 6.063 1.00 0.00 8 GLU A N 7
ATOM 10287 C CA . GLU A 1 8 ? -9.135 2.015 5.888 1.00 0.00 8 GLU A CA 7
ATOM 10288 C C . GLU A 1 8 ? -7.682 2.322 6.198 1.00 0.00 8 GLU A C 7
ATOM 10289 O O . GLU A 1 8 ? -6.984 1.514 6.805 1.00 0.00 8 GLU A O 7
ATOM 10301 N N . PHE A 1 9 ? -7.260 3.528 5.839 1.00 0.00 9 PHE A N 7
ATOM 10302 C CA . PHE A 1 9 ? -5.897 3.988 6.099 1.00 0.00 9 PHE A CA 7
ATOM 10303 C C . PHE A 1 9 ? -5.597 4.013 7.600 1.00 0.00 9 PHE A C 7
ATOM 10304 O O . PHE A 1 9 ? -4.562 3.495 8.044 1.00 0.00 9 PHE A O 7
ATOM 10321 N N . VAL A 1 10 ? -6.507 4.582 8.386 1.00 0.00 10 VAL A N 7
ATOM 10322 C CA . VAL A 1 10 ? -6.304 4.661 9.829 1.00 0.00 10 VAL A CA 7
ATOM 10323 C C . VAL A 1 10 ? -6.246 3.256 10.453 1.00 0.00 10 VAL A C 7
ATOM 10324 O O . VAL A 1 10 ? -5.505 3.005 11.410 1.00 0.00 10 VAL A O 7
ATOM 10337 N N . LYS A 1 11 ? -7.018 2.337 9.909 1.00 0.00 11 LYS A N 7
ATOM 10338 C CA . LYS A 1 11 ? -6.975 0.977 10.367 1.00 0.00 11 LYS A CA 7
ATOM 10339 C C . LYS A 1 11 ? -5.691 0.277 9.967 1.00 0.00 11 LYS A C 7
ATOM 10340 O O . LYS A 1 11 ? -5.211 -0.537 10.704 1.00 0.00 11 LYS A O 7
ATOM 10359 N N . LEU A 1 12 ? -5.114 0.636 8.822 1.00 0.00 12 LEU A N 7
ATOM 10360 C CA . LEU A 1 12 ? -3.817 0.066 8.393 1.00 0.00 12 LEU A CA 7
ATOM 10361 C C . LEU A 1 12 ? -2.723 0.428 9.383 1.00 0.00 12 LEU A C 7
ATOM 10362 O O . LEU A 1 12 ? -1.830 -0.371 9.670 1.00 0.00 12 LEU A O 7
ATOM 10378 N N . ARG A 1 13 ? -2.818 1.636 9.906 1.00 0.00 13 ARG A N 7
ATOM 10379 C CA . ARG A 1 13 ? -1.889 2.151 10.909 1.00 0.00 13 ARG A CA 7
ATOM 10380 C C . ARG A 1 13 ? -1.965 1.285 12.180 1.00 0.00 13 ARG A C 7
ATOM 10381 O O . ARG A 1 13 ? -0.955 0.992 12.831 1.00 0.00 13 ARG A O 7
ATOM 10402 N N . GLN A 1 14 ? -3.173 0.884 12.502 1.00 0.00 14 GLN A N 7
ATOM 10403 C CA . GLN A 1 14 ? -3.452 0.050 13.658 1.00 0.00 14 GLN A CA 7
ATOM 10404 C C . GLN A 1 14 ? -3.148 -1.434 13.366 1.00 0.00 14 GLN A C 7
ATOM 10405 O O . GLN A 1 14 ? -2.728 -2.172 14.242 1.00 0.00 14 GLN A O 7
ATOM 10419 N N . PHE A 1 15 ? -3.370 -1.835 12.126 1.00 0.00 15 PHE A N 7
ATOM 10420 C CA . PHE A 1 15 ? -3.098 -3.190 11.626 1.00 0.00 15 PHE A CA 7
ATOM 10421 C C . PHE A 1 15 ? -1.591 -3.452 11.736 1.00 0.00 15 PHE A C 7
ATOM 10422 O O . PHE A 1 15 ? -1.151 -4.518 12.186 1.00 0.00 15 PHE A O 7
ATOM 10439 N N . LYS A 1 16 ? -0.832 -2.439 11.343 1.00 0.00 16 LYS A N 7
ATOM 10440 C CA . LYS A 1 16 ? 0.618 -2.396 11.427 1.00 0.00 16 LYS A CA 7
ATOM 10441 C C . LYS A 1 16 ? 1.301 -3.522 10.649 1.00 0.00 16 LYS A C 7
ATOM 10442 O O . LYS A 1 16 ? 1.836 -4.490 11.224 1.00 0.00 16 LYS A O 7
ATOM 10461 N N . GLY A 1 17 ? 1.208 -3.417 9.345 1.00 0.00 17 GLY A N 7
ATOM 10462 C CA . GLY A 1 17 ? 1.908 -4.308 8.462 1.00 0.00 17 GLY A CA 7
ATOM 10463 C C . GLY A 1 17 ? 1.318 -5.698 8.363 1.00 0.00 17 GLY A C 7
ATOM 10464 O O . GLY A 1 17 ? 0.402 -5.923 7.585 1.00 0.00 17 GLY A O 7
ATOM 10468 N N . LYS A 1 18 ? 1.860 -6.625 9.173 1.00 0.00 18 LYS A N 7
ATOM 10469 C CA . LYS A 1 18 ? 1.548 -8.072 9.142 1.00 0.00 18 LYS A CA 7
ATOM 10470 C C . LYS A 1 18 ? 1.884 -8.687 7.780 1.00 0.00 18 LYS A C 7
ATOM 10471 O O . LYS A 1 18 ? 1.491 -9.809 7.461 1.00 0.00 18 LYS A O 7
ATOM 10490 N N . VAL A 1 19 ? 2.677 -7.970 7.034 1.00 0.00 19 VAL A N 7
ATOM 10491 C CA . VAL A 1 19 ? 3.090 -8.329 5.700 1.00 0.00 19 VAL A CA 7
ATOM 10492 C C . VAL A 1 19 ? 4.591 -8.173 5.600 1.00 0.00 19 VAL A C 7
ATOM 10493 O O . VAL A 1 19 ? 5.232 -7.625 6.531 1.00 0.00 19 VAL A O 7
ATOM 10506 N N . ASN A 1 20 ? 5.159 -8.668 4.531 1.00 0.00 20 ASN A N 7
ATOM 10507 C CA . ASN A 1 20 ? 6.571 -8.484 4.275 1.00 0.00 20 ASN A CA 7
ATOM 10508 C C . ASN A 1 20 ? 6.762 -7.106 3.667 1.00 0.00 20 ASN A C 7
ATOM 10509 O O . ASN A 1 20 ? 6.257 -6.836 2.566 1.00 0.00 20 ASN A O 7
ATOM 10520 N N . PHE A 1 21 ? 7.501 -6.254 4.355 1.00 0.00 21 PHE A N 7
ATOM 10521 C CA . PHE A 1 21 ? 7.769 -4.891 3.893 1.00 0.00 21 PHE A CA 7
ATOM 10522 C C . PHE A 1 21 ? 8.447 -4.898 2.534 1.00 0.00 21 PHE A C 7
ATOM 10523 O O . PHE A 1 21 ? 8.190 -4.027 1.691 1.00 0.00 21 PHE A O 7
ATOM 10540 N N . ASN A 1 22 ? 9.251 -5.919 2.299 1.00 0.00 22 ASN A N 7
ATOM 10541 C CA . ASN A 1 22 ? 10.061 -5.987 1.089 1.00 0.00 22 ASN A CA 7
ATOM 10542 C C . ASN A 1 22 ? 9.180 -6.139 -0.109 1.00 0.00 22 ASN A C 7
ATOM 10543 O O . ASN A 1 22 ? 9.377 -5.475 -1.130 1.00 0.00 22 ASN A O 7
ATOM 10554 N N . LEU A 1 23 ? 8.173 -6.969 0.029 1.00 0.00 23 LEU A N 7
ATOM 10555 C CA . LEU A 1 23 ? 7.317 -7.238 -1.073 1.00 0.00 23 LEU A CA 7
ATOM 10556 C C . LEU A 1 23 ? 6.344 -6.096 -1.305 1.00 0.00 23 LEU A C 7
ATOM 10557 O O . LEU A 1 23 ? 6.106 -5.736 -2.438 1.00 0.00 23 LEU A O 7
ATOM 10573 N N . VAL A 1 24 ? 5.827 -5.493 -0.224 1.00 0.00 24 VAL A N 7
ATOM 10574 C CA . VAL A 1 24 ? 4.888 -4.351 -0.342 1.00 0.00 24 VAL A CA 7
ATOM 10575 C C . VAL A 1 24 ? 5.552 -3.205 -1.078 1.00 0.00 24 VAL A C 7
ATOM 10576 O O . VAL A 1 24 ? 4.951 -2.577 -1.955 1.00 0.00 24 VAL A O 7
ATOM 10589 N N . MET A 1 25 ? 6.811 -2.970 -0.741 1.00 0.00 25 MET A N 7
ATOM 10590 C CA . MET A 1 25 ? 7.608 -1.935 -1.370 1.00 0.00 25 MET A CA 7
ATOM 10591 C C . MET A 1 25 ? 7.677 -2.169 -2.869 1.00 0.00 25 MET A C 7
ATOM 10592 O O . MET A 1 25 ? 7.525 -1.230 -3.670 1.00 0.00 25 MET A O 7
ATOM 10606 N N . GLN A 1 26 ? 7.831 -3.421 -3.245 1.00 0.00 26 GLN A N 7
ATOM 10607 C CA . GLN A 1 26 ? 7.880 -3.784 -4.632 1.00 0.00 26 GLN A CA 7
ATOM 10608 C C . GLN A 1 26 ? 6.480 -3.729 -5.266 1.00 0.00 26 GLN A C 7
ATOM 10609 O O . GLN A 1 26 ? 6.352 -3.353 -6.403 1.00 0.00 26 GLN A O 7
ATOM 10623 N N . ILE A 1 27 ? 5.443 -4.106 -4.511 1.00 0.00 27 ILE A N 7
ATOM 10624 C CA . ILE A 1 27 ? 4.048 -4.060 -5.001 1.00 0.00 27 ILE A CA 7
ATOM 10625 C C . ILE A 1 27 ? 3.717 -2.640 -5.452 1.00 0.00 27 ILE A C 7
ATOM 10626 O O . ILE A 1 27 ? 3.206 -2.417 -6.560 1.00 0.00 27 ILE A O 7
ATOM 10642 N N . LEU A 1 28 ? 4.070 -1.695 -4.607 1.00 0.00 28 LEU A N 7
ATOM 10643 C CA . LEU A 1 28 ? 3.844 -0.290 -4.862 1.00 0.00 28 LEU A CA 7
ATOM 10644 C C . LEU A 1 28 ? 4.667 0.170 -6.060 1.00 0.00 28 LEU A C 7
ATOM 10645 O O . LEU A 1 28 ? 4.181 0.889 -6.915 1.00 0.00 28 LEU A O 7
ATOM 10661 N N . ASP A 1 29 ? 5.896 -0.301 -6.127 1.00 0.00 29 ASP A N 7
ATOM 10662 C CA . ASP A 1 29 ? 6.828 0.033 -7.211 1.00 0.00 29 ASP A CA 7
ATOM 10663 C C . ASP A 1 29 ? 6.319 -0.500 -8.538 1.00 0.00 29 ASP A C 7
ATOM 10664 O O . ASP A 1 29 ? 6.275 0.208 -9.549 1.00 0.00 29 ASP A O 7
ATOM 10673 N N . GLU A 1 30 ? 5.918 -1.743 -8.496 1.00 0.00 30 GLU A N 7
ATOM 10674 C CA . GLU A 1 30 ? 5.447 -2.491 -9.641 1.00 0.00 30 GLU A CA 7
ATOM 10675 C C . GLU A 1 30 ? 4.218 -1.800 -10.263 1.00 0.00 30 GLU A C 7
ATOM 10676 O O . GLU A 1 30 ? 4.138 -1.641 -11.490 1.00 0.00 30 GLU A O 7
ATOM 10688 N N . ILE A 1 31 ? 3.265 -1.378 -9.420 1.00 0.00 31 ILE A N 7
ATOM 10689 C CA . ILE A 1 31 ? 2.082 -0.682 -9.933 1.00 0.00 31 ILE A CA 7
ATOM 10690 C C . ILE A 1 31 ? 2.454 0.720 -10.406 1.00 0.00 31 ILE A C 7
ATOM 10691 O O . ILE A 1 31 ? 1.990 1.166 -11.438 1.00 0.00 31 ILE A O 7
ATOM 10707 N N . GLU A 1 32 ? 3.329 1.374 -9.650 1.00 0.00 32 GLU A N 7
ATOM 10708 C CA . GLU A 1 32 ? 3.812 2.723 -9.924 1.00 0.00 32 GLU A CA 7
ATOM 10709 C C . GLU A 1 32 ? 4.398 2.829 -11.332 1.00 0.00 32 GLU A C 7
ATOM 10710 O O . GLU A 1 32 ? 4.003 3.702 -12.117 1.00 0.00 32 GLU A O 7
ATOM 10722 N N . LEU A 1 33 ? 5.306 1.925 -11.652 1.00 0.00 33 LEU A N 7
ATOM 10723 C CA . LEU A 1 33 ? 5.976 1.930 -12.944 1.00 0.00 33 LEU A CA 7
ATOM 10724 C C . LEU A 1 33 ? 5.031 1.581 -14.093 1.00 0.00 33 LEU A C 7
ATOM 10725 O O . LEU A 1 33 ? 5.248 2.004 -15.220 1.00 0.00 33 LEU A O 7
ATOM 10741 N N . ASP A 1 34 ? 4.009 0.791 -13.806 1.00 0.00 34 ASP A N 7
ATOM 10742 C CA . ASP A 1 34 ? 3.014 0.432 -14.823 1.00 0.00 34 ASP A CA 7
ATOM 10743 C C . ASP A 1 34 ? 2.075 1.593 -15.069 1.00 0.00 34 ASP A C 7
ATOM 10744 O O . ASP A 1 34 ? 1.843 2.014 -16.213 1.00 0.00 34 ASP A O 7
ATOM 10753 N N . LEU A 1 35 ? 1.560 2.117 -13.980 1.00 0.00 35 LEU A N 7
ATOM 10754 C CA . LEU A 1 35 ? 0.606 3.197 -13.989 1.00 0.00 35 LEU A CA 7
ATOM 10755 C C . LEU A 1 35 ? 1.189 4.450 -14.608 1.00 0.00 35 LEU A C 7
ATOM 10756 O O . LEU A 1 35 ? 0.683 4.928 -15.636 1.00 0.00 35 LEU A O 7
ATOM 10772 N N . ARG A 1 36 ? 2.271 4.948 -14.002 1.00 0.00 36 ARG A N 7
ATOM 10773 C CA . ARG A 1 36 ? 2.936 6.202 -14.388 1.00 0.00 36 ARG A CA 7
ATOM 10774 C C . ARG A 1 36 ? 1.972 7.395 -14.290 1.00 0.00 36 ARG A C 7
ATOM 10775 O O . ARG A 1 36 ? 1.933 8.083 -13.269 1.00 0.00 36 ARG A O 7
ATOM 10796 N N . GLY A 1 37 ? 1.174 7.599 -15.326 1.00 0.00 37 GLY A N 7
ATOM 10797 C CA . GLY A 1 37 ? 0.213 8.673 -15.339 1.00 0.00 37 GLY A CA 7
ATOM 10798 C C . GLY A 1 37 ? -1.086 8.252 -15.988 1.00 0.00 37 GLY A C 7
ATOM 10799 O O . GLY A 1 37 ? -1.872 9.088 -16.440 1.00 0.00 37 GLY A O 7
ATOM 10803 N N . SER A 1 38 ? -1.302 6.959 -16.053 1.00 0.00 38 SER A N 7
ATOM 10804 C CA . SER A 1 38 ? -2.513 6.411 -16.634 1.00 0.00 38 SER A CA 7
ATOM 10805 C C . SER A 1 38 ? -3.662 6.488 -15.606 1.00 0.00 38 SER A C 7
ATOM 10806 O O . SER A 1 38 ? -3.445 6.885 -14.453 1.00 0.00 38 SER A O 7
ATOM 10814 N N . ASP A 1 39 ? -4.867 6.132 -16.003 1.00 0.00 39 ASP A N 7
ATOM 10815 C CA . ASP A 1 39 ? -5.997 6.183 -15.080 1.00 0.00 39 ASP A CA 7
ATOM 10816 C C . ASP A 1 39 ? -6.409 4.791 -14.620 1.00 0.00 39 ASP A C 7
ATOM 10817 O O . ASP A 1 39 ? -7.103 4.636 -13.613 1.00 0.00 39 ASP A O 7
ATOM 10826 N N . ASN A 1 40 ? -5.931 3.778 -15.309 1.00 0.00 40 ASN A N 7
ATOM 10827 C CA . ASN A 1 40 ? -6.254 2.386 -14.983 1.00 0.00 40 ASN A CA 7
ATOM 10828 C C . ASN A 1 40 ? -5.339 1.808 -13.910 1.00 0.00 40 ASN A C 7
ATOM 10829 O O . ASN A 1 40 ? -4.784 0.726 -14.076 1.00 0.00 40 ASN A O 7
ATOM 10840 N N . ILE A 1 41 ? -5.233 2.498 -12.783 1.00 0.00 41 ILE A N 7
ATOM 10841 C CA . ILE A 1 41 ? -4.411 2.019 -11.659 1.00 0.00 41 ILE A CA 7
ATOM 10842 C C . ILE A 1 41 ? -4.954 0.692 -11.131 1.00 0.00 41 ILE A C 7
ATOM 10843 O O . ILE A 1 41 ? -4.205 -0.191 -10.746 1.00 0.00 41 ILE A O 7
ATOM 10859 N N . LYS A 1 42 ? -6.256 0.554 -11.167 1.00 0.00 42 LYS A N 7
ATOM 10860 C CA . LYS A 1 42 ? -6.918 -0.665 -10.763 1.00 0.00 42 LYS A CA 7
ATOM 10861 C C . LYS A 1 42 ? -6.495 -1.861 -11.626 1.00 0.00 42 LYS A C 7
ATOM 10862 O O . LYS A 1 42 ? -6.457 -2.988 -11.159 1.00 0.00 42 LYS A O 7
ATOM 10881 N N . THR A 1 43 ? -6.122 -1.582 -12.857 1.00 0.00 43 THR A N 7
ATOM 10882 C CA . THR A 1 43 ? -5.664 -2.586 -13.769 1.00 0.00 43 THR A CA 7
ATOM 10883 C C . THR A 1 43 ? -4.204 -2.927 -13.440 1.00 0.00 43 THR A C 7
ATOM 10884 O O . THR A 1 43 ? -3.801 -4.097 -13.487 1.00 0.00 43 THR A O 7
ATOM 10895 N N . SER A 1 44 ? -3.432 -1.897 -13.064 1.00 0.00 44 SER A N 7
ATOM 10896 C CA . SER A 1 44 ? -2.055 -2.065 -12.628 1.00 0.00 44 SER A CA 7
ATOM 10897 C C . SER A 1 44 ? -2.027 -2.976 -11.398 1.00 0.00 44 SER A C 7
ATOM 10898 O O . SER A 1 44 ? -1.168 -3.866 -11.276 1.00 0.00 44 SER A O 7
ATOM 10906 N N . ILE A 1 45 ? -3.005 -2.756 -10.510 1.00 0.00 45 ILE A N 7
ATOM 10907 C CA . ILE A 1 45 ? -3.207 -3.567 -9.322 1.00 0.00 45 ILE A CA 7
ATOM 10908 C C . ILE A 1 45 ? -3.360 -5.036 -9.733 1.00 0.00 45 ILE A C 7
ATOM 10909 O O . ILE A 1 45 ? -2.656 -5.906 -9.221 1.00 0.00 45 ILE A O 7
ATOM 10925 N N . ILE A 1 46 ? -4.237 -5.272 -10.709 1.00 0.00 46 ILE A N 7
ATOM 10926 C CA . ILE A 1 46 ? -4.547 -6.611 -11.196 1.00 0.00 46 ILE A CA 7
ATOM 10927 C C . ILE A 1 46 ? -3.290 -7.387 -11.611 1.00 0.00 46 ILE A C 7
ATOM 10928 O O . ILE A 1 46 ? -3.103 -8.511 -11.155 1.00 0.00 46 ILE A O 7
ATOM 10944 N N . TYR A 1 47 ? -2.412 -6.773 -12.419 1.00 0.00 47 TYR A N 7
ATOM 10945 C CA . TYR A 1 47 ? -1.207 -7.478 -12.916 1.00 0.00 47 TYR A CA 7
ATOM 10946 C C . TYR A 1 47 ? -0.340 -7.923 -11.746 1.00 0.00 47 TYR A C 7
ATOM 10947 O O . TYR A 1 47 ? -0.009 -9.099 -11.596 1.00 0.00 47 TYR A O 7
ATOM 10965 N N . VAL A 1 48 ? -0.032 -6.966 -10.896 1.00 0.00 48 VAL A N 7
ATOM 10966 C CA . VAL A 1 48 ? 0.869 -7.150 -9.780 1.00 0.00 48 VAL A CA 7
ATOM 10967 C C . VAL A 1 48 ? 0.325 -8.155 -8.774 1.00 0.00 48 VAL A C 7
ATOM 10968 O O . VAL A 1 48 ? 1.051 -9.044 -8.311 1.00 0.00 48 VAL A O 7
ATOM 10981 N N . TYR A 1 49 ? -0.944 -8.047 -8.470 1.00 0.00 49 TYR A N 7
ATOM 10982 C CA . TYR A 1 49 ? -1.578 -8.929 -7.510 1.00 0.00 49 TYR A CA 7
ATOM 10983 C C . TYR A 1 49 ? -1.681 -10.346 -8.045 1.00 0.00 49 TYR A C 7
ATOM 10984 O O . TYR A 1 49 ? -1.521 -11.297 -7.306 1.00 0.00 49 TYR A O 7
ATOM 11002 N N . SER A 1 50 ? -1.885 -10.471 -9.341 1.00 0.00 50 SER A N 7
ATOM 11003 C CA . SER A 1 50 ? -1.977 -11.776 -9.974 1.00 0.00 50 SER A CA 7
ATOM 11004 C C . SER A 1 50 ? -0.586 -12.415 -10.123 1.00 0.00 50 SER A C 7
ATOM 11005 O O . SER A 1 50 ? -0.456 -13.628 -10.291 1.00 0.00 50 SER A O 7
ATOM 11013 N N . SER A 1 51 ? 0.435 -11.596 -10.097 1.00 0.00 51 SER A N 7
ATOM 11014 C CA . SER A 1 51 ? 1.782 -12.078 -10.200 1.00 0.00 51 SER A CA 7
ATOM 11015 C C . SER A 1 51 ? 2.322 -12.477 -8.821 1.00 0.00 51 SER A C 7
ATOM 11016 O O . SER A 1 51 ? 2.969 -13.517 -8.668 1.00 0.00 51 SER A O 7
ATOM 11024 N N . HIS A 1 52 ? 2.020 -11.676 -7.820 1.00 0.00 52 HIS A N 7
ATOM 11025 C CA . HIS A 1 52 ? 2.537 -11.889 -6.466 1.00 0.00 52 HIS A CA 7
ATOM 11026 C C . HIS A 1 52 ? 1.410 -12.398 -5.569 1.00 0.00 52 HIS A C 7
ATOM 11027 O O . HIS A 1 52 ? 1.292 -11.998 -4.407 1.00 0.00 52 HIS A O 7
ATOM 11042 N N . LEU A 1 53 ? 0.637 -13.332 -6.118 1.00 0.00 53 LEU A N 7
ATOM 11043 C CA . LEU A 1 53 ? -0.561 -13.920 -5.493 1.00 0.00 53 LEU A CA 7
ATOM 11044 C C . LEU A 1 53 ? -0.388 -14.350 -4.055 1.00 0.00 53 LEU A C 7
ATOM 11045 O O . LEU A 1 53 ? -1.272 -14.110 -3.245 1.00 0.00 53 LEU A O 7
ATOM 11061 N N . ASP A 1 54 ? 0.735 -14.966 -3.736 1.00 0.00 54 ASP A N 7
ATOM 11062 C CA . ASP A 1 54 ? 0.913 -15.571 -2.407 1.00 0.00 54 ASP A CA 7
ATOM 11063 C C . ASP A 1 54 ? 0.774 -14.579 -1.259 1.00 0.00 54 ASP A C 7
ATOM 11064 O O . ASP A 1 54 ? -0.006 -14.809 -0.364 1.00 0.00 54 ASP A O 7
ATOM 11073 N N . GLU A 1 55 ? 1.460 -13.466 -1.310 1.00 0.00 55 GLU A N 7
ATOM 11074 C CA . GLU A 1 55 ? 1.346 -12.477 -0.229 1.00 0.00 55 GLU A CA 7
ATOM 11075 C C . GLU A 1 55 ? -0.027 -11.777 -0.297 1.00 0.00 55 GLU A C 7
ATOM 11076 O O . GLU A 1 55 ? -0.596 -11.380 0.729 1.00 0.00 55 GLU A O 7
ATOM 11088 N N . ILE A 1 56 ? -0.585 -11.691 -1.505 1.00 0.00 56 ILE A N 7
ATOM 11089 C CA . ILE A 1 56 ? -1.898 -11.084 -1.704 1.00 0.00 56 ILE A CA 7
ATOM 11090 C C . ILE A 1 56 ? -2.964 -11.928 -0.993 1.00 0.00 56 ILE A C 7
ATOM 11091 O O . ILE A 1 56 ? -3.819 -11.406 -0.299 1.00 0.00 56 ILE A O 7
ATOM 11107 N N . ARG A 1 57 ? -2.880 -13.235 -1.162 1.00 0.00 57 ARG A N 7
ATOM 11108 C CA . ARG A 1 57 ? -3.811 -14.154 -0.516 1.00 0.00 57 ARG A CA 7
ATOM 11109 C C . ARG A 1 57 ? -3.522 -14.282 0.980 1.00 0.00 57 ARG A C 7
ATOM 11110 O O . ARG A 1 57 ? -4.416 -14.636 1.753 1.00 0.00 57 ARG A O 7
ATOM 11131 N N . LYS A 1 58 ? -2.273 -14.025 1.384 1.00 0.00 58 LYS A N 7
ATOM 11132 C CA . LYS A 1 58 ? -1.916 -14.055 2.799 1.00 0.00 58 LYS A CA 7
ATOM 11133 C C . LYS A 1 58 ? -2.643 -12.950 3.524 1.00 0.00 58 LYS A C 7
ATOM 11134 O O . LYS A 1 58 ? -3.324 -13.181 4.525 1.00 0.00 58 LYS A O 7
ATOM 11153 N N . ASN A 1 59 ? -2.531 -11.751 3.001 1.00 0.00 59 ASN A N 7
ATOM 11154 C CA . ASN A 1 59 ? -3.148 -10.610 3.623 1.00 0.00 59 ASN A CA 7
ATOM 11155 C C . ASN A 1 59 ? -4.075 -9.904 2.685 1.00 0.00 59 ASN A C 7
ATOM 11156 O O . ASN A 1 59 ? -3.848 -8.748 2.300 1.00 0.00 59 ASN A O 7
ATOM 11167 N N . LYS A 1 60 ? -5.141 -10.583 2.311 1.00 0.00 60 LYS A N 7
ATOM 11168 C CA . LYS A 1 60 ? -6.119 -9.997 1.409 1.00 0.00 60 LYS A CA 7
ATOM 11169 C C . LYS A 1 60 ? -6.861 -8.834 2.045 1.00 0.00 60 LYS A C 7
ATOM 11170 O O . LYS A 1 60 ? -7.490 -8.040 1.358 1.00 0.00 60 LYS A O 7
ATOM 11189 N N . GLU A 1 61 ? -6.794 -8.751 3.353 1.00 0.00 61 GLU A N 7
ATOM 11190 C CA . GLU A 1 61 ? -7.335 -7.638 4.086 1.00 0.00 61 GLU A CA 7
ATOM 11191 C C . GLU A 1 61 ? -6.559 -6.392 3.705 1.00 0.00 61 GLU A C 7
ATOM 11192 O O . GLU A 1 61 ? -7.100 -5.449 3.130 1.00 0.00 61 GLU A O 7
ATOM 11204 N N . PHE A 1 62 ? -5.256 -6.473 3.937 1.00 0.00 62 PHE A N 7
ATOM 11205 C CA . PHE A 1 62 ? -4.324 -5.385 3.724 1.00 0.00 62 PHE A CA 7
ATOM 11206 C C . PHE A 1 62 ? -4.323 -4.946 2.272 1.00 0.00 62 PHE A C 7
ATOM 11207 O O . PHE A 1 62 ? -4.481 -3.759 1.970 1.00 0.00 62 PHE A O 7
ATOM 11224 N N . TYR A 1 63 ? -4.196 -5.907 1.388 1.00 0.00 63 TYR A N 7
ATOM 11225 C CA . TYR A 1 63 ? -4.114 -5.630 -0.020 1.00 0.00 63 TYR A CA 7
ATOM 11226 C C . TYR A 1 63 ? -5.392 -5.082 -0.617 1.00 0.00 63 TYR A C 7
ATOM 11227 O O . TYR A 1 63 ? -5.340 -4.276 -1.532 1.00 0.00 63 TYR A O 7
ATOM 11245 N N . ASP A 1 64 ? -6.535 -5.457 -0.073 1.00 0.00 64 ASP A N 7
ATOM 11246 C CA . ASP A 1 64 ? -7.791 -4.926 -0.601 1.00 0.00 64 ASP A CA 7
ATOM 11247 C C . ASP A 1 64 ? -7.957 -3.479 -0.176 1.00 0.00 64 ASP A C 7
ATOM 11248 O O . ASP A 1 64 ? -8.361 -2.613 -0.974 1.00 0.00 64 ASP A O 7
ATOM 11257 N N . MET A 1 65 ? -7.609 -3.221 1.076 1.00 0.00 65 MET A N 7
ATOM 11258 C CA . MET A 1 65 ? -7.684 -1.900 1.658 1.00 0.00 65 MET A CA 7
ATOM 11259 C C . MET A 1 65 ? -6.746 -0.943 0.961 1.00 0.00 65 MET A C 7
ATOM 11260 O O . MET A 1 65 ? -7.166 0.137 0.540 1.00 0.00 65 MET A O 7
ATOM 11274 N N . ILE A 1 66 ? -5.484 -1.344 0.785 1.00 0.00 66 ILE A N 7
ATOM 11275 C CA . ILE A 1 66 ? -4.531 -0.460 0.136 1.00 0.00 66 ILE A CA 7
ATOM 11276 C C . ILE A 1 66 ? -4.885 -0.223 -1.315 1.00 0.00 66 ILE A C 7
ATOM 11277 O O . ILE A 1 66 ? -4.769 0.884 -1.774 1.00 0.00 66 ILE A O 7
ATOM 11293 N N . ALA A 1 67 ? -5.363 -1.260 -2.018 1.00 0.00 67 ALA A N 7
ATOM 11294 C CA . ALA A 1 67 ? -5.741 -1.136 -3.431 1.00 0.00 67 ALA A CA 7
ATOM 11295 C C . ALA A 1 67 ? -6.764 -0.029 -3.630 1.00 0.00 67 ALA A C 7
ATOM 11296 O O . ALA A 1 67 ? -6.675 0.740 -4.581 1.00 0.00 67 ALA A O 7
ATOM 11303 N N . GLU A 1 68 ? -7.699 0.067 -2.703 1.00 0.00 68 GLU A N 7
ATOM 11304 C CA . GLU A 1 68 ? -8.730 1.088 -2.737 1.00 0.00 68 GLU A CA 7
ATOM 11305 C C . GLU A 1 68 ? -8.094 2.480 -2.500 1.00 0.00 68 GLU A C 7
ATOM 11306 O O . GLU A 1 68 ? -8.288 3.432 -3.288 1.00 0.00 68 GLU A O 7
ATOM 11318 N N . ILE A 1 69 ? -7.323 2.565 -1.427 1.00 0.00 69 ILE A N 7
ATOM 11319 C CA . ILE A 1 69 ? -6.627 3.791 -1.012 1.00 0.00 69 ILE A CA 7
ATOM 11320 C C . ILE A 1 69 ? -5.696 4.304 -2.116 1.00 0.00 69 ILE A C 7
ATOM 11321 O O . ILE A 1 69 ? -5.694 5.506 -2.425 1.00 0.00 69 ILE A O 7
ATOM 11337 N N . LEU A 1 70 ? -4.938 3.389 -2.716 1.00 0.00 70 LEU A N 7
ATOM 11338 C CA . LEU A 1 70 ? -4.006 3.706 -3.795 1.00 0.00 70 LEU A CA 7
ATOM 11339 C C . LEU A 1 70 ? -4.710 4.413 -4.926 1.00 0.00 70 LEU A C 7
ATOM 11340 O O . LEU A 1 70 ? -4.246 5.432 -5.391 1.00 0.00 70 LEU A O 7
ATOM 11356 N N . GLN A 1 71 ? -5.859 3.892 -5.326 1.00 0.00 71 GLN A N 7
ATOM 11357 C CA . GLN A 1 71 ? -6.643 4.486 -6.406 1.00 0.00 71 GLN A CA 7
ATOM 11358 C C . GLN A 1 71 ? -7.073 5.905 -6.033 1.00 0.00 71 GLN A C 7
ATOM 11359 O O . GLN A 1 71 ? -6.804 6.885 -6.771 1.00 0.00 71 GLN A O 7
ATOM 11373 N N . ARG A 1 72 ? -7.678 6.013 -4.862 1.00 0.00 72 ARG A N 7
ATOM 11374 C CA . ARG A 1 72 ? -8.216 7.247 -4.359 1.00 0.00 72 ARG A CA 7
ATOM 11375 C C . ARG A 1 72 ? -7.151 8.328 -4.271 1.00 0.00 72 ARG A C 7
ATOM 11376 O O . ARG A 1 72 ? -7.270 9.401 -4.877 1.00 0.00 72 ARG A O 7
ATOM 11397 N N . TYR A 1 73 ? -6.093 8.026 -3.588 1.00 0.00 73 TYR A N 7
ATOM 11398 C CA . TYR A 1 73 ? -5.088 9.006 -3.328 1.00 0.00 73 TYR A CA 7
ATOM 11399 C C . TYR A 1 73 ? -4.099 9.198 -4.461 1.00 0.00 73 TYR A C 7
ATOM 11400 O O . TYR A 1 73 ? -3.403 10.206 -4.486 1.00 0.00 73 TYR A O 7
ATOM 11418 N N . TYR A 1 74 ? -4.025 8.265 -5.411 1.00 0.00 74 TYR A N 7
ATOM 11419 C CA . TYR A 1 74 ? -3.139 8.468 -6.559 1.00 0.00 74 TYR A CA 7
ATOM 11420 C C . TYR A 1 74 ? -3.634 9.672 -7.336 1.00 0.00 74 TYR A C 7
ATOM 11421 O O . TYR A 1 74 ? -2.855 10.486 -7.816 1.00 0.00 74 TYR A O 7
ATOM 11439 N N . LYS A 1 75 ? -4.938 9.781 -7.434 1.00 0.00 75 LYS A N 7
ATOM 11440 C CA . LYS A 1 75 ? -5.537 10.860 -8.153 1.00 0.00 75 LYS A CA 7
ATOM 11441 C C . LYS A 1 75 ? -5.588 12.099 -7.296 1.00 0.00 75 LYS A C 7
ATOM 11442 O O . LYS A 1 75 ? -5.381 13.213 -7.772 1.00 0.00 75 LYS A O 7
ATOM 11461 N N . LYS A 1 76 ? -5.837 11.890 -6.033 1.00 0.00 76 LYS A N 7
ATOM 11462 C CA . LYS A 1 76 ? -5.991 12.980 -5.091 1.00 0.00 76 LYS A CA 7
ATOM 11463 C C . LYS A 1 76 ? -4.637 13.673 -4.777 1.00 0.00 76 LYS A C 7
ATOM 11464 O O . LYS A 1 76 ? -4.533 14.895 -4.885 1.00 0.00 76 LYS A O 7
ATOM 11483 N N . ILE A 1 77 ? -3.604 12.915 -4.423 1.00 0.00 77 ILE A N 7
ATOM 11484 C CA . ILE A 1 77 ? -2.310 13.535 -4.090 1.00 0.00 77 ILE A CA 7
ATOM 11485 C C . ILE A 1 77 ? -1.176 13.090 -5.022 1.00 0.00 77 ILE A C 7
ATOM 11486 O O . ILE A 1 77 ? -0.246 13.846 -5.275 1.00 0.00 77 ILE A O 7
ATOM 11502 N N . GLY A 1 78 ? -1.257 11.888 -5.537 1.00 0.00 78 GLY A N 7
ATOM 11503 C CA . GLY A 1 78 ? -0.223 11.393 -6.429 1.00 0.00 78 GLY A CA 7
ATOM 11504 C C . GLY A 1 78 ? 0.250 10.038 -5.989 1.00 0.00 78 GLY A C 7
ATOM 11505 O O . GLY A 1 78 ? 0.490 9.839 -4.795 1.00 0.00 78 GLY A O 7
ATOM 11509 N N . ILE A 1 79 ? 0.415 9.112 -6.933 1.00 0.00 79 ILE A N 7
ATOM 11510 C CA . ILE A 1 79 ? 0.761 7.722 -6.614 1.00 0.00 79 ILE A CA 7
ATOM 11511 C C . ILE A 1 79 ? 2.097 7.620 -5.863 1.00 0.00 79 ILE A C 7
ATOM 11512 O O . ILE A 1 79 ? 2.209 6.847 -4.911 1.00 0.00 79 ILE A O 7
ATOM 11528 N N . GLU A 1 80 ? 3.074 8.444 -6.252 1.00 0.00 80 GLU A N 7
ATOM 11529 C CA . GLU A 1 80 ? 4.389 8.450 -5.613 1.00 0.00 80 GLU A CA 7
ATOM 11530 C C . GLU A 1 80 ? 4.247 8.708 -4.125 1.00 0.00 80 GLU A C 7
ATOM 11531 O O . GLU A 1 80 ? 4.845 8.016 -3.294 1.00 0.00 80 GLU A O 7
ATOM 11543 N N . ASN A 1 81 ? 3.434 9.697 -3.818 1.00 0.00 81 ASN A N 7
ATOM 11544 C CA . ASN A 1 81 ? 3.160 10.122 -2.451 1.00 0.00 81 ASN A CA 7
ATOM 11545 C C . ASN A 1 81 ? 2.502 9.018 -1.665 1.00 0.00 81 ASN A C 7
ATOM 11546 O O . ASN A 1 81 ? 2.913 8.713 -0.547 1.00 0.00 81 ASN A O 7
ATOM 11557 N N . VAL A 1 82 ? 1.509 8.389 -2.273 1.00 0.00 82 VAL A N 7
ATOM 11558 C CA . VAL A 1 82 ? 0.733 7.348 -1.611 1.00 0.00 82 VAL A CA 7
ATOM 11559 C C . VAL A 1 82 ? 1.611 6.168 -1.269 1.00 0.00 82 VAL A C 7
ATOM 11560 O O . VAL A 1 82 ? 1.599 5.701 -0.140 1.00 0.00 82 VAL A O 7
ATOM 11573 N N . ASN A 1 83 ? 2.400 5.723 -2.240 1.00 0.00 83 ASN A N 7
ATOM 11574 C CA . ASN A 1 83 ? 3.299 4.575 -2.060 1.00 0.00 83 ASN A CA 7
ATOM 11575 C C . ASN A 1 83 ? 4.219 4.789 -0.870 1.00 0.00 83 ASN A C 7
ATOM 11576 O O . ASN A 1 83 ? 4.359 3.920 -0.000 1.00 0.00 83 ASN A O 7
ATOM 11587 N N . GLN A 1 84 ? 4.779 5.978 -0.797 1.00 0.00 84 GLN A N 7
ATOM 11588 C CA . GLN A 1 84 ? 5.691 6.347 0.269 1.00 0.00 84 GLN A CA 7
ATOM 11589 C C . GLN A 1 84 ? 4.917 6.356 1.609 1.00 0.00 84 GLN A C 7
ATOM 11590 O O . GLN A 1 84 ? 5.378 5.808 2.613 1.00 0.00 84 GLN A O 7
ATOM 11604 N N . LEU A 1 85 ? 3.725 6.934 1.601 1.00 0.00 85 LEU A N 7
ATOM 11605 C CA . LEU A 1 85 ? 2.893 7.013 2.803 1.00 0.00 85 LEU A CA 7
ATOM 11606 C C . LEU A 1 85 ? 2.448 5.631 3.286 1.00 0.00 85 LEU A C 7
ATOM 11607 O O . LEU A 1 85 ? 2.379 5.391 4.496 1.00 0.00 85 LEU A O 7
ATOM 11623 N N . ILE A 1 86 ? 2.172 4.724 2.361 1.00 0.00 86 ILE A N 7
ATOM 11624 C CA . ILE A 1 86 ? 1.806 3.352 2.712 1.00 0.00 86 ILE A CA 7
ATOM 11625 C C . ILE A 1 86 ? 2.978 2.690 3.428 1.00 0.00 86 ILE A C 7
ATOM 11626 O O . ILE A 1 86 ? 2.807 2.078 4.497 1.00 0.00 86 ILE A O 7
ATOM 11642 N N . LEU A 1 87 ? 4.177 2.887 2.881 1.00 0.00 87 LEU A N 7
ATOM 11643 C CA . LEU A 1 87 ? 5.397 2.358 3.484 1.00 0.00 87 LEU A CA 7
ATOM 11644 C C . LEU A 1 87 ? 5.596 2.942 4.863 1.00 0.00 87 LEU A C 7
ATOM 11645 O O . LEU A 1 87 ? 5.921 2.238 5.797 1.00 0.00 87 LEU A O 7
ATOM 11661 N N . THR A 1 88 ? 5.336 4.220 4.979 1.00 0.00 88 THR A N 7
ATOM 11662 C CA . THR A 1 88 ? 5.447 4.950 6.229 1.00 0.00 88 THR A CA 7
ATOM 11663 C C . THR A 1 88 ? 4.496 4.365 7.308 1.00 0.00 88 THR A C 7
ATOM 11664 O O . THR A 1 88 ? 4.865 4.229 8.485 1.00 0.00 88 THR A O 7
ATOM 11675 N N . THR A 1 89 ? 3.320 3.982 6.882 1.00 0.00 89 THR A N 7
ATOM 11676 C CA . THR A 1 89 ? 2.291 3.492 7.762 1.00 0.00 89 THR A CA 7
ATOM 11677 C C . THR A 1 89 ? 2.612 2.089 8.312 1.00 0.00 89 THR A C 7
ATOM 11678 O O . THR A 1 89 ? 2.396 1.817 9.495 1.00 0.00 89 THR A O 7
ATOM 11689 N N . ILE A 1 90 ? 3.162 1.227 7.476 1.00 0.00 90 ILE A N 7
ATOM 11690 C CA . ILE A 1 90 ? 3.502 -0.123 7.917 1.00 0.00 90 ILE A CA 7
ATOM 11691 C C . ILE A 1 90 ? 4.862 -0.146 8.606 1.00 0.00 90 ILE A C 7
ATOM 11692 O O . ILE A 1 90 ? 5.169 -1.067 9.374 1.00 0.00 90 ILE A O 7
ATOM 11708 N N . LYS A 1 91 ? 5.665 0.863 8.322 1.00 0.00 91 LYS A N 7
ATOM 11709 C CA . LYS A 1 91 ? 6.998 0.986 8.874 1.00 0.00 91 LYS A CA 7
ATOM 11710 C C . LYS A 1 91 ? 6.892 1.201 10.378 1.00 0.00 91 LYS A C 7
ATOM 11711 O O . LYS A 1 91 ? 7.568 0.518 11.159 1.00 0.00 91 LYS A O 7
ATOM 11730 N N . LEU A 1 92 ? 6.010 2.154 10.759 1.00 0.00 92 LEU A N 7
ATOM 11731 C CA . LEU A 1 92 ? 5.759 2.546 12.160 1.00 0.00 92 LEU A CA 7
ATOM 11732 C C . LEU A 1 92 ? 7.117 2.850 12.811 1.00 0.00 92 LEU A C 7
ATOM 11733 O O . LEU A 1 92 ? 7.509 2.273 13.834 1.00 0.00 92 LEU A O 7
ATOM 11749 N N . GLU A 1 93 ? 7.824 3.729 12.177 1.00 0.00 93 GLU A N 7
ATOM 11750 C CA . GLU A 1 93 ? 9.161 4.071 12.535 1.00 0.00 93 GLU A CA 7
ATOM 11751 C C . GLU A 1 93 ? 9.214 5.474 13.095 1.00 0.00 93 GLU A C 7
ATOM 11752 O O . GLU A 1 93 ? 8.761 6.423 12.458 1.00 0.00 93 GLU A O 7
ATOM 11764 N N . HIS A 1 94 ? 9.724 5.598 14.283 1.00 0.00 94 HIS A N 7
ATOM 11765 C CA . HIS A 1 94 ? 9.899 6.899 14.882 1.00 0.00 94 HIS A CA 7
ATOM 11766 C C . HIS A 1 94 ? 11.390 7.191 15.008 1.00 0.00 94 HIS A C 7
ATOM 11767 O O . HIS A 1 94 ? 11.803 8.334 15.150 1.00 0.00 94 HIS A O 7
ATOM 11782 N N . HIS A 1 95 ? 12.181 6.140 14.941 1.00 0.00 95 HIS A N 7
ATOM 11783 C CA . HIS A 1 95 ? 13.616 6.253 15.018 1.00 0.00 95 HIS A CA 7
ATOM 11784 C C . HIS A 1 95 ? 14.186 5.609 13.759 1.00 0.00 95 HIS A C 7
ATOM 11785 O O . HIS A 1 95 ? 14.551 6.301 12.831 1.00 0.00 95 HIS A O 7
ATOM 11800 N N . HIS A 1 96 ? 14.170 4.278 13.726 1.00 0.00 96 HIS A N 7
ATOM 11801 C CA . HIS A 1 96 ? 14.590 3.448 12.586 1.00 0.00 96 HIS A CA 7
ATOM 11802 C C . HIS A 1 96 ? 14.131 2.035 12.834 1.00 0.00 96 HIS A C 7
ATOM 11803 O O . HIS A 1 96 ? 14.337 1.494 13.923 1.00 0.00 96 HIS A O 7
ATOM 11818 N N . HIS A 1 97 ? 13.468 1.450 11.876 1.00 0.00 97 HIS A N 7
ATOM 11819 C CA . HIS A 1 97 ? 12.949 0.120 12.050 1.00 0.00 97 HIS A CA 7
ATOM 11820 C C . HIS A 1 97 ? 13.931 -0.926 11.525 1.00 0.00 97 HIS A C 7
ATOM 11821 O O . HIS A 1 97 ? 13.802 -1.403 10.400 1.00 0.00 97 HIS A O 7
ATOM 11836 N N . HIS A 1 98 ? 14.983 -1.160 12.317 1.00 0.00 98 HIS A N 7
ATOM 11837 C CA . HIS A 1 98 ? 16.020 -2.212 12.100 1.00 0.00 98 HIS A CA 7
ATOM 11838 C C . HIS A 1 98 ? 16.975 -1.889 10.922 1.00 0.00 98 HIS A C 7
ATOM 11839 O O . HIS A 1 98 ? 18.013 -2.535 10.741 1.00 0.00 98 HIS A O 7
ATOM 11854 N N . HIS A 1 99 ? 16.610 -0.924 10.140 1.00 0.00 99 HIS A N 7
ATOM 11855 C CA . HIS A 1 99 ? 17.407 -0.436 9.050 1.00 0.00 99 HIS A CA 7
ATOM 11856 C C . HIS A 1 99 ? 17.368 1.051 9.072 1.00 0.00 99 HIS A C 7
ATOM 11857 O O . HIS A 1 99 ? 18.226 1.652 9.689 1.00 0.00 99 HIS A O 7
ATOM 11873 N N . MET A 1 1 ? -3.329 18.521 4.851 1.00 0.00 1 MET A N 8
ATOM 11874 C CA . MET A 1 1 ? -4.070 17.301 4.534 1.00 0.00 1 MET A CA 8
ATOM 11875 C C . MET A 1 1 ? -3.168 16.376 3.774 1.00 0.00 1 MET A C 8
ATOM 11876 O O . MET A 1 1 ? -2.392 16.827 2.927 1.00 0.00 1 MET A O 8
ATOM 11892 N N . SER A 1 2 ? -3.258 15.111 4.049 1.00 0.00 2 SER A N 8
ATOM 11893 C CA . SER A 1 2 ? -2.435 14.140 3.389 1.00 0.00 2 SER A CA 8
ATOM 11894 C C . SER A 1 2 ? -3.262 12.896 3.123 1.00 0.00 2 SER A C 8
ATOM 11895 O O . SER A 1 2 ? -3.666 12.641 1.985 1.00 0.00 2 SER A O 8
ATOM 11903 N N . ILE A 1 3 ? -3.606 12.183 4.187 1.00 0.00 3 ILE A N 8
ATOM 11904 C CA . ILE A 1 3 ? -4.318 10.923 4.044 1.00 0.00 3 ILE A CA 8
ATOM 11905 C C . ILE A 1 3 ? -4.799 10.393 5.414 1.00 0.00 3 ILE A C 8
ATOM 11906 O O . ILE A 1 3 ? -5.623 9.493 5.487 1.00 0.00 3 ILE A O 8
ATOM 11922 N N . LEU A 1 4 ? -4.318 11.005 6.506 1.00 0.00 4 LEU A N 8
ATOM 11923 C CA . LEU A 1 4 ? -4.664 10.555 7.868 1.00 0.00 4 LEU A CA 8
ATOM 11924 C C . LEU A 1 4 ? -6.135 10.836 8.177 1.00 0.00 4 LEU A C 8
ATOM 11925 O O . LEU A 1 4 ? -6.677 10.389 9.187 1.00 0.00 4 LEU A O 8
ATOM 11941 N N . GLU A 1 5 ? -6.748 11.616 7.306 1.00 0.00 5 GLU A N 8
ATOM 11942 C CA . GLU A 1 5 ? -8.150 11.914 7.321 1.00 0.00 5 GLU A CA 8
ATOM 11943 C C . GLU A 1 5 ? -8.965 10.621 7.133 1.00 0.00 5 GLU A C 8
ATOM 11944 O O . GLU A 1 5 ? -10.066 10.465 7.680 1.00 0.00 5 GLU A O 8
ATOM 11956 N N . ASP A 1 6 ? -8.381 9.691 6.408 1.00 0.00 6 ASP A N 8
ATOM 11957 C CA . ASP A 1 6 ? -9.058 8.485 5.973 1.00 0.00 6 ASP A CA 8
ATOM 11958 C C . ASP A 1 6 ? -9.181 7.408 7.064 1.00 0.00 6 ASP A C 8
ATOM 11959 O O . ASP A 1 6 ? -8.201 7.097 7.760 1.00 0.00 6 ASP A O 8
ATOM 11968 N N . PRO A 1 7 ? -10.398 6.829 7.235 1.00 0.00 7 PRO A N 8
ATOM 11969 C CA . PRO A 1 7 ? -10.644 5.753 8.206 1.00 0.00 7 PRO A CA 8
ATOM 11970 C C . PRO A 1 7 ? -9.998 4.411 7.810 1.00 0.00 7 PRO A C 8
ATOM 11971 O O . PRO A 1 7 ? -9.591 3.633 8.673 1.00 0.00 7 PRO A O 8
ATOM 11982 N N . GLU A 1 8 ? -9.886 4.146 6.527 1.00 0.00 8 GLU A N 8
ATOM 11983 C CA . GLU A 1 8 ? -9.337 2.878 6.074 1.00 0.00 8 GLU A CA 8
ATOM 11984 C C . GLU A 1 8 ? -7.831 2.894 6.266 1.00 0.00 8 GLU A C 8
ATOM 11985 O O . GLU A 1 8 ? -7.218 1.902 6.675 1.00 0.00 8 GLU A O 8
ATOM 11997 N N . PHE A 1 9 ? -7.249 4.042 6.008 1.00 0.00 9 PHE A N 8
ATOM 11998 C CA . PHE A 1 9 ? -5.831 4.253 6.198 1.00 0.00 9 PHE A CA 8
ATOM 11999 C C . PHE A 1 9 ? -5.456 4.120 7.683 1.00 0.00 9 PHE A C 8
ATOM 12000 O O . PHE A 1 9 ? -4.411 3.559 8.023 1.00 0.00 9 PHE A O 8
ATOM 12017 N N . VAL A 1 10 ? -6.317 4.610 8.565 1.00 0.00 10 VAL A N 8
ATOM 12018 C CA . VAL A 1 10 ? -6.071 4.502 9.996 1.00 0.00 10 VAL A CA 8
ATOM 12019 C C . VAL A 1 10 ? -6.143 3.026 10.442 1.00 0.00 10 VAL A C 8
ATOM 12020 O O . VAL A 1 10 ? -5.437 2.608 11.363 1.00 0.00 10 VAL A O 8
ATOM 12033 N N . LYS A 1 11 ? -7.017 2.242 9.792 1.00 0.00 11 LYS A N 8
ATOM 12034 C CA . LYS A 1 11 ? -7.065 0.797 10.014 1.00 0.00 11 LYS A CA 8
ATOM 12035 C C . LYS A 1 11 ? -5.707 0.178 9.700 1.00 0.00 11 LYS A C 8
ATOM 12036 O O . LYS A 1 11 ? -5.204 -0.644 10.457 1.00 0.00 11 LYS A O 8
ATOM 12055 N N . LEU A 1 12 ? -5.109 0.622 8.599 1.00 0.00 12 LEU A N 8
ATOM 12056 C CA . LEU A 1 12 ? -3.776 0.174 8.186 1.00 0.00 12 LEU A CA 8
ATOM 12057 C C . LEU A 1 12 ? -2.730 0.519 9.243 1.00 0.00 12 LEU A C 8
ATOM 12058 O O . LEU A 1 12 ? -1.831 -0.267 9.504 1.00 0.00 12 LEU A O 8
ATOM 12074 N N . ARG A 1 13 ? -2.871 1.696 9.859 1.00 0.00 13 ARG A N 8
ATOM 12075 C CA . ARG A 1 13 ? -1.943 2.154 10.911 1.00 0.00 13 ARG A CA 8
ATOM 12076 C C . ARG A 1 13 ? -1.964 1.165 12.074 1.00 0.00 13 ARG A C 8
ATOM 12077 O O . ARG A 1 13 ? -0.918 0.786 12.609 1.00 0.00 13 ARG A O 8
ATOM 12098 N N . GLN A 1 14 ? -3.162 0.721 12.417 1.00 0.00 14 GLN A N 8
ATOM 12099 C CA . GLN A 1 14 ? -3.378 -0.234 13.497 1.00 0.00 14 GLN A CA 8
ATOM 12100 C C . GLN A 1 14 ? -2.916 -1.636 13.091 1.00 0.00 14 GLN A C 8
ATOM 12101 O O . GLN A 1 14 ? -2.376 -2.384 13.912 1.00 0.00 14 GLN A O 8
ATOM 12115 N N . PHE A 1 15 ? -3.153 -1.984 11.835 1.00 0.00 15 PHE A N 8
ATOM 12116 C CA . PHE A 1 15 ? -2.732 -3.266 11.260 1.00 0.00 15 PHE A CA 8
ATOM 12117 C C . PHE A 1 15 ? -1.204 -3.350 11.269 1.00 0.00 15 PHE A C 8
ATOM 12118 O O . PHE A 1 15 ? -0.619 -4.403 11.587 1.00 0.00 15 PHE A O 8
ATOM 12135 N N . LYS A 1 16 ? -0.583 -2.232 10.923 1.00 0.00 16 LYS A N 8
ATOM 12136 C CA . LYS A 1 16 ? 0.853 -2.060 10.885 1.00 0.00 16 LYS A CA 8
ATOM 12137 C C . LYS A 1 16 ? 1.484 -2.810 9.719 1.00 0.00 16 LYS A C 8
ATOM 12138 O O . LYS A 1 16 ? 1.641 -2.247 8.666 1.00 0.00 16 LYS A O 8
ATOM 12157 N N . GLY A 1 17 ? 1.775 -4.075 9.884 1.00 0.00 17 GLY A N 8
ATOM 12158 C CA . GLY A 1 17 ? 2.439 -4.785 8.836 1.00 0.00 17 GLY A CA 8
ATOM 12159 C C . GLY A 1 17 ? 2.614 -6.241 9.151 1.00 0.00 17 GLY A C 8
ATOM 12160 O O . GLY A 1 17 ? 3.536 -6.627 9.846 1.00 0.00 17 GLY A O 8
ATOM 12164 N N . LYS A 1 18 ? 1.717 -7.044 8.647 1.00 0.00 18 LYS A N 8
ATOM 12165 C CA . LYS A 1 18 ? 1.776 -8.493 8.811 1.00 0.00 18 LYS A CA 8
ATOM 12166 C C . LYS A 1 18 ? 2.222 -9.103 7.491 1.00 0.00 18 LYS A C 8
ATOM 12167 O O . LYS A 1 18 ? 1.964 -10.266 7.191 1.00 0.00 18 LYS A O 8
ATOM 12186 N N . VAL A 1 19 ? 2.949 -8.297 6.750 1.00 0.00 19 VAL A N 8
ATOM 12187 C CA . VAL A 1 19 ? 3.407 -8.584 5.404 1.00 0.00 19 VAL A CA 8
ATOM 12188 C C . VAL A 1 19 ? 4.904 -8.335 5.301 1.00 0.00 19 VAL A C 8
ATOM 12189 O O . VAL A 1 19 ? 5.501 -7.723 6.200 1.00 0.00 19 VAL A O 8
ATOM 12202 N N . ASN A 1 20 ? 5.500 -8.785 4.213 1.00 0.00 20 ASN A N 8
ATOM 12203 C CA . ASN A 1 20 ? 6.908 -8.515 3.947 1.00 0.00 20 ASN A CA 8
ATOM 12204 C C . ASN A 1 20 ? 7.017 -7.077 3.503 1.00 0.00 20 ASN A C 8
ATOM 12205 O O . ASN A 1 20 ? 6.400 -6.686 2.499 1.00 0.00 20 ASN A O 8
ATOM 12216 N N . PHE A 1 21 ? 7.794 -6.301 4.223 1.00 0.00 21 PHE A N 8
ATOM 12217 C CA . PHE A 1 21 ? 8.038 -4.899 3.894 1.00 0.00 21 PHE A CA 8
ATOM 12218 C C . PHE A 1 21 ? 8.535 -4.742 2.462 1.00 0.00 21 PHE A C 8
ATOM 12219 O O . PHE A 1 21 ? 8.098 -3.851 1.724 1.00 0.00 21 PHE A O 8
ATOM 12236 N N . ASN A 1 22 ? 9.374 -5.658 2.057 1.00 0.00 22 ASN A N 8
ATOM 12237 C CA . ASN A 1 22 ? 10.066 -5.550 0.785 1.00 0.00 22 ASN A CA 8
ATOM 12238 C C . ASN A 1 22 ? 9.134 -5.856 -0.330 1.00 0.00 22 ASN A C 8
ATOM 12239 O O . ASN A 1 22 ? 9.199 -5.249 -1.396 1.00 0.00 22 ASN A O 8
ATOM 12250 N N . LEU A 1 23 ? 8.214 -6.748 -0.066 1.00 0.00 23 LEU A N 8
ATOM 12251 C CA . LEU A 1 23 ? 7.307 -7.166 -1.074 1.00 0.00 23 LEU A CA 8
ATOM 12252 C C . LEU A 1 23 ? 6.246 -6.110 -1.295 1.00 0.00 23 LEU A C 8
ATOM 12253 O O . LEU A 1 23 ? 5.866 -5.864 -2.417 1.00 0.00 23 LEU A O 8
ATOM 12269 N N . VAL A 1 24 ? 5.810 -5.441 -0.219 1.00 0.00 24 VAL A N 8
ATOM 12270 C CA . VAL A 1 24 ? 4.834 -4.348 -0.351 1.00 0.00 24 VAL A CA 8
ATOM 12271 C C . VAL A 1 24 ? 5.464 -3.219 -1.126 1.00 0.00 24 VAL A C 8
ATOM 12272 O O . VAL A 1 24 ? 4.844 -2.645 -2.020 1.00 0.00 24 VAL A O 8
ATOM 12285 N N . MET A 1 25 ? 6.718 -2.937 -0.800 1.00 0.00 25 MET A N 8
ATOM 12286 C CA . MET A 1 25 ? 7.486 -1.913 -1.477 1.00 0.00 25 MET A CA 8
ATOM 12287 C C . MET A 1 25 ? 7.561 -2.238 -2.958 1.00 0.00 25 MET A C 8
ATOM 12288 O O . MET A 1 25 ? 7.382 -1.364 -3.795 1.00 0.00 25 MET A O 8
ATOM 12302 N N . GLN A 1 26 ? 7.758 -3.511 -3.260 1.00 0.00 26 GLN A N 8
ATOM 12303 C CA . GLN A 1 26 ? 7.797 -3.979 -4.626 1.00 0.00 26 GLN A CA 8
ATOM 12304 C C . GLN A 1 26 ? 6.409 -3.892 -5.292 1.00 0.00 26 GLN A C 8
ATOM 12305 O O . GLN A 1 26 ? 6.315 -3.526 -6.447 1.00 0.00 26 GLN A O 8
ATOM 12319 N N . ILE A 1 27 ? 5.346 -4.225 -4.552 1.00 0.00 27 ILE A N 8
ATOM 12320 C CA . ILE A 1 27 ? 3.960 -4.116 -5.055 1.00 0.00 27 ILE A CA 8
ATOM 12321 C C . ILE A 1 27 ? 3.690 -2.677 -5.494 1.00 0.00 27 ILE A C 8
ATOM 12322 O O . ILE A 1 27 ? 3.268 -2.421 -6.629 1.00 0.00 27 ILE A O 8
ATOM 12338 N N . LEU A 1 28 ? 3.995 -1.755 -4.597 1.00 0.00 28 LEU A N 8
ATOM 12339 C CA . LEU A 1 28 ? 3.795 -0.334 -4.813 1.00 0.00 28 LEU A CA 8
ATOM 12340 C C . LEU A 1 28 ? 4.653 0.159 -5.972 1.00 0.00 28 LEU A C 8
ATOM 12341 O O . LEU A 1 28 ? 4.233 0.980 -6.757 1.00 0.00 28 LEU A O 8
ATOM 12357 N N . ASP A 1 29 ? 5.846 -0.375 -6.057 1.00 0.00 29 ASP A N 8
ATOM 12358 C CA . ASP A 1 29 ? 6.819 -0.049 -7.109 1.00 0.00 29 ASP A CA 8
ATOM 12359 C C . ASP A 1 29 ? 6.319 -0.525 -8.459 1.00 0.00 29 ASP A C 8
ATOM 12360 O O . ASP A 1 29 ? 6.289 0.225 -9.434 1.00 0.00 29 ASP A O 8
ATOM 12369 N N . GLU A 1 30 ? 5.899 -1.760 -8.477 1.00 0.00 30 GLU A N 8
ATOM 12370 C CA . GLU A 1 30 ? 5.467 -2.446 -9.677 1.00 0.00 30 GLU A CA 8
ATOM 12371 C C . GLU A 1 30 ? 4.210 -1.790 -10.269 1.00 0.00 30 GLU A C 8
ATOM 12372 O O . GLU A 1 30 ? 4.110 -1.618 -11.485 1.00 0.00 30 GLU A O 8
ATOM 12384 N N . ILE A 1 31 ? 3.263 -1.396 -9.414 1.00 0.00 31 ILE A N 8
ATOM 12385 C CA . ILE A 1 31 ? 2.074 -0.693 -9.906 1.00 0.00 31 ILE A CA 8
ATOM 12386 C C . ILE A 1 31 ? 2.456 0.734 -10.315 1.00 0.00 31 ILE A C 8
ATOM 12387 O O . ILE A 1 31 ? 1.944 1.254 -11.290 1.00 0.00 31 ILE A O 8
ATOM 12403 N N . GLU A 1 32 ? 3.402 1.333 -9.574 1.00 0.00 32 GLU A N 8
ATOM 12404 C CA . GLU A 1 32 ? 3.862 2.694 -9.822 1.00 0.00 32 GLU A CA 8
ATOM 12405 C C . GLU A 1 32 ? 4.467 2.804 -11.210 1.00 0.00 32 GLU A C 8
ATOM 12406 O O . GLU A 1 32 ? 4.026 3.619 -12.021 1.00 0.00 32 GLU A O 8
ATOM 12418 N N . LEU A 1 33 ? 5.438 1.952 -11.493 1.00 0.00 33 LEU A N 8
ATOM 12419 C CA . LEU A 1 33 ? 6.132 1.976 -12.768 1.00 0.00 33 LEU A CA 8
ATOM 12420 C C . LEU A 1 33 ? 5.190 1.692 -13.935 1.00 0.00 33 LEU A C 8
ATOM 12421 O O . LEU A 1 33 ? 5.329 2.288 -15.009 1.00 0.00 33 LEU A O 8
ATOM 12437 N N . ASP A 1 34 ? 4.208 0.828 -13.704 1.00 0.00 34 ASP A N 8
ATOM 12438 C CA . ASP A 1 34 ? 3.273 0.454 -14.750 1.00 0.00 34 ASP A CA 8
ATOM 12439 C C . ASP A 1 34 ? 2.275 1.560 -15.002 1.00 0.00 34 ASP A C 8
ATOM 12440 O O . ASP A 1 34 ? 2.081 1.968 -16.144 1.00 0.00 34 ASP A O 8
ATOM 12449 N N . LEU A 1 35 ? 1.687 2.075 -13.926 1.00 0.00 35 LEU A N 8
ATOM 12450 C CA . LEU A 1 35 ? 0.682 3.141 -13.981 1.00 0.00 35 LEU A CA 8
ATOM 12451 C C . LEU A 1 35 ? 1.190 4.368 -14.716 1.00 0.00 35 LEU A C 8
ATOM 12452 O O . LEU A 1 35 ? 0.442 5.013 -15.444 1.00 0.00 35 LEU A O 8
ATOM 12468 N N . ARG A 1 36 ? 2.472 4.658 -14.573 1.00 0.00 36 ARG A N 8
ATOM 12469 C CA . ARG A 1 36 ? 3.069 5.822 -15.221 1.00 0.00 36 ARG A CA 8
ATOM 12470 C C . ARG A 1 36 ? 3.083 5.681 -16.755 1.00 0.00 36 ARG A C 8
ATOM 12471 O O . ARG A 1 36 ? 3.332 6.647 -17.473 1.00 0.00 36 ARG A O 8
ATOM 12492 N N . GLY A 1 37 ? 2.801 4.479 -17.237 1.00 0.00 37 GLY A N 8
ATOM 12493 C CA . GLY A 1 37 ? 2.707 4.233 -18.654 1.00 0.00 37 GLY A CA 8
ATOM 12494 C C . GLY A 1 37 ? 1.457 3.437 -18.985 1.00 0.00 37 GLY A C 8
ATOM 12495 O O . GLY A 1 37 ? 1.389 2.768 -20.013 1.00 0.00 37 GLY A O 8
ATOM 12499 N N . SER A 1 38 ? 0.474 3.508 -18.113 1.00 0.00 38 SER A N 8
ATOM 12500 C CA . SER A 1 38 ? -0.765 2.785 -18.288 1.00 0.00 38 SER A CA 8
ATOM 12501 C C . SER A 1 38 ? -1.911 3.774 -18.114 1.00 0.00 38 SER A C 8
ATOM 12502 O O . SER A 1 38 ? -1.679 4.935 -17.759 1.00 0.00 38 SER A O 8
ATOM 12510 N N . ASP A 1 39 ? -3.115 3.359 -18.383 1.00 0.00 39 ASP A N 8
ATOM 12511 C CA . ASP A 1 39 ? -4.255 4.256 -18.249 1.00 0.00 39 ASP A CA 8
ATOM 12512 C C . ASP A 1 39 ? -4.938 4.118 -16.908 1.00 0.00 39 ASP A C 8
ATOM 12513 O O . ASP A 1 39 ? -5.288 5.113 -16.274 1.00 0.00 39 ASP A O 8
ATOM 12522 N N . ASN A 1 40 ? -5.099 2.909 -16.455 1.00 0.00 40 ASN A N 8
ATOM 12523 C CA . ASN A 1 40 ? -5.888 2.670 -15.275 1.00 0.00 40 ASN A CA 8
ATOM 12524 C C . ASN A 1 40 ? -5.081 1.972 -14.209 1.00 0.00 40 ASN A C 8
ATOM 12525 O O . ASN A 1 40 ? -4.499 0.915 -14.459 1.00 0.00 40 ASN A O 8
ATOM 12536 N N . ILE A 1 41 ? -5.068 2.543 -13.011 1.00 0.00 41 ILE A N 8
ATOM 12537 C CA . ILE A 1 41 ? -4.298 1.978 -11.908 1.00 0.00 41 ILE A CA 8
ATOM 12538 C C . ILE A 1 41 ? -4.891 0.655 -11.441 1.00 0.00 41 ILE A C 8
ATOM 12539 O O . ILE A 1 41 ? -4.158 -0.233 -11.031 1.00 0.00 41 ILE A O 8
ATOM 12555 N N . LYS A 1 42 ? -6.220 0.502 -11.541 1.00 0.00 42 LYS A N 8
ATOM 12556 C CA . LYS A 1 42 ? -6.841 -0.763 -11.149 1.00 0.00 42 LYS A CA 8
ATOM 12557 C C . LYS A 1 42 ? -6.346 -1.901 -12.025 1.00 0.00 42 LYS A C 8
ATOM 12558 O O . LYS A 1 42 ? -6.182 -3.023 -11.566 1.00 0.00 42 LYS A O 8
ATOM 12577 N N . THR A 1 43 ? -6.069 -1.578 -13.266 1.00 0.00 43 THR A N 8
ATOM 12578 C CA . THR A 1 43 ? -5.548 -2.514 -14.211 1.00 0.00 43 THR A CA 8
ATOM 12579 C C . THR A 1 43 ? -4.105 -2.887 -13.817 1.00 0.00 43 THR A C 8
ATOM 12580 O O . THR A 1 43 ? -3.735 -4.072 -13.813 1.00 0.00 43 THR A O 8
ATOM 12591 N N . SER A 1 44 ? -3.316 -1.874 -13.436 1.00 0.00 44 SER A N 8
ATOM 12592 C CA . SER A 1 44 ? -1.960 -2.076 -12.963 1.00 0.00 44 SER A CA 8
ATOM 12593 C C . SER A 1 44 ? -1.956 -2.966 -11.702 1.00 0.00 44 SER A C 8
ATOM 12594 O O . SER A 1 44 ? -1.087 -3.836 -11.538 1.00 0.00 44 SER A O 8
ATOM 12602 N N . ILE A 1 45 ? -2.965 -2.759 -10.839 1.00 0.00 45 ILE A N 8
ATOM 12603 C CA . ILE A 1 45 ? -3.172 -3.563 -9.634 1.00 0.00 45 ILE A CA 8
ATOM 12604 C C . ILE A 1 45 ? -3.282 -5.047 -10.005 1.00 0.00 45 ILE A C 8
ATOM 12605 O O . ILE A 1 45 ? -2.573 -5.888 -9.443 1.00 0.00 45 ILE A O 8
ATOM 12621 N N . ILE A 1 46 ? -4.126 -5.333 -10.997 1.00 0.00 46 ILE A N 8
ATOM 12622 C CA . ILE A 1 46 ? -4.411 -6.699 -11.450 1.00 0.00 46 ILE A CA 8
ATOM 12623 C C . ILE A 1 46 ? -3.132 -7.481 -11.769 1.00 0.00 46 ILE A C 8
ATOM 12624 O O . ILE A 1 46 ? -2.966 -8.618 -11.299 1.00 0.00 46 ILE A O 8
ATOM 12640 N N . TYR A 1 47 ? -2.219 -6.865 -12.525 1.00 0.00 47 TYR A N 8
ATOM 12641 C CA . TYR A 1 47 ? -0.992 -7.551 -12.947 1.00 0.00 47 TYR A CA 8
ATOM 12642 C C . TYR A 1 47 ? -0.164 -7.946 -11.740 1.00 0.00 47 TYR A C 8
ATOM 12643 O O . TYR A 1 47 ? 0.194 -9.120 -11.557 1.00 0.00 47 TYR A O 8
ATOM 12661 N N . VAL A 1 48 ? 0.097 -6.964 -10.911 1.00 0.00 48 VAL A N 8
ATOM 12662 C CA . VAL A 1 48 ? 0.976 -7.092 -9.769 1.00 0.00 48 VAL A CA 8
ATOM 12663 C C . VAL A 1 48 ? 0.417 -8.057 -8.736 1.00 0.00 48 VAL A C 8
ATOM 12664 O O . VAL A 1 48 ? 1.140 -8.926 -8.216 1.00 0.00 48 VAL A O 8
ATOM 12677 N N . TYR A 1 49 ? -0.864 -7.943 -8.472 1.00 0.00 49 TYR A N 8
ATOM 12678 C CA . TYR A 1 49 ? -1.527 -8.795 -7.505 1.00 0.00 49 TYR A CA 8
ATOM 12679 C C . TYR A 1 49 ? -1.580 -10.236 -7.980 1.00 0.00 49 TYR A C 8
ATOM 12680 O O . TYR A 1 49 ? -1.434 -11.151 -7.191 1.00 0.00 49 TYR A O 8
ATOM 12698 N N . SER A 1 50 ? -1.721 -10.429 -9.276 1.00 0.00 50 SER A N 8
ATOM 12699 C CA . SER A 1 50 ? -1.746 -11.763 -9.838 1.00 0.00 50 SER A CA 8
ATOM 12700 C C . SER A 1 50 ? -0.325 -12.354 -9.928 1.00 0.00 50 SER A C 8
ATOM 12701 O O . SER A 1 50 ? -0.140 -13.577 -9.993 1.00 0.00 50 SER A O 8
ATOM 12709 N N . SER A 1 51 ? 0.661 -11.491 -9.936 1.00 0.00 51 SER A N 8
ATOM 12710 C CA . SER A 1 51 ? 2.034 -11.904 -9.964 1.00 0.00 51 SER A CA 8
ATOM 12711 C C . SER A 1 51 ? 2.456 -12.356 -8.563 1.00 0.00 51 SER A C 8
ATOM 12712 O O . SER A 1 51 ? 2.966 -13.449 -8.374 1.00 0.00 51 SER A O 8
ATOM 12720 N N . HIS A 1 52 ? 2.164 -11.544 -7.579 1.00 0.00 52 HIS A N 8
ATOM 12721 C CA . HIS A 1 52 ? 2.605 -11.819 -6.220 1.00 0.00 52 HIS A CA 8
ATOM 12722 C C . HIS A 1 52 ? 1.428 -12.312 -5.384 1.00 0.00 52 HIS A C 8
ATOM 12723 O O . HIS A 1 52 ? 1.276 -11.928 -4.222 1.00 0.00 52 HIS A O 8
ATOM 12738 N N . LEU A 1 53 ? 0.660 -13.242 -5.973 1.00 0.00 53 LEU A N 8
ATOM 12739 C CA . LEU A 1 53 ? -0.589 -13.797 -5.388 1.00 0.00 53 LEU A CA 8
ATOM 12740 C C . LEU A 1 53 ? -0.473 -14.201 -3.944 1.00 0.00 53 LEU A C 8
ATOM 12741 O O . LEU A 1 53 ? -1.351 -13.909 -3.167 1.00 0.00 53 LEU A O 8
ATOM 12757 N N . ASP A 1 54 ? 0.609 -14.861 -3.601 1.00 0.00 54 ASP A N 8
ATOM 12758 C CA . ASP A 1 54 ? 0.796 -15.418 -2.249 1.00 0.00 54 ASP A CA 8
ATOM 12759 C C . ASP A 1 54 ? 0.613 -14.393 -1.141 1.00 0.00 54 ASP A C 8
ATOM 12760 O O . ASP A 1 54 ? -0.208 -14.601 -0.265 1.00 0.00 54 ASP A O 8
ATOM 12769 N N . GLU A 1 55 ? 1.287 -13.265 -1.218 1.00 0.00 55 GLU A N 8
ATOM 12770 C CA . GLU A 1 55 ? 1.171 -12.279 -0.149 1.00 0.00 55 GLU A CA 8
ATOM 12771 C C . GLU A 1 55 ? -0.174 -11.571 -0.222 1.00 0.00 55 GLU A C 8
ATOM 12772 O O . GLU A 1 55 ? -0.773 -11.232 0.802 1.00 0.00 55 GLU A O 8
ATOM 12784 N N . ILE A 1 56 ? -0.670 -11.407 -1.447 1.00 0.00 56 ILE A N 8
ATOM 12785 C CA . ILE A 1 56 ? -1.970 -10.786 -1.692 1.00 0.00 56 ILE A CA 8
ATOM 12786 C C . ILE A 1 56 ? -3.054 -11.656 -1.049 1.00 0.00 56 ILE A C 8
ATOM 12787 O O . ILE A 1 56 ? -4.054 -11.171 -0.546 1.00 0.00 56 ILE A O 8
ATOM 12803 N N . ARG A 1 57 ? -2.823 -12.939 -1.103 1.00 0.00 57 ARG A N 8
ATOM 12804 C CA . ARG A 1 57 ? -3.711 -13.932 -0.580 1.00 0.00 57 ARG A CA 8
ATOM 12805 C C . ARG A 1 57 ? -3.594 -14.031 0.946 1.00 0.00 57 ARG A C 8
ATOM 12806 O O . ARG A 1 57 ? -4.604 -14.096 1.651 1.00 0.00 57 ARG A O 8
ATOM 12827 N N . LYS A 1 58 ? -2.363 -14.024 1.438 1.00 0.00 58 LYS A N 8
ATOM 12828 C CA . LYS A 1 58 ? -2.077 -14.093 2.876 1.00 0.00 58 LYS A CA 8
ATOM 12829 C C . LYS A 1 58 ? -2.676 -12.915 3.596 1.00 0.00 58 LYS A C 8
ATOM 12830 O O . LYS A 1 58 ? -3.317 -13.067 4.634 1.00 0.00 58 LYS A O 8
ATOM 12849 N N . ASN A 1 59 ? -2.481 -11.750 3.048 1.00 0.00 59 ASN A N 8
ATOM 12850 C CA . ASN A 1 59 ? -2.965 -10.551 3.666 1.00 0.00 59 ASN A CA 8
ATOM 12851 C C . ASN A 1 59 ? -3.880 -9.799 2.756 1.00 0.00 59 ASN A C 8
ATOM 12852 O O . ASN A 1 59 ? -3.645 -8.626 2.422 1.00 0.00 59 ASN A O 8
ATOM 12863 N N . LYS A 1 60 ? -4.960 -10.451 2.380 1.00 0.00 60 LYS A N 8
ATOM 12864 C CA . LYS A 1 60 ? -5.923 -9.861 1.488 1.00 0.00 60 LYS A CA 8
ATOM 12865 C C . LYS A 1 60 ? -6.628 -8.692 2.122 1.00 0.00 60 LYS A C 8
ATOM 12866 O O . LYS A 1 60 ? -7.143 -7.852 1.427 1.00 0.00 60 LYS A O 8
ATOM 12885 N N . GLU A 1 61 ? -6.649 -8.659 3.444 1.00 0.00 61 GLU A N 8
ATOM 12886 C CA . GLU A 1 61 ? -7.199 -7.544 4.176 1.00 0.00 61 GLU A CA 8
ATOM 12887 C C . GLU A 1 61 ? -6.393 -6.293 3.882 1.00 0.00 61 GLU A C 8
ATOM 12888 O O . GLU A 1 61 ? -6.943 -5.259 3.505 1.00 0.00 61 GLU A O 8
ATOM 12900 N N . PHE A 1 62 ? -5.081 -6.424 4.006 1.00 0.00 62 PHE A N 8
ATOM 12901 C CA . PHE A 1 62 ? -4.158 -5.330 3.778 1.00 0.00 62 PHE A CA 8
ATOM 12902 C C . PHE A 1 62 ? -4.242 -4.878 2.336 1.00 0.00 62 PHE A C 8
ATOM 12903 O O . PHE A 1 62 ? -4.423 -3.693 2.057 1.00 0.00 62 PHE A O 8
ATOM 12920 N N . TYR A 1 63 ? -4.164 -5.832 1.435 1.00 0.00 63 TYR A N 8
ATOM 12921 C CA . TYR A 1 63 ? -4.190 -5.538 0.031 1.00 0.00 63 TYR A CA 8
ATOM 12922 C C . TYR A 1 63 ? -5.539 -5.021 -0.456 1.00 0.00 63 TYR A C 8
ATOM 12923 O O . TYR A 1 63 ? -5.583 -4.177 -1.338 1.00 0.00 63 TYR A O 8
ATOM 12941 N N . ASP A 1 64 ? -6.636 -5.497 0.138 1.00 0.00 64 ASP A N 8
ATOM 12942 C CA . ASP A 1 64 ? -7.975 -4.960 -0.204 1.00 0.00 64 ASP A CA 8
ATOM 12943 C C . ASP A 1 64 ? -8.047 -3.486 0.160 1.00 0.00 64 ASP A C 8
ATOM 12944 O O . ASP A 1 64 ? -8.439 -2.641 -0.659 1.00 0.00 64 ASP A O 8
ATOM 12953 N N . MET A 1 65 ? -7.650 -3.179 1.395 1.00 0.00 65 MET A N 8
ATOM 12954 C CA . MET A 1 65 ? -7.677 -1.816 1.900 1.00 0.00 65 MET A CA 8
ATOM 12955 C C . MET A 1 65 ? -6.791 -0.887 1.098 1.00 0.00 65 MET A C 8
ATOM 12956 O O . MET A 1 65 ? -7.246 0.179 0.661 1.00 0.00 65 MET A O 8
ATOM 12970 N N . ILE A 1 66 ? -5.548 -1.289 0.852 1.00 0.00 66 ILE A N 8
ATOM 12971 C CA . ILE A 1 66 ? -4.645 -0.417 0.130 1.00 0.00 66 ILE A CA 8
ATOM 12972 C C . ILE A 1 66 ? -5.050 -0.220 -1.320 1.00 0.00 66 ILE A C 8
ATOM 12973 O O . ILE A 1 66 ? -4.982 0.883 -1.795 1.00 0.00 66 ILE A O 8
ATOM 12989 N N . ALA A 1 67 ? -5.516 -1.280 -2.002 1.00 0.00 67 ALA A N 8
ATOM 12990 C CA . ALA A 1 67 ? -5.904 -1.186 -3.425 1.00 0.00 67 ALA A CA 8
ATOM 12991 C C . ALA A 1 67 ? -6.930 -0.077 -3.656 1.00 0.00 67 ALA A C 8
ATOM 12992 O O . ALA A 1 67 ? -6.850 0.662 -4.643 1.00 0.00 67 ALA A O 8
ATOM 12999 N N . GLU A 1 68 ? -7.864 0.042 -2.730 1.00 0.00 68 GLU A N 8
ATOM 13000 C CA . GLU A 1 68 ? -8.872 1.093 -2.750 1.00 0.00 68 GLU A CA 8
ATOM 13001 C C . GLU A 1 68 ? -8.192 2.459 -2.614 1.00 0.00 68 GLU A C 8
ATOM 13002 O O . GLU A 1 68 ? -8.324 3.335 -3.479 1.00 0.00 68 GLU A O 8
ATOM 13014 N N . ILE A 1 69 ? -7.422 2.593 -1.546 1.00 0.00 69 ILE A N 8
ATOM 13015 C CA . ILE A 1 69 ? -6.750 3.827 -1.186 1.00 0.00 69 ILE A CA 8
ATOM 13016 C C . ILE A 1 69 ? -5.772 4.280 -2.276 1.00 0.00 69 ILE A C 8
ATOM 13017 O O . ILE A 1 69 ? -5.709 5.463 -2.594 1.00 0.00 69 ILE A O 8
ATOM 13033 N N . LEU A 1 70 ? -5.053 3.331 -2.859 1.00 0.00 70 LEU A N 8
ATOM 13034 C CA . LEU A 1 70 ? -4.083 3.606 -3.916 1.00 0.00 70 LEU A CA 8
ATOM 13035 C C . LEU A 1 70 ? -4.717 4.349 -5.078 1.00 0.00 70 LEU A C 8
ATOM 13036 O O . LEU A 1 70 ? -4.233 5.387 -5.477 1.00 0.00 70 LEU A O 8
ATOM 13052 N N . GLN A 1 71 ? -5.832 3.847 -5.573 1.00 0.00 71 GLN A N 8
ATOM 13053 C CA . GLN A 1 71 ? -6.483 4.455 -6.743 1.00 0.00 71 GLN A CA 8
ATOM 13054 C C . GLN A 1 71 ? -7.086 5.799 -6.359 1.00 0.00 71 GLN A C 8
ATOM 13055 O O . GLN A 1 71 ? -6.882 6.834 -7.022 1.00 0.00 71 GLN A O 8
ATOM 13069 N N . ARG A 1 72 ? -7.769 5.764 -5.254 1.00 0.00 72 ARG A N 8
ATOM 13070 C CA . ARG A 1 72 ? -8.512 6.868 -4.706 1.00 0.00 72 ARG A CA 8
ATOM 13071 C C . ARG A 1 72 ? -7.593 8.064 -4.391 1.00 0.00 72 ARG A C 8
ATOM 13072 O O . ARG A 1 72 ? -7.896 9.212 -4.741 1.00 0.00 72 ARG A O 8
ATOM 13093 N N . TYR A 1 73 ? -6.462 7.793 -3.788 1.00 0.00 73 TYR A N 8
ATOM 13094 C CA . TYR A 1 73 ? -5.555 8.844 -3.408 1.00 0.00 73 TYR A CA 8
ATOM 13095 C C . TYR A 1 73 ? -4.506 9.157 -4.462 1.00 0.00 73 TYR A C 8
ATOM 13096 O O . TYR A 1 73 ? -3.888 10.215 -4.406 1.00 0.00 73 TYR A O 8
ATOM 13114 N N . TYR A 1 74 ? -4.314 8.281 -5.445 1.00 0.00 74 TYR A N 8
ATOM 13115 C CA . TYR A 1 74 ? -3.388 8.598 -6.537 1.00 0.00 74 TYR A CA 8
ATOM 13116 C C . TYR A 1 74 ? -3.956 9.754 -7.353 1.00 0.00 74 TYR A C 8
ATOM 13117 O O . TYR A 1 74 ? -3.221 10.574 -7.899 1.00 0.00 74 TYR A O 8
ATOM 13135 N N . LYS A 1 75 ? -5.273 9.827 -7.391 1.00 0.00 75 LYS A N 8
ATOM 13136 C CA . LYS A 1 75 ? -5.950 10.911 -8.073 1.00 0.00 75 LYS A CA 8
ATOM 13137 C C . LYS A 1 75 ? -5.976 12.172 -7.211 1.00 0.00 75 LYS A C 8
ATOM 13138 O O . LYS A 1 75 ? -6.199 13.271 -7.714 1.00 0.00 75 LYS A O 8
ATOM 13157 N N . LYS A 1 76 ? -5.737 12.013 -5.921 1.00 0.00 76 LYS A N 8
ATOM 13158 C CA . LYS A 1 76 ? -5.820 13.138 -5.017 1.00 0.00 76 LYS A CA 8
ATOM 13159 C C . LYS A 1 76 ? -4.438 13.732 -4.753 1.00 0.00 76 LYS A C 8
ATOM 13160 O O . LYS A 1 76 ? -4.231 14.928 -4.917 1.00 0.00 76 LYS A O 8
ATOM 13179 N N . ILE A 1 77 ? -3.492 12.897 -4.380 1.00 0.00 77 ILE A N 8
ATOM 13180 C CA . ILE A 1 77 ? -2.159 13.371 -4.028 1.00 0.00 77 ILE A CA 8
ATOM 13181 C C . ILE A 1 77 ? -1.074 12.811 -4.948 1.00 0.00 77 ILE A C 8
ATOM 13182 O O . ILE A 1 77 ? -0.031 13.426 -5.124 1.00 0.00 77 ILE A O 8
ATOM 13198 N N . GLY A 1 78 ? -1.321 11.666 -5.531 1.00 0.00 78 GLY A N 8
ATOM 13199 C CA . GLY A 1 78 ? -0.347 11.085 -6.429 1.00 0.00 78 GLY A CA 8
ATOM 13200 C C . GLY A 1 78 ? 0.096 9.733 -5.949 1.00 0.00 78 GLY A C 8
ATOM 13201 O O . GLY A 1 78 ? 0.231 9.528 -4.743 1.00 0.00 78 GLY A O 8
ATOM 13205 N N . ILE A 1 79 ? 0.338 8.819 -6.877 1.00 0.00 79 ILE A N 8
ATOM 13206 C CA . ILE A 1 79 ? 0.685 7.442 -6.541 1.00 0.00 79 ILE A CA 8
ATOM 13207 C C . ILE A 1 79 ? 1.979 7.351 -5.717 1.00 0.00 79 ILE A C 8
ATOM 13208 O O . ILE A 1 79 ? 2.017 6.634 -4.722 1.00 0.00 79 ILE A O 8
ATOM 13224 N N . GLU A 1 80 ? 3.007 8.128 -6.095 1.00 0.00 80 GLU A N 8
ATOM 13225 C CA . GLU A 1 80 ? 4.286 8.116 -5.371 1.00 0.00 80 GLU A CA 8
ATOM 13226 C C . GLU A 1 80 ? 4.074 8.496 -3.912 1.00 0.00 80 GLU A C 8
ATOM 13227 O O . GLU A 1 80 ? 4.638 7.884 -2.994 1.00 0.00 80 GLU A O 8
ATOM 13239 N N . ASN A 1 81 ? 3.236 9.491 -3.722 1.00 0.00 81 ASN A N 8
ATOM 13240 C CA . ASN A 1 81 ? 2.913 10.014 -2.408 1.00 0.00 81 ASN A CA 8
ATOM 13241 C C . ASN A 1 81 ? 2.236 8.942 -1.581 1.00 0.00 81 ASN A C 8
ATOM 13242 O O . ASN A 1 81 ? 2.639 8.677 -0.448 1.00 0.00 81 ASN A O 8
ATOM 13253 N N . VAL A 1 82 ? 1.237 8.291 -2.175 1.00 0.00 82 VAL A N 8
ATOM 13254 C CA . VAL A 1 82 ? 0.478 7.242 -1.497 1.00 0.00 82 VAL A CA 8
ATOM 13255 C C . VAL A 1 82 ? 1.388 6.074 -1.129 1.00 0.00 82 VAL A C 8
ATOM 13256 O O . VAL A 1 82 ? 1.371 5.613 0.009 1.00 0.00 82 VAL A O 8
ATOM 13269 N N . ASN A 1 83 ? 2.207 5.640 -2.086 1.00 0.00 83 ASN A N 8
ATOM 13270 C CA . ASN A 1 83 ? 3.144 4.516 -1.891 1.00 0.00 83 ASN A CA 8
ATOM 13271 C C . ASN A 1 83 ? 4.026 4.736 -0.673 1.00 0.00 83 ASN A C 8
ATOM 13272 O O . ASN A 1 83 ? 4.163 3.857 0.186 1.00 0.00 83 ASN A O 8
ATOM 13283 N N . GLN A 1 84 ? 4.569 5.933 -0.575 1.00 0.00 84 GLN A N 8
ATOM 13284 C CA . GLN A 1 84 ? 5.458 6.304 0.517 1.00 0.00 84 GLN A CA 8
ATOM 13285 C C . GLN A 1 84 ? 4.661 6.276 1.845 1.00 0.00 84 GLN A C 8
ATOM 13286 O O . GLN A 1 84 ? 5.136 5.768 2.871 1.00 0.00 84 GLN A O 8
ATOM 13300 N N . LEU A 1 85 ? 3.447 6.783 1.807 1.00 0.00 85 LEU A N 8
ATOM 13301 C CA . LEU A 1 85 ? 2.592 6.829 2.988 1.00 0.00 85 LEU A CA 8
ATOM 13302 C C . LEU A 1 85 ? 2.214 5.417 3.459 1.00 0.00 85 LEU A C 8
ATOM 13303 O O . LEU A 1 85 ? 2.133 5.158 4.668 1.00 0.00 85 LEU A O 8
ATOM 13319 N N . ILE A 1 86 ? 2.026 4.506 2.511 1.00 0.00 86 ILE A N 8
ATOM 13320 C CA . ILE A 1 86 ? 1.749 3.106 2.824 1.00 0.00 86 ILE A CA 8
ATOM 13321 C C . ILE A 1 86 ? 2.981 2.488 3.493 1.00 0.00 86 ILE A C 8
ATOM 13322 O O . ILE A 1 86 ? 2.873 1.842 4.538 1.00 0.00 86 ILE A O 8
ATOM 13338 N N . LEU A 1 87 ? 4.150 2.750 2.916 1.00 0.00 87 LEU A N 8
ATOM 13339 C CA . LEU A 1 87 ? 5.417 2.258 3.458 1.00 0.00 87 LEU A CA 8
ATOM 13340 C C . LEU A 1 87 ? 5.653 2.761 4.872 1.00 0.00 87 LEU A C 8
ATOM 13341 O O . LEU A 1 87 ? 6.065 2.011 5.742 1.00 0.00 87 LEU A O 8
ATOM 13357 N N . THR A 1 88 ? 5.357 4.018 5.096 1.00 0.00 88 THR A N 8
ATOM 13358 C CA . THR A 1 88 ? 5.487 4.627 6.407 1.00 0.00 88 THR A CA 8
ATOM 13359 C C . THR A 1 88 ? 4.515 3.973 7.424 1.00 0.00 88 THR A C 8
ATOM 13360 O O . THR A 1 88 ? 4.831 3.831 8.606 1.00 0.00 88 THR A O 8
ATOM 13371 N N . THR A 1 89 ? 3.366 3.568 6.945 1.00 0.00 89 THR A N 8
ATOM 13372 C CA . THR A 1 89 ? 2.362 2.924 7.758 1.00 0.00 89 THR A CA 8
ATOM 13373 C C . THR A 1 89 ? 2.810 1.517 8.215 1.00 0.00 89 THR A C 8
ATOM 13374 O O . THR A 1 89 ? 2.574 1.123 9.377 1.00 0.00 89 THR A O 8
ATOM 13385 N N . ILE A 1 90 ? 3.502 0.800 7.336 1.00 0.00 90 ILE A N 8
ATOM 13386 C CA . ILE A 1 90 ? 3.950 -0.550 7.652 1.00 0.00 90 ILE A CA 8
ATOM 13387 C C . ILE A 1 90 ? 5.289 -0.552 8.382 1.00 0.00 90 ILE A C 8
ATOM 13388 O O . ILE A 1 90 ? 5.776 -1.608 8.781 1.00 0.00 90 ILE A O 8
ATOM 13404 N N . LYS A 1 91 ? 5.898 0.624 8.519 1.00 0.00 91 LYS A N 8
ATOM 13405 C CA . LYS A 1 91 ? 7.165 0.764 9.246 1.00 0.00 91 LYS A CA 8
ATOM 13406 C C . LYS A 1 91 ? 7.002 0.369 10.703 1.00 0.00 91 LYS A C 8
ATOM 13407 O O . LYS A 1 91 ? 6.409 1.111 11.502 1.00 0.00 91 LYS A O 8
ATOM 13426 N N . LEU A 1 92 ? 7.477 -0.804 11.032 1.00 0.00 92 LEU A N 8
ATOM 13427 C CA . LEU A 1 92 ? 7.481 -1.263 12.391 1.00 0.00 92 LEU A CA 8
ATOM 13428 C C . LEU A 1 92 ? 8.699 -0.634 13.036 1.00 0.00 92 LEU A C 8
ATOM 13429 O O . LEU A 1 92 ? 9.831 -0.817 12.546 1.00 0.00 92 LEU A O 8
ATOM 13445 N N . GLU A 1 93 ? 8.480 0.131 14.077 1.00 0.00 93 GLU A N 8
ATOM 13446 C CA . GLU A 1 93 ? 9.547 0.838 14.727 1.00 0.00 93 GLU A CA 8
ATOM 13447 C C . GLU A 1 93 ? 10.501 -0.135 15.406 1.00 0.00 93 GLU A C 8
ATOM 13448 O O . GLU A 1 93 ? 10.125 -0.868 16.320 1.00 0.00 93 GLU A O 8
ATOM 13460 N N . HIS A 1 94 ? 11.728 -0.131 14.935 1.00 0.00 94 HIS A N 8
ATOM 13461 C CA . HIS A 1 94 ? 12.743 -1.018 15.445 1.00 0.00 94 HIS A CA 8
ATOM 13462 C C . HIS A 1 94 ? 13.417 -0.417 16.644 1.00 0.00 94 HIS A C 8
ATOM 13463 O O . HIS A 1 94 ? 14.108 -1.106 17.391 1.00 0.00 94 HIS A O 8
ATOM 13478 N N . HIS A 1 95 ? 13.242 0.879 16.827 1.00 0.00 95 HIS A N 8
ATOM 13479 C CA . HIS A 1 95 ? 13.692 1.512 18.041 1.00 0.00 95 HIS A CA 8
ATOM 13480 C C . HIS A 1 95 ? 12.734 1.091 19.119 1.00 0.00 95 HIS A C 8
ATOM 13481 O O . HIS A 1 95 ? 11.567 0.818 18.818 1.00 0.00 95 HIS A O 8
ATOM 13496 N N . HIS A 1 96 ? 13.181 1.019 20.349 1.00 0.00 96 HIS A N 8
ATOM 13497 C CA . HIS A 1 96 ? 12.319 0.549 21.422 1.00 0.00 96 HIS A CA 8
ATOM 13498 C C . HIS A 1 96 ? 11.306 1.624 21.816 1.00 0.00 96 HIS A C 8
ATOM 13499 O O . HIS A 1 96 ? 11.485 2.349 22.786 1.00 0.00 96 HIS A O 8
ATOM 13514 N N . HIS A 1 97 ? 10.311 1.764 20.991 1.00 0.00 97 HIS A N 8
ATOM 13515 C CA . HIS A 1 97 ? 9.231 2.694 21.174 1.00 0.00 97 HIS A CA 8
ATOM 13516 C C . HIS A 1 97 ? 7.980 2.147 20.566 1.00 0.00 97 HIS A C 8
ATOM 13517 O O . HIS A 1 97 ? 7.906 1.959 19.354 1.00 0.00 97 HIS A O 8
ATOM 13532 N N . HIS A 1 98 ? 7.019 1.839 21.396 1.00 0.00 98 HIS A N 8
ATOM 13533 C CA . HIS A 1 98 ? 5.683 1.516 20.898 1.00 0.00 98 HIS A CA 8
ATOM 13534 C C . HIS A 1 98 ? 5.064 2.847 20.547 1.00 0.00 98 HIS A C 8
ATOM 13535 O O . HIS A 1 98 ? 4.363 3.011 19.546 1.00 0.00 98 HIS A O 8
ATOM 13550 N N . HIS A 1 99 ? 5.383 3.791 21.399 1.00 0.00 99 HIS A N 8
ATOM 13551 C CA . HIS A 1 99 ? 5.054 5.174 21.296 1.00 0.00 99 HIS A CA 8
ATOM 13552 C C . HIS A 1 99 ? 5.956 5.873 22.288 1.00 0.00 99 HIS A C 8
ATOM 13553 O O . HIS A 1 99 ? 6.936 6.484 21.880 1.00 0.00 99 HIS A O 8
ATOM 13569 N N . MET A 1 1 ? -0.245 16.185 3.623 1.00 0.00 1 MET A N 9
ATOM 13570 C CA . MET A 1 1 ? -1.169 15.740 2.583 1.00 0.00 1 MET A CA 9
ATOM 13571 C C . MET A 1 1 ? -2.273 14.938 3.205 1.00 0.00 1 MET A C 9
ATOM 13572 O O . MET A 1 1 ? -2.116 14.425 4.306 1.00 0.00 1 MET A O 9
ATOM 13588 N N . SER A 1 2 ? -3.386 14.839 2.518 1.00 0.00 2 SER A N 9
ATOM 13589 C CA . SER A 1 2 ? -4.505 14.063 2.977 1.00 0.00 2 SER A CA 9
ATOM 13590 C C . SER A 1 2 ? -4.206 12.579 2.923 1.00 0.00 2 SER A C 9
ATOM 13591 O O . SER A 1 2 ? -3.805 12.057 1.888 1.00 0.00 2 SER A O 9
ATOM 13599 N N . ILE A 1 3 ? -4.362 11.932 4.051 1.00 0.00 3 ILE A N 9
ATOM 13600 C CA . ILE A 1 3 ? -4.201 10.503 4.154 1.00 0.00 3 ILE A CA 9
ATOM 13601 C C . ILE A 1 3 ? -4.838 10.027 5.465 1.00 0.00 3 ILE A C 9
ATOM 13602 O O . ILE A 1 3 ? -5.483 8.986 5.517 1.00 0.00 3 ILE A O 9
ATOM 13618 N N . LEU A 1 4 ? -4.743 10.869 6.495 1.00 0.00 4 LEU A N 9
ATOM 13619 C CA . LEU A 1 4 ? -5.315 10.581 7.811 1.00 0.00 4 LEU A CA 9
ATOM 13620 C C . LEU A 1 4 ? -6.816 10.867 7.827 1.00 0.00 4 LEU A C 9
ATOM 13621 O O . LEU A 1 4 ? -7.470 10.796 8.857 1.00 0.00 4 LEU A O 9
ATOM 13637 N N . GLU A 1 5 ? -7.346 11.187 6.668 1.00 0.00 5 GLU A N 9
ATOM 13638 C CA . GLU A 1 5 ? -8.754 11.421 6.497 1.00 0.00 5 GLU A CA 9
ATOM 13639 C C . GLU A 1 5 ? -9.454 10.133 6.096 1.00 0.00 5 GLU A C 9
ATOM 13640 O O . GLU A 1 5 ? -10.678 10.103 5.940 1.00 0.00 5 GLU A O 9
ATOM 13652 N N . ASP A 1 6 ? -8.696 9.077 5.918 1.00 0.00 6 ASP A N 9
ATOM 13653 C CA . ASP A 1 6 ? -9.280 7.867 5.400 1.00 0.00 6 ASP A CA 9
ATOM 13654 C C . ASP A 1 6 ? -9.449 6.812 6.490 1.00 0.00 6 ASP A C 9
ATOM 13655 O O . ASP A 1 6 ? -8.487 6.491 7.200 1.00 0.00 6 ASP A O 9
ATOM 13664 N N . PRO A 1 7 ? -10.669 6.247 6.647 1.00 0.00 7 PRO A N 9
ATOM 13665 C CA . PRO A 1 7 ? -10.949 5.219 7.663 1.00 0.00 7 PRO A CA 9
ATOM 13666 C C . PRO A 1 7 ? -10.216 3.907 7.383 1.00 0.00 7 PRO A C 9
ATOM 13667 O O . PRO A 1 7 ? -9.873 3.164 8.306 1.00 0.00 7 PRO A O 9
ATOM 13678 N N . GLU A 1 8 ? -9.930 3.644 6.125 1.00 0.00 8 GLU A N 9
ATOM 13679 C CA . GLU A 1 8 ? -9.296 2.402 5.756 1.00 0.00 8 GLU A CA 9
ATOM 13680 C C . GLU A 1 8 ? -7.821 2.469 6.152 1.00 0.00 8 GLU A C 9
ATOM 13681 O O . GLU A 1 8 ? -7.186 1.456 6.447 1.00 0.00 8 GLU A O 9
ATOM 13693 N N . PHE A 1 9 ? -7.310 3.692 6.227 1.00 0.00 9 PHE A N 9
ATOM 13694 C CA . PHE A 1 9 ? -5.927 3.945 6.595 1.00 0.00 9 PHE A CA 9
ATOM 13695 C C . PHE A 1 9 ? -5.679 3.642 8.080 1.00 0.00 9 PHE A C 9
ATOM 13696 O O . PHE A 1 9 ? -4.625 3.088 8.448 1.00 0.00 9 PHE A O 9
ATOM 13713 N N . VAL A 1 10 ? -6.633 3.993 8.940 1.00 0.00 10 VAL A N 9
ATOM 13714 C CA . VAL A 1 10 ? -6.490 3.701 10.362 1.00 0.00 10 VAL A CA 9
ATOM 13715 C C . VAL A 1 10 ? -6.569 2.185 10.586 1.00 0.00 10 VAL A C 9
ATOM 13716 O O . VAL A 1 10 ? -5.883 1.628 11.453 1.00 0.00 10 VAL A O 9
ATOM 13729 N N . LYS A 1 11 ? -7.391 1.518 9.779 1.00 0.00 11 LYS A N 9
ATOM 13730 C CA . LYS A 1 11 ? -7.470 0.065 9.795 1.00 0.00 11 LYS A CA 9
ATOM 13731 C C . LYS A 1 11 ? -6.122 -0.505 9.390 1.00 0.00 11 LYS A C 9
ATOM 13732 O O . LYS A 1 11 ? -5.628 -1.448 10.000 1.00 0.00 11 LYS A O 9
ATOM 13751 N N . LEU A 1 12 ? -5.519 0.111 8.374 1.00 0.00 12 LEU A N 9
ATOM 13752 C CA . LEU A 1 12 ? -4.202 -0.269 7.922 1.00 0.00 12 LEU A CA 9
ATOM 13753 C C . LEU A 1 12 ? -3.176 -0.184 9.019 1.00 0.00 12 LEU A C 9
ATOM 13754 O O . LEU A 1 12 ? -2.400 -1.083 9.152 1.00 0.00 12 LEU A O 9
ATOM 13770 N N . ARG A 1 13 ? -3.175 0.892 9.815 1.00 0.00 13 ARG A N 9
ATOM 13771 C CA . ARG A 1 13 ? -2.187 1.010 10.914 1.00 0.00 13 ARG A CA 9
ATOM 13772 C C . ARG A 1 13 ? -2.267 -0.144 11.895 1.00 0.00 13 ARG A C 9
ATOM 13773 O O . ARG A 1 13 ? -1.257 -0.598 12.415 1.00 0.00 13 ARG A O 9
ATOM 13794 N N . GLN A 1 14 ? -3.452 -0.648 12.082 1.00 0.00 14 GLN A N 9
ATOM 13795 C CA . GLN A 1 14 ? -3.677 -1.781 12.949 1.00 0.00 14 GLN A CA 9
ATOM 13796 C C . GLN A 1 14 ? -3.208 -3.080 12.258 1.00 0.00 14 GLN A C 9
ATOM 13797 O O . GLN A 1 14 ? -2.676 -4.005 12.892 1.00 0.00 14 GLN A O 9
ATOM 13811 N N . PHE A 1 15 ? -3.343 -3.117 10.955 1.00 0.00 15 PHE A N 9
ATOM 13812 C CA . PHE A 1 15 ? -3.015 -4.301 10.194 1.00 0.00 15 PHE A CA 9
ATOM 13813 C C . PHE A 1 15 ? -1.566 -4.248 9.610 1.00 0.00 15 PHE A C 9
ATOM 13814 O O . PHE A 1 15 ? -1.142 -5.153 8.889 1.00 0.00 15 PHE A O 9
ATOM 13831 N N . LYS A 1 16 ? -0.796 -3.228 9.946 1.00 0.00 16 LYS A N 9
ATOM 13832 C CA . LYS A 1 16 ? 0.583 -3.179 9.461 1.00 0.00 16 LYS A CA 9
ATOM 13833 C C . LYS A 1 16 ? 1.478 -4.074 10.313 1.00 0.00 16 LYS A C 9
ATOM 13834 O O . LYS A 1 16 ? 1.035 -4.624 11.329 1.00 0.00 16 LYS A O 9
ATOM 13853 N N . GLY A 1 17 ? 2.712 -4.267 9.872 1.00 0.00 17 GLY A N 9
ATOM 13854 C CA . GLY A 1 17 ? 3.661 -5.048 10.639 1.00 0.00 17 GLY A CA 9
ATOM 13855 C C . GLY A 1 17 ? 3.697 -6.497 10.225 1.00 0.00 17 GLY A C 9
ATOM 13856 O O . GLY A 1 17 ? 4.740 -7.132 10.224 1.00 0.00 17 GLY A O 9
ATOM 13860 N N . LYS A 1 18 ? 2.559 -6.999 9.856 1.00 0.00 18 LYS A N 9
ATOM 13861 C CA . LYS A 1 18 ? 2.372 -8.379 9.453 1.00 0.00 18 LYS A CA 9
ATOM 13862 C C . LYS A 1 18 ? 2.793 -8.638 7.995 1.00 0.00 18 LYS A C 9
ATOM 13863 O O . LYS A 1 18 ? 2.546 -9.708 7.442 1.00 0.00 18 LYS A O 9
ATOM 13882 N N . VAL A 1 19 ? 3.461 -7.671 7.402 1.00 0.00 19 VAL A N 9
ATOM 13883 C CA . VAL A 1 19 ? 3.886 -7.752 6.013 1.00 0.00 19 VAL A CA 9
ATOM 13884 C C . VAL A 1 19 ? 5.350 -7.297 5.933 1.00 0.00 19 VAL A C 9
ATOM 13885 O O . VAL A 1 19 ? 5.871 -6.723 6.907 1.00 0.00 19 VAL A O 9
ATOM 13898 N N . ASN A 1 20 ? 5.999 -7.519 4.800 1.00 0.00 20 ASN A N 9
ATOM 13899 C CA . ASN A 1 20 ? 7.403 -7.136 4.645 1.00 0.00 20 ASN A CA 9
ATOM 13900 C C . ASN A 1 20 ? 7.488 -5.762 4.012 1.00 0.00 20 ASN A C 9
ATOM 13901 O O . ASN A 1 20 ? 6.751 -5.466 3.071 1.00 0.00 20 ASN A O 9
ATOM 13912 N N . PHE A 1 21 ? 8.396 -4.942 4.499 1.00 0.00 21 PHE A N 9
ATOM 13913 C CA . PHE A 1 21 ? 8.596 -3.597 3.980 1.00 0.00 21 PHE A CA 9
ATOM 13914 C C . PHE A 1 21 ? 9.008 -3.613 2.518 1.00 0.00 21 PHE A C 9
ATOM 13915 O O . PHE A 1 21 ? 8.467 -2.862 1.700 1.00 0.00 21 PHE A O 9
ATOM 13932 N N . ASN A 1 22 ? 9.923 -4.501 2.186 1.00 0.00 22 ASN A N 9
ATOM 13933 C CA . ASN A 1 22 ? 10.508 -4.527 0.847 1.00 0.00 22 ASN A CA 9
ATOM 13934 C C . ASN A 1 22 ? 9.492 -5.027 -0.125 1.00 0.00 22 ASN A C 9
ATOM 13935 O O . ASN A 1 22 ? 9.450 -4.604 -1.273 1.00 0.00 22 ASN A O 9
ATOM 13946 N N . LEU A 1 23 ? 8.639 -5.889 0.373 1.00 0.00 23 LEU A N 9
ATOM 13947 C CA . LEU A 1 23 ? 7.599 -6.473 -0.411 1.00 0.00 23 LEU A CA 9
ATOM 13948 C C . LEU A 1 23 ? 6.555 -5.438 -0.758 1.00 0.00 23 LEU A C 9
ATOM 13949 O O . LEU A 1 23 ? 6.189 -5.304 -1.907 1.00 0.00 23 LEU A O 9
ATOM 13965 N N . VAL A 1 24 ? 6.115 -4.679 0.233 1.00 0.00 24 VAL A N 9
ATOM 13966 C CA . VAL A 1 24 ? 5.120 -3.644 -0.002 1.00 0.00 24 VAL A CA 9
ATOM 13967 C C . VAL A 1 24 ? 5.684 -2.592 -0.932 1.00 0.00 24 VAL A C 9
ATOM 13968 O O . VAL A 1 24 ? 5.015 -2.162 -1.861 1.00 0.00 24 VAL A O 9
ATOM 13981 N N . MET A 1 25 ? 6.945 -2.223 -0.702 1.00 0.00 25 MET A N 9
ATOM 13982 C CA . MET A 1 25 ? 7.647 -1.280 -1.570 1.00 0.00 25 MET A CA 9
ATOM 13983 C C . MET A 1 25 ? 7.642 -1.800 -2.991 1.00 0.00 25 MET A C 9
ATOM 13984 O O . MET A 1 25 ? 7.349 -1.065 -3.916 1.00 0.00 25 MET A O 9
ATOM 13998 N N . GLN A 1 26 ? 7.907 -3.081 -3.130 1.00 0.00 26 GLN A N 9
ATOM 13999 C CA . GLN A 1 26 ? 7.924 -3.745 -4.411 1.00 0.00 26 GLN A CA 9
ATOM 14000 C C . GLN A 1 26 ? 6.523 -3.762 -5.039 1.00 0.00 26 GLN A C 9
ATOM 14001 O O . GLN A 1 26 ? 6.390 -3.520 -6.209 1.00 0.00 26 GLN A O 9
ATOM 14015 N N . ILE A 1 27 ? 5.496 -4.052 -4.249 1.00 0.00 27 ILE A N 9
ATOM 14016 C CA . ILE A 1 27 ? 4.101 -4.037 -4.736 1.00 0.00 27 ILE A CA 9
ATOM 14017 C C . ILE A 1 27 ? 3.757 -2.656 -5.272 1.00 0.00 27 ILE A C 9
ATOM 14018 O O . ILE A 1 27 ? 3.281 -2.506 -6.409 1.00 0.00 27 ILE A O 9
ATOM 14034 N N . LEU A 1 28 ? 4.048 -1.659 -4.460 1.00 0.00 28 LEU A N 9
ATOM 14035 C CA . LEU A 1 28 ? 3.807 -0.271 -4.790 1.00 0.00 28 LEU A CA 9
ATOM 14036 C C . LEU A 1 28 ? 4.613 0.128 -6.016 1.00 0.00 28 LEU A C 9
ATOM 14037 O O . LEU A 1 28 ? 4.151 0.878 -6.855 1.00 0.00 28 LEU A O 9
ATOM 14053 N N . ASP A 1 29 ? 5.803 -0.414 -6.118 1.00 0.00 29 ASP A N 9
ATOM 14054 C CA . ASP A 1 29 ? 6.699 -0.131 -7.226 1.00 0.00 29 ASP A CA 9
ATOM 14055 C C . ASP A 1 29 ? 6.195 -0.785 -8.490 1.00 0.00 29 ASP A C 9
ATOM 14056 O O . ASP A 1 29 ? 6.108 -0.156 -9.533 1.00 0.00 29 ASP A O 9
ATOM 14065 N N . GLU A 1 30 ? 5.844 -2.050 -8.366 1.00 0.00 30 GLU A N 9
ATOM 14066 C CA . GLU A 1 30 ? 5.388 -2.887 -9.467 1.00 0.00 30 GLU A CA 9
ATOM 14067 C C . GLU A 1 30 ? 4.121 -2.274 -10.120 1.00 0.00 30 GLU A C 9
ATOM 14068 O O . GLU A 1 30 ? 3.987 -2.248 -11.361 1.00 0.00 30 GLU A O 9
ATOM 14080 N N . ILE A 1 31 ? 3.205 -1.759 -9.295 1.00 0.00 31 ILE A N 9
ATOM 14081 C CA . ILE A 1 31 ? 2.011 -1.094 -9.827 1.00 0.00 31 ILE A CA 9
ATOM 14082 C C . ILE A 1 31 ? 2.389 0.272 -10.414 1.00 0.00 31 ILE A C 9
ATOM 14083 O O . ILE A 1 31 ? 1.917 0.645 -11.488 1.00 0.00 31 ILE A O 9
ATOM 14099 N N . GLU A 1 32 ? 3.287 0.981 -9.719 1.00 0.00 32 GLU A N 9
ATOM 14100 C CA . GLU A 1 32 ? 3.739 2.305 -10.109 1.00 0.00 32 GLU A CA 9
ATOM 14101 C C . GLU A 1 32 ? 4.408 2.273 -11.463 1.00 0.00 32 GLU A C 9
ATOM 14102 O O . GLU A 1 32 ? 4.099 3.083 -12.320 1.00 0.00 32 GLU A O 9
ATOM 14114 N N . LEU A 1 33 ? 5.309 1.324 -11.648 1.00 0.00 33 LEU A N 9
ATOM 14115 C CA . LEU A 1 33 ? 6.040 1.192 -12.894 1.00 0.00 33 LEU A CA 9
ATOM 14116 C C . LEU A 1 33 ? 5.126 0.862 -14.070 1.00 0.00 33 LEU A C 9
ATOM 14117 O O . LEU A 1 33 ? 5.418 1.237 -15.209 1.00 0.00 33 LEU A O 9
ATOM 14133 N N . ASP A 1 34 ? 4.022 0.159 -13.811 1.00 0.00 34 ASP A N 9
ATOM 14134 C CA . ASP A 1 34 ? 3.063 -0.081 -14.886 1.00 0.00 34 ASP A CA 9
ATOM 14135 C C . ASP A 1 34 ? 2.277 1.179 -15.170 1.00 0.00 34 ASP A C 9
ATOM 14136 O O . ASP A 1 34 ? 2.238 1.640 -16.309 1.00 0.00 34 ASP A O 9
ATOM 14145 N N . LEU A 1 35 ? 1.729 1.770 -14.108 1.00 0.00 35 LEU A N 9
ATOM 14146 C CA . LEU A 1 35 ? 0.885 2.973 -14.181 1.00 0.00 35 LEU A CA 9
ATOM 14147 C C . LEU A 1 35 ? 1.639 4.155 -14.781 1.00 0.00 35 LEU A C 9
ATOM 14148 O O . LEU A 1 35 ? 1.048 5.030 -15.433 1.00 0.00 35 LEU A O 9
ATOM 14164 N N . ARG A 1 36 ? 2.944 4.152 -14.573 1.00 0.00 36 ARG A N 9
ATOM 14165 C CA . ARG A 1 36 ? 3.857 5.176 -15.059 1.00 0.00 36 ARG A CA 9
ATOM 14166 C C . ARG A 1 36 ? 3.778 5.265 -16.589 1.00 0.00 36 ARG A C 9
ATOM 14167 O O . ARG A 1 36 ? 4.014 6.325 -17.173 1.00 0.00 36 ARG A O 9
ATOM 14188 N N . GLY A 1 37 ? 3.438 4.148 -17.221 1.00 0.00 37 GLY A N 9
ATOM 14189 C CA . GLY A 1 37 ? 3.353 4.110 -18.650 1.00 0.00 37 GLY A CA 9
ATOM 14190 C C . GLY A 1 37 ? 2.060 3.494 -19.155 1.00 0.00 37 GLY A C 9
ATOM 14191 O O . GLY A 1 37 ? 1.995 3.038 -20.297 1.00 0.00 37 GLY A O 9
ATOM 14195 N N . SER A 1 38 ? 1.036 3.446 -18.324 1.00 0.00 38 SER A N 9
ATOM 14196 C CA . SER A 1 38 ? -0.224 2.927 -18.780 1.00 0.00 38 SER A CA 9
ATOM 14197 C C . SER A 1 38 ? -1.336 3.971 -18.682 1.00 0.00 38 SER A C 9
ATOM 14198 O O . SER A 1 38 ? -1.356 4.921 -19.480 1.00 0.00 38 SER A O 9
ATOM 14206 N N . ASP A 1 39 ? -2.199 3.848 -17.668 1.00 0.00 39 ASP A N 9
ATOM 14207 C CA . ASP A 1 39 ? -3.350 4.748 -17.495 1.00 0.00 39 ASP A CA 9
ATOM 14208 C C . ASP A 1 39 ? -4.195 4.367 -16.292 1.00 0.00 39 ASP A C 9
ATOM 14209 O O . ASP A 1 39 ? -4.456 5.193 -15.431 1.00 0.00 39 ASP A O 9
ATOM 14218 N N . ASN A 1 40 ? -4.610 3.118 -16.209 1.00 0.00 40 ASN A N 9
ATOM 14219 C CA . ASN A 1 40 ? -5.518 2.729 -15.151 1.00 0.00 40 ASN A CA 9
ATOM 14220 C C . ASN A 1 40 ? -4.791 2.008 -14.046 1.00 0.00 40 ASN A C 9
ATOM 14221 O O . ASN A 1 40 ? -4.330 0.877 -14.224 1.00 0.00 40 ASN A O 9
ATOM 14232 N N . ILE A 1 41 ? -4.738 2.642 -12.897 1.00 0.00 41 ILE A N 9
ATOM 14233 C CA . ILE A 1 41 ? -4.059 2.103 -11.742 1.00 0.00 41 ILE A CA 9
ATOM 14234 C C . ILE A 1 41 ? -4.716 0.817 -11.236 1.00 0.00 41 ILE A C 9
ATOM 14235 O O . ILE A 1 41 ? -4.027 -0.076 -10.768 1.00 0.00 41 ILE A O 9
ATOM 14251 N N . LYS A 1 42 ? -6.040 0.684 -11.383 1.00 0.00 42 LYS A N 9
ATOM 14252 C CA . LYS A 1 42 ? -6.699 -0.509 -10.852 1.00 0.00 42 LYS A CA 9
ATOM 14253 C C . LYS A 1 42 ? -6.350 -1.712 -11.694 1.00 0.00 42 LYS A C 9
ATOM 14254 O O . LYS A 1 42 ? -6.297 -2.833 -11.207 1.00 0.00 42 LYS A O 9
ATOM 14273 N N . THR A 1 43 ? -6.078 -1.457 -12.940 1.00 0.00 43 THR A N 9
ATOM 14274 C CA . THR A 1 43 ? -5.643 -2.468 -13.846 1.00 0.00 43 THR A CA 9
ATOM 14275 C C . THR A 1 43 ? -4.185 -2.831 -13.523 1.00 0.00 43 THR A C 9
ATOM 14276 O O . THR A 1 43 ? -3.816 -4.013 -13.519 1.00 0.00 43 THR A O 9
ATOM 14287 N N . SER A 1 44 ? -3.372 -1.810 -13.216 1.00 0.00 44 SER A N 9
ATOM 14288 C CA . SER A 1 44 ? -2.000 -2.020 -12.766 1.00 0.00 44 SER A CA 9
ATOM 14289 C C . SER A 1 44 ? -1.986 -2.912 -11.496 1.00 0.00 44 SER A C 9
ATOM 14290 O O . SER A 1 44 ? -1.151 -3.826 -11.363 1.00 0.00 44 SER A O 9
ATOM 14298 N N . ILE A 1 45 ? -2.950 -2.650 -10.595 1.00 0.00 45 ILE A N 9
ATOM 14299 C CA . ILE A 1 45 ? -3.163 -3.438 -9.372 1.00 0.00 45 ILE A CA 9
ATOM 14300 C C . ILE A 1 45 ? -3.334 -4.920 -9.729 1.00 0.00 45 ILE A C 9
ATOM 14301 O O . ILE A 1 45 ? -2.683 -5.793 -9.140 1.00 0.00 45 ILE A O 9
ATOM 14317 N N . ILE A 1 46 ? -4.175 -5.172 -10.728 1.00 0.00 46 ILE A N 9
ATOM 14318 C CA . ILE A 1 46 ? -4.504 -6.517 -11.180 1.00 0.00 46 ILE A CA 9
ATOM 14319 C C . ILE A 1 46 ? -3.264 -7.346 -11.500 1.00 0.00 46 ILE A C 9
ATOM 14320 O O . ILE A 1 46 ? -3.116 -8.447 -10.974 1.00 0.00 46 ILE A O 9
ATOM 14336 N N . TYR A 1 47 ? -2.354 -6.794 -12.312 1.00 0.00 47 TYR A N 9
ATOM 14337 C CA . TYR A 1 47 ? -1.168 -7.543 -12.758 1.00 0.00 47 TYR A CA 9
ATOM 14338 C C . TYR A 1 47 ? -0.366 -8.009 -11.575 1.00 0.00 47 TYR A C 9
ATOM 14339 O O . TYR A 1 47 ? -0.045 -9.193 -11.448 1.00 0.00 47 TYR A O 9
ATOM 14357 N N . VAL A 1 48 ? -0.105 -7.080 -10.699 1.00 0.00 48 VAL A N 9
ATOM 14358 C CA . VAL A 1 48 ? 0.735 -7.289 -9.549 1.00 0.00 48 VAL A CA 9
ATOM 14359 C C . VAL A 1 48 ? 0.105 -8.262 -8.562 1.00 0.00 48 VAL A C 9
ATOM 14360 O O . VAL A 1 48 ? 0.747 -9.225 -8.138 1.00 0.00 48 VAL A O 9
ATOM 14373 N N . TYR A 1 49 ? -1.154 -8.057 -8.247 1.00 0.00 49 TYR A N 9
ATOM 14374 C CA . TYR A 1 49 ? -1.847 -8.916 -7.304 1.00 0.00 49 TYR A CA 9
ATOM 14375 C C . TYR A 1 49 ? -1.991 -10.320 -7.858 1.00 0.00 49 TYR A C 9
ATOM 14376 O O . TYR A 1 49 ? -1.781 -11.296 -7.153 1.00 0.00 49 TYR A O 9
ATOM 14394 N N . SER A 1 50 ? -2.261 -10.411 -9.143 1.00 0.00 50 SER A N 9
ATOM 14395 C CA . SER A 1 50 ? -2.398 -11.684 -9.811 1.00 0.00 50 SER A CA 9
ATOM 14396 C C . SER A 1 50 ? -1.026 -12.396 -9.897 1.00 0.00 50 SER A C 9
ATOM 14397 O O . SER A 1 50 ? -0.959 -13.614 -10.015 1.00 0.00 50 SER A O 9
ATOM 14405 N N . SER A 1 51 ? 0.054 -11.632 -9.803 1.00 0.00 51 SER A N 9
ATOM 14406 C CA . SER A 1 51 ? 1.397 -12.175 -9.892 1.00 0.00 51 SER A CA 9
ATOM 14407 C C . SER A 1 51 ? 1.971 -12.404 -8.468 1.00 0.00 51 SER A C 9
ATOM 14408 O O . SER A 1 51 ? 3.101 -12.864 -8.299 1.00 0.00 51 SER A O 9
ATOM 14416 N N . HIS A 1 52 ? 1.186 -12.064 -7.456 1.00 0.00 52 HIS A N 9
ATOM 14417 C CA . HIS A 1 52 ? 1.585 -12.225 -6.047 1.00 0.00 52 HIS A CA 9
ATOM 14418 C C . HIS A 1 52 ? 0.439 -12.845 -5.266 1.00 0.00 52 HIS A C 9
ATOM 14419 O O . HIS A 1 52 ? 0.296 -12.593 -4.085 1.00 0.00 52 HIS A O 9
ATOM 14434 N N . LEU A 1 53 ? -0.334 -13.706 -5.932 1.00 0.00 53 LEU A N 9
ATOM 14435 C CA . LEU A 1 53 ? -1.586 -14.282 -5.371 1.00 0.00 53 LEU A CA 9
ATOM 14436 C C . LEU A 1 53 ? -1.479 -14.823 -3.960 1.00 0.00 53 LEU A C 9
ATOM 14437 O O . LEU A 1 53 ? -2.281 -14.464 -3.114 1.00 0.00 53 LEU A O 9
ATOM 14453 N N . ASP A 1 54 ? -0.504 -15.672 -3.699 1.00 0.00 54 ASP A N 9
ATOM 14454 C CA . ASP A 1 54 ? -0.400 -16.311 -2.382 1.00 0.00 54 ASP A CA 9
ATOM 14455 C C . ASP A 1 54 ? -0.176 -15.275 -1.285 1.00 0.00 54 ASP A C 9
ATOM 14456 O O . ASP A 1 54 ? -0.833 -15.300 -0.245 1.00 0.00 54 ASP A O 9
ATOM 14465 N N . GLU A 1 55 ? 0.704 -14.354 -1.567 1.00 0.00 55 GLU A N 9
ATOM 14466 C CA . GLU A 1 55 ? 1.017 -13.227 -0.711 1.00 0.00 55 GLU A CA 9
ATOM 14467 C C . GLU A 1 55 ? -0.230 -12.365 -0.496 1.00 0.00 55 GLU A C 9
ATOM 14468 O O . GLU A 1 55 ? -0.582 -12.022 0.648 1.00 0.00 55 GLU A O 9
ATOM 14480 N N . ILE A 1 56 ? -0.887 -12.025 -1.603 1.00 0.00 56 ILE A N 9
ATOM 14481 C CA . ILE A 1 56 ? -2.132 -11.262 -1.582 1.00 0.00 56 ILE A CA 9
ATOM 14482 C C . ILE A 1 56 ? -3.171 -11.976 -0.707 1.00 0.00 56 ILE A C 9
ATOM 14483 O O . ILE A 1 56 ? -3.831 -11.353 0.089 1.00 0.00 56 ILE A O 9
ATOM 14499 N N . ARG A 1 57 ? -3.272 -13.295 -0.839 1.00 0.00 57 ARG A N 9
ATOM 14500 C CA . ARG A 1 57 ? -4.202 -14.074 -0.010 1.00 0.00 57 ARG A CA 9
ATOM 14501 C C . ARG A 1 57 ? -3.830 -14.019 1.482 1.00 0.00 57 ARG A C 9
ATOM 14502 O O . ARG A 1 57 ? -4.716 -14.039 2.351 1.00 0.00 57 ARG A O 9
ATOM 14523 N N . LYS A 1 58 ? -2.533 -13.967 1.779 1.00 0.00 58 LYS A N 9
ATOM 14524 C CA . LYS A 1 58 ? -2.064 -13.848 3.162 1.00 0.00 58 LYS A CA 9
ATOM 14525 C C . LYS A 1 58 ? -2.560 -12.565 3.793 1.00 0.00 58 LYS A C 9
ATOM 14526 O O . LYS A 1 58 ? -3.161 -12.581 4.861 1.00 0.00 58 LYS A O 9
ATOM 14545 N N . ASN A 1 59 ? -2.341 -11.465 3.122 1.00 0.00 59 ASN A N 9
ATOM 14546 C CA . ASN A 1 59 ? -2.734 -10.174 3.657 1.00 0.00 59 ASN A CA 9
ATOM 14547 C C . ASN A 1 59 ? -3.678 -9.485 2.720 1.00 0.00 59 ASN A C 9
ATOM 14548 O O . ASN A 1 59 ? -3.407 -8.381 2.229 1.00 0.00 59 ASN A O 9
ATOM 14559 N N . LYS A 1 60 ? -4.806 -10.128 2.488 1.00 0.00 60 LYS A N 9
ATOM 14560 C CA . LYS A 1 60 ? -5.806 -9.632 1.558 1.00 0.00 60 LYS A CA 9
ATOM 14561 C C . LYS A 1 60 ? -6.369 -8.335 2.083 1.00 0.00 60 LYS A C 9
ATOM 14562 O O . LYS A 1 60 ? -6.658 -7.431 1.336 1.00 0.00 60 LYS A O 9
ATOM 14581 N N . GLU A 1 61 ? -6.459 -8.244 3.392 1.00 0.00 61 GLU A N 9
ATOM 14582 C CA . GLU A 1 61 ? -6.967 -7.095 4.042 1.00 0.00 61 GLU A CA 9
ATOM 14583 C C . GLU A 1 61 ? -6.071 -5.893 3.774 1.00 0.00 61 GLU A C 9
ATOM 14584 O O . GLU A 1 61 ? -6.558 -4.815 3.404 1.00 0.00 61 GLU A O 9
ATOM 14596 N N . PHE A 1 62 ? -4.766 -6.108 3.908 1.00 0.00 62 PHE A N 9
ATOM 14597 C CA . PHE A 1 62 ? -3.768 -5.078 3.673 1.00 0.00 62 PHE A CA 9
ATOM 14598 C C . PHE A 1 62 ? -3.796 -4.647 2.222 1.00 0.00 62 PHE A C 9
ATOM 14599 O O . PHE A 1 62 ? -3.954 -3.461 1.918 1.00 0.00 62 PHE A O 9
ATOM 14616 N N . TYR A 1 63 ? -3.707 -5.619 1.339 1.00 0.00 63 TYR A N 9
ATOM 14617 C CA . TYR A 1 63 ? -3.626 -5.354 -0.066 1.00 0.00 63 TYR A CA 9
ATOM 14618 C C . TYR A 1 63 ? -4.896 -4.788 -0.643 1.00 0.00 63 TYR A C 9
ATOM 14619 O O . TYR A 1 63 ? -4.836 -3.934 -1.518 1.00 0.00 63 TYR A O 9
ATOM 14637 N N . ASP A 1 64 ? -6.035 -5.208 -0.139 1.00 0.00 64 ASP A N 9
ATOM 14638 C CA . ASP A 1 64 ? -7.301 -4.692 -0.645 1.00 0.00 64 ASP A CA 9
ATOM 14639 C C . ASP A 1 64 ? -7.522 -3.253 -0.216 1.00 0.00 64 ASP A C 9
ATOM 14640 O O . ASP A 1 64 ? -7.911 -2.407 -1.040 1.00 0.00 64 ASP A O 9
ATOM 14649 N N . MET A 1 65 ? -7.235 -2.957 1.053 1.00 0.00 65 MET A N 9
ATOM 14650 C CA . MET A 1 65 ? -7.408 -1.604 1.554 1.00 0.00 65 MET A CA 9
ATOM 14651 C C . MET A 1 65 ? -6.430 -0.651 0.927 1.00 0.00 65 MET A C 9
ATOM 14652 O O . MET A 1 65 ? -6.811 0.459 0.564 1.00 0.00 65 MET A O 9
ATOM 14666 N N . ILE A 1 66 ? -5.178 -1.080 0.734 1.00 0.00 66 ILE A N 9
ATOM 14667 C CA . ILE A 1 66 ? -4.242 -0.193 0.085 1.00 0.00 66 ILE A CA 9
ATOM 14668 C C . ILE A 1 66 ? -4.632 0.033 -1.362 1.00 0.00 66 ILE A C 9
ATOM 14669 O O . ILE A 1 66 ? -4.620 1.141 -1.799 1.00 0.00 66 ILE A O 9
ATOM 14685 N N . ALA A 1 67 ? -5.058 -1.029 -2.069 1.00 0.00 67 ALA A N 9
ATOM 14686 C CA . ALA A 1 67 ? -5.466 -0.922 -3.485 1.00 0.00 67 ALA A CA 9
ATOM 14687 C C . ALA A 1 67 ? -6.568 0.112 -3.662 1.00 0.00 67 ALA A C 9
ATOM 14688 O O . ALA A 1 67 ? -6.604 0.837 -4.649 1.00 0.00 67 ALA A O 9
ATOM 14695 N N . GLU A 1 68 ? -7.446 0.168 -2.689 1.00 0.00 68 GLU A N 9
ATOM 14696 C CA . GLU A 1 68 ? -8.532 1.117 -2.653 1.00 0.00 68 GLU A CA 9
ATOM 14697 C C . GLU A 1 68 ? -7.973 2.542 -2.442 1.00 0.00 68 GLU A C 9
ATOM 14698 O O . GLU A 1 68 ? -8.194 3.446 -3.264 1.00 0.00 68 GLU A O 9
ATOM 14710 N N . ILE A 1 69 ? -7.200 2.705 -1.372 1.00 0.00 69 ILE A N 9
ATOM 14711 C CA . ILE A 1 69 ? -6.602 3.995 -0.999 1.00 0.00 69 ILE A CA 9
ATOM 14712 C C . ILE A 1 69 ? -5.646 4.520 -2.088 1.00 0.00 69 ILE A C 9
ATOM 14713 O O . ILE A 1 69 ? -5.628 5.721 -2.380 1.00 0.00 69 ILE A O 9
ATOM 14729 N N . LEU A 1 70 ? -4.887 3.615 -2.692 1.00 0.00 70 LEU A N 9
ATOM 14730 C CA . LEU A 1 70 ? -3.949 3.947 -3.761 1.00 0.00 70 LEU A CA 9
ATOM 14731 C C . LEU A 1 70 ? -4.646 4.639 -4.909 1.00 0.00 70 LEU A C 9
ATOM 14732 O O . LEU A 1 70 ? -4.202 5.681 -5.350 1.00 0.00 70 LEU A O 9
ATOM 14748 N N . GLN A 1 71 ? -5.765 4.085 -5.358 1.00 0.00 71 GLN A N 9
ATOM 14749 C CA . GLN A 1 71 ? -6.510 4.681 -6.467 1.00 0.00 71 GLN A CA 9
ATOM 14750 C C . GLN A 1 71 ? -7.071 6.029 -6.029 1.00 0.00 71 GLN A C 9
ATOM 14751 O O . GLN A 1 71 ? -6.920 7.043 -6.717 1.00 0.00 71 GLN A O 9
ATOM 14765 N N . ARG A 1 72 ? -7.659 6.010 -4.850 1.00 0.00 72 ARG A N 9
ATOM 14766 C CA . ARG A 1 72 ? -8.330 7.112 -4.231 1.00 0.00 72 ARG A CA 9
ATOM 14767 C C . ARG A 1 72 ? -7.427 8.355 -4.108 1.00 0.00 72 ARG A C 9
ATOM 14768 O O . ARG A 1 72 ? -7.784 9.441 -4.563 1.00 0.00 72 ARG A O 9
ATOM 14789 N N . TYR A 1 73 ? -6.258 8.185 -3.539 1.00 0.00 73 TYR A N 9
ATOM 14790 C CA . TYR A 1 73 ? -5.384 9.313 -3.305 1.00 0.00 73 TYR A CA 9
ATOM 14791 C C . TYR A 1 73 ? -4.428 9.608 -4.445 1.00 0.00 73 TYR A C 9
ATOM 14792 O O . TYR A 1 73 ? -3.847 10.700 -4.499 1.00 0.00 73 TYR A O 9
ATOM 14810 N N . TYR A 1 74 ? -4.262 8.676 -5.374 1.00 0.00 74 TYR A N 9
ATOM 14811 C CA . TYR A 1 74 ? -3.449 8.946 -6.547 1.00 0.00 74 TYR A CA 9
ATOM 14812 C C . TYR A 1 74 ? -4.143 10.007 -7.416 1.00 0.00 74 TYR A C 9
ATOM 14813 O O . TYR A 1 74 ? -3.496 10.783 -8.117 1.00 0.00 74 TYR A O 9
ATOM 14831 N N . LYS A 1 75 ? -5.465 10.039 -7.329 1.00 0.00 75 LYS A N 9
ATOM 14832 C CA . LYS A 1 75 ? -6.272 11.025 -8.027 1.00 0.00 75 LYS A CA 9
ATOM 14833 C C . LYS A 1 75 ? -6.135 12.394 -7.349 1.00 0.00 75 LYS A C 9
ATOM 14834 O O . LYS A 1 75 ? -6.349 13.427 -7.969 1.00 0.00 75 LYS A O 9
ATOM 14853 N N . LYS A 1 76 ? -5.746 12.387 -6.092 1.00 0.00 76 LYS A N 9
ATOM 14854 C CA . LYS A 1 76 ? -5.656 13.607 -5.324 1.00 0.00 76 LYS A CA 9
ATOM 14855 C C . LYS A 1 76 ? -4.230 14.177 -5.306 1.00 0.00 76 LYS A C 9
ATOM 14856 O O . LYS A 1 76 ? -4.030 15.350 -5.621 1.00 0.00 76 LYS A O 9
ATOM 14875 N N . ILE A 1 77 ? -3.241 13.361 -4.967 1.00 0.00 77 ILE A N 9
ATOM 14876 C CA . ILE A 1 77 ? -1.870 13.866 -4.873 1.00 0.00 77 ILE A CA 9
ATOM 14877 C C . ILE A 1 77 ? -0.908 13.162 -5.833 1.00 0.00 77 ILE A C 9
ATOM 14878 O O . ILE A 1 77 ? 0.029 13.780 -6.343 1.00 0.00 77 ILE A O 9
ATOM 14894 N N . GLY A 1 78 ? -1.165 11.912 -6.121 1.00 0.00 78 GLY A N 9
ATOM 14895 C CA . GLY A 1 78 ? -0.289 11.158 -6.997 1.00 0.00 78 GLY A CA 9
ATOM 14896 C C . GLY A 1 78 ? -0.068 9.791 -6.423 1.00 0.00 78 GLY A C 9
ATOM 14897 O O . GLY A 1 78 ? -0.470 9.546 -5.306 1.00 0.00 78 GLY A O 9
ATOM 14901 N N . ILE A 1 79 ? 0.597 8.916 -7.137 1.00 0.00 79 ILE A N 9
ATOM 14902 C CA . ILE A 1 79 ? 0.743 7.542 -6.677 1.00 0.00 79 ILE A CA 9
ATOM 14903 C C . ILE A 1 79 ? 2.015 7.385 -5.870 1.00 0.00 79 ILE A C 9
ATOM 14904 O O . ILE A 1 79 ? 2.007 6.771 -4.815 1.00 0.00 79 ILE A O 9
ATOM 14920 N N . GLU A 1 80 ? 3.075 8.024 -6.332 1.00 0.00 80 GLU A N 9
ATOM 14921 C CA . GLU A 1 80 ? 4.359 7.976 -5.724 1.00 0.00 80 GLU A CA 9
ATOM 14922 C C . GLU A 1 80 ? 4.285 8.503 -4.291 1.00 0.00 80 GLU A C 9
ATOM 14923 O O . GLU A 1 80 ? 4.961 8.004 -3.377 1.00 0.00 80 GLU A O 9
ATOM 14935 N N . ASN A 1 81 ? 3.415 9.468 -4.113 1.00 0.00 81 ASN A N 9
ATOM 14936 C CA . ASN A 1 81 ? 3.187 10.106 -2.840 1.00 0.00 81 ASN A CA 9
ATOM 14937 C C . ASN A 1 81 ? 2.512 9.130 -1.904 1.00 0.00 81 ASN A C 9
ATOM 14938 O O . ASN A 1 81 ? 2.951 8.928 -0.774 1.00 0.00 81 ASN A O 9
ATOM 14949 N N . VAL A 1 82 ? 1.465 8.482 -2.405 1.00 0.00 82 VAL A N 9
ATOM 14950 C CA . VAL A 1 82 ? 0.693 7.536 -1.617 1.00 0.00 82 VAL A CA 9
ATOM 14951 C C . VAL A 1 82 ? 1.540 6.316 -1.277 1.00 0.00 82 VAL A C 9
ATOM 14952 O O . VAL A 1 82 ? 1.481 5.810 -0.162 1.00 0.00 82 VAL A O 9
ATOM 14965 N N . ASN A 1 83 ? 2.357 5.883 -2.229 1.00 0.00 83 ASN A N 9
ATOM 14966 C CA . ASN A 1 83 ? 3.271 4.747 -2.027 1.00 0.00 83 ASN A CA 9
ATOM 14967 C C . ASN A 1 83 ? 4.178 5.002 -0.831 1.00 0.00 83 ASN A C 9
ATOM 14968 O O . ASN A 1 83 ? 4.328 4.149 0.056 1.00 0.00 83 ASN A O 9
ATOM 14979 N N . GLN A 1 84 ? 4.721 6.208 -0.777 1.00 0.00 84 GLN A N 9
ATOM 14980 C CA . GLN A 1 84 ? 5.598 6.628 0.310 1.00 0.00 84 GLN A CA 9
ATOM 14981 C C . GLN A 1 84 ? 4.784 6.607 1.629 1.00 0.00 84 GLN A C 9
ATOM 14982 O O . GLN A 1 84 ? 5.238 6.086 2.658 1.00 0.00 84 GLN A O 9
ATOM 14996 N N . LEU A 1 85 ? 3.574 7.138 1.575 1.00 0.00 85 LEU A N 9
ATOM 14997 C CA . LEU A 1 85 ? 2.689 7.188 2.736 1.00 0.00 85 LEU A CA 9
ATOM 14998 C C . LEU A 1 85 ? 2.390 5.782 3.275 1.00 0.00 85 LEU A C 9
ATOM 14999 O O . LEU A 1 85 ? 2.438 5.558 4.488 1.00 0.00 85 LEU A O 9
ATOM 15015 N N . ILE A 1 86 ? 2.142 4.835 2.371 1.00 0.00 86 ILE A N 9
ATOM 15016 C CA . ILE A 1 86 ? 1.853 3.446 2.740 1.00 0.00 86 ILE A CA 9
ATOM 15017 C C . ILE A 1 86 ? 3.068 2.803 3.429 1.00 0.00 86 ILE A C 9
ATOM 15018 O O . ILE A 1 86 ? 2.917 2.031 4.425 1.00 0.00 86 ILE A O 9
ATOM 15034 N N . LEU A 1 87 ? 4.253 3.127 2.932 1.00 0.00 87 LEU A N 9
ATOM 15035 C CA . LEU A 1 87 ? 5.501 2.662 3.523 1.00 0.00 87 LEU A CA 9
ATOM 15036 C C . LEU A 1 87 ? 5.666 3.239 4.914 1.00 0.00 87 LEU A C 9
ATOM 15037 O O . LEU A 1 87 ? 6.075 2.555 5.850 1.00 0.00 87 LEU A O 9
ATOM 15053 N N . THR A 1 88 ? 5.310 4.482 5.042 1.00 0.00 88 THR A N 9
ATOM 15054 C CA . THR A 1 88 ? 5.354 5.189 6.293 1.00 0.00 88 THR A CA 9
ATOM 15055 C C . THR A 1 88 ? 4.410 4.542 7.340 1.00 0.00 88 THR A C 9
ATOM 15056 O O . THR A 1 88 ? 4.709 4.523 8.520 1.00 0.00 88 THR A O 9
ATOM 15067 N N . THR A 1 89 ? 3.292 3.991 6.884 1.00 0.00 89 THR A N 9
ATOM 15068 C CA . THR A 1 89 ? 2.325 3.366 7.769 1.00 0.00 89 THR A CA 9
ATOM 15069 C C . THR A 1 89 ? 2.916 2.044 8.354 1.00 0.00 89 THR A C 9
ATOM 15070 O O . THR A 1 89 ? 2.631 1.687 9.489 1.00 0.00 89 THR A O 9
ATOM 15081 N N . ILE A 1 90 ? 3.733 1.320 7.546 1.00 0.00 90 ILE A N 9
ATOM 15082 C CA . ILE A 1 90 ? 4.289 0.007 7.985 1.00 0.00 90 ILE A CA 9
ATOM 15083 C C . ILE A 1 90 ? 5.590 0.136 8.751 1.00 0.00 90 ILE A C 9
ATOM 15084 O O . ILE A 1 90 ? 5.833 -0.595 9.713 1.00 0.00 90 ILE A O 9
ATOM 15100 N N . LYS A 1 91 ? 6.421 1.024 8.316 1.00 0.00 91 LYS A N 9
ATOM 15101 C CA . LYS A 1 91 ? 7.726 1.138 8.869 1.00 0.00 91 LYS A CA 9
ATOM 15102 C C . LYS A 1 91 ? 7.732 2.202 9.930 1.00 0.00 91 LYS A C 9
ATOM 15103 O O . LYS A 1 91 ? 7.511 3.376 9.626 1.00 0.00 91 LYS A O 9
ATOM 15122 N N . LEU A 1 92 ? 8.000 1.781 11.161 1.00 0.00 92 LEU A N 9
ATOM 15123 C CA . LEU A 1 92 ? 7.981 2.637 12.344 1.00 0.00 92 LEU A CA 9
ATOM 15124 C C . LEU A 1 92 ? 6.575 3.147 12.585 1.00 0.00 92 LEU A C 9
ATOM 15125 O O . LEU A 1 92 ? 6.191 4.224 12.101 1.00 0.00 92 LEU A O 9
ATOM 15141 N N . GLU A 1 93 ? 5.803 2.338 13.277 1.00 0.00 93 GLU A N 9
ATOM 15142 C CA . GLU A 1 93 ? 4.413 2.621 13.568 1.00 0.00 93 GLU A CA 9
ATOM 15143 C C . GLU A 1 93 ? 4.264 3.979 14.284 1.00 0.00 93 GLU A C 9
ATOM 15144 O O . GLU A 1 93 ? 5.123 4.387 15.082 1.00 0.00 93 GLU A O 9
ATOM 15156 N N . HIS A 1 94 ? 3.168 4.662 14.007 1.00 0.00 94 HIS A N 9
ATOM 15157 C CA . HIS A 1 94 ? 2.868 5.988 14.574 1.00 0.00 94 HIS A CA 9
ATOM 15158 C C . HIS A 1 94 ? 2.283 5.822 15.998 1.00 0.00 94 HIS A C 9
ATOM 15159 O O . HIS A 1 94 ? 1.620 6.696 16.534 1.00 0.00 94 HIS A O 9
ATOM 15174 N N . HIS A 1 95 ? 2.573 4.690 16.581 1.00 0.00 95 HIS A N 9
ATOM 15175 C CA . HIS A 1 95 ? 2.182 4.322 17.910 1.00 0.00 95 HIS A CA 9
ATOM 15176 C C . HIS A 1 95 ? 3.127 3.225 18.360 1.00 0.00 95 HIS A C 9
ATOM 15177 O O . HIS A 1 95 ? 3.595 2.456 17.537 1.00 0.00 95 HIS A O 9
ATOM 15192 N N . HIS A 1 96 ? 3.462 3.191 19.614 1.00 0.00 96 HIS A N 9
ATOM 15193 C CA . HIS A 1 96 ? 4.191 2.058 20.140 1.00 0.00 96 HIS A CA 9
ATOM 15194 C C . HIS A 1 96 ? 3.850 1.888 21.602 1.00 0.00 96 HIS A C 9
ATOM 15195 O O . HIS A 1 96 ? 2.929 1.157 21.933 1.00 0.00 96 HIS A O 9
ATOM 15210 N N . HIS A 1 97 ? 4.562 2.576 22.472 1.00 0.00 97 HIS A N 9
ATOM 15211 C CA . HIS A 1 97 ? 4.229 2.584 23.886 1.00 0.00 97 HIS A CA 9
ATOM 15212 C C . HIS A 1 97 ? 4.822 3.847 24.508 1.00 0.00 97 HIS A C 9
ATOM 15213 O O . HIS A 1 97 ? 5.037 3.950 25.718 1.00 0.00 97 HIS A O 9
ATOM 15228 N N . HIS A 1 98 ? 5.018 4.824 23.668 1.00 0.00 98 HIS A N 9
ATOM 15229 C CA . HIS A 1 98 ? 5.599 6.090 24.060 1.00 0.00 98 HIS A CA 9
ATOM 15230 C C . HIS A 1 98 ? 4.865 7.192 23.336 1.00 0.00 98 HIS A C 9
ATOM 15231 O O . HIS A 1 98 ? 4.533 8.223 23.920 1.00 0.00 98 HIS A O 9
ATOM 15246 N N . HIS A 1 99 ? 4.618 6.981 22.067 1.00 0.00 99 HIS A N 9
ATOM 15247 C CA . HIS A 1 99 ? 3.869 7.910 21.277 1.00 0.00 99 HIS A CA 9
ATOM 15248 C C . HIS A 1 99 ? 3.258 7.110 20.135 1.00 0.00 99 HIS A C 9
ATOM 15249 O O . HIS A 1 99 ? 3.368 7.525 18.958 1.00 0.00 99 HIS A O 9
ATOM 15265 N N . MET A 1 1 ? -7.205 17.214 4.292 1.00 0.00 1 MET A N 10
ATOM 15266 C CA . MET A 1 1 ? -6.006 16.662 4.905 1.00 0.00 1 MET A CA 10
ATOM 15267 C C . MET A 1 1 ? -5.341 15.835 3.845 1.00 0.00 1 MET A C 10
ATOM 15268 O O . MET A 1 1 ? -5.688 15.946 2.672 1.00 0.00 1 MET A O 10
ATOM 15284 N N . SER A 1 2 ? -4.401 15.022 4.219 1.00 0.00 2 SER A N 10
ATOM 15285 C CA . SER A 1 2 ? -3.785 14.129 3.297 1.00 0.00 2 SER A CA 10
ATOM 15286 C C . SER A 1 2 ? -3.600 12.772 3.958 1.00 0.00 2 SER A C 10
ATOM 15287 O O . SER A 1 2 ? -2.952 12.675 4.992 1.00 0.00 2 SER A O 10
ATOM 15295 N N . ILE A 1 3 ? -4.308 11.777 3.418 1.00 0.00 3 ILE A N 10
ATOM 15296 C CA . ILE A 1 3 ? -4.259 10.335 3.792 1.00 0.00 3 ILE A CA 10
ATOM 15297 C C . ILE A 1 3 ? -5.004 10.025 5.112 1.00 0.00 3 ILE A C 10
ATOM 15298 O O . ILE A 1 3 ? -5.633 8.990 5.247 1.00 0.00 3 ILE A O 10
ATOM 15314 N N . LEU A 1 4 ? -4.991 10.967 6.041 1.00 0.00 4 LEU A N 10
ATOM 15315 C CA . LEU A 1 4 ? -5.651 10.813 7.352 1.00 0.00 4 LEU A CA 10
ATOM 15316 C C . LEU A 1 4 ? -7.162 11.048 7.263 1.00 0.00 4 LEU A C 10
ATOM 15317 O O . LEU A 1 4 ? -7.838 11.211 8.271 1.00 0.00 4 LEU A O 10
ATOM 15333 N N . GLU A 1 5 ? -7.670 11.061 6.062 1.00 0.00 5 GLU A N 10
ATOM 15334 C CA . GLU A 1 5 ? -9.081 11.281 5.810 1.00 0.00 5 GLU A CA 10
ATOM 15335 C C . GLU A 1 5 ? -9.716 9.942 5.505 1.00 0.00 5 GLU A C 10
ATOM 15336 O O . GLU A 1 5 ? -10.941 9.813 5.429 1.00 0.00 5 GLU A O 10
ATOM 15348 N N . ASP A 1 6 ? -8.876 8.951 5.344 1.00 0.00 6 ASP A N 10
ATOM 15349 C CA . ASP A 1 6 ? -9.298 7.661 4.876 1.00 0.00 6 ASP A CA 10
ATOM 15350 C C . ASP A 1 6 ? -9.463 6.666 6.034 1.00 0.00 6 ASP A C 10
ATOM 15351 O O . ASP A 1 6 ? -8.537 6.481 6.845 1.00 0.00 6 ASP A O 10
ATOM 15360 N N . PRO A 1 7 ? -10.646 6.022 6.148 1.00 0.00 7 PRO A N 10
ATOM 15361 C CA . PRO A 1 7 ? -10.926 5.045 7.209 1.00 0.00 7 PRO A CA 10
ATOM 15362 C C . PRO A 1 7 ? -10.160 3.729 7.020 1.00 0.00 7 PRO A C 10
ATOM 15363 O O . PRO A 1 7 ? -9.897 2.998 7.984 1.00 0.00 7 PRO A O 10
ATOM 15374 N N . GLU A 1 8 ? -9.794 3.430 5.801 1.00 0.00 8 GLU A N 10
ATOM 15375 C CA . GLU A 1 8 ? -9.074 2.220 5.525 1.00 0.00 8 GLU A CA 10
ATOM 15376 C C . GLU A 1 8 ? -7.644 2.398 5.976 1.00 0.00 8 GLU A C 10
ATOM 15377 O O . GLU A 1 8 ? -7.045 1.492 6.542 1.00 0.00 8 GLU A O 10
ATOM 15389 N N . PHE A 1 9 ? -7.131 3.604 5.766 1.00 0.00 9 PHE A N 10
ATOM 15390 C CA . PHE A 1 9 ? -5.777 3.977 6.168 1.00 0.00 9 PHE A CA 10
ATOM 15391 C C . PHE A 1 9 ? -5.567 3.830 7.678 1.00 0.00 9 PHE A C 10
ATOM 15392 O O . PHE A 1 9 ? -4.540 3.299 8.129 1.00 0.00 9 PHE A O 10
ATOM 15409 N N . VAL A 1 10 ? -6.526 4.289 8.459 1.00 0.00 10 VAL A N 10
ATOM 15410 C CA . VAL A 1 10 ? -6.413 4.200 9.903 1.00 0.00 10 VAL A CA 10
ATOM 15411 C C . VAL A 1 10 ? -6.429 2.724 10.348 1.00 0.00 10 VAL A C 10
ATOM 15412 O O . VAL A 1 10 ? -5.657 2.319 11.225 1.00 0.00 10 VAL A O 10
ATOM 15425 N N . LYS A 1 11 ? -7.239 1.907 9.673 1.00 0.00 11 LYS A N 10
ATOM 15426 C CA . LYS A 1 11 ? -7.285 0.482 9.954 1.00 0.00 11 LYS A CA 10
ATOM 15427 C C . LYS A 1 11 ? -6.007 -0.214 9.488 1.00 0.00 11 LYS A C 10
ATOM 15428 O O . LYS A 1 11 ? -5.584 -1.199 10.079 1.00 0.00 11 LYS A O 10
ATOM 15447 N N . LEU A 1 12 ? -5.374 0.327 8.448 1.00 0.00 12 LEU A N 10
ATOM 15448 C CA . LEU A 1 12 ? -4.080 -0.175 7.977 1.00 0.00 12 LEU A CA 10
ATOM 15449 C C . LEU A 1 12 ? -3.027 -0.054 9.046 1.00 0.00 12 LEU A C 10
ATOM 15450 O O . LEU A 1 12 ? -2.225 -0.945 9.215 1.00 0.00 12 LEU A O 10
ATOM 15466 N N . ARG A 1 13 ? -3.044 1.036 9.791 1.00 0.00 13 ARG A N 10
ATOM 15467 C CA . ARG A 1 13 ? -2.050 1.230 10.846 1.00 0.00 13 ARG A CA 10
ATOM 15468 C C . ARG A 1 13 ? -2.311 0.307 12.016 1.00 0.00 13 ARG A C 10
ATOM 15469 O O . ARG A 1 13 ? -1.403 -0.046 12.756 1.00 0.00 13 ARG A O 10
ATOM 15490 N N . GLN A 1 14 ? -3.562 -0.069 12.194 1.00 0.00 14 GLN A N 10
ATOM 15491 C CA . GLN A 1 14 ? -3.926 -1.014 13.247 1.00 0.00 14 GLN A CA 10
ATOM 15492 C C . GLN A 1 14 ? -3.558 -2.427 12.819 1.00 0.00 14 GLN A C 10
ATOM 15493 O O . GLN A 1 14 ? -3.372 -3.325 13.649 1.00 0.00 14 GLN A O 10
ATOM 15507 N N . PHE A 1 15 ? -3.482 -2.616 11.527 1.00 0.00 15 PHE A N 10
ATOM 15508 C CA . PHE A 1 15 ? -3.114 -3.881 10.948 1.00 0.00 15 PHE A CA 10
ATOM 15509 C C . PHE A 1 15 ? -1.579 -3.971 10.911 1.00 0.00 15 PHE A C 10
ATOM 15510 O O . PHE A 1 15 ? -1.004 -5.041 11.120 1.00 0.00 15 PHE A O 10
ATOM 15527 N N . LYS A 1 16 ? -0.947 -2.826 10.625 1.00 0.00 16 LYS A N 10
ATOM 15528 C CA . LYS A 1 16 ? 0.519 -2.618 10.545 1.00 0.00 16 LYS A CA 10
ATOM 15529 C C . LYS A 1 16 ? 1.112 -3.172 9.251 1.00 0.00 16 LYS A C 10
ATOM 15530 O O . LYS A 1 16 ? 2.079 -2.641 8.721 1.00 0.00 16 LYS A O 10
ATOM 15549 N N . GLY A 1 17 ? 0.557 -4.232 8.765 1.00 0.00 17 GLY A N 10
ATOM 15550 C CA . GLY A 1 17 ? 1.009 -4.781 7.536 1.00 0.00 17 GLY A CA 10
ATOM 15551 C C . GLY A 1 17 ? 1.119 -6.259 7.623 1.00 0.00 17 GLY A C 10
ATOM 15552 O O . GLY A 1 17 ? 0.497 -6.966 6.849 1.00 0.00 17 GLY A O 10
ATOM 15556 N N . LYS A 1 18 ? 1.902 -6.722 8.613 1.00 0.00 18 LYS A N 10
ATOM 15557 C CA . LYS A 1 18 ? 2.172 -8.148 8.860 1.00 0.00 18 LYS A CA 10
ATOM 15558 C C . LYS A 1 18 ? 2.774 -8.813 7.620 1.00 0.00 18 LYS A C 10
ATOM 15559 O O . LYS A 1 18 ? 2.694 -10.037 7.429 1.00 0.00 18 LYS A O 10
ATOM 15578 N N . VAL A 1 19 ? 3.452 -7.990 6.840 1.00 0.00 19 VAL A N 10
ATOM 15579 C CA . VAL A 1 19 ? 4.041 -8.344 5.568 1.00 0.00 19 VAL A CA 10
ATOM 15580 C C . VAL A 1 19 ? 5.477 -7.866 5.504 1.00 0.00 19 VAL A C 10
ATOM 15581 O O . VAL A 1 19 ? 5.929 -7.115 6.379 1.00 0.00 19 VAL A O 10
ATOM 15594 N N . ASN A 1 20 ? 6.187 -8.322 4.497 1.00 0.00 20 ASN A N 10
ATOM 15595 C CA . ASN A 1 20 ? 7.559 -7.915 4.253 1.00 0.00 20 ASN A CA 10
ATOM 15596 C C . ASN A 1 20 ? 7.543 -6.531 3.637 1.00 0.00 20 ASN A C 10
ATOM 15597 O O . ASN A 1 20 ? 6.915 -6.323 2.584 1.00 0.00 20 ASN A O 10
ATOM 15608 N N . PHE A 1 21 ? 8.234 -5.607 4.266 1.00 0.00 21 PHE A N 10
ATOM 15609 C CA . PHE A 1 21 ? 8.368 -4.232 3.789 1.00 0.00 21 PHE A CA 10
ATOM 15610 C C . PHE A 1 21 ? 8.873 -4.204 2.346 1.00 0.00 21 PHE A C 10
ATOM 15611 O O . PHE A 1 21 ? 8.400 -3.422 1.518 1.00 0.00 21 PHE A O 10
ATOM 15628 N N . ASN A 1 22 ? 9.783 -5.109 2.045 1.00 0.00 22 ASN A N 10
ATOM 15629 C CA . ASN A 1 22 ? 10.464 -5.129 0.755 1.00 0.00 22 ASN A CA 10
ATOM 15630 C C . ASN A 1 22 ? 9.524 -5.559 -0.330 1.00 0.00 22 ASN A C 10
ATOM 15631 O O . ASN A 1 22 ? 9.620 -5.108 -1.469 1.00 0.00 22 ASN A O 10
ATOM 15642 N N . LEU A 1 23 ? 8.590 -6.397 0.034 1.00 0.00 23 LEU A N 10
ATOM 15643 C CA . LEU A 1 23 ? 7.633 -6.888 -0.901 1.00 0.00 23 LEU A CA 10
ATOM 15644 C C . LEU A 1 23 ? 6.593 -5.816 -1.180 1.00 0.00 23 LEU A C 10
ATOM 15645 O O . LEU A 1 23 ? 6.234 -5.596 -2.322 1.00 0.00 23 LEU A O 10
ATOM 15661 N N . VAL A 1 24 ? 6.154 -5.116 -0.137 1.00 0.00 24 VAL A N 10
ATOM 15662 C CA . VAL A 1 24 ? 5.183 -4.024 -0.300 1.00 0.00 24 VAL A CA 10
ATOM 15663 C C . VAL A 1 24 ? 5.785 -2.913 -1.149 1.00 0.00 24 VAL A C 10
ATOM 15664 O O . VAL A 1 24 ? 5.143 -2.411 -2.071 1.00 0.00 24 VAL A O 10
ATOM 15677 N N . MET A 1 25 ? 7.041 -2.574 -0.858 1.00 0.00 25 MET A N 10
ATOM 15678 C CA . MET A 1 25 ? 7.781 -1.555 -1.607 1.00 0.00 25 MET A CA 10
ATOM 15679 C C . MET A 1 25 ? 7.835 -1.928 -3.092 1.00 0.00 25 MET A C 10
ATOM 15680 O O . MET A 1 25 ? 7.744 -1.059 -3.968 1.00 0.00 25 MET A O 10
ATOM 15694 N N . GLN A 1 26 ? 7.927 -3.226 -3.354 1.00 0.00 26 GLN A N 10
ATOM 15695 C CA . GLN A 1 26 ? 7.933 -3.763 -4.702 1.00 0.00 26 GLN A CA 10
ATOM 15696 C C . GLN A 1 26 ? 6.531 -3.720 -5.316 1.00 0.00 26 GLN A C 10
ATOM 15697 O O . GLN A 1 26 ? 6.392 -3.385 -6.478 1.00 0.00 26 GLN A O 10
ATOM 15711 N N . ILE A 1 27 ? 5.504 -4.068 -4.530 1.00 0.00 27 ILE A N 10
ATOM 15712 C CA . ILE A 1 27 ? 4.096 -4.022 -4.993 1.00 0.00 27 ILE A CA 10
ATOM 15713 C C . ILE A 1 27 ? 3.769 -2.613 -5.473 1.00 0.00 27 ILE A C 10
ATOM 15714 O O . ILE A 1 27 ? 3.282 -2.407 -6.598 1.00 0.00 27 ILE A O 10
ATOM 15730 N N . LEU A 1 28 ? 4.099 -1.656 -4.628 1.00 0.00 28 LEU A N 10
ATOM 15731 C CA . LEU A 1 28 ? 3.880 -0.247 -4.892 1.00 0.00 28 LEU A CA 10
ATOM 15732 C C . LEU A 1 28 ? 4.671 0.193 -6.117 1.00 0.00 28 LEU A C 10
ATOM 15733 O O . LEU A 1 28 ? 4.180 0.927 -6.953 1.00 0.00 28 LEU A O 10
ATOM 15749 N N . ASP A 1 29 ? 5.888 -0.303 -6.221 1.00 0.00 29 ASP A N 10
ATOM 15750 C CA . ASP A 1 29 ? 6.789 0.001 -7.342 1.00 0.00 29 ASP A CA 10
ATOM 15751 C C . ASP A 1 29 ? 6.228 -0.526 -8.639 1.00 0.00 29 ASP A C 10
ATOM 15752 O O . ASP A 1 29 ? 6.165 0.171 -9.646 1.00 0.00 29 ASP A O 10
ATOM 15761 N N . GLU A 1 30 ? 5.805 -1.753 -8.575 1.00 0.00 30 GLU A N 10
ATOM 15762 C CA . GLU A 1 30 ? 5.319 -2.502 -9.709 1.00 0.00 30 GLU A CA 10
ATOM 15763 C C . GLU A 1 30 ? 4.062 -1.841 -10.310 1.00 0.00 30 GLU A C 10
ATOM 15764 O O . GLU A 1 30 ? 3.932 -1.735 -11.540 1.00 0.00 30 GLU A O 10
ATOM 15776 N N . ILE A 1 31 ? 3.140 -1.389 -9.456 1.00 0.00 31 ILE A N 10
ATOM 15777 C CA . ILE A 1 31 ? 1.975 -0.664 -9.952 1.00 0.00 31 ILE A CA 10
ATOM 15778 C C . ILE A 1 31 ? 2.380 0.735 -10.439 1.00 0.00 31 ILE A C 10
ATOM 15779 O O . ILE A 1 31 ? 1.902 1.193 -11.462 1.00 0.00 31 ILE A O 10
ATOM 15795 N N . GLU A 1 32 ? 3.307 1.366 -9.716 1.00 0.00 32 GLU A N 10
ATOM 15796 C CA . GLU A 1 32 ? 3.800 2.713 -10.010 1.00 0.00 32 GLU A CA 10
ATOM 15797 C C . GLU A 1 32 ? 4.409 2.786 -11.407 1.00 0.00 32 GLU A C 10
ATOM 15798 O O . GLU A 1 32 ? 4.044 3.658 -12.209 1.00 0.00 32 GLU A O 10
ATOM 15810 N N . LEU A 1 33 ? 5.307 1.861 -11.698 1.00 0.00 33 LEU A N 10
ATOM 15811 C CA . LEU A 1 33 ? 5.985 1.822 -12.986 1.00 0.00 33 LEU A CA 10
ATOM 15812 C C . LEU A 1 33 ? 5.025 1.531 -14.141 1.00 0.00 33 LEU A C 10
ATOM 15813 O O . LEU A 1 33 ? 5.220 2.025 -15.248 1.00 0.00 33 LEU A O 10
ATOM 15829 N N . ASP A 1 34 ? 3.994 0.749 -13.876 1.00 0.00 34 ASP A N 10
ATOM 15830 C CA . ASP A 1 34 ? 2.994 0.445 -14.904 1.00 0.00 34 ASP A CA 10
ATOM 15831 C C . ASP A 1 34 ? 2.061 1.630 -15.129 1.00 0.00 34 ASP A C 10
ATOM 15832 O O . ASP A 1 34 ? 1.822 2.047 -16.265 1.00 0.00 34 ASP A O 10
ATOM 15841 N N . LEU A 1 35 ? 1.559 2.163 -14.034 1.00 0.00 35 LEU A N 10
ATOM 15842 C CA . LEU A 1 35 ? 0.627 3.275 -14.027 1.00 0.00 35 LEU A CA 10
ATOM 15843 C C . LEU A 1 35 ? 1.231 4.536 -14.617 1.00 0.00 35 LEU A C 10
ATOM 15844 O O . LEU A 1 35 ? 0.570 5.237 -15.396 1.00 0.00 35 LEU A O 10
ATOM 15860 N N . ARG A 1 36 ? 2.454 4.868 -14.169 1.00 0.00 36 ARG A N 10
ATOM 15861 C CA . ARG A 1 36 ? 3.189 6.084 -14.588 1.00 0.00 36 ARG A CA 10
ATOM 15862 C C . ARG A 1 36 ? 2.470 7.367 -14.171 1.00 0.00 36 ARG A C 10
ATOM 15863 O O . ARG A 1 36 ? 2.854 8.472 -14.557 1.00 0.00 36 ARG A O 10
ATOM 15884 N N . GLY A 1 37 ? 1.469 7.193 -13.337 1.00 0.00 37 GLY A N 10
ATOM 15885 C CA . GLY A 1 37 ? 0.646 8.276 -12.883 1.00 0.00 37 GLY A CA 10
ATOM 15886 C C . GLY A 1 37 ? -0.348 8.725 -13.940 1.00 0.00 37 GLY A C 10
ATOM 15887 O O . GLY A 1 37 ? -0.980 9.768 -13.790 1.00 0.00 37 GLY A O 10
ATOM 15891 N N . SER A 1 38 ? -0.519 7.937 -14.994 1.00 0.00 38 SER A N 10
ATOM 15892 C CA . SER A 1 38 ? -1.365 8.357 -16.082 1.00 0.00 38 SER A CA 10
ATOM 15893 C C . SER A 1 38 ? -2.475 7.362 -16.483 1.00 0.00 38 SER A C 10
ATOM 15894 O O . SER A 1 38 ? -3.635 7.771 -16.629 1.00 0.00 38 SER A O 10
ATOM 15902 N N . ASP A 1 39 ? -2.154 6.070 -16.644 1.00 0.00 39 ASP A N 10
ATOM 15903 C CA . ASP A 1 39 ? -3.152 5.141 -17.218 1.00 0.00 39 ASP A CA 10
ATOM 15904 C C . ASP A 1 39 ? -4.227 4.648 -16.226 1.00 0.00 39 ASP A C 10
ATOM 15905 O O . ASP A 1 39 ? -5.150 5.398 -15.889 1.00 0.00 39 ASP A O 10
ATOM 15914 N N . ASN A 1 40 ? -4.102 3.429 -15.737 1.00 0.00 40 ASN A N 10
ATOM 15915 C CA . ASN A 1 40 ? -5.119 2.848 -14.858 1.00 0.00 40 ASN A CA 10
ATOM 15916 C C . ASN A 1 40 ? -4.475 2.041 -13.773 1.00 0.00 40 ASN A C 10
ATOM 15917 O O . ASN A 1 40 ? -4.001 0.927 -14.011 1.00 0.00 40 ASN A O 10
ATOM 15928 N N . ILE A 1 41 ? -4.486 2.569 -12.578 1.00 0.00 41 ILE A N 10
ATOM 15929 C CA . ILE A 1 41 ? -3.851 1.915 -11.452 1.00 0.00 41 ILE A CA 10
ATOM 15930 C C . ILE A 1 41 ? -4.635 0.671 -11.067 1.00 0.00 41 ILE A C 10
ATOM 15931 O O . ILE A 1 41 ? -4.076 -0.305 -10.603 1.00 0.00 41 ILE A O 10
ATOM 15947 N N . LYS A 1 42 ? -5.935 0.706 -11.323 1.00 0.00 42 LYS A N 10
ATOM 15948 C CA . LYS A 1 42 ? -6.806 -0.435 -11.087 1.00 0.00 42 LYS A CA 10
ATOM 15949 C C . LYS A 1 42 ? -6.337 -1.632 -11.903 1.00 0.00 42 LYS A C 10
ATOM 15950 O O . LYS A 1 42 ? -6.377 -2.762 -11.447 1.00 0.00 42 LYS A O 10
ATOM 15969 N N . THR A 1 43 ? -5.861 -1.353 -13.085 1.00 0.00 43 THR A N 10
ATOM 15970 C CA . THR A 1 43 ? -5.406 -2.355 -13.978 1.00 0.00 43 THR A CA 10
ATOM 15971 C C . THR A 1 43 ? -3.993 -2.794 -13.570 1.00 0.00 43 THR A C 10
ATOM 15972 O O . THR A 1 43 ? -3.662 -3.980 -13.637 1.00 0.00 43 THR A O 10
ATOM 15983 N N . SER A 1 44 ? -3.194 -1.839 -13.085 1.00 0.00 44 SER A N 10
ATOM 15984 C CA . SER A 1 44 ? -1.871 -2.120 -12.556 1.00 0.00 44 SER A CA 10
ATOM 15985 C C . SER A 1 44 ? -1.987 -3.106 -11.384 1.00 0.00 44 SER A C 10
ATOM 15986 O O . SER A 1 44 ? -1.225 -4.083 -11.290 1.00 0.00 44 SER A O 10
ATOM 15994 N N . ILE A 1 45 ? -2.984 -2.851 -10.517 1.00 0.00 45 ILE A N 10
ATOM 15995 C CA . ILE A 1 45 ? -3.296 -3.696 -9.366 1.00 0.00 45 ILE A CA 10
ATOM 15996 C C . ILE A 1 45 ? -3.541 -5.138 -9.825 1.00 0.00 45 ILE A C 10
ATOM 15997 O O . ILE A 1 45 ? -3.066 -6.084 -9.202 1.00 0.00 45 ILE A O 10
ATOM 16013 N N . ILE A 1 46 ? -4.250 -5.283 -10.942 1.00 0.00 46 ILE A N 10
ATOM 16014 C CA . ILE A 1 46 ? -4.587 -6.586 -11.491 1.00 0.00 46 ILE A CA 10
ATOM 16015 C C . ILE A 1 46 ? -3.337 -7.419 -11.767 1.00 0.00 46 ILE A C 10
ATOM 16016 O O . ILE A 1 46 ? -3.243 -8.541 -11.292 1.00 0.00 46 ILE A O 10
ATOM 16032 N N . TYR A 1 47 ? -2.365 -6.853 -12.479 1.00 0.00 47 TYR A N 10
ATOM 16033 C CA . TYR A 1 47 ? -1.154 -7.607 -12.849 1.00 0.00 47 TYR A CA 10
ATOM 16034 C C . TYR A 1 47 ? -0.395 -8.032 -11.599 1.00 0.00 47 TYR A C 10
ATOM 16035 O O . TYR A 1 47 ? -0.111 -9.215 -11.386 1.00 0.00 47 TYR A O 10
ATOM 16053 N N . VAL A 1 48 ? -0.131 -7.052 -10.758 1.00 0.00 48 VAL A N 10
ATOM 16054 C CA . VAL A 1 48 ? 0.681 -7.219 -9.572 1.00 0.00 48 VAL A CA 10
ATOM 16055 C C . VAL A 1 48 ? 0.067 -8.218 -8.591 1.00 0.00 48 VAL A C 10
ATOM 16056 O O . VAL A 1 48 ? 0.751 -9.137 -8.113 1.00 0.00 48 VAL A O 10
ATOM 16069 N N . TYR A 1 49 ? -1.215 -8.079 -8.329 1.00 0.00 49 TYR A N 10
ATOM 16070 C CA . TYR A 1 49 ? -1.891 -8.961 -7.395 1.00 0.00 49 TYR A CA 10
ATOM 16071 C C . TYR A 1 49 ? -1.953 -10.382 -7.917 1.00 0.00 49 TYR A C 10
ATOM 16072 O O . TYR A 1 49 ? -1.777 -11.313 -7.161 1.00 0.00 49 TYR A O 10
ATOM 16090 N N . SER A 1 50 ? -2.130 -10.536 -9.219 1.00 0.00 50 SER A N 10
ATOM 16091 C CA . SER A 1 50 ? -2.226 -11.859 -9.817 1.00 0.00 50 SER A CA 10
ATOM 16092 C C . SER A 1 50 ? -0.859 -12.563 -9.847 1.00 0.00 50 SER A C 10
ATOM 16093 O O . SER A 1 50 ? -0.779 -13.792 -9.861 1.00 0.00 50 SER A O 10
ATOM 16101 N N . SER A 1 51 ? 0.199 -11.791 -9.852 1.00 0.00 51 SER A N 10
ATOM 16102 C CA . SER A 1 51 ? 1.523 -12.345 -9.849 1.00 0.00 51 SER A CA 10
ATOM 16103 C C . SER A 1 51 ? 1.958 -12.690 -8.423 1.00 0.00 51 SER A C 10
ATOM 16104 O O . SER A 1 51 ? 2.545 -13.747 -8.172 1.00 0.00 51 SER A O 10
ATOM 16112 N N . HIS A 1 52 ? 1.627 -11.825 -7.488 1.00 0.00 52 HIS A N 10
ATOM 16113 C CA . HIS A 1 52 ? 2.068 -11.975 -6.101 1.00 0.00 52 HIS A CA 10
ATOM 16114 C C . HIS A 1 52 ? 0.924 -12.500 -5.230 1.00 0.00 52 HIS A C 10
ATOM 16115 O O . HIS A 1 52 ? 0.848 -12.173 -4.041 1.00 0.00 52 HIS A O 10
ATOM 16130 N N . LEU A 1 53 ? 0.097 -13.375 -5.812 1.00 0.00 53 LEU A N 10
ATOM 16131 C CA . LEU A 1 53 ? -1.130 -13.928 -5.167 1.00 0.00 53 LEU A CA 10
ATOM 16132 C C . LEU A 1 53 ? -0.934 -14.420 -3.751 1.00 0.00 53 LEU A C 10
ATOM 16133 O O . LEU A 1 53 ? -1.765 -14.152 -2.894 1.00 0.00 53 LEU A O 10
ATOM 16149 N N . ASP A 1 54 ? 0.155 -15.124 -3.515 1.00 0.00 54 ASP A N 10
ATOM 16150 C CA . ASP A 1 54 ? 0.417 -15.750 -2.206 1.00 0.00 54 ASP A CA 10
ATOM 16151 C C . ASP A 1 54 ? 0.339 -14.743 -1.057 1.00 0.00 54 ASP A C 10
ATOM 16152 O O . ASP A 1 54 ? -0.398 -14.953 -0.102 1.00 0.00 54 ASP A O 10
ATOM 16161 N N . GLU A 1 55 ? 1.043 -13.633 -1.178 1.00 0.00 55 GLU A N 10
ATOM 16162 C CA . GLU A 1 55 ? 1.032 -12.627 -0.124 1.00 0.00 55 GLU A CA 10
ATOM 16163 C C . GLU A 1 55 ? -0.293 -11.857 -0.112 1.00 0.00 55 GLU A C 10
ATOM 16164 O O . GLU A 1 55 ? -0.802 -11.490 0.959 1.00 0.00 55 GLU A O 10
ATOM 16176 N N . ILE A 1 56 ? -0.864 -11.649 -1.306 1.00 0.00 56 ILE A N 10
ATOM 16177 C CA . ILE A 1 56 ? -2.140 -10.935 -1.447 1.00 0.00 56 ILE A CA 10
ATOM 16178 C C . ILE A 1 56 ? -3.225 -11.705 -0.696 1.00 0.00 56 ILE A C 10
ATOM 16179 O O . ILE A 1 56 ? -4.093 -11.127 -0.065 1.00 0.00 56 ILE A O 10
ATOM 16195 N N . ARG A 1 57 ? -3.130 -13.006 -0.765 1.00 0.00 57 ARG A N 10
ATOM 16196 C CA . ARG A 1 57 ? -4.041 -13.900 -0.106 1.00 0.00 57 ARG A CA 10
ATOM 16197 C C . ARG A 1 57 ? -3.803 -13.937 1.405 1.00 0.00 57 ARG A C 10
ATOM 16198 O O . ARG A 1 57 ? -4.762 -13.908 2.190 1.00 0.00 57 ARG A O 10
ATOM 16219 N N . LYS A 1 58 ? -2.541 -13.989 1.804 1.00 0.00 58 LYS A N 10
ATOM 16220 C CA . LYS A 1 58 ? -2.159 -14.014 3.222 1.00 0.00 58 LYS A CA 10
ATOM 16221 C C . LYS A 1 58 ? -2.682 -12.797 3.962 1.00 0.00 58 LYS A C 10
ATOM 16222 O O . LYS A 1 58 ? -3.312 -12.911 5.015 1.00 0.00 58 LYS A O 10
ATOM 16241 N N . ASN A 1 59 ? -2.433 -11.645 3.412 1.00 0.00 59 ASN A N 10
ATOM 16242 C CA . ASN A 1 59 ? -2.808 -10.410 4.062 1.00 0.00 59 ASN A CA 10
ATOM 16243 C C . ASN A 1 59 ? -3.752 -9.636 3.203 1.00 0.00 59 ASN A C 10
ATOM 16244 O O . ASN A 1 59 ? -3.547 -8.451 2.903 1.00 0.00 59 ASN A O 10
ATOM 16255 N N . LYS A 1 60 ? -4.816 -10.322 2.830 1.00 0.00 60 LYS A N 10
ATOM 16256 C CA . LYS A 1 60 ? -5.860 -9.794 1.963 1.00 0.00 60 LYS A CA 10
ATOM 16257 C C . LYS A 1 60 ? -6.434 -8.481 2.461 1.00 0.00 60 LYS A C 10
ATOM 16258 O O . LYS A 1 60 ? -6.693 -7.599 1.676 1.00 0.00 60 LYS A O 10
ATOM 16277 N N . GLU A 1 61 ? -6.576 -8.350 3.768 1.00 0.00 61 GLU A N 10
ATOM 16278 C CA . GLU A 1 61 ? -7.121 -7.156 4.374 1.00 0.00 61 GLU A CA 10
ATOM 16279 C C . GLU A 1 61 ? -6.255 -5.947 4.048 1.00 0.00 61 GLU A C 10
ATOM 16280 O O . GLU A 1 61 ? -6.755 -4.907 3.622 1.00 0.00 61 GLU A O 10
ATOM 16292 N N . PHE A 1 62 ? -4.953 -6.119 4.210 1.00 0.00 62 PHE A N 10
ATOM 16293 C CA . PHE A 1 62 ? -3.992 -5.071 3.939 1.00 0.00 62 PHE A CA 10
ATOM 16294 C C . PHE A 1 62 ? -4.025 -4.702 2.465 1.00 0.00 62 PHE A C 10
ATOM 16295 O O . PHE A 1 62 ? -4.197 -3.535 2.108 1.00 0.00 62 PHE A O 10
ATOM 16312 N N . TYR A 1 63 ? -3.926 -5.708 1.620 1.00 0.00 63 TYR A N 10
ATOM 16313 C CA . TYR A 1 63 ? -3.855 -5.498 0.198 1.00 0.00 63 TYR A CA 10
ATOM 16314 C C . TYR A 1 63 ? -5.154 -5.014 -0.419 1.00 0.00 63 TYR A C 10
ATOM 16315 O O . TYR A 1 63 ? -5.126 -4.310 -1.417 1.00 0.00 63 TYR A O 10
ATOM 16333 N N . ASP A 1 64 ? -6.276 -5.358 0.172 1.00 0.00 64 ASP A N 10
ATOM 16334 C CA . ASP A 1 64 ? -7.561 -4.885 -0.336 1.00 0.00 64 ASP A CA 10
ATOM 16335 C C . ASP A 1 64 ? -7.767 -3.429 0.039 1.00 0.00 64 ASP A C 10
ATOM 16336 O O . ASP A 1 64 ? -8.172 -2.611 -0.798 1.00 0.00 64 ASP A O 10
ATOM 16345 N N . MET A 1 65 ? -7.456 -3.096 1.291 1.00 0.00 65 MET A N 10
ATOM 16346 C CA . MET A 1 65 ? -7.572 -1.731 1.762 1.00 0.00 65 MET A CA 10
ATOM 16347 C C . MET A 1 65 ? -6.651 -0.795 1.018 1.00 0.00 65 MET A C 10
ATOM 16348 O O . MET A 1 65 ? -7.085 0.265 0.575 1.00 0.00 65 MET A O 10
ATOM 16362 N N . ILE A 1 66 ? -5.389 -1.190 0.831 1.00 0.00 66 ILE A N 10
ATOM 16363 C CA . ILE A 1 66 ? -4.471 -0.324 0.112 1.00 0.00 66 ILE A CA 10
ATOM 16364 C C . ILE A 1 66 ? -4.898 -0.147 -1.330 1.00 0.00 66 ILE A C 10
ATOM 16365 O O . ILE A 1 66 ? -4.813 0.941 -1.843 1.00 0.00 66 ILE A O 10
ATOM 16381 N N . ALA A 1 67 ? -5.429 -1.210 -1.944 1.00 0.00 67 ALA A N 10
ATOM 16382 C CA . ALA A 1 67 ? -5.838 -1.187 -3.354 1.00 0.00 67 ALA A CA 10
ATOM 16383 C C . ALA A 1 67 ? -6.788 -0.038 -3.653 1.00 0.00 67 ALA A C 10
ATOM 16384 O O . ALA A 1 67 ? -6.595 0.700 -4.624 1.00 0.00 67 ALA A O 10
ATOM 16391 N N . GLU A 1 68 ? -7.788 0.141 -2.811 1.00 0.00 68 GLU A N 10
ATOM 16392 C CA . GLU A 1 68 ? -8.745 1.202 -3.035 1.00 0.00 68 GLU A CA 10
ATOM 16393 C C . GLU A 1 68 ? -8.178 2.577 -2.658 1.00 0.00 68 GLU A C 10
ATOM 16394 O O . GLU A 1 68 ? -8.461 3.576 -3.339 1.00 0.00 68 GLU A O 10
ATOM 16406 N N . ILE A 1 69 ? -7.357 2.622 -1.604 1.00 0.00 69 ILE A N 10
ATOM 16407 C CA . ILE A 1 69 ? -6.710 3.872 -1.168 1.00 0.00 69 ILE A CA 10
ATOM 16408 C C . ILE A 1 69 ? -5.762 4.374 -2.247 1.00 0.00 69 ILE A C 10
ATOM 16409 O O . ILE A 1 69 ? -5.763 5.560 -2.580 1.00 0.00 69 ILE A O 10
ATOM 16425 N N . LEU A 1 70 ? -4.970 3.455 -2.793 1.00 0.00 70 LEU A N 10
ATOM 16426 C CA . LEU A 1 70 ? -4.010 3.747 -3.849 1.00 0.00 70 LEU A CA 10
ATOM 16427 C C . LEU A 1 70 ? -4.679 4.459 -5.010 1.00 0.00 70 LEU A C 10
ATOM 16428 O O . LEU A 1 70 ? -4.190 5.469 -5.478 1.00 0.00 70 LEU A O 10
ATOM 16444 N N . GLN A 1 71 ? -5.827 3.956 -5.424 1.00 0.00 71 GLN A N 10
ATOM 16445 C CA . GLN A 1 71 ? -6.573 4.549 -6.536 1.00 0.00 71 GLN A CA 10
ATOM 16446 C C . GLN A 1 71 ? -7.082 5.944 -6.158 1.00 0.00 71 GLN A C 10
ATOM 16447 O O . GLN A 1 71 ? -6.871 6.926 -6.880 1.00 0.00 71 GLN A O 10
ATOM 16461 N N . ARG A 1 72 ? -7.685 6.006 -4.992 1.00 0.00 72 ARG A N 10
ATOM 16462 C CA . ARG A 1 72 ? -8.300 7.182 -4.437 1.00 0.00 72 ARG A CA 10
ATOM 16463 C C . ARG A 1 72 ? -7.289 8.323 -4.283 1.00 0.00 72 ARG A C 10
ATOM 16464 O O . ARG A 1 72 ? -7.504 9.444 -4.754 1.00 0.00 72 ARG A O 10
ATOM 16485 N N . TYR A 1 73 ? -6.182 8.028 -3.665 1.00 0.00 73 TYR A N 10
ATOM 16486 C CA . TYR A 1 73 ? -5.202 9.029 -3.389 1.00 0.00 73 TYR A CA 10
ATOM 16487 C C . TYR A 1 73 ? -4.215 9.271 -4.502 1.00 0.00 73 TYR A C 10
ATOM 16488 O O . TYR A 1 73 ? -3.529 10.285 -4.491 1.00 0.00 73 TYR A O 10
ATOM 16506 N N . TYR A 1 74 ? -4.121 8.380 -5.467 1.00 0.00 74 TYR A N 10
ATOM 16507 C CA . TYR A 1 74 ? -3.264 8.659 -6.607 1.00 0.00 74 TYR A CA 10
ATOM 16508 C C . TYR A 1 74 ? -3.854 9.818 -7.407 1.00 0.00 74 TYR A C 10
ATOM 16509 O O . TYR A 1 74 ? -3.130 10.667 -7.929 1.00 0.00 74 TYR A O 10
ATOM 16527 N N . LYS A 1 75 ? -5.169 9.871 -7.448 1.00 0.00 75 LYS A N 10
ATOM 16528 C CA . LYS A 1 75 ? -5.854 10.969 -8.086 1.00 0.00 75 LYS A CA 10
ATOM 16529 C C . LYS A 1 75 ? -5.782 12.218 -7.200 1.00 0.00 75 LYS A C 10
ATOM 16530 O O . LYS A 1 75 ? -5.562 13.321 -7.684 1.00 0.00 75 LYS A O 10
ATOM 16549 N N . LYS A 1 76 ? -5.921 12.018 -5.898 1.00 0.00 76 LYS A N 10
ATOM 16550 C CA . LYS A 1 76 ? -5.986 13.125 -4.954 1.00 0.00 76 LYS A CA 10
ATOM 16551 C C . LYS A 1 76 ? -4.608 13.774 -4.701 1.00 0.00 76 LYS A C 10
ATOM 16552 O O . LYS A 1 76 ? -4.483 15.000 -4.752 1.00 0.00 76 LYS A O 10
ATOM 16571 N N . ILE A 1 77 ? -3.573 12.975 -4.456 1.00 0.00 77 ILE A N 10
ATOM 16572 C CA . ILE A 1 77 ? -2.236 13.535 -4.186 1.00 0.00 77 ILE A CA 10
ATOM 16573 C C . ILE A 1 77 ? -1.165 13.002 -5.156 1.00 0.00 77 ILE A C 10
ATOM 16574 O O . ILE A 1 77 ? -0.222 13.705 -5.497 1.00 0.00 77 ILE A O 10
ATOM 16590 N N . GLY A 1 78 ? -1.331 11.789 -5.620 1.00 0.00 78 GLY A N 10
ATOM 16591 C CA . GLY A 1 78 ? -0.369 11.206 -6.541 1.00 0.00 78 GLY A CA 10
ATOM 16592 C C . GLY A 1 78 ? 0.139 9.892 -6.007 1.00 0.00 78 GLY A C 10
ATOM 16593 O O . GLY A 1 78 ? 0.377 9.777 -4.802 1.00 0.00 78 GLY A O 10
ATOM 16597 N N . ILE A 1 79 ? 0.355 8.919 -6.893 1.00 0.00 79 ILE A N 10
ATOM 16598 C CA . ILE A 1 79 ? 0.727 7.553 -6.490 1.00 0.00 79 ILE A CA 10
ATOM 16599 C C . ILE A 1 79 ? 2.055 7.525 -5.724 1.00 0.00 79 ILE A C 10
ATOM 16600 O O . ILE A 1 79 ? 2.176 6.815 -4.732 1.00 0.00 79 ILE A O 10
ATOM 16616 N N . GLU A 1 80 ? 3.008 8.356 -6.157 1.00 0.00 80 GLU A N 10
ATOM 16617 C CA . GLU A 1 80 ? 4.330 8.462 -5.515 1.00 0.00 80 GLU A CA 10
ATOM 16618 C C . GLU A 1 80 ? 4.178 8.732 -4.024 1.00 0.00 80 GLU A C 10
ATOM 16619 O O . GLU A 1 80 ? 4.808 8.079 -3.174 1.00 0.00 80 GLU A O 10
ATOM 16631 N N . ASN A 1 81 ? 3.297 9.665 -3.732 1.00 0.00 81 ASN A N 10
ATOM 16632 C CA . ASN A 1 81 ? 3.020 10.110 -2.382 1.00 0.00 81 ASN A CA 10
ATOM 16633 C C . ASN A 1 81 ? 2.400 8.993 -1.583 1.00 0.00 81 ASN A C 10
ATOM 16634 O O . ASN A 1 81 ? 2.824 8.710 -0.468 1.00 0.00 81 ASN A O 10
ATOM 16645 N N . VAL A 1 82 ? 1.430 8.322 -2.186 1.00 0.00 82 VAL A N 10
ATOM 16646 C CA . VAL A 1 82 ? 0.691 7.264 -1.513 1.00 0.00 82 VAL A CA 10
ATOM 16647 C C . VAL A 1 82 ? 1.614 6.105 -1.194 1.00 0.00 82 VAL A C 10
ATOM 16648 O O . VAL A 1 82 ? 1.615 5.610 -0.080 1.00 0.00 82 VAL A O 10
ATOM 16661 N N . ASN A 1 83 ? 2.424 5.716 -2.169 1.00 0.00 83 ASN A N 10
ATOM 16662 C CA . ASN A 1 83 ? 3.388 4.620 -2.005 1.00 0.00 83 ASN A CA 10
ATOM 16663 C C . ASN A 1 83 ? 4.305 4.879 -0.821 1.00 0.00 83 ASN A C 10
ATOM 16664 O O . ASN A 1 83 ? 4.539 4.002 0.012 1.00 0.00 83 ASN A O 10
ATOM 16675 N N . GLN A 1 84 ? 4.771 6.109 -0.720 1.00 0.00 84 GLN A N 10
ATOM 16676 C CA . GLN A 1 84 ? 5.655 6.515 0.355 1.00 0.00 84 GLN A CA 10
ATOM 16677 C C . GLN A 1 84 ? 4.878 6.427 1.688 1.00 0.00 84 GLN A C 10
ATOM 16678 O O . GLN A 1 84 ? 5.368 5.880 2.685 1.00 0.00 84 GLN A O 10
ATOM 16692 N N . LEU A 1 85 ? 3.662 6.933 1.683 1.00 0.00 85 LEU A N 10
ATOM 16693 C CA . LEU A 1 85 ? 2.822 6.928 2.869 1.00 0.00 85 LEU A CA 10
ATOM 16694 C C . LEU A 1 85 ? 2.510 5.507 3.333 1.00 0.00 85 LEU A C 10
ATOM 16695 O O . LEU A 1 85 ? 2.541 5.233 4.526 1.00 0.00 85 LEU A O 10
ATOM 16711 N N . ILE A 1 86 ? 2.262 4.600 2.395 1.00 0.00 86 ILE A N 10
ATOM 16712 C CA . ILE A 1 86 ? 1.996 3.195 2.723 1.00 0.00 86 ILE A CA 10
ATOM 16713 C C . ILE A 1 86 ? 3.228 2.568 3.398 1.00 0.00 86 ILE A C 10
ATOM 16714 O O . ILE A 1 86 ? 3.106 1.842 4.388 1.00 0.00 86 ILE A O 10
ATOM 16730 N N . LEU A 1 87 ? 4.411 2.903 2.895 1.00 0.00 87 LEU A N 10
ATOM 16731 C CA . LEU A 1 87 ? 5.662 2.429 3.491 1.00 0.00 87 LEU A CA 10
ATOM 16732 C C . LEU A 1 87 ? 5.816 2.979 4.912 1.00 0.00 87 LEU A C 10
ATOM 16733 O O . LEU A 1 87 ? 6.262 2.289 5.833 1.00 0.00 87 LEU A O 10
ATOM 16749 N N . THR A 1 88 ? 5.416 4.212 5.077 1.00 0.00 88 THR A N 10
ATOM 16750 C CA . THR A 1 88 ? 5.446 4.875 6.358 1.00 0.00 88 THR A CA 10
ATOM 16751 C C . THR A 1 88 ? 4.424 4.210 7.327 1.00 0.00 88 THR A C 10
ATOM 16752 O O . THR A 1 88 ? 4.685 4.075 8.520 1.00 0.00 88 THR A O 10
ATOM 16763 N N . THR A 1 89 ? 3.306 3.754 6.762 1.00 0.00 89 THR A N 10
ATOM 16764 C CA . THR A 1 89 ? 2.222 3.093 7.492 1.00 0.00 89 THR A CA 10
ATOM 16765 C C . THR A 1 89 ? 2.697 1.762 8.084 1.00 0.00 89 THR A C 10
ATOM 16766 O O . THR A 1 89 ? 2.475 1.485 9.251 1.00 0.00 89 THR A O 10
ATOM 16777 N N . ILE A 1 90 ? 3.392 0.968 7.276 1.00 0.00 90 ILE A N 10
ATOM 16778 C CA . ILE A 1 90 ? 3.849 -0.350 7.717 1.00 0.00 90 ILE A CA 10
ATOM 16779 C C . ILE A 1 90 ? 5.044 -0.267 8.667 1.00 0.00 90 ILE A C 10
ATOM 16780 O O . ILE A 1 90 ? 5.425 -1.256 9.308 1.00 0.00 90 ILE A O 10
ATOM 16796 N N . LYS A 1 91 ? 5.642 0.895 8.747 1.00 0.00 91 LYS A N 10
ATOM 16797 C CA . LYS A 1 91 ? 6.718 1.140 9.689 1.00 0.00 91 LYS A CA 10
ATOM 16798 C C . LYS A 1 91 ? 6.185 1.925 10.891 1.00 0.00 91 LYS A C 10
ATOM 16799 O O . LYS A 1 91 ? 6.948 2.572 11.625 1.00 0.00 91 LYS A O 10
ATOM 16818 N N . LEU A 1 92 ? 4.890 1.845 11.105 1.00 0.00 92 LEU A N 10
ATOM 16819 C CA . LEU A 1 92 ? 4.244 2.560 12.168 1.00 0.00 92 LEU A CA 10
ATOM 16820 C C . LEU A 1 92 ? 3.081 1.708 12.688 1.00 0.00 92 LEU A C 10
ATOM 16821 O O . LEU A 1 92 ? 2.728 0.701 12.072 1.00 0.00 92 LEU A O 10
ATOM 16837 N N . GLU A 1 93 ? 2.531 2.075 13.822 1.00 0.00 93 GLU A N 10
ATOM 16838 C CA . GLU A 1 93 ? 1.386 1.384 14.366 1.00 0.00 93 GLU A CA 10
ATOM 16839 C C . GLU A 1 93 ? 0.505 2.386 15.076 1.00 0.00 93 GLU A C 10
ATOM 16840 O O . GLU A 1 93 ? -0.498 2.857 14.538 1.00 0.00 93 GLU A O 10
ATOM 16852 N N . HIS A 1 94 ? 0.935 2.770 16.244 1.00 0.00 94 HIS A N 10
ATOM 16853 C CA . HIS A 1 94 ? 0.188 3.629 17.108 1.00 0.00 94 HIS A CA 10
ATOM 16854 C C . HIS A 1 94 ? 1.180 4.414 17.938 1.00 0.00 94 HIS A C 10
ATOM 16855 O O . HIS A 1 94 ? 1.529 4.030 19.058 1.00 0.00 94 HIS A O 10
ATOM 16870 N N . HIS A 1 95 ? 1.693 5.459 17.360 1.00 0.00 95 HIS A N 10
ATOM 16871 C CA . HIS A 1 95 ? 2.697 6.270 17.996 1.00 0.00 95 HIS A CA 10
ATOM 16872 C C . HIS A 1 95 ? 2.009 7.284 18.899 1.00 0.00 95 HIS A C 10
ATOM 16873 O O . HIS A 1 95 ? 1.903 8.470 18.573 1.00 0.00 95 HIS A O 10
ATOM 16888 N N . HIS A 1 96 ? 1.476 6.778 20.006 1.00 0.00 96 HIS A N 10
ATOM 16889 C CA . HIS A 1 96 ? 0.751 7.584 20.982 1.00 0.00 96 HIS A CA 10
ATOM 16890 C C . HIS A 1 96 ? 1.731 8.469 21.716 1.00 0.00 96 HIS A C 10
ATOM 16891 O O . HIS A 1 96 ? 1.416 9.596 22.073 1.00 0.00 96 HIS A O 10
ATOM 16906 N N . HIS A 1 97 ? 2.923 7.953 21.914 1.00 0.00 97 HIS A N 10
ATOM 16907 C CA . HIS A 1 97 ? 3.990 8.716 22.523 1.00 0.00 97 HIS A CA 10
ATOM 16908 C C . HIS A 1 97 ? 4.532 9.643 21.469 1.00 0.00 97 HIS A C 10
ATOM 16909 O O . HIS A 1 97 ? 5.317 9.230 20.624 1.00 0.00 97 HIS A O 10
ATOM 16924 N N . HIS A 1 98 ? 4.060 10.846 21.455 1.00 0.00 98 HIS A N 10
ATOM 16925 C CA . HIS A 1 98 ? 4.488 11.811 20.475 1.00 0.00 98 HIS A CA 10
ATOM 16926 C C . HIS A 1 98 ? 4.680 13.165 21.099 1.00 0.00 98 HIS A C 10
ATOM 16927 O O . HIS A 1 98 ? 3.901 13.585 21.958 1.00 0.00 98 HIS A O 10
ATOM 16942 N N . HIS A 1 99 ? 5.705 13.825 20.677 1.00 0.00 99 HIS A N 10
ATOM 16943 C CA . HIS A 1 99 ? 6.118 15.087 21.237 1.00 0.00 99 HIS A CA 10
ATOM 16944 C C . HIS A 1 99 ? 6.193 16.149 20.161 1.00 0.00 99 HIS A C 10
ATOM 16945 O O . HIS A 1 99 ? 7.025 16.015 19.251 1.00 0.00 99 HIS A O 10
ATOM 16961 N N . MET A 1 1 ? 1.481 14.170 1.616 1.00 0.00 1 MET A N 11
ATOM 16962 C CA . MET A 1 1 ? 0.341 14.888 2.192 1.00 0.00 1 MET A CA 11
ATOM 16963 C C . MET A 1 1 ? -0.389 14.007 3.177 1.00 0.00 1 MET A C 11
ATOM 16964 O O . MET A 1 1 ? 0.050 12.883 3.434 1.00 0.00 1 MET A O 11
ATOM 16980 N N . SER A 1 2 ? -1.472 14.503 3.744 1.00 0.00 2 SER A N 11
ATOM 16981 C CA . SER A 1 2 ? -2.228 13.754 4.709 1.00 0.00 2 SER A CA 11
ATOM 16982 C C . SER A 1 2 ? -3.091 12.720 4.005 1.00 0.00 2 SER A C 11
ATOM 16983 O O . SER A 1 2 ? -3.483 12.891 2.847 1.00 0.00 2 SER A O 11
ATOM 16991 N N . ILE A 1 3 ? -3.350 11.656 4.702 1.00 0.00 3 ILE A N 11
ATOM 16992 C CA . ILE A 1 3 ? -4.132 10.558 4.201 1.00 0.00 3 ILE A CA 11
ATOM 16993 C C . ILE A 1 3 ? -4.987 10.033 5.368 1.00 0.00 3 ILE A C 11
ATOM 16994 O O . ILE A 1 3 ? -5.574 8.958 5.344 1.00 0.00 3 ILE A O 11
ATOM 17010 N N . LEU A 1 4 ? -5.136 10.892 6.366 1.00 0.00 4 LEU A N 11
ATOM 17011 C CA . LEU A 1 4 ? -5.843 10.537 7.591 1.00 0.00 4 LEU A CA 11
ATOM 17012 C C . LEU A 1 4 ? -7.355 10.689 7.413 1.00 0.00 4 LEU A C 11
ATOM 17013 O O . LEU A 1 4 ? -8.135 10.488 8.347 1.00 0.00 4 LEU A O 11
ATOM 17029 N N . GLU A 1 5 ? -7.757 11.009 6.215 1.00 0.00 5 GLU A N 11
ATOM 17030 C CA . GLU A 1 5 ? -9.152 11.213 5.893 1.00 0.00 5 GLU A CA 11
ATOM 17031 C C . GLU A 1 5 ? -9.811 9.852 5.699 1.00 0.00 5 GLU A C 11
ATOM 17032 O O . GLU A 1 5 ? -11.023 9.688 5.900 1.00 0.00 5 GLU A O 11
ATOM 17044 N N . ASP A 1 6 ? -8.994 8.883 5.348 1.00 0.00 6 ASP A N 11
ATOM 17045 C CA . ASP A 1 6 ? -9.471 7.587 4.934 1.00 0.00 6 ASP A CA 11
ATOM 17046 C C . ASP A 1 6 ? -9.705 6.648 6.118 1.00 0.00 6 ASP A C 11
ATOM 17047 O O . ASP A 1 6 ? -8.836 6.516 7.003 1.00 0.00 6 ASP A O 11
ATOM 17056 N N . PRO A 1 7 ? -10.881 5.990 6.174 1.00 0.00 7 PRO A N 11
ATOM 17057 C CA . PRO A 1 7 ? -11.211 5.044 7.240 1.00 0.00 7 PRO A CA 11
ATOM 17058 C C . PRO A 1 7 ? -10.434 3.724 7.136 1.00 0.00 7 PRO A C 11
ATOM 17059 O O . PRO A 1 7 ? -10.160 3.062 8.149 1.00 0.00 7 PRO A O 11
ATOM 17070 N N . GLU A 1 8 ? -10.099 3.324 5.944 1.00 0.00 8 GLU A N 11
ATOM 17071 C CA . GLU A 1 8 ? -9.380 2.087 5.760 1.00 0.00 8 GLU A CA 11
ATOM 17072 C C . GLU A 1 8 ? -7.918 2.299 6.147 1.00 0.00 8 GLU A C 11
ATOM 17073 O O . GLU A 1 8 ? -7.243 1.390 6.636 1.00 0.00 8 GLU A O 11
ATOM 17085 N N . PHE A 1 9 ? -7.460 3.533 5.982 1.00 0.00 9 PHE A N 11
ATOM 17086 C CA . PHE A 1 9 ? -6.101 3.902 6.337 1.00 0.00 9 PHE A CA 11
ATOM 17087 C C . PHE A 1 9 ? -5.862 3.771 7.846 1.00 0.00 9 PHE A C 11
ATOM 17088 O O . PHE A 1 9 ? -4.814 3.291 8.272 1.00 0.00 9 PHE A O 11
ATOM 17105 N N . VAL A 1 10 ? -6.827 4.196 8.647 1.00 0.00 10 VAL A N 11
ATOM 17106 C CA . VAL A 1 10 ? -6.715 4.076 10.099 1.00 0.00 10 VAL A CA 11
ATOM 17107 C C . VAL A 1 10 ? -6.651 2.600 10.506 1.00 0.00 10 VAL A C 11
ATOM 17108 O O . VAL A 1 10 ? -5.941 2.240 11.447 1.00 0.00 10 VAL A O 11
ATOM 17121 N N . LYS A 1 11 ? -7.371 1.736 9.777 1.00 0.00 11 LYS A N 11
ATOM 17122 C CA . LYS A 1 11 ? -7.225 0.289 9.984 1.00 0.00 11 LYS A CA 11
ATOM 17123 C C . LYS A 1 11 ? -5.777 -0.141 9.736 1.00 0.00 11 LYS A C 11
ATOM 17124 O O . LYS A 1 11 ? -5.206 -0.891 10.521 1.00 0.00 11 LYS A O 11
ATOM 17143 N N . LEU A 1 12 ? -5.185 0.379 8.659 1.00 0.00 12 LEU A N 11
ATOM 17144 C CA . LEU A 1 12 ? -3.786 0.095 8.300 1.00 0.00 12 LEU A CA 11
ATOM 17145 C C . LEU A 1 12 ? -2.833 0.577 9.392 1.00 0.00 12 LEU A C 11
ATOM 17146 O O . LEU A 1 12 ? -1.824 -0.048 9.659 1.00 0.00 12 LEU A O 11
ATOM 17162 N N . ARG A 1 13 ? -3.179 1.692 10.015 1.00 0.00 13 ARG A N 11
ATOM 17163 C CA . ARG A 1 13 ? -2.402 2.270 11.122 1.00 0.00 13 ARG A CA 11
ATOM 17164 C C . ARG A 1 13 ? -2.343 1.302 12.301 1.00 0.00 13 ARG A C 11
ATOM 17165 O O . ARG A 1 13 ? -1.326 1.190 12.985 1.00 0.00 13 ARG A O 11
ATOM 17186 N N . GLN A 1 14 ? -3.434 0.605 12.517 1.00 0.00 14 GLN A N 11
ATOM 17187 C CA . GLN A 1 14 ? -3.538 -0.373 13.587 1.00 0.00 14 GLN A CA 11
ATOM 17188 C C . GLN A 1 14 ? -2.866 -1.679 13.168 1.00 0.00 14 GLN A C 11
ATOM 17189 O O . GLN A 1 14 ? -2.230 -2.363 13.979 1.00 0.00 14 GLN A O 11
ATOM 17203 N N . PHE A 1 15 ? -3.036 -2.014 11.907 1.00 0.00 15 PHE A N 11
ATOM 17204 C CA . PHE A 1 15 ? -2.442 -3.190 11.295 1.00 0.00 15 PHE A CA 11
ATOM 17205 C C . PHE A 1 15 ? -0.918 -3.095 11.411 1.00 0.00 15 PHE A C 11
ATOM 17206 O O . PHE A 1 15 ? -0.253 -4.036 11.867 1.00 0.00 15 PHE A O 11
ATOM 17223 N N . LYS A 1 16 ? -0.412 -1.940 11.020 1.00 0.00 16 LYS A N 11
ATOM 17224 C CA . LYS A 1 16 ? 0.991 -1.587 11.031 1.00 0.00 16 LYS A CA 11
ATOM 17225 C C . LYS A 1 16 ? 1.791 -2.457 10.066 1.00 0.00 16 LYS A C 11
ATOM 17226 O O . LYS A 1 16 ? 1.797 -2.195 8.883 1.00 0.00 16 LYS A O 11
ATOM 17245 N N . GLY A 1 17 ? 2.362 -3.536 10.541 1.00 0.00 17 GLY A N 11
ATOM 17246 C CA . GLY A 1 17 ? 3.188 -4.333 9.685 1.00 0.00 17 GLY A CA 11
ATOM 17247 C C . GLY A 1 17 ? 3.062 -5.799 9.975 1.00 0.00 17 GLY A C 11
ATOM 17248 O O . GLY A 1 17 ? 3.514 -6.282 11.023 1.00 0.00 17 GLY A O 11
ATOM 17252 N N . LYS A 1 18 ? 2.421 -6.496 9.073 1.00 0.00 18 LYS A N 11
ATOM 17253 C CA . LYS A 1 18 ? 2.213 -7.938 9.170 1.00 0.00 18 LYS A CA 11
ATOM 17254 C C . LYS A 1 18 ? 2.485 -8.544 7.799 1.00 0.00 18 LYS A C 11
ATOM 17255 O O . LYS A 1 18 ? 2.101 -9.680 7.495 1.00 0.00 18 LYS A O 11
ATOM 17274 N N . VAL A 1 19 ? 3.199 -7.784 7.001 1.00 0.00 19 VAL A N 11
ATOM 17275 C CA . VAL A 1 19 ? 3.470 -8.106 5.615 1.00 0.00 19 VAL A CA 11
ATOM 17276 C C . VAL A 1 19 ? 4.961 -8.019 5.376 1.00 0.00 19 VAL A C 11
ATOM 17277 O O . VAL A 1 19 ? 5.693 -7.522 6.230 1.00 0.00 19 VAL A O 11
ATOM 17290 N N . ASN A 1 20 ? 5.419 -8.501 4.252 1.00 0.00 20 ASN A N 11
ATOM 17291 C CA . ASN A 1 20 ? 6.814 -8.328 3.903 1.00 0.00 20 ASN A CA 11
ATOM 17292 C C . ASN A 1 20 ? 7.011 -6.984 3.253 1.00 0.00 20 ASN A C 11
ATOM 17293 O O . ASN A 1 20 ? 6.540 -6.756 2.130 1.00 0.00 20 ASN A O 11
ATOM 17304 N N . PHE A 1 21 ? 7.690 -6.098 3.968 1.00 0.00 21 PHE A N 11
ATOM 17305 C CA . PHE A 1 21 ? 7.958 -4.725 3.541 1.00 0.00 21 PHE A CA 11
ATOM 17306 C C . PHE A 1 21 ? 8.507 -4.642 2.120 1.00 0.00 21 PHE A C 11
ATOM 17307 O O . PHE A 1 21 ? 8.018 -3.856 1.308 1.00 0.00 21 PHE A O 11
ATOM 17324 N N . ASN A 1 22 ? 9.495 -5.457 1.824 1.00 0.00 22 ASN A N 11
ATOM 17325 C CA . ASN A 1 22 ? 10.149 -5.428 0.519 1.00 0.00 22 ASN A CA 11
ATOM 17326 C C . ASN A 1 22 ? 9.215 -5.819 -0.588 1.00 0.00 22 ASN A C 11
ATOM 17327 O O . ASN A 1 22 ? 9.313 -5.298 -1.701 1.00 0.00 22 ASN A O 11
ATOM 17338 N N . LEU A 1 23 ? 8.281 -6.691 -0.293 1.00 0.00 23 LEU A N 11
ATOM 17339 C CA . LEU A 1 23 ? 7.347 -7.095 -1.292 1.00 0.00 23 LEU A CA 11
ATOM 17340 C C . LEU A 1 23 ? 6.305 -6.013 -1.498 1.00 0.00 23 LEU A C 11
ATOM 17341 O O . LEU A 1 23 ? 5.965 -5.715 -2.620 1.00 0.00 23 LEU A O 11
ATOM 17357 N N . VAL A 1 24 ? 5.844 -5.393 -0.405 1.00 0.00 24 VAL A N 11
ATOM 17358 C CA . VAL A 1 24 ? 4.871 -4.282 -0.483 1.00 0.00 24 VAL A CA 11
ATOM 17359 C C . VAL A 1 24 ? 5.470 -3.140 -1.277 1.00 0.00 24 VAL A C 11
ATOM 17360 O O . VAL A 1 24 ? 4.805 -2.536 -2.125 1.00 0.00 24 VAL A O 11
ATOM 17373 N N . MET A 1 25 ? 6.740 -2.872 -1.008 1.00 0.00 25 MET A N 11
ATOM 17374 C CA . MET A 1 25 ? 7.490 -1.858 -1.720 1.00 0.00 25 MET A CA 11
ATOM 17375 C C . MET A 1 25 ? 7.470 -2.166 -3.197 1.00 0.00 25 MET A C 11
ATOM 17376 O O . MET A 1 25 ? 7.203 -1.292 -4.011 1.00 0.00 25 MET A O 11
ATOM 17390 N N . GLN A 1 26 ? 7.684 -3.425 -3.525 1.00 0.00 26 GLN A N 11
ATOM 17391 C CA . GLN A 1 26 ? 7.666 -3.854 -4.898 1.00 0.00 26 GLN A CA 11
ATOM 17392 C C . GLN A 1 26 ? 6.246 -3.766 -5.483 1.00 0.00 26 GLN A C 11
ATOM 17393 O O . GLN A 1 26 ? 6.090 -3.405 -6.624 1.00 0.00 26 GLN A O 11
ATOM 17407 N N . ILE A 1 27 ? 5.229 -4.100 -4.682 1.00 0.00 27 ILE A N 11
ATOM 17408 C CA . ILE A 1 27 ? 3.816 -4.021 -5.113 1.00 0.00 27 ILE A CA 11
ATOM 17409 C C . ILE A 1 27 ? 3.509 -2.591 -5.569 1.00 0.00 27 ILE A C 11
ATOM 17410 O O . ILE A 1 27 ? 3.034 -2.357 -6.695 1.00 0.00 27 ILE A O 11
ATOM 17426 N N . LEU A 1 28 ? 3.843 -1.652 -4.703 1.00 0.00 28 LEU A N 11
ATOM 17427 C CA . LEU A 1 28 ? 3.638 -0.236 -4.938 1.00 0.00 28 LEU A CA 11
ATOM 17428 C C . LEU A 1 28 ? 4.478 0.236 -6.119 1.00 0.00 28 LEU A C 11
ATOM 17429 O O . LEU A 1 28 ? 4.018 0.992 -6.959 1.00 0.00 28 LEU A O 11
ATOM 17445 N N . ASP A 1 29 ? 5.693 -0.249 -6.183 1.00 0.00 29 ASP A N 11
ATOM 17446 C CA . ASP A 1 29 ? 6.637 0.105 -7.240 1.00 0.00 29 ASP A CA 11
ATOM 17447 C C . ASP A 1 29 ? 6.169 -0.402 -8.591 1.00 0.00 29 ASP A C 11
ATOM 17448 O O . ASP A 1 29 ? 6.160 0.325 -9.582 1.00 0.00 29 ASP A O 11
ATOM 17457 N N . GLU A 1 30 ? 5.777 -1.649 -8.604 1.00 0.00 30 GLU A N 11
ATOM 17458 C CA . GLU A 1 30 ? 5.369 -2.352 -9.811 1.00 0.00 30 GLU A CA 11
ATOM 17459 C C . GLU A 1 30 ? 4.136 -1.684 -10.438 1.00 0.00 30 GLU A C 11
ATOM 17460 O O . GLU A 1 30 ? 4.038 -1.563 -11.670 1.00 0.00 30 GLU A O 11
ATOM 17472 N N . ILE A 1 31 ? 3.191 -1.244 -9.607 1.00 0.00 31 ILE A N 11
ATOM 17473 C CA . ILE A 1 31 ? 2.042 -0.513 -10.132 1.00 0.00 31 ILE A CA 11
ATOM 17474 C C . ILE A 1 31 ? 2.460 0.891 -10.559 1.00 0.00 31 ILE A C 11
ATOM 17475 O O . ILE A 1 31 ? 2.030 1.361 -11.583 1.00 0.00 31 ILE A O 11
ATOM 17491 N N . GLU A 1 32 ? 3.340 1.519 -9.775 1.00 0.00 32 GLU A N 11
ATOM 17492 C CA . GLU A 1 32 ? 3.840 2.869 -10.035 1.00 0.00 32 GLU A CA 11
ATOM 17493 C C . GLU A 1 32 ? 4.491 2.967 -11.416 1.00 0.00 32 GLU A C 11
ATOM 17494 O O . GLU A 1 32 ? 4.118 3.811 -12.229 1.00 0.00 32 GLU A O 11
ATOM 17506 N N . LEU A 1 33 ? 5.432 2.080 -11.689 1.00 0.00 33 LEU A N 11
ATOM 17507 C CA . LEU A 1 33 ? 6.141 2.093 -12.964 1.00 0.00 33 LEU A CA 11
ATOM 17508 C C . LEU A 1 33 ? 5.228 1.749 -14.147 1.00 0.00 33 LEU A C 11
ATOM 17509 O O . LEU A 1 33 ? 5.467 2.190 -15.272 1.00 0.00 33 LEU A O 11
ATOM 17525 N N . ASP A 1 34 ? 4.196 0.957 -13.896 1.00 0.00 34 ASP A N 11
ATOM 17526 C CA . ASP A 1 34 ? 3.227 0.620 -14.945 1.00 0.00 34 ASP A CA 11
ATOM 17527 C C . ASP A 1 34 ? 2.298 1.801 -15.188 1.00 0.00 34 ASP A C 11
ATOM 17528 O O . ASP A 1 34 ? 2.126 2.265 -16.313 1.00 0.00 34 ASP A O 11
ATOM 17537 N N . LEU A 1 35 ? 1.755 2.321 -14.105 1.00 0.00 35 LEU A N 11
ATOM 17538 C CA . LEU A 1 35 ? 0.819 3.441 -14.121 1.00 0.00 35 LEU A CA 11
ATOM 17539 C C . LEU A 1 35 ? 1.476 4.704 -14.671 1.00 0.00 35 LEU A C 11
ATOM 17540 O O . LEU A 1 35 ? 0.790 5.587 -15.196 1.00 0.00 35 LEU A O 11
ATOM 17556 N N . ARG A 1 36 ? 2.801 4.757 -14.565 1.00 0.00 36 ARG A N 11
ATOM 17557 C CA . ARG A 1 36 ? 3.627 5.862 -15.051 1.00 0.00 36 ARG A CA 11
ATOM 17558 C C . ARG A 1 36 ? 3.257 6.236 -16.495 1.00 0.00 36 ARG A C 11
ATOM 17559 O O . ARG A 1 36 ? 3.220 7.418 -16.853 1.00 0.00 36 ARG A O 11
ATOM 17580 N N . GLY A 1 37 ? 2.960 5.240 -17.307 1.00 0.00 37 GLY A N 11
ATOM 17581 C CA . GLY A 1 37 ? 2.595 5.509 -18.669 1.00 0.00 37 GLY A CA 11
ATOM 17582 C C . GLY A 1 37 ? 2.135 4.278 -19.389 1.00 0.00 37 GLY A C 11
ATOM 17583 O O . GLY A 1 37 ? 2.735 3.874 -20.376 1.00 0.00 37 GLY A O 11
ATOM 17587 N N . SER A 1 38 ? 1.102 3.650 -18.890 1.00 0.00 38 SER A N 11
ATOM 17588 C CA . SER A 1 38 ? 0.565 2.477 -19.537 1.00 0.00 38 SER A CA 11
ATOM 17589 C C . SER A 1 38 ? -0.952 2.363 -19.369 1.00 0.00 38 SER A C 11
ATOM 17590 O O . SER A 1 38 ? -1.709 2.787 -20.255 1.00 0.00 38 SER A O 11
ATOM 17598 N N . ASP A 1 39 ? -1.410 1.877 -18.231 1.00 0.00 39 ASP A N 11
ATOM 17599 C CA . ASP A 1 39 ? -2.834 1.605 -18.087 1.00 0.00 39 ASP A CA 11
ATOM 17600 C C . ASP A 1 39 ? -3.389 2.307 -16.839 1.00 0.00 39 ASP A C 11
ATOM 17601 O O . ASP A 1 39 ? -2.799 3.286 -16.346 1.00 0.00 39 ASP A O 11
ATOM 17610 N N . ASN A 1 40 ? -4.513 1.838 -16.375 1.00 0.00 40 ASN A N 11
ATOM 17611 C CA . ASN A 1 40 ? -5.208 2.348 -15.216 1.00 0.00 40 ASN A CA 11
ATOM 17612 C C . ASN A 1 40 ? -4.574 1.722 -13.998 1.00 0.00 40 ASN A C 11
ATOM 17613 O O . ASN A 1 40 ? -4.165 0.569 -14.058 1.00 0.00 40 ASN A O 11
ATOM 17624 N N . ILE A 1 41 ? -4.525 2.447 -12.900 1.00 0.00 41 ILE A N 11
ATOM 17625 C CA . ILE A 1 41 ? -3.927 1.951 -11.674 1.00 0.00 41 ILE A CA 11
ATOM 17626 C C . ILE A 1 41 ? -4.601 0.666 -11.203 1.00 0.00 41 ILE A C 11
ATOM 17627 O O . ILE A 1 41 ? -3.930 -0.258 -10.763 1.00 0.00 41 ILE A O 11
ATOM 17643 N N . LYS A 1 42 ? -5.918 0.588 -11.354 1.00 0.00 42 LYS A N 11
ATOM 17644 C CA . LYS A 1 42 ? -6.643 -0.599 -10.944 1.00 0.00 42 LYS A CA 11
ATOM 17645 C C . LYS A 1 42 ? -6.261 -1.791 -11.807 1.00 0.00 42 LYS A C 11
ATOM 17646 O O . LYS A 1 42 ? -6.210 -2.922 -11.329 1.00 0.00 42 LYS A O 11
ATOM 17665 N N . THR A 1 43 ? -5.939 -1.519 -13.052 1.00 0.00 43 THR A N 11
ATOM 17666 C CA . THR A 1 43 ? -5.509 -2.534 -13.956 1.00 0.00 43 THR A CA 11
ATOM 17667 C C . THR A 1 43 ? -4.081 -2.969 -13.584 1.00 0.00 43 THR A C 11
ATOM 17668 O O . THR A 1 43 ? -3.766 -4.174 -13.563 1.00 0.00 43 THR A O 11
ATOM 17679 N N . SER A 1 44 ? -3.237 -1.979 -13.249 1.00 0.00 44 SER A N 11
ATOM 17680 C CA . SER A 1 44 ? -1.874 -2.213 -12.825 1.00 0.00 44 SER A CA 11
ATOM 17681 C C . SER A 1 44 ? -1.865 -3.093 -11.565 1.00 0.00 44 SER A C 11
ATOM 17682 O O . SER A 1 44 ? -1.032 -3.996 -11.431 1.00 0.00 44 SER A O 11
ATOM 17690 N N . ILE A 1 45 ? -2.822 -2.822 -10.663 1.00 0.00 45 ILE A N 11
ATOM 17691 C CA . ILE A 1 45 ? -3.042 -3.602 -9.437 1.00 0.00 45 ILE A CA 11
ATOM 17692 C C . ILE A 1 45 ? -3.177 -5.091 -9.772 1.00 0.00 45 ILE A C 11
ATOM 17693 O O . ILE A 1 45 ? -2.521 -5.933 -9.161 1.00 0.00 45 ILE A O 11
ATOM 17709 N N . ILE A 1 46 ? -3.984 -5.387 -10.785 1.00 0.00 46 ILE A N 11
ATOM 17710 C CA . ILE A 1 46 ? -4.278 -6.760 -11.185 1.00 0.00 46 ILE A CA 11
ATOM 17711 C C . ILE A 1 46 ? -3.007 -7.539 -11.539 1.00 0.00 46 ILE A C 11
ATOM 17712 O O . ILE A 1 46 ? -2.806 -8.642 -11.036 1.00 0.00 46 ILE A O 11
ATOM 17728 N N . TYR A 1 47 ? -2.135 -6.936 -12.356 1.00 0.00 47 TYR A N 11
ATOM 17729 C CA . TYR A 1 47 ? -0.905 -7.613 -12.818 1.00 0.00 47 TYR A CA 11
ATOM 17730 C C . TYR A 1 47 ? -0.044 -7.995 -11.640 1.00 0.00 47 TYR A C 11
ATOM 17731 O O . TYR A 1 47 ? 0.512 -9.098 -11.569 1.00 0.00 47 TYR A O 11
ATOM 17749 N N . VAL A 1 48 ? 0.047 -7.082 -10.723 1.00 0.00 48 VAL A N 11
ATOM 17750 C CA . VAL A 1 48 ? 0.878 -7.229 -9.576 1.00 0.00 48 VAL A CA 11
ATOM 17751 C C . VAL A 1 48 ? 0.288 -8.254 -8.624 1.00 0.00 48 VAL A C 11
ATOM 17752 O O . VAL A 1 48 ? 0.965 -9.195 -8.211 1.00 0.00 48 VAL A O 11
ATOM 17765 N N . TYR A 1 49 ? -0.979 -8.107 -8.331 1.00 0.00 49 TYR A N 11
ATOM 17766 C CA . TYR A 1 49 ? -1.657 -8.999 -7.415 1.00 0.00 49 TYR A CA 11
ATOM 17767 C C . TYR A 1 49 ? -1.686 -10.426 -7.936 1.00 0.00 49 TYR A C 11
ATOM 17768 O O . TYR A 1 49 ? -1.435 -11.349 -7.189 1.00 0.00 49 TYR A O 11
ATOM 17786 N N . SER A 1 50 ? -1.914 -10.582 -9.227 1.00 0.00 50 SER A N 11
ATOM 17787 C CA . SER A 1 50 ? -1.969 -11.890 -9.860 1.00 0.00 50 SER A CA 11
ATOM 17788 C C . SER A 1 50 ? -0.586 -12.592 -9.845 1.00 0.00 50 SER A C 11
ATOM 17789 O O . SER A 1 50 ? -0.501 -13.822 -9.755 1.00 0.00 50 SER A O 11
ATOM 17797 N N . SER A 1 51 ? 0.475 -11.817 -9.902 1.00 0.00 51 SER A N 11
ATOM 17798 C CA . SER A 1 51 ? 1.807 -12.385 -9.930 1.00 0.00 51 SER A CA 11
ATOM 17799 C C . SER A 1 51 ? 2.309 -12.683 -8.508 1.00 0.00 51 SER A C 11
ATOM 17800 O O . SER A 1 51 ? 3.093 -13.608 -8.290 1.00 0.00 51 SER A O 11
ATOM 17808 N N . HIS A 1 52 ? 1.816 -11.934 -7.543 1.00 0.00 52 HIS A N 11
ATOM 17809 C CA . HIS A 1 52 ? 2.303 -12.043 -6.167 1.00 0.00 52 HIS A CA 11
ATOM 17810 C C . HIS A 1 52 ? 1.161 -12.512 -5.241 1.00 0.00 52 HIS A C 11
ATOM 17811 O O . HIS A 1 52 ? 1.114 -12.146 -4.064 1.00 0.00 52 HIS A O 11
ATOM 17826 N N . LEU A 1 53 ? 0.299 -13.386 -5.785 1.00 0.00 53 LEU A N 11
ATOM 17827 C CA . LEU A 1 53 ? -0.938 -13.888 -5.120 1.00 0.00 53 LEU A CA 11
ATOM 17828 C C . LEU A 1 53 ? -0.762 -14.347 -3.684 1.00 0.00 53 LEU A C 11
ATOM 17829 O O . LEU A 1 53 ? -1.632 -14.090 -2.848 1.00 0.00 53 LEU A O 11
ATOM 17845 N N . ASP A 1 54 ? 0.337 -15.021 -3.401 1.00 0.00 54 ASP A N 11
ATOM 17846 C CA . ASP A 1 54 ? 0.553 -15.616 -2.071 1.00 0.00 54 ASP A CA 11
ATOM 17847 C C . ASP A 1 54 ? 0.473 -14.592 -0.951 1.00 0.00 54 ASP A C 11
ATOM 17848 O O . ASP A 1 54 ? -0.307 -14.762 -0.024 1.00 0.00 54 ASP A O 11
ATOM 17857 N N . GLU A 1 55 ? 1.210 -13.502 -1.079 1.00 0.00 55 GLU A N 11
ATOM 17858 C CA . GLU A 1 55 ? 1.206 -12.464 -0.054 1.00 0.00 55 GLU A CA 11
ATOM 17859 C C . GLU A 1 55 ? -0.112 -11.694 -0.108 1.00 0.00 55 GLU A C 11
ATOM 17860 O O . GLU A 1 55 ? -0.649 -11.267 0.925 1.00 0.00 55 GLU A O 11
ATOM 17872 N N . ILE A 1 56 ? -0.655 -11.570 -1.315 1.00 0.00 56 ILE A N 11
ATOM 17873 C CA . ILE A 1 56 ? -1.892 -10.838 -1.531 1.00 0.00 56 ILE A CA 11
ATOM 17874 C C . ILE A 1 56 ? -3.046 -11.499 -0.781 1.00 0.00 56 ILE A C 11
ATOM 17875 O O . ILE A 1 56 ? -3.812 -10.827 -0.121 1.00 0.00 56 ILE A O 11
ATOM 17891 N N . ARG A 1 57 ? -3.148 -12.811 -0.872 1.00 0.00 57 ARG A N 11
ATOM 17892 C CA . ARG A 1 57 ? -4.228 -13.520 -0.199 1.00 0.00 57 ARG A CA 11
ATOM 17893 C C . ARG A 1 57 ? -3.929 -13.643 1.295 1.00 0.00 57 ARG A C 11
ATOM 17894 O O . ARG A 1 57 ? -4.843 -13.687 2.122 1.00 0.00 57 ARG A O 11
ATOM 17915 N N . LYS A 1 58 ? -2.644 -13.662 1.627 1.00 0.00 58 LYS A N 11
ATOM 17916 C CA . LYS A 1 58 ? -2.185 -13.858 2.982 1.00 0.00 58 LYS A CA 11
ATOM 17917 C C . LYS A 1 58 ? -2.542 -12.628 3.813 1.00 0.00 58 LYS A C 11
ATOM 17918 O O . LYS A 1 58 ? -2.858 -12.723 5.007 1.00 0.00 58 LYS A O 11
ATOM 17937 N N . ASN A 1 59 ? -2.531 -11.488 3.171 1.00 0.00 59 ASN A N 11
ATOM 17938 C CA . ASN A 1 59 ? -2.967 -10.258 3.786 1.00 0.00 59 ASN A CA 11
ATOM 17939 C C . ASN A 1 59 ? -3.977 -9.587 2.897 1.00 0.00 59 ASN A C 11
ATOM 17940 O O . ASN A 1 59 ? -3.836 -8.411 2.541 1.00 0.00 59 ASN A O 11
ATOM 17951 N N . LYS A 1 60 ? -5.033 -10.321 2.562 1.00 0.00 60 LYS A N 11
ATOM 17952 C CA . LYS A 1 60 ? -6.065 -9.817 1.650 1.00 0.00 60 LYS A CA 11
ATOM 17953 C C . LYS A 1 60 ? -6.783 -8.618 2.232 1.00 0.00 60 LYS A C 11
ATOM 17954 O O . LYS A 1 60 ? -7.350 -7.816 1.506 1.00 0.00 60 LYS A O 11
ATOM 17973 N N . GLU A 1 61 ? -6.764 -8.519 3.542 1.00 0.00 61 GLU A N 11
ATOM 17974 C CA . GLU A 1 61 ? -7.326 -7.397 4.242 1.00 0.00 61 GLU A CA 11
ATOM 17975 C C . GLU A 1 61 ? -6.536 -6.147 3.854 1.00 0.00 61 GLU A C 11
ATOM 17976 O O . GLU A 1 61 ? -7.069 -5.195 3.276 1.00 0.00 61 GLU A O 11
ATOM 17988 N N . PHE A 1 62 ? -5.235 -6.223 4.105 1.00 0.00 62 PHE A N 11
ATOM 17989 C CA . PHE A 1 62 ? -4.293 -5.152 3.840 1.00 0.00 62 PHE A CA 11
ATOM 17990 C C . PHE A 1 62 ? -4.290 -4.794 2.369 1.00 0.00 62 PHE A C 11
ATOM 17991 O O . PHE A 1 62 ? -4.462 -3.634 2.002 1.00 0.00 62 PHE A O 11
ATOM 18008 N N . TYR A 1 63 ? -4.138 -5.801 1.535 1.00 0.00 63 TYR A N 11
ATOM 18009 C CA . TYR A 1 63 ? -4.041 -5.601 0.115 1.00 0.00 63 TYR A CA 11
ATOM 18010 C C . TYR A 1 63 ? -5.309 -5.105 -0.529 1.00 0.00 63 TYR A C 11
ATOM 18011 O O . TYR A 1 63 ? -5.242 -4.436 -1.551 1.00 0.00 63 TYR A O 11
ATOM 18029 N N . ASP A 1 64 ? -6.462 -5.388 0.058 1.00 0.00 64 ASP A N 11
ATOM 18030 C CA . ASP A 1 64 ? -7.703 -4.856 -0.503 1.00 0.00 64 ASP A CA 11
ATOM 18031 C C . ASP A 1 64 ? -7.841 -3.400 -0.136 1.00 0.00 64 ASP A C 11
ATOM 18032 O O . ASP A 1 64 ? -8.129 -2.552 -0.999 1.00 0.00 64 ASP A O 11
ATOM 18041 N N . MET A 1 65 ? -7.590 -3.106 1.140 1.00 0.00 65 MET A N 11
ATOM 18042 C CA . MET A 1 65 ? -7.653 -1.749 1.650 1.00 0.00 65 MET A CA 11
ATOM 18043 C C . MET A 1 65 ? -6.695 -0.838 0.927 1.00 0.00 65 MET A C 11
ATOM 18044 O O . MET A 1 65 ? -7.105 0.206 0.422 1.00 0.00 65 MET A O 11
ATOM 18058 N N . ILE A 1 66 ? -5.429 -1.244 0.817 1.00 0.00 66 ILE A N 11
ATOM 18059 C CA . ILE A 1 66 ? -4.458 -0.393 0.155 1.00 0.00 66 ILE A CA 11
ATOM 18060 C C . ILE A 1 66 ? -4.796 -0.174 -1.304 1.00 0.00 66 ILE A C 11
ATOM 18061 O O . ILE A 1 66 ? -4.731 0.933 -1.754 1.00 0.00 66 ILE A O 11
ATOM 18077 N N . ALA A 1 67 ? -5.231 -1.228 -2.013 1.00 0.00 67 ALA A N 11
ATOM 18078 C CA . ALA A 1 67 ? -5.564 -1.121 -3.444 1.00 0.00 67 ALA A CA 11
ATOM 18079 C C . ALA A 1 67 ? -6.619 -0.057 -3.676 1.00 0.00 67 ALA A C 11
ATOM 18080 O O . ALA A 1 67 ? -6.541 0.715 -4.627 1.00 0.00 67 ALA A O 11
ATOM 18087 N N . GLU A 1 68 ? -7.571 -0.011 -2.779 1.00 0.00 68 GLU A N 11
ATOM 18088 C CA . GLU A 1 68 ? -8.653 0.936 -2.824 1.00 0.00 68 GLU A CA 11
ATOM 18089 C C . GLU A 1 68 ? -8.109 2.357 -2.554 1.00 0.00 68 GLU A C 11
ATOM 18090 O O . GLU A 1 68 ? -8.321 3.295 -3.350 1.00 0.00 68 GLU A O 11
ATOM 18102 N N . ILE A 1 69 ? -7.381 2.487 -1.455 1.00 0.00 69 ILE A N 11
ATOM 18103 C CA . ILE A 1 69 ? -6.788 3.757 -1.025 1.00 0.00 69 ILE A CA 11
ATOM 18104 C C . ILE A 1 69 ? -5.809 4.309 -2.075 1.00 0.00 69 ILE A C 11
ATOM 18105 O O . ILE A 1 69 ? -5.823 5.512 -2.374 1.00 0.00 69 ILE A O 11
ATOM 18121 N N . LEU A 1 70 ? -4.984 3.424 -2.635 1.00 0.00 70 LEU A N 11
ATOM 18122 C CA . LEU A 1 70 ? -4.008 3.777 -3.666 1.00 0.00 70 LEU A CA 11
ATOM 18123 C C . LEU A 1 70 ? -4.661 4.512 -4.808 1.00 0.00 70 LEU A C 11
ATOM 18124 O O . LEU A 1 70 ? -4.183 5.547 -5.218 1.00 0.00 70 LEU A O 11
ATOM 18140 N N . GLN A 1 71 ? -5.780 3.999 -5.280 1.00 0.00 71 GLN A N 11
ATOM 18141 C CA . GLN A 1 71 ? -6.473 4.610 -6.407 1.00 0.00 71 GLN A CA 11
ATOM 18142 C C . GLN A 1 71 ? -7.062 5.962 -6.006 1.00 0.00 71 GLN A C 11
ATOM 18143 O O . GLN A 1 71 ? -6.916 6.951 -6.717 1.00 0.00 71 GLN A O 11
ATOM 18157 N N . ARG A 1 72 ? -7.659 6.001 -4.833 1.00 0.00 72 ARG A N 11
ATOM 18158 C CA . ARG A 1 72 ? -8.300 7.164 -4.307 1.00 0.00 72 ARG A CA 11
ATOM 18159 C C . ARG A 1 72 ? -7.303 8.319 -4.111 1.00 0.00 72 ARG A C 11
ATOM 18160 O O . ARG A 1 72 ? -7.543 9.447 -4.536 1.00 0.00 72 ARG A O 11
ATOM 18181 N N . TYR A 1 73 ? -6.178 8.029 -3.506 1.00 0.00 73 TYR A N 11
ATOM 18182 C CA . TYR A 1 73 ? -5.201 9.054 -3.231 1.00 0.00 73 TYR A CA 11
ATOM 18183 C C . TYR A 1 73 ? -4.253 9.318 -4.381 1.00 0.00 73 TYR A C 11
ATOM 18184 O O . TYR A 1 73 ? -3.585 10.353 -4.406 1.00 0.00 73 TYR A O 11
ATOM 18202 N N . TYR A 1 74 ? -4.197 8.420 -5.347 1.00 0.00 74 TYR A N 11
ATOM 18203 C CA . TYR A 1 74 ? -3.392 8.658 -6.536 1.00 0.00 74 TYR A CA 11
ATOM 18204 C C . TYR A 1 74 ? -4.006 9.808 -7.320 1.00 0.00 74 TYR A C 11
ATOM 18205 O O . TYR A 1 74 ? -3.304 10.616 -7.920 1.00 0.00 74 TYR A O 11
ATOM 18223 N N . LYS A 1 75 ? -5.317 9.887 -7.256 1.00 0.00 75 LYS A N 11
ATOM 18224 C CA . LYS A 1 75 ? -6.068 10.928 -7.908 1.00 0.00 75 LYS A CA 11
ATOM 18225 C C . LYS A 1 75 ? -5.899 12.252 -7.168 1.00 0.00 75 LYS A C 11
ATOM 18226 O O . LYS A 1 75 ? -5.850 13.323 -7.782 1.00 0.00 75 LYS A O 11
ATOM 18245 N N . LYS A 1 76 ? -5.787 12.178 -5.854 1.00 0.00 76 LYS A N 11
ATOM 18246 C CA . LYS A 1 76 ? -5.715 13.375 -5.046 1.00 0.00 76 LYS A CA 11
ATOM 18247 C C . LYS A 1 76 ? -4.295 13.934 -4.923 1.00 0.00 76 LYS A C 11
ATOM 18248 O O . LYS A 1 76 ? -4.065 15.118 -5.200 1.00 0.00 76 LYS A O 11
ATOM 18267 N N . ILE A 1 77 ? -3.346 13.096 -4.545 1.00 0.00 77 ILE A N 11
ATOM 18268 C CA . ILE A 1 77 ? -1.992 13.576 -4.271 1.00 0.00 77 ILE A CA 11
ATOM 18269 C C . ILE A 1 77 ? -0.958 12.950 -5.201 1.00 0.00 77 ILE A C 11
ATOM 18270 O O . ILE A 1 77 ? 0.069 13.556 -5.501 1.00 0.00 77 ILE A O 11
ATOM 18286 N N . GLY A 1 78 ? -1.226 11.749 -5.649 1.00 0.00 78 GLY A N 11
ATOM 18287 C CA . GLY A 1 78 ? -0.323 11.078 -6.545 1.00 0.00 78 GLY A CA 11
ATOM 18288 C C . GLY A 1 78 ? 0.071 9.737 -6.001 1.00 0.00 78 GLY A C 11
ATOM 18289 O O . GLY A 1 78 ? 0.249 9.594 -4.790 1.00 0.00 78 GLY A O 11
ATOM 18293 N N . ILE A 1 79 ? 0.233 8.759 -6.882 1.00 0.00 79 ILE A N 11
ATOM 18294 C CA . ILE A 1 79 ? 0.550 7.385 -6.482 1.00 0.00 79 ILE A CA 11
ATOM 18295 C C . ILE A 1 79 ? 1.885 7.318 -5.741 1.00 0.00 79 ILE A C 11
ATOM 18296 O O . ILE A 1 79 ? 2.014 6.604 -4.754 1.00 0.00 79 ILE A O 11
ATOM 18312 N N . GLU A 1 80 ? 2.830 8.120 -6.177 1.00 0.00 80 GLU A N 11
ATOM 18313 C CA . GLU A 1 80 ? 4.158 8.137 -5.605 1.00 0.00 80 GLU A CA 11
ATOM 18314 C C . GLU A 1 80 ? 4.140 8.608 -4.169 1.00 0.00 80 GLU A C 11
ATOM 18315 O O . GLU A 1 80 ? 4.909 8.124 -3.327 1.00 0.00 80 GLU A O 11
ATOM 18327 N N . ASN A 1 81 ? 3.259 9.538 -3.898 1.00 0.00 81 ASN A N 11
ATOM 18328 C CA . ASN A 1 81 ? 3.102 10.076 -2.552 1.00 0.00 81 ASN A CA 11
ATOM 18329 C C . ASN A 1 81 ? 2.538 8.990 -1.653 1.00 0.00 81 ASN A C 11
ATOM 18330 O O . ASN A 1 81 ? 3.046 8.744 -0.554 1.00 0.00 81 ASN A O 11
ATOM 18341 N N . VAL A 1 82 ? 1.517 8.304 -2.168 1.00 0.00 82 VAL A N 11
ATOM 18342 C CA . VAL A 1 82 ? 0.810 7.254 -1.434 1.00 0.00 82 VAL A CA 11
ATOM 18343 C C . VAL A 1 82 ? 1.726 6.057 -1.192 1.00 0.00 82 VAL A C 11
ATOM 18344 O O . VAL A 1 82 ? 1.692 5.454 -0.123 1.00 0.00 82 VAL A O 11
ATOM 18357 N N . ASN A 1 83 ? 2.551 5.747 -2.189 1.00 0.00 83 ASN A N 11
ATOM 18358 C CA . ASN A 1 83 ? 3.548 4.657 -2.132 1.00 0.00 83 ASN A CA 11
ATOM 18359 C C . ASN A 1 83 ? 4.377 4.809 -0.852 1.00 0.00 83 ASN A C 11
ATOM 18360 O O . ASN A 1 83 ? 4.467 3.899 -0.021 1.00 0.00 83 ASN A O 11
ATOM 18371 N N . GLN A 1 84 ? 4.866 6.008 -0.657 1.00 0.00 84 GLN A N 11
ATOM 18372 C CA . GLN A 1 84 ? 5.702 6.342 0.476 1.00 0.00 84 GLN A CA 11
ATOM 18373 C C . GLN A 1 84 ? 4.852 6.282 1.768 1.00 0.00 84 GLN A C 11
ATOM 18374 O O . GLN A 1 84 ? 5.293 5.763 2.797 1.00 0.00 84 GLN A O 11
ATOM 18388 N N . LEU A 1 85 ? 3.625 6.776 1.694 1.00 0.00 85 LEU A N 11
ATOM 18389 C CA .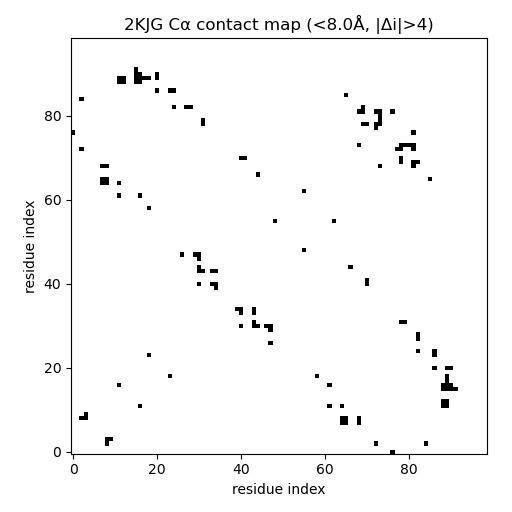 LEU A 1 85 ? 2.725 6.802 2.848 1.00 0.00 85 LEU A CA 11
ATOM 18390 C C . LEU A 1 85 ? 2.432 5.396 3.361 1.00 0.00 85 LEU A C 11
ATOM 18391 O O . LEU A 1 85 ? 2.447 5.155 4.574 1.00 0.00 85 LEU A O 11
ATOM 18407 N N . ILE A 1 86 ? 2.209 4.467 2.449 1.00 0.00 86 ILE A N 11
ATOM 18408 C CA . ILE A 1 86 ? 1.961 3.077 2.812 1.00 0.00 86 ILE A CA 11
ATOM 18409 C C . ILE A 1 86 ? 3.208 2.490 3.479 1.00 0.00 86 ILE A C 11
ATOM 18410 O O . ILE A 1 86 ? 3.118 1.863 4.539 1.00 0.00 86 ILE A O 11
ATOM 18426 N N . LEU A 1 87 ? 4.375 2.767 2.891 1.00 0.00 87 LEU A N 11
ATOM 18427 C CA . LEU A 1 87 ? 5.652 2.293 3.435 1.00 0.00 87 LEU A CA 11
ATOM 18428 C C . LEU A 1 87 ? 5.892 2.856 4.835 1.00 0.00 87 LEU A C 11
ATOM 18429 O O . LEU A 1 87 ? 6.451 2.184 5.710 1.00 0.00 87 LEU A O 11
ATOM 18445 N N . THR A 1 88 ? 5.444 4.075 5.042 1.00 0.00 88 THR A N 11
ATOM 18446 C CA . THR A 1 88 ? 5.547 4.720 6.323 1.00 0.00 88 THR A CA 11
ATOM 18447 C C . THR A 1 88 ? 4.666 4.001 7.351 1.00 0.00 88 THR A C 11
ATOM 18448 O O . THR A 1 88 ? 5.123 3.665 8.435 1.00 0.00 88 THR A O 11
ATOM 18459 N N . THR A 1 89 ? 3.439 3.710 6.954 1.00 0.00 89 THR A N 11
ATOM 18460 C CA . THR A 1 89 ? 2.434 3.114 7.824 1.00 0.00 89 THR A CA 11
ATOM 18461 C C . THR A 1 89 ? 2.840 1.694 8.285 1.00 0.00 89 THR A C 11
ATOM 18462 O O . THR A 1 89 ? 2.593 1.314 9.433 1.00 0.00 89 THR A O 11
ATOM 18473 N N . ILE A 1 90 ? 3.505 0.947 7.408 1.00 0.00 90 ILE A N 11
ATOM 18474 C CA . ILE A 1 90 ? 3.921 -0.418 7.739 1.00 0.00 90 ILE A CA 11
ATOM 18475 C C . ILE A 1 90 ? 5.223 -0.476 8.540 1.00 0.00 90 ILE A C 11
ATOM 18476 O O . ILE A 1 90 ? 5.525 -1.495 9.183 1.00 0.00 90 ILE A O 11
ATOM 18492 N N . LYS A 1 91 ? 6.003 0.592 8.507 1.00 0.00 91 LYS A N 11
ATOM 18493 C CA . LYS A 1 91 ? 7.252 0.611 9.252 1.00 0.00 91 LYS A CA 11
ATOM 18494 C C . LYS A 1 91 ? 7.151 1.451 10.509 1.00 0.00 91 LYS A C 11
ATOM 18495 O O . LYS A 1 91 ? 7.347 0.946 11.611 1.00 0.00 91 LYS A O 11
ATOM 18514 N N . LEU A 1 92 ? 6.844 2.743 10.330 1.00 0.00 92 LEU A N 11
ATOM 18515 C CA . LEU A 1 92 ? 6.810 3.743 11.416 1.00 0.00 92 LEU A CA 11
ATOM 18516 C C . LEU A 1 92 ? 8.200 3.941 12.031 1.00 0.00 92 LEU A C 11
ATOM 18517 O O . LEU A 1 92 ? 8.345 4.465 13.138 1.00 0.00 92 LEU A O 11
ATOM 18533 N N . GLU A 1 93 ? 9.215 3.567 11.261 1.00 0.00 93 GLU A N 11
ATOM 18534 C CA . GLU A 1 93 ? 10.608 3.676 11.656 1.00 0.00 93 GLU A CA 11
ATOM 18535 C C . GLU A 1 93 ? 10.982 5.154 11.822 1.00 0.00 93 GLU A C 11
ATOM 18536 O O . GLU A 1 93 ? 11.383 5.576 12.901 1.00 0.00 93 GLU A O 11
ATOM 18548 N N . HIS A 1 94 ? 10.795 5.945 10.786 1.00 0.00 94 HIS A N 11
ATOM 18549 C CA . HIS A 1 94 ? 11.051 7.368 10.892 1.00 0.00 94 HIS A CA 11
ATOM 18550 C C . HIS A 1 94 ? 9.913 8.134 10.279 1.00 0.00 94 HIS A C 11
ATOM 18551 O O . HIS A 1 94 ? 9.324 7.683 9.299 1.00 0.00 94 HIS A O 11
ATOM 18566 N N . HIS A 1 95 ? 9.586 9.252 10.862 1.00 0.00 95 HIS A N 11
ATOM 18567 C CA . HIS A 1 95 ? 8.538 10.099 10.346 1.00 0.00 95 HIS A CA 11
ATOM 18568 C C . HIS A 1 95 ? 9.094 11.033 9.290 1.00 0.00 95 HIS A C 11
ATOM 18569 O O . HIS A 1 95 ? 10.114 11.694 9.499 1.00 0.00 95 HIS A O 11
ATOM 18584 N N . HIS A 1 96 ? 8.421 11.085 8.169 1.00 0.00 96 HIS A N 11
ATOM 18585 C CA . HIS A 1 96 ? 8.858 11.858 6.999 1.00 0.00 96 HIS A CA 11
ATOM 18586 C C . HIS A 1 96 ? 8.566 13.361 7.114 1.00 0.00 96 HIS A C 11
ATOM 18587 O O . HIS A 1 96 ? 7.871 13.941 6.278 1.00 0.00 96 HIS A O 11
ATOM 18602 N N . HIS A 1 97 ? 9.076 13.990 8.146 1.00 0.00 97 HIS A N 11
ATOM 18603 C CA . HIS A 1 97 ? 8.879 15.418 8.287 1.00 0.00 97 HIS A CA 11
ATOM 18604 C C . HIS A 1 97 ? 9.933 15.996 9.204 1.00 0.00 97 HIS A C 11
ATOM 18605 O O . HIS A 1 97 ? 10.721 16.851 8.791 1.00 0.00 97 HIS A O 11
ATOM 18620 N N . HIS A 1 98 ? 9.961 15.526 10.445 1.00 0.00 98 HIS A N 11
ATOM 18621 C CA . HIS A 1 98 ? 10.946 15.993 11.412 1.00 0.00 98 HIS A CA 11
ATOM 18622 C C . HIS A 1 98 ? 12.295 15.369 11.179 1.00 0.00 98 HIS A C 11
ATOM 18623 O O . HIS A 1 98 ? 12.649 14.333 11.759 1.00 0.00 98 HIS A O 11
ATOM 18638 N N . HIS A 1 99 ? 12.990 15.964 10.268 1.00 0.00 99 HIS A N 11
ATOM 18639 C CA . HIS A 1 99 ? 14.306 15.603 9.868 1.00 0.00 99 HIS A CA 11
ATOM 18640 C C . HIS A 1 99 ? 14.795 16.766 9.041 1.00 0.00 99 HIS A C 11
ATOM 18641 O O . HIS A 1 99 ? 14.775 16.690 7.817 1.00 0.00 99 HIS A O 11
ATOM 18657 N N . MET A 1 1 ? 1.347 16.223 4.651 1.00 0.00 1 MET A N 12
ATOM 18658 C CA . MET A 1 1 ? 0.606 14.988 4.377 1.00 0.00 1 MET A CA 12
ATOM 18659 C C . MET A 1 1 ? -0.845 15.172 4.759 1.00 0.00 1 MET A C 12
ATOM 18660 O O . MET A 1 1 ? -1.145 15.801 5.784 1.00 0.00 1 MET A O 12
ATOM 18676 N N . SER A 1 2 ? -1.737 14.659 3.950 1.00 0.00 2 SER A N 12
ATOM 18677 C CA . SER A 1 2 ? -3.146 14.702 4.224 1.00 0.00 2 SER A CA 12
ATOM 18678 C C . SER A 1 2 ? -3.707 13.325 3.878 1.00 0.00 2 SER A C 12
ATOM 18679 O O . SER A 1 2 ? -4.169 13.086 2.773 1.00 0.00 2 SER A O 12
ATOM 18687 N N . ILE A 1 3 ? -3.556 12.400 4.802 1.00 0.00 3 ILE A N 12
ATOM 18688 C CA . ILE A 1 3 ? -3.938 11.023 4.561 1.00 0.00 3 ILE A CA 12
ATOM 18689 C C . ILE A 1 3 ? -4.768 10.449 5.731 1.00 0.00 3 ILE A C 12
ATOM 18690 O O . ILE A 1 3 ? -5.534 9.502 5.563 1.00 0.00 3 ILE A O 12
ATOM 18706 N N . LEU A 1 4 ? -4.685 11.085 6.896 1.00 0.00 4 LEU A N 12
ATOM 18707 C CA . LEU A 1 4 ? -5.397 10.605 8.092 1.00 0.00 4 LEU A CA 12
ATOM 18708 C C . LEU A 1 4 ? -6.890 10.968 8.055 1.00 0.00 4 LEU A C 12
ATOM 18709 O O . LEU A 1 4 ? -7.610 10.827 9.050 1.00 0.00 4 LEU A O 12
ATOM 18725 N N . GLU A 1 5 ? -7.347 11.379 6.895 1.00 0.00 5 GLU A N 12
ATOM 18726 C CA . GLU A 1 5 ? -8.726 11.752 6.671 1.00 0.00 5 GLU A CA 12
ATOM 18727 C C . GLU A 1 5 ? -9.547 10.514 6.319 1.00 0.00 5 GLU A C 12
ATOM 18728 O O . GLU A 1 5 ? -10.760 10.589 6.162 1.00 0.00 5 GLU A O 12
ATOM 18740 N N . ASP A 1 6 ? -8.872 9.394 6.170 1.00 0.00 6 ASP A N 12
ATOM 18741 C CA . ASP A 1 6 ? -9.524 8.156 5.786 1.00 0.00 6 ASP A CA 12
ATOM 18742 C C . ASP A 1 6 ? -9.480 7.093 6.895 1.00 0.00 6 ASP A C 12
ATOM 18743 O O . ASP A 1 6 ? -8.423 6.861 7.509 1.00 0.00 6 ASP A O 12
ATOM 18752 N N . PRO A 1 7 ? -10.638 6.468 7.202 1.00 0.00 7 PRO A N 12
ATOM 18753 C CA . PRO A 1 7 ? -10.736 5.385 8.185 1.00 0.00 7 PRO A CA 12
ATOM 18754 C C . PRO A 1 7 ? -10.117 4.054 7.711 1.00 0.00 7 PRO A C 12
ATOM 18755 O O . PRO A 1 7 ? -9.710 3.230 8.533 1.00 0.00 7 PRO A O 12
ATOM 18766 N N . GLU A 1 8 ? -10.031 3.841 6.415 1.00 0.00 8 GLU A N 12
ATOM 18767 C CA . GLU A 1 8 ? -9.488 2.582 5.903 1.00 0.00 8 GLU A CA 12
ATOM 18768 C C . GLU A 1 8 ? -7.982 2.554 6.186 1.00 0.00 8 GLU A C 12
ATOM 18769 O O . GLU A 1 8 ? -7.410 1.525 6.573 1.00 0.00 8 GLU A O 12
ATOM 18781 N N . PHE A 1 9 ? -7.372 3.709 6.032 1.00 0.00 9 PHE A N 12
ATOM 18782 C CA . PHE A 1 9 ? -5.966 3.929 6.324 1.00 0.00 9 PHE A CA 12
ATOM 18783 C C . PHE A 1 9 ? -5.641 3.634 7.801 1.00 0.00 9 PHE A C 12
ATOM 18784 O O . PHE A 1 9 ? -4.591 3.048 8.114 1.00 0.00 9 PHE A O 12
ATOM 18801 N N . VAL A 1 10 ? -6.538 4.002 8.713 1.00 0.00 10 VAL A N 12
ATOM 18802 C CA . VAL A 1 10 ? -6.283 3.732 10.123 1.00 0.00 10 VAL A CA 12
ATOM 18803 C C . VAL A 1 10 ? -6.361 2.221 10.396 1.00 0.00 10 VAL A C 12
ATOM 18804 O O . VAL A 1 10 ? -5.627 1.690 11.223 1.00 0.00 10 VAL A O 12
ATOM 18817 N N . LYS A 1 11 ? -7.243 1.530 9.675 1.00 0.00 11 LYS A N 12
ATOM 18818 C CA . LYS A 1 11 ? -7.349 0.070 9.759 1.00 0.00 11 LYS A CA 12
ATOM 18819 C C . LYS A 1 11 ? -6.026 -0.576 9.332 1.00 0.00 11 LYS A C 12
ATOM 18820 O O . LYS A 1 11 ? -5.604 -1.581 9.900 1.00 0.00 11 LYS A O 12
ATOM 18839 N N . LEU A 1 12 ? -5.373 0.025 8.343 1.00 0.00 12 LEU A N 12
ATOM 18840 C CA . LEU A 1 12 ? -4.057 -0.427 7.876 1.00 0.00 12 LEU A CA 12
ATOM 18841 C C . LEU A 1 12 ? -3.018 -0.278 8.985 1.00 0.00 12 LEU A C 12
ATOM 18842 O O . LEU A 1 12 ? -2.193 -1.166 9.209 1.00 0.00 12 LEU A O 12
ATOM 18858 N N . ARG A 1 13 ? -3.085 0.841 9.694 1.00 0.00 13 ARG A N 12
ATOM 18859 C CA . ARG A 1 13 ? -2.182 1.109 10.819 1.00 0.00 13 ARG A CA 12
ATOM 18860 C C . ARG A 1 13 ? -2.404 0.097 11.943 1.00 0.00 13 ARG A C 12
ATOM 18861 O O . ARG A 1 13 ? -1.478 -0.251 12.669 1.00 0.00 13 ARG A O 12
ATOM 18882 N N . GLN A 1 14 ? -3.630 -0.377 12.063 1.00 0.00 14 GLN A N 12
ATOM 18883 C CA . GLN A 1 14 ? -3.985 -1.378 13.061 1.00 0.00 14 GLN A CA 12
ATOM 18884 C C . GLN A 1 14 ? -3.568 -2.773 12.599 1.00 0.00 14 GLN A C 12
ATOM 18885 O O . GLN A 1 14 ? -3.317 -3.663 13.412 1.00 0.00 14 GLN A O 12
ATOM 18899 N N . PHE A 1 15 ? -3.483 -2.955 11.293 1.00 0.00 15 PHE A N 12
ATOM 18900 C CA . PHE A 1 15 ? -3.068 -4.223 10.716 1.00 0.00 15 PHE A CA 12
ATOM 18901 C C . PHE A 1 15 ? -1.590 -4.435 11.025 1.00 0.00 15 PHE A C 12
ATOM 18902 O O . PHE A 1 15 ? -1.179 -5.526 11.434 1.00 0.00 15 PHE A O 12
ATOM 18919 N N . LYS A 1 16 ? -0.821 -3.350 10.868 1.00 0.00 16 LYS A N 12
ATOM 18920 C CA . LYS A 1 16 ? 0.618 -3.285 11.174 1.00 0.00 16 LYS A CA 12
ATOM 18921 C C . LYS A 1 16 ? 1.456 -4.019 10.125 1.00 0.00 16 LYS A C 12
ATOM 18922 O O . LYS A 1 16 ? 0.934 -4.497 9.105 1.00 0.00 16 LYS A O 12
ATOM 18941 N N . GLY A 1 17 ? 2.750 -4.115 10.374 1.00 0.00 17 GLY A N 12
ATOM 18942 C CA . GLY A 1 17 ? 3.667 -4.708 9.426 1.00 0.00 17 GLY A CA 12
ATOM 18943 C C . GLY A 1 17 ? 3.659 -6.225 9.422 1.00 0.00 17 GLY A C 12
ATOM 18944 O O . GLY A 1 17 ? 4.682 -6.859 9.667 1.00 0.00 17 GLY A O 12
ATOM 18948 N N . LYS A 1 18 ? 2.507 -6.801 9.150 1.00 0.00 18 LYS A N 12
ATOM 18949 C CA . LYS A 1 18 ? 2.378 -8.251 9.003 1.00 0.00 18 LYS A CA 12
ATOM 18950 C C . LYS A 1 18 ? 2.776 -8.651 7.598 1.00 0.00 18 LYS A C 12
ATOM 18951 O O . LYS A 1 18 ? 2.970 -9.829 7.288 1.00 0.00 18 LYS A O 12
ATOM 18970 N N . VAL A 1 19 ? 2.871 -7.657 6.767 1.00 0.00 19 VAL A N 12
ATOM 18971 C CA . VAL A 1 19 ? 3.213 -7.804 5.371 1.00 0.00 19 VAL A CA 12
ATOM 18972 C C . VAL A 1 19 ? 4.719 -7.696 5.218 1.00 0.00 19 VAL A C 12
ATOM 18973 O O . VAL A 1 19 ? 5.408 -7.221 6.147 1.00 0.00 19 VAL A O 12
ATOM 18986 N N . ASN A 1 20 ? 5.244 -8.112 4.097 1.00 0.00 20 ASN A N 12
ATOM 18987 C CA . ASN A 1 20 ? 6.665 -7.970 3.884 1.00 0.00 20 ASN A CA 12
ATOM 18988 C C . ASN A 1 20 ? 6.913 -6.617 3.286 1.00 0.00 20 ASN A C 12
ATOM 18989 O O . ASN A 1 20 ? 6.474 -6.352 2.172 1.00 0.00 20 ASN A O 12
ATOM 19000 N N . PHE A 1 21 ? 7.625 -5.765 4.014 1.00 0.00 21 PHE A N 12
ATOM 19001 C CA . PHE A 1 21 ? 7.927 -4.399 3.571 1.00 0.00 21 PHE A CA 12
ATOM 19002 C C . PHE A 1 21 ? 8.530 -4.382 2.177 1.00 0.00 21 PHE A C 12
ATOM 19003 O O . PHE A 1 21 ? 8.182 -3.542 1.348 1.00 0.00 21 PHE A O 12
ATOM 19020 N N . ASN A 1 22 ? 9.368 -5.351 1.908 1.00 0.00 22 ASN A N 12
ATOM 19021 C CA . ASN A 1 22 ? 10.143 -5.367 0.680 1.00 0.00 22 ASN A CA 12
ATOM 19022 C C . ASN A 1 22 ? 9.250 -5.696 -0.464 1.00 0.00 22 ASN A C 12
ATOM 19023 O O . ASN A 1 22 ? 9.377 -5.135 -1.553 1.00 0.00 22 ASN A O 12
ATOM 19034 N N . LEU A 1 23 ? 8.300 -6.562 -0.206 1.00 0.00 23 LEU A N 12
ATOM 19035 C CA . LEU A 1 23 ? 7.392 -6.949 -1.220 1.00 0.00 23 LEU A CA 12
ATOM 19036 C C . LEU A 1 23 ? 6.366 -5.855 -1.442 1.00 0.00 23 LEU A C 12
ATOM 19037 O O . LEU A 1 23 ? 6.036 -5.573 -2.567 1.00 0.00 23 LEU A O 12
ATOM 19053 N N . VAL A 1 24 ? 5.904 -5.208 -0.361 1.00 0.00 24 VAL A N 12
ATOM 19054 C CA . VAL A 1 24 ? 4.991 -4.054 -0.474 1.00 0.00 24 VAL A CA 12
ATOM 19055 C C . VAL A 1 24 ? 5.644 -2.973 -1.312 1.00 0.00 24 VAL A C 12
ATOM 19056 O O . VAL A 1 24 ? 5.035 -2.434 -2.231 1.00 0.00 24 VAL A O 12
ATOM 19069 N N . MET A 1 25 ? 6.901 -2.693 -1.005 1.00 0.00 25 MET A N 12
ATOM 19070 C CA . MET A 1 25 ? 7.686 -1.710 -1.729 1.00 0.00 25 MET A CA 12
ATOM 19071 C C . MET A 1 25 ? 7.758 -2.084 -3.210 1.00 0.00 25 MET A C 12
ATOM 19072 O O . MET A 1 25 ? 7.619 -1.225 -4.074 1.00 0.00 25 MET A O 12
ATOM 19086 N N . GLN A 1 26 ? 7.910 -3.374 -3.485 1.00 0.00 26 GLN A N 12
ATOM 19087 C CA . GLN A 1 26 ? 7.899 -3.884 -4.850 1.00 0.00 26 GLN A CA 12
ATOM 19088 C C . GLN A 1 26 ? 6.496 -3.772 -5.476 1.00 0.00 26 GLN A C 12
ATOM 19089 O O . GLN A 1 26 ? 6.384 -3.405 -6.624 1.00 0.00 26 GLN A O 12
ATOM 19103 N N . ILE A 1 27 ? 5.444 -4.077 -4.702 1.00 0.00 27 ILE A N 12
ATOM 19104 C CA . ILE A 1 27 ? 4.038 -3.967 -5.169 1.00 0.00 27 ILE A CA 12
ATOM 19105 C C . ILE A 1 27 ? 3.776 -2.540 -5.631 1.00 0.00 27 ILE A C 12
ATOM 19106 O O . ILE A 1 27 ? 3.339 -2.297 -6.762 1.00 0.00 27 ILE A O 12
ATOM 19122 N N . LEU A 1 28 ? 4.107 -1.611 -4.754 1.00 0.00 28 LEU A N 12
ATOM 19123 C CA . LEU A 1 28 ? 3.924 -0.193 -4.983 1.00 0.00 28 LEU A CA 12
ATOM 19124 C C . LEU A 1 28 ? 4.757 0.268 -6.170 1.00 0.00 28 LEU A C 12
ATOM 19125 O O . LEU A 1 28 ? 4.318 1.068 -6.973 1.00 0.00 28 LEU A O 12
ATOM 19141 N N . ASP A 1 29 ? 5.940 -0.281 -6.282 1.00 0.00 29 ASP A N 12
ATOM 19142 C CA . ASP A 1 29 ? 6.865 0.050 -7.361 1.00 0.00 29 ASP A CA 12
ATOM 19143 C C . ASP A 1 29 ? 6.335 -0.476 -8.684 1.00 0.00 29 ASP A C 12
ATOM 19144 O O . ASP A 1 29 ? 6.301 0.234 -9.686 1.00 0.00 29 ASP A O 12
ATOM 19153 N N . GLU A 1 30 ? 5.895 -1.715 -8.646 1.00 0.00 30 GLU A N 12
ATOM 19154 C CA . GLU A 1 30 ? 5.404 -2.443 -9.808 1.00 0.00 30 GLU A CA 12
ATOM 19155 C C . GLU A 1 30 ? 4.170 -1.740 -10.390 1.00 0.00 30 GLU A C 12
ATOM 19156 O O . GLU A 1 30 ? 4.060 -1.561 -11.614 1.00 0.00 30 GLU A O 12
ATOM 19168 N N . ILE A 1 31 ? 3.261 -1.305 -9.517 1.00 0.00 31 ILE A N 12
ATOM 19169 C CA . ILE A 1 31 ? 2.092 -0.572 -9.983 1.00 0.00 31 ILE A CA 12
ATOM 19170 C C . ILE A 1 31 ? 2.487 0.825 -10.455 1.00 0.00 31 ILE A C 12
ATOM 19171 O O . ILE A 1 31 ? 1.992 1.295 -11.460 1.00 0.00 31 ILE A O 12
ATOM 19187 N N . GLU A 1 32 ? 3.421 1.454 -9.739 1.00 0.00 32 GLU A N 12
ATOM 19188 C CA . GLU A 1 32 ? 3.892 2.798 -10.051 1.00 0.00 32 GLU A CA 12
ATOM 19189 C C . GLU A 1 32 ? 4.478 2.868 -11.451 1.00 0.00 32 GLU A C 12
ATOM 19190 O O . GLU A 1 32 ? 4.055 3.692 -12.259 1.00 0.00 32 GLU A O 12
ATOM 19202 N N . LEU A 1 33 ? 5.422 1.981 -11.745 1.00 0.00 33 LEU A N 12
ATOM 19203 C CA . LEU A 1 33 ? 6.087 1.961 -13.045 1.00 0.00 33 LEU A CA 12
ATOM 19204 C C . LEU A 1 33 ? 5.085 1.775 -14.185 1.00 0.00 33 LEU A C 12
ATOM 19205 O O . LEU A 1 33 ? 5.202 2.407 -15.240 1.00 0.00 33 LEU A O 12
ATOM 19221 N N . ASP A 1 34 ? 4.070 0.956 -13.944 1.00 0.00 34 ASP A N 12
ATOM 19222 C CA . ASP A 1 34 ? 3.045 0.708 -14.947 1.00 0.00 34 ASP A CA 12
ATOM 19223 C C . ASP A 1 34 ? 2.126 1.917 -15.075 1.00 0.00 34 ASP A C 12
ATOM 19224 O O . ASP A 1 34 ? 1.869 2.409 -16.173 1.00 0.00 34 ASP A O 12
ATOM 19233 N N . LEU A 1 35 ? 1.712 2.431 -13.938 1.00 0.00 35 LEU A N 12
ATOM 19234 C CA . LEU A 1 35 ? 0.786 3.551 -13.849 1.00 0.00 35 LEU A CA 12
ATOM 19235 C C . LEU A 1 35 ? 1.385 4.849 -14.386 1.00 0.00 35 LEU A C 12
ATOM 19236 O O . LEU A 1 35 ? 0.669 5.754 -14.772 1.00 0.00 35 LEU A O 12
ATOM 19252 N N . ARG A 1 36 ? 2.688 4.958 -14.405 1.00 0.00 36 ARG A N 12
ATOM 19253 C CA . ARG A 1 36 ? 3.311 6.147 -14.963 1.00 0.00 36 ARG A CA 12
ATOM 19254 C C . ARG A 1 36 ? 3.137 6.237 -16.483 1.00 0.00 36 ARG A C 12
ATOM 19255 O O . ARG A 1 36 ? 3.472 7.245 -17.098 1.00 0.00 36 ARG A O 12
ATOM 19276 N N . GLY A 1 37 ? 2.610 5.184 -17.070 1.00 0.00 37 GLY A N 12
ATOM 19277 C CA . GLY A 1 37 ? 2.297 5.187 -18.478 1.00 0.00 37 GLY A CA 12
ATOM 19278 C C . GLY A 1 37 ? 0.850 4.780 -18.732 1.00 0.00 37 GLY A C 12
ATOM 19279 O O . GLY A 1 37 ? 0.498 4.349 -19.834 1.00 0.00 37 GLY A O 12
ATOM 19283 N N . SER A 1 38 ? 0.000 4.951 -17.734 1.00 0.00 38 SER A N 12
ATOM 19284 C CA . SER A 1 38 ? -1.377 4.513 -17.816 1.00 0.00 38 SER A CA 12
ATOM 19285 C C . SER A 1 38 ? -2.211 5.290 -16.789 1.00 0.00 38 SER A C 12
ATOM 19286 O O . SER A 1 38 ? -1.676 6.097 -16.053 1.00 0.00 38 SER A O 12
ATOM 19294 N N . ASP A 1 39 ? -3.508 5.092 -16.790 1.00 0.00 39 ASP A N 12
ATOM 19295 C CA . ASP A 1 39 ? -4.378 5.671 -15.754 1.00 0.00 39 ASP A CA 12
ATOM 19296 C C . ASP A 1 39 ? -5.123 4.548 -15.052 1.00 0.00 39 ASP A C 12
ATOM 19297 O O . ASP A 1 39 ? -5.695 4.720 -13.964 1.00 0.00 39 ASP A O 12
ATOM 19306 N N . ASN A 1 40 ? -5.045 3.363 -15.639 1.00 0.00 40 ASN A N 12
ATOM 19307 C CA . ASN A 1 40 ? -5.730 2.186 -15.130 1.00 0.00 40 ASN A CA 12
ATOM 19308 C C . ASN A 1 40 ? -4.938 1.565 -14.007 1.00 0.00 40 ASN A C 12
ATOM 19309 O O . ASN A 1 40 ? -4.391 0.466 -14.142 1.00 0.00 40 ASN A O 12
ATOM 19320 N N . ILE A 1 41 ? -4.852 2.277 -12.906 1.00 0.00 41 ILE A N 12
ATOM 19321 C CA . ILE A 1 41 ? -4.121 1.817 -11.745 1.00 0.00 41 ILE A CA 12
ATOM 19322 C C . ILE A 1 41 ? -4.712 0.526 -11.196 1.00 0.00 41 ILE A C 12
ATOM 19323 O O . ILE A 1 41 ? -3.990 -0.320 -10.692 1.00 0.00 41 ILE A O 12
ATOM 19339 N N . LYS A 1 42 ? -6.017 0.344 -11.347 1.00 0.00 42 LYS A N 12
ATOM 19340 C CA . LYS A 1 42 ? -6.628 -0.871 -10.853 1.00 0.00 42 LYS A CA 12
ATOM 19341 C C . LYS A 1 42 ? -6.158 -2.068 -11.665 1.00 0.00 42 LYS A C 12
ATOM 19342 O O . LYS A 1 42 ? -5.992 -3.149 -11.137 1.00 0.00 42 LYS A O 12
ATOM 19361 N N . THR A 1 43 ? -5.923 -1.852 -12.940 1.00 0.00 43 THR A N 12
ATOM 19362 C CA . THR A 1 43 ? -5.449 -2.891 -13.799 1.00 0.00 43 THR A CA 12
ATOM 19363 C C . THR A 1 43 ? -3.981 -3.179 -13.473 1.00 0.00 43 THR A C 12
ATOM 19364 O O . THR A 1 43 ? -3.540 -4.330 -13.526 1.00 0.00 43 THR A O 12
ATOM 19375 N N . SER A 1 44 ? -3.244 -2.130 -13.085 1.00 0.00 44 SER A N 12
ATOM 19376 C CA . SER A 1 44 ? -1.882 -2.282 -12.620 1.00 0.00 44 SER A CA 12
ATOM 19377 C C . SER A 1 44 ? -1.908 -3.152 -11.359 1.00 0.00 44 SER A C 12
ATOM 19378 O O . SER A 1 44 ? -1.139 -4.103 -11.233 1.00 0.00 44 SER A O 12
ATOM 19386 N N . ILE A 1 45 ? -2.860 -2.837 -10.464 1.00 0.00 45 ILE A N 12
ATOM 19387 C CA . ILE A 1 45 ? -3.128 -3.618 -9.256 1.00 0.00 45 ILE A CA 12
ATOM 19388 C C . ILE A 1 45 ? -3.347 -5.085 -9.635 1.00 0.00 45 ILE A C 12
ATOM 19389 O O . ILE A 1 45 ? -2.728 -5.975 -9.064 1.00 0.00 45 ILE A O 12
ATOM 19405 N N . ILE A 1 46 ? -4.194 -5.309 -10.639 1.00 0.00 46 ILE A N 12
ATOM 19406 C CA . ILE A 1 46 ? -4.506 -6.648 -11.121 1.00 0.00 46 ILE A CA 12
ATOM 19407 C C . ILE A 1 46 ? -3.239 -7.418 -11.520 1.00 0.00 46 ILE A C 12
ATOM 19408 O O . ILE A 1 46 ? -3.037 -8.532 -11.050 1.00 0.00 46 ILE A O 12
ATOM 19424 N N . TYR A 1 47 ? -2.364 -6.804 -12.334 1.00 0.00 47 TYR A N 12
ATOM 19425 C CA . TYR A 1 47 ? -1.128 -7.478 -12.812 1.00 0.00 47 TYR A CA 12
ATOM 19426 C C . TYR A 1 47 ? -0.266 -7.912 -11.631 1.00 0.00 47 TYR A C 12
ATOM 19427 O O . TYR A 1 47 ? 0.253 -9.034 -11.569 1.00 0.00 47 TYR A O 12
ATOM 19445 N N . VAL A 1 48 ? -0.133 -7.011 -10.710 1.00 0.00 48 VAL A N 12
ATOM 19446 C CA . VAL A 1 48 ? 0.731 -7.161 -9.584 1.00 0.00 48 VAL A CA 12
ATOM 19447 C C . VAL A 1 48 ? 0.166 -8.159 -8.582 1.00 0.00 48 VAL A C 12
ATOM 19448 O O . VAL A 1 48 ? 0.847 -9.106 -8.183 1.00 0.00 48 VAL A O 12
ATOM 19461 N N . TYR A 1 49 ? -1.084 -7.994 -8.233 1.00 0.00 49 TYR A N 12
ATOM 19462 C CA . TYR A 1 49 ? -1.735 -8.869 -7.272 1.00 0.00 49 TYR A CA 12
ATOM 19463 C C . TYR A 1 49 ? -1.814 -10.294 -7.782 1.00 0.00 49 TYR A C 12
ATOM 19464 O O . TYR A 1 49 ? -1.630 -11.227 -7.025 1.00 0.00 49 TYR A O 12
ATOM 19482 N N . SER A 1 50 ? -2.017 -10.453 -9.074 1.00 0.00 50 SER A N 12
ATOM 19483 C CA . SER A 1 50 ? -2.122 -11.770 -9.666 1.00 0.00 50 SER A CA 12
ATOM 19484 C C . SER A 1 50 ? -0.749 -12.471 -9.747 1.00 0.00 50 SER A C 12
ATOM 19485 O O . SER A 1 50 ? -0.665 -13.697 -9.821 1.00 0.00 50 SER A O 12
ATOM 19493 N N . SER A 1 51 ? 0.315 -11.696 -9.724 1.00 0.00 51 SER A N 12
ATOM 19494 C CA . SER A 1 51 ? 1.649 -12.243 -9.778 1.00 0.00 51 SER A CA 12
ATOM 19495 C C . SER A 1 51 ? 2.171 -12.513 -8.350 1.00 0.00 51 SER A C 12
ATOM 19496 O O . SER A 1 51 ? 2.984 -13.403 -8.119 1.00 0.00 51 SER A O 12
ATOM 19504 N N . HIS A 1 52 ? 1.652 -11.778 -7.389 1.00 0.00 52 HIS A N 12
ATOM 19505 C CA . HIS A 1 52 ? 2.137 -11.866 -6.014 1.00 0.00 52 HIS A CA 12
ATOM 19506 C C . HIS A 1 52 ? 0.996 -12.332 -5.083 1.00 0.00 52 HIS A C 12
ATOM 19507 O O . HIS A 1 52 ? 0.925 -11.937 -3.918 1.00 0.00 52 HIS A O 12
ATOM 19522 N N . LEU A 1 53 ? 0.160 -13.237 -5.611 1.00 0.00 53 LEU A N 12
ATOM 19523 C CA . LEU A 1 53 ? -1.062 -13.766 -4.943 1.00 0.00 53 LEU A CA 12
ATOM 19524 C C . LEU A 1 53 ? -0.853 -14.233 -3.506 1.00 0.00 53 LEU A C 12
ATOM 19525 O O . LEU A 1 53 ? -1.674 -13.942 -2.641 1.00 0.00 53 LEU A O 12
ATOM 19541 N N . ASP A 1 54 ? 0.226 -14.958 -3.267 1.00 0.00 54 ASP A N 12
ATOM 19542 C CA . ASP A 1 54 ? 0.501 -15.553 -1.939 1.00 0.00 54 ASP A CA 12
ATOM 19543 C C . ASP A 1 54 ? 0.532 -14.497 -0.836 1.00 0.00 54 ASP A C 12
ATOM 19544 O O . ASP A 1 54 ? -0.088 -14.670 0.210 1.00 0.00 54 ASP A O 12
ATOM 19553 N N . GLU A 1 55 ? 1.211 -13.399 -1.105 1.00 0.00 55 GLU A N 12
ATOM 19554 C CA . GLU A 1 55 ? 1.294 -12.269 -0.180 1.00 0.00 55 GLU A CA 12
ATOM 19555 C C . GLU A 1 55 ? -0.086 -11.608 -0.048 1.00 0.00 55 GLU A C 12
ATOM 19556 O O . GLU A 1 55 ? -0.565 -11.324 1.054 1.00 0.00 55 GLU A O 12
ATOM 19568 N N . ILE A 1 56 ? -0.733 -11.419 -1.192 1.00 0.00 56 ILE A N 12
ATOM 19569 C CA . ILE A 1 56 ? -2.027 -10.744 -1.270 1.00 0.00 56 ILE A CA 12
ATOM 19570 C C . ILE A 1 56 ? -3.085 -11.473 -0.439 1.00 0.00 56 ILE A C 12
ATOM 19571 O O . ILE A 1 56 ? -3.789 -10.860 0.335 1.00 0.00 56 ILE A O 12
ATOM 19587 N N . ARG A 1 57 ? -3.151 -12.787 -0.580 1.00 0.00 57 ARG A N 12
ATOM 19588 C CA . ARG A 1 57 ? -4.142 -13.595 0.141 1.00 0.00 57 ARG A CA 12
ATOM 19589 C C . ARG A 1 57 ? -3.791 -13.700 1.628 1.00 0.00 57 ARG A C 12
ATOM 19590 O O . ARG A 1 57 ? -4.668 -13.903 2.474 1.00 0.00 57 ARG A O 12
ATOM 19611 N N . LYS A 1 58 ? -2.520 -13.539 1.944 1.00 0.00 58 LYS A N 12
ATOM 19612 C CA . LYS A 1 58 ? -2.050 -13.666 3.300 1.00 0.00 58 LYS A CA 12
ATOM 19613 C C . LYS A 1 58 ? -2.497 -12.465 4.103 1.00 0.00 58 LYS A C 12
ATOM 19614 O O . LYS A 1 58 ? -3.039 -12.590 5.203 1.00 0.00 58 LYS A O 12
ATOM 19633 N N . ASN A 1 59 ? -2.311 -11.313 3.540 1.00 0.00 59 ASN A N 12
ATOM 19634 C CA . ASN A 1 59 ? -2.632 -10.086 4.214 1.00 0.00 59 ASN A CA 12
ATOM 19635 C C . ASN A 1 59 ? -3.718 -9.374 3.434 1.00 0.00 59 ASN A C 12
ATOM 19636 O O . ASN A 1 59 ? -3.686 -8.153 3.257 1.00 0.00 59 ASN A O 12
ATOM 19647 N N . LYS A 1 60 ? -4.727 -10.150 3.060 1.00 0.00 60 LYS A N 12
ATOM 19648 C CA . LYS A 1 60 ? -5.845 -9.731 2.178 1.00 0.00 60 LYS A CA 12
ATOM 19649 C C . LYS A 1 60 ? -6.521 -8.411 2.586 1.00 0.00 60 LYS A C 12
ATOM 19650 O O . LYS A 1 60 ? -6.919 -7.630 1.731 1.00 0.00 60 LYS A O 12
ATOM 19669 N N . GLU A 1 61 ? -6.603 -8.162 3.879 1.00 0.00 61 GLU A N 12
ATOM 19670 C CA . GLU A 1 61 ? -7.225 -6.968 4.410 1.00 0.00 61 GLU A CA 12
ATOM 19671 C C . GLU A 1 61 ? -6.409 -5.739 4.041 1.00 0.00 61 GLU A C 12
ATOM 19672 O O . GLU A 1 61 ? -6.933 -4.754 3.514 1.00 0.00 61 GLU A O 12
ATOM 19684 N N . PHE A 1 62 ? -5.114 -5.839 4.275 1.00 0.00 62 PHE A N 12
ATOM 19685 C CA . PHE A 1 62 ? -4.186 -4.770 3.992 1.00 0.00 62 PHE A CA 12
ATOM 19686 C C . PHE A 1 62 ? -4.149 -4.504 2.504 1.00 0.00 62 PHE A C 12
ATOM 19687 O O . PHE A 1 62 ? -4.349 -3.375 2.062 1.00 0.00 62 PHE A O 12
ATOM 19704 N N . TYR A 1 63 ? -3.952 -5.559 1.739 1.00 0.00 63 TYR A N 12
ATOM 19705 C CA . TYR A 1 63 ? -3.805 -5.445 0.312 1.00 0.00 63 TYR A CA 12
ATOM 19706 C C . TYR A 1 63 ? -5.052 -4.977 -0.400 1.00 0.00 63 TYR A C 12
ATOM 19707 O O . TYR A 1 63 ? -4.955 -4.361 -1.451 1.00 0.00 63 TYR A O 12
ATOM 19725 N N . ASP A 1 64 ? -6.211 -5.218 0.167 1.00 0.00 64 ASP A N 12
ATOM 19726 C CA . ASP A 1 64 ? -7.427 -4.703 -0.444 1.00 0.00 64 ASP A CA 12
ATOM 19727 C C . ASP A 1 64 ? -7.607 -3.233 -0.140 1.00 0.00 64 ASP A C 12
ATOM 19728 O O . ASP A 1 64 ? -7.859 -2.428 -1.042 1.00 0.00 64 ASP A O 12
ATOM 19737 N N . MET A 1 65 ? -7.440 -2.873 1.119 1.00 0.00 65 MET A N 12
ATOM 19738 C CA . MET A 1 65 ? -7.629 -1.500 1.529 1.00 0.00 65 MET A CA 12
ATOM 19739 C C . MET A 1 65 ? -6.603 -0.580 0.918 1.00 0.00 65 MET A C 12
ATOM 19740 O O . MET A 1 65 ? -6.937 0.543 0.537 1.00 0.00 65 MET A O 12
ATOM 19754 N N . ILE A 1 66 ? -5.365 -1.051 0.764 1.00 0.00 66 ILE A N 12
ATOM 19755 C CA . ILE A 1 66 ? -4.378 -0.226 0.101 1.00 0.00 66 ILE A CA 12
ATOM 19756 C C . ILE A 1 66 ? -4.735 -0.049 -1.355 1.00 0.00 66 ILE A C 12
ATOM 19757 O O . ILE A 1 66 ? -4.611 1.029 -1.861 1.00 0.00 66 ILE A O 12
ATOM 19773 N N . ALA A 1 67 ? -5.252 -1.107 -1.999 1.00 0.00 67 ALA A N 12
ATOM 19774 C CA . ALA A 1 67 ? -5.641 -1.048 -3.412 1.00 0.00 67 ALA A CA 12
ATOM 19775 C C . ALA A 1 67 ? -6.662 0.057 -3.628 1.00 0.00 67 ALA A C 12
ATOM 19776 O O . ALA A 1 67 ? -6.575 0.820 -4.592 1.00 0.00 67 ALA A O 12
ATOM 19783 N N . GLU A 1 68 ? -7.602 0.150 -2.705 1.00 0.00 68 GLU A N 12
ATOM 19784 C CA . GLU A 1 68 ? -8.607 1.192 -2.707 1.00 0.00 68 GLU A CA 12
ATOM 19785 C C . GLU A 1 68 ? -7.938 2.568 -2.568 1.00 0.00 68 GLU A C 12
ATOM 19786 O O . GLU A 1 68 ? -8.062 3.426 -3.448 1.00 0.00 68 GLU A O 12
ATOM 19798 N N . ILE A 1 69 ? -7.165 2.722 -1.498 1.00 0.00 69 ILE A N 12
ATOM 19799 C CA . ILE A 1 69 ? -6.503 3.978 -1.150 1.00 0.00 69 ILE A CA 12
ATOM 19800 C C . ILE A 1 69 ? -5.521 4.442 -2.235 1.00 0.00 69 ILE A C 12
ATOM 19801 O O . ILE A 1 69 ? -5.480 5.625 -2.563 1.00 0.00 69 ILE A O 12
ATOM 19817 N N . LEU A 1 70 ? -4.772 3.506 -2.803 1.00 0.00 70 LEU A N 12
ATOM 19818 C CA . LEU A 1 70 ? -3.796 3.790 -3.856 1.00 0.00 70 LEU A CA 12
ATOM 19819 C C . LEU A 1 70 ? -4.424 4.516 -5.034 1.00 0.00 70 LEU A C 12
ATOM 19820 O O . LEU A 1 70 ? -3.933 5.544 -5.447 1.00 0.00 70 LEU A O 12
ATOM 19836 N N . GLN A 1 71 ? -5.537 4.000 -5.532 1.00 0.00 71 GLN A N 12
ATOM 19837 C CA . GLN A 1 71 ? -6.211 4.594 -6.700 1.00 0.00 71 GLN A CA 12
ATOM 19838 C C . GLN A 1 71 ? -6.804 5.938 -6.310 1.00 0.00 71 GLN A C 12
ATOM 19839 O O . GLN A 1 71 ? -6.550 6.976 -6.936 1.00 0.00 71 GLN A O 12
ATOM 19853 N N . ARG A 1 72 ? -7.521 5.885 -5.227 1.00 0.00 72 ARG A N 12
ATOM 19854 C CA . ARG A 1 72 ? -8.266 6.973 -4.643 1.00 0.00 72 ARG A CA 12
ATOM 19855 C C . ARG A 1 72 ? -7.372 8.194 -4.359 1.00 0.00 72 ARG A C 12
ATOM 19856 O O . ARG A 1 72 ? -7.707 9.332 -4.719 1.00 0.00 72 ARG A O 12
ATOM 19877 N N . TYR A 1 73 ? -6.235 7.959 -3.756 1.00 0.00 73 TYR A N 12
ATOM 19878 C CA . TYR A 1 73 ? -5.337 9.032 -3.423 1.00 0.00 73 TYR A CA 12
ATOM 19879 C C . TYR A 1 73 ? -4.354 9.361 -4.523 1.00 0.00 73 TYR A C 12
ATOM 19880 O O . TYR A 1 73 ? -3.761 10.433 -4.505 1.00 0.00 73 TYR A O 12
ATOM 19898 N N . TYR A 1 74 ? -4.182 8.483 -5.498 1.00 0.00 74 TYR A N 12
ATOM 19899 C CA . TYR A 1 74 ? -3.342 8.803 -6.622 1.00 0.00 74 TYR A CA 12
ATOM 19900 C C . TYR A 1 74 ? -4.005 9.908 -7.431 1.00 0.00 74 TYR A C 12
ATOM 19901 O O . TYR A 1 74 ? -3.342 10.775 -7.985 1.00 0.00 74 TYR A O 12
ATOM 19919 N N . LYS A 1 75 ? -5.320 9.884 -7.443 1.00 0.00 75 LYS A N 12
ATOM 19920 C CA . LYS A 1 75 ? -6.105 10.905 -8.101 1.00 0.00 75 LYS A CA 12
ATOM 19921 C C . LYS A 1 75 ? -5.989 12.242 -7.346 1.00 0.00 75 LYS A C 12
ATOM 19922 O O . LYS A 1 75 ? -6.078 13.313 -7.951 1.00 0.00 75 LYS A O 12
ATOM 19941 N N . LYS A 1 76 ? -5.752 12.175 -6.037 1.00 0.00 76 LYS A N 12
ATOM 19942 C CA . LYS A 1 76 ? -5.672 13.383 -5.213 1.00 0.00 76 LYS A CA 12
ATOM 19943 C C . LYS A 1 76 ? -4.248 13.940 -5.109 1.00 0.00 76 LYS A C 12
ATOM 19944 O O . LYS A 1 76 ? -4.013 15.115 -5.403 1.00 0.00 76 LYS A O 12
ATOM 19963 N N . ILE A 1 77 ? -3.305 13.099 -4.736 1.00 0.00 77 ILE A N 12
ATOM 19964 C CA . ILE A 1 77 ? -1.949 13.565 -4.462 1.00 0.00 77 ILE A CA 12
ATOM 19965 C C . ILE A 1 77 ? -0.907 12.931 -5.374 1.00 0.00 77 ILE A C 12
ATOM 19966 O O . ILE A 1 77 ? 0.145 13.507 -5.608 1.00 0.00 77 ILE A O 12
ATOM 19982 N N . GLY A 1 78 ? -1.178 11.744 -5.844 1.00 0.00 78 GLY A N 12
ATOM 19983 C CA . GLY A 1 78 ? -0.262 11.089 -6.746 1.00 0.00 78 GLY A CA 12
ATOM 19984 C C . GLY A 1 78 ? 0.205 9.785 -6.178 1.00 0.00 78 GLY A C 12
ATOM 19985 O O . GLY A 1 78 ? 0.421 9.687 -4.967 1.00 0.00 78 GLY A O 12
ATOM 19989 N N . ILE A 1 79 ? 0.396 8.797 -7.035 1.00 0.00 79 ILE A N 12
ATOM 19990 C CA . ILE A 1 79 ? 0.741 7.442 -6.606 1.00 0.00 79 ILE A CA 12
ATOM 19991 C C . ILE A 1 79 ? 2.079 7.407 -5.854 1.00 0.00 79 ILE A C 12
ATOM 19992 O O . ILE A 1 79 ? 2.197 6.739 -4.844 1.00 0.00 79 ILE A O 12
ATOM 20008 N N . GLU A 1 80 ? 3.033 8.203 -6.320 1.00 0.00 80 GLU A N 12
ATOM 20009 C CA . GLU A 1 80 ? 4.378 8.292 -5.754 1.00 0.00 80 GLU A CA 12
ATOM 20010 C C . GLU A 1 80 ? 4.290 8.636 -4.270 1.00 0.00 80 GLU A C 12
ATOM 20011 O O . GLU A 1 80 ? 4.960 8.049 -3.409 1.00 0.00 80 GLU A O 12
ATOM 20023 N N . ASN A 1 81 ? 3.431 9.580 -4.004 1.00 0.00 81 ASN A N 12
ATOM 20024 C CA . ASN A 1 81 ? 3.179 10.081 -2.671 1.00 0.00 81 ASN A CA 12
ATOM 20025 C C . ASN A 1 81 ? 2.510 9.026 -1.812 1.00 0.00 81 ASN A C 12
ATOM 20026 O O . ASN A 1 81 ? 2.922 8.795 -0.666 1.00 0.00 81 ASN A O 12
ATOM 20037 N N . VAL A 1 82 ? 1.518 8.348 -2.380 1.00 0.00 82 VAL A N 12
ATOM 20038 C CA . VAL A 1 82 ? 0.758 7.338 -1.651 1.00 0.00 82 VAL A CA 12
ATOM 20039 C C . VAL A 1 82 ? 1.645 6.137 -1.337 1.00 0.00 82 VAL A C 12
ATOM 20040 O O . VAL A 1 82 ? 1.587 5.599 -0.241 1.00 0.00 82 VAL A O 12
ATOM 20053 N N . ASN A 1 83 ? 2.487 5.756 -2.290 1.00 0.00 83 ASN A N 12
ATOM 20054 C CA . ASN A 1 83 ? 3.423 4.632 -2.118 1.00 0.00 83 ASN A CA 12
ATOM 20055 C C . ASN A 1 83 ? 4.298 4.842 -0.895 1.00 0.00 83 ASN A C 12
ATOM 20056 O O . ASN A 1 83 ? 4.457 3.946 -0.058 1.00 0.00 83 ASN A O 12
ATOM 20067 N N . GLN A 1 84 ? 4.812 6.049 -0.763 1.00 0.00 84 GLN A N 12
ATOM 20068 C CA . GLN A 1 84 ? 5.655 6.411 0.361 1.00 0.00 84 GLN A CA 12
ATOM 20069 C C . GLN A 1 84 ? 4.805 6.338 1.651 1.00 0.00 84 GLN A C 12
ATOM 20070 O O . GLN A 1 84 ? 5.246 5.813 2.681 1.00 0.00 84 GLN A O 12
ATOM 20084 N N . LEU A 1 85 ? 3.574 6.822 1.572 1.00 0.00 85 LEU A N 12
ATOM 20085 C CA . LEU A 1 85 ? 2.664 6.811 2.716 1.00 0.00 85 LEU A CA 12
ATOM 20086 C C . LEU A 1 85 ? 2.364 5.387 3.176 1.00 0.00 85 LEU A C 12
ATOM 20087 O O . LEU A 1 85 ? 2.382 5.113 4.372 1.00 0.00 85 LEU A O 12
ATOM 20103 N N . ILE A 1 86 ? 2.144 4.483 2.230 1.00 0.00 86 ILE A N 12
ATOM 20104 C CA . ILE A 1 86 ? 1.858 3.082 2.543 1.00 0.00 86 ILE A CA 12
ATOM 20105 C C . ILE A 1 86 ? 3.067 2.439 3.234 1.00 0.00 86 ILE A C 12
ATOM 20106 O O . ILE A 1 86 ? 2.918 1.689 4.206 1.00 0.00 86 ILE A O 12
ATOM 20122 N N . LEU A 1 87 ? 4.261 2.787 2.772 1.00 0.00 87 LEU A N 12
ATOM 20123 C CA . LEU A 1 87 ? 5.491 2.306 3.398 1.00 0.00 87 LEU A CA 12
ATOM 20124 C C . LEU A 1 87 ? 5.583 2.815 4.832 1.00 0.00 87 LEU A C 12
ATOM 20125 O O . LEU A 1 87 ? 5.953 2.089 5.743 1.00 0.00 87 LEU A O 12
ATOM 20141 N N . THR A 1 88 ? 5.181 4.047 5.019 1.00 0.00 88 THR A N 12
ATOM 20142 C CA . THR A 1 88 ? 5.164 4.674 6.323 1.00 0.00 88 THR A CA 12
ATOM 20143 C C . THR A 1 88 ? 4.112 3.988 7.230 1.00 0.00 88 THR A C 12
ATOM 20144 O O . THR A 1 88 ? 4.313 3.830 8.438 1.00 0.00 88 THR A O 12
ATOM 20155 N N . THR A 1 89 ? 3.025 3.544 6.609 1.00 0.00 89 THR A N 12
ATOM 20156 C CA . THR A 1 89 ? 1.914 2.904 7.283 1.00 0.00 89 THR A CA 12
ATOM 20157 C C . THR A 1 89 ? 2.361 1.629 7.990 1.00 0.00 89 THR A C 12
ATOM 20158 O O . THR A 1 89 ? 1.993 1.393 9.139 1.00 0.00 89 THR A O 12
ATOM 20169 N N . ILE A 1 90 ? 3.179 0.848 7.327 1.00 0.00 90 ILE A N 12
ATOM 20170 C CA . ILE A 1 90 ? 3.641 -0.406 7.888 1.00 0.00 90 ILE A CA 12
ATOM 20171 C C . ILE A 1 90 ? 4.873 -0.233 8.755 1.00 0.00 90 ILE A C 12
ATOM 20172 O O . ILE A 1 90 ? 5.228 -1.130 9.535 1.00 0.00 90 ILE A O 12
ATOM 20188 N N . LYS A 1 91 ? 5.527 0.903 8.649 1.00 0.00 91 LYS A N 12
ATOM 20189 C CA . LYS A 1 91 ? 6.699 1.135 9.447 1.00 0.00 91 LYS A CA 12
ATOM 20190 C C . LYS A 1 91 ? 6.371 1.770 10.772 1.00 0.00 91 LYS A C 12
ATOM 20191 O O . LYS A 1 91 ? 6.506 2.984 10.947 1.00 0.00 91 LYS A O 12
ATOM 20210 N N . LEU A 1 92 ? 5.859 0.971 11.686 1.00 0.00 92 LEU A N 12
ATOM 20211 C CA . LEU A 1 92 ? 5.710 1.411 13.051 1.00 0.00 92 LEU A CA 12
ATOM 20212 C C . LEU A 1 92 ? 7.073 1.247 13.663 1.00 0.00 92 LEU A C 12
ATOM 20213 O O . LEU A 1 92 ? 7.430 0.171 14.158 1.00 0.00 92 LEU A O 12
ATOM 20229 N N . GLU A 1 93 ? 7.862 2.266 13.526 1.00 0.00 93 GLU A N 12
ATOM 20230 C CA . GLU A 1 93 ? 9.244 2.196 13.851 1.00 0.00 93 GLU A CA 12
ATOM 20231 C C . GLU A 1 93 ? 9.644 3.478 14.565 1.00 0.00 93 GLU A C 12
ATOM 20232 O O . GLU A 1 93 ? 8.916 4.477 14.483 1.00 0.00 93 GLU A O 12
ATOM 20244 N N . HIS A 1 94 ? 10.773 3.435 15.269 1.00 0.00 94 HIS A N 12
ATOM 20245 C CA . HIS A 1 94 ? 11.293 4.552 16.061 1.00 0.00 94 HIS A CA 12
ATOM 20246 C C . HIS A 1 94 ? 10.361 4.839 17.220 1.00 0.00 94 HIS A C 12
ATOM 20247 O O . HIS A 1 94 ? 10.033 6.001 17.511 1.00 0.00 94 HIS A O 12
ATOM 20262 N N . HIS A 1 95 ? 9.928 3.757 17.891 1.00 0.00 95 HIS A N 12
ATOM 20263 C CA . HIS A 1 95 ? 9.080 3.866 19.090 1.00 0.00 95 HIS A CA 12
ATOM 20264 C C . HIS A 1 95 ? 9.898 4.503 20.176 1.00 0.00 95 HIS A C 12
ATOM 20265 O O . HIS A 1 95 ? 9.386 5.208 21.048 1.00 0.00 95 HIS A O 12
ATOM 20280 N N . HIS A 1 96 ? 11.166 4.224 20.120 1.00 0.00 96 HIS A N 12
ATOM 20281 C CA . HIS A 1 96 ? 12.156 4.891 20.892 1.00 0.00 96 HIS A CA 12
ATOM 20282 C C . HIS A 1 96 ? 12.472 6.114 20.067 1.00 0.00 96 HIS A C 12
ATOM 20283 O O . HIS A 1 96 ? 13.103 5.999 19.014 1.00 0.00 96 HIS A O 12
ATOM 20298 N N . HIS A 1 97 ? 11.945 7.249 20.474 1.00 0.00 97 HIS A N 12
ATOM 20299 C CA . HIS A 1 97 ? 12.052 8.473 19.697 1.00 0.00 97 HIS A CA 12
ATOM 20300 C C . HIS A 1 97 ? 13.458 8.985 19.636 1.00 0.00 97 HIS A C 12
ATOM 20301 O O . HIS A 1 97 ? 13.907 9.758 20.474 1.00 0.00 97 HIS A O 12
ATOM 20316 N N . HIS A 1 98 ? 14.156 8.468 18.696 1.00 0.00 98 HIS A N 12
ATOM 20317 C CA . HIS A 1 98 ? 15.485 8.832 18.402 1.00 0.00 98 HIS A CA 12
ATOM 20318 C C . HIS A 1 98 ? 15.545 9.172 16.939 1.00 0.00 98 HIS A C 12
ATOM 20319 O O . HIS A 1 98 ? 15.200 8.348 16.082 1.00 0.00 98 HIS A O 12
ATOM 20334 N N . HIS A 1 99 ? 15.879 10.387 16.687 1.00 0.00 99 HIS A N 12
ATOM 20335 C CA . HIS A 1 99 ? 16.026 10.931 15.372 1.00 0.00 99 HIS A CA 12
ATOM 20336 C C . HIS A 1 99 ? 16.941 12.108 15.467 1.00 0.00 99 HIS A C 12
ATOM 20337 O O . HIS A 1 99 ? 18.081 12.008 15.020 1.00 0.00 99 HIS A O 12
ATOM 20353 N N . MET A 1 1 ? 0.670 13.972 9.444 1.00 0.00 1 MET A N 13
ATOM 20354 C CA . MET A 1 1 ? -0.246 13.019 8.828 1.00 0.00 1 MET A CA 13
ATOM 20355 C C . MET A 1 1 ? -1.582 13.675 8.516 1.00 0.00 1 MET A C 13
ATOM 20356 O O . MET A 1 1 ? -2.406 13.884 9.404 1.00 0.00 1 MET A O 13
ATOM 20372 N N . SER A 1 2 ? -1.782 14.026 7.263 1.00 0.00 2 SER A N 13
ATOM 20373 C CA . SER A 1 2 ? -3.027 14.620 6.813 1.00 0.00 2 SER A CA 13
ATOM 20374 C C . SER A 1 2 ? -3.932 13.542 6.194 1.00 0.00 2 SER A C 13
ATOM 20375 O O . SER A 1 2 ? -5.136 13.735 6.017 1.00 0.00 2 SER A O 13
ATOM 20383 N N . ILE A 1 3 ? -3.345 12.391 5.905 1.00 0.00 3 ILE A N 13
ATOM 20384 C CA . ILE A 1 3 ? -4.068 11.293 5.267 1.00 0.00 3 ILE A CA 13
ATOM 20385 C C . ILE A 1 3 ? -4.793 10.401 6.324 1.00 0.00 3 ILE A C 13
ATOM 20386 O O . ILE A 1 3 ? -5.333 9.342 6.024 1.00 0.00 3 ILE A O 13
ATOM 20402 N N . LEU A 1 4 ? -4.894 10.903 7.551 1.00 0.00 4 LEU A N 13
ATOM 20403 C CA . LEU A 1 4 ? -5.591 10.164 8.613 1.00 0.00 4 LEU A CA 13
ATOM 20404 C C . LEU A 1 4 ? -7.100 10.253 8.422 1.00 0.00 4 LEU A C 13
ATOM 20405 O O . LEU A 1 4 ? -7.874 9.637 9.151 1.00 0.00 4 LEU A O 13
ATOM 20421 N N . GLU A 1 5 ? -7.501 11.019 7.427 1.00 0.00 5 GLU A N 13
ATOM 20422 C CA . GLU A 1 5 ? -8.888 11.177 7.065 1.00 0.00 5 GLU A CA 13
ATOM 20423 C C . GLU A 1 5 ? -9.420 9.954 6.340 1.00 0.00 5 GLU A C 13
ATOM 20424 O O . GLU A 1 5 ? -10.630 9.857 6.069 1.00 0.00 5 GLU A O 13
ATOM 20436 N N . ASP A 1 6 ? -8.536 9.032 6.013 1.00 0.00 6 ASP A N 13
ATOM 20437 C CA . ASP A 1 6 ? -8.947 7.825 5.346 1.00 0.00 6 ASP A CA 13
ATOM 20438 C C . ASP A 1 6 ? -9.180 6.729 6.378 1.00 0.00 6 ASP A C 13
ATOM 20439 O O . ASP A 1 6 ? -8.266 6.376 7.142 1.00 0.00 6 ASP A O 13
ATOM 20448 N N . PRO A 1 7 ? -10.407 6.194 6.443 1.00 0.00 7 PRO A N 13
ATOM 20449 C CA . PRO A 1 7 ? -10.772 5.150 7.398 1.00 0.00 7 PRO A CA 13
ATOM 20450 C C . PRO A 1 7 ? -9.995 3.852 7.197 1.00 0.00 7 PRO A C 13
ATOM 20451 O O . PRO A 1 7 ? -9.767 3.108 8.145 1.00 0.00 7 PRO A O 13
ATOM 20462 N N . GLU A 1 8 ? -9.620 3.566 5.978 1.00 0.00 8 GLU A N 13
ATOM 20463 C CA . GLU A 1 8 ? -8.906 2.347 5.683 1.00 0.00 8 GLU A CA 13
ATOM 20464 C C . GLU A 1 8 ? -7.457 2.502 6.129 1.00 0.00 8 GLU A C 13
ATOM 20465 O O . GLU A 1 8 ? -6.873 1.594 6.735 1.00 0.00 8 GLU A O 13
ATOM 20477 N N . PHE A 1 9 ? -6.911 3.678 5.854 1.00 0.00 9 PHE A N 13
ATOM 20478 C CA . PHE A 1 9 ? -5.551 4.047 6.236 1.00 0.00 9 PHE A CA 13
ATOM 20479 C C . PHE A 1 9 ? -5.363 3.925 7.748 1.00 0.00 9 PHE A C 13
ATOM 20480 O O . PHE A 1 9 ? -4.361 3.357 8.220 1.00 0.00 9 PHE A O 13
ATOM 20497 N N . VAL A 1 10 ? -6.319 4.446 8.513 1.00 0.00 10 VAL A N 13
ATOM 20498 C CA . VAL A 1 10 ? -6.222 4.376 9.959 1.00 0.00 10 VAL A CA 13
ATOM 20499 C C . VAL A 1 10 ? -6.273 2.910 10.438 1.00 0.00 10 VAL A C 13
ATOM 20500 O O . VAL A 1 10 ? -5.607 2.544 11.406 1.00 0.00 10 VAL A O 13
ATOM 20513 N N . LYS A 1 11 ? -7.048 2.069 9.745 1.00 0.00 11 LYS A N 13
ATOM 20514 C CA . LYS A 1 11 ? -7.089 0.643 10.066 1.00 0.00 11 LYS A CA 13
ATOM 20515 C C . LYS A 1 11 ? -5.718 0.029 9.852 1.00 0.00 11 LYS A C 13
ATOM 20516 O O . LYS A 1 11 ? -5.229 -0.703 10.696 1.00 0.00 11 LYS A O 13
ATOM 20535 N N . LEU A 1 12 ? -5.093 0.376 8.734 1.00 0.00 12 LEU A N 13
ATOM 20536 C CA . LEU A 1 12 ? -3.769 -0.134 8.374 1.00 0.00 12 LEU A CA 13
ATOM 20537 C C . LEU A 1 12 ? -2.727 0.199 9.434 1.00 0.00 12 LEU A C 13
ATOM 20538 O O . LEU A 1 12 ? -1.901 -0.647 9.772 1.00 0.00 12 LEU A O 13
ATOM 20554 N N . ARG A 1 13 ? -2.777 1.427 9.954 1.00 0.00 13 ARG A N 13
ATOM 20555 C CA . ARG A 1 13 ? -1.844 1.875 11.006 1.00 0.00 13 ARG A CA 13
ATOM 20556 C C . ARG A 1 13 ? -1.957 1.004 12.250 1.00 0.00 13 ARG A C 13
ATOM 20557 O O . ARG A 1 13 ? -0.966 0.698 12.897 1.00 0.00 13 ARG A O 13
ATOM 20578 N N . GLN A 1 14 ? -3.167 0.596 12.558 1.00 0.00 14 GLN A N 13
ATOM 20579 C CA . GLN A 1 14 ? -3.445 -0.230 13.724 1.00 0.00 14 GLN A CA 13
ATOM 20580 C C . GLN A 1 14 ? -3.105 -1.702 13.444 1.00 0.00 14 GLN A C 13
ATOM 20581 O O . GLN A 1 14 ? -2.547 -2.402 14.293 1.00 0.00 14 GLN A O 13
ATOM 20595 N N . PHE A 1 15 ? -3.444 -2.134 12.249 1.00 0.00 15 PHE A N 13
ATOM 20596 C CA . PHE A 1 15 ? -3.323 -3.517 11.819 1.00 0.00 15 PHE A CA 13
ATOM 20597 C C . PHE A 1 15 ? -1.875 -3.934 11.548 1.00 0.00 15 PHE A C 13
ATOM 20598 O O . PHE A 1 15 ? -1.396 -4.918 12.139 1.00 0.00 15 PHE A O 13
ATOM 20615 N N . LYS A 1 16 ? -1.191 -3.168 10.680 1.00 0.00 16 LYS A N 13
ATOM 20616 C CA . LYS A 1 16 ? 0.146 -3.496 10.146 1.00 0.00 16 LYS A CA 13
ATOM 20617 C C . LYS A 1 16 ? 0.040 -4.742 9.250 1.00 0.00 16 LYS A C 13
ATOM 20618 O O . LYS A 1 16 ? -0.401 -5.804 9.685 1.00 0.00 16 LYS A O 13
ATOM 20637 N N . GLY A 1 17 ? 0.492 -4.608 8.015 1.00 0.00 17 GLY A N 13
ATOM 20638 C CA . GLY A 1 17 ? 0.240 -5.605 6.972 1.00 0.00 17 GLY A CA 13
ATOM 20639 C C . GLY A 1 17 ? 0.800 -6.996 7.167 1.00 0.00 17 GLY A C 13
ATOM 20640 O O . GLY A 1 17 ? 0.481 -7.867 6.382 1.00 0.00 17 GLY A O 13
ATOM 20644 N N . LYS A 1 18 ? 1.656 -7.200 8.186 1.00 0.00 18 LYS A N 13
ATOM 20645 C CA . LYS A 1 18 ? 2.215 -8.533 8.544 1.00 0.00 18 LYS A CA 13
ATOM 20646 C C . LYS A 1 18 ? 3.132 -9.086 7.435 1.00 0.00 18 LYS A C 13
ATOM 20647 O O . LYS A 1 18 ? 3.596 -10.237 7.490 1.00 0.00 18 LYS A O 13
ATOM 20666 N N . VAL A 1 19 ? 3.387 -8.258 6.460 1.00 0.00 19 VAL A N 13
ATOM 20667 C CA . VAL A 1 19 ? 4.198 -8.579 5.311 1.00 0.00 19 VAL A CA 13
ATOM 20668 C C . VAL A 1 19 ? 5.499 -7.828 5.362 1.00 0.00 19 VAL A C 13
ATOM 20669 O O . VAL A 1 19 ? 5.675 -6.930 6.202 1.00 0.00 19 VAL A O 13
ATOM 20682 N N . ASN A 1 20 ? 6.402 -8.209 4.495 1.00 0.00 20 ASN A N 13
ATOM 20683 C CA . ASN A 1 20 ? 7.707 -7.590 4.401 1.00 0.00 20 ASN A CA 13
ATOM 20684 C C . ASN A 1 20 ? 7.548 -6.176 3.894 1.00 0.00 20 ASN A C 13
ATOM 20685 O O . ASN A 1 20 ? 6.831 -5.940 2.913 1.00 0.00 20 ASN A O 13
ATOM 20696 N N . PHE A 1 21 ? 8.215 -5.257 4.542 1.00 0.00 21 PHE A N 13
ATOM 20697 C CA . PHE A 1 21 ? 8.216 -3.860 4.156 1.00 0.00 21 PHE A CA 13
ATOM 20698 C C . PHE A 1 21 ? 8.698 -3.700 2.715 1.00 0.00 21 PHE A C 13
ATOM 20699 O O . PHE A 1 21 ? 8.136 -2.930 1.930 1.00 0.00 21 PHE A O 13
ATOM 20716 N N . ASN A 1 22 ? 9.699 -4.478 2.366 1.00 0.00 22 ASN A N 13
ATOM 20717 C CA . ASN A 1 22 ? 10.335 -4.385 1.060 1.00 0.00 22 ASN A CA 13
ATOM 20718 C C . ASN A 1 22 ? 9.405 -4.937 0.004 1.00 0.00 22 ASN A C 13
ATOM 20719 O O . ASN A 1 22 ? 9.416 -4.501 -1.139 1.00 0.00 22 ASN A O 13
ATOM 20730 N N . LEU A 1 23 ? 8.574 -5.879 0.411 1.00 0.00 23 LEU A N 13
ATOM 20731 C CA . LEU A 1 23 ? 7.608 -6.481 -0.480 1.00 0.00 23 LEU A CA 13
ATOM 20732 C C . LEU A 1 23 ? 6.529 -5.477 -0.814 1.00 0.00 23 LEU A C 13
ATOM 20733 O O . LEU A 1 23 ? 6.164 -5.325 -1.968 1.00 0.00 23 LEU A O 13
ATOM 20749 N N . VAL A 1 24 ? 6.039 -4.779 0.203 1.00 0.00 24 VAL A N 13
ATOM 20750 C CA . VAL A 1 24 ? 5.031 -3.740 -0.008 1.00 0.00 24 VAL A CA 13
ATOM 20751 C C . VAL A 1 24 ? 5.613 -2.651 -0.893 1.00 0.00 24 VAL A C 13
ATOM 20752 O O . VAL A 1 24 ? 4.949 -2.162 -1.810 1.00 0.00 24 VAL A O 13
ATOM 20765 N N . MET A 1 25 ? 6.878 -2.313 -0.638 1.00 0.00 25 MET A N 13
ATOM 20766 C CA . MET A 1 25 ? 7.609 -1.368 -1.471 1.00 0.00 25 MET A CA 13
ATOM 20767 C C . MET A 1 25 ? 7.634 -1.848 -2.912 1.00 0.00 25 MET A C 13
ATOM 20768 O O . MET A 1 25 ? 7.410 -1.068 -3.818 1.00 0.00 25 MET A O 13
ATOM 20782 N N . GLN A 1 26 ? 7.841 -3.140 -3.103 1.00 0.00 26 GLN A N 13
ATOM 20783 C CA . GLN A 1 26 ? 7.837 -3.725 -4.430 1.00 0.00 26 GLN A CA 13
ATOM 20784 C C . GLN A 1 26 ? 6.439 -3.662 -5.051 1.00 0.00 26 GLN A C 13
ATOM 20785 O O . GLN A 1 26 ? 6.311 -3.330 -6.205 1.00 0.00 26 GLN A O 13
ATOM 20799 N N . ILE A 1 27 ? 5.406 -3.971 -4.269 1.00 0.00 27 ILE A N 13
ATOM 20800 C CA . ILE A 1 27 ? 4.013 -3.914 -4.749 1.00 0.00 27 ILE A CA 13
ATOM 20801 C C . ILE A 1 27 ? 3.700 -2.511 -5.267 1.00 0.00 27 ILE A C 13
ATOM 20802 O O . ILE A 1 27 ? 3.222 -2.333 -6.397 1.00 0.00 27 ILE A O 13
ATOM 20818 N N . LEU A 1 28 ? 4.022 -1.533 -4.447 1.00 0.00 28 LEU A N 13
ATOM 20819 C CA . LEU A 1 28 ? 3.805 -0.136 -4.762 1.00 0.00 28 LEU A CA 13
ATOM 20820 C C . LEU A 1 28 ? 4.640 0.276 -5.970 1.00 0.00 28 LEU A C 13
ATOM 20821 O O . LEU A 1 28 ? 4.161 0.953 -6.859 1.00 0.00 28 LEU A O 13
ATOM 20837 N N . ASP A 1 29 ? 5.870 -0.184 -5.998 1.00 0.00 29 ASP A N 13
ATOM 20838 C CA . ASP A 1 29 ? 6.821 0.098 -7.080 1.00 0.00 29 ASP A CA 13
ATOM 20839 C C . ASP A 1 29 ? 6.317 -0.475 -8.392 1.00 0.00 29 ASP A C 13
ATOM 20840 O O . ASP A 1 29 ? 6.315 0.202 -9.425 1.00 0.00 29 ASP A O 13
ATOM 20849 N N . GLU A 1 30 ? 5.870 -1.711 -8.313 1.00 0.00 30 GLU A N 13
ATOM 20850 C CA . GLU A 1 30 ? 5.396 -2.490 -9.447 1.00 0.00 30 GLU A CA 13
ATOM 20851 C C . GLU A 1 30 ? 4.148 -1.848 -10.064 1.00 0.00 30 GLU A C 13
ATOM 20852 O O . GLU A 1 30 ? 4.080 -1.661 -11.281 1.00 0.00 30 GLU A O 13
ATOM 20864 N N . ILE A 1 31 ? 3.173 -1.482 -9.230 1.00 0.00 31 ILE A N 13
ATOM 20865 C CA . ILE A 1 31 ? 1.973 -0.835 -9.752 1.00 0.00 31 ILE A CA 13
ATOM 20866 C C . ILE A 1 31 ? 2.322 0.539 -10.316 1.00 0.00 31 ILE A C 13
ATOM 20867 O O . ILE A 1 31 ? 1.854 0.908 -11.381 1.00 0.00 31 ILE A O 13
ATOM 20883 N N . GLU A 1 32 ? 3.199 1.254 -9.613 1.00 0.00 32 GLU A N 13
ATOM 20884 C CA . GLU A 1 32 ? 3.638 2.576 -9.992 1.00 0.00 32 GLU A CA 13
ATOM 20885 C C . GLU A 1 32 ? 4.313 2.574 -11.360 1.00 0.00 32 GLU A C 13
ATOM 20886 O O . GLU A 1 32 ? 4.010 3.419 -12.209 1.00 0.00 32 GLU A O 13
ATOM 20898 N N . LEU A 1 33 ? 5.215 1.618 -11.576 1.00 0.00 33 LEU A N 13
ATOM 20899 C CA . LEU A 1 33 ? 5.961 1.551 -12.824 1.00 0.00 33 LEU A CA 13
ATOM 20900 C C . LEU A 1 33 ? 5.055 1.385 -14.029 1.00 0.00 33 LEU A C 13
ATOM 20901 O O . LEU A 1 33 ? 5.303 1.992 -15.087 1.00 0.00 33 LEU A O 13
ATOM 20917 N N . ASP A 1 34 ? 3.991 0.608 -13.864 1.00 0.00 34 ASP A N 13
ATOM 20918 C CA . ASP A 1 34 ? 3.030 0.430 -14.937 1.00 0.00 34 ASP A CA 13
ATOM 20919 C C . ASP A 1 34 ? 2.152 1.650 -15.061 1.00 0.00 34 ASP A C 13
ATOM 20920 O O . ASP A 1 34 ? 2.080 2.255 -16.125 1.00 0.00 34 ASP A O 13
ATOM 20929 N N . LEU A 1 35 ? 1.584 2.060 -13.927 1.00 0.00 35 LEU A N 13
ATOM 20930 C CA . LEU A 1 35 ? 0.613 3.163 -13.827 1.00 0.00 35 LEU A CA 13
ATOM 20931 C C . LEU A 1 35 ? 1.147 4.483 -14.352 1.00 0.00 35 LEU A C 13
ATOM 20932 O O . LEU A 1 35 ? 0.402 5.305 -14.876 1.00 0.00 35 LEU A O 13
ATOM 20948 N N . ARG A 1 36 ? 2.425 4.698 -14.215 1.00 0.00 36 ARG A N 13
ATOM 20949 C CA . ARG A 1 36 ? 3.005 5.933 -14.651 1.00 0.00 36 ARG A CA 13
ATOM 20950 C C . ARG A 1 36 ? 3.107 5.970 -16.184 1.00 0.00 36 ARG A C 13
ATOM 20951 O O . ARG A 1 36 ? 3.362 7.020 -16.783 1.00 0.00 36 ARG A O 13
ATOM 20972 N N . GLY A 1 37 ? 2.908 4.824 -16.802 1.00 0.00 37 GLY A N 13
ATOM 20973 C CA . GLY A 1 37 ? 2.895 4.730 -18.240 1.00 0.00 37 GLY A CA 13
ATOM 20974 C C . GLY A 1 37 ? 1.482 4.522 -18.754 1.00 0.00 37 GLY A C 13
ATOM 20975 O O . GLY A 1 37 ? 1.124 4.995 -19.826 1.00 0.00 37 GLY A O 13
ATOM 20979 N N . SER A 1 38 ? 0.689 3.814 -17.985 1.00 0.00 38 SER A N 13
ATOM 20980 C CA . SER A 1 38 ? -0.688 3.546 -18.311 1.00 0.00 38 SER A CA 13
ATOM 20981 C C . SER A 1 38 ? -1.599 4.600 -17.613 1.00 0.00 38 SER A C 13
ATOM 20982 O O . SER A 1 38 ? -1.175 5.757 -17.417 1.00 0.00 38 SER A O 13
ATOM 20990 N N . ASP A 1 39 ? -2.840 4.243 -17.285 1.00 0.00 39 ASP A N 13
ATOM 20991 C CA . ASP A 1 39 ? -3.730 5.186 -16.589 1.00 0.00 39 ASP A CA 13
ATOM 20992 C C . ASP A 1 39 ? -4.598 4.481 -15.563 1.00 0.00 39 ASP A C 13
ATOM 20993 O O . ASP A 1 39 ? -4.817 4.993 -14.452 1.00 0.00 39 ASP A O 13
ATOM 21002 N N . ASN A 1 40 ? -5.088 3.310 -15.920 1.00 0.00 40 ASN A N 13
ATOM 21003 C CA . ASN A 1 40 ? -5.952 2.556 -15.038 1.00 0.00 40 ASN A CA 13
ATOM 21004 C C . ASN A 1 40 ? -5.155 1.791 -14.021 1.00 0.00 40 ASN A C 13
ATOM 21005 O O . ASN A 1 40 ? -4.683 0.676 -14.287 1.00 0.00 40 ASN A O 13
ATOM 21016 N N . ILE A 1 41 ? -5.002 2.397 -12.856 1.00 0.00 41 ILE A N 13
ATOM 21017 C CA . ILE A 1 41 ? -4.261 1.813 -11.741 1.00 0.00 41 ILE A CA 13
ATOM 21018 C C . ILE A 1 41 ? -4.866 0.481 -11.331 1.00 0.00 41 ILE A C 13
ATOM 21019 O O . ILE A 1 41 ? -4.163 -0.419 -10.919 1.00 0.00 41 ILE A O 13
ATOM 21035 N N . LYS A 1 42 ? -6.168 0.350 -11.505 1.00 0.00 42 LYS A N 13
ATOM 21036 C CA . LYS A 1 42 ? -6.860 -0.874 -11.153 1.00 0.00 42 LYS A CA 13
ATOM 21037 C C . LYS A 1 42 ? -6.371 -2.047 -11.999 1.00 0.00 42 LYS A C 13
ATOM 21038 O O . LYS A 1 42 ? -6.255 -3.160 -11.513 1.00 0.00 42 LYS A O 13
ATOM 21057 N N . THR A 1 43 ? -6.032 -1.777 -13.242 1.00 0.00 43 THR A N 13
ATOM 21058 C CA . THR A 1 43 ? -5.520 -2.795 -14.110 1.00 0.00 43 THR A CA 13
ATOM 21059 C C . THR A 1 43 ? -4.049 -3.085 -13.750 1.00 0.00 43 THR A C 13
ATOM 21060 O O . THR A 1 43 ? -3.591 -4.233 -13.829 1.00 0.00 43 THR A O 13
ATOM 21071 N N . SER A 1 44 ? -3.336 -2.049 -13.309 1.00 0.00 44 SER A N 13
ATOM 21072 C CA . SER A 1 44 ? -1.974 -2.190 -12.840 1.00 0.00 44 SER A CA 13
ATOM 21073 C C . SER A 1 44 ? -1.965 -3.089 -11.590 1.00 0.00 44 SER A C 13
ATOM 21074 O O . SER A 1 44 ? -1.103 -3.964 -11.443 1.00 0.00 44 SER A O 13
ATOM 21082 N N . ILE A 1 45 ? -2.975 -2.879 -10.725 1.00 0.00 45 ILE A N 13
ATOM 21083 C CA . ILE A 1 45 ? -3.217 -3.702 -9.539 1.00 0.00 45 ILE A CA 13
ATOM 21084 C C . ILE A 1 45 ? -3.335 -5.166 -9.959 1.00 0.00 45 ILE A C 13
ATOM 21085 O O . ILE A 1 45 ? -2.669 -6.034 -9.401 1.00 0.00 45 ILE A O 13
ATOM 21101 N N . ILE A 1 46 ? -4.147 -5.404 -10.988 1.00 0.00 46 ILE A N 13
ATOM 21102 C CA . ILE A 1 46 ? -4.411 -6.746 -11.504 1.00 0.00 46 ILE A CA 13
ATOM 21103 C C . ILE A 1 46 ? -3.126 -7.501 -11.853 1.00 0.00 46 ILE A C 13
ATOM 21104 O O . ILE A 1 46 ? -2.956 -8.636 -11.412 1.00 0.00 46 ILE A O 13
ATOM 21120 N N . TYR A 1 47 ? -2.212 -6.864 -12.599 1.00 0.00 47 TYR A N 13
ATOM 21121 C CA . TYR A 1 47 ? -0.968 -7.536 -13.016 1.00 0.00 47 TYR A CA 13
ATOM 21122 C C . TYR A 1 47 ? -0.191 -7.988 -11.792 1.00 0.00 47 TYR A C 13
ATOM 21123 O O . TYR A 1 47 ? 0.143 -9.177 -11.643 1.00 0.00 47 TYR A O 13
ATOM 21141 N N . VAL A 1 48 ? 0.036 -7.038 -10.903 1.00 0.00 48 VAL A N 13
ATOM 21142 C CA . VAL A 1 48 ? 0.818 -7.231 -9.707 1.00 0.00 48 VAL A CA 13
ATOM 21143 C C . VAL A 1 48 ? 0.187 -8.266 -8.788 1.00 0.00 48 VAL A C 13
ATOM 21144 O O . VAL A 1 48 ? 0.837 -9.229 -8.396 1.00 0.00 48 VAL A O 13
ATOM 21157 N N . TYR A 1 49 ? -1.088 -8.115 -8.517 1.00 0.00 49 TYR A N 13
ATOM 21158 C CA . TYR A 1 49 ? -1.787 -9.015 -7.623 1.00 0.00 49 TYR A CA 13
ATOM 21159 C C . TYR A 1 49 ? -1.866 -10.426 -8.193 1.00 0.00 49 TYR A C 13
ATOM 21160 O O . TYR A 1 49 ? -1.757 -11.387 -7.463 1.00 0.00 49 TYR A O 13
ATOM 21178 N N . SER A 1 50 ? -1.979 -10.540 -9.502 1.00 0.00 50 SER A N 13
ATOM 21179 C CA . SER A 1 50 ? -2.042 -11.844 -10.143 1.00 0.00 50 SER A CA 13
ATOM 21180 C C . SER A 1 50 ? -0.665 -12.526 -10.193 1.00 0.00 50 SER A C 13
ATOM 21181 O O . SER A 1 50 ? -0.568 -13.750 -10.304 1.00 0.00 50 SER A O 13
ATOM 21189 N N . SER A 1 51 ? 0.386 -11.746 -10.098 1.00 0.00 51 SER A N 13
ATOM 21190 C CA . SER A 1 51 ? 1.726 -12.288 -10.113 1.00 0.00 51 SER A CA 13
ATOM 21191 C C . SER A 1 51 ? 2.200 -12.526 -8.663 1.00 0.00 51 SER A C 13
ATOM 21192 O O . SER A 1 51 ? 3.234 -13.153 -8.407 1.00 0.00 51 SER A O 13
ATOM 21200 N N . HIS A 1 52 ? 1.419 -12.044 -7.724 1.00 0.00 52 HIS A N 13
ATOM 21201 C CA . HIS A 1 52 ? 1.730 -12.159 -6.306 1.00 0.00 52 HIS A CA 13
ATOM 21202 C C . HIS A 1 52 ? 0.536 -12.794 -5.578 1.00 0.00 52 HIS A C 13
ATOM 21203 O O . HIS A 1 52 ? 0.345 -12.553 -4.408 1.00 0.00 52 HIS A O 13
ATOM 21218 N N . LEU A 1 53 ? -0.207 -13.663 -6.270 1.00 0.00 53 LEU A N 13
ATOM 21219 C CA . LEU A 1 53 ? -1.502 -14.207 -5.767 1.00 0.00 53 LEU A CA 13
ATOM 21220 C C . LEU A 1 53 ? -1.496 -14.745 -4.356 1.00 0.00 53 LEU A C 13
ATOM 21221 O O . LEU A 1 53 ? -2.299 -14.310 -3.541 1.00 0.00 53 LEU A O 13
ATOM 21237 N N . ASP A 1 54 ? -0.626 -15.700 -4.069 1.00 0.00 54 ASP A N 13
ATOM 21238 C CA . ASP A 1 54 ? -0.626 -16.340 -2.754 1.00 0.00 54 ASP A CA 13
ATOM 21239 C C . ASP A 1 54 ? -0.324 -15.333 -1.681 1.00 0.00 54 ASP A C 13
ATOM 21240 O O . ASP A 1 54 ? -0.995 -15.291 -0.668 1.00 0.00 54 ASP A O 13
ATOM 21249 N N . GLU A 1 55 ? 0.666 -14.500 -1.952 1.00 0.00 55 GLU A N 13
ATOM 21250 C CA . GLU A 1 55 ? 1.064 -13.397 -1.117 1.00 0.00 55 GLU A CA 13
ATOM 21251 C C . GLU A 1 55 ? -0.144 -12.496 -0.821 1.00 0.00 55 GLU A C 13
ATOM 21252 O O . GLU A 1 55 ? -0.434 -12.179 0.342 1.00 0.00 55 GLU A O 13
ATOM 21264 N N . ILE A 1 56 ? -0.834 -12.109 -1.885 1.00 0.00 56 ILE A N 13
ATOM 21265 C CA . ILE A 1 56 ? -2.040 -11.298 -1.802 1.00 0.00 56 ILE A CA 13
ATOM 21266 C C . ILE A 1 56 ? -3.101 -12.010 -0.953 1.00 0.00 56 ILE A C 13
ATOM 21267 O O . ILE A 1 56 ? -3.717 -11.399 -0.102 1.00 0.00 56 ILE A O 13
ATOM 21283 N N . ARG A 1 57 ? -3.282 -13.311 -1.175 1.00 0.00 57 ARG A N 13
ATOM 21284 C CA . ARG A 1 57 ? -4.248 -14.088 -0.390 1.00 0.00 57 ARG A CA 13
ATOM 21285 C C . ARG A 1 57 ? -3.855 -14.179 1.085 1.00 0.00 57 ARG A C 13
ATOM 21286 O O . ARG A 1 57 ? -4.733 -14.218 1.956 1.00 0.00 57 ARG A O 13
ATOM 21307 N N . LYS A 1 58 ? -2.543 -14.223 1.362 1.00 0.00 58 LYS A N 13
ATOM 21308 C CA . LYS A 1 58 ? -2.035 -14.289 2.739 1.00 0.00 58 LYS A CA 13
ATOM 21309 C C . LYS A 1 58 ? -2.559 -13.111 3.536 1.00 0.00 58 LYS A C 13
ATOM 21310 O O . LYS A 1 58 ? -3.062 -13.270 4.652 1.00 0.00 58 LYS A O 13
ATOM 21329 N N . ASN A 1 59 ? -2.452 -11.934 2.956 1.00 0.00 59 ASN A N 13
ATOM 21330 C CA . ASN A 1 59 ? -2.875 -10.721 3.623 1.00 0.00 59 ASN A CA 13
ATOM 21331 C C . ASN A 1 59 ? -3.815 -9.939 2.745 1.00 0.00 59 ASN A C 13
ATOM 21332 O O . ASN A 1 59 ? -3.510 -8.825 2.280 1.00 0.00 59 ASN A O 13
ATOM 21343 N N . LYS A 1 60 ? -4.962 -10.536 2.505 1.00 0.00 60 LYS A N 13
ATOM 21344 C CA . LYS A 1 60 ? -5.957 -9.972 1.627 1.00 0.00 60 LYS A CA 13
ATOM 21345 C C . LYS A 1 60 ? -6.545 -8.692 2.164 1.00 0.00 60 LYS A C 13
ATOM 21346 O O . LYS A 1 60 ? -6.841 -7.797 1.397 1.00 0.00 60 LYS A O 13
ATOM 21365 N N . GLU A 1 61 ? -6.675 -8.581 3.478 1.00 0.00 61 GLU A N 13
ATOM 21366 C CA . GLU A 1 61 ? -7.225 -7.394 4.064 1.00 0.00 61 GLU A CA 13
ATOM 21367 C C . GLU A 1 61 ? -6.315 -6.211 3.806 1.00 0.00 61 GLU A C 13
ATOM 21368 O O . GLU A 1 61 ? -6.768 -5.159 3.354 1.00 0.00 61 GLU A O 13
ATOM 21380 N N . PHE A 1 62 ? -5.028 -6.407 4.044 1.00 0.00 62 PHE A N 13
ATOM 21381 C CA . PHE A 1 62 ? -4.050 -5.364 3.829 1.00 0.00 62 PHE A CA 13
ATOM 21382 C C . PHE A 1 62 ? -3.992 -4.953 2.361 1.00 0.00 62 PHE A C 13
ATOM 21383 O O . PHE A 1 62 ? -4.146 -3.770 2.034 1.00 0.00 62 PHE A O 13
ATOM 21400 N N . TYR A 1 63 ? -3.830 -5.930 1.484 1.00 0.00 63 TYR A N 13
ATOM 21401 C CA . TYR A 1 63 ? -3.689 -5.662 0.072 1.00 0.00 63 TYR A CA 13
ATOM 21402 C C . TYR A 1 63 ? -4.947 -5.095 -0.562 1.00 0.00 63 TYR A C 13
ATOM 21403 O O . TYR A 1 63 ? -4.862 -4.304 -1.498 1.00 0.00 63 TYR A O 13
ATOM 21421 N N . ASP A 1 64 ? -6.101 -5.459 -0.049 1.00 0.00 64 ASP A N 13
ATOM 21422 C CA . ASP A 1 64 ? -7.344 -4.932 -0.594 1.00 0.00 64 ASP A CA 13
ATOM 21423 C C . ASP A 1 64 ? -7.603 -3.517 -0.092 1.00 0.00 64 ASP A C 13
ATOM 21424 O O . ASP A 1 64 ? -8.029 -2.640 -0.862 1.00 0.00 64 ASP A O 13
ATOM 21433 N N . MET A 1 65 ? -7.316 -3.271 1.186 1.00 0.00 65 MET A N 13
ATOM 21434 C CA . MET A 1 65 ? -7.485 -1.940 1.744 1.00 0.00 65 MET A CA 13
ATOM 21435 C C . MET A 1 65 ? -6.572 -0.944 1.088 1.00 0.00 65 MET A C 13
ATOM 21436 O O . MET A 1 65 ? -7.017 0.147 0.729 1.00 0.00 65 MET A O 13
ATOM 21450 N N . ILE A 1 66 ? -5.313 -1.320 0.866 1.00 0.00 66 ILE A N 13
ATOM 21451 C CA . ILE A 1 66 ? -4.404 -0.406 0.203 1.00 0.00 66 ILE A CA 13
ATOM 21452 C C . ILE A 1 66 ? -4.843 -0.127 -1.225 1.00 0.00 66 ILE A C 13
ATOM 21453 O O . ILE A 1 66 ? -4.792 0.999 -1.652 1.00 0.00 66 ILE A O 13
ATOM 21469 N N . ALA A 1 67 ? -5.349 -1.150 -1.929 1.00 0.00 67 ALA A N 13
ATOM 21470 C CA . ALA A 1 67 ? -5.809 -1.001 -3.325 1.00 0.00 67 ALA A CA 13
ATOM 21471 C C . ALA A 1 67 ? -6.896 0.072 -3.443 1.00 0.00 67 ALA A C 13
ATOM 21472 O O . ALA A 1 67 ? -6.968 0.803 -4.435 1.00 0.00 67 ALA A O 13
ATOM 21479 N N . GLU A 1 68 ? -7.710 0.175 -2.417 1.00 0.00 68 GLU A N 13
ATOM 21480 C CA . GLU A 1 68 ? -8.767 1.165 -2.353 1.00 0.00 68 GLU A CA 13
ATOM 21481 C C . GLU A 1 68 ? -8.131 2.567 -2.206 1.00 0.00 68 GLU A C 13
ATOM 21482 O O . GLU A 1 68 ? -8.357 3.471 -3.032 1.00 0.00 68 GLU A O 13
ATOM 21494 N N . ILE A 1 69 ? -7.292 2.693 -1.189 1.00 0.00 69 ILE A N 13
ATOM 21495 C CA . ILE A 1 69 ? -6.599 3.943 -0.838 1.00 0.00 69 ILE A CA 13
ATOM 21496 C C . ILE A 1 69 ? -5.712 4.433 -1.995 1.00 0.00 69 ILE A C 13
ATOM 21497 O O . ILE A 1 69 ? -5.714 5.627 -2.326 1.00 0.00 69 ILE A O 13
ATOM 21513 N N . LEU A 1 70 ? -4.977 3.503 -2.603 1.00 0.00 70 LEU A N 13
ATOM 21514 C CA . LEU A 1 70 ? -4.079 3.789 -3.721 1.00 0.00 70 LEU A CA 13
ATOM 21515 C C . LEU A 1 70 ? -4.793 4.517 -4.835 1.00 0.00 70 LEU A C 13
ATOM 21516 O O . LEU A 1 70 ? -4.362 5.569 -5.251 1.00 0.00 70 LEU A O 13
ATOM 21532 N N . GLN A 1 71 ? -5.910 3.981 -5.271 1.00 0.00 71 GLN A N 13
ATOM 21533 C CA . GLN A 1 71 ? -6.670 4.580 -6.366 1.00 0.00 71 GLN A CA 13
ATOM 21534 C C . GLN A 1 71 ? -7.225 5.951 -5.958 1.00 0.00 71 GLN A C 13
ATOM 21535 O O . GLN A 1 71 ? -7.129 6.948 -6.717 1.00 0.00 71 GLN A O 13
ATOM 21549 N N . ARG A 1 72 ? -7.747 5.998 -4.748 1.00 0.00 72 ARG A N 13
ATOM 21550 C CA . ARG A 1 72 ? -8.362 7.151 -4.177 1.00 0.00 72 ARG A CA 13
ATOM 21551 C C . ARG A 1 72 ? -7.383 8.332 -4.084 1.00 0.00 72 ARG A C 13
ATOM 21552 O O . ARG A 1 72 ? -7.685 9.441 -4.525 1.00 0.00 72 ARG A O 13
ATOM 21573 N N . TYR A 1 73 ? -6.210 8.088 -3.556 1.00 0.00 73 TYR A N 13
ATOM 21574 C CA . TYR A 1 73 ? -5.256 9.154 -3.369 1.00 0.00 73 TYR A CA 13
ATOM 21575 C C . TYR A 1 73 ? -4.295 9.349 -4.541 1.00 0.00 73 TYR A C 13
ATOM 21576 O O . TYR A 1 73 ? -3.651 10.400 -4.631 1.00 0.00 73 TYR A O 13
ATOM 21594 N N . TYR A 1 74 ? -4.200 8.376 -5.457 1.00 0.00 74 TYR A N 13
ATOM 21595 C CA . TYR A 1 74 ? -3.338 8.550 -6.642 1.00 0.00 74 TYR A CA 13
ATOM 21596 C C . TYR A 1 74 ? -3.903 9.663 -7.519 1.00 0.00 74 TYR A C 13
ATOM 21597 O O . TYR A 1 74 ? -3.159 10.391 -8.170 1.00 0.00 74 TYR A O 13
ATOM 21615 N N . LYS A 1 75 ? -5.233 9.797 -7.518 1.00 0.00 75 LYS A N 13
ATOM 21616 C CA . LYS A 1 75 ? -5.876 10.887 -8.247 1.00 0.00 75 LYS A CA 13
ATOM 21617 C C . LYS A 1 75 ? -5.668 12.223 -7.551 1.00 0.00 75 LYS A C 13
ATOM 21618 O O . LYS A 1 75 ? -5.719 13.268 -8.182 1.00 0.00 75 LYS A O 13
ATOM 21637 N N . LYS A 1 76 ? -5.428 12.191 -6.265 1.00 0.00 76 LYS A N 13
ATOM 21638 C CA . LYS A 1 76 ? -5.377 13.419 -5.513 1.00 0.00 76 LYS A CA 13
ATOM 21639 C C . LYS A 1 76 ? -3.965 13.932 -5.285 1.00 0.00 76 LYS A C 13
ATOM 21640 O O . LYS A 1 76 ? -3.667 15.082 -5.606 1.00 0.00 76 LYS A O 13
ATOM 21659 N N . ILE A 1 77 ? -3.089 13.103 -4.781 1.00 0.00 77 ILE A N 13
ATOM 21660 C CA . ILE A 1 77 ? -1.748 13.568 -4.468 1.00 0.00 77 ILE A CA 13
ATOM 21661 C C . ILE A 1 77 ? -0.699 12.979 -5.393 1.00 0.00 77 ILE A C 13
ATOM 21662 O O . ILE A 1 77 ? 0.311 13.609 -5.662 1.00 0.00 77 ILE A O 13
ATOM 21678 N N . GLY A 1 78 ? -0.951 11.794 -5.881 1.00 0.00 78 GLY A N 13
ATOM 21679 C CA . GLY A 1 78 ? -0.021 11.152 -6.775 1.00 0.00 78 GLY A CA 13
ATOM 21680 C C . GLY A 1 78 ? 0.388 9.819 -6.228 1.00 0.00 78 GLY A C 13
ATOM 21681 O O . GLY A 1 78 ? 0.473 9.656 -5.002 1.00 0.00 78 GLY A O 13
ATOM 21685 N N . ILE A 1 79 ? 0.653 8.868 -7.105 1.00 0.00 79 ILE A N 13
ATOM 21686 C CA . ILE A 1 79 ? 0.979 7.510 -6.688 1.00 0.00 79 ILE A CA 13
ATOM 21687 C C . ILE A 1 79 ? 2.289 7.463 -5.882 1.00 0.00 79 ILE A C 13
ATOM 21688 O O . ILE A 1 79 ? 2.378 6.728 -4.910 1.00 0.00 79 ILE A O 13
ATOM 21704 N N . GLU A 1 80 ? 3.253 8.305 -6.246 1.00 0.00 80 GLU A N 13
ATOM 21705 C CA . GLU A 1 80 ? 4.567 8.364 -5.580 1.00 0.00 80 GLU A CA 13
ATOM 21706 C C . GLU A 1 80 ? 4.389 8.707 -4.111 1.00 0.00 80 GLU A C 13
ATOM 21707 O O . GLU A 1 80 ? 5.038 8.147 -3.218 1.00 0.00 80 GLU A O 13
ATOM 21719 N N . ASN A 1 81 ? 3.545 9.670 -3.886 1.00 0.00 81 ASN A N 13
ATOM 21720 C CA . ASN A 1 81 ? 3.231 10.153 -2.556 1.00 0.00 81 ASN A CA 13
ATOM 21721 C C . ASN A 1 81 ? 2.556 9.079 -1.743 1.00 0.00 81 ASN A C 13
ATOM 21722 O O . ASN A 1 81 ? 2.937 8.829 -0.601 1.00 0.00 81 ASN A O 13
ATOM 21733 N N . VAL A 1 82 ? 1.584 8.406 -2.346 1.00 0.00 82 VAL A N 13
ATOM 21734 C CA . VAL A 1 82 ? 0.850 7.349 -1.657 1.00 0.00 82 VAL A CA 13
ATOM 21735 C C . VAL A 1 82 ? 1.786 6.169 -1.372 1.00 0.00 82 VAL A C 13
ATOM 21736 O O . VAL A 1 82 ? 1.727 5.568 -0.308 1.00 0.00 82 VAL A O 13
ATOM 21749 N N . ASN A 1 83 ? 2.668 5.891 -2.326 1.00 0.00 83 ASN A N 13
ATOM 21750 C CA . ASN A 1 83 ? 3.695 4.834 -2.231 1.00 0.00 83 ASN A CA 13
ATOM 21751 C C . ASN A 1 83 ? 4.502 5.022 -0.937 1.00 0.00 83 ASN A C 13
ATOM 21752 O O . ASN A 1 83 ? 4.611 4.115 -0.106 1.00 0.00 83 ASN A O 13
ATOM 21763 N N . GLN A 1 84 ? 4.969 6.236 -0.734 1.00 0.00 84 GLN A N 13
ATOM 21764 C CA . GLN A 1 84 ? 5.770 6.579 0.430 1.00 0.00 84 GLN A CA 13
ATOM 21765 C C . GLN A 1 84 ? 4.895 6.475 1.697 1.00 0.00 84 GLN A C 13
ATOM 21766 O O . GLN A 1 84 ? 5.309 5.908 2.722 1.00 0.00 84 GLN A O 13
ATOM 21780 N N . LEU A 1 85 ? 3.685 6.997 1.614 1.00 0.00 85 LEU A N 13
ATOM 21781 C CA . LEU A 1 85 ? 2.769 7.000 2.745 1.00 0.00 85 LEU A CA 13
ATOM 21782 C C . LEU A 1 85 ? 2.423 5.589 3.208 1.00 0.00 85 LEU A C 13
ATOM 21783 O O . LEU A 1 85 ? 2.471 5.313 4.402 1.00 0.00 85 LEU A O 13
ATOM 21799 N N . ILE A 1 86 ? 2.138 4.690 2.274 1.00 0.00 86 ILE A N 13
ATOM 21800 C CA . ILE A 1 86 ? 1.806 3.299 2.607 1.00 0.00 86 ILE A CA 13
ATOM 21801 C C . ILE A 1 86 ? 2.999 2.614 3.288 1.00 0.00 86 ILE A C 13
ATOM 21802 O O . ILE A 1 86 ? 2.830 1.854 4.252 1.00 0.00 86 ILE A O 13
ATOM 21818 N N . LEU A 1 87 ? 4.197 2.930 2.825 1.00 0.00 87 LEU A N 13
ATOM 21819 C CA . LEU A 1 87 ? 5.413 2.407 3.436 1.00 0.00 87 LEU A CA 13
ATOM 21820 C C . LEU A 1 87 ? 5.528 2.880 4.877 1.00 0.00 87 LEU A C 13
ATOM 21821 O O . LEU A 1 87 ? 5.796 2.101 5.790 1.00 0.00 87 LEU A O 13
ATOM 21837 N N . THR A 1 88 ? 5.268 4.144 5.067 1.00 0.00 88 THR A N 13
ATOM 21838 C CA . THR A 1 88 ? 5.293 4.758 6.371 1.00 0.00 88 THR A CA 13
ATOM 21839 C C . THR A 1 88 ? 4.188 4.145 7.269 1.00 0.00 88 THR A C 13
ATOM 21840 O O . THR A 1 88 ? 4.371 3.975 8.465 1.00 0.00 88 THR A O 13
ATOM 21851 N N . THR A 1 89 ? 3.071 3.776 6.644 1.00 0.00 89 THR A N 13
ATOM 21852 C CA . THR A 1 89 ? 1.927 3.191 7.319 1.00 0.00 89 THR A CA 13
ATOM 21853 C C . THR A 1 89 ? 2.305 1.898 8.052 1.00 0.00 89 THR A C 13
ATOM 21854 O O . THR A 1 89 ? 1.947 1.715 9.221 1.00 0.00 89 THR A O 13
ATOM 21865 N N . ILE A 1 90 ? 3.051 1.033 7.382 1.00 0.00 90 ILE A N 13
ATOM 21866 C CA . ILE A 1 90 ? 3.433 -0.244 7.967 1.00 0.00 90 ILE A CA 13
ATOM 21867 C C . ILE A 1 90 ? 4.640 -0.110 8.879 1.00 0.00 90 ILE A C 13
ATOM 21868 O O . ILE A 1 90 ? 5.032 -1.068 9.565 1.00 0.00 90 ILE A O 13
ATOM 21884 N N . LYS A 1 91 ? 5.256 1.045 8.854 1.00 0.00 91 LYS A N 13
ATOM 21885 C CA . LYS A 1 91 ? 6.321 1.337 9.770 1.00 0.00 91 LYS A CA 13
ATOM 21886 C C . LYS A 1 91 ? 5.734 1.865 11.065 1.00 0.00 91 LYS A C 13
ATOM 21887 O O . LYS A 1 91 ? 5.273 3.018 11.127 1.00 0.00 91 LYS A O 13
ATOM 21906 N N . LEU A 1 92 ? 5.678 1.013 12.069 1.00 0.00 92 LEU A N 13
ATOM 21907 C CA . LEU A 1 92 ? 5.247 1.440 13.385 1.00 0.00 92 LEU A CA 13
ATOM 21908 C C . LEU A 1 92 ? 6.417 2.198 13.983 1.00 0.00 92 LEU A C 13
ATOM 21909 O O . LEU A 1 92 ? 6.243 3.247 14.592 1.00 0.00 92 LEU A O 13
ATOM 21925 N N . GLU A 1 93 ? 7.609 1.632 13.753 1.00 0.00 93 GLU A N 13
ATOM 21926 C CA . GLU A 1 93 ? 8.911 2.207 14.087 1.00 0.00 93 GLU A CA 13
ATOM 21927 C C . GLU A 1 93 ? 9.019 2.799 15.496 1.00 0.00 93 GLU A C 13
ATOM 21928 O O . GLU A 1 93 ? 8.606 3.935 15.766 1.00 0.00 93 GLU A O 13
ATOM 21940 N N . HIS A 1 94 ? 9.597 2.046 16.376 1.00 0.00 94 HIS A N 13
ATOM 21941 C CA . HIS A 1 94 ? 9.837 2.517 17.715 1.00 0.00 94 HIS A CA 13
ATOM 21942 C C . HIS A 1 94 ? 10.985 3.513 17.705 1.00 0.00 94 HIS A C 13
ATOM 21943 O O . HIS A 1 94 ? 11.707 3.627 16.702 1.00 0.00 94 HIS A O 13
ATOM 21958 N N . HIS A 1 95 ? 11.107 4.268 18.784 1.00 0.00 95 HIS A N 13
ATOM 21959 C CA . HIS A 1 95 ? 12.167 5.269 18.989 1.00 0.00 95 HIS A CA 13
ATOM 21960 C C . HIS A 1 95 ? 11.856 6.605 18.287 1.00 0.00 95 HIS A C 13
ATOM 21961 O O . HIS A 1 95 ? 12.494 7.623 18.565 1.00 0.00 95 HIS A O 13
ATOM 21976 N N . HIS A 1 96 ? 10.881 6.620 17.386 1.00 0.00 96 HIS A N 13
ATOM 21977 C CA . HIS A 1 96 ? 10.446 7.892 16.848 1.00 0.00 96 HIS A CA 13
ATOM 21978 C C . HIS A 1 96 ? 9.357 8.409 17.747 1.00 0.00 96 HIS A C 13
ATOM 21979 O O . HIS A 1 96 ? 8.729 7.622 18.478 1.00 0.00 96 HIS A O 13
ATOM 21994 N N . HIS A 1 97 ? 9.108 9.667 17.714 1.00 0.00 97 HIS A N 13
ATOM 21995 C CA . HIS A 1 97 ? 8.085 10.223 18.552 1.00 0.00 97 HIS A CA 13
ATOM 21996 C C . HIS A 1 97 ? 6.710 10.007 18.006 1.00 0.00 97 HIS A C 13
ATOM 21997 O O . HIS A 1 97 ? 6.284 10.681 17.079 1.00 0.00 97 HIS A O 13
ATOM 22012 N N . HIS A 1 98 ? 6.041 9.013 18.542 1.00 0.00 98 HIS A N 13
ATOM 22013 C CA . HIS A 1 98 ? 4.619 8.829 18.260 1.00 0.00 98 HIS A CA 13
ATOM 22014 C C . HIS A 1 98 ? 3.862 9.657 19.285 1.00 0.00 98 HIS A C 13
ATOM 22015 O O . HIS A 1 98 ? 2.660 9.919 19.171 1.00 0.00 98 HIS A O 13
ATOM 22030 N N . HIS A 1 99 ? 4.628 10.047 20.284 1.00 0.00 99 HIS A N 13
ATOM 22031 C CA . HIS A 1 99 ? 4.273 10.928 21.353 1.00 0.00 99 HIS A CA 13
ATOM 22032 C C . HIS A 1 99 ? 5.559 11.156 22.133 1.00 0.00 99 HIS A C 13
ATOM 22033 O O . HIS A 1 99 ? 6.297 12.096 21.821 1.00 0.00 99 HIS A O 13
ATOM 22049 N N . MET A 1 1 ? -7.581 15.961 1.272 1.00 0.00 1 MET A N 14
ATOM 22050 C CA . MET A 1 1 ? -6.186 16.132 0.837 1.00 0.00 1 MET A CA 14
ATOM 22051 C C . MET A 1 1 ? -5.217 15.504 1.824 1.00 0.00 1 MET A C 14
ATOM 22052 O O . MET A 1 1 ? -4.056 15.268 1.490 1.00 0.00 1 MET A O 14
ATOM 22068 N N . SER A 1 2 ? -5.681 15.217 3.018 1.00 0.00 2 SER A N 14
ATOM 22069 C CA . SER A 1 2 ? -4.851 14.622 4.021 1.00 0.00 2 SER A CA 14
ATOM 22070 C C . SER A 1 2 ? -4.958 13.111 3.869 1.00 0.00 2 SER A C 14
ATOM 22071 O O . SER A 1 2 ? -5.817 12.634 3.138 1.00 0.00 2 SER A O 14
ATOM 22079 N N . ILE A 1 3 ? -4.104 12.365 4.506 1.00 0.00 3 ILE A N 14
ATOM 22080 C CA . ILE A 1 3 ? -4.159 10.929 4.361 1.00 0.00 3 ILE A CA 14
ATOM 22081 C C . ILE A 1 3 ? -4.828 10.286 5.595 1.00 0.00 3 ILE A C 14
ATOM 22082 O O . ILE A 1 3 ? -5.447 9.232 5.510 1.00 0.00 3 ILE A O 14
ATOM 22098 N N . LEU A 1 4 ? -4.761 10.984 6.725 1.00 0.00 4 LEU A N 14
ATOM 22099 C CA . LEU A 1 4 ? -5.351 10.503 7.979 1.00 0.00 4 LEU A CA 14
ATOM 22100 C C . LEU A 1 4 ? -6.848 10.802 8.047 1.00 0.00 4 LEU A C 14
ATOM 22101 O O . LEU A 1 4 ? -7.473 10.682 9.105 1.00 0.00 4 LEU A O 14
ATOM 22117 N N . GLU A 1 5 ? -7.423 11.168 6.928 1.00 0.00 5 GLU A N 14
ATOM 22118 C CA . GLU A 1 5 ? -8.832 11.478 6.866 1.00 0.00 5 GLU A CA 14
ATOM 22119 C C . GLU A 1 5 ? -9.623 10.292 6.343 1.00 0.00 5 GLU A C 14
ATOM 22120 O O . GLU A 1 5 ? -10.850 10.370 6.179 1.00 0.00 5 GLU A O 14
ATOM 22132 N N . ASP A 1 6 ? -8.946 9.193 6.094 1.00 0.00 6 ASP A N 14
ATOM 22133 C CA . ASP A 1 6 ? -9.610 8.038 5.543 1.00 0.00 6 ASP A CA 14
ATOM 22134 C C . ASP A 1 6 ? -9.672 6.915 6.566 1.00 0.00 6 ASP A C 14
ATOM 22135 O O . ASP A 1 6 ? -8.650 6.596 7.203 1.00 0.00 6 ASP A O 14
ATOM 22144 N N . PRO A 1 7 ? -10.856 6.295 6.757 1.00 0.00 7 PRO A N 14
ATOM 22145 C CA . PRO A 1 7 ? -11.025 5.212 7.718 1.00 0.00 7 PRO A CA 14
ATOM 22146 C C . PRO A 1 7 ? -10.208 3.964 7.367 1.00 0.00 7 PRO A C 14
ATOM 22147 O O . PRO A 1 7 ? -9.728 3.271 8.258 1.00 0.00 7 PRO A O 14
ATOM 22158 N N . GLU A 1 8 ? -10.002 3.704 6.088 1.00 0.00 8 GLU A N 14
ATOM 22159 C CA . GLU A 1 8 ? -9.316 2.489 5.693 1.00 0.00 8 GLU A CA 14
ATOM 22160 C C . GLU A 1 8 ? -7.828 2.623 5.972 1.00 0.00 8 GLU A C 14
ATOM 22161 O O . GLU A 1 8 ? -7.154 1.654 6.346 1.00 0.00 8 GLU A O 14
ATOM 22173 N N . PHE A 1 9 ? -7.337 3.840 5.844 1.00 0.00 9 PHE A N 14
ATOM 22174 C CA . PHE A 1 9 ? -5.933 4.132 6.065 1.00 0.00 9 PHE A CA 14
ATOM 22175 C C . PHE A 1 9 ? -5.586 3.999 7.535 1.00 0.00 9 PHE A C 14
ATOM 22176 O O . PHE A 1 9 ? -4.550 3.416 7.894 1.00 0.00 9 PHE A O 14
ATOM 22193 N N . VAL A 1 10 ? -6.450 4.509 8.393 1.00 0.00 10 VAL A N 14
ATOM 22194 C CA . VAL A 1 10 ? -6.210 4.417 9.813 1.00 0.00 10 VAL A CA 14
ATOM 22195 C C . VAL A 1 10 ? -6.251 2.947 10.268 1.00 0.00 10 VAL A C 14
ATOM 22196 O O . VAL A 1 10 ? -5.507 2.543 11.166 1.00 0.00 10 VAL A O 14
ATOM 22209 N N . LYS A 1 11 ? -7.112 2.145 9.631 1.00 0.00 11 LYS A N 14
ATOM 22210 C CA . LYS A 1 11 ? -7.177 0.709 9.907 1.00 0.00 11 LYS A CA 14
ATOM 22211 C C . LYS A 1 11 ? -5.845 0.053 9.607 1.00 0.00 11 LYS A C 14
ATOM 22212 O O . LYS A 1 11 ? -5.348 -0.703 10.415 1.00 0.00 11 LYS A O 14
ATOM 22231 N N . LEU A 1 12 ? -5.257 0.396 8.457 1.00 0.00 12 LEU A N 14
ATOM 22232 C CA . LEU A 1 12 ? -3.941 -0.128 8.041 1.00 0.00 12 LEU A CA 14
ATOM 22233 C C . LEU A 1 12 ? -2.870 0.155 9.072 1.00 0.00 12 LEU A C 14
ATOM 22234 O O . LEU A 1 12 ? -2.038 -0.700 9.376 1.00 0.00 12 LEU A O 14
ATOM 22250 N N . ARG A 1 13 ? -2.911 1.339 9.629 1.00 0.00 13 ARG A N 14
ATOM 22251 C CA . ARG A 1 13 ? -1.912 1.746 10.586 1.00 0.00 13 ARG A CA 14
ATOM 22252 C C . ARG A 1 13 ? -2.068 0.997 11.913 1.00 0.00 13 ARG A C 14
ATOM 22253 O O . ARG A 1 13 ? -1.091 0.751 12.622 1.00 0.00 13 ARG A O 14
ATOM 22274 N N . GLN A 1 14 ? -3.287 0.626 12.230 1.00 0.00 14 GLN A N 14
ATOM 22275 C CA . GLN A 1 14 ? -3.563 -0.160 13.422 1.00 0.00 14 GLN A CA 14
ATOM 22276 C C . GLN A 1 14 ? -3.245 -1.636 13.145 1.00 0.00 14 GLN A C 14
ATOM 22277 O O . GLN A 1 14 ? -2.771 -2.365 14.021 1.00 0.00 14 GLN A O 14
ATOM 22291 N N . PHE A 1 15 ? -3.512 -2.042 11.917 1.00 0.00 15 PHE A N 14
ATOM 22292 C CA . PHE A 1 15 ? -3.294 -3.395 11.412 1.00 0.00 15 PHE A CA 14
ATOM 22293 C C . PHE A 1 15 ? -1.809 -3.752 11.481 1.00 0.00 15 PHE A C 14
ATOM 22294 O O . PHE A 1 15 ? -1.456 -4.844 11.925 1.00 0.00 15 PHE A O 14
ATOM 22311 N N . LYS A 1 16 ? -0.962 -2.793 11.064 1.00 0.00 16 LYS A N 14
ATOM 22312 C CA . LYS A 1 16 ? 0.509 -2.919 11.011 1.00 0.00 16 LYS A CA 14
ATOM 22313 C C . LYS A 1 16 ? 0.962 -3.742 9.815 1.00 0.00 16 LYS A C 14
ATOM 22314 O O . LYS A 1 16 ? 0.238 -4.598 9.299 1.00 0.00 16 LYS A O 14
ATOM 22333 N N . GLY A 1 17 ? 2.162 -3.493 9.381 1.00 0.00 17 GLY A N 14
ATOM 22334 C CA . GLY A 1 17 ? 2.702 -4.235 8.290 1.00 0.00 17 GLY A CA 14
ATOM 22335 C C . GLY A 1 17 ? 3.381 -5.483 8.773 1.00 0.00 17 GLY A C 14
ATOM 22336 O O . GLY A 1 17 ? 4.560 -5.466 9.109 1.00 0.00 17 GLY A O 14
ATOM 22340 N N . LYS A 1 18 ? 2.628 -6.560 8.861 1.00 0.00 18 LYS A N 14
ATOM 22341 C CA . LYS A 1 18 ? 3.189 -7.845 9.266 1.00 0.00 18 LYS A CA 14
ATOM 22342 C C . LYS A 1 18 ? 3.794 -8.570 8.076 1.00 0.00 18 LYS A C 14
ATOM 22343 O O . LYS A 1 18 ? 4.332 -9.658 8.211 1.00 0.00 18 LYS A O 14
ATOM 22362 N N . VAL A 1 19 ? 3.685 -7.957 6.928 1.00 0.00 19 VAL A N 14
ATOM 22363 C CA . VAL A 1 19 ? 4.279 -8.458 5.715 1.00 0.00 19 VAL A CA 14
ATOM 22364 C C . VAL A 1 19 ? 5.593 -7.723 5.492 1.00 0.00 19 VAL A C 14
ATOM 22365 O O . VAL A 1 19 ? 5.831 -6.684 6.123 1.00 0.00 19 VAL A O 14
ATOM 22378 N N . ASN A 1 20 ? 6.438 -8.253 4.631 1.00 0.00 20 ASN A N 14
ATOM 22379 C CA . ASN A 1 20 ? 7.762 -7.676 4.363 1.00 0.00 20 ASN A CA 14
ATOM 22380 C C . ASN A 1 20 ? 7.637 -6.283 3.752 1.00 0.00 20 ASN A C 14
ATOM 22381 O O . ASN A 1 20 ? 6.899 -6.083 2.779 1.00 0.00 20 ASN A O 14
ATOM 22392 N N . PHE A 1 21 ? 8.366 -5.336 4.321 1.00 0.00 21 PHE A N 14
ATOM 22393 C CA . PHE A 1 21 ? 8.422 -3.966 3.835 1.00 0.00 21 PHE A CA 14
ATOM 22394 C C . PHE A 1 21 ? 8.863 -3.936 2.380 1.00 0.00 21 PHE A C 14
ATOM 22395 O O . PHE A 1 21 ? 8.320 -3.192 1.571 1.00 0.00 21 PHE A O 14
ATOM 22412 N N . ASN A 1 22 ? 9.816 -4.795 2.047 1.00 0.00 22 ASN A N 14
ATOM 22413 C CA . ASN A 1 22 ? 10.401 -4.822 0.702 1.00 0.00 22 ASN A CA 14
ATOM 22414 C C . ASN A 1 22 ? 9.413 -5.374 -0.281 1.00 0.00 22 ASN A C 14
ATOM 22415 O O . ASN A 1 22 ? 9.434 -5.041 -1.465 1.00 0.00 22 ASN A O 14
ATOM 22426 N N . LEU A 1 23 ? 8.558 -6.220 0.212 1.00 0.00 23 LEU A N 14
ATOM 22427 C CA . LEU A 1 23 ? 7.526 -6.818 -0.579 1.00 0.00 23 LEU A CA 14
ATOM 22428 C C . LEU A 1 23 ? 6.482 -5.779 -0.906 1.00 0.00 23 LEU A C 14
ATOM 22429 O O . LEU A 1 23 ? 6.130 -5.607 -2.060 1.00 0.00 23 LEU A O 14
ATOM 22445 N N . VAL A 1 24 ? 6.021 -5.054 0.115 1.00 0.00 24 VAL A N 14
ATOM 22446 C CA . VAL A 1 24 ? 5.016 -4.002 -0.086 1.00 0.00 24 VAL A CA 14
ATOM 22447 C C . VAL A 1 24 ? 5.589 -2.916 -0.976 1.00 0.00 24 VAL A C 14
ATOM 22448 O O . VAL A 1 24 ? 4.927 -2.444 -1.895 1.00 0.00 24 VAL A O 14
ATOM 22461 N N . MET A 1 25 ? 6.845 -2.564 -0.719 1.00 0.00 25 MET A N 14
ATOM 22462 C CA . MET A 1 25 ? 7.561 -1.583 -1.521 1.00 0.00 25 MET A CA 14
ATOM 22463 C C . MET A 1 25 ? 7.586 -2.018 -2.976 1.00 0.00 25 MET A C 14
ATOM 22464 O O . MET A 1 25 ? 7.384 -1.211 -3.858 1.00 0.00 25 MET A O 14
ATOM 22478 N N . GLN A 1 26 ? 7.774 -3.307 -3.201 1.00 0.00 26 GLN A N 14
ATOM 22479 C CA . GLN A 1 26 ? 7.766 -3.868 -4.538 1.00 0.00 26 GLN A CA 14
ATOM 22480 C C . GLN A 1 26 ? 6.365 -3.843 -5.135 1.00 0.00 26 GLN A C 14
ATOM 22481 O O . GLN A 1 26 ? 6.209 -3.531 -6.299 1.00 0.00 26 GLN A O 14
ATOM 22495 N N . ILE A 1 27 ? 5.356 -4.174 -4.332 1.00 0.00 27 ILE A N 14
ATOM 22496 C CA . ILE A 1 27 ? 3.954 -4.138 -4.784 1.00 0.00 27 ILE A CA 14
ATOM 22497 C C . ILE A 1 27 ? 3.618 -2.725 -5.291 1.00 0.00 27 ILE A C 14
ATOM 22498 O O . ILE A 1 27 ? 3.080 -2.546 -6.394 1.00 0.00 27 ILE A O 14
ATOM 22514 N N . LEU A 1 28 ? 3.992 -1.747 -4.492 1.00 0.00 28 LEU A N 14
ATOM 22515 C CA . LEU A 1 28 ? 3.779 -0.348 -4.798 1.00 0.00 28 LEU A CA 14
ATOM 22516 C C . LEU A 1 28 ? 4.619 0.069 -6.004 1.00 0.00 28 LEU A C 14
ATOM 22517 O O . LEU A 1 28 ? 4.151 0.768 -6.884 1.00 0.00 28 LEU A O 14
ATOM 22533 N N . ASP A 1 29 ? 5.855 -0.388 -6.030 1.00 0.00 29 ASP A N 14
ATOM 22534 C CA . ASP A 1 29 ? 6.816 -0.055 -7.092 1.00 0.00 29 ASP A CA 14
ATOM 22535 C C . ASP A 1 29 ? 6.347 -0.597 -8.425 1.00 0.00 29 ASP A C 14
ATOM 22536 O O . ASP A 1 29 ? 6.394 0.086 -9.439 1.00 0.00 29 ASP A O 14
ATOM 22545 N N . GLU A 1 30 ? 5.869 -1.817 -8.390 1.00 0.00 30 GLU A N 14
ATOM 22546 C CA . GLU A 1 30 ? 5.422 -2.538 -9.574 1.00 0.00 30 GLU A CA 14
ATOM 22547 C C . GLU A 1 30 ? 4.243 -1.806 -10.250 1.00 0.00 30 GLU A C 14
ATOM 22548 O O . GLU A 1 30 ? 4.240 -1.614 -11.464 1.00 0.00 30 GLU A O 14
ATOM 22560 N N . ILE A 1 31 ? 3.274 -1.342 -9.462 1.00 0.00 31 ILE A N 14
ATOM 22561 C CA . ILE A 1 31 ? 2.154 -0.591 -10.043 1.00 0.00 31 ILE A CA 14
ATOM 22562 C C . ILE A 1 31 ? 2.628 0.806 -10.469 1.00 0.00 31 ILE A C 14
ATOM 22563 O O . ILE A 1 31 ? 2.192 1.340 -11.489 1.00 0.00 31 ILE A O 14
ATOM 22579 N N . GLU A 1 32 ? 3.551 1.362 -9.690 1.00 0.00 32 GLU A N 14
ATOM 22580 C CA . GLU A 1 32 ? 4.119 2.679 -9.928 1.00 0.00 32 GLU A CA 14
ATOM 22581 C C . GLU A 1 32 ? 4.823 2.726 -11.276 1.00 0.00 32 GLU A C 14
ATOM 22582 O O . GLU A 1 32 ? 4.600 3.640 -12.073 1.00 0.00 32 GLU A O 14
ATOM 22594 N N . LEU A 1 33 ? 5.663 1.746 -11.521 1.00 0.00 33 LEU A N 14
ATOM 22595 C CA . LEU A 1 33 ? 6.412 1.667 -12.759 1.00 0.00 33 LEU A CA 14
ATOM 22596 C C . LEU A 1 33 ? 5.510 1.353 -13.955 1.00 0.00 33 LEU A C 14
ATOM 22597 O O . LEU A 1 33 ? 5.814 1.728 -15.082 1.00 0.00 33 LEU A O 14
ATOM 22613 N N . ASP A 1 34 ? 4.423 0.651 -13.712 1.00 0.00 34 ASP A N 14
ATOM 22614 C CA . ASP A 1 34 ? 3.492 0.327 -14.785 1.00 0.00 34 ASP A CA 14
ATOM 22615 C C . ASP A 1 34 ? 2.628 1.526 -15.173 1.00 0.00 34 ASP A C 14
ATOM 22616 O O . ASP A 1 34 ? 2.510 1.871 -16.356 1.00 0.00 34 ASP A O 14
ATOM 22625 N N . LEU A 1 35 ? 2.042 2.156 -14.180 1.00 0.00 35 LEU A N 14
ATOM 22626 C CA . LEU A 1 35 ? 1.122 3.270 -14.390 1.00 0.00 35 LEU A CA 14
ATOM 22627 C C . LEU A 1 35 ? 1.864 4.555 -14.773 1.00 0.00 35 LEU A C 14
ATOM 22628 O O . LEU A 1 35 ? 1.568 5.182 -15.806 1.00 0.00 35 LEU A O 14
ATOM 22644 N N . ARG A 1 36 ? 2.806 4.930 -13.918 1.00 0.00 36 ARG A N 14
ATOM 22645 C CA . ARG A 1 36 ? 3.624 6.140 -14.018 1.00 0.00 36 ARG A CA 14
ATOM 22646 C C . ARG A 1 36 ? 2.803 7.393 -13.752 1.00 0.00 36 ARG A C 14
ATOM 22647 O O . ARG A 1 36 ? 2.799 7.914 -12.633 1.00 0.00 36 ARG A O 14
ATOM 22668 N N . GLY A 1 37 ? 2.071 7.837 -14.734 1.00 0.00 37 GLY A N 14
ATOM 22669 C CA . GLY A 1 37 ? 1.329 9.053 -14.581 1.00 0.00 37 GLY A CA 14
ATOM 22670 C C . GLY A 1 37 ? -0.077 8.817 -14.091 1.00 0.00 37 GLY A C 14
ATOM 22671 O O . GLY A 1 37 ? -0.414 9.179 -12.946 1.00 0.00 37 GLY A O 14
ATOM 22675 N N . SER A 1 38 ? -0.878 8.172 -14.936 1.00 0.00 38 SER A N 14
ATOM 22676 C CA . SER A 1 38 ? -2.302 7.945 -14.690 1.00 0.00 38 SER A CA 14
ATOM 22677 C C . SER A 1 38 ? -2.942 7.304 -15.929 1.00 0.00 38 SER A C 14
ATOM 22678 O O . SER A 1 38 ? -2.537 7.597 -17.059 1.00 0.00 38 SER A O 14
ATOM 22686 N N . ASP A 1 39 ? -3.924 6.432 -15.697 1.00 0.00 39 ASP A N 14
ATOM 22687 C CA . ASP A 1 39 ? -4.699 5.742 -16.747 1.00 0.00 39 ASP A CA 14
ATOM 22688 C C . ASP A 1 39 ? -5.713 4.830 -16.083 1.00 0.00 39 ASP A C 14
ATOM 22689 O O . ASP A 1 39 ? -6.840 5.231 -15.803 1.00 0.00 39 ASP A O 14
ATOM 22698 N N . ASN A 1 40 ? -5.290 3.640 -15.773 1.00 0.00 40 ASN A N 14
ATOM 22699 C CA . ASN A 1 40 ? -6.096 2.678 -15.070 1.00 0.00 40 ASN A CA 14
ATOM 22700 C C . ASN A 1 40 ? -5.234 2.001 -14.065 1.00 0.00 40 ASN A C 14
ATOM 22701 O O . ASN A 1 40 ? -4.533 1.033 -14.368 1.00 0.00 40 ASN A O 14
ATOM 22712 N N . ILE A 1 41 ? -5.237 2.535 -12.879 1.00 0.00 41 ILE A N 14
ATOM 22713 C CA . ILE A 1 41 ? -4.394 2.022 -11.829 1.00 0.00 41 ILE A CA 14
ATOM 22714 C C . ILE A 1 41 ? -4.922 0.684 -11.335 1.00 0.00 41 ILE A C 14
ATOM 22715 O O . ILE A 1 41 ? -4.152 -0.167 -10.913 1.00 0.00 41 ILE A O 14
ATOM 22731 N N . LYS A 1 42 ? -6.238 0.480 -11.455 1.00 0.00 42 LYS A N 14
ATOM 22732 C CA . LYS A 1 42 ? -6.845 -0.782 -11.060 1.00 0.00 42 LYS A CA 14
ATOM 22733 C C . LYS A 1 42 ? -6.265 -1.925 -11.879 1.00 0.00 42 LYS A C 14
ATOM 22734 O O . LYS A 1 42 ? -6.025 -2.995 -11.364 1.00 0.00 42 LYS A O 14
ATOM 22753 N N . THR A 1 43 ? -5.987 -1.658 -13.141 1.00 0.00 43 THR A N 14
ATOM 22754 C CA . THR A 1 43 ? -5.456 -2.643 -14.029 1.00 0.00 43 THR A CA 14
ATOM 22755 C C . THR A 1 43 ? -4.014 -2.974 -13.629 1.00 0.00 43 THR A C 14
ATOM 22756 O O . THR A 1 43 ? -3.600 -4.139 -13.663 1.00 0.00 43 THR A O 14
ATOM 22767 N N . SER A 1 44 ? -3.272 -1.954 -13.207 1.00 0.00 44 SER A N 14
ATOM 22768 C CA . SER A 1 44 ? -1.929 -2.147 -12.709 1.00 0.00 44 SER A CA 14
ATOM 22769 C C . SER A 1 44 ? -1.975 -2.979 -11.419 1.00 0.00 44 SER A C 14
ATOM 22770 O O . SER A 1 44 ? -1.162 -3.887 -11.228 1.00 0.00 44 SER A O 14
ATOM 22778 N N . ILE A 1 45 ? -2.969 -2.681 -10.564 1.00 0.00 45 ILE A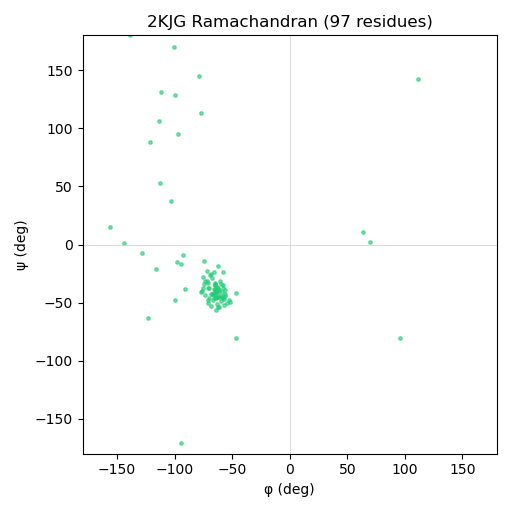 N 14
ATOM 22779 C CA . ILE A 1 45 ? -3.227 -3.448 -9.347 1.00 0.00 45 ILE A CA 14
ATOM 22780 C C . ILE A 1 45 ? -3.420 -4.914 -9.729 1.00 0.00 45 ILE A C 14
ATOM 22781 O O . ILE A 1 45 ? -2.770 -5.798 -9.175 1.00 0.00 45 ILE A O 14
ATOM 22797 N N . ILE A 1 46 ? -4.269 -5.139 -10.726 1.00 0.00 46 ILE A N 14
ATOM 22798 C CA . ILE A 1 46 ? -4.575 -6.470 -11.227 1.00 0.00 46 ILE A CA 14
ATOM 22799 C C . ILE A 1 46 ? -3.310 -7.236 -11.603 1.00 0.00 46 ILE A C 14
ATOM 22800 O O . ILE A 1 46 ? -3.119 -8.335 -11.126 1.00 0.00 46 ILE A O 14
ATOM 22816 N N . TYR A 1 47 ? -2.425 -6.633 -12.407 1.00 0.00 47 TYR A N 14
ATOM 22817 C CA . TYR A 1 47 ? -1.201 -7.334 -12.874 1.00 0.00 47 TYR A CA 14
ATOM 22818 C C . TYR A 1 47 ? -0.359 -7.804 -11.700 1.00 0.00 47 TYR A C 14
ATOM 22819 O O . TYR A 1 47 ? 0.151 -8.924 -11.675 1.00 0.00 47 TYR A O 14
ATOM 22837 N N . VAL A 1 48 ? -0.227 -6.945 -10.742 1.00 0.00 48 VAL A N 14
ATOM 22838 C CA . VAL A 1 48 ? 0.611 -7.181 -9.610 1.00 0.00 48 VAL A CA 14
ATOM 22839 C C . VAL A 1 48 ? -0.024 -8.197 -8.666 1.00 0.00 48 VAL A C 14
ATOM 22840 O O . VAL A 1 48 ? 0.614 -9.177 -8.273 1.00 0.00 48 VAL A O 14
ATOM 22853 N N . TYR A 1 49 ? -1.287 -8.011 -8.376 1.00 0.00 49 TYR A N 14
ATOM 22854 C CA . TYR A 1 49 ? -2.020 -8.874 -7.468 1.00 0.00 49 TYR A CA 14
ATOM 22855 C C . TYR A 1 49 ? -2.253 -10.264 -8.066 1.00 0.00 49 TYR A C 14
ATOM 22856 O O . TYR A 1 49 ? -2.393 -11.244 -7.343 1.00 0.00 49 TYR A O 14
ATOM 22874 N N . SER A 1 50 ? -2.306 -10.342 -9.379 1.00 0.00 50 SER A N 14
ATOM 22875 C CA . SER A 1 50 ? -2.494 -11.611 -10.052 1.00 0.00 50 SER A CA 14
ATOM 22876 C C . SER A 1 50 ? -1.193 -12.413 -10.133 1.00 0.00 50 SER A C 14
ATOM 22877 O O . SER A 1 50 ? -1.221 -13.622 -10.296 1.00 0.00 50 SER A O 14
ATOM 22885 N N . SER A 1 51 ? -0.061 -11.748 -10.036 1.00 0.00 51 SER A N 14
ATOM 22886 C CA . SER A 1 51 ? 1.202 -12.452 -10.076 1.00 0.00 51 SER A CA 14
ATOM 22887 C C . SER A 1 51 ? 1.684 -12.742 -8.647 1.00 0.00 51 SER A C 14
ATOM 22888 O O . SER A 1 51 ? 2.215 -13.818 -8.344 1.00 0.00 51 SER A O 14
ATOM 22896 N N . HIS A 1 52 ? 1.432 -11.807 -7.756 1.00 0.00 52 HIS A N 14
ATOM 22897 C CA . HIS A 1 52 ? 1.848 -11.910 -6.358 1.00 0.00 52 HIS A CA 14
ATOM 22898 C C . HIS A 1 52 ? 0.732 -12.530 -5.526 1.00 0.00 52 HIS A C 14
ATOM 22899 O O . HIS A 1 52 ? 0.485 -12.126 -4.391 1.00 0.00 52 HIS A O 14
ATOM 22914 N N . LEU A 1 53 ? 0.126 -13.556 -6.095 1.00 0.00 53 LEU A N 14
ATOM 22915 C CA . LEU A 1 53 ? -1.030 -14.271 -5.544 1.00 0.00 53 LEU A CA 14
ATOM 22916 C C . LEU A 1 53 ? -0.881 -14.677 -4.091 1.00 0.00 53 LEU A C 14
ATOM 22917 O O . LEU A 1 53 ? -1.784 -14.437 -3.297 1.00 0.00 53 LEU A O 14
ATOM 22933 N N . ASP A 1 54 ? 0.252 -15.277 -3.741 1.00 0.00 54 ASP A N 14
ATOM 22934 C CA . ASP A 1 54 ? 0.439 -15.814 -2.392 1.00 0.00 54 ASP A CA 14
ATOM 22935 C C . ASP A 1 54 ? 0.349 -14.722 -1.344 1.00 0.00 54 ASP A C 14
ATOM 22936 O O . ASP A 1 54 ? -0.333 -14.875 -0.327 1.00 0.00 54 ASP A O 14
ATOM 22945 N N . GLU A 1 55 ? 1.020 -13.620 -1.615 1.00 0.00 55 GLU A N 14
ATOM 22946 C CA . GLU A 1 55 ? 0.999 -12.442 -0.785 1.00 0.00 55 GLU A CA 14
ATOM 22947 C C . GLU A 1 55 ? -0.420 -11.977 -0.576 1.00 0.00 55 GLU A C 14
ATOM 22948 O O . GLU A 1 55 ? -0.888 -11.799 0.564 1.00 0.00 55 GLU A O 14
ATOM 22960 N N . ILE A 1 56 ? -1.087 -11.808 -1.687 1.00 0.00 56 ILE A N 14
ATOM 22961 C CA . ILE A 1 56 ? -2.439 -11.289 -1.739 1.00 0.00 56 ILE A CA 14
ATOM 22962 C C . ILE A 1 56 ? -3.413 -12.194 -0.973 1.00 0.00 56 ILE A C 14
ATOM 22963 O O . ILE A 1 56 ? -4.173 -11.712 -0.161 1.00 0.00 56 ILE A O 14
ATOM 22979 N N . ARG A 1 57 ? -3.342 -13.500 -1.200 1.00 0.00 57 ARG A N 14
ATOM 22980 C CA . ARG A 1 57 ? -4.267 -14.434 -0.540 1.00 0.00 57 ARG A CA 14
ATOM 22981 C C . ARG A 1 57 ? -4.008 -14.574 0.963 1.00 0.00 57 ARG A C 14
ATOM 22982 O O . ARG A 1 57 ? -4.924 -14.891 1.721 1.00 0.00 57 ARG A O 14
ATOM 23003 N N . LYS A 1 58 ? -2.769 -14.374 1.393 1.00 0.00 58 LYS A N 14
ATOM 23004 C CA . LYS A 1 58 ? -2.454 -14.449 2.820 1.00 0.00 58 LYS A CA 14
ATOM 23005 C C . LYS A 1 58 ? -2.996 -13.250 3.562 1.00 0.00 58 LYS A C 14
ATOM 23006 O O . LYS A 1 58 ? -3.690 -13.384 4.581 1.00 0.00 58 LYS A O 14
ATOM 23025 N N . ASN A 1 59 ? -2.722 -12.092 3.042 1.00 0.00 59 ASN A N 14
ATOM 23026 C CA . ASN A 1 59 ? -3.121 -10.864 3.691 1.00 0.00 59 ASN A CA 14
ATOM 23027 C C . ASN A 1 59 ? -4.042 -10.102 2.803 1.00 0.00 59 ASN A C 14
ATOM 23028 O O . ASN A 1 59 ? -3.774 -8.958 2.401 1.00 0.00 59 ASN A O 14
ATOM 23039 N N . LYS A 1 60 ? -5.140 -10.754 2.507 1.00 0.00 60 LYS A N 14
ATOM 23040 C CA . LYS A 1 60 ? -6.158 -10.277 1.604 1.00 0.00 60 LYS A CA 14
ATOM 23041 C C . LYS A 1 60 ? -6.686 -8.910 1.995 1.00 0.00 60 LYS A C 14
ATOM 23042 O O . LYS A 1 60 ? -6.917 -8.071 1.137 1.00 0.00 60 LYS A O 14
ATOM 23061 N N . GLU A 1 61 ? -6.818 -8.677 3.280 1.00 0.00 61 GLU A N 14
ATOM 23062 C CA . GLU A 1 61 ? -7.372 -7.470 3.776 1.00 0.00 61 GLU A CA 14
ATOM 23063 C C . GLU A 1 61 ? -6.375 -6.331 3.737 1.00 0.00 61 GLU A C 14
ATOM 23064 O O . GLU A 1 61 ? -6.752 -5.182 3.514 1.00 0.00 61 GLU A O 14
ATOM 23076 N N . PHE A 1 62 ? -5.104 -6.653 3.905 1.00 0.00 62 PHE A N 14
ATOM 23077 C CA . PHE A 1 62 ? -4.062 -5.643 3.856 1.00 0.00 62 PHE A CA 14
ATOM 23078 C C . PHE A 1 62 ? -3.953 -5.116 2.446 1.00 0.00 62 PHE A C 14
ATOM 23079 O O . PHE A 1 62 ? -4.032 -3.907 2.207 1.00 0.00 62 PHE A O 14
ATOM 23096 N N . TYR A 1 63 ? -3.835 -6.037 1.513 1.00 0.00 63 TYR A N 14
ATOM 23097 C CA . TYR A 1 63 ? -3.698 -5.691 0.128 1.00 0.00 63 TYR A CA 14
ATOM 23098 C C . TYR A 1 63 ? -4.974 -5.095 -0.440 1.00 0.00 63 TYR A C 14
ATOM 23099 O O . TYR A 1 63 ? -4.919 -4.223 -1.291 1.00 0.00 63 TYR A O 14
ATOM 23117 N N . ASP A 1 64 ? -6.123 -5.519 0.073 1.00 0.00 64 ASP A N 14
ATOM 23118 C CA . ASP A 1 64 ? -7.396 -4.939 -0.360 1.00 0.00 64 ASP A CA 14
ATOM 23119 C C . ASP A 1 64 ? -7.485 -3.469 0.019 1.00 0.00 64 ASP A C 14
ATOM 23120 O O . ASP A 1 64 ? -7.763 -2.609 -0.837 1.00 0.00 64 ASP A O 14
ATOM 23129 N N . MET A 1 65 ? -7.221 -3.179 1.285 1.00 0.00 65 MET A N 14
ATOM 23130 C CA . MET A 1 65 ? -7.314 -1.824 1.781 1.00 0.00 65 MET A CA 14
ATOM 23131 C C . MET A 1 65 ? -6.290 -0.909 1.152 1.00 0.00 65 MET A C 14
ATOM 23132 O O . MET A 1 65 ? -6.617 0.225 0.812 1.00 0.00 65 MET A O 14
ATOM 23146 N N . ILE A 1 66 ? -5.059 -1.387 0.944 1.00 0.00 66 ILE A N 14
ATOM 23147 C CA . ILE A 1 66 ? -4.088 -0.530 0.288 1.00 0.00 66 ILE A CA 14
ATOM 23148 C C . ILE A 1 66 ? -4.480 -0.268 -1.156 1.00 0.00 66 ILE A C 14
ATOM 23149 O O . ILE A 1 66 ? -4.439 0.862 -1.585 1.00 0.00 66 ILE A O 14
ATOM 23165 N N . ALA A 1 67 ? -4.928 -1.311 -1.882 1.00 0.00 67 ALA A N 14
ATOM 23166 C CA . ALA A 1 67 ? -5.353 -1.164 -3.285 1.00 0.00 67 ALA A CA 14
ATOM 23167 C C . ALA A 1 67 ? -6.461 -0.129 -3.407 1.00 0.00 67 ALA A C 14
ATOM 23168 O O . ALA A 1 67 ? -6.476 0.676 -4.347 1.00 0.00 67 ALA A O 14
ATOM 23175 N N . GLU A 1 68 ? -7.367 -0.148 -2.447 1.00 0.00 68 GLU A N 14
ATOM 23176 C CA . GLU A 1 68 ? -8.446 0.814 -2.362 1.00 0.00 68 GLU A CA 14
ATOM 23177 C C . GLU A 1 68 ? -7.864 2.236 -2.267 1.00 0.00 68 GLU A C 14
ATOM 23178 O O . GLU A 1 68 ? -8.099 3.074 -3.144 1.00 0.00 68 GLU A O 14
ATOM 23190 N N . ILE A 1 69 ? -7.021 2.435 -1.268 1.00 0.00 69 ILE A N 14
ATOM 23191 C CA . ILE A 1 69 ? -6.421 3.731 -0.950 1.00 0.00 69 ILE A CA 14
ATOM 23192 C C . ILE A 1 69 ? -5.469 4.235 -2.045 1.00 0.00 69 ILE A C 14
ATOM 23193 O O . ILE A 1 69 ? -5.470 5.428 -2.362 1.00 0.00 69 ILE A O 14
ATOM 23209 N N . LEU A 1 70 ? -4.685 3.330 -2.626 1.00 0.00 70 LEU A N 14
ATOM 23210 C CA . LEU A 1 70 ? -3.741 3.672 -3.701 1.00 0.00 70 LEU A CA 14
ATOM 23211 C C . LEU A 1 70 ? -4.434 4.405 -4.836 1.00 0.00 70 LEU A C 14
ATOM 23212 O O . LEU A 1 70 ? -3.979 5.444 -5.278 1.00 0.00 70 LEU A O 14
ATOM 23228 N N . GLN A 1 71 ? -5.557 3.884 -5.255 1.00 0.00 71 GLN A N 14
ATOM 23229 C CA . GLN A 1 71 ? -6.321 4.471 -6.349 1.00 0.00 71 GLN A CA 14
ATOM 23230 C C . GLN A 1 71 ? -6.993 5.770 -5.876 1.00 0.00 71 GLN A C 14
ATOM 23231 O O . GLN A 1 71 ? -6.860 6.851 -6.487 1.00 0.00 71 GLN A O 14
ATOM 23245 N N . ARG A 1 72 ? -7.633 5.629 -4.749 1.00 0.00 72 ARG A N 14
ATOM 23246 C CA . ARG A 1 72 ? -8.428 6.634 -4.056 1.00 0.00 72 ARG A CA 14
ATOM 23247 C C . ARG A 1 72 ? -7.632 7.933 -3.828 1.00 0.00 72 ARG A C 14
ATOM 23248 O O . ARG A 1 72 ? -8.144 9.032 -4.019 1.00 0.00 72 ARG A O 14
ATOM 23269 N N . TYR A 1 73 ? -6.383 7.799 -3.445 1.00 0.00 73 TYR A N 14
ATOM 23270 C CA . TYR A 1 73 ? -5.554 8.951 -3.181 1.00 0.00 73 TYR A CA 14
ATOM 23271 C C . TYR A 1 73 ? -4.598 9.317 -4.305 1.00 0.00 73 TYR A C 14
ATOM 23272 O O . TYR A 1 73 ? -4.044 10.424 -4.301 1.00 0.00 73 TYR A O 14
ATOM 23290 N N . TYR A 1 74 ? -4.380 8.429 -5.278 1.00 0.00 74 TYR A N 14
ATOM 23291 C CA . TYR A 1 74 ? -3.484 8.774 -6.388 1.00 0.00 74 TYR A CA 14
ATOM 23292 C C . TYR A 1 74 ? -4.099 9.889 -7.218 1.00 0.00 74 TYR A C 14
ATOM 23293 O O . TYR A 1 74 ? -3.394 10.693 -7.813 1.00 0.00 74 TYR A O 14
ATOM 23311 N N . LYS A 1 75 ? -5.420 9.940 -7.222 1.00 0.00 75 LYS A N 14
ATOM 23312 C CA . LYS A 1 75 ? -6.155 11.012 -7.883 1.00 0.00 75 LYS A CA 14
ATOM 23313 C C . LYS A 1 75 ? -6.094 12.313 -7.079 1.00 0.00 75 LYS A C 14
ATOM 23314 O O . LYS A 1 75 ? -6.324 13.398 -7.611 1.00 0.00 75 LYS A O 14
ATOM 23333 N N . LYS A 1 76 ? -5.778 12.203 -5.812 1.00 0.00 76 LYS A N 14
ATOM 23334 C CA . LYS A 1 76 ? -5.795 13.351 -4.931 1.00 0.00 76 LYS A CA 14
ATOM 23335 C C . LYS A 1 76 ? -4.407 13.952 -4.749 1.00 0.00 76 LYS A C 14
ATOM 23336 O O . LYS A 1 76 ? -4.226 15.155 -4.906 1.00 0.00 76 LYS A O 14
ATOM 23355 N N . ILE A 1 77 ? -3.436 13.124 -4.425 1.00 0.00 77 ILE A N 14
ATOM 23356 C CA . ILE A 1 77 ? -2.081 13.617 -4.190 1.00 0.00 77 ILE A CA 14
ATOM 23357 C C . ILE A 1 77 ? -1.061 13.023 -5.167 1.00 0.00 77 ILE A C 14
ATOM 23358 O O . ILE A 1 77 ? -0.073 13.675 -5.518 1.00 0.00 77 ILE A O 14
ATOM 23374 N N . GLY A 1 78 ? -1.304 11.817 -5.627 1.00 0.00 78 GLY A N 14
ATOM 23375 C CA . GLY A 1 78 ? -0.380 11.186 -6.553 1.00 0.00 78 GLY A CA 14
ATOM 23376 C C . GLY A 1 78 ? 0.054 9.843 -6.044 1.00 0.00 78 GLY A C 14
ATOM 23377 O O . GLY A 1 78 ? 0.191 9.664 -4.837 1.00 0.00 78 GLY A O 14
ATOM 23381 N N . ILE A 1 79 ? 0.292 8.907 -6.948 1.00 0.00 79 ILE A N 14
ATOM 23382 C CA . ILE A 1 79 ? 0.617 7.529 -6.569 1.00 0.00 79 ILE A CA 14
ATOM 23383 C C . ILE A 1 79 ? 1.953 7.445 -5.811 1.00 0.00 79 ILE A C 14
ATOM 23384 O O . ILE A 1 79 ? 2.056 6.735 -4.819 1.00 0.00 79 ILE A O 14
ATOM 23400 N N . GLU A 1 80 ? 2.927 8.240 -6.240 1.00 0.00 80 GLU A N 14
ATOM 23401 C CA . GLU A 1 80 ? 4.257 8.283 -5.620 1.00 0.00 80 GLU A CA 14
ATOM 23402 C C . GLU A 1 80 ? 4.139 8.672 -4.154 1.00 0.00 80 GLU A C 14
ATOM 23403 O O . GLU A 1 80 ? 4.842 8.147 -3.277 1.00 0.00 80 GLU A O 14
ATOM 23415 N N . ASN A 1 81 ? 3.239 9.592 -3.910 1.00 0.00 81 ASN A N 14
ATOM 23416 C CA . ASN A 1 81 ? 2.985 10.113 -2.587 1.00 0.00 81 ASN A CA 14
ATOM 23417 C C . ASN A 1 81 ? 2.335 9.049 -1.735 1.00 0.00 81 ASN A C 14
ATOM 23418 O O . ASN A 1 81 ? 2.791 8.764 -0.628 1.00 0.00 81 ASN A O 14
ATOM 23429 N N . VAL A 1 82 ? 1.301 8.417 -2.284 1.00 0.00 82 VAL A N 14
ATOM 23430 C CA . VAL A 1 82 ? 0.550 7.399 -1.557 1.00 0.00 82 VAL A CA 14
ATOM 23431 C C . VAL A 1 82 ? 1.445 6.212 -1.219 1.00 0.00 82 VAL A C 14
ATOM 23432 O O . VAL A 1 82 ? 1.419 5.725 -0.097 1.00 0.00 82 VAL A O 14
ATOM 23445 N N . ASN A 1 83 ? 2.263 5.787 -2.181 1.00 0.00 83 ASN A N 14
ATOM 23446 C CA . ASN A 1 83 ? 3.197 4.668 -1.976 1.00 0.00 83 ASN A CA 14
ATOM 23447 C C . ASN A 1 83 ? 4.111 4.939 -0.795 1.00 0.00 83 ASN A C 14
ATOM 23448 O O . ASN A 1 83 ? 4.298 4.084 0.076 1.00 0.00 83 ASN A O 14
ATOM 23459 N N . GLN A 1 84 ? 4.630 6.148 -0.737 1.00 0.00 84 GLN A N 14
ATOM 23460 C CA . GLN A 1 84 ? 5.532 6.554 0.330 1.00 0.00 84 GLN A CA 14
ATOM 23461 C C . GLN A 1 84 ? 4.754 6.570 1.664 1.00 0.00 84 GLN A C 14
ATOM 23462 O O . GLN A 1 84 ? 5.257 6.125 2.705 1.00 0.00 84 GLN A O 14
ATOM 23476 N N . LEU A 1 85 ? 3.525 7.045 1.622 1.00 0.00 85 LEU A N 14
ATOM 23477 C CA . LEU A 1 85 ? 2.685 7.093 2.809 1.00 0.00 85 LEU A CA 14
ATOM 23478 C C . LEU A 1 85 ? 2.356 5.686 3.316 1.00 0.00 85 LEU A C 14
ATOM 23479 O O . LEU A 1 85 ? 2.394 5.439 4.523 1.00 0.00 85 LEU A O 14
ATOM 23495 N N . ILE A 1 86 ? 2.086 4.763 2.398 1.00 0.00 86 ILE A N 14
ATOM 23496 C CA . ILE A 1 86 ? 1.814 3.367 2.751 1.00 0.00 86 ILE A CA 14
ATOM 23497 C C . ILE A 1 86 ? 3.051 2.766 3.411 1.00 0.00 86 ILE A C 14
ATOM 23498 O O . ILE A 1 86 ? 2.954 2.109 4.453 1.00 0.00 86 ILE A O 14
ATOM 23514 N N . LEU A 1 87 ? 4.215 3.051 2.832 1.00 0.00 87 LEU A N 14
ATOM 23515 C CA . LEU A 1 87 ? 5.487 2.601 3.386 1.00 0.00 87 LEU A CA 14
ATOM 23516 C C . LEU A 1 87 ? 5.682 3.147 4.791 1.00 0.00 87 LEU A C 14
ATOM 23517 O O . LEU A 1 87 ? 6.041 2.420 5.696 1.00 0.00 87 LEU A O 14
ATOM 23533 N N . THR A 1 88 ? 5.386 4.416 4.967 1.00 0.00 88 THR A N 14
ATOM 23534 C CA . THR A 1 88 ? 5.491 5.074 6.260 1.00 0.00 88 THR A CA 14
ATOM 23535 C C . THR A 1 88 ? 4.530 4.423 7.292 1.00 0.00 88 THR A C 14
ATOM 23536 O O . THR A 1 88 ? 4.854 4.293 8.472 1.00 0.00 88 THR A O 14
ATOM 23547 N N . THR A 1 89 ? 3.393 3.979 6.818 1.00 0.00 89 THR A N 14
ATOM 23548 C CA . THR A 1 89 ? 2.377 3.365 7.644 1.00 0.00 89 THR A CA 14
ATOM 23549 C C . THR A 1 89 ? 2.803 1.977 8.138 1.00 0.00 89 THR A C 14
ATOM 23550 O O . THR A 1 89 ? 2.440 1.566 9.232 1.00 0.00 89 THR A O 14
ATOM 23561 N N . ILE A 1 90 ? 3.579 1.273 7.344 1.00 0.00 90 ILE A N 14
ATOM 23562 C CA . ILE A 1 90 ? 4.055 -0.036 7.756 1.00 0.00 90 ILE A CA 14
ATOM 23563 C C . ILE A 1 90 ? 5.414 0.056 8.434 1.00 0.00 90 ILE A C 14
ATOM 23564 O O . ILE A 1 90 ? 5.973 -0.959 8.884 1.00 0.00 90 ILE A O 14
ATOM 23580 N N . LYS A 1 91 ? 5.949 1.269 8.491 1.00 0.00 91 LYS A N 14
ATOM 23581 C CA . LYS A 1 91 ? 7.209 1.549 9.179 1.00 0.00 91 LYS A CA 14
ATOM 23582 C C . LYS A 1 91 ? 7.081 1.513 10.692 1.00 0.00 91 LYS A C 14
ATOM 23583 O O . LYS A 1 91 ? 7.109 2.546 11.377 1.00 0.00 91 LYS A O 14
ATOM 23602 N N . LEU A 1 92 ? 6.851 0.341 11.169 1.00 0.00 92 LEU A N 14
ATOM 23603 C CA . LEU A 1 92 ? 6.845 0.011 12.551 1.00 0.00 92 LEU A CA 14
ATOM 23604 C C . LEU A 1 92 ? 7.731 -1.177 12.662 1.00 0.00 92 LEU A C 14
ATOM 23605 O O . LEU A 1 92 ? 7.566 -2.144 11.896 1.00 0.00 92 LEU A O 14
ATOM 23621 N N . GLU A 1 93 ? 8.702 -1.113 13.520 1.00 0.00 93 GLU A N 14
ATOM 23622 C CA . GLU A 1 93 ? 9.582 -2.222 13.703 1.00 0.00 93 GLU A CA 14
ATOM 23623 C C . GLU A 1 93 ? 8.819 -3.402 14.283 1.00 0.00 93 GLU A C 14
ATOM 23624 O O . GLU A 1 93 ? 7.891 -3.227 15.096 1.00 0.00 93 GLU A O 14
ATOM 23636 N N . HIS A 1 94 ? 9.205 -4.598 13.879 1.00 0.00 94 HIS A N 14
ATOM 23637 C CA . HIS A 1 94 ? 8.594 -5.838 14.363 1.00 0.00 94 HIS A CA 14
ATOM 23638 C C . HIS A 1 94 ? 9.143 -6.199 15.759 1.00 0.00 94 HIS A C 14
ATOM 23639 O O . HIS A 1 94 ? 9.278 -7.371 16.110 1.00 0.00 94 HIS A O 14
ATOM 23654 N N . HIS A 1 95 ? 9.391 -5.163 16.546 1.00 0.00 95 HIS A N 14
ATOM 23655 C CA . HIS A 1 95 ? 9.901 -5.245 17.901 1.00 0.00 95 HIS A CA 14
ATOM 23656 C C . HIS A 1 95 ? 8.780 -5.855 18.733 1.00 0.00 95 HIS A C 14
ATOM 23657 O O . HIS A 1 95 ? 7.764 -5.195 18.950 1.00 0.00 95 HIS A O 14
ATOM 23672 N N . HIS A 1 96 ? 8.971 -7.101 19.180 1.00 0.00 96 HIS A N 14
ATOM 23673 C CA . HIS A 1 96 ? 7.884 -7.933 19.741 1.00 0.00 96 HIS A CA 14
ATOM 23674 C C . HIS A 1 96 ? 6.887 -8.202 18.632 1.00 0.00 96 HIS A C 14
ATOM 23675 O O . HIS A 1 96 ? 5.953 -7.439 18.414 1.00 0.00 96 HIS A O 14
ATOM 23690 N N . HIS A 1 97 ? 7.114 -9.267 17.906 1.00 0.00 97 HIS A N 14
ATOM 23691 C CA . HIS A 1 97 ? 6.349 -9.535 16.701 1.00 0.00 97 HIS A CA 14
ATOM 23692 C C . HIS A 1 97 ? 5.337 -10.638 16.886 1.00 0.00 97 HIS A C 14
ATOM 23693 O O . HIS A 1 97 ? 5.683 -11.744 17.280 1.00 0.00 97 HIS A O 14
ATOM 23708 N N . HIS A 1 98 ? 4.082 -10.325 16.611 1.00 0.00 98 HIS A N 14
ATOM 23709 C CA . HIS A 1 98 ? 2.998 -11.311 16.678 1.00 0.00 98 HIS A CA 14
ATOM 23710 C C . HIS A 1 98 ? 3.032 -12.170 15.400 1.00 0.00 98 HIS A C 14
ATOM 23711 O O . HIS A 1 98 ? 2.424 -13.243 15.317 1.00 0.00 98 HIS A O 14
ATOM 23726 N N . HIS A 1 99 ? 3.749 -11.674 14.432 1.00 0.00 99 HIS A N 14
ATOM 23727 C CA . HIS A 1 99 ? 4.025 -12.355 13.200 1.00 0.00 99 HIS A CA 14
ATOM 23728 C C . HIS A 1 99 ? 5.465 -12.085 12.927 1.00 0.00 99 HIS A C 14
ATOM 23729 O O . HIS A 1 99 ? 5.784 -10.948 12.597 1.00 0.00 99 HIS A O 14
ATOM 23745 N N . MET A 1 1 ? 0.907 14.730 2.315 1.00 0.00 1 MET A N 15
ATOM 23746 C CA . MET A 1 1 ? 1.167 13.665 3.294 1.00 0.00 1 MET A CA 15
ATOM 23747 C C . MET A 1 1 ? -0.072 13.382 4.144 1.00 0.00 1 MET A C 15
ATOM 23748 O O . MET A 1 1 ? -0.071 12.450 4.956 1.00 0.00 1 MET A O 15
ATOM 23764 N N . SER A 1 2 ? -1.117 14.179 3.982 1.00 0.00 2 SER A N 15
ATOM 23765 C CA . SER A 1 2 ? -2.333 13.989 4.730 1.00 0.00 2 SER A CA 15
ATOM 23766 C C . SER A 1 2 ? -3.112 12.823 4.128 1.00 0.00 2 SER A C 15
ATOM 23767 O O . SER A 1 2 ? -3.629 12.919 3.009 1.00 0.00 2 SER A O 15
ATOM 23775 N N . ILE A 1 3 ? -3.137 11.720 4.833 1.00 0.00 3 ILE A N 15
ATOM 23776 C CA . ILE A 1 3 ? -3.793 10.533 4.341 1.00 0.00 3 ILE A CA 15
ATOM 23777 C C . ILE A 1 3 ? -4.495 9.781 5.488 1.00 0.00 3 ILE A C 15
ATOM 23778 O O . ILE A 1 3 ? -5.351 8.931 5.251 1.00 0.00 3 ILE A O 15
ATOM 23794 N N . LEU A 1 4 ? -4.185 10.162 6.747 1.00 0.00 4 LEU A N 15
ATOM 23795 C CA . LEU A 1 4 ? -4.822 9.540 7.931 1.00 0.00 4 LEU A CA 15
ATOM 23796 C C . LEU A 1 4 ? -6.317 9.839 7.983 1.00 0.00 4 LEU A C 15
ATOM 23797 O O . LEU A 1 4 ? -7.054 9.267 8.786 1.00 0.00 4 LEU A O 15
ATOM 23813 N N . GLU A 1 5 ? -6.746 10.731 7.117 1.00 0.00 5 GLU A N 15
ATOM 23814 C CA . GLU A 1 5 ? -8.122 11.116 6.978 1.00 0.00 5 GLU A CA 15
ATOM 23815 C C . GLU A 1 5 ? -8.936 9.942 6.444 1.00 0.00 5 GLU A C 15
ATOM 23816 O O . GLU A 1 5 ? -10.138 9.834 6.701 1.00 0.00 5 GLU A O 15
ATOM 23828 N N . ASP A 1 6 ? -8.263 9.051 5.731 1.00 0.00 6 ASP A N 15
ATOM 23829 C CA . ASP A 1 6 ? -8.923 7.934 5.085 1.00 0.00 6 ASP A CA 15
ATOM 23830 C C . ASP A 1 6 ? -9.289 6.863 6.107 1.00 0.00 6 ASP A C 15
ATOM 23831 O O . ASP A 1 6 ? -8.428 6.436 6.907 1.00 0.00 6 ASP A O 15
ATOM 23840 N N . PRO A 1 7 ? -10.562 6.426 6.123 1.00 0.00 7 PRO A N 15
ATOM 23841 C CA . PRO A 1 7 ? -11.033 5.398 7.047 1.00 0.00 7 PRO A CA 15
ATOM 23842 C C . PRO A 1 7 ? -10.336 4.046 6.853 1.00 0.00 7 PRO A C 15
ATOM 23843 O O . PRO A 1 7 ? -10.096 3.330 7.818 1.00 0.00 7 PRO A O 15
ATOM 23854 N N . GLU A 1 8 ? -10.000 3.697 5.627 1.00 0.00 8 GLU A N 15
ATOM 23855 C CA . GLU A 1 8 ? -9.372 2.410 5.377 1.00 0.00 8 GLU A CA 15
ATOM 23856 C C . GLU A 1 8 ? -7.920 2.463 5.800 1.00 0.00 8 GLU A C 15
ATOM 23857 O O . GLU A 1 8 ? -7.357 1.488 6.314 1.00 0.00 8 GLU A O 15
ATOM 23869 N N . PHE A 1 9 ? -7.329 3.625 5.612 1.00 0.00 9 PHE A N 15
ATOM 23870 C CA . PHE A 1 9 ? -5.941 3.857 5.959 1.00 0.00 9 PHE A CA 15
ATOM 23871 C C . PHE A 1 9 ? -5.736 3.735 7.466 1.00 0.00 9 PHE A C 15
ATOM 23872 O O . PHE A 1 9 ? -4.748 3.147 7.931 1.00 0.00 9 PHE A O 15
ATOM 23889 N N . VAL A 1 10 ? -6.666 4.271 8.232 1.00 0.00 10 VAL A N 15
ATOM 23890 C CA . VAL A 1 10 ? -6.583 4.168 9.671 1.00 0.00 10 VAL A CA 15
ATOM 23891 C C . VAL A 1 10 ? -6.743 2.695 10.104 1.00 0.00 10 VAL A C 15
ATOM 23892 O O . VAL A 1 10 ? -6.132 2.252 11.081 1.00 0.00 10 VAL A O 15
ATOM 23905 N N . LYS A 1 11 ? -7.562 1.936 9.364 1.00 0.00 11 LYS A N 15
ATOM 23906 C CA . LYS A 1 11 ? -7.708 0.497 9.606 1.00 0.00 11 LYS A CA 15
ATOM 23907 C C . LYS A 1 11 ? -6.362 -0.190 9.409 1.00 0.00 11 LYS A C 15
ATOM 23908 O O . LYS A 1 11 ? -5.970 -0.998 10.216 1.00 0.00 11 LYS A O 15
ATOM 23927 N N . LEU A 1 12 ? -5.645 0.194 8.345 1.00 0.00 12 LEU A N 15
ATOM 23928 C CA . LEU A 1 12 ? -4.297 -0.339 8.046 1.00 0.00 12 LEU A CA 15
ATOM 23929 C C . LEU A 1 12 ? -3.348 -0.118 9.209 1.00 0.00 12 LEU A C 15
ATOM 23930 O O . LEU A 1 12 ? -2.582 -1.011 9.576 1.00 0.00 12 LEU A O 15
ATOM 23946 N N . ARG A 1 13 ? -3.420 1.072 9.793 1.00 0.00 13 ARG A N 15
ATOM 23947 C CA . ARG A 1 13 ? -2.604 1.440 10.954 1.00 0.00 13 ARG A CA 15
ATOM 23948 C C . ARG A 1 13 ? -2.866 0.502 12.132 1.00 0.00 13 ARG A C 15
ATOM 23949 O O . ARG A 1 13 ? -1.951 0.118 12.851 1.00 0.00 13 ARG A O 15
ATOM 23970 N N . GLN A 1 14 ? -4.116 0.144 12.307 1.00 0.00 14 GLN A N 15
ATOM 23971 C CA . GLN A 1 14 ? -4.545 -0.729 13.390 1.00 0.00 14 GLN A CA 15
ATOM 23972 C C . GLN A 1 14 ? -4.272 -2.204 13.058 1.00 0.00 14 GLN A C 15
ATOM 23973 O O . GLN A 1 14 ? -4.029 -3.014 13.943 1.00 0.00 14 GLN A O 15
ATOM 23987 N N . PHE A 1 15 ? -4.332 -2.521 11.782 1.00 0.00 15 PHE A N 15
ATOM 23988 C CA . PHE A 1 15 ? -4.203 -3.882 11.277 1.00 0.00 15 PHE A CA 15
ATOM 23989 C C . PHE A 1 15 ? -2.745 -4.339 11.200 1.00 0.00 15 PHE A C 15
ATOM 23990 O O . PHE A 1 15 ? -2.427 -5.458 11.624 1.00 0.00 15 PHE A O 15
ATOM 24007 N N . LYS A 1 16 ? -1.880 -3.476 10.650 1.00 0.00 16 LYS A N 15
ATOM 24008 C CA . LYS A 1 16 ? -0.445 -3.757 10.431 1.00 0.00 16 LYS A CA 15
ATOM 24009 C C . LYS A 1 16 ? -0.240 -4.820 9.347 1.00 0.00 16 LYS A C 15
ATOM 24010 O O . LYS A 1 16 ? -0.918 -5.867 9.304 1.00 0.00 16 LYS A O 15
ATOM 24029 N N . GLY A 1 17 ? 0.678 -4.548 8.471 1.00 0.00 17 GLY A N 15
ATOM 24030 C CA . GLY A 1 17 ? 0.992 -5.472 7.448 1.00 0.00 17 GLY A CA 15
ATOM 24031 C C . GLY A 1 17 ? 2.143 -6.342 7.853 1.00 0.00 17 GLY A C 15
ATOM 24032 O O . GLY A 1 17 ? 3.254 -5.862 8.049 1.00 0.00 17 GLY A O 15
ATOM 24036 N N . LYS A 1 18 ? 1.878 -7.616 8.001 1.00 0.00 18 LYS A N 15
ATOM 24037 C CA . LYS A 1 18 ? 2.886 -8.608 8.359 1.00 0.00 18 LYS A CA 15
ATOM 24038 C C . LYS A 1 18 ? 3.495 -9.189 7.083 1.00 0.00 18 LYS A C 15
ATOM 24039 O O . LYS A 1 18 ? 3.938 -10.338 7.023 1.00 0.00 18 LYS A O 15
ATOM 24058 N N . VAL A 1 19 ? 3.520 -8.367 6.096 1.00 0.00 19 VAL A N 15
ATOM 24059 C CA . VAL A 1 19 ? 4.016 -8.680 4.791 1.00 0.00 19 VAL A CA 15
ATOM 24060 C C . VAL A 1 19 ? 5.434 -8.163 4.650 1.00 0.00 19 VAL A C 15
ATOM 24061 O O . VAL A 1 19 ? 5.846 -7.258 5.406 1.00 0.00 19 VAL A O 15
ATOM 24074 N N . ASN A 1 20 ? 6.180 -8.727 3.718 1.00 0.00 20 ASN A N 15
ATOM 24075 C CA . ASN A 1 20 ? 7.559 -8.309 3.506 1.00 0.00 20 ASN A CA 15
ATOM 24076 C C . ASN A 1 20 ? 7.584 -6.889 2.981 1.00 0.00 20 ASN A C 15
ATOM 24077 O O . ASN A 1 20 ? 6.971 -6.591 1.945 1.00 0.00 20 ASN A O 15
ATOM 24088 N N . PHE A 1 21 ? 8.319 -6.038 3.674 1.00 0.00 21 PHE A N 15
ATOM 24089 C CA . PHE A 1 21 ? 8.494 -4.642 3.308 1.00 0.00 21 PHE A CA 15
ATOM 24090 C C . PHE A 1 21 ? 8.992 -4.509 1.870 1.00 0.00 21 PHE A C 15
ATOM 24091 O O . PHE A 1 21 ? 8.551 -3.624 1.127 1.00 0.00 21 PHE A O 15
ATOM 24108 N N . ASN A 1 22 ? 9.864 -5.425 1.467 1.00 0.00 22 ASN A N 15
ATOM 24109 C CA . ASN A 1 22 ? 10.474 -5.370 0.138 1.00 0.00 22 ASN A CA 15
ATOM 24110 C C . ASN A 1 22 ? 9.449 -5.632 -0.907 1.00 0.00 22 ASN A C 15
ATOM 24111 O O . ASN A 1 22 ? 9.454 -5.007 -1.965 1.00 0.00 22 ASN A O 15
ATOM 24122 N N . LEU A 1 23 ? 8.534 -6.522 -0.600 1.00 0.00 23 LEU A N 15
ATOM 24123 C CA . LEU A 1 23 ? 7.546 -6.883 -1.548 1.00 0.00 23 LEU A CA 15
ATOM 24124 C C . LEU A 1 23 ? 6.499 -5.803 -1.645 1.00 0.00 23 LEU A C 15
ATOM 24125 O O . LEU A 1 23 ? 6.088 -5.481 -2.726 1.00 0.00 23 LEU A O 15
ATOM 24141 N N . VAL A 1 24 ? 6.122 -5.202 -0.511 1.00 0.00 24 VAL A N 15
ATOM 24142 C CA . VAL A 1 24 ? 5.159 -4.077 -0.517 1.00 0.00 24 VAL A CA 15
ATOM 24143 C C . VAL A 1 24 ? 5.699 -2.952 -1.382 1.00 0.00 24 VAL A C 15
ATOM 24144 O O . VAL A 1 24 ? 5.005 -2.432 -2.259 1.00 0.00 24 VAL A O 15
ATOM 24157 N N . MET A 1 25 ? 6.959 -2.618 -1.150 1.00 0.00 25 MET A N 15
ATOM 24158 C CA . MET A 1 25 ? 7.653 -1.597 -1.913 1.00 0.00 25 MET A CA 15
ATOM 24159 C C . MET A 1 25 ? 7.657 -1.956 -3.402 1.00 0.00 25 MET A C 15
ATOM 24160 O O . MET A 1 25 ? 7.429 -1.105 -4.253 1.00 0.00 25 MET A O 15
ATOM 24174 N N . GLN A 1 26 ? 7.862 -3.229 -3.691 1.00 0.00 26 GLN A N 15
ATOM 24175 C CA . GLN A 1 26 ? 7.864 -3.723 -5.055 1.00 0.00 26 GLN A CA 15
ATOM 24176 C C . GLN A 1 26 ? 6.448 -3.708 -5.660 1.00 0.00 26 GLN A C 15
ATOM 24177 O O . GLN A 1 26 ? 6.295 -3.434 -6.833 1.00 0.00 26 GLN A O 15
ATOM 24191 N N . ILE A 1 27 ? 5.428 -3.999 -4.848 1.00 0.00 27 ILE A N 15
ATOM 24192 C CA . ILE A 1 27 ? 4.023 -3.945 -5.291 1.00 0.00 27 ILE A CA 15
ATOM 24193 C C . ILE A 1 27 ? 3.718 -2.530 -5.772 1.00 0.00 27 ILE A C 15
ATOM 24194 O O . ILE A 1 27 ? 3.269 -2.323 -6.908 1.00 0.00 27 ILE A O 15
ATOM 24210 N N . LEU A 1 28 ? 4.041 -1.571 -4.913 1.00 0.00 28 LEU A N 15
ATOM 24211 C CA . LEU A 1 28 ? 3.822 -0.152 -5.166 1.00 0.00 28 LEU A CA 15
ATOM 24212 C C . LEU A 1 28 ? 4.596 0.299 -6.400 1.00 0.00 28 LEU A C 15
ATOM 24213 O O . LEU A 1 28 ? 4.113 1.076 -7.207 1.00 0.00 28 LEU A O 15
ATOM 24229 N N . ASP A 1 29 ? 5.781 -0.235 -6.544 1.00 0.00 29 ASP A N 15
ATOM 24230 C CA . ASP A 1 29 ? 6.674 0.086 -7.651 1.00 0.00 29 ASP A CA 15
ATOM 24231 C C . ASP A 1 29 ? 6.156 -0.502 -8.955 1.00 0.00 29 ASP A C 15
ATOM 24232 O O . ASP A 1 29 ? 6.091 0.180 -9.980 1.00 0.00 29 ASP A O 15
ATOM 24241 N N . GLU A 1 30 ? 5.778 -1.763 -8.894 1.00 0.00 30 GLU A N 15
ATOM 24242 C CA . GLU A 1 30 ? 5.324 -2.511 -10.063 1.00 0.00 30 GLU A CA 15
ATOM 24243 C C . GLU A 1 30 ? 4.038 -1.891 -10.628 1.00 0.00 30 GLU A C 15
ATOM 24244 O O . GLU A 1 30 ? 3.906 -1.715 -11.841 1.00 0.00 30 GLU A O 15
ATOM 24256 N N . ILE A 1 31 ? 3.106 -1.520 -9.741 1.00 0.00 31 ILE A N 15
ATOM 24257 C CA . ILE A 1 31 ? 1.870 -0.876 -10.190 1.00 0.00 31 ILE A CA 15
ATOM 24258 C C . ILE A 1 31 ? 2.177 0.519 -10.733 1.00 0.00 31 ILE A C 15
ATOM 24259 O O . ILE A 1 31 ? 1.610 0.932 -11.726 1.00 0.00 31 ILE A O 15
ATOM 24275 N N . GLU A 1 32 ? 3.119 1.208 -10.088 1.00 0.00 32 GLU A N 15
ATOM 24276 C CA . GLU A 1 32 ? 3.536 2.544 -10.479 1.00 0.00 32 GLU A CA 15
ATOM 24277 C C . GLU A 1 32 ? 4.073 2.566 -11.905 1.00 0.00 32 GLU A C 15
ATOM 24278 O O . GLU A 1 32 ? 3.614 3.363 -12.739 1.00 0.00 32 GLU A O 15
ATOM 24290 N N . LEU A 1 33 ? 5.026 1.685 -12.184 1.00 0.00 33 LEU A N 15
ATOM 24291 C CA . LEU A 1 33 ? 5.656 1.637 -13.487 1.00 0.00 33 LEU A CA 15
ATOM 24292 C C . LEU A 1 33 ? 4.686 1.216 -14.579 1.00 0.00 33 LEU A C 15
ATOM 24293 O O . LEU A 1 33 ? 4.845 1.600 -15.738 1.00 0.00 33 LEU A O 15
ATOM 24309 N N . ASP A 1 34 ? 3.697 0.420 -14.216 1.00 0.00 34 ASP A N 15
ATOM 24310 C CA . ASP A 1 34 ? 2.687 -0.010 -15.168 1.00 0.00 34 ASP A CA 15
ATOM 24311 C C . ASP A 1 34 ? 1.702 1.113 -15.441 1.00 0.00 34 ASP A C 15
ATOM 24312 O O . ASP A 1 34 ? 1.378 1.410 -16.599 1.00 0.00 34 ASP A O 15
ATOM 24321 N N . LEU A 1 35 ? 1.246 1.731 -14.364 1.00 0.00 35 LEU A N 15
ATOM 24322 C CA . LEU A 1 35 ? 0.292 2.829 -14.393 1.00 0.00 35 LEU A CA 15
ATOM 24323 C C . LEU A 1 35 ? 0.816 4.030 -15.150 1.00 0.00 35 LEU A C 15
ATOM 24324 O O . LEU A 1 35 ? 0.213 4.451 -16.164 1.00 0.00 35 LEU A O 15
ATOM 24340 N N . ARG A 1 36 ? 1.940 4.586 -14.662 1.00 0.00 36 ARG A N 15
ATOM 24341 C CA . ARG A 1 36 ? 2.543 5.842 -15.158 1.00 0.00 36 ARG A CA 15
ATOM 24342 C C . ARG A 1 36 ? 1.648 7.066 -14.881 1.00 0.00 36 ARG A C 15
ATOM 24343 O O . ARG A 1 36 ? 2.090 8.059 -14.304 1.00 0.00 36 ARG A O 15
ATOM 24364 N N . GLY A 1 37 ? 0.413 6.960 -15.260 1.00 0.00 37 GLY A N 15
ATOM 24365 C CA . GLY A 1 37 ? -0.552 8.007 -15.114 1.00 0.00 37 GLY A CA 15
ATOM 24366 C C . GLY A 1 37 ? -1.518 7.918 -16.251 1.00 0.00 37 GLY A C 15
ATOM 24367 O O . GLY A 1 37 ? -2.679 8.298 -16.138 1.00 0.00 37 GLY A O 15
ATOM 24371 N N . SER A 1 38 ? -1.024 7.370 -17.336 1.00 0.00 38 SER A N 15
ATOM 24372 C CA . SER A 1 38 ? -1.764 7.182 -18.544 1.00 0.00 38 SER A CA 15
ATOM 24373 C C . SER A 1 38 ? -2.764 6.023 -18.449 1.00 0.00 38 SER A C 15
ATOM 24374 O O . SER A 1 38 ? -3.905 6.155 -18.876 1.00 0.00 38 SER A O 15
ATOM 24382 N N . ASP A 1 39 ? -2.347 4.904 -17.872 1.00 0.00 39 ASP A N 15
ATOM 24383 C CA . ASP A 1 39 ? -3.214 3.724 -17.819 1.00 0.00 39 ASP A CA 15
ATOM 24384 C C . ASP A 1 39 ? -4.026 3.745 -16.513 1.00 0.00 39 ASP A C 15
ATOM 24385 O O . ASP A 1 39 ? -4.122 4.796 -15.877 1.00 0.00 39 ASP A O 15
ATOM 24394 N N . ASN A 1 40 ? -4.598 2.631 -16.103 1.00 0.00 40 ASN A N 15
ATOM 24395 C CA . ASN A 1 40 ? -5.446 2.633 -14.920 1.00 0.00 40 ASN A CA 15
ATOM 24396 C C . ASN A 1 40 ? -4.732 1.940 -13.800 1.00 0.00 40 ASN A C 15
ATOM 24397 O O . ASN A 1 40 ? -4.306 0.794 -13.950 1.00 0.00 40 ASN A O 15
ATOM 24408 N N . ILE A 1 41 ? -4.645 2.603 -12.670 1.00 0.00 41 ILE A N 15
ATOM 24409 C CA . ILE A 1 41 ? -3.947 2.071 -11.521 1.00 0.00 41 ILE A CA 15
ATOM 24410 C C . ILE A 1 41 ? -4.601 0.789 -11.005 1.00 0.00 41 ILE A C 15
ATOM 24411 O O . ILE A 1 41 ? -3.908 -0.135 -10.604 1.00 0.00 41 ILE A O 15
ATOM 24427 N N . LYS A 1 42 ? -5.934 0.704 -11.074 1.00 0.00 42 LYS A N 15
ATOM 24428 C CA . LYS A 1 42 ? -6.623 -0.479 -10.574 1.00 0.00 42 LYS A CA 15
ATOM 24429 C C . LYS A 1 42 ? -6.324 -1.668 -11.472 1.00 0.00 42 LYS A C 15
ATOM 24430 O O . LYS A 1 42 ? -6.295 -2.805 -11.025 1.00 0.00 42 LYS A O 15
ATOM 24449 N N . THR A 1 43 ? -6.064 -1.375 -12.724 1.00 0.00 43 THR A N 15
ATOM 24450 C CA . THR A 1 43 ? -5.712 -2.372 -13.679 1.00 0.00 43 THR A CA 15
ATOM 24451 C C . THR A 1 43 ? -4.300 -2.880 -13.371 1.00 0.00 43 THR A C 15
ATOM 24452 O O . THR A 1 43 ? -4.047 -4.098 -13.348 1.00 0.00 43 THR A O 15
ATOM 24463 N N . SER A 1 44 ? -3.400 -1.937 -13.075 1.00 0.00 44 SER A N 15
ATOM 24464 C CA . SER A 1 44 ? -2.046 -2.249 -12.682 1.00 0.00 44 SER A CA 15
ATOM 24465 C C . SER A 1 44 ? -2.051 -3.118 -11.405 1.00 0.00 44 SER A C 15
ATOM 24466 O O . SER A 1 44 ? -1.297 -4.095 -11.299 1.00 0.00 44 SER A O 15
ATOM 24474 N N . ILE A 1 45 ? -2.953 -2.769 -10.469 1.00 0.00 45 ILE A N 15
ATOM 24475 C CA . ILE A 1 45 ? -3.180 -3.523 -9.223 1.00 0.00 45 ILE A CA 15
ATOM 24476 C C . ILE A 1 45 ? -3.415 -5.005 -9.539 1.00 0.00 45 ILE A C 15
ATOM 24477 O O . ILE A 1 45 ? -2.816 -5.895 -8.912 1.00 0.00 45 ILE A O 15
ATOM 24493 N N . ILE A 1 46 ? -4.253 -5.249 -10.537 1.00 0.00 46 ILE A N 15
ATOM 24494 C CA . ILE A 1 46 ? -4.636 -6.587 -10.934 1.00 0.00 46 ILE A CA 15
ATOM 24495 C C . ILE A 1 46 ? -3.429 -7.458 -11.294 1.00 0.00 46 ILE A C 15
ATOM 24496 O O . ILE A 1 46 ? -3.272 -8.542 -10.733 1.00 0.00 46 ILE A O 15
ATOM 24512 N N . TYR A 1 47 ? -2.555 -6.970 -12.178 1.00 0.00 47 TYR A N 15
ATOM 24513 C CA . TYR A 1 47 ? -1.408 -7.780 -12.654 1.00 0.00 47 TYR A CA 15
ATOM 24514 C C . TYR A 1 47 ? -0.504 -8.168 -11.499 1.00 0.00 47 TYR A C 15
ATOM 24515 O O . TYR A 1 47 ? -0.096 -9.320 -11.363 1.00 0.00 47 TYR A O 15
ATOM 24533 N N . VAL A 1 48 ? -0.252 -7.215 -10.655 1.00 0.00 48 VAL A N 15
ATOM 24534 C CA . VAL A 1 48 ? 0.674 -7.369 -9.573 1.00 0.00 48 VAL A CA 15
ATOM 24535 C C . VAL A 1 48 ? 0.132 -8.340 -8.520 1.00 0.00 48 VAL A C 15
ATOM 24536 O O . VAL A 1 48 ? 0.838 -9.263 -8.088 1.00 0.00 48 VAL A O 15
ATOM 24549 N N . TYR A 1 49 ? -1.125 -8.174 -8.153 1.00 0.00 49 TYR A N 15
ATOM 24550 C CA . TYR A 1 49 ? -1.752 -9.046 -7.173 1.00 0.00 49 TYR A CA 15
ATOM 24551 C C . TYR A 1 49 ? -1.926 -10.456 -7.720 1.00 0.00 49 TYR A C 15
ATOM 24552 O O . TYR A 1 49 ? -1.718 -11.420 -7.009 1.00 0.00 49 TYR A O 15
ATOM 24570 N N . SER A 1 50 ? -2.260 -10.559 -9.001 1.00 0.00 50 SER A N 15
ATOM 24571 C CA . SER A 1 50 ? -2.487 -11.851 -9.641 1.00 0.00 50 SER A CA 15
ATOM 24572 C C . SER A 1 50 ? -1.183 -12.644 -9.817 1.00 0.00 50 SER A C 15
ATOM 24573 O O . SER A 1 50 ? -1.199 -13.867 -10.014 1.00 0.00 50 SER A O 15
ATOM 24581 N N . SER A 1 51 ? -0.076 -11.943 -9.802 1.00 0.00 51 SER A N 15
ATOM 24582 C CA . SER A 1 51 ? 1.217 -12.553 -9.939 1.00 0.00 51 SER A CA 15
ATOM 24583 C C . SER A 1 51 ? 1.821 -12.876 -8.564 1.00 0.00 51 SER A C 15
ATOM 24584 O O . SER A 1 51 ? 2.258 -13.999 -8.312 1.00 0.00 51 SER A O 15
ATOM 24592 N N . HIS A 1 52 ? 1.790 -11.912 -7.662 1.00 0.00 52 HIS A N 15
ATOM 24593 C CA . HIS A 1 52 ? 2.438 -12.053 -6.351 1.00 0.00 52 HIS A CA 15
ATOM 24594 C C . HIS A 1 52 ? 1.409 -12.505 -5.310 1.00 0.00 52 HIS A C 15
ATOM 24595 O O . HIS A 1 52 ? 1.450 -12.083 -4.147 1.00 0.00 52 HIS A O 15
ATOM 24610 N N . LEU A 1 53 ? 0.555 -13.434 -5.743 1.00 0.00 53 LEU A N 15
ATOM 24611 C CA . LEU A 1 53 ? -0.590 -13.973 -4.982 1.00 0.00 53 LEU A CA 15
ATOM 24612 C C . LEU A 1 53 ? -0.261 -14.378 -3.561 1.00 0.00 53 LEU A C 15
ATOM 24613 O O . LEU A 1 53 ? -1.038 -14.097 -2.655 1.00 0.00 53 LEU A O 15
ATOM 24629 N N . ASP A 1 54 ? 0.887 -15.009 -3.371 1.00 0.00 54 ASP A N 15
ATOM 24630 C CA . ASP A 1 54 ? 1.260 -15.602 -2.072 1.00 0.00 54 ASP A CA 15
ATOM 24631 C C . ASP A 1 54 ? 1.168 -14.605 -0.933 1.00 0.00 54 ASP A C 15
ATOM 24632 O O . ASP A 1 54 ? 0.403 -14.816 0.009 1.00 0.00 54 ASP A O 15
ATOM 24641 N N . GLU A 1 55 ? 1.811 -13.469 -1.082 1.00 0.00 55 GLU A N 15
ATOM 24642 C CA . GLU A 1 55 ? 1.834 -12.491 -0.012 1.00 0.00 55 GLU A CA 15
ATOM 24643 C C . GLU A 1 55 ? 0.480 -11.803 0.103 1.00 0.00 55 GLU A C 15
ATOM 24644 O O . GLU A 1 55 ? 0.017 -11.472 1.215 1.00 0.00 55 GLU A O 15
ATOM 24656 N N . ILE A 1 56 ? -0.169 -11.624 -1.051 1.00 0.00 56 ILE A N 15
ATOM 24657 C CA . ILE A 1 56 ? -1.469 -10.971 -1.129 1.00 0.00 56 ILE A CA 15
ATOM 24658 C C . ILE A 1 56 ? -2.484 -11.743 -0.285 1.00 0.00 56 ILE A C 15
ATOM 24659 O O . ILE A 1 56 ? -3.239 -11.160 0.479 1.00 0.00 56 ILE A O 15
ATOM 24675 N N . ARG A 1 57 ? -2.447 -13.058 -0.395 1.00 0.00 57 ARG A N 15
ATOM 24676 C CA . ARG A 1 57 ? -3.403 -13.905 0.283 1.00 0.00 57 ARG A CA 15
ATOM 24677 C C . ARG A 1 57 ? -3.206 -13.956 1.806 1.00 0.00 57 ARG A C 15
ATOM 24678 O O . ARG A 1 57 ? -4.184 -14.167 2.530 1.00 0.00 57 ARG A O 15
ATOM 24699 N N . LYS A 1 58 ? -1.957 -13.758 2.301 1.00 0.00 58 LYS A N 15
ATOM 24700 C CA . LYS A 1 58 ? -1.730 -13.678 3.781 1.00 0.00 58 LYS A CA 15
ATOM 24701 C C . LYS A 1 58 ? -2.513 -12.513 4.378 1.00 0.00 58 LYS A C 15
ATOM 24702 O O . LYS A 1 58 ? -3.316 -12.677 5.306 1.00 0.00 58 LYS A O 15
ATOM 24721 N N . ASN A 1 59 ? -2.265 -11.343 3.840 1.00 0.00 59 ASN A N 15
ATOM 24722 C CA . ASN A 1 59 ? -2.828 -10.106 4.358 1.00 0.00 59 ASN A CA 15
ATOM 24723 C C . ASN A 1 59 ? -3.734 -9.496 3.326 1.00 0.00 59 ASN A C 15
ATOM 24724 O O . ASN A 1 59 ? -3.504 -8.372 2.857 1.00 0.00 59 ASN A O 15
ATOM 24735 N N . LYS A 1 60 ? -4.769 -10.243 2.971 1.00 0.00 60 LYS A N 15
ATOM 24736 C CA . LYS A 1 60 ? -5.732 -9.828 1.951 1.00 0.00 60 LYS A CA 15
ATOM 24737 C C . LYS A 1 60 ? -6.373 -8.488 2.298 1.00 0.00 60 LYS A C 15
ATOM 24738 O O . LYS A 1 60 ? -6.578 -7.660 1.435 1.00 0.00 60 LYS A O 15
ATOM 24757 N N . GLU A 1 61 ? -6.621 -8.267 3.584 1.00 0.00 61 GLU A N 15
ATOM 24758 C CA . GLU A 1 61 ? -7.237 -7.051 4.051 1.00 0.00 61 GLU A CA 15
ATOM 24759 C C . GLU A 1 61 ? -6.329 -5.856 3.796 1.00 0.00 61 GLU A C 15
ATOM 24760 O O . GLU A 1 61 ? -6.786 -4.801 3.378 1.00 0.00 61 GLU A O 15
ATOM 24772 N N . PHE A 1 62 ? -5.035 -6.059 4.002 1.00 0.00 62 PHE A N 15
ATOM 24773 C CA . PHE A 1 62 ? -4.047 -5.015 3.801 1.00 0.00 62 PHE A CA 15
ATOM 24774 C C . PHE A 1 62 ? -4.003 -4.625 2.338 1.00 0.00 62 PHE A C 15
ATOM 24775 O O . PHE A 1 62 ? -4.152 -3.457 1.995 1.00 0.00 62 PHE A O 15
ATOM 24792 N N . TYR A 1 63 ? -3.863 -5.617 1.484 1.00 0.00 63 TYR A N 15
ATOM 24793 C CA . TYR A 1 63 ? -3.748 -5.385 0.068 1.00 0.00 63 TYR A CA 15
ATOM 24794 C C . TYR A 1 63 ? -5.017 -4.875 -0.559 1.00 0.00 63 TYR A C 15
ATOM 24795 O O . TYR A 1 63 ? -4.963 -4.059 -1.474 1.00 0.00 63 TYR A O 15
ATOM 24813 N N . ASP A 1 64 ? -6.147 -5.318 -0.061 1.00 0.00 64 ASP A N 15
ATOM 24814 C CA . ASP A 1 64 ? -7.421 -4.872 -0.596 1.00 0.00 64 ASP A CA 15
ATOM 24815 C C . ASP A 1 64 ? -7.660 -3.415 -0.231 1.00 0.00 64 ASP A C 15
ATOM 24816 O O . ASP A 1 64 ? -8.028 -2.600 -1.084 1.00 0.00 64 ASP A O 15
ATOM 24825 N N . MET A 1 65 ? -7.405 -3.077 1.030 1.00 0.00 65 MET A N 15
ATOM 24826 C CA . MET A 1 65 ? -7.583 -1.720 1.491 1.00 0.00 65 MET A CA 15
ATOM 24827 C C . MET A 1 65 ? -6.587 -0.766 0.864 1.00 0.00 65 MET A C 15
ATOM 24828 O O . MET A 1 65 ? -6.969 0.319 0.455 1.00 0.00 65 MET A O 15
ATOM 24842 N N . ILE A 1 66 ? -5.316 -1.161 0.736 1.00 0.00 66 ILE A N 15
ATOM 24843 C CA . ILE A 1 66 ? -4.361 -0.256 0.103 1.00 0.00 66 ILE A CA 15
ATOM 24844 C C . ILE A 1 66 ? -4.711 -0.024 -1.355 1.00 0.00 66 ILE A C 15
ATOM 24845 O O . ILE A 1 66 ? -4.590 1.082 -1.830 1.00 0.00 66 ILE A O 15
ATOM 24861 N N . ALA A 1 67 ? -5.216 -1.063 -2.028 1.00 0.00 67 ALA A N 15
ATOM 24862 C CA . ALA A 1 67 ? -5.570 -0.989 -3.446 1.00 0.00 67 ALA A CA 15
ATOM 24863 C C . ALA A 1 67 ? -6.550 0.138 -3.723 1.00 0.00 67 ALA A C 15
ATOM 24864 O O . ALA A 1 67 ? -6.370 0.897 -4.673 1.00 0.00 67 ALA A O 15
ATOM 24871 N N . GLU A 1 68 ? -7.564 0.266 -2.886 1.00 0.00 68 GLU A N 15
ATOM 24872 C CA . GLU A 1 68 ? -8.554 1.312 -3.068 1.00 0.00 68 GLU A CA 15
ATOM 24873 C C . GLU A 1 68 ? -7.992 2.691 -2.676 1.00 0.00 68 GLU A C 15
ATOM 24874 O O . GLU A 1 68 ? -8.247 3.693 -3.355 1.00 0.00 68 GLU A O 15
ATOM 24886 N N . ILE A 1 69 ? -7.184 2.726 -1.615 1.00 0.00 69 ILE A N 15
ATOM 24887 C CA . ILE A 1 69 ? -6.568 3.971 -1.137 1.00 0.00 69 ILE A CA 15
ATOM 24888 C C . ILE A 1 69 ? -5.588 4.516 -2.173 1.00 0.00 69 ILE A C 15
ATOM 24889 O O . ILE A 1 69 ? -5.560 5.726 -2.438 1.00 0.00 69 ILE A O 15
ATOM 24905 N N . LEU A 1 70 ? -4.801 3.616 -2.760 1.00 0.00 70 LEU A N 15
ATOM 24906 C CA . LEU A 1 70 ? -3.832 3.966 -3.794 1.00 0.00 70 LEU A CA 15
ATOM 24907 C C . LEU A 1 70 ? -4.506 4.710 -4.932 1.00 0.00 70 LEU A C 15
ATOM 24908 O O . LEU A 1 70 ? -4.033 5.750 -5.353 1.00 0.00 70 LEU A O 15
ATOM 24924 N N . GLN A 1 71 ? -5.642 4.194 -5.376 1.00 0.00 71 GLN A N 15
ATOM 24925 C CA . GLN A 1 71 ? -6.408 4.816 -6.458 1.00 0.00 71 GLN A CA 15
ATOM 24926 C C . GLN A 1 71 ? -6.868 6.207 -6.033 1.00 0.00 71 GLN A C 15
ATOM 24927 O O . GLN A 1 71 ? -6.605 7.211 -6.706 1.00 0.00 71 GLN A O 15
ATOM 24941 N N . ARG A 1 72 ? -7.498 6.233 -4.883 1.00 0.00 72 ARG A N 15
ATOM 24942 C CA . ARG A 1 72 ? -8.121 7.383 -4.307 1.00 0.00 72 ARG A CA 15
ATOM 24943 C C . ARG A 1 72 ? -7.133 8.534 -4.087 1.00 0.00 72 ARG A C 15
ATOM 24944 O O . ARG A 1 72 ? -7.359 9.656 -4.549 1.00 0.00 72 ARG A O 15
ATOM 24965 N N . TYR A 1 73 ? -6.041 8.258 -3.417 1.00 0.00 73 TYR A N 15
ATOM 24966 C CA . TYR A 1 73 ? -5.096 9.295 -3.084 1.00 0.00 73 TYR A CA 15
ATOM 24967 C C . TYR A 1 73 ? -4.111 9.612 -4.177 1.00 0.00 73 TYR A C 15
ATOM 24968 O O . TYR A 1 73 ? -3.573 10.712 -4.201 1.00 0.00 73 TYR A O 15
ATOM 24986 N N . TYR A 1 74 ? -3.870 8.697 -5.099 1.00 0.00 74 TYR A N 15
ATOM 24987 C CA . TYR A 1 74 ? -2.972 9.022 -6.198 1.00 0.00 74 TYR A CA 15
ATOM 24988 C C . TYR A 1 74 ? -3.608 10.098 -7.084 1.00 0.00 74 TYR A C 15
ATOM 24989 O O . TYR A 1 74 ? -2.916 10.946 -7.641 1.00 0.00 74 TYR A O 15
ATOM 25007 N N . LYS A 1 75 ? -4.929 10.087 -7.152 1.00 0.00 75 LYS A N 15
ATOM 25008 C CA . LYS A 1 75 ? -5.667 11.085 -7.906 1.00 0.00 75 LYS A CA 15
ATOM 25009 C C . LYS A 1 75 ? -5.668 12.437 -7.174 1.00 0.00 75 LYS A C 15
ATOM 25010 O O . LYS A 1 75 ? -5.918 13.478 -7.782 1.00 0.00 75 LYS A O 15
ATOM 25029 N N . LYS A 1 76 ? -5.401 12.414 -5.880 1.00 0.00 76 LYS A N 15
ATOM 25030 C CA . LYS A 1 76 ? -5.432 13.626 -5.081 1.00 0.00 76 LYS A CA 15
ATOM 25031 C C . LYS A 1 76 ? -4.034 14.202 -4.843 1.00 0.00 76 LYS A C 15
ATOM 25032 O O . LYS A 1 76 ? -3.794 15.385 -5.097 1.00 0.00 76 LYS A O 15
ATOM 25051 N N . ILE A 1 77 ? -3.121 13.370 -4.376 1.00 0.00 77 ILE A N 15
ATOM 25052 C CA . ILE A 1 77 ? -1.789 13.841 -4.008 1.00 0.00 77 ILE A CA 15
ATOM 25053 C C . ILE A 1 77 ? -0.711 13.264 -4.922 1.00 0.00 77 ILE A C 15
ATOM 25054 O O . ILE A 1 77 ? 0.322 13.885 -5.153 1.00 0.00 77 ILE A O 15
ATOM 25070 N N . GLY A 1 78 ? -0.951 12.085 -5.433 1.00 0.00 78 GLY A N 15
ATOM 25071 C CA . GLY A 1 78 ? -0.017 11.469 -6.340 1.00 0.00 78 GLY A CA 15
ATOM 25072 C C . GLY A 1 78 ? 0.417 10.140 -5.821 1.00 0.00 78 GLY A C 15
ATOM 25073 O O . GLY A 1 78 ? 0.528 9.967 -4.602 1.00 0.00 78 GLY A O 15
ATOM 25077 N N . ILE A 1 79 ? 0.681 9.203 -6.718 1.00 0.00 79 ILE A N 15
ATOM 25078 C CA . ILE A 1 79 ? 1.026 7.843 -6.324 1.00 0.00 79 ILE A CA 15
ATOM 25079 C C . ILE A 1 79 ? 2.335 7.816 -5.523 1.00 0.00 79 ILE A C 15
ATOM 25080 O O . ILE A 1 79 ? 2.448 7.081 -4.545 1.00 0.00 79 ILE A O 15
ATOM 25096 N N . GLU A 1 80 ? 3.273 8.690 -5.899 1.00 0.00 80 GLU A N 15
ATOM 25097 C CA . GLU A 1 80 ? 4.570 8.798 -5.236 1.00 0.00 80 GLU A CA 15
ATOM 25098 C C . GLU A 1 80 ? 4.394 9.039 -3.746 1.00 0.00 80 GLU A C 15
ATOM 25099 O O . GLU A 1 80 ? 5.033 8.384 -2.908 1.00 0.00 80 GLU A O 15
ATOM 25111 N N . ASN A 1 81 ? 3.514 9.974 -3.440 1.00 0.00 81 ASN A N 15
ATOM 25112 C CA . ASN A 1 81 ? 3.240 10.385 -2.068 1.00 0.00 81 ASN A CA 15
ATOM 25113 C C . ASN A 1 81 ? 2.651 9.209 -1.300 1.00 0.00 81 ASN A C 15
ATOM 25114 O O . ASN A 1 81 ? 3.149 8.829 -0.242 1.00 0.00 81 ASN A O 15
ATOM 25125 N N . VAL A 1 82 ? 1.638 8.586 -1.902 1.00 0.00 82 VAL A N 15
ATOM 25126 C CA . VAL A 1 82 ? 0.892 7.493 -1.277 1.00 0.00 82 VAL A CA 15
ATOM 25127 C C . VAL A 1 82 ? 1.785 6.287 -0.998 1.00 0.00 82 VAL A C 15
ATOM 25128 O O . VAL A 1 82 ? 1.745 5.734 0.095 1.00 0.00 82 VAL A O 15
ATOM 25141 N N . ASN A 1 83 ? 2.600 5.903 -1.983 1.00 0.00 83 ASN A N 15
ATOM 25142 C CA . ASN A 1 83 ? 3.508 4.738 -1.857 1.00 0.00 83 ASN A CA 15
ATOM 25143 C C . ASN A 1 83 ? 4.381 4.854 -0.629 1.00 0.00 83 ASN A C 15
ATOM 25144 O O . ASN A 1 83 ? 4.543 3.900 0.133 1.00 0.00 83 ASN A O 15
ATOM 25155 N N . GLN A 1 84 ? 4.902 6.042 -0.419 1.00 0.00 84 GLN A N 15
ATOM 25156 C CA . GLN A 1 84 ? 5.790 6.315 0.689 1.00 0.00 84 GLN A CA 15
ATOM 25157 C C . GLN A 1 84 ? 4.981 6.202 1.998 1.00 0.00 84 GLN A C 15
ATOM 25158 O O . GLN A 1 84 ? 5.403 5.547 2.948 1.00 0.00 84 GLN A O 15
ATOM 25172 N N . LEU A 1 85 ? 3.795 6.778 1.995 1.00 0.00 85 LEU A N 15
ATOM 25173 C CA . LEU A 1 85 ? 2.910 6.776 3.158 1.00 0.00 85 LEU A CA 15
ATOM 25174 C C . LEU A 1 85 ? 2.492 5.351 3.549 1.00 0.00 85 LEU A C 15
ATOM 25175 O O . LEU A 1 85 ? 2.414 5.025 4.741 1.00 0.00 85 LEU A O 15
ATOM 25191 N N . ILE A 1 86 ? 2.256 4.503 2.551 1.00 0.00 86 ILE A N 15
ATOM 25192 C CA . ILE A 1 86 ? 1.918 3.095 2.785 1.00 0.00 86 ILE A CA 15
ATOM 25193 C C . ILE A 1 86 ? 3.081 2.402 3.506 1.00 0.00 86 ILE A C 15
ATOM 25194 O O . ILE A 1 86 ? 2.877 1.652 4.473 1.00 0.00 86 ILE A O 15
ATOM 25210 N N . LEU A 1 87 ? 4.293 2.710 3.070 1.00 0.00 87 LEU A N 15
ATOM 25211 C CA . LEU A 1 87 ? 5.495 2.163 3.678 1.00 0.00 87 LEU A CA 15
ATOM 25212 C C . LEU A 1 87 ? 5.606 2.621 5.128 1.00 0.00 87 LEU A C 15
ATOM 25213 O O . LEU A 1 87 ? 5.922 1.834 6.014 1.00 0.00 87 LEU A O 15
ATOM 25229 N N . THR A 1 88 ? 5.293 3.882 5.363 1.00 0.00 88 THR A N 15
ATOM 25230 C CA . THR A 1 88 ? 5.270 4.448 6.697 1.00 0.00 88 THR A CA 15
ATOM 25231 C C . THR A 1 88 ? 4.228 3.720 7.593 1.00 0.00 88 THR A C 15
ATOM 25232 O O . THR A 1 88 ? 4.466 3.497 8.781 1.00 0.00 88 THR A O 15
ATOM 25243 N N . THR A 1 89 ? 3.129 3.294 6.987 1.00 0.00 89 THR A N 15
ATOM 25244 C CA . THR A 1 89 ? 2.019 2.663 7.695 1.00 0.00 89 THR A CA 15
ATOM 25245 C C . THR A 1 89 ? 2.447 1.342 8.345 1.00 0.00 89 THR A C 15
ATOM 25246 O O . THR A 1 89 ? 2.069 1.044 9.472 1.00 0.00 89 THR A O 15
ATOM 25257 N N . ILE A 1 90 ? 3.264 0.579 7.653 1.00 0.00 90 ILE A N 15
ATOM 25258 C CA . ILE A 1 90 ? 3.725 -0.694 8.189 1.00 0.00 90 ILE A CA 15
ATOM 25259 C C . ILE A 1 90 ? 5.024 -0.543 8.957 1.00 0.00 90 ILE A C 15
ATOM 25260 O O . ILE A 1 90 ? 5.477 -1.469 9.640 1.00 0.00 90 ILE A O 15
ATOM 25276 N N . LYS A 1 91 ? 5.605 0.627 8.872 1.00 0.00 91 LYS A N 15
ATOM 25277 C CA . LYS A 1 91 ? 6.833 0.929 9.572 1.00 0.00 91 LYS A CA 15
ATOM 25278 C C . LYS A 1 91 ? 6.574 1.679 10.857 1.00 0.00 91 LYS A C 15
ATOM 25279 O O . LYS A 1 91 ? 7.433 2.429 11.332 1.00 0.00 91 LYS A O 15
ATOM 25298 N N . LEU A 1 92 ? 5.407 1.472 11.448 1.00 0.00 92 LEU A N 15
ATOM 25299 C CA . LEU A 1 92 ? 5.130 2.023 12.767 1.00 0.00 92 LEU A CA 15
ATOM 25300 C C . LEU A 1 92 ? 5.868 1.235 13.864 1.00 0.00 92 LEU A C 15
ATOM 25301 O O . LEU A 1 92 ? 5.288 0.503 14.664 1.00 0.00 92 LEU A O 15
ATOM 25317 N N . GLU A 1 93 ? 7.154 1.359 13.827 1.00 0.00 93 GLU A N 15
ATOM 25318 C CA . GLU A 1 93 ? 8.058 0.661 14.683 1.00 0.00 93 GLU A CA 15
ATOM 25319 C C . GLU A 1 93 ? 8.228 1.399 16.000 1.00 0.00 93 GLU A C 15
ATOM 25320 O O . GLU A 1 93 ? 8.578 2.598 16.014 1.00 0.00 93 GLU A O 15
ATOM 25332 N N . HIS A 1 94 ? 7.941 0.692 17.090 1.00 0.00 94 HIS A N 15
ATOM 25333 C CA . HIS A 1 94 ? 8.052 1.227 18.442 1.00 0.00 94 HIS A CA 15
ATOM 25334 C C . HIS A 1 94 ? 9.469 1.693 18.717 1.00 0.00 94 HIS A C 15
ATOM 25335 O O . HIS A 1 94 ? 10.415 0.916 18.629 1.00 0.00 94 HIS A O 15
ATOM 25350 N N . HIS A 1 95 ? 9.620 2.949 19.021 1.00 0.00 95 HIS A N 15
ATOM 25351 C CA . HIS A 1 95 ? 10.934 3.497 19.196 1.00 0.00 95 HIS A CA 15
ATOM 25352 C C . HIS A 1 95 ? 11.286 3.632 20.662 1.00 0.00 95 HIS A C 15
ATOM 25353 O O . HIS A 1 95 ? 11.087 4.678 21.267 1.00 0.00 95 HIS A O 15
ATOM 25368 N N . HIS A 1 96 ? 11.712 2.534 21.228 1.00 0.00 96 HIS A N 15
ATOM 25369 C CA . HIS A 1 96 ? 12.247 2.448 22.577 1.00 0.00 96 HIS A CA 15
ATOM 25370 C C . HIS A 1 96 ? 13.124 1.248 22.601 1.00 0.00 96 HIS A C 15
ATOM 25371 O O . HIS A 1 96 ? 12.835 0.258 21.915 1.00 0.00 96 HIS A O 15
ATOM 25386 N N . HIS A 1 97 ? 14.180 1.314 23.330 1.00 0.00 97 HIS A N 15
ATOM 25387 C CA . HIS A 1 97 ? 15.093 0.222 23.428 1.00 0.00 97 HIS A CA 15
ATOM 25388 C C . HIS A 1 97 ? 15.554 0.121 24.865 1.00 0.00 97 HIS A C 15
ATOM 25389 O O . HIS A 1 97 ? 16.607 0.630 25.229 1.00 0.00 97 HIS A O 15
ATOM 25404 N N . HIS A 1 98 ? 14.701 -0.442 25.694 1.00 0.00 98 HIS A N 15
ATOM 25405 C CA . HIS A 1 98 ? 14.981 -0.619 27.107 1.00 0.00 98 HIS A CA 15
ATOM 25406 C C . HIS A 1 98 ? 13.916 -1.512 27.703 1.00 0.00 98 HIS A C 15
ATOM 25407 O O . HIS A 1 98 ? 12.736 -1.264 27.508 1.00 0.00 98 HIS A O 15
ATOM 25422 N N . HIS A 1 99 ? 14.313 -2.548 28.390 1.00 0.00 99 HIS A N 15
ATOM 25423 C CA . HIS A 1 99 ? 13.338 -3.370 29.071 1.00 0.00 99 HIS A CA 15
ATOM 25424 C C . HIS A 1 99 ? 13.365 -3.020 30.550 1.00 0.00 99 HIS A C 15
ATOM 25425 O O . HIS A 1 99 ? 14.206 -3.540 31.293 1.00 0.00 99 HIS A O 15
ATOM 25441 N N . MET A 1 1 ? -0.511 17.555 6.541 1.00 0.00 1 MET A N 16
ATOM 25442 C CA . MET A 1 1 ? -0.800 16.425 5.678 1.00 0.00 1 MET A CA 16
ATOM 25443 C C . MET A 1 1 ? -0.734 15.157 6.473 1.00 0.00 1 MET A C 16
ATOM 25444 O O . MET A 1 1 ? 0.337 14.580 6.674 1.00 0.00 1 MET A O 16
ATOM 25460 N N . SER A 1 2 ? -1.845 14.776 6.998 1.00 0.00 2 SER A N 16
ATOM 25461 C CA . SER A 1 2 ? -1.977 13.554 7.702 1.00 0.00 2 SER A CA 16
ATOM 25462 C C . SER A 1 2 ? -3.068 12.768 7.018 1.00 0.00 2 SER A C 16
ATOM 25463 O O . SER A 1 2 ? -4.215 13.194 6.981 1.00 0.00 2 SER A O 16
ATOM 25471 N N . ILE A 1 3 ? -2.717 11.627 6.490 1.00 0.00 3 ILE A N 16
ATOM 25472 C CA . ILE A 1 3 ? -3.624 10.824 5.672 1.00 0.00 3 ILE A CA 16
ATOM 25473 C C . ILE A 1 3 ? -4.547 9.936 6.563 1.00 0.00 3 ILE A C 16
ATOM 25474 O O . ILE A 1 3 ? -5.037 8.881 6.187 1.00 0.00 3 ILE A O 16
ATOM 25490 N N . LEU A 1 4 ? -4.882 10.469 7.711 1.00 0.00 4 LEU A N 16
ATOM 25491 C CA . LEU A 1 4 ? -5.791 9.814 8.635 1.00 0.00 4 LEU A CA 16
ATOM 25492 C C . LEU A 1 4 ? -7.220 10.223 8.276 1.00 0.00 4 LEU A C 16
ATOM 25493 O O . LEU A 1 4 ? -8.169 9.986 9.019 1.00 0.00 4 LEU A O 16
ATOM 25509 N N . GLU A 1 5 ? -7.331 10.814 7.093 1.00 0.00 5 GLU A N 16
ATOM 25510 C CA . GLU A 1 5 ? -8.563 11.300 6.504 1.00 0.00 5 GLU A CA 16
ATOM 25511 C C . GLU A 1 5 ? -9.444 10.114 6.120 1.00 0.00 5 GLU A C 16
ATOM 25512 O O . GLU A 1 5 ? -10.669 10.233 5.999 1.00 0.00 5 GLU A O 16
ATOM 25524 N N . ASP A 1 6 ? -8.807 8.980 5.950 1.00 0.00 6 ASP A N 16
ATOM 25525 C CA . ASP A 1 6 ? -9.457 7.789 5.472 1.00 0.00 6 ASP A CA 16
ATOM 25526 C C . ASP A 1 6 ? -9.515 6.670 6.527 1.00 0.00 6 ASP A C 16
ATOM 25527 O O . ASP A 1 6 ? -8.504 6.348 7.175 1.00 0.00 6 ASP A O 16
ATOM 25536 N N . PRO A 1 7 ? -10.717 6.082 6.717 1.00 0.00 7 PRO A N 16
ATOM 25537 C CA . PRO A 1 7 ? -10.941 4.960 7.645 1.00 0.00 7 PRO A CA 16
ATOM 25538 C C . PRO A 1 7 ? -10.146 3.688 7.292 1.00 0.00 7 PRO A C 16
ATOM 25539 O O . PRO A 1 7 ? -9.783 2.911 8.181 1.00 0.00 7 PRO A O 16
ATOM 25550 N N . GLU A 1 8 ? -9.873 3.472 6.016 1.00 0.00 8 GLU A N 16
ATOM 25551 C CA . GLU A 1 8 ? -9.173 2.267 5.592 1.00 0.00 8 GLU A CA 16
ATOM 25552 C C . GLU A 1 8 ? -7.718 2.360 6.044 1.00 0.00 8 GLU A C 16
ATOM 25553 O O . GLU A 1 8 ? -7.166 1.420 6.632 1.00 0.00 8 GLU A O 16
ATOM 25565 N N . PHE A 1 9 ? -7.135 3.521 5.812 1.00 0.00 9 PHE A N 16
ATOM 25566 C CA . PHE A 1 9 ? -5.764 3.812 6.189 1.00 0.00 9 PHE A CA 16
ATOM 25567 C C . PHE A 1 9 ? -5.569 3.708 7.708 1.00 0.00 9 PHE A C 16
ATOM 25568 O O . PHE A 1 9 ? -4.585 3.118 8.183 1.00 0.00 9 PHE A O 16
ATOM 25585 N N . VAL A 1 10 ? -6.497 4.273 8.472 1.00 0.00 10 VAL A N 16
ATOM 25586 C CA . VAL A 1 10 ? -6.393 4.232 9.929 1.00 0.00 10 VAL A CA 16
ATOM 25587 C C . VAL A 1 10 ? -6.443 2.777 10.437 1.00 0.00 10 VAL A C 16
ATOM 25588 O O . VAL A 1 10 ? -5.783 2.424 11.425 1.00 0.00 10 VAL A O 16
ATOM 25601 N N . LYS A 1 11 ? -7.216 1.930 9.760 1.00 0.00 11 LYS A N 16
ATOM 25602 C CA . LYS A 1 11 ? -7.230 0.519 10.074 1.00 0.00 11 LYS A CA 16
ATOM 25603 C C . LYS A 1 11 ? -5.884 -0.112 9.768 1.00 0.00 11 LYS A C 16
ATOM 25604 O O . LYS A 1 11 ? -5.369 -0.854 10.579 1.00 0.00 11 LYS A O 16
ATOM 25623 N N . LEU A 1 12 ? -5.292 0.236 8.618 1.00 0.00 12 LEU A N 16
ATOM 25624 C CA . LEU A 1 12 ? -3.960 -0.278 8.228 1.00 0.00 12 LEU A CA 16
ATOM 25625 C C . LEU A 1 12 ? -2.918 0.066 9.278 1.00 0.00 12 LEU A C 16
ATOM 25626 O O . LEU A 1 12 ? -2.031 -0.731 9.578 1.00 0.00 12 LEU A O 16
ATOM 25642 N N . ARG A 1 13 ? -3.039 1.263 9.827 1.00 0.00 13 ARG A N 16
ATOM 25643 C CA . ARG A 1 13 ? -2.125 1.763 10.842 1.00 0.00 13 ARG A CA 16
ATOM 25644 C C . ARG A 1 13 ? -2.133 0.842 12.071 1.00 0.00 13 ARG A C 16
ATOM 25645 O O . ARG A 1 13 ? -1.091 0.548 12.651 1.00 0.00 13 ARG A O 16
ATOM 25666 N N . GLN A 1 14 ? -3.312 0.386 12.431 1.00 0.00 14 GLN A N 16
ATOM 25667 C CA . GLN A 1 14 ? -3.505 -0.509 13.570 1.00 0.00 14 GLN A CA 16
ATOM 25668 C C . GLN A 1 14 ? -3.161 -1.947 13.176 1.00 0.00 14 GLN A C 16
ATOM 25669 O O . GLN A 1 14 ? -2.685 -2.743 13.993 1.00 0.00 14 GLN A O 16
ATOM 25683 N N . PHE A 1 15 ? -3.400 -2.243 11.917 1.00 0.00 15 PHE A N 16
ATOM 25684 C CA . PHE A 1 15 ? -3.168 -3.540 11.304 1.00 0.00 15 PHE A CA 16
ATOM 25685 C C . PHE A 1 15 ? -1.675 -3.889 11.295 1.00 0.00 15 PHE A C 16
ATOM 25686 O O . PHE A 1 15 ? -1.311 -5.072 11.264 1.00 0.00 15 PHE A O 16
ATOM 25703 N N . LYS A 1 16 ? -0.824 -2.857 11.290 1.00 0.00 16 LYS A N 16
ATOM 25704 C CA . LYS A 1 16 ? 0.660 -2.969 11.329 1.00 0.00 16 LYS A CA 16
ATOM 25705 C C . LYS A 1 16 ? 1.238 -3.450 9.999 1.00 0.00 16 LYS A C 16
ATOM 25706 O O . LYS A 1 16 ? 2.213 -2.897 9.499 1.00 0.00 16 LYS A O 16
ATOM 25725 N N . GLY A 1 17 ? 0.666 -4.495 9.457 1.00 0.00 17 GLY A N 16
ATOM 25726 C CA . GLY A 1 17 ? 1.111 -5.020 8.209 1.00 0.00 17 GLY A CA 16
ATOM 25727 C C . GLY A 1 17 ? 1.280 -6.516 8.251 1.00 0.00 17 GLY A C 16
ATOM 25728 O O . GLY A 1 17 ? 0.446 -7.249 7.733 1.00 0.00 17 GLY A O 16
ATOM 25732 N N . LYS A 1 18 ? 2.325 -6.963 8.957 1.00 0.00 18 LYS A N 16
ATOM 25733 C CA . LYS A 1 18 ? 2.759 -8.376 9.009 1.00 0.00 18 LYS A CA 16
ATOM 25734 C C . LYS A 1 18 ? 3.120 -8.850 7.596 1.00 0.00 18 LYS A C 16
ATOM 25735 O O . LYS A 1 18 ? 2.981 -10.028 7.244 1.00 0.00 18 LYS A O 16
ATOM 25754 N N . VAL A 1 19 ? 3.619 -7.918 6.823 1.00 0.00 19 VAL A N 16
ATOM 25755 C CA . VAL A 1 19 ? 3.995 -8.125 5.441 1.00 0.00 19 VAL A CA 16
ATOM 25756 C C . VAL A 1 19 ? 5.467 -7.811 5.289 1.00 0.00 19 VAL A C 16
ATOM 25757 O O . VAL A 1 19 ? 6.080 -7.256 6.205 1.00 0.00 19 VAL A O 16
ATOM 25770 N N . ASN A 1 20 ? 6.037 -8.158 4.169 1.00 0.00 20 ASN A N 16
ATOM 25771 C CA . ASN A 1 20 ? 7.429 -7.845 3.933 1.00 0.00 20 ASN A CA 16
ATOM 25772 C C . ASN A 1 20 ? 7.522 -6.450 3.363 1.00 0.00 20 ASN A C 16
ATOM 25773 O O . ASN A 1 20 ? 6.848 -6.139 2.372 1.00 0.00 20 ASN A O 16
ATOM 25784 N N . PHE A 1 21 ? 8.352 -5.626 3.961 1.00 0.00 21 PHE A N 16
ATOM 25785 C CA . PHE A 1 21 ? 8.552 -4.252 3.531 1.00 0.00 21 PHE A CA 16
ATOM 25786 C C . PHE A 1 21 ? 8.992 -4.168 2.074 1.00 0.00 21 PHE A C 16
ATOM 25787 O O . PHE A 1 21 ? 8.511 -3.318 1.319 1.00 0.00 21 PHE A O 16
ATOM 25804 N N . ASN A 1 22 ? 9.859 -5.077 1.667 1.00 0.00 22 ASN A N 16
ATOM 25805 C CA . ASN A 1 22 ? 10.435 -5.012 0.327 1.00 0.00 22 ASN A CA 16
ATOM 25806 C C . ASN A 1 22 ? 9.398 -5.392 -0.670 1.00 0.00 22 ASN A C 16
ATOM 25807 O O . ASN A 1 22 ? 9.321 -4.821 -1.749 1.00 0.00 22 ASN A O 16
ATOM 25818 N N . LEU A 1 23 ? 8.552 -6.313 -0.273 1.00 0.00 23 LEU A N 16
ATOM 25819 C CA . LEU A 1 23 ? 7.539 -6.816 -1.140 1.00 0.00 23 LEU A CA 16
ATOM 25820 C C . LEU A 1 23 ? 6.464 -5.769 -1.353 1.00 0.00 23 LEU A C 16
ATOM 25821 O O . LEU A 1 23 ? 6.040 -5.567 -2.467 1.00 0.00 23 LEU A O 16
ATOM 25837 N N . VAL A 1 24 ? 6.068 -5.068 -0.292 1.00 0.00 24 VAL A N 16
ATOM 25838 C CA . VAL A 1 24 ? 5.057 -4.010 -0.423 1.00 0.00 24 VAL A CA 16
ATOM 25839 C C . VAL A 1 24 ? 5.602 -2.870 -1.257 1.00 0.00 24 VAL A C 16
ATOM 25840 O O . VAL A 1 24 ? 4.914 -2.342 -2.129 1.00 0.00 24 VAL A O 16
ATOM 25853 N N . MET A 1 25 ? 6.856 -2.527 -1.015 1.00 0.00 25 MET A N 16
ATOM 25854 C CA . MET A 1 25 ? 7.525 -1.486 -1.777 1.00 0.00 25 MET A CA 16
ATOM 25855 C C . MET A 1 25 ? 7.586 -1.880 -3.255 1.00 0.00 25 MET A C 16
ATOM 25856 O O . MET A 1 25 ? 7.400 -1.047 -4.137 1.00 0.00 25 MET A O 16
ATOM 25870 N N . GLN A 1 26 ? 7.788 -3.159 -3.501 1.00 0.00 26 GLN A N 16
ATOM 25871 C CA . GLN A 1 26 ? 7.784 -3.702 -4.845 1.00 0.00 26 GLN A CA 16
ATOM 25872 C C . GLN A 1 26 ? 6.369 -3.672 -5.433 1.00 0.00 26 GLN A C 16
ATOM 25873 O O . GLN A 1 26 ? 6.208 -3.352 -6.584 1.00 0.00 26 GLN A O 16
ATOM 25887 N N . ILE A 1 27 ? 5.356 -3.999 -4.620 1.00 0.00 27 ILE A N 16
ATOM 25888 C CA . ILE A 1 27 ? 3.942 -3.942 -5.056 1.00 0.00 27 ILE A CA 16
ATOM 25889 C C . ILE A 1 27 ? 3.637 -2.527 -5.544 1.00 0.00 27 ILE A C 16
ATOM 25890 O O . ILE A 1 27 ? 3.083 -2.323 -6.635 1.00 0.00 27 ILE A O 16
ATOM 25906 N N . LEU A 1 28 ? 4.053 -1.568 -4.739 1.00 0.00 28 LEU A N 16
ATOM 25907 C CA . LEU A 1 28 ? 3.880 -0.164 -5.021 1.00 0.00 28 LEU A CA 16
ATOM 25908 C C . LEU A 1 28 ? 4.623 0.234 -6.295 1.00 0.00 28 LEU A C 16
ATOM 25909 O O . LEU A 1 28 ? 4.071 0.905 -7.152 1.00 0.00 28 LEU A O 16
ATOM 25925 N N . ASP A 1 29 ? 5.850 -0.232 -6.422 1.00 0.00 29 ASP A N 16
ATOM 25926 C CA . ASP A 1 29 ? 6.710 0.095 -7.571 1.00 0.00 29 ASP A CA 16
ATOM 25927 C C . ASP A 1 29 ? 6.153 -0.513 -8.840 1.00 0.00 29 ASP A C 16
ATOM 25928 O O . ASP A 1 29 ? 6.026 0.152 -9.863 1.00 0.00 29 ASP A O 16
ATOM 25937 N N . GLU A 1 30 ? 5.794 -1.773 -8.739 1.00 0.00 30 GLU A N 16
ATOM 25938 C CA . GLU A 1 30 ? 5.331 -2.575 -9.852 1.00 0.00 30 GLU A CA 16
ATOM 25939 C C . GLU A 1 30 ? 4.031 -1.993 -10.455 1.00 0.00 30 GLU A C 16
ATOM 25940 O O . GLU A 1 30 ? 3.879 -1.942 -11.686 1.00 0.00 30 GLU A O 16
ATOM 25952 N N . ILE A 1 31 ? 3.107 -1.530 -9.597 1.00 0.00 31 ILE A N 16
ATOM 25953 C CA . ILE A 1 31 ? 1.888 -0.888 -10.096 1.00 0.00 31 ILE A CA 16
ATOM 25954 C C . ILE A 1 31 ? 2.215 0.502 -10.647 1.00 0.00 31 ILE A C 16
ATOM 25955 O O . ILE A 1 31 ? 1.715 0.886 -11.687 1.00 0.00 31 ILE A O 16
ATOM 25971 N N . GLU A 1 32 ? 3.089 1.228 -9.947 1.00 0.00 32 GLU A N 16
ATOM 25972 C CA . GLU A 1 32 ? 3.474 2.572 -10.320 1.00 0.00 32 GLU A CA 16
ATOM 25973 C C . GLU A 1 32 ? 4.137 2.601 -11.697 1.00 0.00 32 GLU A C 16
ATOM 25974 O O . GLU A 1 32 ? 3.740 3.381 -12.569 1.00 0.00 32 GLU A O 16
ATOM 25986 N N . LEU A 1 33 ? 5.111 1.730 -11.901 1.00 0.00 33 LEU A N 16
ATOM 25987 C CA . LEU A 1 33 ? 5.825 1.657 -13.169 1.00 0.00 33 LEU A CA 16
ATOM 25988 C C . LEU A 1 33 ? 4.885 1.279 -14.309 1.00 0.00 33 LEU A C 16
ATOM 25989 O O . LEU A 1 33 ? 5.051 1.728 -15.442 1.00 0.00 33 LEU A O 16
ATOM 26005 N N . ASP A 1 34 ? 3.872 0.484 -13.995 1.00 0.00 34 ASP A N 16
ATOM 26006 C CA . ASP A 1 34 ? 2.900 0.085 -14.991 1.00 0.00 34 ASP A CA 16
ATOM 26007 C C . ASP A 1 34 ? 1.963 1.239 -15.283 1.00 0.00 34 ASP A C 16
ATOM 26008 O O . ASP A 1 34 ? 1.724 1.557 -16.426 1.00 0.00 34 ASP A O 16
ATOM 26017 N N . LEU A 1 35 ? 1.506 1.905 -14.227 1.00 0.00 35 LEU A N 16
ATOM 26018 C CA . LEU A 1 35 ? 0.590 3.062 -14.296 1.00 0.00 35 LEU A CA 16
ATOM 26019 C C . LEU A 1 35 ? 1.066 4.142 -15.285 1.00 0.00 35 LEU A C 16
ATOM 26020 O O . LEU A 1 35 ? 0.245 4.785 -15.954 1.00 0.00 35 LEU A O 16
ATOM 26036 N N . ARG A 1 36 ? 2.379 4.322 -15.394 1.00 0.00 36 ARG A N 16
ATOM 26037 C CA . ARG A 1 36 ? 2.942 5.297 -16.331 1.00 0.00 36 ARG A CA 16
ATOM 26038 C C . ARG A 1 36 ? 2.773 4.894 -17.811 1.00 0.00 36 ARG A C 16
ATOM 26039 O O . ARG A 1 36 ? 3.041 5.699 -18.704 1.00 0.00 36 ARG A O 16
ATOM 26060 N N . GLY A 1 37 ? 2.371 3.667 -18.073 1.00 0.00 37 GLY A N 16
ATOM 26061 C CA . GLY A 1 37 ? 2.184 3.236 -19.454 1.00 0.00 37 GLY A CA 16
ATOM 26062 C C . GLY A 1 37 ? 0.892 2.465 -19.671 1.00 0.00 37 GLY A C 16
ATOM 26063 O O . GLY A 1 37 ? 0.516 2.161 -20.816 1.00 0.00 37 GLY A O 16
ATOM 26067 N N . SER A 1 38 ? 0.225 2.157 -18.596 1.00 0.00 38 SER A N 16
ATOM 26068 C CA . SER A 1 38 ? -1.001 1.405 -18.607 1.00 0.00 38 SER A CA 16
ATOM 26069 C C . SER A 1 38 ? -2.176 2.365 -18.787 1.00 0.00 38 SER A C 16
ATOM 26070 O O . SER A 1 38 ? -1.977 3.582 -19.010 1.00 0.00 38 SER A O 16
ATOM 26078 N N . ASP A 1 39 ? -3.382 1.847 -18.697 1.00 0.00 39 ASP A N 16
ATOM 26079 C CA . ASP A 1 39 ? -4.564 2.670 -18.855 1.00 0.00 39 ASP A CA 16
ATOM 26080 C C . ASP A 1 39 ? -5.055 3.144 -17.503 1.00 0.00 39 ASP A C 16
ATOM 26081 O O . ASP A 1 39 ? -5.530 4.274 -17.370 1.00 0.00 39 ASP A O 16
ATOM 26090 N N . ASN A 1 40 ? -4.904 2.313 -16.483 1.00 0.00 40 ASN A N 16
ATOM 26091 C CA . ASN A 1 40 ? -5.414 2.651 -15.172 1.00 0.00 40 ASN A CA 16
ATOM 26092 C C . ASN A 1 40 ? -4.581 1.988 -14.114 1.00 0.00 40 ASN A C 16
ATOM 26093 O O . ASN A 1 40 ? -3.968 0.956 -14.367 1.00 0.00 40 ASN A O 16
ATOM 26104 N N . ILE A 1 41 ? -4.585 2.562 -12.929 1.00 0.00 41 ILE A N 16
ATOM 26105 C CA . ILE A 1 41 ? -3.888 1.995 -11.799 1.00 0.00 41 ILE A CA 16
ATOM 26106 C C . ILE A 1 41 ? -4.556 0.682 -11.353 1.00 0.00 41 ILE A C 16
ATOM 26107 O O . ILE A 1 41 ? -3.886 -0.220 -10.873 1.00 0.00 41 ILE A O 16
ATOM 26123 N N . LYS A 1 42 ? -5.880 0.563 -11.544 1.00 0.00 42 LYS A N 16
ATOM 26124 C CA . LYS A 1 42 ? -6.572 -0.668 -11.165 1.00 0.00 42 LYS A CA 16
ATOM 26125 C C . LYS A 1 42 ? -6.101 -1.817 -12.054 1.00 0.00 42 LYS A C 16
ATOM 26126 O O . LYS A 1 42 ? -5.968 -2.947 -11.602 1.00 0.00 42 LYS A O 16
ATOM 26145 N N . THR A 1 43 ? -5.814 -1.496 -13.309 1.00 0.00 43 THR A N 16
ATOM 26146 C CA . THR A 1 43 ? -5.298 -2.448 -14.255 1.00 0.00 43 THR A CA 16
ATOM 26147 C C . THR A 1 43 ? -3.926 -2.908 -13.773 1.00 0.00 43 THR A C 16
ATOM 26148 O O . THR A 1 43 ? -3.621 -4.114 -13.750 1.00 0.00 43 THR A O 16
ATOM 26159 N N . SER A 1 44 ? -3.124 -1.938 -13.351 1.00 0.00 44 SER A N 16
ATOM 26160 C CA . SER A 1 44 ? -1.814 -2.203 -12.781 1.00 0.00 44 SER A CA 16
ATOM 26161 C C . SER A 1 44 ? -1.932 -3.136 -11.555 1.00 0.00 44 SER A C 16
ATOM 26162 O O . SER A 1 44 ? -1.139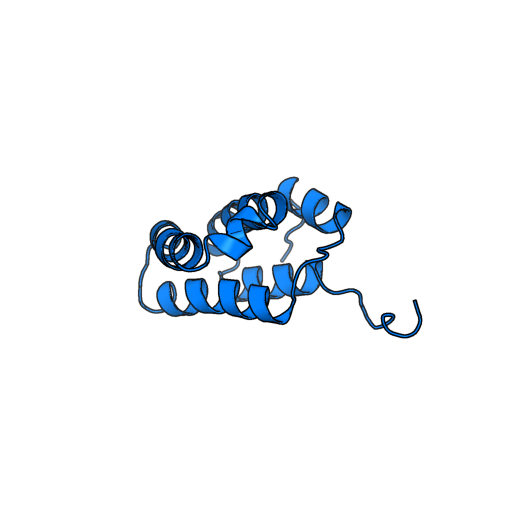 -4.079 -11.392 1.00 0.00 44 SER A O 16
ATOM 26170 N N . ILE A 1 45 ? -2.951 -2.877 -10.723 1.00 0.00 45 ILE A N 16
ATOM 26171 C CA . ILE A 1 45 ? -3.259 -3.692 -9.542 1.00 0.00 45 ILE A CA 16
ATOM 26172 C C . ILE A 1 45 ? -3.455 -5.160 -9.950 1.00 0.00 45 ILE A C 16
ATOM 26173 O O . ILE A 1 45 ? -2.898 -6.062 -9.319 1.00 0.00 45 ILE A O 16
ATOM 26189 N N . ILE A 1 46 ? -4.204 -5.371 -11.035 1.00 0.00 46 ILE A N 16
ATOM 26190 C CA . ILE A 1 46 ? -4.528 -6.711 -11.546 1.00 0.00 46 ILE A CA 16
ATOM 26191 C C . ILE A 1 46 ? -3.276 -7.565 -11.738 1.00 0.00 46 ILE A C 16
ATOM 26192 O O . ILE A 1 46 ? -3.210 -8.688 -11.220 1.00 0.00 46 ILE A O 16
ATOM 26208 N N . TYR A 1 47 ? -2.281 -7.019 -12.440 1.00 0.00 47 TYR A N 16
ATOM 26209 C CA . TYR A 1 47 ? -1.064 -7.777 -12.756 1.00 0.00 47 TYR A CA 16
ATOM 26210 C C . TYR A 1 47 ? -0.317 -8.141 -11.492 1.00 0.00 47 TYR A C 16
ATOM 26211 O O . TYR A 1 47 ? -0.028 -9.305 -11.232 1.00 0.00 47 TYR A O 16
ATOM 26229 N N . VAL A 1 48 ? -0.060 -7.135 -10.696 1.00 0.00 48 VAL A N 16
ATOM 26230 C CA . VAL A 1 48 ? 0.748 -7.249 -9.501 1.00 0.00 48 VAL A CA 16
ATOM 26231 C C . VAL A 1 48 ? 0.126 -8.199 -8.476 1.00 0.00 48 VAL A C 16
ATOM 26232 O O . VAL A 1 48 ? 0.817 -9.058 -7.901 1.00 0.00 48 VAL A O 16
ATOM 26245 N N . TYR A 1 49 ? -1.168 -8.087 -8.282 1.00 0.00 49 TYR A N 16
ATOM 26246 C CA . TYR A 1 49 ? -1.868 -8.921 -7.341 1.00 0.00 49 TYR A CA 16
ATOM 26247 C C . TYR A 1 49 ? -1.989 -10.346 -7.851 1.00 0.00 49 TYR A C 16
ATOM 26248 O O . TYR A 1 49 ? -1.961 -11.279 -7.071 1.00 0.00 49 TYR A O 16
ATOM 26266 N N . SER A 1 50 ? -2.078 -10.504 -9.167 1.00 0.00 50 SER A N 16
ATOM 26267 C CA . SER A 1 50 ? -2.137 -11.821 -9.774 1.00 0.00 50 SER A CA 16
ATOM 26268 C C . SER A 1 50 ? -0.751 -12.472 -9.712 1.00 0.00 50 SER A C 16
ATOM 26269 O O . SER A 1 50 ? -0.620 -13.688 -9.609 1.00 0.00 50 SER A O 16
ATOM 26277 N N . SER A 1 51 ? 0.267 -11.656 -9.771 1.00 0.00 51 SER A N 16
ATOM 26278 C CA . SER A 1 51 ? 1.619 -12.120 -9.699 1.00 0.00 51 SER A CA 16
ATOM 26279 C C . SER A 1 51 ? 1.961 -12.541 -8.277 1.00 0.00 51 SER A C 16
ATOM 26280 O O . SER A 1 51 ? 2.364 -13.671 -8.030 1.00 0.00 51 SER A O 16
ATOM 26288 N N . HIS A 1 52 ? 1.739 -11.665 -7.337 1.00 0.00 52 HIS A N 16
ATOM 26289 C CA . HIS A 1 52 ? 2.181 -11.908 -5.975 1.00 0.00 52 HIS A CA 16
ATOM 26290 C C . HIS A 1 52 ? 1.013 -12.386 -5.105 1.00 0.00 52 HIS A C 16
ATOM 26291 O O . HIS A 1 52 ? 0.902 -11.994 -3.936 1.00 0.00 52 HIS A O 16
ATOM 26306 N N . LEU A 1 53 ? 0.194 -13.294 -5.675 1.00 0.00 53 LEU A N 16
ATOM 26307 C CA . LEU A 1 53 ? -1.013 -13.871 -5.020 1.00 0.00 53 LEU A CA 16
ATOM 26308 C C . LEU A 1 53 ? -0.744 -14.367 -3.613 1.00 0.00 53 LEU A C 16
ATOM 26309 O O . LEU A 1 53 ? -1.574 -14.191 -2.727 1.00 0.00 53 LEU A O 16
ATOM 26325 N N . ASP A 1 54 ? 0.418 -14.966 -3.422 1.00 0.00 54 ASP A N 16
ATOM 26326 C CA . ASP A 1 54 ? 0.826 -15.547 -2.140 1.00 0.00 54 ASP A CA 16
ATOM 26327 C C . ASP A 1 54 ? 0.717 -14.557 -0.973 1.00 0.00 54 ASP A C 16
ATOM 26328 O O . ASP A 1 54 ? 0.115 -14.874 0.056 1.00 0.00 54 ASP A O 16
ATOM 26337 N N . GLU A 1 55 ? 1.276 -13.384 -1.122 1.00 0.00 55 GLU A N 16
ATOM 26338 C CA . GLU A 1 55 ? 1.159 -12.382 -0.081 1.00 0.00 55 GLU A CA 16
ATOM 26339 C C . GLU A 1 55 ? -0.247 -11.751 -0.070 1.00 0.00 55 GLU A C 16
ATOM 26340 O O . GLU A 1 55 ? -0.786 -11.437 0.989 1.00 0.00 55 GLU A O 16
ATOM 26352 N N . ILE A 1 56 ? -0.851 -11.613 -1.256 1.00 0.00 56 ILE A N 16
ATOM 26353 C CA . ILE A 1 56 ? -2.185 -10.993 -1.381 1.00 0.00 56 ILE A CA 16
ATOM 26354 C C . ILE A 1 56 ? -3.224 -11.792 -0.579 1.00 0.00 56 ILE A C 16
ATOM 26355 O O . ILE A 1 56 ? -4.045 -11.227 0.121 1.00 0.00 56 ILE A O 16
ATOM 26371 N N . ARG A 1 57 ? -3.144 -13.110 -0.670 1.00 0.00 57 ARG A N 16
ATOM 26372 C CA . ARG A 1 57 ? -4.069 -13.986 0.045 1.00 0.00 57 ARG A CA 16
ATOM 26373 C C . ARG A 1 57 ? -3.785 -13.978 1.540 1.00 0.00 57 ARG A C 16
ATOM 26374 O O . ARG A 1 57 ? -4.706 -14.077 2.351 1.00 0.00 57 ARG A O 16
ATOM 26395 N N . LYS A 1 58 ? -2.520 -13.841 1.885 1.00 0.00 58 LYS A N 16
ATOM 26396 C CA . LYS A 1 58 ? -2.075 -13.809 3.254 1.00 0.00 58 LYS A CA 16
ATOM 26397 C C . LYS A 1 58 ? -2.604 -12.548 3.936 1.00 0.00 58 LYS A C 16
ATOM 26398 O O . LYS A 1 58 ? -3.280 -12.618 4.974 1.00 0.00 58 LYS A O 16
ATOM 26417 N N . ASN A 1 59 ? -2.399 -11.422 3.308 1.00 0.00 59 ASN A N 16
ATOM 26418 C CA . ASN A 1 59 ? -2.873 -10.165 3.854 1.00 0.00 59 ASN A CA 16
ATOM 26419 C C . ASN A 1 59 ? -3.914 -9.563 2.991 1.00 0.00 59 ASN A C 16
ATOM 26420 O O . ASN A 1 59 ? -3.780 -8.444 2.480 1.00 0.00 59 ASN A O 16
ATOM 26431 N N . LYS A 1 60 ? -4.969 -10.313 2.845 1.00 0.00 60 LYS A N 16
ATOM 26432 C CA . LYS A 1 60 ? -6.088 -9.961 1.999 1.00 0.00 60 LYS A CA 16
ATOM 26433 C C . LYS A 1 60 ? -6.678 -8.599 2.357 1.00 0.00 60 LYS A C 16
ATOM 26434 O O . LYS A 1 60 ? -7.024 -7.839 1.476 1.00 0.00 60 LYS A O 16
ATOM 26453 N N . GLU A 1 61 ? -6.728 -8.282 3.650 1.00 0.00 61 GLU A N 16
ATOM 26454 C CA . GLU A 1 61 ? -7.295 -7.033 4.118 1.00 0.00 61 GLU A CA 16
ATOM 26455 C C . GLU A 1 61 ? -6.400 -5.871 3.760 1.00 0.00 61 GLU A C 16
ATOM 26456 O O . GLU A 1 61 ? -6.876 -4.821 3.326 1.00 0.00 61 GLU A O 16
ATOM 26468 N N . PHE A 1 62 ? -5.099 -6.080 3.918 1.00 0.00 62 PHE A N 16
ATOM 26469 C CA . PHE A 1 62 ? -4.116 -5.052 3.650 1.00 0.00 62 PHE A CA 16
ATOM 26470 C C . PHE A 1 62 ? -4.172 -4.683 2.185 1.00 0.00 62 PHE A C 16
ATOM 26471 O O . PHE A 1 62 ? -4.362 -3.528 1.838 1.00 0.00 62 PHE A O 16
ATOM 26488 N N . TYR A 1 63 ? -4.102 -5.689 1.341 1.00 0.00 63 TYR A N 16
ATOM 26489 C CA . TYR A 1 63 ? -4.081 -5.489 -0.089 1.00 0.00 63 TYR A CA 16
ATOM 26490 C C . TYR A 1 63 ? -5.427 -5.081 -0.667 1.00 0.00 63 TYR A C 16
ATOM 26491 O O . TYR A 1 63 ? -5.491 -4.441 -1.705 1.00 0.00 63 TYR A O 16
ATOM 26509 N N . ASP A 1 64 ? -6.497 -5.425 0.007 1.00 0.00 64 ASP A N 16
ATOM 26510 C CA . ASP A 1 64 ? -7.818 -4.992 -0.434 1.00 0.00 64 ASP A CA 16
ATOM 26511 C C . ASP A 1 64 ? -7.987 -3.498 -0.148 1.00 0.00 64 ASP A C 16
ATOM 26512 O O . ASP A 1 64 ? -8.320 -2.688 -1.061 1.00 0.00 64 ASP A O 16
ATOM 26521 N N . MET A 1 65 ? -7.683 -3.115 1.087 1.00 0.00 65 MET A N 16
ATOM 26522 C CA . MET A 1 65 ? -7.790 -1.734 1.505 1.00 0.00 65 MET A CA 16
ATOM 26523 C C . MET A 1 65 ? -6.811 -0.832 0.778 1.00 0.00 65 MET A C 16
ATOM 26524 O O . MET A 1 65 ? -7.219 0.198 0.240 1.00 0.00 65 MET A O 16
ATOM 26538 N N . ILE A 1 66 ? -5.529 -1.225 0.698 1.00 0.00 66 ILE A N 16
ATOM 26539 C CA . ILE A 1 66 ? -4.553 -0.363 0.034 1.00 0.00 66 ILE A CA 16
ATOM 26540 C C . ILE A 1 66 ? -4.866 -0.192 -1.430 1.00 0.00 66 ILE A C 16
ATOM 26541 O O . ILE A 1 66 ? -4.675 0.873 -1.949 1.00 0.00 66 ILE A O 16
ATOM 26557 N N . ALA A 1 67 ? -5.401 -1.235 -2.076 1.00 0.00 67 ALA A N 16
ATOM 26558 C CA . ALA A 1 67 ? -5.709 -1.176 -3.501 1.00 0.00 67 ALA A CA 16
ATOM 26559 C C . ALA A 1 67 ? -6.629 -0.019 -3.825 1.00 0.00 67 ALA A C 16
ATOM 26560 O O . ALA A 1 67 ? -6.376 0.721 -4.775 1.00 0.00 67 ALA A O 16
ATOM 26567 N N . GLU A 1 68 ? -7.678 0.166 -3.034 1.00 0.00 68 GLU A N 16
ATOM 26568 C CA . GLU A 1 68 ? -8.563 1.286 -3.301 1.00 0.00 68 GLU A CA 16
ATOM 26569 C C . GLU A 1 68 ? -7.957 2.615 -2.832 1.00 0.00 68 GLU A C 16
ATOM 26570 O O . GLU A 1 68 ? -8.142 3.642 -3.487 1.00 0.00 68 GLU A O 16
ATOM 26582 N N . ILE A 1 69 ? -7.198 2.581 -1.724 1.00 0.00 69 ILE A N 16
ATOM 26583 C CA . ILE A 1 69 ? -6.510 3.780 -1.205 1.00 0.00 69 ILE A CA 16
ATOM 26584 C C . ILE A 1 69 ? -5.531 4.307 -2.248 1.00 0.00 69 ILE A C 16
ATOM 26585 O O . ILE A 1 69 ? -5.486 5.500 -2.514 1.00 0.00 69 ILE A O 16
ATOM 26601 N N . LEU A 1 70 ? -4.776 3.393 -2.840 1.00 0.00 70 LEU A N 16
ATOM 26602 C CA . LEU A 1 70 ? -3.790 3.705 -3.863 1.00 0.00 70 LEU A CA 16
ATOM 26603 C C . LEU A 1 70 ? -4.421 4.453 -5.006 1.00 0.00 70 LEU A C 16
ATOM 26604 O O . LEU A 1 70 ? -3.907 5.460 -5.436 1.00 0.00 70 LEU A O 16
ATOM 26620 N N . GLN A 1 71 ? -5.560 3.981 -5.451 1.00 0.00 71 GLN A N 16
ATOM 26621 C CA . GLN A 1 71 ? -6.259 4.604 -6.564 1.00 0.00 71 GLN A CA 16
ATOM 26622 C C . GLN A 1 71 ? -6.802 5.973 -6.158 1.00 0.00 71 GLN A C 16
ATOM 26623 O O . GLN A 1 71 ? -6.580 6.977 -6.837 1.00 0.00 71 GLN A O 16
ATOM 26637 N N . ARG A 1 72 ? -7.476 5.995 -5.032 1.00 0.00 72 ARG A N 16
ATOM 26638 C CA . ARG A 1 72 ? -8.116 7.160 -4.501 1.00 0.00 72 ARG A CA 16
ATOM 26639 C C . ARG A 1 72 ? -7.108 8.274 -4.194 1.00 0.00 72 ARG A C 16
ATOM 26640 O O . ARG A 1 72 ? -7.267 9.421 -4.626 1.00 0.00 72 ARG A O 16
ATOM 26661 N N . TYR A 1 73 ? -6.059 7.932 -3.505 1.00 0.00 73 TYR A N 16
ATOM 26662 C CA . TYR A 1 73 ? -5.087 8.901 -3.113 1.00 0.00 73 TYR A CA 16
ATOM 26663 C C . TYR A 1 73 ? -4.080 9.225 -4.185 1.00 0.00 73 TYR A C 16
ATOM 26664 O O . TYR A 1 73 ? -3.419 10.250 -4.106 1.00 0.00 73 TYR A O 16
ATOM 26682 N N . TYR A 1 74 ? -3.961 8.391 -5.202 1.00 0.00 74 TYR A N 16
ATOM 26683 C CA . TYR A 1 74 ? -3.119 8.753 -6.328 1.00 0.00 74 TYR A CA 16
ATOM 26684 C C . TYR A 1 74 ? -3.763 9.932 -7.050 1.00 0.00 74 TYR A C 16
ATOM 26685 O O . TYR A 1 74 ? -3.085 10.782 -7.613 1.00 0.00 74 TYR A O 16
ATOM 26703 N N . LYS A 1 75 ? -5.077 9.985 -6.979 1.00 0.00 75 LYS A N 16
ATOM 26704 C CA . LYS A 1 75 ? -5.831 11.072 -7.542 1.00 0.00 75 LYS A CA 16
ATOM 26705 C C . LYS A 1 75 ? -5.790 12.275 -6.602 1.00 0.00 75 LYS A C 16
ATOM 26706 O O . LYS A 1 75 ? -5.569 13.400 -7.037 1.00 0.00 75 LYS A O 16
ATOM 26725 N N . LYS A 1 76 ? -5.971 12.022 -5.310 1.00 0.00 76 LYS A N 16
ATOM 26726 C CA . LYS A 1 76 ? -6.029 13.089 -4.309 1.00 0.00 76 LYS A CA 16
ATOM 26727 C C . LYS A 1 76 ? -4.656 13.736 -4.017 1.00 0.00 76 LYS A C 16
ATOM 26728 O O . LYS A 1 76 ? -4.556 14.955 -3.947 1.00 0.00 76 LYS A O 16
ATOM 26747 N N . ILE A 1 77 ? -3.609 12.935 -3.852 1.00 0.00 77 ILE A N 16
ATOM 26748 C CA . ILE A 1 77 ? -2.289 13.489 -3.491 1.00 0.00 77 ILE A CA 16
ATOM 26749 C C . ILE A 1 77 ? -1.157 13.050 -4.435 1.00 0.00 77 ILE A C 16
ATOM 26750 O O . ILE A 1 77 ? -0.139 13.727 -4.531 1.00 0.00 77 ILE A O 16
ATOM 26766 N N . GLY A 1 78 ? -1.304 11.914 -5.073 1.00 0.00 78 GLY A N 16
ATOM 26767 C CA . GLY A 1 78 ? -0.286 11.450 -6.008 1.00 0.00 78 GLY A CA 16
ATOM 26768 C C . GLY A 1 78 ? 0.242 10.094 -5.605 1.00 0.00 78 GLY A C 16
ATOM 26769 O O . GLY A 1 78 ? 0.453 9.853 -4.412 1.00 0.00 78 GLY A O 16
ATOM 26773 N N . ILE A 1 79 ? 0.500 9.222 -6.586 1.00 0.00 79 ILE A N 16
ATOM 26774 C CA . ILE A 1 79 ? 0.882 7.827 -6.319 1.00 0.00 79 ILE A CA 16
ATOM 26775 C C . ILE A 1 79 ? 2.188 7.730 -5.517 1.00 0.00 79 ILE A C 16
ATOM 26776 O O . ILE A 1 79 ? 2.287 6.918 -4.590 1.00 0.00 79 ILE A O 16
ATOM 26792 N N . GLU A 1 80 ? 3.130 8.619 -5.815 1.00 0.00 80 GLU A N 16
ATOM 26793 C CA . GLU A 1 80 ? 4.441 8.641 -5.166 1.00 0.00 80 GLU A CA 16
ATOM 26794 C C . GLU A 1 80 ? 4.269 8.856 -3.677 1.00 0.00 80 GLU A C 16
ATOM 26795 O O . GLU A 1 80 ? 4.887 8.180 -2.835 1.00 0.00 80 GLU A O 16
ATOM 26807 N N . ASN A 1 81 ? 3.391 9.782 -3.371 1.00 0.00 81 ASN A N 16
ATOM 26808 C CA . ASN A 1 81 ? 3.091 10.168 -2.017 1.00 0.00 81 ASN A CA 16
ATOM 26809 C C . ASN A 1 81 ? 2.400 9.051 -1.286 1.00 0.00 81 ASN A C 16
ATOM 26810 O O . ASN A 1 81 ? 2.712 8.771 -0.132 1.00 0.00 81 ASN A O 16
ATOM 26821 N N . VAL A 1 82 ? 1.494 8.376 -1.973 1.00 0.00 82 VAL A N 16
ATOM 26822 C CA . VAL A 1 82 ? 0.762 7.269 -1.376 1.00 0.00 82 VAL A CA 16
ATOM 26823 C C . VAL A 1 82 ? 1.716 6.125 -1.084 1.00 0.00 82 VAL A C 16
ATOM 26824 O O . VAL A 1 82 ? 1.642 5.524 -0.026 1.00 0.00 82 VAL A O 16
ATOM 26837 N N . ASN A 1 83 ? 2.638 5.860 -2.023 1.00 0.00 83 ASN A N 16
ATOM 26838 C CA . ASN A 1 83 ? 3.662 4.810 -1.847 1.00 0.00 83 ASN A CA 16
ATOM 26839 C C . ASN A 1 83 ? 4.393 5.007 -0.535 1.00 0.00 83 ASN A C 16
ATOM 26840 O O . ASN A 1 83 ? 4.487 4.093 0.288 1.00 0.00 83 ASN A O 16
ATOM 26851 N N . GLN A 1 84 ? 4.840 6.232 -0.323 1.00 0.00 84 GLN A N 16
ATOM 26852 C CA . GLN A 1 84 ? 5.597 6.601 0.852 1.00 0.00 84 GLN A CA 16
ATOM 26853 C C . GLN A 1 84 ? 4.719 6.425 2.101 1.00 0.00 84 GLN A C 16
ATOM 26854 O O . GLN A 1 84 ? 5.146 5.850 3.097 1.00 0.00 84 GLN A O 16
ATOM 26868 N N . LEU A 1 85 ? 3.488 6.882 2.024 1.00 0.00 85 LEU A N 16
ATOM 26869 C CA . LEU A 1 85 ? 2.567 6.810 3.151 1.00 0.00 85 LEU A CA 16
ATOM 26870 C C . LEU A 1 85 ? 2.194 5.364 3.516 1.00 0.00 85 LEU A C 16
ATOM 26871 O O . LEU A 1 85 ? 2.063 5.033 4.700 1.00 0.00 85 LEU A O 16
ATOM 26887 N N . ILE A 1 86 ? 2.067 4.499 2.518 1.00 0.00 86 ILE A N 16
ATOM 26888 C CA . ILE A 1 86 ? 1.801 3.078 2.765 1.00 0.00 86 ILE A CA 16
ATOM 26889 C C . ILE A 1 86 ? 3.007 2.462 3.479 1.00 0.00 86 ILE A C 16
ATOM 26890 O O . ILE A 1 86 ? 2.860 1.719 4.460 1.00 0.00 86 ILE A O 16
ATOM 26906 N N . LEU A 1 87 ? 4.198 2.838 3.031 1.00 0.00 87 LEU A N 16
ATOM 26907 C CA . LEU A 1 87 ? 5.435 2.388 3.657 1.00 0.00 87 LEU A CA 16
ATOM 26908 C C . LEU A 1 87 ? 5.511 2.903 5.090 1.00 0.00 87 LEU A C 16
ATOM 26909 O O . LEU A 1 87 ? 5.886 2.180 6.004 1.00 0.00 87 LEU A O 16
ATOM 26925 N N . THR A 1 88 ? 5.090 4.134 5.270 1.00 0.00 88 THR A N 16
ATOM 26926 C CA . THR A 1 88 ? 5.004 4.777 6.567 1.00 0.00 88 THR A CA 16
ATOM 26927 C C . THR A 1 88 ? 4.067 3.988 7.514 1.00 0.00 88 THR A C 16
ATOM 26928 O O . THR A 1 88 ? 4.288 3.930 8.725 1.00 0.00 88 THR A O 16
ATOM 26939 N N . THR A 1 89 ? 3.041 3.386 6.951 1.00 0.00 89 THR A N 16
ATOM 26940 C CA . THR A 1 89 ? 2.076 2.642 7.715 1.00 0.00 89 THR A CA 16
ATOM 26941 C C . THR A 1 89 ? 2.698 1.357 8.283 1.00 0.00 89 THR A C 16
ATOM 26942 O O . THR A 1 89 ? 2.600 1.098 9.481 1.00 0.00 89 THR A O 16
ATOM 26953 N N . ILE A 1 90 ? 3.391 0.599 7.438 1.00 0.00 90 ILE A N 16
ATOM 26954 C CA . ILE A 1 90 ? 4.000 -0.656 7.881 1.00 0.00 90 ILE A CA 16
ATOM 26955 C C . ILE A 1 90 ? 5.269 -0.420 8.706 1.00 0.00 90 ILE A C 16
ATOM 26956 O O . ILE A 1 90 ? 5.662 -1.259 9.526 1.00 0.00 90 ILE A O 16
ATOM 26972 N N . LYS A 1 91 ? 5.906 0.727 8.502 1.00 0.00 91 LYS A N 16
ATOM 26973 C CA . LYS A 1 91 ? 7.066 1.097 9.310 1.00 0.00 91 LYS A CA 16
ATOM 26974 C C . LYS A 1 91 ? 6.600 1.721 10.614 1.00 0.00 91 LYS A C 16
ATOM 26975 O O . LYS A 1 91 ? 7.400 1.973 11.517 1.00 0.00 91 LYS A O 16
ATOM 26994 N N . LEU A 1 92 ? 5.293 1.932 10.687 1.00 0.00 92 LEU A N 16
ATOM 26995 C CA . LEU A 1 92 ? 4.587 2.480 11.817 1.00 0.00 92 LEU A CA 16
ATOM 26996 C C . LEU A 1 92 ? 5.229 3.670 12.529 1.00 0.00 92 LEU A C 16
ATOM 26997 O O . LEU A 1 92 ? 5.182 4.806 12.017 1.00 0.00 92 LEU A O 16
ATOM 27013 N N . GLU A 1 93 ? 5.846 3.432 13.647 1.00 0.00 93 GLU A N 16
ATOM 27014 C CA . GLU A 1 93 ? 6.405 4.485 14.427 1.00 0.00 93 GLU A CA 16
ATOM 27015 C C . GLU A 1 93 ? 7.753 4.934 13.908 1.00 0.00 93 GLU A C 16
ATOM 27016 O O . GLU A 1 93 ? 8.799 4.372 14.277 1.00 0.00 93 GLU A O 16
ATOM 27028 N N . HIS A 1 94 ? 7.707 5.902 13.014 1.00 0.00 94 HIS A N 16
ATOM 27029 C CA . HIS A 1 94 ? 8.888 6.531 12.420 1.00 0.00 94 HIS A CA 16
ATOM 27030 C C . HIS A 1 94 ? 8.407 7.774 11.641 1.00 0.00 94 HIS A C 16
ATOM 27031 O O . HIS A 1 94 ? 9.045 8.240 10.716 1.00 0.00 94 HIS A O 16
ATOM 27046 N N . HIS A 1 95 ? 7.281 8.320 12.056 1.00 0.00 95 HIS A N 16
ATOM 27047 C CA . HIS A 1 95 ? 6.703 9.453 11.365 1.00 0.00 95 HIS A CA 16
ATOM 27048 C C . HIS A 1 95 ? 6.286 10.560 12.335 1.00 0.00 95 HIS A C 16
ATOM 27049 O O . HIS A 1 95 ? 5.266 10.469 13.022 1.00 0.00 95 HIS A O 16
ATOM 27064 N N . HIS A 1 96 ? 7.094 11.574 12.402 1.00 0.00 96 HIS A N 16
ATOM 27065 C CA . HIS A 1 96 ? 6.819 12.764 13.190 1.00 0.00 96 HIS A CA 16
ATOM 27066 C C . HIS A 1 96 ? 7.015 13.949 12.281 1.00 0.00 96 HIS A C 16
ATOM 27067 O O . HIS A 1 96 ? 7.895 13.917 11.424 1.00 0.00 96 HIS A O 16
ATOM 27082 N N . HIS A 1 97 ? 6.215 14.972 12.421 1.00 0.00 97 HIS A N 16
ATOM 27083 C CA . HIS A 1 97 ? 6.303 16.067 11.477 1.00 0.00 97 HIS A CA 16
ATOM 27084 C C . HIS A 1 97 ? 6.998 17.289 12.085 1.00 0.00 97 HIS A C 16
ATOM 27085 O O . HIS A 1 97 ? 7.811 17.937 11.417 1.00 0.00 97 HIS A O 16
ATOM 27100 N N . HIS A 1 98 ? 6.702 17.605 13.331 1.00 0.00 98 HIS A N 16
ATOM 27101 C CA . HIS A 1 98 ? 7.369 18.722 13.988 1.00 0.00 98 HIS A CA 16
ATOM 27102 C C . HIS A 1 98 ? 7.444 18.542 15.485 1.00 0.00 98 HIS A C 16
ATOM 27103 O O . HIS A 1 98 ? 6.433 18.615 16.188 1.00 0.00 98 HIS A O 16
ATOM 27118 N N . HIS A 1 99 ? 8.634 18.263 15.941 1.00 0.00 99 HIS A N 16
ATOM 27119 C CA . HIS A 1 99 ? 8.970 18.149 17.341 1.00 0.00 99 HIS A CA 16
ATOM 27120 C C . HIS A 1 99 ? 10.466 17.934 17.398 1.00 0.00 99 HIS A C 16
ATOM 27121 O O . HIS A 1 99 ? 10.911 16.777 17.495 1.00 0.00 99 HIS A O 16
ATOM 27137 N N . MET A 1 1 ? -5.620 16.142 6.956 1.00 0.00 1 MET A N 17
ATOM 27138 C CA . MET A 1 1 ? -5.449 16.351 5.517 1.00 0.00 1 MET A CA 17
ATOM 27139 C C . MET A 1 1 ? -4.633 15.218 4.936 1.00 0.00 1 MET A C 17
ATOM 27140 O O . MET A 1 1 ? -4.220 14.295 5.670 1.00 0.00 1 MET A O 17
ATOM 27156 N N . SER A 1 2 ? -4.424 15.279 3.623 1.00 0.00 2 SER A N 17
ATOM 27157 C CA . SER A 1 2 ? -3.589 14.365 2.880 1.00 0.00 2 SER A CA 17
ATOM 27158 C C . SER A 1 2 ? -4.175 12.939 2.857 1.00 0.00 2 SER A C 17
ATOM 27159 O O . SER A 1 2 ? -4.936 12.597 1.938 1.00 0.00 2 SER A O 17
ATOM 27167 N N . ILE A 1 3 ? -3.898 12.144 3.888 1.00 0.00 3 ILE A N 17
ATOM 27168 C CA . ILE A 1 3 ? -4.333 10.761 3.902 1.00 0.00 3 ILE A CA 17
ATOM 27169 C C . ILE A 1 3 ? -4.866 10.339 5.291 1.00 0.00 3 ILE A C 17
ATOM 27170 O O . ILE A 1 3 ? -5.545 9.322 5.423 1.00 0.00 3 ILE A O 17
ATOM 27186 N N . LEU A 1 4 ? -4.633 11.172 6.316 1.00 0.00 4 LEU A N 17
ATOM 27187 C CA . LEU A 1 4 ? -5.045 10.831 7.699 1.00 0.00 4 LEU A CA 17
ATOM 27188 C C . LEU A 1 4 ? -6.554 10.962 7.883 1.00 0.00 4 LEU A C 17
ATOM 27189 O O . LEU A 1 4 ? -7.100 10.668 8.948 1.00 0.00 4 LEU A O 17
ATOM 27205 N N . GLU A 1 5 ? -7.202 11.374 6.829 1.00 0.00 5 GLU A N 17
ATOM 27206 C CA . GLU A 1 5 ? -8.623 11.596 6.793 1.00 0.00 5 GLU A CA 17
ATOM 27207 C C . GLU A 1 5 ? -9.364 10.299 6.514 1.00 0.00 5 GLU A C 17
ATOM 27208 O O . GLU A 1 5 ? -10.585 10.236 6.645 1.00 0.00 5 GLU A O 17
ATOM 27220 N N . ASP A 1 6 ? -8.645 9.269 6.133 1.00 0.00 6 ASP A N 17
ATOM 27221 C CA . ASP A 1 6 ? -9.299 8.069 5.658 1.00 0.00 6 ASP A CA 17
ATOM 27222 C C . ASP A 1 6 ? -9.533 7.053 6.761 1.00 0.00 6 ASP A C 17
ATOM 27223 O O . ASP A 1 6 ? -8.631 6.782 7.567 1.00 0.00 6 ASP A O 17
ATOM 27232 N N . PRO A 1 7 ? -10.753 6.486 6.837 1.00 0.00 7 PRO A N 17
ATOM 27233 C CA . PRO A 1 7 ? -11.072 5.434 7.793 1.00 0.00 7 PRO A CA 17
ATOM 27234 C C . PRO A 1 7 ? -10.289 4.135 7.524 1.00 0.00 7 PRO A C 17
ATOM 27235 O O . PRO A 1 7 ? -9.982 3.385 8.452 1.00 0.00 7 PRO A O 17
ATOM 27246 N N . GLU A 1 8 ? -9.934 3.879 6.274 1.00 0.00 8 GLU A N 17
ATOM 27247 C CA . GLU A 1 8 ? -9.196 2.678 5.951 1.00 0.00 8 GLU A CA 17
ATOM 27248 C C . GLU A 1 8 ? -7.754 2.836 6.398 1.00 0.00 8 GLU A C 17
ATOM 27249 O O . GLU A 1 8 ? -7.167 1.914 6.968 1.00 0.00 8 GLU A O 17
ATOM 27261 N N . PHE A 1 9 ? -7.221 4.032 6.207 1.00 0.00 9 PHE A N 17
ATOM 27262 C CA . PHE A 1 9 ? -5.842 4.333 6.565 1.00 0.00 9 PHE A CA 17
ATOM 27263 C C . PHE A 1 9 ? -5.635 4.254 8.079 1.00 0.00 9 PHE A C 17
ATOM 27264 O O . PHE A 1 9 ? -4.647 3.673 8.552 1.00 0.00 9 PHE A O 17
ATOM 27281 N N . VAL A 1 10 ? -6.567 4.816 8.843 1.00 0.00 10 VAL A N 17
ATOM 27282 C CA . VAL A 1 10 ? -6.462 4.773 10.296 1.00 0.00 10 VAL A CA 17
ATOM 27283 C C . VAL A 1 10 ? -6.544 3.322 10.789 1.00 0.00 10 VAL A C 17
ATOM 27284 O O . VAL A 1 10 ? -5.879 2.936 11.758 1.00 0.00 10 VAL A O 17
ATOM 27297 N N . LYS A 1 11 ? -7.343 2.510 10.106 1.00 0.00 11 LYS A N 17
ATOM 27298 C CA . LYS A 1 11 ? -7.415 1.112 10.431 1.00 0.00 11 LYS A CA 17
ATOM 27299 C C . LYS A 1 11 ? -6.117 0.407 10.102 1.00 0.00 11 LYS A C 17
ATOM 27300 O O . LYS A 1 11 ? -5.693 -0.427 10.850 1.00 0.00 11 LYS A O 17
ATOM 27319 N N . LEU A 1 12 ? -5.459 0.793 9.003 1.00 0.00 12 LEU A N 17
ATOM 27320 C CA . LEU A 1 12 ? -4.150 0.216 8.637 1.00 0.00 12 LEU A CA 17
ATOM 27321 C C . LEU A 1 12 ? -3.117 0.448 9.731 1.00 0.00 12 LEU A C 17
ATOM 27322 O O . LEU A 1 12 ? -2.334 -0.443 10.040 1.00 0.00 12 LEU A O 17
ATOM 27338 N N . ARG A 1 13 ? -3.137 1.641 10.319 1.00 0.00 13 ARG A N 17
ATOM 27339 C CA . ARG A 1 13 ? -2.230 1.988 11.420 1.00 0.00 13 ARG A CA 17
ATOM 27340 C C . ARG A 1 13 ? -2.441 1.085 12.627 1.00 0.00 13 ARG A C 17
ATOM 27341 O O . ARG A 1 13 ? -1.489 0.642 13.267 1.00 0.00 13 ARG A O 17
ATOM 27362 N N . GLN A 1 14 ? -3.684 0.812 12.916 1.00 0.00 14 GLN A N 17
ATOM 27363 C CA . GLN A 1 14 ? -4.053 -0.007 14.056 1.00 0.00 14 GLN A CA 17
ATOM 27364 C C . GLN A 1 14 ? -3.880 -1.496 13.740 1.00 0.00 14 GLN A C 17
ATOM 27365 O O . GLN A 1 14 ? -3.659 -2.319 14.636 1.00 0.00 14 GLN A O 17
ATOM 27379 N N . PHE A 1 15 ? -3.994 -1.821 12.480 1.00 0.00 15 PHE A N 17
ATOM 27380 C CA . PHE A 1 15 ? -3.932 -3.183 12.003 1.00 0.00 15 PHE A CA 17
ATOM 27381 C C . PHE A 1 15 ? -2.496 -3.661 11.837 1.00 0.00 15 PHE A C 17
ATOM 27382 O O . PHE A 1 15 ? -2.091 -4.623 12.500 1.00 0.00 15 PHE A O 17
ATOM 27399 N N . LYS A 1 16 ? -1.725 -2.964 10.990 1.00 0.00 16 LYS A N 17
ATOM 27400 C CA . LYS A 1 16 ? -0.354 -3.359 10.612 1.00 0.00 16 LYS A CA 17
ATOM 27401 C C . LYS A 1 16 ? -0.348 -4.635 9.764 1.00 0.00 16 LYS A C 17
ATOM 27402 O O . LYS A 1 16 ? -1.272 -5.460 9.827 1.00 0.00 16 LYS A O 17
ATOM 27421 N N . GLY A 1 17 ? 0.673 -4.808 8.979 1.00 0.00 17 GLY A N 17
ATOM 27422 C CA . GLY A 1 17 ? 0.690 -5.920 8.090 1.00 0.00 17 GLY A CA 17
ATOM 27423 C C . GLY A 1 17 ? 1.762 -6.901 8.423 1.00 0.00 17 GLY A C 17
ATOM 27424 O O . GLY A 1 17 ? 2.845 -6.525 8.849 1.00 0.00 17 GLY A O 17
ATOM 27428 N N . LYS A 1 18 ? 1.473 -8.159 8.219 1.00 0.00 18 LYS A N 17
ATOM 27429 C CA . LYS A 1 18 ? 2.429 -9.231 8.422 1.00 0.00 18 LYS A CA 17
ATOM 27430 C C . LYS A 1 18 ? 3.096 -9.541 7.095 1.00 0.00 18 LYS A C 17
ATOM 27431 O O . LYS A 1 18 ? 3.508 -10.658 6.821 1.00 0.00 18 LYS A O 17
ATOM 27450 N N . VAL A 1 19 ? 3.223 -8.513 6.328 1.00 0.00 19 VAL A N 17
ATOM 27451 C CA . VAL A 1 19 ? 3.755 -8.533 4.991 1.00 0.00 19 VAL A CA 17
ATOM 27452 C C . VAL A 1 19 ? 5.258 -8.355 5.001 1.00 0.00 19 VAL A C 17
ATOM 27453 O O . VAL A 1 19 ? 5.850 -7.938 6.022 1.00 0.00 19 VAL A O 17
ATOM 27466 N N . ASN A 1 20 ? 5.871 -8.670 3.888 1.00 0.00 20 ASN A N 17
ATOM 27467 C CA . ASN A 1 20 ? 7.274 -8.374 3.698 1.00 0.00 20 ASN A CA 17
ATOM 27468 C C . ASN A 1 20 ? 7.343 -6.960 3.186 1.00 0.00 20 ASN A C 17
ATOM 27469 O O . ASN A 1 20 ? 6.785 -6.667 2.121 1.00 0.00 20 ASN A O 17
ATOM 27480 N N . PHE A 1 21 ? 8.008 -6.093 3.920 1.00 0.00 21 PHE A N 17
ATOM 27481 C CA . PHE A 1 21 ? 8.156 -4.690 3.534 1.00 0.00 21 PHE A CA 17
ATOM 27482 C C . PHE A 1 21 ? 8.746 -4.553 2.131 1.00 0.00 21 PHE A C 17
ATOM 27483 O O . PHE A 1 21 ? 8.330 -3.693 1.354 1.00 0.00 21 PHE A O 17
ATOM 27500 N N . ASN A 1 22 ? 9.653 -5.450 1.794 1.00 0.00 22 ASN A N 17
ATOM 27501 C CA . ASN A 1 22 ? 10.354 -5.396 0.514 1.00 0.00 22 ASN A CA 17
ATOM 27502 C C . ASN A 1 22 ? 9.413 -5.733 -0.598 1.00 0.00 22 ASN A C 17
ATOM 27503 O O . ASN A 1 22 ? 9.476 -5.156 -1.687 1.00 0.00 22 ASN A O 17
ATOM 27514 N N . LEU A 1 23 ? 8.512 -6.631 -0.304 1.00 0.00 23 LEU A N 17
ATOM 27515 C CA . LEU A 1 23 ? 7.578 -7.097 -1.270 1.00 0.00 23 LEU A CA 17
ATOM 27516 C C . LEU A 1 23 ? 6.487 -6.069 -1.479 1.00 0.00 23 LEU A C 17
ATOM 27517 O O . LEU A 1 23 ? 6.132 -5.795 -2.602 1.00 0.00 23 LEU A O 17
ATOM 27533 N N . VAL A 1 24 ? 5.992 -5.464 -0.395 1.00 0.00 24 VAL A N 17
ATOM 27534 C CA . VAL A 1 24 ? 4.978 -4.397 -0.503 1.00 0.00 24 VAL A CA 17
ATOM 27535 C C . VAL A 1 24 ? 5.549 -3.242 -1.285 1.00 0.00 24 VAL A C 17
ATOM 27536 O O . VAL A 1 24 ? 4.897 -2.696 -2.181 1.00 0.00 24 VAL A O 17
ATOM 27549 N N . MET A 1 25 ? 6.793 -2.901 -0.969 1.00 0.00 25 MET A N 17
ATOM 27550 C CA . MET A 1 25 ? 7.495 -1.838 -1.653 1.00 0.00 25 MET A CA 17
ATOM 27551 C C . MET A 1 25 ? 7.622 -2.159 -3.132 1.00 0.00 25 MET A C 17
ATOM 27552 O O . MET A 1 25 ? 7.534 -1.283 -3.959 1.00 0.00 25 MET A O 17
ATOM 27566 N N . GLN A 1 26 ? 7.762 -3.428 -3.447 1.00 0.00 26 GLN A N 17
ATOM 27567 C CA . GLN A 1 26 ? 7.819 -3.861 -4.822 1.00 0.00 26 GLN A CA 17
ATOM 27568 C C . GLN A 1 26 ? 6.421 -3.830 -5.457 1.00 0.00 26 GLN A C 17
ATOM 27569 O O . GLN A 1 26 ? 6.296 -3.457 -6.597 1.00 0.00 26 GLN A O 17
ATOM 27583 N N . ILE A 1 27 ? 5.390 -4.217 -4.699 1.00 0.00 27 ILE A N 17
ATOM 27584 C CA . ILE A 1 27 ? 3.998 -4.238 -5.194 1.00 0.00 27 ILE A CA 17
ATOM 27585 C C . ILE A 1 27 ? 3.595 -2.851 -5.691 1.00 0.00 27 ILE A C 17
ATOM 27586 O O . ILE A 1 27 ? 3.163 -2.678 -6.842 1.00 0.00 27 ILE A O 17
ATOM 27602 N N . LEU A 1 28 ? 3.794 -1.870 -4.842 1.00 0.00 28 LEU A N 17
ATOM 27603 C CA . LEU A 1 28 ? 3.444 -0.517 -5.160 1.00 0.00 28 LEU A CA 17
ATOM 27604 C C . LEU A 1 28 ? 4.374 0.100 -6.207 1.00 0.00 28 LEU A C 17
ATOM 27605 O O . LEU A 1 28 ? 3.967 0.917 -7.019 1.00 0.00 28 LEU A O 17
ATOM 27621 N N . ASP A 1 29 ? 5.596 -0.342 -6.201 1.00 0.00 29 ASP A N 17
ATOM 27622 C CA . ASP A 1 29 ? 6.599 0.079 -7.191 1.00 0.00 29 ASP A CA 17
ATOM 27623 C C . ASP A 1 29 ? 6.238 -0.465 -8.559 1.00 0.00 29 ASP A C 17
ATOM 27624 O O . ASP A 1 29 ? 6.291 0.236 -9.557 1.00 0.00 29 ASP A O 17
ATOM 27633 N N . GLU A 1 30 ? 5.857 -1.723 -8.573 1.00 0.00 30 GLU A N 17
ATOM 27634 C CA . GLU A 1 30 ? 5.543 -2.448 -9.794 1.00 0.00 30 GLU A CA 17
ATOM 27635 C C . GLU A 1 30 ? 4.327 -1.839 -10.487 1.00 0.00 30 GLU A C 17
ATOM 27636 O O . GLU A 1 30 ? 4.293 -1.743 -11.717 1.00 0.00 30 GLU A O 17
ATOM 27648 N N . ILE A 1 31 ? 3.332 -1.404 -9.709 1.00 0.00 31 ILE A N 17
ATOM 27649 C CA . ILE A 1 31 ? 2.186 -0.741 -10.315 1.00 0.00 31 ILE A CA 17
ATOM 27650 C C . ILE A 1 31 ? 2.616 0.626 -10.837 1.00 0.00 31 ILE A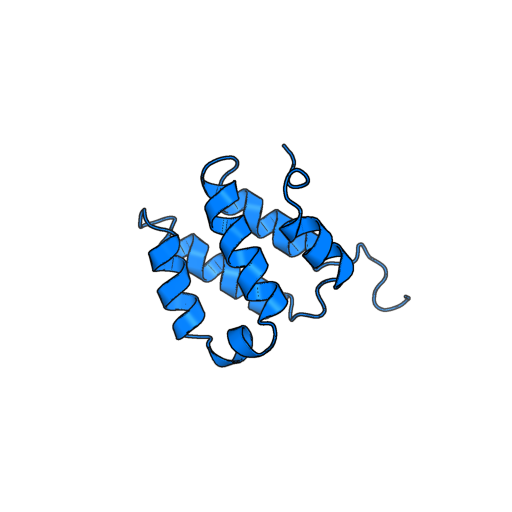 C 17
ATOM 27651 O O . ILE A 1 31 ? 2.285 0.992 -11.941 1.00 0.00 31 ILE A O 17
ATOM 27667 N N . GLU A 1 32 ? 3.433 1.317 -10.048 1.00 0.00 32 GLU A N 17
ATOM 27668 C CA . GLU A 1 32 ? 3.934 2.641 -10.360 1.00 0.00 32 GLU A CA 17
ATOM 27669 C C . GLU A 1 32 ? 4.724 2.645 -11.679 1.00 0.00 32 GLU A C 17
ATOM 27670 O O . GLU A 1 32 ? 4.396 3.402 -12.599 1.00 0.00 32 GLU A O 17
ATOM 27682 N N . LEU A 1 33 ? 5.726 1.779 -11.781 1.00 0.00 33 LEU A N 17
ATOM 27683 C CA . LEU A 1 33 ? 6.568 1.718 -12.970 1.00 0.00 33 LEU A CA 17
ATOM 27684 C C . LEU A 1 33 ? 5.787 1.311 -14.210 1.00 0.00 33 LEU A C 17
ATOM 27685 O O . LEU A 1 33 ? 6.054 1.798 -15.308 1.00 0.00 33 LEU A O 17
ATOM 27701 N N . ASP A 1 34 ? 4.804 0.448 -14.041 1.00 0.00 34 ASP A N 17
ATOM 27702 C CA . ASP A 1 34 ? 4.028 -0.009 -15.179 1.00 0.00 34 ASP A CA 17
ATOM 27703 C C . ASP A 1 34 ? 3.043 1.072 -15.611 1.00 0.00 34 ASP A C 17
ATOM 27704 O O . ASP A 1 34 ? 2.910 1.367 -16.807 1.00 0.00 34 ASP A O 17
ATOM 27713 N N . LEU A 1 35 ? 2.435 1.726 -14.614 1.00 0.00 35 LEU A N 17
ATOM 27714 C CA . LEU A 1 35 ? 1.448 2.812 -14.796 1.00 0.00 35 LEU A CA 17
ATOM 27715 C C . LEU A 1 35 ? 2.050 4.009 -15.538 1.00 0.00 35 LEU A C 17
ATOM 27716 O O . LEU A 1 35 ? 1.315 4.817 -16.144 1.00 0.00 35 LEU A O 17
ATOM 27732 N N . ARG A 1 36 ? 3.388 4.138 -15.472 1.00 0.00 36 ARG A N 17
ATOM 27733 C CA . ARG A 1 36 ? 4.130 5.219 -16.164 1.00 0.00 36 ARG A CA 17
ATOM 27734 C C . ARG A 1 36 ? 3.783 5.268 -17.649 1.00 0.00 36 ARG A C 17
ATOM 27735 O O . ARG A 1 36 ? 3.916 6.315 -18.285 1.00 0.00 36 ARG A O 17
ATOM 27756 N N . GLY A 1 37 ? 3.347 4.135 -18.185 1.00 0.00 37 GLY A N 17
ATOM 27757 C CA . GLY A 1 37 ? 2.975 4.049 -19.567 1.00 0.00 37 GLY A CA 17
ATOM 27758 C C . GLY A 1 37 ? 1.703 4.815 -19.877 1.00 0.00 37 GLY A C 17
ATOM 27759 O O . GLY A 1 37 ? 1.758 5.990 -20.245 1.00 0.00 37 GLY A O 17
ATOM 27763 N N . SER A 1 38 ? 0.552 4.178 -19.715 1.00 0.00 38 SER A N 17
ATOM 27764 C CA . SER A 1 38 ? -0.720 4.800 -20.075 1.00 0.00 38 SER A CA 17
ATOM 27765 C C . SER A 1 38 ? -1.954 4.125 -19.437 1.00 0.00 38 SER A C 17
ATOM 27766 O O . SER A 1 38 ? -3.068 4.648 -19.588 1.00 0.00 38 SER A O 17
ATOM 27774 N N . ASP A 1 39 ? -1.795 3.007 -18.723 1.00 0.00 39 ASP A N 17
ATOM 27775 C CA . ASP A 1 39 ? -2.989 2.304 -18.211 1.00 0.00 39 ASP A CA 17
ATOM 27776 C C . ASP A 1 39 ? -3.564 2.960 -16.950 1.00 0.00 39 ASP A C 17
ATOM 27777 O O . ASP A 1 39 ? -3.280 4.139 -16.644 1.00 0.00 39 ASP A O 17
ATOM 27786 N N . ASN A 1 40 ? -4.384 2.238 -16.251 1.00 0.00 40 ASN A N 17
ATOM 27787 C CA . ASN A 1 40 ? -5.105 2.769 -15.129 1.00 0.00 40 ASN A CA 17
ATOM 27788 C C . ASN A 1 40 ? -4.589 2.071 -13.903 1.00 0.00 40 ASN A C 17
ATOM 27789 O O . ASN A 1 40 ? -4.314 0.900 -13.967 1.00 0.00 40 ASN A O 17
ATOM 27800 N N . ILE A 1 41 ? -4.503 2.761 -12.788 1.00 0.00 41 ILE A N 17
ATOM 27801 C CA . ILE A 1 41 ? -3.931 2.172 -11.582 1.00 0.00 41 ILE A CA 17
ATOM 27802 C C . ILE A 1 41 ? -4.667 0.887 -11.133 1.00 0.00 41 ILE A C 17
ATOM 27803 O O . ILE A 1 41 ? -4.033 -0.059 -10.688 1.00 0.00 41 ILE A O 17
ATOM 27819 N N . LYS A 1 42 ? -5.993 0.845 -11.291 1.00 0.00 42 LYS A N 17
ATOM 27820 C CA . LYS A 1 42 ? -6.764 -0.366 -10.981 1.00 0.00 42 LYS A CA 17
ATOM 27821 C C . LYS A 1 42 ? -6.318 -1.528 -11.875 1.00 0.00 42 LYS A C 17
ATOM 27822 O O . LYS A 1 42 ? -6.270 -2.674 -11.448 1.00 0.00 42 LYS A O 17
ATOM 27841 N N . THR A 1 43 ? -5.943 -1.195 -13.092 1.00 0.00 43 THR A N 17
ATOM 27842 C CA . THR A 1 43 ? -5.488 -2.146 -14.048 1.00 0.00 43 THR A CA 17
ATOM 27843 C C . THR A 1 43 ? -4.063 -2.595 -13.678 1.00 0.00 43 THR A C 17
ATOM 27844 O O . THR A 1 43 ? -3.741 -3.790 -13.727 1.00 0.00 43 THR A O 17
ATOM 27855 N N . SER A 1 44 ? -3.235 -1.631 -13.268 1.00 0.00 44 SER A N 17
ATOM 27856 C CA . SER A 1 44 ? -1.894 -1.894 -12.802 1.00 0.00 44 SER A CA 17
ATOM 27857 C C . SER A 1 44 ? -1.938 -2.862 -11.592 1.00 0.00 44 SER A C 17
ATOM 27858 O O . SER A 1 44 ? -1.124 -3.798 -11.487 1.00 0.00 44 SER A O 17
ATOM 27866 N N . ILE A 1 45 ? -2.925 -2.632 -10.702 1.00 0.00 45 ILE A N 17
ATOM 27867 C CA . ILE A 1 45 ? -3.180 -3.477 -9.527 1.00 0.00 45 ILE A CA 17
ATOM 27868 C C . ILE A 1 45 ? -3.356 -4.936 -9.952 1.00 0.00 45 ILE A C 17
ATOM 27869 O O . ILE A 1 45 ? -2.726 -5.830 -9.384 1.00 0.00 45 ILE A O 17
ATOM 27885 N N . ILE A 1 46 ? -4.167 -5.146 -10.988 1.00 0.00 46 ILE A N 17
ATOM 27886 C CA . ILE A 1 46 ? -4.485 -6.479 -11.509 1.00 0.00 46 ILE A CA 17
ATOM 27887 C C . ILE A 1 46 ? -3.226 -7.288 -11.800 1.00 0.00 46 ILE A C 17
ATOM 27888 O O . ILE A 1 46 ? -3.080 -8.406 -11.304 1.00 0.00 46 ILE A O 17
ATOM 27904 N N . TYR A 1 47 ? -2.308 -6.691 -12.554 1.00 0.00 47 TYR A N 17
ATOM 27905 C CA . TYR A 1 47 ? -1.096 -7.387 -12.997 1.00 0.00 47 TYR A CA 17
ATOM 27906 C C . TYR A 1 47 ? -0.276 -7.859 -11.810 1.00 0.00 47 TYR A C 17
ATOM 27907 O O . TYR A 1 47 ? 0.034 -9.045 -11.667 1.00 0.00 47 TYR A O 17
ATOM 27925 N N . VAL A 1 48 ? 0.011 -6.925 -10.939 1.00 0.00 48 VAL A N 17
ATOM 27926 C CA . VAL A 1 48 ? 0.880 -7.143 -9.814 1.00 0.00 48 VAL A CA 17
ATOM 27927 C C . VAL A 1 48 ? 0.268 -8.118 -8.809 1.00 0.00 48 VAL A C 17
ATOM 27928 O O . VAL A 1 48 ? 0.954 -9.022 -8.305 1.00 0.00 48 VAL A O 17
ATOM 27941 N N . TYR A 1 49 ? -1.012 -7.971 -8.554 1.00 0.00 49 TYR A N 17
ATOM 27942 C CA . TYR A 1 49 ? -1.709 -8.838 -7.629 1.00 0.00 49 TYR A CA 17
ATOM 27943 C C . TYR A 1 49 ? -1.834 -10.248 -8.181 1.00 0.00 49 TYR A C 17
ATOM 27944 O O . TYR A 1 49 ? -1.652 -11.203 -7.455 1.00 0.00 49 TYR A O 17
ATOM 27962 N N . SER A 1 50 ? -2.086 -10.366 -9.482 1.00 0.00 50 SER A N 17
ATOM 27963 C CA . SER A 1 50 ? -2.211 -11.668 -10.128 1.00 0.00 50 SER A CA 17
ATOM 27964 C C . SER A 1 50 ? -0.840 -12.368 -10.189 1.00 0.00 50 SER A C 17
ATOM 27965 O O . SER A 1 50 ? -0.746 -13.601 -10.208 1.00 0.00 50 SER A O 17
ATOM 27973 N N . SER A 1 51 ? 0.212 -11.589 -10.201 1.00 0.00 51 SER A N 17
ATOM 27974 C CA . SER A 1 51 ? 1.536 -12.133 -10.238 1.00 0.00 51 SER A CA 17
ATOM 27975 C C . SER A 1 51 ? 1.999 -12.540 -8.821 1.00 0.00 51 SER A C 17
ATOM 27976 O O . SER A 1 51 ? 2.441 -13.675 -8.588 1.00 0.00 51 SER A O 17
ATOM 27984 N N . HIS A 1 52 ? 1.820 -11.648 -7.868 1.00 0.00 52 HIS A N 17
ATOM 27985 C CA . HIS A 1 52 ? 2.322 -11.857 -6.510 1.00 0.00 52 HIS A CA 17
ATOM 27986 C C . HIS A 1 52 ? 1.187 -12.310 -5.573 1.00 0.00 52 HIS A C 17
ATOM 27987 O O . HIS A 1 52 ? 1.150 -11.922 -4.397 1.00 0.00 52 HIS A O 17
ATOM 28002 N N . LEU A 1 53 ? 0.328 -13.199 -6.094 1.00 0.00 53 LEU A N 17
ATOM 28003 C CA . LEU A 1 53 ? -0.874 -13.739 -5.405 1.00 0.00 53 LEU A CA 17
ATOM 28004 C C . LEU A 1 53 ? -0.612 -14.199 -3.978 1.00 0.00 53 LEU A C 17
ATOM 28005 O O . LEU A 1 53 ? -1.440 -13.972 -3.096 1.00 0.00 53 LEU A O 17
ATOM 28021 N N . ASP A 1 54 ? 0.530 -14.834 -3.763 1.00 0.00 54 ASP A N 17
ATOM 28022 C CA . ASP A 1 54 ? 0.879 -15.413 -2.455 1.00 0.00 54 ASP A CA 17
ATOM 28023 C C . ASP A 1 54 ? 0.792 -14.404 -1.314 1.00 0.00 54 ASP A C 17
ATOM 28024 O O . ASP A 1 54 ? 0.126 -14.663 -0.310 1.00 0.00 54 ASP A O 17
ATOM 28033 N N . GLU A 1 55 ? 1.418 -13.259 -1.477 1.00 0.00 55 GLU A N 17
ATOM 28034 C CA . GLU A 1 55 ? 1.413 -12.255 -0.429 1.00 0.00 55 GLU A CA 17
ATOM 28035 C C . GLU A 1 55 ? 0.043 -11.602 -0.346 1.00 0.00 55 GLU A C 17
ATOM 28036 O O . GLU A 1 55 ? -0.456 -11.299 0.751 1.00 0.00 55 GLU A O 17
ATOM 28048 N N . ILE A 1 56 ? -0.577 -11.439 -1.513 1.00 0.00 56 ILE A N 17
ATOM 28049 C CA . ILE A 1 56 ? -1.884 -10.817 -1.628 1.00 0.00 56 ILE A CA 17
ATOM 28050 C C . ILE A 1 56 ? -2.902 -11.591 -0.799 1.00 0.00 56 ILE A C 17
ATOM 28051 O O . ILE A 1 56 ? -3.570 -11.030 0.035 1.00 0.00 56 ILE A O 17
ATOM 28067 N N . ARG A 1 57 ? -2.954 -12.896 -0.998 1.00 0.00 57 ARG A N 17
ATOM 28068 C CA . ARG A 1 57 ? -3.915 -13.734 -0.292 1.00 0.00 57 ARG A CA 17
ATOM 28069 C C . ARG A 1 57 ? -3.482 -14.007 1.156 1.00 0.00 57 ARG A C 17
ATOM 28070 O O . ARG A 1 57 ? -4.288 -14.445 1.974 1.00 0.00 57 ARG A O 17
ATOM 28091 N N . LYS A 1 58 ? -2.216 -13.761 1.469 1.00 0.00 58 LYS A N 17
ATOM 28092 C CA . LYS A 1 58 ? -1.710 -13.990 2.819 1.00 0.00 58 LYS A CA 17
ATOM 28093 C C . LYS A 1 58 ? -2.232 -12.868 3.702 1.00 0.00 58 LYS A C 17
ATOM 28094 O O . LYS A 1 58 ? -2.809 -13.108 4.770 1.00 0.00 58 LYS A O 17
ATOM 28113 N N . ASN A 1 59 ? -2.074 -11.660 3.223 1.00 0.00 59 ASN A N 17
ATOM 28114 C CA . ASN A 1 59 ? -2.495 -10.468 3.934 1.00 0.00 59 ASN A CA 17
ATOM 28115 C C . ASN A 1 59 ? -3.573 -9.765 3.129 1.00 0.00 59 ASN A C 17
ATOM 28116 O O . ASN A 1 59 ? -3.498 -8.557 2.869 1.00 0.00 59 ASN A O 17
ATOM 28127 N N . LYS A 1 60 ? -4.602 -10.523 2.791 1.00 0.00 60 LYS A N 17
ATOM 28128 C CA . LYS A 1 60 ? -5.684 -10.070 1.919 1.00 0.00 60 LYS A CA 17
ATOM 28129 C C . LYS A 1 60 ? -6.389 -8.821 2.429 1.00 0.00 60 LYS A C 17
ATOM 28130 O O . LYS A 1 60 ? -6.677 -7.923 1.656 1.00 0.00 60 LYS A O 17
ATOM 28149 N N . GLU A 1 61 ? -6.613 -8.739 3.739 1.00 0.00 61 GLU A N 17
ATOM 28150 C CA . GLU A 1 61 ? -7.268 -7.585 4.327 1.00 0.00 61 GLU A CA 17
ATOM 28151 C C . GLU A 1 61 ? -6.444 -6.310 4.098 1.00 0.00 61 GLU A C 17
ATOM 28152 O O . GLU A 1 61 ? -6.987 -5.238 3.823 1.00 0.00 61 GLU A O 17
ATOM 28164 N N . PHE A 1 62 ? -5.133 -6.464 4.168 1.00 0.00 62 PHE A N 17
ATOM 28165 C CA . PHE A 1 62 ? -4.205 -5.366 3.982 1.00 0.00 62 PHE A CA 17
ATOM 28166 C C . PHE A 1 62 ? -4.227 -4.910 2.532 1.00 0.00 62 PHE A C 17
ATOM 28167 O O . PHE A 1 62 ? -4.391 -3.723 2.249 1.00 0.00 62 PHE A O 17
ATOM 28184 N N . TYR A 1 63 ? -4.112 -5.860 1.626 1.00 0.00 63 TYR A N 17
ATOM 28185 C CA . TYR A 1 63 ? -4.082 -5.554 0.209 1.00 0.00 63 TYR A CA 17
ATOM 28186 C C . TYR A 1 63 ? -5.402 -5.037 -0.310 1.00 0.00 63 TYR A C 17
ATOM 28187 O O . TYR A 1 63 ? -5.428 -4.163 -1.173 1.00 0.00 63 TYR A O 17
ATOM 28205 N N . ASP A 1 64 ? -6.489 -5.527 0.254 1.00 0.00 64 ASP A N 17
ATOM 28206 C CA . ASP A 1 64 ? -7.833 -5.068 -0.112 1.00 0.00 64 ASP A CA 17
ATOM 28207 C C . ASP A 1 64 ? -7.973 -3.576 0.190 1.00 0.00 64 ASP A C 17
ATOM 28208 O O . ASP A 1 64 ? -8.419 -2.778 -0.669 1.00 0.00 64 ASP A O 17
ATOM 28217 N N . MET A 1 65 ? -7.562 -3.193 1.395 1.00 0.00 65 MET A N 17
ATOM 28218 C CA . MET A 1 65 ? -7.599 -1.810 1.818 1.00 0.00 65 MET A CA 17
ATOM 28219 C C . MET A 1 65 ? -6.598 -0.939 1.075 1.00 0.00 65 MET A C 17
ATOM 28220 O O . MET A 1 65 ? -6.958 0.136 0.608 1.00 0.00 65 MET A O 17
ATOM 28234 N N . ILE A 1 66 ? -5.352 -1.391 0.925 1.00 0.00 66 ILE A N 17
ATOM 28235 C CA . ILE A 1 66 ? -4.364 -0.540 0.266 1.00 0.00 66 ILE A CA 17
ATOM 28236 C C . ILE A 1 66 ? -4.633 -0.359 -1.216 1.00 0.00 66 ILE A C 17
ATOM 28237 O O . ILE A 1 66 ? -4.457 0.722 -1.710 1.00 0.00 66 ILE A O 17
ATOM 28253 N N . ALA A 1 67 ? -5.097 -1.411 -1.917 1.00 0.00 67 ALA A N 17
ATOM 28254 C CA . ALA A 1 67 ? -5.430 -1.296 -3.356 1.00 0.00 67 ALA A CA 17
ATOM 28255 C C . ALA A 1 67 ? -6.479 -0.222 -3.556 1.00 0.00 67 ALA A C 17
ATOM 28256 O O . ALA A 1 67 ? -6.431 0.557 -4.519 1.00 0.00 67 ALA A O 17
ATOM 28263 N N . GLU A 1 68 ? -7.401 -0.184 -2.619 1.00 0.00 68 GLU A N 17
ATOM 28264 C CA . GLU A 1 68 ? -8.443 0.804 -2.569 1.00 0.00 68 GLU A CA 17
ATOM 28265 C C . GLU A 1 68 ? -7.819 2.186 -2.372 1.00 0.00 68 GLU A C 17
ATOM 28266 O O . GLU A 1 68 ? -7.973 3.057 -3.219 1.00 0.00 68 GLU A O 17
ATOM 28278 N N . ILE A 1 69 ? -7.038 2.329 -1.305 1.00 0.00 69 ILE A N 17
ATOM 28279 C CA . ILE A 1 69 ? -6.389 3.594 -0.949 1.00 0.00 69 ILE A CA 17
ATOM 28280 C C . ILE A 1 69 ? -5.453 4.105 -2.053 1.00 0.00 69 ILE A C 17
ATOM 28281 O O . ILE A 1 69 ? -5.423 5.298 -2.327 1.00 0.00 69 ILE A O 17
ATOM 28297 N N . LEU A 1 70 ? -4.730 3.200 -2.693 1.00 0.00 70 LEU A N 17
ATOM 28298 C CA . LEU A 1 70 ? -3.815 3.546 -3.782 1.00 0.00 70 LEU A CA 17
ATOM 28299 C C . LEU A 1 70 ? -4.518 4.343 -4.882 1.00 0.00 70 LEU A C 17
ATOM 28300 O O . LEU A 1 70 ? -4.072 5.416 -5.242 1.00 0.00 70 LEU A O 17
ATOM 28316 N N . GLN A 1 71 ? -5.645 3.843 -5.362 1.00 0.00 71 GLN A N 17
ATOM 28317 C CA . GLN A 1 71 ? -6.394 4.515 -6.446 1.00 0.00 71 GLN A CA 17
ATOM 28318 C C . GLN A 1 71 ? -7.034 5.797 -5.903 1.00 0.00 71 GLN A C 17
ATOM 28319 O O . GLN A 1 71 ? -6.873 6.897 -6.447 1.00 0.00 71 GLN A O 17
ATOM 28333 N N . ARG A 1 72 ? -7.692 5.610 -4.790 1.00 0.00 72 ARG A N 17
ATOM 28334 C CA . ARG A 1 72 ? -8.468 6.593 -4.035 1.00 0.00 72 ARG A CA 17
ATOM 28335 C C . ARG A 1 72 ? -7.630 7.835 -3.684 1.00 0.00 72 ARG A C 17
ATOM 28336 O O . ARG A 1 72 ? -8.109 8.962 -3.747 1.00 0.00 72 ARG A O 17
ATOM 28357 N N . TYR A 1 73 ? -6.384 7.624 -3.344 1.00 0.00 73 TYR A N 17
ATOM 28358 C CA . TYR A 1 73 ? -5.512 8.708 -2.967 1.00 0.00 73 TYR A CA 17
ATOM 28359 C C . TYR A 1 73 ? -4.588 9.167 -4.057 1.00 0.00 73 TYR A C 17
ATOM 28360 O O . TYR A 1 73 ? -4.026 10.267 -3.976 1.00 0.00 73 TYR A O 17
ATOM 28378 N N . TYR A 1 74 ? -4.447 8.377 -5.106 1.00 0.00 74 TYR A N 17
ATOM 28379 C CA . TYR A 1 74 ? -3.677 8.798 -6.243 1.00 0.00 74 TYR A CA 17
ATOM 28380 C C . TYR A 1 74 ? -4.403 9.961 -6.926 1.00 0.00 74 TYR A C 17
ATOM 28381 O O . TYR A 1 74 ? -3.783 10.830 -7.535 1.00 0.00 74 TYR A O 17
ATOM 28399 N N . LYS A 1 75 ? -5.714 9.987 -6.754 1.00 0.00 75 LYS A N 17
ATOM 28400 C CA . LYS A 1 75 ? -6.546 11.051 -7.266 1.00 0.00 75 LYS A CA 17
ATOM 28401 C C . LYS A 1 75 ? -6.464 12.315 -6.381 1.00 0.00 75 LYS A C 17
ATOM 28402 O O . LYS A 1 75 ? -6.853 13.393 -6.808 1.00 0.00 75 LYS A O 17
ATOM 28421 N N . LYS A 1 76 ? -5.991 12.179 -5.148 1.00 0.00 76 LYS A N 17
ATOM 28422 C CA . LYS A 1 76 ? -5.873 13.351 -4.264 1.00 0.00 76 LYS A CA 17
ATOM 28423 C C . LYS A 1 76 ? -4.457 13.891 -4.210 1.00 0.00 76 LYS A C 17
ATOM 28424 O O . LYS A 1 76 ? -4.218 15.092 -4.388 1.00 0.00 76 LYS A O 17
ATOM 28443 N N . ILE A 1 77 ? -3.525 13.012 -3.941 1.00 0.00 77 ILE A N 17
ATOM 28444 C CA . ILE A 1 77 ? -2.151 13.411 -3.722 1.00 0.00 77 ILE A CA 17
ATOM 28445 C C . ILE A 1 77 ? -1.215 12.823 -4.759 1.00 0.00 77 ILE A C 17
ATOM 28446 O O . ILE A 1 77 ? -0.174 13.399 -5.064 1.00 0.00 77 ILE A O 17
ATOM 28462 N N . GLY A 1 78 ? -1.589 11.694 -5.303 1.00 0.00 78 GLY A N 17
ATOM 28463 C CA . GLY A 1 78 ? -0.778 11.072 -6.309 1.00 0.00 78 GLY A CA 17
ATOM 28464 C C . GLY A 1 78 ? -0.279 9.744 -5.850 1.00 0.00 78 GLY A C 17
ATOM 28465 O O . GLY A 1 78 ? -0.042 9.558 -4.657 1.00 0.00 78 GLY A O 17
ATOM 28469 N N . ILE A 1 79 ? -0.100 8.826 -6.788 1.00 0.00 79 ILE A N 17
ATOM 28470 C CA . ILE A 1 79 ? 0.288 7.450 -6.478 1.00 0.00 79 ILE A CA 17
ATOM 28471 C C . ILE A 1 79 ? 1.620 7.380 -5.745 1.00 0.00 79 ILE A C 17
ATOM 28472 O O . ILE A 1 79 ? 1.735 6.684 -4.756 1.00 0.00 79 ILE A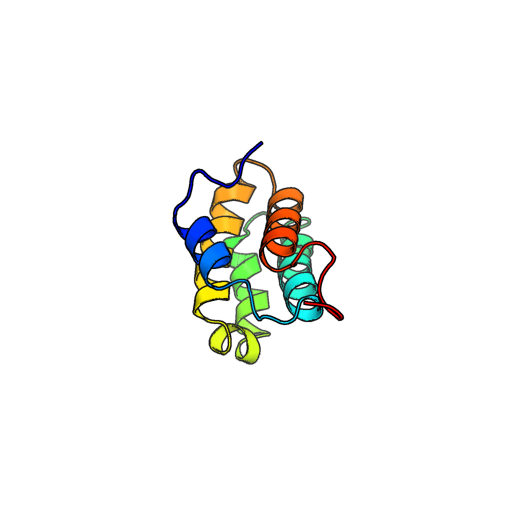 O 17
ATOM 28488 N N . GLU A 1 80 ? 2.575 8.165 -6.180 1.00 0.00 80 GLU A N 17
ATOM 28489 C CA . GLU A 1 80 ? 3.911 8.140 -5.615 1.00 0.00 80 GLU A CA 17
ATOM 28490 C C . GLU A 1 80 ? 3.911 8.581 -4.169 1.00 0.00 80 GLU A C 17
ATOM 28491 O O . GLU A 1 80 ? 4.659 8.053 -3.340 1.00 0.00 80 GLU A O 17
ATOM 28503 N N . ASN A 1 81 ? 3.061 9.526 -3.874 1.00 0.00 81 ASN A N 17
ATOM 28504 C CA . ASN A 1 81 ? 2.864 9.984 -2.501 1.00 0.00 81 ASN A CA 17
ATOM 28505 C C . ASN A 1 81 ? 2.291 8.858 -1.669 1.00 0.00 81 ASN A C 17
ATOM 28506 O O . ASN A 1 81 ? 2.796 8.551 -0.593 1.00 0.00 81 ASN A O 17
ATOM 28517 N N . VAL A 1 82 ? 1.264 8.206 -2.208 1.00 0.00 82 VAL A N 17
ATOM 28518 C CA . VAL A 1 82 ? 0.582 7.117 -1.513 1.00 0.00 82 VAL A CA 17
ATOM 28519 C C . VAL A 1 82 ? 1.540 5.952 -1.299 1.00 0.00 82 VAL A C 17
ATOM 28520 O O . VAL A 1 82 ? 1.577 5.379 -0.227 1.00 0.00 82 VAL A O 17
ATOM 28533 N N . ASN A 1 83 ? 2.327 5.645 -2.321 1.00 0.00 83 ASN A N 17
ATOM 28534 C CA . ASN A 1 83 ? 3.348 4.586 -2.271 1.00 0.00 83 ASN A CA 17
ATOM 28535 C C . ASN A 1 83 ? 4.258 4.756 -1.075 1.00 0.00 83 ASN A C 17
ATOM 28536 O O . ASN A 1 83 ? 4.479 3.822 -0.293 1.00 0.00 83 ASN A O 17
ATOM 28547 N N . GLN A 1 84 ? 4.730 5.963 -0.899 1.00 0.00 84 GLN A N 17
ATOM 28548 C CA . GLN A 1 84 ? 5.601 6.298 0.200 1.00 0.00 84 GLN A CA 17
ATOM 28549 C C . GLN A 1 84 ? 4.803 6.196 1.519 1.00 0.00 84 GLN A C 17
ATOM 28550 O O . GLN A 1 84 ? 5.266 5.605 2.503 1.00 0.00 84 GLN A O 17
ATOM 28564 N N . LEU A 1 85 ? 3.598 6.738 1.518 1.00 0.00 85 LEU A N 17
ATOM 28565 C CA . LEU A 1 85 ? 2.741 6.746 2.700 1.00 0.00 85 LEU A CA 17
ATOM 28566 C C . LEU A 1 85 ? 2.371 5.343 3.175 1.00 0.00 85 LEU A C 17
ATOM 28567 O O . LEU A 1 85 ? 2.374 5.088 4.374 1.00 0.00 85 LEU A O 17
ATOM 28583 N N . ILE A 1 86 ? 2.100 4.432 2.250 1.00 0.00 86 ILE A N 17
ATOM 28584 C CA . ILE A 1 86 ? 1.783 3.043 2.605 1.00 0.00 86 ILE A CA 17
ATOM 28585 C C . ILE A 1 86 ? 2.989 2.389 3.284 1.00 0.00 86 ILE A C 17
ATOM 28586 O O . ILE A 1 86 ? 2.848 1.693 4.296 1.00 0.00 86 ILE A O 17
ATOM 28602 N N . LEU A 1 87 ? 4.183 2.679 2.771 1.00 0.00 87 LEU A N 17
ATOM 28603 C CA . LEU A 1 87 ? 5.414 2.161 3.365 1.00 0.00 87 LEU A CA 17
ATOM 28604 C C . LEU A 1 87 ? 5.581 2.733 4.767 1.00 0.00 87 LEU A C 17
ATOM 28605 O O . LEU A 1 87 ? 6.010 2.051 5.700 1.00 0.00 87 LEU A O 17
ATOM 28621 N N . THR A 1 88 ? 5.193 3.975 4.892 1.00 0.00 88 THR A N 17
ATOM 28622 C CA . THR A 1 88 ? 5.217 4.699 6.133 1.00 0.00 88 THR A CA 17
ATOM 28623 C C . THR A 1 88 ? 4.215 4.090 7.136 1.00 0.00 88 THR A C 17
ATOM 28624 O O . THR A 1 88 ? 4.484 4.029 8.327 1.00 0.00 88 THR A O 17
ATOM 28635 N N . THR A 1 89 ? 3.099 3.593 6.628 1.00 0.00 89 THR A N 17
ATOM 28636 C CA . THR A 1 89 ? 2.051 3.045 7.461 1.00 0.00 89 THR A CA 17
ATOM 28637 C C . THR A 1 89 ? 2.550 1.800 8.202 1.00 0.00 89 THR A C 17
ATOM 28638 O O . THR A 1 89 ? 2.295 1.631 9.405 1.00 0.00 89 THR A O 17
ATOM 28649 N N . ILE A 1 90 ? 3.304 0.975 7.504 1.00 0.00 90 ILE A N 17
ATOM 28650 C CA . ILE A 1 90 ? 3.778 -0.261 8.080 1.00 0.00 90 ILE A CA 17
ATOM 28651 C C . ILE A 1 90 ? 5.157 -0.151 8.732 1.00 0.00 90 ILE A C 17
ATOM 28652 O O . ILE A 1 90 ? 5.403 -0.804 9.746 1.00 0.00 90 ILE A O 17
ATOM 28668 N N . LYS A 1 91 ? 6.052 0.669 8.192 1.00 0.00 91 LYS A N 17
ATOM 28669 C CA . LYS A 1 91 ? 7.398 0.695 8.733 1.00 0.00 91 LYS A CA 17
ATOM 28670 C C . LYS A 1 91 ? 7.851 2.118 9.120 1.00 0.00 91 LYS A C 17
ATOM 28671 O O . LYS A 1 91 ? 9.013 2.514 8.926 1.00 0.00 91 LYS A O 17
ATOM 28690 N N . LEU A 1 92 ? 6.925 2.867 9.671 1.00 0.00 92 LEU A N 17
ATOM 28691 C CA . LEU A 1 92 ? 7.204 4.155 10.284 1.00 0.00 92 LEU A CA 17
ATOM 28692 C C . LEU A 1 92 ? 6.004 4.552 11.122 1.00 0.00 92 LEU A C 17
ATOM 28693 O O . LEU A 1 92 ? 5.127 5.309 10.691 1.00 0.00 92 LEU A O 17
ATOM 28709 N N . GLU A 1 93 ? 5.933 3.983 12.277 1.00 0.00 93 GLU A N 17
ATOM 28710 C CA . GLU A 1 93 ? 4.809 4.139 13.142 1.00 0.00 93 GLU A CA 17
ATOM 28711 C C . GLU A 1 93 ? 5.210 4.827 14.440 1.00 0.00 93 GLU A C 17
ATOM 28712 O O . GLU A 1 93 ? 6.229 4.493 15.052 1.00 0.00 93 GLU A O 17
ATOM 28724 N N . HIS A 1 94 ? 4.441 5.831 14.816 1.00 0.00 94 HIS A N 17
ATOM 28725 C CA . HIS A 1 94 ? 4.665 6.556 16.059 1.00 0.00 94 HIS A CA 17
ATOM 28726 C C . HIS A 1 94 ? 3.359 6.570 16.870 1.00 0.00 94 HIS A C 17
ATOM 28727 O O . HIS A 1 94 ? 3.269 7.148 17.948 1.00 0.00 94 HIS A O 17
ATOM 28742 N N . HIS A 1 95 ? 2.364 5.898 16.355 1.00 0.00 95 HIS A N 17
ATOM 28743 C CA . HIS A 1 95 ? 1.038 5.848 16.956 1.00 0.00 95 HIS A CA 17
ATOM 28744 C C . HIS A 1 95 ? 0.442 4.483 16.725 1.00 0.00 95 HIS A C 17
ATOM 28745 O O . HIS A 1 95 ? 0.022 4.169 15.607 1.00 0.00 95 HIS A O 17
ATOM 28760 N N . HIS A 1 96 ? 0.425 3.666 17.755 1.00 0.00 96 HIS A N 17
ATOM 28761 C CA . HIS A 1 96 ? -0.050 2.298 17.623 1.00 0.00 96 HIS A CA 17
ATOM 28762 C C . HIS A 1 96 ? -1.219 1.982 18.540 1.00 0.00 96 HIS A C 17
ATOM 28763 O O . HIS A 1 96 ? -1.056 1.830 19.751 1.00 0.00 96 HIS A O 17
ATOM 28778 N N . HIS A 1 97 ? -2.404 1.968 17.947 1.00 0.00 97 HIS A N 17
ATOM 28779 C CA . HIS A 1 97 ? -3.686 1.548 18.555 1.00 0.00 97 HIS A CA 17
ATOM 28780 C C . HIS A 1 97 ? -4.228 2.545 19.588 1.00 0.00 97 HIS A C 17
ATOM 28781 O O . HIS A 1 97 ? -5.450 2.739 19.673 1.00 0.00 97 HIS A O 17
ATOM 28796 N N . HIS A 1 98 ? -3.326 3.120 20.395 1.00 0.00 98 HIS A N 17
ATOM 28797 C CA . HIS A 1 98 ? -3.617 4.113 21.450 1.00 0.00 98 HIS A CA 17
ATOM 28798 C C . HIS A 1 98 ? -4.307 3.466 22.644 1.00 0.00 98 HIS A C 17
ATOM 28799 O O . HIS A 1 98 ? -3.851 3.570 23.765 1.00 0.00 98 HIS A O 17
ATOM 28814 N N . HIS A 1 99 ? -5.392 2.828 22.389 1.00 0.00 99 HIS A N 17
ATOM 28815 C CA . HIS A 1 99 ? -6.159 2.161 23.388 1.00 0.00 99 HIS A CA 17
ATOM 28816 C C . HIS A 1 99 ? -6.589 0.850 22.783 1.00 0.00 99 HIS A C 17
ATOM 28817 O O . HIS A 1 99 ? -7.683 0.787 22.202 1.00 0.00 99 HIS A O 17
ATOM 28833 N N . MET A 1 1 ? -5.248 18.703 2.843 1.00 0.00 1 MET A N 18
ATOM 28834 C CA . MET A 1 1 ? -5.639 17.294 2.800 1.00 0.00 1 MET A CA 18
ATOM 28835 C C . MET A 1 1 ? -4.379 16.465 2.885 1.00 0.00 1 MET A C 18
ATOM 28836 O O . MET A 1 1 ? -3.282 17.018 2.766 1.00 0.00 1 MET A O 18
ATOM 28852 N N . SER A 1 2 ? -4.500 15.177 3.096 1.00 0.00 2 SER A N 18
ATOM 28853 C CA . SER A 1 2 ? -3.333 14.334 3.205 1.00 0.00 2 SER A CA 18
ATOM 28854 C C . SER A 1 2 ? -3.654 12.889 2.820 1.00 0.00 2 SER A C 18
ATOM 28855 O O . SER A 1 2 ? -3.520 12.497 1.664 1.00 0.00 2 SER A O 18
ATOM 28863 N N . ILE A 1 3 ? -4.138 12.146 3.795 1.00 0.00 3 ILE A N 18
ATOM 28864 C CA . ILE A 1 3 ? -4.474 10.744 3.665 1.00 0.00 3 ILE A CA 18
ATOM 28865 C C . ILE A 1 3 ? -4.985 10.241 5.012 1.00 0.00 3 ILE A C 18
ATOM 28866 O O . ILE A 1 3 ? -5.758 9.293 5.086 1.00 0.00 3 ILE A O 18
ATOM 28882 N N . LEU A 1 4 ? -4.613 10.970 6.091 1.00 0.00 4 LEU A N 18
ATOM 28883 C CA . LEU A 1 4 ? -5.044 10.648 7.472 1.00 0.00 4 LEU A CA 18
ATOM 28884 C C . LEU A 1 4 ? -6.548 10.879 7.634 1.00 0.00 4 LEU A C 18
ATOM 28885 O O . LEU A 1 4 ? -7.145 10.575 8.671 1.00 0.00 4 LEU A O 18
ATOM 28901 N N . GLU A 1 5 ? -7.121 11.436 6.607 1.00 0.00 5 GLU A N 18
ATOM 28902 C CA . GLU A 1 5 ? -8.518 11.733 6.506 1.00 0.00 5 GLU A CA 18
ATOM 28903 C C . GLU A 1 5 ? -9.309 10.440 6.322 1.00 0.00 5 GLU A C 18
ATOM 28904 O O . GLU A 1 5 ? -10.437 10.312 6.801 1.00 0.00 5 GLU A O 18
ATOM 28916 N N . ASP A 1 6 ? -8.688 9.467 5.678 1.00 0.00 6 ASP A N 18
ATOM 28917 C CA . ASP A 1 6 ? -9.373 8.236 5.325 1.00 0.00 6 ASP A CA 18
ATOM 28918 C C . ASP A 1 6 ? -9.296 7.224 6.471 1.00 0.00 6 ASP A C 18
ATOM 28919 O O . ASP A 1 6 ? -8.197 6.945 6.995 1.00 0.00 6 ASP A O 18
ATOM 28928 N N . PRO A 1 7 ? -10.454 6.678 6.902 1.00 0.00 7 PRO A N 18
ATOM 28929 C CA . PRO A 1 7 ? -10.524 5.708 8.000 1.00 0.00 7 PRO A CA 18
ATOM 28930 C C . PRO A 1 7 ? -9.763 4.412 7.723 1.00 0.00 7 PRO A C 18
ATOM 28931 O O . PRO A 1 7 ? -9.259 3.783 8.647 1.00 0.00 7 PRO A O 18
ATOM 28942 N N . GLU A 1 8 ? -9.630 4.033 6.465 1.00 0.00 8 GLU A N 18
ATOM 28943 C CA . GLU A 1 8 ? -8.986 2.773 6.145 1.00 0.00 8 GLU A CA 18
ATOM 28944 C C . GLU A 1 8 ? -7.488 2.887 6.396 1.00 0.00 8 GLU A C 18
ATOM 28945 O O . GLU A 1 8 ? -6.844 1.931 6.827 1.00 0.00 8 GLU A O 18
ATOM 28957 N N . PHE A 1 9 ? -6.961 4.079 6.188 1.00 0.00 9 PHE A N 18
ATOM 28958 C CA . PHE A 1 9 ? -5.548 4.345 6.394 1.00 0.00 9 PHE A CA 18
ATOM 28959 C C . PHE A 1 9 ? -5.196 4.233 7.881 1.00 0.00 9 PHE A C 18
ATOM 28960 O O . PHE A 1 9 ? -4.190 3.609 8.252 1.00 0.00 9 PHE A O 18
ATOM 28977 N N . VAL A 1 10 ? -6.038 4.804 8.738 1.00 0.00 10 VAL A N 18
ATOM 28978 C CA . VAL A 1 10 ? -5.798 4.728 10.169 1.00 0.00 10 VAL A CA 18
ATOM 28979 C C . VAL A 1 10 ? -5.958 3.273 10.650 1.00 0.00 10 VAL A C 18
ATOM 28980 O O . VAL A 1 10 ? -5.256 2.817 11.560 1.00 0.00 10 VAL A O 18
ATOM 28993 N N . LYS A 1 11 ? -6.880 2.545 10.028 1.00 0.00 11 LYS A N 18
ATOM 28994 C CA . LYS A 1 11 ? -7.050 1.131 10.313 1.00 0.00 11 LYS A CA 18
ATOM 28995 C C . LYS A 1 11 ? -5.803 0.362 9.960 1.00 0.00 11 LYS A C 18
ATOM 28996 O O . LYS A 1 11 ? -5.379 -0.474 10.720 1.00 0.00 11 LYS A O 18
ATOM 29015 N N . LEU A 1 12 ? -5.203 0.673 8.821 1.00 0.00 12 LEU A N 18
ATOM 29016 C CA . LEU A 1 12 ? -3.976 0.004 8.385 1.00 0.00 12 LEU A CA 18
ATOM 29017 C C . LEU A 1 12 ? -2.856 0.169 9.404 1.00 0.00 12 LEU A C 18
ATOM 29018 O O . LEU A 1 12 ? -2.061 -0.740 9.609 1.00 0.00 12 LEU A O 18
ATOM 29034 N N . ARG A 1 13 ? -2.818 1.322 10.053 1.00 0.00 13 ARG A N 18
ATOM 29035 C CA . ARG A 1 13 ? -1.848 1.586 11.119 1.00 0.00 13 ARG A CA 18
ATOM 29036 C C . ARG A 1 13 ? -2.082 0.643 12.298 1.00 0.00 13 ARG A C 18
ATOM 29037 O O . ARG A 1 13 ? -1.145 0.244 12.989 1.00 0.00 13 ARG A O 18
ATOM 29058 N N . GLN A 1 14 ? -3.332 0.285 12.501 1.00 0.00 14 GLN A N 18
ATOM 29059 C CA . GLN A 1 14 ? -3.729 -0.639 13.550 1.00 0.00 14 GLN A CA 18
ATOM 29060 C C . GLN A 1 14 ? -3.462 -2.088 13.115 1.00 0.00 14 GLN A C 18
ATOM 29061 O O . GLN A 1 14 ? -3.061 -2.923 13.923 1.00 0.00 14 GLN A O 18
ATOM 29075 N N . PHE A 1 15 ? -3.679 -2.371 11.830 1.00 0.00 15 PHE A N 18
ATOM 29076 C CA . PHE A 1 15 ? -3.345 -3.670 11.247 1.00 0.00 15 PHE A CA 18
ATOM 29077 C C . PHE A 1 15 ? -1.848 -3.904 11.339 1.00 0.00 15 PHE A C 18
ATOM 29078 O O . PHE A 1 15 ? -1.403 -5.039 11.523 1.00 0.00 15 PHE A O 18
ATOM 29095 N N . LYS A 1 16 ? -1.087 -2.819 11.168 1.00 0.00 16 LYS A N 18
ATOM 29096 C CA . LYS A 1 16 ? 0.378 -2.764 11.297 1.00 0.00 16 LYS A CA 18
ATOM 29097 C C . LYS A 1 16 ? 1.096 -3.421 10.112 1.00 0.00 16 LYS A C 18
ATOM 29098 O O . LYS A 1 16 ? 2.165 -2.978 9.699 1.00 0.00 16 LYS A O 18
ATOM 29117 N N . GLY A 1 17 ? 0.519 -4.463 9.573 1.00 0.00 17 GLY A N 18
ATOM 29118 C CA . GLY A 1 17 ? 1.067 -5.068 8.408 1.00 0.00 17 GLY A CA 18
ATOM 29119 C C . GLY A 1 17 ? 1.088 -6.566 8.463 1.00 0.00 17 GLY A C 18
ATOM 29120 O O . GLY A 1 17 ? 0.197 -7.214 7.925 1.00 0.00 17 GLY A O 18
ATOM 29124 N N . LYS A 1 18 ? 2.094 -7.114 9.157 1.00 0.00 18 LYS A N 18
ATOM 29125 C CA . LYS A 1 18 ? 2.387 -8.565 9.188 1.00 0.00 18 LYS A CA 18
ATOM 29126 C C . LYS A 1 18 ? 2.674 -9.042 7.762 1.00 0.00 18 LYS A C 18
ATOM 29127 O O . LYS A 1 18 ? 2.480 -10.221 7.405 1.00 0.00 18 LYS A O 18
ATOM 29146 N N . VAL A 1 19 ? 3.235 -8.131 7.005 1.00 0.00 19 VAL A N 18
ATOM 29147 C CA . VAL A 1 19 ? 3.524 -8.287 5.598 1.00 0.00 19 VAL A CA 18
ATOM 29148 C C . VAL A 1 19 ? 5.015 -8.202 5.391 1.00 0.00 19 VAL A C 18
ATOM 29149 O O . VAL A 1 19 ? 5.758 -7.868 6.319 1.00 0.00 19 VAL A O 18
ATOM 29162 N N . ASN A 1 20 ? 5.461 -8.532 4.215 1.00 0.00 20 ASN A N 18
ATOM 29163 C CA . ASN A 1 20 ? 6.851 -8.339 3.878 1.00 0.00 20 ASN A CA 18
ATOM 29164 C C . ASN A 1 20 ? 6.975 -6.934 3.365 1.00 0.00 20 ASN A C 18
ATOM 29165 O O . ASN A 1 20 ? 6.433 -6.620 2.299 1.00 0.00 20 ASN A O 18
ATOM 29176 N N . PHE A 1 21 ? 7.671 -6.098 4.102 1.00 0.00 21 PHE A N 18
ATOM 29177 C CA . PHE A 1 21 ? 7.892 -4.704 3.731 1.00 0.00 21 PHE A CA 18
ATOM 29178 C C . PHE A 1 21 ? 8.463 -4.594 2.330 1.00 0.00 21 PHE A C 18
ATOM 29179 O O . PHE A 1 21 ? 8.069 -3.727 1.547 1.00 0.00 21 PHE A O 18
ATOM 29196 N N . ASN A 1 22 ? 9.317 -5.529 1.994 1.00 0.00 22 ASN A N 18
ATOM 29197 C CA . ASN A 1 22 ? 10.063 -5.452 0.755 1.00 0.00 22 ASN A CA 18
ATOM 29198 C C . ASN A 1 22 ? 9.168 -5.772 -0.388 1.00 0.00 22 ASN A C 18
ATOM 29199 O O . ASN A 1 22 ? 9.251 -5.164 -1.455 1.00 0.00 22 ASN A O 18
ATOM 29210 N N . LEU A 1 23 ? 8.262 -6.679 -0.142 1.00 0.00 23 LEU A N 18
ATOM 29211 C CA . LEU A 1 23 ? 7.361 -7.097 -1.154 1.00 0.00 23 LEU A CA 18
ATOM 29212 C C . LEU A 1 23 ? 6.282 -6.052 -1.357 1.00 0.00 23 LEU A C 18
ATOM 29213 O O . LEU A 1 23 ? 5.933 -5.769 -2.477 1.00 0.00 23 LEU A O 18
ATOM 29229 N N . VAL A 1 24 ? 5.800 -5.439 -0.265 1.00 0.00 24 VAL A N 18
ATOM 29230 C CA . VAL A 1 24 ? 4.797 -4.360 -0.370 1.00 0.00 24 VAL A CA 18
ATOM 29231 C C . VAL A 1 24 ? 5.399 -3.196 -1.138 1.00 0.00 24 VAL A C 18
ATOM 29232 O O . VAL A 1 24 ? 4.750 -2.598 -2.002 1.00 0.00 24 VAL A O 18
ATOM 29245 N N . MET A 1 25 ? 6.661 -2.914 -0.841 1.00 0.00 25 MET A N 18
ATOM 29246 C CA . MET A 1 25 ? 7.401 -1.881 -1.531 1.00 0.00 25 MET A CA 18
ATOM 29247 C C . MET A 1 25 ? 7.465 -2.201 -3.018 1.00 0.00 25 MET A C 18
ATOM 29248 O O . MET A 1 25 ? 7.244 -1.332 -3.852 1.00 0.00 25 MET A O 18
ATOM 29262 N N . GLN A 1 26 ? 7.721 -3.461 -3.334 1.00 0.00 26 GLN A N 18
ATOM 29263 C CA . GLN A 1 26 ? 7.751 -3.910 -4.715 1.00 0.00 26 GLN A CA 18
ATOM 29264 C C . GLN A 1 26 ? 6.354 -3.842 -5.343 1.00 0.00 26 GLN A C 18
ATOM 29265 O O . GLN A 1 26 ? 6.233 -3.489 -6.487 1.00 0.00 26 GLN A O 18
ATOM 29279 N N . ILE A 1 27 ? 5.314 -4.177 -4.579 1.00 0.00 27 ILE A N 18
ATOM 29280 C CA . ILE A 1 27 ? 3.919 -4.086 -5.055 1.00 0.00 27 ILE A CA 18
ATOM 29281 C C . ILE A 1 27 ? 3.636 -2.655 -5.508 1.00 0.00 27 ILE A C 18
ATOM 29282 O O . ILE A 1 27 ? 3.203 -2.415 -6.643 1.00 0.00 27 ILE A O 18
ATOM 29298 N N . LEU A 1 28 ? 3.938 -1.717 -4.623 1.00 0.00 28 LEU A N 18
ATOM 29299 C CA . LEU A 1 28 ? 3.748 -0.299 -4.874 1.00 0.00 28 LEU A CA 18
ATOM 29300 C C . LEU A 1 28 ? 4.599 0.165 -6.047 1.00 0.00 28 LEU A C 18
ATOM 29301 O O . LEU A 1 28 ? 4.146 0.911 -6.889 1.00 0.00 28 LEU A O 18
ATOM 29317 N N . ASP A 1 29 ? 5.815 -0.316 -6.096 1.00 0.00 29 ASP A N 18
ATOM 29318 C CA . ASP A 1 29 ? 6.774 0.053 -7.136 1.00 0.00 29 ASP A CA 18
ATOM 29319 C C . ASP A 1 29 ? 6.318 -0.472 -8.492 1.00 0.00 29 ASP A C 18
ATOM 29320 O O . ASP A 1 29 ? 6.278 0.258 -9.483 1.00 0.00 29 ASP A O 18
ATOM 29329 N N . GLU A 1 30 ? 5.934 -1.731 -8.501 1.00 0.00 30 GLU A N 18
ATOM 29330 C CA . GLU A 1 30 ? 5.535 -2.441 -9.702 1.00 0.00 30 GLU A CA 18
ATOM 29331 C C . GLU A 1 30 ? 4.263 -1.821 -10.310 1.00 0.00 30 GLU A C 18
ATOM 29332 O O . GLU A 1 30 ? 4.166 -1.668 -11.541 1.00 0.00 30 GLU A O 18
ATOM 29344 N N . ILE A 1 31 ? 3.297 -1.441 -9.462 1.00 0.00 31 ILE A N 18
ATOM 29345 C CA . ILE A 1 31 ? 2.105 -0.767 -9.972 1.00 0.00 31 ILE A CA 18
ATOM 29346 C C . ILE A 1 31 ? 2.469 0.637 -10.450 1.00 0.00 31 ILE A C 18
ATOM 29347 O O . ILE A 1 31 ? 2.019 1.060 -11.492 1.00 0.00 31 ILE A O 18
ATOM 29363 N N . GLU A 1 32 ? 3.340 1.314 -9.694 1.00 0.00 32 GLU A N 18
ATOM 29364 C CA . GLU A 1 32 ? 3.783 2.678 -9.977 1.00 0.00 32 GLU A CA 18
ATOM 29365 C C . GLU A 1 32 ? 4.438 2.777 -11.352 1.00 0.00 32 GLU A C 18
ATOM 29366 O O . GLU A 1 32 ? 4.064 3.638 -12.173 1.00 0.00 32 GLU A O 18
ATOM 29378 N N . LEU A 1 33 ? 5.381 1.884 -11.612 1.00 0.00 33 LEU A N 18
ATOM 29379 C CA . LEU A 1 33 ? 6.111 1.889 -12.867 1.00 0.00 33 LEU A CA 18
ATOM 29380 C C . LEU A 1 33 ? 5.194 1.645 -14.071 1.00 0.00 33 LEU A C 18
ATOM 29381 O O . LEU A 1 33 ? 5.432 2.185 -15.155 1.00 0.00 33 LEU A O 18
ATOM 29397 N N . ASP A 1 34 ? 4.159 0.826 -13.888 1.00 0.00 34 ASP A N 18
ATOM 29398 C CA . ASP A 1 34 ? 3.189 0.608 -14.960 1.00 0.00 34 ASP A CA 18
ATOM 29399 C C . ASP A 1 34 ? 2.244 1.790 -15.078 1.00 0.00 34 ASP A C 18
ATOM 29400 O O . ASP A 1 34 ? 2.100 2.372 -16.157 1.00 0.00 34 ASP A O 18
ATOM 29409 N N . LEU A 1 35 ? 1.675 2.184 -13.933 1.00 0.00 35 LEU A N 18
ATOM 29410 C CA . LEU A 1 35 ? 0.673 3.252 -13.807 1.00 0.00 35 LEU A CA 18
ATOM 29411 C C . LEU A 1 35 ? 1.084 4.531 -14.492 1.00 0.00 35 LEU A C 18
ATOM 29412 O O . LEU A 1 35 ? 0.244 5.184 -15.143 1.00 0.00 35 LEU A O 18
ATOM 29428 N N . ARG A 1 36 ? 2.370 4.852 -14.386 1.00 0.00 36 ARG A N 18
ATOM 29429 C CA . ARG A 1 36 ? 2.948 6.078 -14.924 1.00 0.00 36 ARG A CA 18
ATOM 29430 C C . ARG A 1 36 ? 2.520 6.306 -16.388 1.00 0.00 36 ARG A C 18
ATOM 29431 O O . ARG A 1 36 ? 2.252 7.436 -16.794 1.00 0.00 36 ARG A O 18
ATOM 29452 N N . GLY A 1 37 ? 2.427 5.230 -17.147 1.00 0.00 37 GLY A N 18
ATOM 29453 C CA . GLY A 1 37 ? 1.985 5.320 -18.514 1.00 0.00 37 GLY A CA 18
ATOM 29454 C C . GLY A 1 37 ? 0.855 4.358 -18.796 1.00 0.00 37 GLY A C 18
ATOM 29455 O O . GLY A 1 37 ? 0.696 3.883 -19.913 1.00 0.00 37 GLY A O 18
ATOM 29459 N N . SER A 1 38 ? 0.083 4.064 -17.789 1.00 0.00 38 SER A N 18
ATOM 29460 C CA . SER A 1 38 ? -1.014 3.128 -17.923 1.00 0.00 38 SER A CA 18
ATOM 29461 C C . SER A 1 38 ? -2.321 3.837 -17.560 1.00 0.00 38 SER A C 18
ATOM 29462 O O . SER A 1 38 ? -3.393 3.496 -18.079 1.00 0.00 38 SER A O 18
ATOM 29470 N N . ASP A 1 39 ? -2.206 4.829 -16.653 1.00 0.00 39 ASP A N 18
ATOM 29471 C CA . ASP A 1 39 ? -3.316 5.686 -16.159 1.00 0.00 39 ASP A CA 18
ATOM 29472 C C . ASP A 1 39 ? -4.311 4.939 -15.274 1.00 0.00 39 ASP A C 18
ATOM 29473 O O . ASP A 1 39 ? -4.623 5.383 -14.163 1.00 0.00 39 ASP A O 18
ATOM 29482 N N . ASN A 1 40 ? -4.803 3.823 -15.740 1.00 0.00 40 ASN A N 18
ATOM 29483 C CA . ASN A 1 40 ? -5.702 3.018 -14.952 1.00 0.00 40 ASN A CA 18
ATOM 29484 C C . ASN A 1 40 ? -4.937 2.110 -14.034 1.00 0.00 40 ASN A C 18
ATOM 29485 O O . ASN A 1 40 ? -4.537 1.008 -14.406 1.00 0.00 40 ASN A O 18
ATOM 29496 N N . ILE A 1 41 ? -4.731 2.594 -12.819 1.00 0.00 41 ILE A N 18
ATOM 29497 C CA . ILE A 1 41 ? -4.008 1.867 -11.767 1.00 0.00 41 ILE A CA 18
ATOM 29498 C C . ILE A 1 41 ? -4.715 0.550 -11.450 1.00 0.00 41 ILE A C 18
ATOM 29499 O O . ILE A 1 41 ? -4.111 -0.379 -10.975 1.00 0.00 41 ILE A O 18
ATOM 29515 N N . LYS A 1 42 ? -6.001 0.506 -11.739 1.00 0.00 42 LYS A N 18
ATOM 29516 C CA . LYS A 1 42 ? -6.835 -0.659 -11.508 1.00 0.00 42 LYS A CA 18
ATOM 29517 C C . LYS A 1 42 ? -6.256 -1.850 -12.225 1.00 0.00 42 LYS A C 18
ATOM 29518 O O . LYS A 1 42 ? -6.104 -2.928 -11.652 1.00 0.00 42 LYS A O 18
ATOM 29537 N N . THR A 1 43 ? -5.909 -1.625 -13.461 1.00 0.00 43 THR A N 18
ATOM 29538 C CA . THR A 1 43 ? -5.362 -2.640 -14.300 1.00 0.00 43 THR A CA 18
ATOM 29539 C C . THR A 1 43 ? -3.928 -2.973 -13.847 1.00 0.00 43 THR A C 18
ATOM 29540 O O . THR A 1 43 ? -3.517 -4.143 -13.847 1.00 0.00 43 THR A O 18
ATOM 29551 N N . SER A 1 44 ? -3.198 -1.943 -13.412 1.00 0.00 44 SER A N 18
ATOM 29552 C CA . SER A 1 44 ? -1.861 -2.105 -12.879 1.00 0.00 44 SER A CA 18
ATOM 29553 C C . SER A 1 44 ? -1.901 -3.001 -11.620 1.00 0.00 44 SER A C 18
ATOM 29554 O O . SER A 1 44 ? -1.037 -3.868 -11.435 1.00 0.00 44 SER A O 18
ATOM 29562 N N . ILE A 1 45 ? -2.943 -2.802 -10.784 1.00 0.00 45 ILE A N 18
ATOM 29563 C CA . ILE A 1 45 ? -3.171 -3.610 -9.586 1.00 0.00 45 ILE A CA 18
ATOM 29564 C C . ILE A 1 45 ? -3.271 -5.079 -9.982 1.00 0.00 45 ILE A C 18
ATOM 29565 O O . ILE A 1 45 ? -2.585 -5.928 -9.418 1.00 0.00 45 ILE A O 18
ATOM 29581 N N . ILE A 1 46 ? -4.088 -5.340 -10.998 1.00 0.00 46 ILE A N 18
ATOM 29582 C CA . ILE A 1 46 ? -4.357 -6.688 -11.485 1.00 0.00 46 ILE A CA 18
ATOM 29583 C C . ILE A 1 46 ? -3.073 -7.462 -11.807 1.00 0.00 46 ILE A C 18
ATOM 29584 O O . ILE A 1 46 ? -2.907 -8.584 -11.331 1.00 0.00 46 ILE A O 18
ATOM 29600 N N . TYR A 1 47 ? -2.150 -6.845 -12.561 1.00 0.00 47 TYR A N 18
ATOM 29601 C CA . TYR A 1 47 ? -0.919 -7.546 -12.973 1.00 0.00 47 TYR A CA 18
ATOM 29602 C C . TYR A 1 47 ? -0.114 -7.962 -11.751 1.00 0.00 47 TYR A C 18
ATOM 29603 O O . TYR A 1 47 ? 0.218 -9.139 -11.559 1.00 0.00 47 TYR A O 18
ATOM 29621 N N . VAL A 1 48 ? 0.146 -6.988 -10.917 1.00 0.00 48 VAL A N 18
ATOM 29622 C CA . VAL A 1 48 ? 0.992 -7.141 -9.759 1.00 0.00 48 VAL A CA 18
ATOM 29623 C C . VAL A 1 48 ? 0.398 -8.125 -8.754 1.00 0.00 48 VAL A C 18
ATOM 29624 O O . VAL A 1 48 ? 1.094 -9.031 -8.267 1.00 0.00 48 VAL A O 18
ATOM 29637 N N . TYR A 1 49 ? -0.879 -7.980 -8.480 1.00 0.00 49 TYR A N 18
ATOM 29638 C CA . TYR A 1 49 ? -1.562 -8.839 -7.543 1.00 0.00 49 TYR A CA 18
ATOM 29639 C C . TYR A 1 49 ? -1.643 -10.265 -8.059 1.00 0.00 49 TYR A C 18
ATOM 29640 O O . TYR A 1 49 ? -1.459 -11.193 -7.305 1.00 0.00 49 TYR A O 18
ATOM 29658 N N . SER A 1 50 ? -1.849 -10.423 -9.357 1.00 0.00 50 SER A N 18
ATOM 29659 C CA . SER A 1 50 ? -1.960 -11.741 -9.955 1.00 0.00 50 SER A CA 18
ATOM 29660 C C . SER A 1 50 ? -0.583 -12.446 -9.989 1.00 0.00 50 SER A C 18
ATOM 29661 O O . SER A 1 50 ? -0.499 -13.676 -9.970 1.00 0.00 50 SER A O 18
ATOM 29669 N N . SER A 1 51 ? 0.482 -11.674 -10.029 1.00 0.00 51 SER A N 18
ATOM 29670 C CA . SER A 1 51 ? 1.816 -12.233 -10.033 1.00 0.00 51 SER A CA 18
ATOM 29671 C C . SER A 1 51 ? 2.243 -12.583 -8.598 1.00 0.00 51 SER A C 18
ATOM 29672 O O . SER A 1 51 ? 2.741 -13.682 -8.324 1.00 0.00 51 SER A O 18
ATOM 29680 N N . HIS A 1 52 ? 1.983 -11.674 -7.680 1.00 0.00 52 HIS A N 18
ATOM 29681 C CA . HIS A 1 52 ? 2.426 -11.824 -6.299 1.00 0.00 52 HIS A CA 18
ATOM 29682 C C . HIS A 1 52 ? 1.264 -12.272 -5.414 1.00 0.00 52 HIS A C 18
ATOM 29683 O O . HIS A 1 52 ? 1.169 -11.854 -4.254 1.00 0.00 52 HIS A O 18
ATOM 29698 N N . LEU A 1 53 ? 0.421 -13.170 -5.951 1.00 0.00 53 LEU A N 18
ATOM 29699 C CA . LEU A 1 53 ? -0.798 -13.680 -5.266 1.00 0.00 53 LEU A CA 18
ATOM 29700 C C . LEU A 1 53 ? -0.564 -14.113 -3.839 1.00 0.00 53 LEU A C 18
ATOM 29701 O O . LEU A 1 53 ? -1.419 -13.914 -2.995 1.00 0.00 53 LEU A O 18
ATOM 29717 N N . ASP A 1 54 ? 0.584 -14.701 -3.581 1.00 0.00 54 ASP A N 18
ATOM 29718 C CA . ASP A 1 54 ? 0.900 -15.234 -2.253 1.00 0.00 54 ASP A CA 18
ATOM 29719 C C . ASP A 1 54 ? 0.749 -14.206 -1.148 1.00 0.00 54 ASP A C 18
ATOM 29720 O O . ASP A 1 54 ? 0.033 -14.435 -0.186 1.00 0.00 54 ASP A O 18
ATOM 29729 N N . GLU A 1 55 ? 1.357 -13.062 -1.305 1.00 0.00 55 GLU A N 18
ATOM 29730 C CA . GLU A 1 55 ? 1.289 -12.060 -0.263 1.00 0.00 55 GLU A CA 18
ATOM 29731 C C . GLU A 1 55 ? -0.096 -11.432 -0.247 1.00 0.00 55 GLU A C 18
ATOM 29732 O O . GLU A 1 55 ? -0.609 -11.044 0.806 1.00 0.00 55 GLU A O 18
ATOM 29744 N N . ILE A 1 56 ? -0.715 -11.397 -1.420 1.00 0.00 56 ILE A N 18
ATOM 29745 C CA . ILE A 1 56 ? -2.047 -10.846 -1.583 1.00 0.00 56 ILE A CA 18
ATOM 29746 C C . ILE A 1 56 ? -3.041 -11.697 -0.787 1.00 0.00 56 ILE A C 18
ATOM 29747 O O . ILE A 1 56 ? -3.856 -11.178 -0.059 1.00 0.00 56 ILE A O 18
ATOM 29763 N N . ARG A 1 57 ? -2.927 -13.013 -0.913 1.00 0.00 57 ARG A N 18
ATOM 29764 C CA . ARG A 1 57 ? -3.807 -13.932 -0.200 1.00 0.00 57 ARG A CA 18
ATOM 29765 C C . ARG A 1 57 ? -3.449 -14.012 1.294 1.00 0.00 57 ARG A C 18
ATOM 29766 O O . ARG A 1 57 ? -4.334 -14.188 2.135 1.00 0.00 57 ARG A O 18
ATOM 29787 N N . LYS A 1 58 ? -2.161 -13.870 1.622 1.00 0.00 58 LYS A N 18
ATOM 29788 C CA . LYS A 1 58 ? -1.720 -13.868 3.022 1.00 0.00 58 LYS A CA 18
ATOM 29789 C C . LYS A 1 58 ? -2.300 -12.684 3.769 1.00 0.00 58 LYS A C 18
ATOM 29790 O O . LYS A 1 58 ? -2.765 -12.820 4.909 1.00 0.00 58 LYS A O 18
ATOM 29809 N N . ASN A 1 59 ? -2.277 -11.532 3.140 1.00 0.00 59 ASN A N 18
ATOM 29810 C CA . ASN A 1 59 ? -2.818 -10.337 3.744 1.00 0.00 59 ASN A CA 18
ATOM 29811 C C . ASN A 1 59 ? -3.866 -9.714 2.865 1.00 0.00 59 ASN A C 18
ATOM 29812 O O . ASN A 1 59 ? -3.750 -8.561 2.425 1.00 0.00 59 ASN A O 18
ATOM 29823 N N . LYS A 1 60 ? -4.908 -10.480 2.626 1.00 0.00 60 LYS A N 18
ATOM 29824 C CA . LYS A 1 60 ? -6.000 -10.084 1.747 1.00 0.00 60 LYS A CA 18
ATOM 29825 C C . LYS A 1 60 ? -6.754 -8.874 2.278 1.00 0.00 60 LYS A C 18
ATOM 29826 O O . LYS A 1 60 ? -7.348 -8.123 1.512 1.00 0.00 60 LYS A O 18
ATOM 29845 N N . GLU A 1 61 ? -6.720 -8.686 3.583 1.00 0.00 61 GLU A N 18
ATOM 29846 C CA . GLU A 1 61 ? -7.325 -7.541 4.216 1.00 0.00 61 GLU A CA 18
ATOM 29847 C C . GLU A 1 61 ? -6.531 -6.291 3.856 1.00 0.00 61 GLU A C 18
ATOM 29848 O O . GLU A 1 61 ? -7.076 -5.322 3.328 1.00 0.00 61 GLU A O 18
ATOM 29860 N N . PHE A 1 62 ? -5.225 -6.370 4.082 1.00 0.00 62 PHE A N 18
ATOM 29861 C CA . PHE A 1 62 ? -4.297 -5.276 3.845 1.00 0.00 62 PHE A CA 18
ATOM 29862 C C . PHE A 1 62 ? -4.326 -4.850 2.383 1.00 0.00 62 PHE A C 18
ATOM 29863 O O . PHE A 1 62 ? -4.511 -3.671 2.075 1.00 0.00 62 PHE A O 18
ATOM 29880 N N . TYR A 1 63 ? -4.192 -5.816 1.493 1.00 0.00 63 TYR A N 18
ATOM 29881 C CA . TYR A 1 63 ? -4.160 -5.539 0.072 1.00 0.00 63 TYR A CA 18
ATOM 29882 C C . TYR A 1 63 ? -5.470 -5.023 -0.474 1.00 0.00 63 TYR A C 18
ATOM 29883 O O . TYR A 1 63 ? -5.478 -4.188 -1.368 1.00 0.00 63 TYR A O 18
ATOM 29901 N N . ASP A 1 64 ? -6.570 -5.464 0.095 1.00 0.00 64 ASP A N 18
ATOM 29902 C CA . ASP A 1 64 ? -7.880 -4.974 -0.328 1.00 0.00 64 ASP A CA 18
ATOM 29903 C C . ASP A 1 64 ? -8.042 -3.506 0.048 1.00 0.00 64 ASP A C 18
ATOM 29904 O O . ASP A 1 64 ? -8.470 -2.677 -0.770 1.00 0.00 64 ASP A O 18
ATOM 29913 N N . MET A 1 65 ? -7.656 -3.180 1.266 1.00 0.00 65 MET A N 18
ATOM 29914 C CA . MET A 1 65 ? -7.747 -1.833 1.769 1.00 0.00 65 MET A CA 18
ATOM 29915 C C . MET A 1 65 ? -6.793 -0.901 1.050 1.00 0.00 65 MET A C 18
ATOM 29916 O O . MET A 1 65 ? -7.196 0.182 0.630 1.00 0.00 65 MET A O 18
ATOM 29930 N N . ILE A 1 66 ? -5.539 -1.319 0.862 1.00 0.00 66 ILE A N 18
ATOM 29931 C CA . ILE A 1 66 ? -4.593 -0.450 0.181 1.00 0.00 66 ILE A CA 18
ATOM 29932 C C . ILE A 1 66 ? -4.968 -0.244 -1.271 1.00 0.00 66 ILE A C 18
ATOM 29933 O O . ILE A 1 66 ? -4.815 0.838 -1.765 1.00 0.00 66 ILE A O 18
ATOM 29949 N N . ALA A 1 67 ? -5.501 -1.278 -1.939 1.00 0.00 67 ALA A N 18
ATOM 29950 C CA . ALA A 1 67 ? -5.933 -1.149 -3.341 1.00 0.00 67 ALA A CA 18
ATOM 29951 C C . ALA A 1 67 ? -6.970 -0.047 -3.477 1.00 0.00 67 ALA A C 18
ATOM 29952 O O . ALA A 1 67 ? -6.927 0.747 -4.418 1.00 0.00 67 ALA A O 18
ATOM 29959 N N . GLU A 1 68 ? -7.873 0.013 -2.517 1.00 0.00 68 GLU A N 18
ATOM 29960 C CA . GLU A 1 68 ? -8.898 1.040 -2.464 1.00 0.00 68 GLU A CA 18
ATOM 29961 C C . GLU A 1 68 ? -8.229 2.418 -2.312 1.00 0.00 68 GLU A C 18
ATOM 29962 O O . GLU A 1 68 ? -8.461 3.333 -3.108 1.00 0.00 68 GLU A O 18
ATOM 29974 N N . ILE A 1 69 ? -7.351 2.513 -1.332 1.00 0.00 69 ILE A N 18
ATOM 29975 C CA . ILE A 1 69 ? -6.642 3.746 -1.007 1.00 0.00 69 ILE A CA 18
ATOM 29976 C C . ILE A 1 69 ? -5.725 4.206 -2.161 1.00 0.00 69 ILE A C 18
ATOM 29977 O O . ILE A 1 69 ? -5.677 5.383 -2.474 1.00 0.00 69 ILE A O 18
ATOM 29993 N N . LEU A 1 70 ? -5.031 3.271 -2.795 1.00 0.00 70 LEU A N 18
ATOM 29994 C CA . LEU A 1 70 ? -4.125 3.571 -3.914 1.00 0.00 70 LEU A CA 18
ATOM 29995 C C . LEU A 1 70 ? -4.858 4.254 -5.059 1.00 0.00 70 LEU A C 18
ATOM 29996 O O . LEU A 1 70 ? -4.418 5.289 -5.552 1.00 0.00 70 LEU A O 18
ATOM 30012 N N . GLN A 1 71 ? -5.985 3.693 -5.453 1.00 0.00 71 GLN A N 18
ATOM 30013 C CA . GLN A 1 71 ? -6.787 4.252 -6.539 1.00 0.00 71 GLN A CA 18
ATOM 30014 C C . GLN A 1 71 ? -7.320 5.638 -6.134 1.00 0.00 71 GLN A C 18
ATOM 30015 O O . GLN A 1 71 ? -7.159 6.650 -6.852 1.00 0.00 71 GLN A O 18
ATOM 30029 N N . ARG A 1 72 ? -7.874 5.665 -4.956 1.00 0.00 72 ARG A N 18
ATOM 30030 C CA . ARG A 1 72 ? -8.501 6.825 -4.361 1.00 0.00 72 ARG A CA 18
ATOM 30031 C C . ARG A 1 72 ? -7.492 7.983 -4.217 1.00 0.00 72 ARG A C 18
ATOM 30032 O O . ARG A 1 72 ? -7.767 9.127 -4.582 1.00 0.00 72 ARG A O 18
ATOM 30053 N N . TYR A 1 73 ? -6.317 7.670 -3.730 1.00 0.00 73 TYR A N 18
ATOM 30054 C CA . TYR A 1 73 ? -5.332 8.674 -3.448 1.00 0.00 73 TYR A CA 18
ATOM 30055 C C . TYR A 1 73 ? -4.353 8.991 -4.560 1.00 0.00 73 TYR A C 18
ATOM 30056 O O . TYR A 1 73 ? -3.763 10.077 -4.541 1.00 0.00 73 TYR A O 18
ATOM 30074 N N . TYR A 1 74 ? -4.145 8.103 -5.532 1.00 0.00 74 TYR A N 18
ATOM 30075 C CA . TYR A 1 74 ? -3.266 8.472 -6.627 1.00 0.00 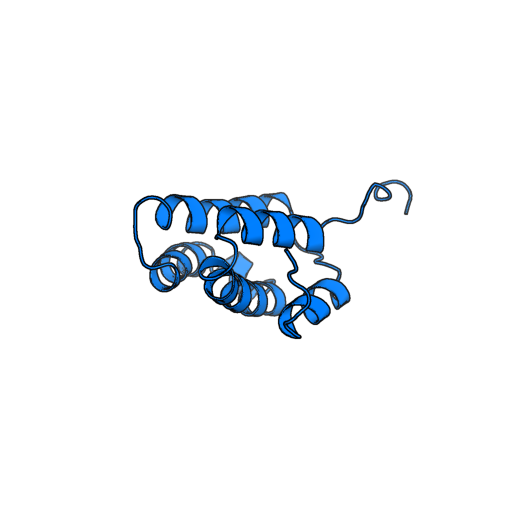74 TYR A CA 18
ATOM 30076 C C . TYR A 1 74 ? -3.937 9.587 -7.436 1.00 0.00 74 TYR A C 18
ATOM 30077 O O . TYR A 1 74 ? -3.270 10.451 -7.989 1.00 0.00 74 TYR A O 18
ATOM 30095 N N . LYS A 1 75 ? -5.273 9.565 -7.474 1.00 0.00 75 LYS A N 18
ATOM 30096 C CA . LYS A 1 75 ? -6.023 10.613 -8.152 1.00 0.00 75 LYS A CA 18
ATOM 30097 C C . LYS A 1 75 ? -6.006 11.899 -7.317 1.00 0.00 75 LYS A C 18
ATOM 30098 O O . LYS A 1 75 ? -5.886 13.009 -7.852 1.00 0.00 75 LYS A O 18
ATOM 30117 N N . LYS A 1 76 ? -6.095 11.734 -6.013 1.00 0.00 76 LYS A N 18
ATOM 30118 C CA . LYS A 1 76 ? -6.185 12.847 -5.082 1.00 0.00 76 LYS A CA 18
ATOM 30119 C C . LYS A 1 76 ? -4.835 13.558 -4.873 1.00 0.00 76 LYS A C 18
ATOM 30120 O O . LYS A 1 76 ? -4.753 14.774 -5.019 1.00 0.00 76 LYS A O 18
ATOM 30139 N N . ILE A 1 77 ? -3.776 12.809 -4.566 1.00 0.00 77 ILE A N 18
ATOM 30140 C CA . ILE A 1 77 ? -2.472 13.439 -4.293 1.00 0.00 77 ILE A CA 18
ATOM 30141 C C . ILE A 1 77 ? -1.357 12.937 -5.221 1.00 0.00 77 ILE A C 18
ATOM 30142 O O . ILE A 1 77 ? -0.432 13.690 -5.556 1.00 0.00 77 ILE A O 18
ATOM 30158 N N . GLY A 1 78 ? -1.450 11.699 -5.655 1.00 0.00 78 GLY A N 18
ATOM 30159 C CA . GLY A 1 78 ? -0.445 11.159 -6.551 1.00 0.00 78 GLY A CA 18
ATOM 30160 C C . GLY A 1 78 ? 0.121 9.851 -6.045 1.00 0.00 78 GLY A C 18
ATOM 30161 O O . GLY A 1 78 ? 0.308 9.685 -4.833 1.00 0.00 78 GLY A O 18
ATOM 30165 N N . ILE A 1 79 ? 0.417 8.935 -6.961 1.00 0.00 79 ILE A N 18
ATOM 30166 C CA . ILE A 1 79 ? 0.889 7.594 -6.612 1.00 0.00 79 ILE A CA 18
ATOM 30167 C C . ILE A 1 79 ? 2.212 7.610 -5.826 1.00 0.00 79 ILE A C 18
ATOM 30168 O O . ILE A 1 79 ? 2.346 6.879 -4.845 1.00 0.00 79 ILE A O 18
ATOM 30184 N N . GLU A 1 80 ? 3.148 8.487 -6.216 1.00 0.00 80 GLU A N 18
ATOM 30185 C CA . GLU A 1 80 ? 4.466 8.571 -5.568 1.00 0.00 80 GLU A CA 18
ATOM 30186 C C . GLU A 1 80 ? 4.307 8.893 -4.101 1.00 0.00 80 GLU A C 18
ATOM 30187 O O . GLU A 1 80 ? 5.002 8.343 -3.235 1.00 0.00 80 GLU A O 18
ATOM 30199 N N . ASN A 1 81 ? 3.371 9.765 -3.835 1.00 0.00 81 ASN A N 18
ATOM 30200 C CA . ASN A 1 81 ? 3.068 10.190 -2.489 1.00 0.00 81 ASN A CA 18
ATOM 30201 C C . ASN A 1 81 ? 2.501 9.036 -1.689 1.00 0.00 81 ASN A C 18
ATOM 30202 O O . ASN A 1 81 ? 2.998 8.718 -0.602 1.00 0.00 81 ASN A O 18
ATOM 30213 N N . VAL A 1 82 ? 1.501 8.376 -2.262 1.00 0.00 82 VAL A N 18
ATOM 30214 C CA . VAL A 1 82 ? 0.789 7.283 -1.598 1.00 0.00 82 VAL A CA 18
ATOM 30215 C C . VAL A 1 82 ? 1.723 6.107 -1.334 1.00 0.00 82 VAL A C 18
ATOM 30216 O O . VAL A 1 82 ? 1.659 5.489 -0.283 1.00 0.00 82 VAL A O 18
ATOM 30229 N N . ASN A 1 83 ? 2.604 5.848 -2.281 1.00 0.00 83 ASN A N 18
ATOM 30230 C CA . ASN A 1 83 ? 3.602 4.757 -2.208 1.00 0.00 83 ASN A CA 18
ATOM 30231 C C . ASN A 1 83 ? 4.398 4.868 -0.894 1.00 0.00 83 ASN A C 18
ATOM 30232 O O . ASN A 1 83 ? 4.464 3.930 -0.094 1.00 0.00 83 ASN A O 18
ATOM 30243 N N . GLN A 1 84 ? 4.893 6.057 -0.643 1.00 0.00 84 GLN A N 18
ATOM 30244 C CA . GLN A 1 84 ? 5.679 6.347 0.548 1.00 0.00 84 GLN A CA 18
ATOM 30245 C C . GLN A 1 84 ? 4.760 6.275 1.787 1.00 0.00 84 GLN A C 18
ATOM 30246 O O . GLN A 1 84 ? 5.138 5.747 2.824 1.00 0.00 84 GLN A O 18
ATOM 30260 N N . LEU A 1 85 ? 3.546 6.770 1.651 1.00 0.00 85 LEU A N 18
ATOM 30261 C CA . LEU A 1 85 ? 2.593 6.800 2.758 1.00 0.00 85 LEU A CA 18
ATOM 30262 C C . LEU A 1 85 ? 2.162 5.388 3.194 1.00 0.00 85 LEU A C 18
ATOM 30263 O O . LEU A 1 85 ? 2.029 5.117 4.393 1.00 0.00 85 LEU A O 18
ATOM 30279 N N . ILE A 1 86 ? 1.984 4.490 2.239 1.00 0.00 86 ILE A N 18
ATOM 30280 C CA . ILE A 1 86 ? 1.655 3.098 2.550 1.00 0.00 86 ILE A CA 18
ATOM 30281 C C . ILE A 1 86 ? 2.841 2.448 3.267 1.00 0.00 86 ILE A C 18
ATOM 30282 O O . ILE A 1 86 ? 2.668 1.716 4.246 1.00 0.00 86 ILE A O 18
ATOM 30298 N N . LEU A 1 87 ? 4.042 2.774 2.817 1.00 0.00 87 LEU A N 18
ATOM 30299 C CA . LEU A 1 87 ? 5.251 2.282 3.461 1.00 0.00 87 LEU A CA 18
ATOM 30300 C C . LEU A 1 87 ? 5.364 2.842 4.871 1.00 0.00 87 LEU A C 18
ATOM 30301 O O . LEU A 1 87 ? 5.713 2.132 5.798 1.00 0.00 87 LEU A O 18
ATOM 30317 N N . THR A 1 88 ? 4.998 4.105 5.022 1.00 0.00 88 THR A N 18
ATOM 30318 C CA . THR A 1 88 ? 4.963 4.784 6.316 1.00 0.00 88 THR A CA 18
ATOM 30319 C C . THR A 1 88 ? 4.010 4.045 7.280 1.00 0.00 88 THR A C 18
ATOM 30320 O O . THR A 1 88 ? 4.250 3.972 8.484 1.00 0.00 88 THR A O 18
ATOM 30331 N N . THR A 1 89 ? 2.957 3.490 6.721 1.00 0.00 89 THR A N 18
ATOM 30332 C CA . THR A 1 89 ? 1.946 2.797 7.466 1.00 0.00 89 THR A CA 18
ATOM 30333 C C . THR A 1 89 ? 2.497 1.527 8.132 1.00 0.00 89 THR A C 18
ATOM 30334 O O . THR A 1 89 ? 2.266 1.300 9.320 1.00 0.00 89 THR A O 18
ATOM 30345 N N . ILE A 1 90 ? 3.249 0.744 7.382 1.00 0.00 90 ILE A N 18
ATOM 30346 C CA . ILE A 1 90 ? 3.791 -0.511 7.895 1.00 0.00 90 ILE A CA 18
ATOM 30347 C C . ILE A 1 90 ? 5.103 -0.304 8.652 1.00 0.00 90 ILE A C 18
ATOM 30348 O O . ILE A 1 90 ? 5.628 -1.223 9.289 1.00 0.00 90 ILE A O 18
ATOM 30364 N N . LYS A 1 91 ? 5.635 0.888 8.568 1.00 0.00 91 LYS A N 18
ATOM 30365 C CA . LYS A 1 91 ? 6.802 1.244 9.328 1.00 0.00 91 LYS A CA 18
ATOM 30366 C C . LYS A 1 91 ? 6.378 1.773 10.680 1.00 0.00 91 LYS A C 18
ATOM 30367 O O . LYS A 1 91 ? 5.480 2.616 10.780 1.00 0.00 91 LYS A O 18
ATOM 30386 N N . LEU A 1 92 ? 6.984 1.258 11.719 1.00 0.00 92 LEU A N 18
ATOM 30387 C CA . LEU A 1 92 ? 6.705 1.724 13.066 1.00 0.00 92 LEU A CA 18
ATOM 30388 C C . LEU A 1 92 ? 7.252 3.129 13.205 1.00 0.00 92 LEU A C 18
ATOM 30389 O O . LEU A 1 92 ? 6.524 4.071 13.529 1.00 0.00 92 LEU A O 18
ATOM 30405 N N . GLU A 1 93 ? 8.527 3.238 12.891 1.00 0.00 93 GLU A N 18
ATOM 30406 C CA . GLU A 1 93 ? 9.286 4.462 12.906 1.00 0.00 93 GLU A CA 18
ATOM 30407 C C . GLU A 1 93 ? 9.370 5.072 14.304 1.00 0.00 93 GLU A C 18
ATOM 30408 O O . GLU A 1 93 ? 8.623 5.986 14.669 1.00 0.00 93 GLU A O 18
ATOM 30420 N N . HIS A 1 94 ? 10.221 4.498 15.096 1.00 0.00 94 HIS A N 18
ATOM 30421 C CA . HIS A 1 94 ? 10.542 5.011 16.395 1.00 0.00 94 HIS A CA 18
ATOM 30422 C C . HIS A 1 94 ? 12.030 5.176 16.388 1.00 0.00 94 HIS A C 18
ATOM 30423 O O . HIS A 1 94 ? 12.749 4.249 16.002 1.00 0.00 94 HIS A O 18
ATOM 30438 N N . HIS A 1 95 ? 12.494 6.332 16.710 1.00 0.00 95 HIS A N 18
ATOM 30439 C CA . HIS A 1 95 ? 13.910 6.595 16.649 1.00 0.00 95 HIS A CA 18
ATOM 30440 C C . HIS A 1 95 ? 14.657 6.050 17.834 1.00 0.00 95 HIS A C 18
ATOM 30441 O O . HIS A 1 95 ? 14.111 5.920 18.938 1.00 0.00 95 HIS A O 18
ATOM 30456 N N . HIS A 1 96 ? 15.890 5.701 17.589 1.00 0.00 96 HIS A N 18
ATOM 30457 C CA . HIS A 1 96 ? 16.768 5.171 18.588 1.00 0.00 96 HIS A CA 18
ATOM 30458 C C . HIS A 1 96 ? 17.319 6.340 19.373 1.00 0.00 96 HIS A C 18
ATOM 30459 O O . HIS A 1 96 ? 18.296 6.971 18.951 1.00 0.00 96 HIS A O 18
ATOM 30474 N N . HIS A 1 97 ? 16.644 6.683 20.447 1.00 0.00 97 HIS A N 18
ATOM 30475 C CA . HIS A 1 97 ? 17.039 7.807 21.277 1.00 0.00 97 HIS A CA 18
ATOM 30476 C C . HIS A 1 97 ? 18.435 7.556 21.820 1.00 0.00 97 HIS A C 18
ATOM 30477 O O . HIS A 1 97 ? 18.694 6.514 22.425 1.00 0.00 97 HIS A O 18
ATOM 30492 N N . HIS A 1 98 ? 19.320 8.480 21.570 1.00 0.00 98 HIS A N 18
ATOM 30493 C CA . HIS A 1 98 ? 20.705 8.331 21.936 1.00 0.00 98 HIS A CA 18
ATOM 30494 C C . HIS A 1 98 ? 21.253 9.670 22.358 1.00 0.00 98 HIS A C 18
ATOM 30495 O O . HIS A 1 98 ? 20.928 10.684 21.749 1.00 0.00 98 HIS A O 18
ATOM 30510 N N . HIS A 1 99 ? 22.049 9.681 23.386 1.00 0.00 99 HIS A N 18
ATOM 30511 C CA . HIS A 1 99 ? 22.711 10.894 23.796 1.00 0.00 99 HIS A CA 18
ATOM 30512 C C . HIS A 1 99 ? 24.112 10.897 23.221 1.00 0.00 99 HIS A C 18
ATOM 30513 O O . HIS A 1 99 ? 24.383 11.710 22.319 1.00 0.00 99 HIS A O 18
ATOM 30529 N N . MET A 1 1 ? 3.837 13.609 4.987 1.00 0.00 1 MET A N 19
ATOM 30530 C CA . MET A 1 1 ? 2.503 14.013 5.412 1.00 0.00 1 MET A CA 19
ATOM 30531 C C . MET A 1 1 ? 1.679 12.759 5.535 1.00 0.00 1 MET A C 19
ATOM 30532 O O . MET A 1 1 ? 1.389 12.112 4.542 1.00 0.00 1 MET A O 19
ATOM 30548 N N . SER A 1 2 ? 1.364 12.372 6.742 1.00 0.00 2 SER A N 19
ATOM 30549 C CA . SER A 1 2 ? 0.578 11.199 6.956 1.00 0.00 2 SER A CA 19
ATOM 30550 C C . SER A 1 2 ? -0.898 11.509 6.722 1.00 0.00 2 SER A C 19
ATOM 30551 O O . SER A 1 2 ? -1.536 12.215 7.510 1.00 0.00 2 SER A O 19
ATOM 30559 N N . ILE A 1 3 ? -1.390 11.037 5.595 1.00 0.00 3 ILE A N 19
ATOM 30560 C CA . ILE A 1 3 ? -2.771 11.216 5.167 1.00 0.00 3 ILE A CA 19
ATOM 30561 C C . ILE A 1 3 ? -3.774 10.525 6.111 1.00 0.00 3 ILE A C 19
ATOM 30562 O O . ILE A 1 3 ? -4.148 9.385 5.929 1.00 0.00 3 ILE A O 19
ATOM 30578 N N . LEU A 1 4 ? -4.195 11.240 7.125 1.00 0.00 4 LEU A N 19
ATOM 30579 C CA . LEU A 1 4 ? -5.073 10.682 8.144 1.00 0.00 4 LEU A CA 19
ATOM 30580 C C . LEU A 1 4 ? -6.537 10.974 7.862 1.00 0.00 4 LEU A C 19
ATOM 30581 O O . LEU A 1 4 ? -7.393 10.754 8.717 1.00 0.00 4 LEU A O 19
ATOM 30597 N N . GLU A 1 5 ? -6.827 11.430 6.653 1.00 0.00 5 GLU A N 19
ATOM 30598 C CA . GLU A 1 5 ? -8.197 11.757 6.259 1.00 0.00 5 GLU A CA 19
ATOM 30599 C C . GLU A 1 5 ? -9.013 10.476 6.157 1.00 0.00 5 GLU A C 19
ATOM 30600 O O . GLU A 1 5 ? -10.176 10.413 6.567 1.00 0.00 5 GLU A O 19
ATOM 30612 N N . ASP A 1 6 ? -8.378 9.462 5.635 1.00 0.00 6 ASP A N 19
ATOM 30613 C CA . ASP A 1 6 ? -9.033 8.216 5.301 1.00 0.00 6 ASP A CA 19
ATOM 30614 C C . ASP A 1 6 ? -9.161 7.275 6.520 1.00 0.00 6 ASP A C 19
ATOM 30615 O O . ASP A 1 6 ? -8.201 7.096 7.281 1.00 0.00 6 ASP A O 19
ATOM 30624 N N . PRO A 1 7 ? -10.364 6.702 6.758 1.00 0.00 7 PRO A N 19
ATOM 30625 C CA . PRO A 1 7 ? -10.600 5.760 7.866 1.00 0.00 7 PRO A CA 19
ATOM 30626 C C . PRO A 1 7 ? -9.952 4.383 7.639 1.00 0.00 7 PRO A C 19
ATOM 30627 O O . PRO A 1 7 ? -9.590 3.693 8.580 1.00 0.00 7 PRO A O 19
ATOM 30638 N N . GLU A 1 8 ? -9.807 3.992 6.405 1.00 0.00 8 GLU A N 19
ATOM 30639 C CA . GLU A 1 8 ? -9.260 2.691 6.080 1.00 0.00 8 GLU A CA 19
ATOM 30640 C C . GLU A 1 8 ? -7.760 2.722 6.279 1.00 0.00 8 GLU A C 19
ATOM 30641 O O . GLU A 1 8 ? -7.130 1.733 6.665 1.00 0.00 8 GLU A O 19
ATOM 30653 N N . PHE A 1 9 ? -7.220 3.888 6.047 1.00 0.00 9 PHE A N 19
ATOM 30654 C CA . PHE A 1 9 ? -5.808 4.179 6.287 1.00 0.00 9 PHE A CA 19
ATOM 30655 C C . PHE A 1 9 ? -5.455 3.954 7.769 1.00 0.00 9 PHE A C 19
ATOM 30656 O O . PHE A 1 9 ? -4.417 3.357 8.090 1.00 0.00 9 PHE A O 19
ATOM 30673 N N . VAL A 1 10 ? -6.322 4.405 8.676 1.00 0.00 10 VAL A N 19
ATOM 30674 C CA . VAL A 1 10 ? -6.065 4.207 10.097 1.00 0.00 10 VAL A CA 19
ATOM 30675 C C . VAL A 1 10 ? -6.164 2.715 10.451 1.00 0.00 10 VAL A C 19
ATOM 30676 O O . VAL A 1 10 ? -5.420 2.220 11.297 1.00 0.00 10 VAL A O 19
ATOM 30689 N N . LYS A 1 11 ? -7.060 1.996 9.770 1.00 0.00 11 LYS A N 19
ATOM 30690 C CA . LYS A 1 11 ? -7.164 0.541 9.939 1.00 0.00 11 LYS A CA 19
ATOM 30691 C C . LYS A 1 11 ? -5.831 -0.127 9.582 1.00 0.00 11 LYS A C 19
ATOM 30692 O O . LYS A 1 11 ? -5.402 -1.071 10.242 1.00 0.00 11 LYS A O 19
ATOM 30711 N N . LEU A 1 12 ? -5.173 0.393 8.552 1.00 0.00 12 LEU A N 19
ATOM 30712 C CA . LEU A 1 12 ? -3.850 -0.081 8.141 1.00 0.00 12 LEU A CA 19
ATOM 30713 C C . LEU A 1 12 ? -2.810 0.217 9.221 1.00 0.00 12 LEU A C 19
ATOM 30714 O O . LEU A 1 12 ? -1.928 -0.598 9.497 1.00 0.00 12 LEU A O 19
ATOM 30730 N N . ARG A 1 13 ? -2.937 1.381 9.841 1.00 0.00 13 ARG A N 19
ATOM 30731 C CA . ARG A 1 13 ? -2.058 1.786 10.942 1.00 0.00 13 ARG A CA 19
ATOM 30732 C C . ARG A 1 13 ? -2.196 0.824 12.121 1.00 0.00 13 ARG A C 19
ATOM 30733 O O . ARG A 1 13 ? -1.207 0.465 12.769 1.00 0.00 13 ARG A O 19
ATOM 30754 N N . GLN A 1 14 ? -3.415 0.389 12.367 1.00 0.00 14 GLN A N 19
ATOM 30755 C CA . GLN A 1 14 ? -3.702 -0.560 13.435 1.00 0.00 14 GLN A CA 19
ATOM 30756 C C . GLN A 1 14 ? -3.269 -1.970 13.042 1.00 0.00 14 GLN A C 19
ATOM 30757 O O . GLN A 1 14 ? -2.952 -2.799 13.905 1.00 0.00 14 GLN A O 19
ATOM 30771 N N . PHE A 1 15 ? -3.279 -2.236 11.747 1.00 0.00 15 PHE A N 19
ATOM 30772 C CA . PHE A 1 15 ? -2.885 -3.526 11.203 1.00 0.00 15 PHE A CA 19
ATOM 30773 C C . PHE A 1 15 ? -1.383 -3.725 11.398 1.00 0.00 15 PHE A C 19
ATOM 30774 O O . PHE A 1 15 ? -0.951 -4.803 11.846 1.00 0.00 15 PHE A O 19
ATOM 30791 N N . LYS A 1 16 ? -0.610 -2.664 11.085 1.00 0.00 16 LYS A N 19
ATOM 30792 C CA . LYS A 1 16 ? 0.852 -2.622 11.247 1.00 0.00 16 LYS A CA 19
ATOM 30793 C C . LYS A 1 16 ? 1.551 -3.486 10.160 1.00 0.00 16 LYS A C 19
ATOM 30794 O O . LYS A 1 16 ? 0.894 -4.209 9.404 1.00 0.00 16 LYS A O 19
ATOM 30813 N N . GLY A 1 17 ? 2.868 -3.369 10.059 1.00 0.00 17 GLY A N 19
ATOM 30814 C CA . GLY A 1 17 ? 3.639 -4.105 9.078 1.00 0.00 17 GLY A CA 19
ATOM 30815 C C . GLY A 1 17 ? 3.741 -5.595 9.361 1.00 0.00 17 GLY A C 19
ATOM 30816 O O . GLY A 1 17 ? 4.786 -6.090 9.785 1.00 0.00 17 GLY A O 19
ATOM 30820 N N . LYS A 1 18 ? 2.646 -6.290 9.152 1.00 0.00 18 LYS A N 19
ATOM 30821 C CA . LYS A 1 18 ? 2.585 -7.751 9.249 1.00 0.00 18 LYS A CA 19
ATOM 30822 C C . LYS A 1 18 ? 3.008 -8.364 7.934 1.00 0.00 18 LYS A C 19
ATOM 30823 O O . LYS A 1 18 ? 3.238 -9.560 7.822 1.00 0.00 18 LYS A O 19
ATOM 30842 N N . VAL A 1 19 ? 3.089 -7.523 6.958 1.00 0.00 19 VAL A N 19
ATOM 30843 C CA . VAL A 1 19 ? 3.407 -7.894 5.603 1.00 0.00 19 VAL A CA 19
ATOM 30844 C C . VAL A 1 19 ? 4.903 -7.775 5.361 1.00 0.00 19 VAL A C 19
ATOM 30845 O O . VAL A 1 19 ? 5.616 -7.125 6.154 1.00 0.00 19 VAL A O 19
ATOM 30858 N N . ASN A 1 20 ? 5.382 -8.391 4.297 1.00 0.00 20 ASN A N 19
ATOM 30859 C CA . ASN A 1 20 ? 6.785 -8.263 3.929 1.00 0.00 20 ASN A CA 19
ATOM 30860 C C . ASN A 1 20 ? 7.038 -6.883 3.366 1.00 0.00 20 ASN A C 19
ATOM 30861 O O . ASN A 1 20 ? 6.629 -6.588 2.239 1.00 0.00 20 ASN A O 19
ATOM 30872 N N . PHE A 1 21 ? 7.716 -6.043 4.150 1.00 0.00 21 PHE A N 19
ATOM 30873 C CA . PHE A 1 21 ? 7.964 -4.637 3.803 1.00 0.00 21 PHE A CA 19
ATOM 30874 C C . PHE A 1 21 ? 8.575 -4.468 2.414 1.00 0.00 21 PHE A C 19
ATOM 30875 O O . PHE A 1 21 ? 8.081 -3.676 1.599 1.00 0.00 21 PHE A O 19
ATOM 30892 N N . ASN A 1 22 ? 9.604 -5.239 2.133 1.00 0.00 22 ASN A N 19
ATOM 30893 C CA . ASN A 1 22 ? 10.344 -5.106 0.881 1.00 0.00 22 ASN A CA 19
ATOM 30894 C C . ASN A 1 22 ? 9.493 -5.541 -0.277 1.00 0.00 22 ASN A C 19
ATOM 30895 O O . ASN A 1 22 ? 9.641 -5.045 -1.404 1.00 0.00 22 ASN A O 19
ATOM 30906 N N . LEU A 1 23 ? 8.594 -6.461 -0.010 1.00 0.00 23 LEU A N 19
ATOM 30907 C CA . LEU A 1 23 ? 7.735 -6.967 -1.035 1.00 0.00 23 LEU A CA 19
ATOM 30908 C C . LEU A 1 23 ? 6.632 -5.969 -1.324 1.00 0.00 23 LEU A C 19
ATOM 30909 O O . LEU A 1 23 ? 6.334 -5.713 -2.473 1.00 0.00 23 LEU A O 19
ATOM 30925 N N . VAL A 1 24 ? 6.071 -5.371 -0.274 1.00 0.00 24 VAL A N 19
ATOM 30926 C CA . VAL A 1 24 ? 5.024 -4.341 -0.423 1.00 0.00 24 VAL A CA 19
ATOM 30927 C C . VAL A 1 24 ? 5.575 -3.158 -1.177 1.00 0.00 24 VAL A C 19
ATOM 30928 O O . VAL A 1 24 ? 4.939 -2.641 -2.094 1.00 0.00 24 VAL A O 19
ATOM 30941 N N . MET A 1 25 ? 6.782 -2.764 -0.806 1.00 0.00 25 MET A N 19
ATOM 30942 C CA . MET A 1 25 ? 7.490 -1.678 -1.458 1.00 0.00 25 MET A CA 19
ATOM 30943 C C . MET A 1 25 ? 7.617 -1.971 -2.957 1.00 0.00 25 MET A C 19
ATOM 30944 O O . MET A 1 25 ? 7.471 -1.076 -3.788 1.00 0.00 25 MET A O 19
ATOM 30958 N N . GLN A 1 26 ? 7.816 -3.242 -3.287 1.00 0.00 26 GLN A N 19
ATOM 30959 C CA . GLN A 1 26 ? 7.899 -3.678 -4.666 1.00 0.00 26 GLN A CA 19
ATOM 30960 C C . GLN A 1 26 ? 6.508 -3.721 -5.321 1.00 0.00 26 GLN A C 19
ATOM 30961 O O . GLN A 1 26 ? 6.377 -3.381 -6.476 1.00 0.00 26 GLN A O 19
ATOM 30975 N N . ILE A 1 27 ? 5.488 -4.149 -4.570 1.00 0.00 27 ILE A N 19
ATOM 30976 C CA . ILE A 1 27 ? 4.089 -4.185 -5.061 1.00 0.00 27 ILE A CA 19
ATOM 30977 C C . ILE A 1 27 ? 3.688 -2.782 -5.509 1.00 0.00 27 ILE A C 19
ATOM 30978 O O . ILE A 1 27 ? 3.222 -2.570 -6.641 1.00 0.00 27 ILE A O 19
ATOM 30994 N N . LEU A 1 28 ? 3.931 -1.839 -4.622 1.00 0.00 28 LEU A N 19
ATOM 30995 C CA . LEU A 1 28 ? 3.636 -0.441 -4.836 1.00 0.00 28 LEU A CA 19
ATOM 30996 C C . LEU A 1 28 ? 4.434 0.093 -6.028 1.00 0.00 28 LEU A C 19
ATOM 30997 O O . LEU A 1 28 ? 3.909 0.783 -6.882 1.00 0.00 28 LEU A O 19
ATOM 31013 N N . ASP A 1 29 ? 5.689 -0.291 -6.084 1.00 0.00 29 ASP A N 19
ATOM 31014 C CA . ASP A 1 29 ? 6.607 0.091 -7.168 1.00 0.00 29 ASP A CA 19
ATOM 31015 C C . ASP A 1 29 ? 6.114 -0.440 -8.497 1.00 0.00 29 ASP A C 19
ATOM 31016 O O . ASP A 1 29 ? 6.028 0.284 -9.481 1.00 0.00 29 ASP A O 19
ATOM 31025 N N . GLU A 1 30 ? 5.774 -1.700 -8.487 1.00 0.00 30 GLU A N 19
ATOM 31026 C CA . GLU A 1 30 ? 5.360 -2.434 -9.670 1.00 0.00 30 GLU A CA 19
ATOM 31027 C C . GLU A 1 30 ? 4.071 -1.847 -10.277 1.00 0.00 30 GLU A C 19
ATOM 31028 O O . GLU A 1 30 ? 3.948 -1.754 -11.496 1.00 0.00 30 GLU A O 19
ATOM 31040 N N . ILE A 1 31 ? 3.119 -1.447 -9.431 1.00 0.00 31 ILE A N 19
ATOM 31041 C CA . ILE A 1 31 ? 1.902 -0.803 -9.941 1.00 0.00 31 ILE A CA 19
ATOM 31042 C C . ILE A 1 31 ? 2.224 0.629 -10.402 1.00 0.00 31 ILE A C 19
ATOM 31043 O O . ILE A 1 31 ? 1.724 1.098 -11.423 1.00 0.00 31 ILE A O 19
ATOM 31059 N N . GLU A 1 32 ? 3.099 1.285 -9.647 1.00 0.00 32 GLU A N 19
ATOM 31060 C CA . GLU A 1 32 ? 3.516 2.648 -9.893 1.00 0.00 32 GLU A CA 19
ATOM 31061 C C . GLU A 1 32 ? 4.155 2.779 -11.268 1.00 0.00 32 GLU A C 19
ATOM 31062 O O . GLU A 1 32 ? 3.751 3.613 -12.069 1.00 0.00 32 GLU A O 19
ATOM 31074 N N . LEU A 1 33 ? 5.137 1.934 -11.530 1.00 0.00 33 LEU A N 19
ATOM 31075 C CA . LEU A 1 33 ? 5.875 1.958 -12.782 1.00 0.00 33 LEU A CA 19
ATOM 31076 C C . LEU A 1 33 ? 5.027 1.537 -13.972 1.00 0.00 33 LEU A C 19
ATOM 31077 O O . LEU A 1 33 ? 5.269 1.980 -15.094 1.00 0.00 33 LEU A O 19
ATOM 31093 N N . ASP A 1 34 ? 4.034 0.693 -13.726 1.00 0.00 34 ASP A N 19
ATOM 31094 C CA . ASP A 1 34 ? 3.165 0.223 -14.803 1.00 0.00 34 ASP A CA 19
ATOM 31095 C C . ASP A 1 34 ? 2.268 1.345 -15.284 1.00 0.00 34 ASP A C 19
ATOM 31096 O O . ASP A 1 34 ? 2.099 1.553 -16.493 1.00 0.00 34 ASP A O 19
ATOM 31105 N N . LEU A 1 35 ? 1.714 2.077 -14.338 1.00 0.00 35 LEU A N 19
ATOM 31106 C CA . LEU A 1 35 ? 0.905 3.228 -14.645 1.00 0.00 35 LEU A CA 19
ATOM 31107 C C . LEU A 1 35 ? 1.817 4.322 -15.186 1.00 0.00 35 LEU A C 19
ATOM 31108 O O . LEU A 1 35 ? 1.633 4.798 -16.325 1.00 0.00 35 LEU A O 19
ATOM 31124 N N . ARG A 1 36 ? 2.801 4.693 -14.354 1.00 0.00 36 ARG A N 19
ATOM 31125 C CA . ARG A 1 36 ? 3.788 5.754 -14.585 1.00 0.00 36 ARG A CA 19
ATOM 31126 C C . ARG A 1 36 ? 3.086 7.116 -14.782 1.00 0.00 36 ARG A C 19
ATOM 31127 O O . ARG A 1 36 ? 3.118 7.974 -13.894 1.00 0.00 36 ARG A O 19
ATOM 31148 N N . GLY A 1 37 ? 2.436 7.286 -15.910 1.00 0.00 37 GLY A N 19
ATOM 31149 C CA . GLY A 1 37 ? 1.685 8.490 -16.163 1.00 0.00 37 GLY A CA 19
ATOM 31150 C C . GLY A 1 37 ? 0.655 8.339 -17.281 1.00 0.00 37 GLY A C 19
ATOM 31151 O O . GLY A 1 37 ? -0.084 9.279 -17.565 1.00 0.00 37 GLY A O 19
ATOM 31155 N N . SER A 1 38 ? 0.558 7.163 -17.896 1.00 0.00 38 SER A N 19
ATOM 31156 C CA . SER A 1 38 ? -0.319 7.025 -19.050 1.00 0.00 38 SER A CA 19
ATOM 31157 C C . SER A 1 38 ? -1.335 5.891 -18.908 1.00 0.00 38 SER A C 19
ATOM 31158 O O . SER A 1 38 ? -2.054 5.583 -19.871 1.00 0.00 38 SER A O 19
ATOM 31166 N N . ASP A 1 39 ? -1.433 5.276 -17.752 1.00 0.00 39 ASP A N 19
ATOM 31167 C CA . ASP A 1 39 ? -2.351 4.147 -17.644 1.00 0.00 39 ASP A CA 19
ATOM 31168 C C . ASP A 1 39 ? -3.176 4.242 -16.360 1.00 0.00 39 ASP A C 19
ATOM 31169 O O . ASP A 1 39 ? -3.190 5.295 -15.708 1.00 0.00 39 ASP A O 19
ATOM 31178 N N . ASN A 1 40 ? -3.836 3.165 -15.993 1.00 0.00 40 ASN A N 19
ATOM 31179 C CA . ASN A 1 40 ? -4.749 3.152 -14.870 1.00 0.00 40 ASN A CA 19
ATOM 31180 C C . ASN A 1 40 ? -4.160 2.329 -13.765 1.00 0.00 40 ASN A C 19
ATOM 31181 O O . ASN A 1 40 ? -3.654 1.238 -14.005 1.00 0.00 40 ASN A O 19
ATOM 31192 N N . ILE A 1 41 ? -4.302 2.809 -12.561 1.00 0.00 41 ILE A N 19
ATOM 31193 C CA . ILE A 1 41 ? -3.763 2.151 -11.406 1.00 0.00 41 ILE A CA 19
ATOM 31194 C C . ILE A 1 41 ? -4.439 0.804 -11.164 1.00 0.00 41 ILE A C 19
ATOM 31195 O O . ILE A 1 41 ? -3.775 -0.155 -10.815 1.00 0.00 41 ILE A O 19
ATOM 31211 N N . LYS A 1 42 ? -5.759 0.725 -11.390 1.00 0.00 42 LYS A N 19
ATOM 31212 C CA . LYS A 1 42 ? -6.473 -0.527 -11.169 1.00 0.00 42 LYS A CA 19
ATOM 31213 C C . LYS A 1 42 ? -5.979 -1.594 -12.131 1.00 0.00 42 LYS A C 19
ATOM 31214 O O . LYS A 1 42 ? -5.920 -2.767 -11.785 1.00 0.00 42 LYS A O 19
ATOM 31233 N N . THR A 1 43 ? -5.594 -1.166 -13.315 1.00 0.00 43 THR A N 19
ATOM 31234 C CA . THR A 1 43 ? -5.076 -2.044 -14.310 1.00 0.00 43 THR A CA 19
ATOM 31235 C C . THR A 1 43 ? -3.722 -2.589 -13.835 1.00 0.00 43 THR A C 19
ATOM 31236 O O . THR A 1 43 ? -3.465 -3.815 -13.868 1.00 0.00 43 THR A O 19
ATOM 31247 N N . SER A 1 44 ? -2.896 -1.683 -13.331 1.00 0.00 44 SER A N 19
ATOM 31248 C CA . SER A 1 44 ? -1.609 -2.018 -12.789 1.00 0.00 44 SER A CA 19
ATOM 31249 C C . SER A 1 44 ? -1.759 -2.980 -11.579 1.00 0.00 44 SER A C 19
ATOM 31250 O O . SER A 1 44 ? -1.001 -3.957 -11.447 1.00 0.00 44 SER A O 19
ATOM 31258 N N . ILE A 1 45 ? -2.776 -2.711 -10.731 1.00 0.00 45 ILE A N 19
ATOM 31259 C CA . ILE A 1 45 ? -3.129 -3.557 -9.574 1.00 0.00 45 ILE A CA 19
ATOM 31260 C C . ILE A 1 45 ? -3.338 -5.003 -10.029 1.00 0.00 45 ILE A C 19
ATOM 31261 O O . ILE A 1 45 ? -2.828 -5.941 -9.404 1.00 0.00 45 ILE A O 19
ATOM 31277 N N . ILE A 1 46 ? -4.055 -5.162 -11.144 1.00 0.00 46 ILE A N 19
ATOM 31278 C CA . ILE A 1 46 ? -4.386 -6.470 -11.694 1.00 0.00 46 ILE A CA 19
ATOM 31279 C C . ILE A 1 46 ? -3.137 -7.325 -11.923 1.00 0.00 46 ILE A C 19
ATOM 31280 O O . ILE A 1 46 ? -3.059 -8.438 -11.412 1.00 0.00 46 ILE A O 19
ATOM 31296 N N . TYR A 1 47 ? -2.148 -6.786 -12.633 1.00 0.00 47 TYR A N 19
ATOM 31297 C CA . TYR A 1 47 ? -0.935 -7.563 -12.966 1.00 0.00 47 TYR A CA 19
ATOM 31298 C C . TYR A 1 47 ? -0.184 -7.975 -11.717 1.00 0.00 47 TYR A C 19
ATOM 31299 O O . TYR A 1 47 ? 0.195 -9.123 -11.554 1.00 0.00 47 TYR A O 19
ATOM 31317 N N . VAL A 1 48 ? -0.020 -7.034 -10.833 1.00 0.00 48 VAL A N 19
ATOM 31318 C CA . VAL A 1 48 ? 0.805 -7.206 -9.671 1.00 0.00 48 VAL A CA 19
ATOM 31319 C C . VAL A 1 48 ? 0.177 -8.165 -8.678 1.00 0.00 48 VAL A C 19
ATOM 31320 O O . VAL A 1 48 ? 0.835 -9.091 -8.201 1.00 0.00 48 VAL A O 19
ATOM 31333 N N . TYR A 1 49 ? -1.098 -7.993 -8.408 1.00 0.00 49 TYR A N 19
ATOM 31334 C CA . TYR A 1 49 ? -1.780 -8.866 -7.468 1.00 0.00 49 TYR A CA 19
ATOM 31335 C C . TYR A 1 49 ? -1.844 -10.288 -7.987 1.00 0.00 49 TYR A C 19
ATOM 31336 O O . TYR A 1 49 ? -1.621 -11.228 -7.243 1.00 0.00 49 TYR A O 19
ATOM 31354 N N . SER A 1 50 ? -2.066 -10.431 -9.278 1.00 0.00 50 SER A N 19
ATOM 31355 C CA . SER A 1 50 ? -2.194 -11.736 -9.893 1.00 0.00 50 SER A CA 19
ATOM 31356 C C . SER A 1 50 ? -0.831 -12.447 -10.010 1.00 0.00 50 SER A C 19
ATOM 31357 O O . SER A 1 50 ? -0.754 -13.675 -10.139 1.00 0.00 50 SER A O 19
ATOM 31365 N N . SER A 1 51 ? 0.231 -11.676 -9.981 1.00 0.00 51 SER A N 19
ATOM 31366 C CA . SER A 1 51 ? 1.559 -12.210 -10.109 1.00 0.00 51 SER A CA 19
ATOM 31367 C C . SER A 1 51 ? 2.181 -12.490 -8.718 1.00 0.00 51 SER A C 19
ATOM 31368 O O . SER A 1 51 ? 3.105 -13.295 -8.584 1.00 0.00 51 SER A O 19
ATOM 31376 N N . HIS A 1 52 ? 1.655 -11.859 -7.688 1.00 0.00 52 HIS A N 19
ATOM 31377 C CA . HIS A 1 52 ? 2.218 -11.992 -6.343 1.00 0.00 52 HIS A CA 19
ATOM 31378 C C . HIS A 1 52 ? 1.139 -12.480 -5.378 1.00 0.00 52 HIS A C 19
ATOM 31379 O O . HIS A 1 52 ? 1.113 -12.084 -4.209 1.00 0.00 52 HIS A O 19
ATOM 31394 N N . LEU A 1 53 ? 0.309 -13.402 -5.867 1.00 0.00 53 LEU A N 19
ATOM 31395 C CA . LEU A 1 53 ? -0.876 -13.934 -5.152 1.00 0.00 53 LEU A CA 19
ATOM 31396 C C . LEU A 1 53 ? -0.599 -14.383 -3.722 1.00 0.00 53 LEU A C 19
ATOM 31397 O O . LEU A 1 53 ? -1.438 -14.189 -2.850 1.00 0.00 53 LEU A O 19
ATOM 31413 N N . ASP A 1 54 ? 0.567 -14.964 -3.486 1.00 0.00 54 ASP A N 19
ATOM 31414 C CA . ASP A 1 54 ? 0.908 -15.517 -2.156 1.00 0.00 54 ASP A CA 19
ATOM 31415 C C . ASP A 1 54 ? 0.802 -14.480 -1.059 1.00 0.00 54 ASP A C 19
ATOM 31416 O O . ASP A 1 54 ? 0.110 -14.693 -0.072 1.00 0.00 54 ASP A O 19
ATOM 31425 N N . GLU A 1 55 ? 1.441 -13.343 -1.256 1.00 0.00 55 GLU A N 19
ATOM 31426 C CA . GLU A 1 55 ? 1.436 -12.288 -0.257 1.00 0.00 55 GLU A CA 19
ATOM 31427 C C . GLU A 1 55 ? 0.053 -11.626 -0.244 1.00 0.00 55 GLU A C 19
ATOM 31428 O O . GLU A 1 55 ? -0.481 -11.289 0.818 1.00 0.00 55 GLU A O 19
ATOM 31440 N N . ILE A 1 56 ? -0.537 -11.501 -1.439 1.00 0.00 56 ILE A N 19
ATOM 31441 C CA . ILE A 1 56 ? -1.830 -10.837 -1.620 1.00 0.00 56 ILE A CA 19
ATOM 31442 C C . ILE A 1 56 ? -2.945 -11.560 -0.867 1.00 0.00 56 ILE A C 19
ATOM 31443 O O . ILE A 1 56 ? -3.686 -10.945 -0.141 1.00 0.00 56 ILE A O 19
ATOM 31459 N N . ARG A 1 57 ? -3.034 -12.864 -1.038 1.00 0.00 57 ARG A N 19
ATOM 31460 C CA . ARG A 1 57 ? -4.124 -13.645 -0.446 1.00 0.00 57 ARG A CA 19
ATOM 31461 C C . ARG A 1 57 ? -3.895 -13.880 1.043 1.00 0.00 57 ARG A C 19
ATOM 31462 O O . ARG A 1 57 ? -4.844 -14.042 1.821 1.00 0.00 57 ARG A O 19
ATOM 31483 N N . LYS A 1 58 ? -2.637 -13.874 1.439 1.00 0.00 58 LYS A N 19
ATOM 31484 C CA . LYS A 1 58 ? -2.249 -14.081 2.821 1.00 0.00 58 LYS A CA 19
ATOM 31485 C C . LYS A 1 58 ? -2.627 -12.862 3.647 1.00 0.00 58 LYS A C 19
ATOM 31486 O O . LYS A 1 58 ? -3.167 -12.972 4.750 1.00 0.00 58 LYS A O 19
ATOM 31505 N N . ASN A 1 59 ? -2.357 -11.719 3.091 1.00 0.00 59 ASN A N 19
ATOM 31506 C CA . ASN A 1 59 ? -2.584 -10.450 3.739 1.00 0.00 59 ASN A CA 19
ATOM 31507 C C . ASN A 1 59 ? -3.620 -9.688 2.949 1.00 0.00 59 ASN A C 19
ATOM 31508 O O . ASN A 1 59 ? -3.494 -8.479 2.712 1.00 0.00 59 ASN A O 19
ATOM 31519 N N . LYS A 1 60 ? -4.688 -10.400 2.605 1.00 0.00 60 LYS A N 19
ATOM 31520 C CA . LYS A 1 60 ? -5.743 -9.888 1.734 1.00 0.00 60 LYS A CA 19
ATOM 31521 C C . LYS A 1 60 ? -6.415 -8.652 2.299 1.00 0.00 60 LYS A C 19
ATOM 31522 O O . LYS A 1 60 ? -6.807 -7.778 1.549 1.00 0.00 60 LYS A O 19
ATOM 31541 N N . GLU A 1 61 ? -6.513 -8.569 3.617 1.00 0.00 61 GLU A N 19
ATOM 31542 C CA . GLU A 1 61 ? -7.135 -7.442 4.263 1.00 0.00 61 GLU A CA 19
ATOM 31543 C C . GLU A 1 61 ? -6.329 -6.186 3.980 1.00 0.00 61 GLU A C 19
ATOM 31544 O O . GLU A 1 61 ? -6.878 -5.142 3.624 1.00 0.00 61 GLU A O 19
ATOM 31556 N N . PHE A 1 62 ? -5.021 -6.326 4.077 1.00 0.00 62 PHE A N 19
ATOM 31557 C CA . PHE A 1 62 ? -4.100 -5.242 3.836 1.00 0.00 62 PHE A CA 19
ATOM 31558 C C . PHE A 1 62 ? -4.155 -4.829 2.377 1.00 0.00 62 PHE A C 19
ATOM 31559 O O . PHE A 1 62 ? -4.374 -3.658 2.057 1.00 0.00 62 PHE A O 19
ATOM 31576 N N . TYR A 1 63 ? -4.016 -5.809 1.504 1.00 0.00 63 TYR A N 19
ATOM 31577 C CA . TYR A 1 63 ? -3.969 -5.563 0.085 1.00 0.00 63 TYR A CA 19
ATOM 31578 C C . TYR A 1 63 ? -5.270 -5.073 -0.490 1.00 0.00 63 TYR A C 19
ATOM 31579 O O . TYR A 1 63 ? -5.268 -4.320 -1.462 1.00 0.00 63 TYR A O 19
ATOM 31597 N N . ASP A 1 64 ? -6.371 -5.455 0.110 1.00 0.00 64 ASP A N 19
ATOM 31598 C CA . ASP A 1 64 ? -7.661 -4.984 -0.348 1.00 0.00 64 ASP A CA 19
ATOM 31599 C C . ASP A 1 64 ? -7.868 -3.537 0.049 1.00 0.00 64 ASP A C 19
ATOM 31600 O O . ASP A 1 64 ? -8.326 -2.713 -0.765 1.00 0.00 64 ASP A O 19
ATOM 31609 N N . MET A 1 65 ? -7.527 -3.217 1.294 1.00 0.00 65 MET A N 19
ATOM 31610 C CA . MET A 1 65 ? -7.664 -1.860 1.788 1.00 0.00 65 MET A CA 19
ATOM 31611 C C . MET A 1 65 ? -6.747 -0.908 1.062 1.00 0.00 65 MET A C 19
ATOM 31612 O O . MET A 1 65 ? -7.194 0.147 0.616 1.00 0.00 65 MET A O 19
ATOM 31626 N N . ILE A 1 66 ? -5.478 -1.290 0.879 1.00 0.00 66 ILE A N 19
ATOM 31627 C CA . ILE A 1 66 ? -4.559 -0.408 0.184 1.00 0.00 66 ILE A CA 19
ATOM 31628 C C . ILE A 1 66 ? -4.979 -0.172 -1.252 1.00 0.00 66 ILE A C 19
ATOM 31629 O O . ILE A 1 66 ? -4.971 0.940 -1.677 1.00 0.00 66 ILE A O 19
ATOM 31645 N N . ALA A 1 67 ? -5.427 -1.223 -1.964 1.00 0.00 67 ALA A N 19
ATOM 31646 C CA . ALA A 1 67 ? -5.837 -1.098 -3.385 1.00 0.00 67 ALA A CA 19
ATOM 31647 C C . ALA A 1 67 ? -6.899 -0.017 -3.566 1.00 0.00 67 ALA A C 19
ATOM 31648 O O . ALA A 1 67 ? -6.894 0.723 -4.549 1.00 0.00 67 ALA A O 19
ATOM 31655 N N . GLU A 1 68 ? -7.774 0.075 -2.594 1.00 0.00 68 GLU A N 19
ATOM 31656 C CA . GLU A 1 68 ? -8.841 1.048 -2.569 1.00 0.00 68 GLU A CA 19
ATOM 31657 C C . GLU A 1 68 ? -8.254 2.453 -2.332 1.00 0.00 68 GLU A C 19
ATOM 31658 O O . GLU A 1 68 ? -8.446 3.380 -3.148 1.00 0.00 68 GLU A O 19
ATOM 31670 N N . ILE A 1 69 ? -7.495 2.576 -1.251 1.00 0.00 69 ILE A N 19
ATOM 31671 C CA . ILE A 1 69 ? -6.866 3.838 -0.845 1.00 0.00 69 ILE A CA 19
ATOM 31672 C C . ILE A 1 69 ? -5.905 4.349 -1.924 1.00 0.00 69 ILE A C 19
ATOM 31673 O O . ILE A 1 69 ? -5.873 5.544 -2.217 1.00 0.00 69 ILE A O 19
ATOM 31689 N N . LEU A 1 70 ? -5.153 3.433 -2.519 1.00 0.00 70 LEU A N 19
ATOM 31690 C CA . LEU A 1 70 ? -4.207 3.747 -3.580 1.00 0.00 70 LEU A CA 19
ATOM 31691 C C . LEU A 1 70 ? -4.882 4.476 -4.727 1.00 0.00 70 LEU A C 19
ATOM 31692 O O . LEU A 1 70 ? -4.393 5.494 -5.169 1.00 0.00 70 LEU A O 19
ATOM 31708 N N . GLN A 1 71 ? -6.033 3.980 -5.176 1.00 0.00 71 GLN A N 19
ATOM 31709 C CA . GLN A 1 71 ? -6.738 4.621 -6.293 1.00 0.00 71 GLN A CA 19
ATOM 31710 C C . GLN A 1 71 ? -7.298 5.975 -5.855 1.00 0.00 71 GLN A C 19
ATOM 31711 O O . GLN A 1 71 ? -7.196 6.978 -6.576 1.00 0.00 71 GLN A O 19
ATOM 31725 N N . ARG A 1 72 ? -7.839 5.996 -4.646 1.00 0.00 72 ARG A N 19
ATOM 31726 C CA . ARG A 1 72 ? -8.441 7.151 -4.054 1.00 0.00 72 ARG A CA 19
ATOM 31727 C C . ARG A 1 72 ? -7.413 8.289 -3.939 1.00 0.00 72 ARG A C 19
ATOM 31728 O O . ARG A 1 72 ? -7.662 9.418 -4.354 1.00 0.00 72 ARG A O 19
ATOM 31749 N N . TYR A 1 73 ? -6.246 7.967 -3.448 1.00 0.00 73 TYR A N 19
ATOM 31750 C CA . TYR A 1 73 ? -5.210 8.949 -3.269 1.00 0.00 73 TYR A CA 19
ATOM 31751 C C . TYR A 1 73 ? -4.340 9.165 -4.487 1.00 0.00 73 TYR A C 19
ATOM 31752 O O . TYR A 1 73 ? -3.623 10.166 -4.554 1.00 0.00 73 TYR A O 19
ATOM 31770 N N . TYR A 1 74 ? -4.381 8.266 -5.451 1.00 0.00 74 TYR A N 19
ATOM 31771 C CA . TYR A 1 74 ? -3.622 8.468 -6.679 1.00 0.00 74 TYR A CA 19
ATOM 31772 C C . TYR A 1 74 ? -4.202 9.649 -7.433 1.00 0.00 74 TYR A C 19
ATOM 31773 O O . TYR A 1 74 ? -3.490 10.365 -8.123 1.00 0.00 74 TYR A O 19
ATOM 31791 N N . LYS A 1 75 ? -5.491 9.860 -7.260 1.00 0.00 75 LYS A N 19
ATOM 31792 C CA . LYS A 1 75 ? -6.168 10.988 -7.864 1.00 0.00 75 LYS A CA 19
ATOM 31793 C C . LYS A 1 75 ? -5.896 12.267 -7.062 1.00 0.00 75 LYS A C 19
ATOM 31794 O O . LYS A 1 75 ? -5.874 13.364 -7.610 1.00 0.00 75 LYS A O 19
ATOM 31813 N N . LYS A 1 76 ? -5.653 12.103 -5.777 1.00 0.00 76 LYS A N 19
ATOM 31814 C CA . LYS A 1 76 ? -5.506 13.234 -4.875 1.00 0.00 76 LYS A CA 19
ATOM 31815 C C . LYS A 1 76 ? -4.043 13.727 -4.759 1.00 0.00 76 LYS A C 19
ATOM 31816 O O . LYS A 1 76 ? -3.765 14.918 -4.942 1.00 0.00 76 LYS A O 19
ATOM 31835 N N . ILE A 1 77 ? -3.113 12.826 -4.485 1.00 0.00 77 ILE A N 19
ATOM 31836 C CA . ILE A 1 77 ? -1.710 13.226 -4.282 1.00 0.00 77 ILE A CA 19
ATOM 31837 C C . ILE A 1 77 ? -0.748 12.544 -5.259 1.00 0.00 77 ILE A C 19
ATOM 31838 O O . ILE A 1 77 ? 0.382 12.990 -5.437 1.00 0.00 77 ILE A O 19
ATOM 31854 N N . GLY A 1 78 ? -1.173 11.463 -5.853 1.00 0.00 78 GLY A N 19
ATOM 31855 C CA . GLY A 1 78 ? -0.333 10.778 -6.811 1.00 0.00 78 GLY A CA 19
ATOM 31856 C C . GLY A 1 78 ? 0.159 9.479 -6.251 1.00 0.00 78 GLY A C 19
ATOM 31857 O O . GLY A 1 78 ? 0.525 9.417 -5.076 1.00 0.00 78 GLY A O 19
ATOM 31861 N N . ILE A 1 79 ? 0.203 8.456 -7.088 1.00 0.00 79 ILE A N 19
ATOM 31862 C CA . ILE A 1 79 ? 0.538 7.093 -6.666 1.00 0.00 79 ILE A CA 19
ATOM 31863 C C . ILE A 1 79 ? 1.915 7.008 -5.979 1.00 0.00 79 ILE A C 19
ATOM 31864 O O . ILE A 1 79 ? 2.042 6.370 -4.942 1.00 0.00 79 ILE A O 19
ATOM 31880 N N . GLU A 1 80 ? 2.892 7.734 -6.510 1.00 0.00 80 GLU A N 19
ATOM 31881 C CA . GLU A 1 80 ? 4.262 7.752 -6.000 1.00 0.00 80 GLU A CA 19
ATOM 31882 C C . GLU A 1 80 ? 4.268 8.180 -4.541 1.00 0.00 80 GLU A C 19
ATOM 31883 O O . GLU A 1 80 ? 4.990 7.623 -3.685 1.00 0.00 80 GLU A O 19
ATOM 31895 N N . ASN A 1 81 ? 3.458 9.167 -4.275 1.00 0.00 81 ASN A N 19
ATOM 31896 C CA . ASN A 1 81 ? 3.295 9.724 -2.950 1.00 0.00 81 ASN A CA 19
ATOM 31897 C C . ASN A 1 81 ? 2.572 8.764 -2.034 1.00 0.00 81 ASN A C 19
ATOM 31898 O O . ASN A 1 81 ? 2.997 8.552 -0.902 1.00 0.00 81 ASN A O 19
ATOM 31909 N N . VAL A 1 82 ? 1.516 8.143 -2.542 1.00 0.00 82 VAL A N 19
ATOM 31910 C CA . VAL A 1 82 ? 0.706 7.227 -1.734 1.00 0.00 82 VAL A CA 19
ATOM 31911 C C . VAL A 1 82 ? 1.537 6.031 -1.301 1.00 0.00 82 VAL A C 19
ATOM 31912 O O . VAL A 1 82 ? 1.536 5.668 -0.130 1.00 0.00 82 VAL A O 19
ATOM 31925 N N . ASN A 1 83 ? 2.275 5.462 -2.253 1.00 0.00 83 ASN A N 19
ATOM 31926 C CA . ASN A 1 83 ? 3.142 4.292 -2.019 1.00 0.00 83 ASN A CA 19
ATOM 31927 C C . ASN A 1 83 ? 4.071 4.536 -0.850 1.00 0.00 83 ASN A C 19
ATOM 31928 O O . ASN A 1 83 ? 4.181 3.717 0.068 1.00 0.00 83 ASN A O 19
ATOM 31939 N N . GLN A 1 84 ? 4.686 5.695 -0.863 1.00 0.00 84 GLN A N 19
ATOM 31940 C CA . GLN A 1 84 ? 5.607 6.107 0.167 1.00 0.00 84 GLN A CA 19
ATOM 31941 C C . GLN A 1 84 ? 4.925 6.170 1.530 1.00 0.00 84 GLN A C 19
ATOM 31942 O O . GLN A 1 84 ? 5.483 5.736 2.542 1.00 0.00 84 GLN A O 19
ATOM 31956 N N . LEU A 1 85 ? 3.728 6.676 1.545 1.00 0.00 85 LEU A N 19
ATOM 31957 C CA . LEU A 1 85 ? 2.992 6.851 2.773 1.00 0.00 85 LEU A CA 19
ATOM 31958 C C . LEU A 1 85 ? 2.473 5.523 3.302 1.00 0.00 85 LEU A C 19
ATOM 31959 O O . LEU A 1 85 ? 2.381 5.328 4.515 1.00 0.00 85 LEU A O 19
ATOM 31975 N N . ILE A 1 86 ? 2.171 4.599 2.400 1.00 0.00 86 ILE A N 19
ATOM 31976 C CA . ILE A 1 86 ? 1.768 3.247 2.785 1.00 0.00 86 ILE A CA 19
ATOM 31977 C C . ILE A 1 86 ? 2.932 2.574 3.517 1.00 0.00 86 ILE A C 19
ATOM 31978 O O . ILE A 1 86 ? 2.741 1.866 4.514 1.00 0.00 86 ILE A O 19
ATOM 31994 N N . LEU A 1 87 ? 4.142 2.853 3.046 1.00 0.00 87 LEU A N 19
ATOM 31995 C CA . LEU A 1 87 ? 5.350 2.348 3.681 1.00 0.00 87 LEU A CA 19
ATOM 31996 C C . LEU A 1 87 ? 5.485 2.906 5.097 1.00 0.00 87 LEU A C 19
ATOM 31997 O O . LEU A 1 87 ? 5.847 2.186 6.020 1.00 0.00 87 LEU A O 19
ATOM 32013 N N . THR A 1 88 ? 5.142 4.176 5.259 1.00 0.00 88 THR A N 19
ATOM 32014 C CA . THR A 1 88 ? 5.169 4.846 6.555 1.00 0.00 88 THR A CA 19
ATOM 32015 C C . THR A 1 88 ? 4.104 4.230 7.493 1.00 0.00 88 THR A C 19
ATOM 32016 O O . THR A 1 88 ? 4.290 4.138 8.706 1.00 0.00 88 THR A O 19
ATOM 32027 N N . THR A 1 89 ? 3.005 3.816 6.896 1.00 0.00 89 THR A N 19
ATOM 32028 C CA . THR A 1 89 ? 1.888 3.239 7.594 1.00 0.00 89 THR A CA 19
ATOM 32029 C C . THR A 1 89 ? 2.275 1.909 8.251 1.00 0.00 89 THR A C 19
ATOM 32030 O O . THR A 1 89 ? 1.998 1.685 9.449 1.00 0.00 89 THR A O 19
ATOM 32041 N N . ILE A 1 90 ? 2.914 1.046 7.479 1.00 0.00 90 ILE A N 19
ATOM 32042 C CA . ILE A 1 90 ? 3.328 -0.250 7.973 1.00 0.00 90 ILE A CA 19
ATOM 32043 C C . ILE A 1 90 ? 4.607 -0.152 8.783 1.00 0.00 90 ILE A C 19
ATOM 32044 O O . ILE A 1 90 ? 4.706 -0.703 9.887 1.00 0.00 90 ILE A O 19
ATOM 32060 N N . LYS A 1 91 ? 5.558 0.579 8.268 1.00 0.00 91 LYS A N 19
ATOM 32061 C CA . LYS A 1 91 ? 6.810 0.722 8.894 1.00 0.00 91 LYS A CA 19
ATOM 32062 C C . LYS A 1 91 ? 6.939 2.104 9.476 1.00 0.00 91 LYS A C 19
ATOM 32063 O O . LYS A 1 91 ? 7.639 2.975 8.953 1.00 0.00 91 LYS A O 19
ATOM 32082 N N . LEU A 1 92 ? 6.168 2.333 10.510 1.00 0.00 92 LEU A N 19
ATOM 32083 C CA . LEU A 1 92 ? 6.272 3.560 11.278 1.00 0.00 92 LEU A CA 19
ATOM 32084 C C . LEU A 1 92 ? 7.571 3.428 12.074 1.00 0.00 92 LEU A C 19
ATOM 32085 O O . LEU A 1 92 ? 8.307 4.400 12.304 1.00 0.00 92 LEU A O 19
ATOM 32101 N N . GLU A 1 93 ? 7.840 2.171 12.420 1.00 0.00 93 GLU A N 19
ATOM 32102 C CA . GLU A 1 93 ? 9.013 1.720 13.116 1.00 0.00 93 GLU A CA 19
ATOM 32103 C C . GLU A 1 93 ? 9.062 2.241 14.541 1.00 0.00 93 GLU A C 19
ATOM 32104 O O . GLU A 1 93 ? 9.457 3.382 14.815 1.00 0.00 93 GLU A O 19
ATOM 32116 N N . HIS A 1 94 ? 8.607 1.422 15.421 1.00 0.00 94 HIS A N 19
ATOM 32117 C CA . HIS A 1 94 ? 8.660 1.686 16.820 1.00 0.00 94 HIS A CA 19
ATOM 32118 C C . HIS A 1 94 ? 9.446 0.522 17.365 1.00 0.00 94 HIS A C 19
ATOM 32119 O O . HIS A 1 94 ? 8.870 -0.503 17.730 1.00 0.00 94 HIS A O 19
ATOM 32134 N N . HIS A 1 95 ? 10.761 0.659 17.290 1.00 0.00 95 HIS A N 19
ATOM 32135 C CA . HIS A 1 95 ? 11.703 -0.435 17.514 1.00 0.00 95 HIS A CA 19
ATOM 32136 C C . HIS A 1 95 ? 11.446 -1.256 18.769 1.00 0.00 95 HIS A C 19
ATOM 32137 O O . HIS A 1 95 ? 11.469 -0.747 19.888 1.00 0.00 95 HIS A O 19
ATOM 32152 N N . HIS A 1 96 ? 11.186 -2.522 18.546 1.00 0.00 96 HIS A N 19
ATOM 32153 C CA . HIS A 1 96 ? 10.983 -3.495 19.599 1.00 0.00 96 HIS A CA 19
ATOM 32154 C C . HIS A 1 96 ? 12.342 -3.817 20.194 1.00 0.00 96 HIS A C 19
ATOM 32155 O O . HIS A 1 96 ? 13.238 -4.262 19.468 1.00 0.00 96 HIS A O 19
ATOM 32170 N N . HIS A 1 97 ? 12.503 -3.574 21.476 1.00 0.00 97 HIS A N 19
ATOM 32171 C CA . HIS A 1 97 ? 13.779 -3.793 22.143 1.00 0.00 97 HIS A CA 19
ATOM 32172 C C . HIS A 1 97 ? 14.068 -5.279 22.341 1.00 0.00 97 HIS A C 19
ATOM 32173 O O . HIS A 1 97 ? 13.289 -5.994 22.977 1.00 0.00 97 HIS A O 19
ATOM 32188 N N . HIS A 1 98 ? 15.175 -5.720 21.755 1.00 0.00 98 HIS A N 19
ATOM 32189 C CA . HIS A 1 98 ? 15.666 -7.104 21.806 1.00 0.00 98 HIS A CA 19
ATOM 32190 C C . HIS A 1 98 ? 14.768 -8.080 21.033 1.00 0.00 98 HIS A C 19
ATOM 32191 O O . HIS A 1 98 ? 13.692 -8.482 21.496 1.00 0.00 98 HIS A O 19
ATOM 32206 N N . HIS A 1 99 ? 15.229 -8.447 19.869 1.00 0.00 99 HIS A N 19
ATOM 32207 C CA . HIS A 1 99 ? 14.559 -9.405 19.013 1.00 0.00 99 HIS A CA 19
ATOM 32208 C C . HIS A 1 99 ? 15.021 -10.795 19.424 1.00 0.00 99 HIS A C 19
ATOM 32209 O O . HIS A 1 99 ? 16.194 -11.127 19.193 1.00 0.00 99 HIS A O 19
ATOM 32225 N N . MET A 1 1 ? 2.502 14.401 9.236 1.00 0.00 1 MET A N 20
ATOM 32226 C CA . MET A 1 1 ? 2.069 13.015 9.420 1.00 0.00 1 MET A CA 20
ATOM 32227 C C . MET A 1 1 ? 1.650 12.453 8.086 1.00 0.00 1 MET A C 20
ATOM 32228 O O . MET A 1 1 ? 1.814 13.100 7.052 1.00 0.00 1 MET A O 20
ATOM 32244 N N . SER A 1 2 ? 1.147 11.251 8.093 1.00 0.00 2 SER A N 20
ATOM 32245 C CA . SER A 1 2 ? 0.606 10.663 6.906 1.00 0.00 2 SER A CA 20
ATOM 32246 C C . SER A 1 2 ? -0.878 11.070 6.780 1.00 0.00 2 SER A C 20
ATOM 32247 O O . SER A 1 2 ? -1.377 11.851 7.605 1.00 0.00 2 SER A O 20
ATOM 32255 N N . ILE A 1 3 ? -1.570 10.556 5.776 1.00 0.00 3 ILE A N 20
ATOM 32256 C CA . ILE A 1 3 ? -2.980 10.872 5.566 1.00 0.00 3 ILE A CA 20
ATOM 32257 C C . ILE A 1 3 ? -3.889 10.151 6.576 1.00 0.00 3 ILE A C 20
ATOM 32258 O O . ILE A 1 3 ? -4.539 9.157 6.271 1.00 0.00 3 ILE A O 20
ATOM 32274 N N . LEU A 1 4 ? -3.912 10.665 7.783 1.00 0.00 4 LEU A N 20
ATOM 32275 C CA . LEU A 1 4 ? -4.675 10.071 8.871 1.00 0.00 4 LEU A CA 20
ATOM 32276 C C . LEU A 1 4 ? -6.136 10.468 8.777 1.00 0.00 4 LEU A C 20
ATOM 32277 O O . LEU A 1 4 ? -6.975 10.016 9.555 1.00 0.00 4 LEU A O 20
ATOM 32293 N N . GLU A 1 5 ? -6.419 11.338 7.820 1.00 0.00 5 GLU A N 20
ATOM 32294 C CA . GLU A 1 5 ? -7.751 11.779 7.492 1.00 0.00 5 GLU A CA 20
ATOM 32295 C C . GLU A 1 5 ? -8.597 10.611 7.017 1.00 0.00 5 GLU A C 20
ATOM 32296 O O . GLU A 1 5 ? -9.828 10.645 7.099 1.00 0.00 5 GLU A O 20
ATOM 32308 N N . ASP A 1 6 ? -7.947 9.596 6.509 1.00 0.00 6 ASP A N 20
ATOM 32309 C CA . ASP A 1 6 ? -8.646 8.483 5.934 1.00 0.00 6 ASP A CA 20
ATOM 32310 C C . ASP A 1 6 ? -8.865 7.381 6.962 1.00 0.00 6 ASP A C 20
ATOM 32311 O O . ASP A 1 6 ? -7.903 6.913 7.595 1.00 0.00 6 ASP A O 20
ATOM 32320 N N . PRO A 1 7 ? -10.128 6.956 7.160 1.00 0.00 7 PRO A N 20
ATOM 32321 C CA . PRO A 1 7 ? -10.463 5.897 8.106 1.00 0.00 7 PRO A CA 20
ATOM 32322 C C . PRO A 1 7 ? -9.836 4.547 7.741 1.00 0.00 7 PRO A C 20
ATOM 32323 O O . PRO A 1 7 ? -9.492 3.766 8.620 1.00 0.00 7 PRO A O 20
ATOM 32334 N N . GLU A 1 8 ? -9.717 4.256 6.466 1.00 0.00 8 GLU A N 20
ATOM 32335 C CA . GLU A 1 8 ? -9.160 2.988 6.048 1.00 0.00 8 GLU A CA 20
ATOM 32336 C C . GLU A 1 8 ? -7.647 2.978 6.167 1.00 0.00 8 GLU A C 20
ATOM 32337 O O . GLU A 1 8 ? -7.032 1.942 6.421 1.00 0.00 8 GLU A O 20
ATOM 32349 N N . PHE A 1 9 ? -7.055 4.139 6.005 1.00 0.00 9 PHE A N 20
ATOM 32350 C CA . PHE A 1 9 ? -5.617 4.296 6.164 1.00 0.00 9 PHE A CA 20
ATOM 32351 C C . PHE A 1 9 ? -5.230 4.056 7.619 1.00 0.00 9 PHE A C 20
ATOM 32352 O O . PHE A 1 9 ? -4.193 3.439 7.914 1.00 0.00 9 PHE A O 20
ATOM 32369 N N . VAL A 1 10 ? -6.057 4.523 8.533 1.00 0.00 10 VAL A N 20
ATOM 32370 C CA . VAL A 1 10 ? -5.801 4.287 9.927 1.00 0.00 10 VAL A CA 20
ATOM 32371 C C . VAL A 1 10 ? -5.984 2.789 10.246 1.00 0.00 10 VAL A C 20
ATOM 32372 O O . VAL A 1 10 ? -5.263 2.240 11.079 1.00 0.00 10 VAL A O 20
ATOM 32385 N N . LYS A 1 11 ? -6.938 2.121 9.541 1.00 0.00 11 LYS A N 20
ATOM 32386 C CA . LYS A 1 11 ? -7.117 0.660 9.655 1.00 0.00 11 LYS A CA 20
ATOM 32387 C C . LYS A 1 11 ? -5.804 -0.051 9.359 1.00 0.00 11 LYS A C 20
ATOM 32388 O O . LYS A 1 11 ? -5.496 -1.071 9.947 1.00 0.00 11 LYS A O 20
ATOM 32407 N N . LEU A 1 12 ? -5.053 0.504 8.418 1.00 0.00 12 LEU A N 20
ATOM 32408 C CA . LEU A 1 12 ? -3.757 -0.020 8.013 1.00 0.00 12 LEU A CA 20
ATOM 32409 C C . LEU A 1 12 ? -2.722 0.147 9.130 1.00 0.00 12 LEU A C 20
ATOM 32410 O O . LEU A 1 12 ? -1.904 -0.740 9.370 1.00 0.00 12 LEU A O 20
ATOM 32426 N N . ARG A 1 13 ? -2.787 1.272 9.829 1.00 0.00 13 ARG A N 20
ATOM 32427 C CA . ARG A 1 13 ? -1.908 1.532 10.982 1.00 0.00 13 ARG A CA 20
ATOM 32428 C C . ARG A 1 13 ? -2.221 0.543 12.101 1.00 0.00 13 ARG A C 20
ATOM 32429 O O . ARG A 1 13 ? -1.342 0.129 12.862 1.00 0.00 13 ARG A O 20
ATOM 32450 N N . GLN A 1 14 ? -3.476 0.178 12.177 1.00 0.00 14 GLN A N 20
ATOM 32451 C CA . GLN A 1 14 ? -3.974 -0.792 13.134 1.00 0.00 14 GLN A CA 20
ATOM 32452 C C . GLN A 1 14 ? -3.683 -2.233 12.666 1.00 0.00 14 GLN A C 20
ATOM 32453 O O . GLN A 1 14 ? -3.613 -3.156 13.476 1.00 0.00 14 GLN A O 20
ATOM 32467 N N . PHE A 1 15 ? -3.517 -2.404 11.364 1.00 0.00 15 PHE A N 20
ATOM 32468 C CA . PHE A 1 15 ? -3.263 -3.710 10.759 1.00 0.00 15 PHE A CA 20
ATOM 32469 C C . PHE A 1 15 ? -1.799 -4.080 10.943 1.00 0.00 15 PHE A C 20
ATOM 32470 O O . PHE A 1 15 ? -1.479 -5.237 11.252 1.00 0.00 15 PHE A O 20
ATOM 32487 N N . LYS A 1 16 ? -0.930 -3.076 10.755 1.00 0.00 16 LYS A N 20
ATOM 32488 C CA . LYS A 1 16 ? 0.527 -3.181 10.930 1.00 0.00 16 LYS A CA 20
ATOM 32489 C C . LYS A 1 16 ? 1.194 -3.958 9.788 1.00 0.00 16 LYS A C 20
ATOM 32490 O O . LYS A 1 16 ? 0.558 -4.318 8.790 1.00 0.00 16 LYS A O 20
ATOM 32509 N N . GLY A 1 17 ? 2.480 -4.194 9.934 1.00 0.00 17 GLY A N 20
ATOM 32510 C CA . GLY A 1 17 ? 3.234 -4.884 8.931 1.00 0.00 17 GLY A CA 20
ATOM 32511 C C . GLY A 1 17 ? 3.174 -6.385 9.083 1.00 0.00 17 GLY A C 20
ATOM 32512 O O . GLY A 1 17 ? 4.049 -6.990 9.690 1.00 0.00 17 GLY A O 20
ATOM 32516 N N . LYS A 1 18 ? 2.127 -6.982 8.553 1.00 0.00 18 LYS A N 20
ATOM 32517 C CA . LYS A 1 18 ? 1.981 -8.442 8.539 1.00 0.00 18 LYS A CA 20
ATOM 32518 C C . LYS A 1 18 ? 2.434 -8.989 7.188 1.00 0.00 18 LYS A C 20
ATOM 32519 O O . LYS A 1 18 ? 2.197 -10.156 6.845 1.00 0.00 18 LYS A O 20
ATOM 32538 N N . VAL A 1 19 ? 3.103 -8.139 6.464 1.00 0.00 19 VAL A N 20
ATOM 32539 C CA . VAL A 1 19 ? 3.548 -8.377 5.113 1.00 0.00 19 VAL A CA 20
ATOM 32540 C C . VAL A 1 19 ? 5.044 -8.176 5.037 1.00 0.00 19 VAL A C 20
ATOM 32541 O O . VAL A 1 19 ? 5.644 -7.594 5.963 1.00 0.00 19 VAL A O 20
ATOM 32554 N N . ASN A 1 20 ? 5.660 -8.648 3.973 1.00 0.00 20 ASN A N 20
ATOM 32555 C CA . ASN A 1 20 ? 7.061 -8.360 3.768 1.00 0.00 20 ASN A CA 20
ATOM 32556 C C . ASN A 1 20 ? 7.155 -6.953 3.224 1.00 0.00 20 ASN A C 20
ATOM 32557 O O . ASN A 1 20 ? 6.627 -6.662 2.144 1.00 0.00 20 ASN A O 20
ATOM 32568 N N . PHE A 1 21 ? 7.818 -6.094 3.959 1.00 0.00 21 PHE A N 20
ATOM 32569 C CA . PHE A 1 21 ? 8.010 -4.700 3.593 1.00 0.00 21 PHE A CA 20
ATOM 32570 C C . PHE A 1 21 ? 8.649 -4.563 2.218 1.00 0.00 21 PHE A C 20
ATOM 32571 O O . PHE A 1 21 ? 8.289 -3.679 1.432 1.00 0.00 21 PHE A O 20
ATOM 32588 N N . ASN A 1 22 ? 9.532 -5.479 1.911 1.00 0.00 22 ASN A N 20
ATOM 32589 C CA . ASN A 1 22 ? 10.309 -5.405 0.683 1.00 0.00 22 ASN A CA 20
ATOM 32590 C C . ASN A 1 22 ? 9.430 -5.762 -0.476 1.00 0.00 22 ASN A C 20
ATOM 32591 O O . ASN A 1 22 ? 9.567 -5.223 -1.577 1.00 0.00 22 ASN A O 20
ATOM 32602 N N . LEU A 1 23 ? 8.483 -6.630 -0.210 1.00 0.00 23 LEU A N 20
ATOM 32603 C CA . LEU A 1 23 ? 7.582 -7.071 -1.216 1.00 0.00 23 LEU A CA 20
ATOM 32604 C C . LEU A 1 23 ? 6.548 -5.988 -1.479 1.00 0.00 23 LEU A C 20
ATOM 32605 O O . LEU A 1 23 ? 6.250 -5.705 -2.612 1.00 0.00 23 LEU A O 20
ATOM 32621 N N . VAL A 1 24 ? 6.043 -5.351 -0.413 1.00 0.00 24 VAL A N 20
ATOM 32622 C CA . VAL A 1 24 ? 5.086 -4.234 -0.551 1.00 0.00 24 VAL A CA 20
ATOM 32623 C C . VAL A 1 24 ? 5.722 -3.081 -1.310 1.00 0.00 24 VAL A C 20
ATOM 32624 O O . VAL A 1 24 ? 5.086 -2.481 -2.182 1.00 0.00 24 VAL A O 20
ATOM 32637 N N . MET A 1 25 ? 6.986 -2.788 -0.987 1.00 0.00 25 MET A N 20
ATOM 32638 C CA . MET A 1 25 ? 7.750 -1.774 -1.706 1.00 0.00 25 MET A CA 20
ATOM 32639 C C . MET A 1 25 ? 7.764 -2.104 -3.194 1.00 0.00 25 MET A C 20
ATOM 32640 O O . MET A 1 25 ? 7.517 -1.241 -4.029 1.00 0.00 25 MET A O 20
ATOM 32654 N N . GLN A 1 26 ? 7.998 -3.365 -3.499 1.00 0.00 26 GLN A N 20
ATOM 32655 C CA . GLN A 1 26 ? 7.996 -3.847 -4.865 1.00 0.00 26 GLN A CA 20
ATOM 32656 C C . GLN A 1 26 ? 6.587 -3.780 -5.474 1.00 0.00 26 GLN A C 20
ATOM 32657 O O . GLN A 1 26 ? 6.449 -3.399 -6.610 1.00 0.00 26 GLN A O 20
ATOM 32671 N N . ILE A 1 27 ? 5.557 -4.137 -4.695 1.00 0.00 27 ILE A N 20
ATOM 32672 C CA . ILE A 1 27 ? 4.151 -4.082 -5.156 1.00 0.00 27 ILE A CA 20
ATOM 32673 C C . ILE A 1 27 ? 3.822 -2.663 -5.614 1.00 0.00 27 ILE A C 20
ATOM 32674 O O . ILE A 1 27 ? 3.378 -2.442 -6.749 1.00 0.00 27 ILE A O 20
ATOM 32690 N N . LEU A 1 28 ? 4.108 -1.713 -4.743 1.00 0.00 28 LEU A N 20
ATOM 32691 C CA . LEU A 1 28 ? 3.856 -0.310 -4.994 1.00 0.00 28 LEU A CA 20
ATOM 32692 C C . LEU A 1 28 ? 4.678 0.180 -6.173 1.00 0.00 28 LEU A C 20
ATOM 32693 O O . LEU A 1 28 ? 4.193 0.907 -7.011 1.00 0.00 28 LEU A O 20
ATOM 32709 N N . ASP A 1 29 ? 5.909 -0.261 -6.234 1.00 0.00 29 ASP A N 20
ATOM 32710 C CA . ASP A 1 29 ? 6.842 0.114 -7.300 1.00 0.00 29 ASP A CA 20
ATOM 32711 C C . ASP A 1 29 ? 6.356 -0.426 -8.651 1.00 0.00 29 ASP A C 20
ATOM 32712 O O . ASP A 1 29 ? 6.246 0.313 -9.636 1.00 0.00 29 ASP A O 20
ATOM 32721 N N . GLU A 1 30 ? 6.018 -1.706 -8.647 1.00 0.00 30 GLU A N 20
ATOM 32722 C CA . GLU A 1 30 ? 5.608 -2.459 -9.827 1.00 0.00 30 GLU A CA 20
ATOM 32723 C C . GLU A 1 30 ? 4.335 -1.845 -10.443 1.00 0.00 30 GLU A C 20
ATOM 32724 O O . GLU A 1 30 ? 4.239 -1.686 -11.675 1.00 0.00 30 GLU A O 20
ATOM 32736 N N . ILE A 1 31 ? 3.372 -1.466 -9.592 1.00 0.00 31 ILE A N 20
ATOM 32737 C CA . ILE A 1 31 ? 2.159 -0.818 -10.088 1.00 0.00 31 ILE A CA 20
ATOM 32738 C C . ILE A 1 31 ? 2.460 0.614 -10.536 1.00 0.00 31 ILE A C 20
ATOM 32739 O O . ILE A 1 31 ? 1.965 1.053 -11.550 1.00 0.00 31 ILE A O 20
ATOM 32755 N N . GLU A 1 32 ? 3.313 1.306 -9.789 1.00 0.00 32 GLU A N 20
ATOM 32756 C CA . GLU A 1 32 ? 3.650 2.702 -10.036 1.00 0.00 32 GLU A CA 20
ATOM 32757 C C . GLU A 1 32 ? 4.311 2.899 -11.398 1.00 0.00 32 GLU A C 20
ATOM 32758 O O . GLU A 1 32 ? 3.905 3.773 -12.172 1.00 0.00 32 GLU A O 20
ATOM 32770 N N . LEU A 1 33 ? 5.303 2.086 -11.694 1.00 0.00 33 LEU A N 20
ATOM 32771 C CA . LEU A 1 33 ? 6.014 2.177 -12.961 1.00 0.00 33 LEU A CA 20
ATOM 32772 C C . LEU A 1 33 ? 5.139 1.729 -14.135 1.00 0.00 33 LEU A C 20
ATOM 32773 O O . LEU A 1 33 ? 5.337 2.159 -15.277 1.00 0.00 33 LEU A O 20
ATOM 32789 N N . ASP A 1 34 ? 4.185 0.858 -13.849 1.00 0.00 34 ASP A N 20
ATOM 32790 C CA . ASP A 1 34 ? 3.240 0.393 -14.870 1.00 0.00 34 ASP A CA 20
ATOM 32791 C C . ASP A 1 34 ? 2.212 1.479 -15.146 1.00 0.00 34 ASP A C 20
ATOM 32792 O O . ASP A 1 34 ? 1.890 1.779 -16.300 1.00 0.00 34 ASP A O 20
ATOM 32801 N N . LEU A 1 35 ? 1.739 2.079 -14.075 1.00 0.00 35 LEU A N 20
ATOM 32802 C CA . LEU A 1 35 ? 0.747 3.134 -14.112 1.00 0.00 35 LEU A CA 20
ATOM 32803 C C . LEU A 1 35 ? 1.315 4.396 -14.775 1.00 0.00 35 LEU A C 20
ATOM 32804 O O . LEU A 1 35 ? 0.797 4.849 -15.787 1.00 0.00 35 LEU A O 20
ATOM 32820 N N . ARG A 1 36 ? 2.378 4.922 -14.176 1.00 0.00 36 ARG A N 20
ATOM 32821 C CA . ARG A 1 36 ? 3.131 6.126 -14.587 1.00 0.00 36 ARG A CA 20
ATOM 32822 C C . ARG A 1 36 ? 2.237 7.315 -15.021 1.00 0.00 36 ARG A C 20
ATOM 32823 O O . ARG A 1 36 ? 1.939 8.192 -14.205 1.00 0.00 36 ARG A O 20
ATOM 32844 N N . GLY A 1 37 ? 1.791 7.317 -16.291 1.00 0.00 37 GLY A N 20
ATOM 32845 C CA . GLY A 1 37 ? 0.913 8.371 -16.819 1.00 0.00 37 GLY A CA 20
ATOM 32846 C C . GLY A 1 37 ? -0.395 8.433 -16.062 1.00 0.00 37 GLY A C 20
ATOM 32847 O O . GLY A 1 37 ? -1.052 9.481 -16.004 1.00 0.00 37 GLY A O 20
ATOM 32851 N N . SER A 1 38 ? -0.752 7.294 -15.492 1.00 0.00 38 SER A N 20
ATOM 32852 C CA . SER A 1 38 ? -1.868 7.138 -14.597 1.00 0.00 38 SER A CA 20
ATOM 32853 C C . SER A 1 38 ? -3.240 7.231 -15.273 1.00 0.00 38 SER A C 20
ATOM 32854 O O . SER A 1 38 ? -3.815 8.306 -15.402 1.00 0.00 38 SER A O 20
ATOM 32862 N N . ASP A 1 39 ? -3.745 6.096 -15.731 1.00 0.00 39 ASP A N 20
ATOM 32863 C CA . ASP A 1 39 ? -5.101 6.047 -16.272 1.00 0.00 39 ASP A CA 20
ATOM 32864 C C . ASP A 1 39 ? -5.945 5.028 -15.519 1.00 0.00 39 ASP A C 20
ATOM 32865 O O . ASP A 1 39 ? -6.932 5.397 -14.887 1.00 0.00 39 ASP A O 20
ATOM 32874 N N . ASN A 1 40 ? -5.533 3.771 -15.535 1.00 0.00 40 ASN A N 20
ATOM 32875 C CA . ASN A 1 40 ? -6.263 2.709 -14.857 1.00 0.00 40 ASN A CA 20
ATOM 32876 C C . ASN A 1 40 ? -5.367 1.945 -13.935 1.00 0.00 40 ASN A C 20
ATOM 32877 O O . ASN A 1 40 ? -4.743 0.947 -14.309 1.00 0.00 40 ASN A O 20
ATOM 32888 N N . ILE A 1 41 ? -5.287 2.424 -12.727 1.00 0.00 41 ILE A N 20
ATOM 32889 C CA . ILE A 1 41 ? -4.436 1.822 -11.726 1.00 0.00 41 ILE A CA 20
ATOM 32890 C C . ILE A 1 41 ? -4.978 0.465 -11.290 1.00 0.00 41 ILE A C 20
ATOM 32891 O O . ILE A 1 41 ? -4.211 -0.421 -10.949 1.00 0.00 41 ILE A O 20
ATOM 32907 N N . LYS A 1 42 ? -6.299 0.292 -11.371 1.00 0.00 42 LYS A N 20
ATOM 32908 C CA . LYS A 1 42 ? -6.928 -0.991 -11.054 1.00 0.00 42 LYS A CA 20
ATOM 32909 C C . LYS A 1 42 ? -6.343 -2.120 -11.910 1.00 0.00 42 LYS A C 20
ATOM 32910 O O . LYS A 1 42 ? -6.094 -3.210 -11.419 1.00 0.00 42 LYS A O 20
ATOM 32929 N N . THR A 1 43 ? -6.072 -1.816 -13.169 1.00 0.00 43 THR A N 20
ATOM 32930 C CA . THR A 1 43 ? -5.533 -2.764 -14.097 1.00 0.00 43 THR A CA 20
ATOM 32931 C C . THR A 1 43 ? -4.078 -3.098 -13.712 1.00 0.00 43 THR A C 20
ATOM 32932 O O . THR A 1 43 ? -3.675 -4.271 -13.709 1.00 0.00 43 THR A O 20
ATOM 32943 N N . SER A 1 44 ? -3.320 -2.067 -13.337 1.00 0.00 44 SER A N 20
ATOM 32944 C CA . SER A 1 44 ? -1.957 -2.234 -12.880 1.00 0.00 44 SER A CA 20
ATOM 32945 C C . SER A 1 44 ? -1.918 -3.097 -11.592 1.00 0.00 44 SER A C 20
ATOM 32946 O O . SER A 1 44 ? -1.035 -3.947 -11.423 1.00 0.00 44 SER A O 20
ATOM 32954 N N . ILE A 1 45 ? -2.912 -2.885 -10.718 1.00 0.00 45 ILE A N 20
ATOM 32955 C CA . ILE A 1 45 ? -3.085 -3.659 -9.485 1.00 0.00 45 ILE A CA 20
ATOM 32956 C C . ILE A 1 45 ? -3.191 -5.155 -9.813 1.00 0.00 45 ILE A C 20
ATOM 32957 O O . ILE A 1 45 ? -2.482 -5.981 -9.233 1.00 0.00 45 ILE A O 20
ATOM 32973 N N . ILE A 1 46 ? -4.053 -5.468 -10.781 1.00 0.00 46 ILE A N 20
ATOM 32974 C CA . ILE A 1 46 ? -4.344 -6.844 -11.198 1.00 0.00 46 ILE A CA 20
ATOM 32975 C C . ILE A 1 46 ? -3.077 -7.634 -11.541 1.00 0.00 46 ILE A C 20
ATOM 32976 O O . ILE A 1 46 ? -2.896 -8.756 -11.045 1.00 0.00 46 ILE A O 20
ATOM 32992 N N . TYR A 1 47 ? -2.187 -7.033 -12.342 1.00 0.00 47 TYR A N 20
ATOM 32993 C CA . TYR A 1 47 ? -0.983 -7.738 -12.802 1.00 0.00 47 TYR A CA 20
ATOM 32994 C C . TYR A 1 47 ? -0.131 -8.136 -11.613 1.00 0.00 47 TYR A C 20
ATOM 32995 O O . TYR A 1 47 ? 0.182 -9.314 -11.404 1.00 0.00 47 TYR A O 20
ATOM 33013 N N . VAL A 1 48 ? 0.164 -7.145 -10.804 1.00 0.00 48 VAL A N 20
ATOM 33014 C CA . VAL A 1 48 ? 1.055 -7.275 -9.681 1.00 0.00 48 VAL A CA 20
ATOM 33015 C C . VAL A 1 48 ? 0.494 -8.225 -8.631 1.00 0.00 48 VAL A C 20
ATOM 33016 O O . VAL A 1 48 ? 1.200 -9.115 -8.144 1.00 0.00 48 VAL A O 20
ATOM 33029 N N . TYR A 1 49 ? -0.777 -8.081 -8.325 1.00 0.00 49 TYR A N 20
ATOM 33030 C CA . TYR A 1 49 ? -1.424 -8.944 -7.356 1.00 0.00 49 TYR A CA 20
ATOM 33031 C C . TYR A 1 49 ? -1.439 -10.386 -7.827 1.00 0.00 49 TYR A C 20
ATOM 33032 O O . TYR A 1 49 ? -1.174 -11.282 -7.056 1.00 0.00 49 TYR A O 20
ATOM 33050 N N . SER A 1 50 ? -1.668 -10.595 -9.112 1.00 0.00 50 SER A N 20
ATOM 33051 C CA . SER A 1 50 ? -1.716 -11.932 -9.660 1.00 0.00 50 SER A CA 20
ATOM 33052 C C . SER A 1 50 ? -0.308 -12.546 -9.751 1.00 0.00 50 SER A C 20
ATOM 33053 O O . SER A 1 50 ? -0.157 -13.767 -9.798 1.00 0.00 50 SER A O 20
ATOM 33061 N N . SER A 1 51 ? 0.702 -11.708 -9.770 1.00 0.00 51 SER A N 20
ATOM 33062 C CA . SER A 1 51 ? 2.061 -12.170 -9.873 1.00 0.00 51 SER A CA 20
ATOM 33063 C C . SER A 1 51 ? 2.689 -12.315 -8.463 1.00 0.00 51 SER A C 20
ATOM 33064 O O . SER A 1 51 ? 3.838 -12.764 -8.308 1.00 0.00 51 SER A O 20
ATOM 33072 N N . HIS A 1 52 ? 1.946 -11.931 -7.441 1.00 0.00 52 HIS A N 20
ATOM 33073 C CA . HIS A 1 52 ? 2.427 -12.008 -6.058 1.00 0.00 52 HIS A CA 20
ATOM 33074 C C . HIS A 1 52 ? 1.268 -12.470 -5.154 1.00 0.00 52 HIS A C 20
ATOM 33075 O O . HIS A 1 52 ? 1.171 -12.067 -3.987 1.00 0.00 52 HIS A O 20
ATOM 33090 N N . LEU A 1 53 ? 0.458 -13.389 -5.698 1.00 0.00 53 LEU A N 20
ATOM 33091 C CA . LEU A 1 53 ? -0.814 -13.876 -5.097 1.00 0.00 53 LEU A CA 20
ATOM 33092 C C . LEU A 1 53 ? -0.749 -14.260 -3.639 1.00 0.00 53 LEU A C 20
ATOM 33093 O O . LEU A 1 53 ? -1.631 -13.895 -2.878 1.00 0.00 53 LEU A O 20
ATOM 33109 N N . ASP A 1 54 ? 0.266 -14.987 -3.257 1.00 0.00 54 ASP A N 20
ATOM 33110 C CA . ASP A 1 54 ? 0.340 -15.542 -1.901 1.00 0.00 54 ASP A CA 20
ATOM 33111 C C . ASP A 1 54 ? 0.331 -14.477 -0.808 1.00 0.00 54 ASP A C 20
ATOM 33112 O O . ASP A 1 54 ? -0.477 -14.555 0.121 1.00 0.00 54 ASP A O 20
ATOM 33121 N N . GLU A 1 55 ? 1.173 -13.455 -0.944 1.00 0.00 55 GLU A N 20
ATOM 33122 C CA . GLU A 1 55 ? 1.231 -12.391 0.064 1.00 0.00 55 GLU A CA 20
ATOM 33123 C C . GLU A 1 55 ? -0.076 -11.606 0.036 1.00 0.00 55 GLU A C 20
ATOM 33124 O O . GLU A 1 55 ? -0.581 -11.159 1.082 1.00 0.00 55 GLU A O 20
ATOM 33136 N N . ILE A 1 56 ? -0.641 -11.484 -1.170 1.00 0.00 56 ILE A N 20
ATOM 33137 C CA . ILE A 1 56 ? -1.909 -10.801 -1.376 1.00 0.00 56 ILE A CA 20
ATOM 33138 C C . ILE A 1 56 ? -3.010 -11.565 -0.641 1.00 0.00 56 ILE A C 20
ATOM 33139 O O . ILE A 1 56 ? -3.844 -10.981 0.004 1.00 0.00 56 ILE A O 20
ATOM 33155 N N . ARG A 1 57 ? -2.960 -12.879 -0.740 1.00 0.00 57 ARG A N 20
ATOM 33156 C CA . ARG A 1 57 ? -3.955 -13.764 -0.153 1.00 0.00 57 ARG A CA 20
ATOM 33157 C C . ARG A 1 57 ? -3.934 -13.679 1.368 1.00 0.00 57 ARG A C 20
ATOM 33158 O O . ARG A 1 57 ? -4.974 -13.490 2.010 1.00 0.00 57 ARG A O 20
ATOM 33179 N N . LYS A 1 58 ? -2.738 -13.807 1.923 1.00 0.00 58 LYS A N 20
ATOM 33180 C CA . LYS A 1 58 ? -2.505 -13.782 3.372 1.00 0.00 58 LYS A CA 20
ATOM 33181 C C . LYS A 1 58 ? -3.007 -12.494 3.992 1.00 0.00 58 LYS A C 20
ATOM 33182 O O . LYS A 1 58 ? -3.486 -12.478 5.129 1.00 0.00 58 LYS A O 20
ATOM 33201 N N . ASN A 1 59 ? -2.906 -11.425 3.249 1.00 0.00 59 ASN A N 20
ATOM 33202 C CA . ASN A 1 59 ? -3.258 -10.118 3.747 1.00 0.00 59 ASN A CA 20
ATOM 33203 C C . ASN A 1 59 ? -4.234 -9.473 2.795 1.00 0.00 59 ASN A C 20
ATOM 33204 O O . ASN A 1 59 ? -4.110 -8.296 2.447 1.00 0.00 59 ASN A O 20
ATOM 33215 N N . LYS A 1 60 ? -5.224 -10.247 2.407 1.00 0.00 60 LYS A N 20
ATOM 33216 C CA . LYS A 1 60 ? -6.259 -9.841 1.450 1.00 0.00 60 LYS A CA 20
ATOM 33217 C C . LYS A 1 60 ? -6.953 -8.533 1.846 1.00 0.00 60 LYS A C 20
ATOM 33218 O O . LYS A 1 60 ? -7.267 -7.706 0.994 1.00 0.00 60 LYS A O 20
ATOM 33237 N N . GLU A 1 61 ? -7.156 -8.336 3.134 1.00 0.00 61 GLU A N 20
ATOM 33238 C CA . GLU A 1 61 ? -7.782 -7.140 3.631 1.00 0.00 61 GLU A CA 20
ATOM 33239 C C . GLU A 1 61 ? -6.834 -5.958 3.482 1.00 0.00 61 GLU A C 20
ATOM 33240 O O . GLU A 1 61 ? -7.232 -4.890 3.045 1.00 0.00 61 GLU A O 20
ATOM 33252 N N . PHE A 1 62 ? -5.564 -6.183 3.794 1.00 0.00 62 PHE A N 20
ATOM 33253 C CA . PHE A 1 62 ? -4.524 -5.158 3.673 1.00 0.00 62 PHE A CA 20
ATOM 33254 C C . PHE A 1 62 ? -4.386 -4.734 2.231 1.00 0.00 62 PHE A C 20
ATOM 33255 O O . PHE A 1 62 ? -4.415 -3.548 1.919 1.00 0.00 62 PHE A O 20
ATOM 33272 N N . TYR A 1 63 ? -4.269 -5.712 1.359 1.00 0.00 63 TYR A N 20
ATOM 33273 C CA . TYR A 1 63 ? -4.089 -5.454 -0.035 1.00 0.00 63 TYR A CA 20
ATOM 33274 C C . TYR A 1 63 ? -5.287 -4.838 -0.692 1.00 0.00 63 TYR A C 20
ATOM 33275 O O . TYR A 1 63 ? -5.125 -4.025 -1.591 1.00 0.00 63 TYR A O 20
ATOM 33293 N N . ASP A 1 64 ? -6.479 -5.183 -0.238 1.00 0.00 64 ASP A N 20
ATOM 33294 C CA . ASP A 1 64 ? -7.679 -4.526 -0.753 1.00 0.00 64 ASP A CA 20
ATOM 33295 C C . ASP A 1 64 ? -7.721 -3.090 -0.287 1.00 0.00 64 ASP A C 20
ATOM 33296 O O . ASP A 1 64 ? -7.925 -2.182 -1.089 1.00 0.00 64 ASP A O 20
ATOM 33305 N N . MET A 1 65 ? -7.482 -2.883 1.011 1.00 0.00 65 MET A N 20
ATOM 33306 C CA . MET A 1 65 ? -7.482 -1.544 1.588 1.00 0.00 65 MET A CA 20
ATOM 33307 C C . MET A 1 65 ? -6.460 -0.651 0.936 1.00 0.00 65 MET A C 20
ATOM 33308 O O . MET A 1 65 ? -6.785 0.472 0.559 1.00 0.00 65 MET A O 20
ATOM 33322 N N . ILE A 1 66 ? -5.235 -1.139 0.755 1.00 0.00 66 ILE A N 20
ATOM 33323 C CA . ILE A 1 66 ? -4.244 -0.315 0.107 1.00 0.00 66 ILE A CA 20
ATOM 33324 C C . ILE A 1 66 ? -4.601 -0.066 -1.342 1.00 0.00 66 ILE A C 20
ATOM 33325 O O . ILE A 1 66 ? -4.493 1.036 -1.782 1.00 0.00 66 ILE A O 20
ATOM 33341 N N . ALA A 1 67 ? -5.096 -1.091 -2.055 1.00 0.00 67 ALA A N 20
ATOM 33342 C CA . ALA A 1 67 ? -5.488 -0.932 -3.466 1.00 0.00 67 ALA A CA 20
ATOM 33343 C C . ALA A 1 67 ? -6.577 0.110 -3.591 1.00 0.00 67 ALA A C 20
ATOM 33344 O O . ALA A 1 67 ? -6.558 0.946 -4.498 1.00 0.00 67 ALA A O 20
ATOM 33351 N N . GLU A 1 68 ? -7.511 0.056 -2.668 1.00 0.00 68 GLU A N 20
ATOM 33352 C CA . GLU A 1 68 ? -8.605 0.989 -2.585 1.00 0.00 68 GLU A CA 20
ATOM 33353 C C . GLU A 1 68 ? -8.041 2.408 -2.431 1.00 0.00 68 GLU A C 20
ATOM 33354 O O . GLU A 1 68 ? -8.304 3.292 -3.262 1.00 0.00 68 GLU A O 20
ATOM 33366 N N . ILE A 1 69 ? -7.223 2.578 -1.403 1.00 0.00 69 ILE A N 20
ATOM 33367 C CA . ILE A 1 69 ? -6.574 3.843 -1.072 1.00 0.00 69 ILE A CA 20
ATOM 33368 C C . ILE A 1 69 ? -5.637 4.330 -2.193 1.00 0.00 69 ILE A C 20
ATOM 33369 O O . ILE A 1 69 ? -5.621 5.504 -2.498 1.00 0.00 69 ILE A O 20
ATOM 33385 N N . LEU A 1 70 ? -4.888 3.424 -2.806 1.00 0.00 70 LEU A N 20
ATOM 33386 C CA . LEU A 1 70 ? -3.992 3.762 -3.924 1.00 0.00 70 LEU A CA 20
ATOM 33387 C C . LEU A 1 70 ? -4.751 4.448 -5.055 1.00 0.00 70 LEU A C 20
ATOM 33388 O O . LEU A 1 70 ? -4.328 5.475 -5.553 1.00 0.00 70 LEU A O 20
ATOM 33404 N N . GLN A 1 71 ? -5.891 3.899 -5.412 1.00 0.00 71 GLN A N 20
ATOM 33405 C CA . GLN A 1 71 ? -6.721 4.468 -6.472 1.00 0.00 71 GLN A CA 20
ATOM 33406 C C . GLN A 1 71 ? -7.339 5.792 -5.995 1.00 0.00 71 GLN A C 20
ATOM 33407 O O . GLN A 1 71 ? -7.202 6.841 -6.628 1.00 0.00 71 GLN A O 20
ATOM 33421 N N . ARG A 1 72 ? -7.954 5.713 -4.850 1.00 0.00 72 ARG A N 20
ATOM 33422 C CA . ARG A 1 72 ? -8.641 6.804 -4.179 1.00 0.00 72 ARG A CA 20
ATOM 33423 C C . ARG A 1 72 ? -7.710 8.027 -3.984 1.00 0.00 72 ARG A C 20
ATOM 33424 O O . ARG A 1 72 ? -8.082 9.165 -4.269 1.00 0.00 72 ARG A O 20
ATOM 33445 N N . TYR A 1 73 ? -6.495 7.777 -3.570 1.00 0.00 73 TYR A N 20
ATOM 33446 C CA . TYR A 1 73 ? -5.562 8.835 -3.287 1.00 0.00 73 TYR A CA 20
ATOM 33447 C C . TYR A 1 73 ? -4.611 9.184 -4.408 1.00 0.00 73 TYR A C 20
ATOM 33448 O O . TYR A 1 73 ? -3.986 10.242 -4.350 1.00 0.00 73 TYR A O 20
ATOM 33466 N N . TYR A 1 74 ? -4.475 8.338 -5.436 1.00 0.00 74 TYR A N 20
ATOM 33467 C CA . TYR A 1 74 ? -3.653 8.739 -6.584 1.00 0.00 74 TYR A CA 20
ATOM 33468 C C . TYR A 1 74 ? -4.346 9.936 -7.237 1.00 0.00 74 TYR A C 20
ATOM 33469 O O . TYR A 1 74 ? -3.703 10.845 -7.772 1.00 0.00 74 TYR A O 20
ATOM 33487 N N . LYS A 1 75 ? -5.677 9.932 -7.136 1.00 0.00 75 LYS A N 20
ATOM 33488 C CA . LYS A 1 75 ? -6.508 11.007 -7.638 1.00 0.00 75 LYS A CA 20
ATOM 33489 C C . LYS A 1 75 ? -6.328 12.255 -6.775 1.00 0.00 75 LYS A C 20
ATOM 33490 O O . LYS A 1 75 ? -6.159 13.358 -7.281 1.00 0.00 75 LYS A O 20
ATOM 33509 N N . LYS A 1 76 ? -6.366 12.054 -5.470 1.00 0.00 76 LYS A N 20
ATOM 33510 C CA . LYS A 1 76 ? -6.341 13.151 -4.514 1.00 0.00 76 LYS A CA 20
ATOM 33511 C C . LYS A 1 76 ? -4.958 13.772 -4.319 1.00 0.00 76 LYS A C 20
ATOM 33512 O O . LYS A 1 76 ? -4.814 14.988 -4.396 1.00 0.00 76 LYS A O 20
ATOM 33531 N N . ILE A 1 77 ? -3.951 12.953 -4.066 1.00 0.00 77 ILE A N 20
ATOM 33532 C CA . ILE A 1 77 ? -2.631 13.489 -3.746 1.00 0.00 77 ILE A CA 20
ATOM 33533 C C . ILE A 1 77 ? -1.535 13.028 -4.709 1.00 0.00 77 ILE A C 20
ATOM 33534 O O . ILE A 1 77 ? -0.570 13.757 -4.930 1.00 0.00 77 ILE A O 20
ATOM 33550 N N . GLY A 1 78 ? -1.684 11.847 -5.273 1.00 0.00 78 GLY A N 20
ATOM 33551 C CA . GLY A 1 78 ? -0.685 11.331 -6.191 1.00 0.00 78 GLY A CA 20
ATOM 33552 C C . GLY A 1 78 ? -0.183 9.979 -5.735 1.00 0.00 78 GLY A C 20
ATOM 33553 O O . GLY A 1 78 ? -0.055 9.746 -4.528 1.00 0.00 78 GLY A O 20
ATOM 33557 N N . ILE A 1 79 ? 0.122 9.101 -6.679 1.00 0.00 79 ILE A N 20
ATOM 33558 C CA . ILE A 1 79 ? 0.520 7.726 -6.369 1.00 0.00 79 ILE A CA 20
ATOM 33559 C C . ILE A 1 79 ? 1.825 7.670 -5.553 1.00 0.00 79 ILE A C 20
ATOM 33560 O O . ILE A 1 79 ? 1.914 6.894 -4.603 1.00 0.00 79 ILE A O 20
ATOM 33576 N N . GLU A 1 80 ? 2.791 8.537 -5.876 1.00 0.00 80 GLU A N 20
ATOM 33577 C CA . GLU A 1 80 ? 4.072 8.553 -5.168 1.00 0.00 80 GLU A CA 20
ATOM 33578 C C . GLU A 1 80 ? 3.901 8.898 -3.703 1.00 0.00 80 GLU A C 20
ATOM 33579 O O . GLU A 1 80 ? 4.616 8.381 -2.832 1.00 0.00 80 GLU A O 20
ATOM 33591 N N . ASN A 1 81 ? 2.971 9.779 -3.438 1.00 0.00 81 ASN A N 20
ATOM 33592 C CA . ASN A 1 81 ? 2.655 10.185 -2.078 1.00 0.00 81 ASN A CA 20
ATOM 33593 C C . ASN A 1 81 ? 2.084 9.016 -1.321 1.00 0.00 81 ASN A C 20
ATOM 33594 O O . ASN A 1 81 ? 2.539 8.688 -0.227 1.00 0.00 81 ASN A O 20
ATOM 33605 N N . VAL A 1 82 ? 1.123 8.349 -1.941 1.00 0.00 82 VAL A N 20
ATOM 33606 C CA . VAL A 1 82 ? 0.438 7.228 -1.317 1.00 0.00 82 VAL A CA 20
ATOM 33607 C C . VAL A 1 82 ? 1.413 6.077 -1.072 1.00 0.00 82 VAL A C 20
ATOM 33608 O O . VAL A 1 82 ? 1.452 5.516 0.015 1.00 0.00 82 VAL A O 20
ATOM 33621 N N . ASN A 1 83 ? 2.223 5.792 -2.083 1.00 0.00 83 ASN A N 20
ATOM 33622 C CA . ASN A 1 83 ? 3.252 4.732 -2.061 1.00 0.00 83 ASN A CA 20
ATOM 33623 C C . ASN A 1 83 ? 4.131 4.873 -0.806 1.00 0.00 83 ASN A C 20
ATOM 33624 O O . ASN A 1 83 ? 4.284 3.936 -0.015 1.00 0.00 83 ASN A O 20
ATOM 33635 N N . GLN A 1 84 ? 4.610 6.071 -0.592 1.00 0.00 84 GLN A N 20
ATOM 33636 C CA . GLN A 1 84 ? 5.487 6.379 0.522 1.00 0.00 84 GLN A CA 20
ATOM 33637 C C . GLN A 1 84 ? 4.701 6.260 1.850 1.00 0.00 84 GLN A C 20
ATOM 33638 O O . GLN A 1 84 ? 5.185 5.673 2.831 1.00 0.00 84 GLN A O 20
ATOM 33652 N N . LEU A 1 85 ? 3.488 6.778 1.867 1.00 0.00 85 LEU A N 20
ATOM 33653 C CA . LEU A 1 85 ? 2.668 6.761 3.071 1.00 0.00 85 LEU A CA 20
ATOM 33654 C C . LEU A 1 85 ? 2.297 5.337 3.494 1.00 0.00 85 LEU A C 20
ATOM 33655 O O . LEU A 1 85 ? 2.248 5.039 4.693 1.00 0.00 85 LEU A O 20
ATOM 33671 N N . ILE A 1 86 ? 2.077 4.462 2.522 1.00 0.00 86 ILE A N 20
ATOM 33672 C CA . ILE A 1 86 ? 1.787 3.055 2.803 1.00 0.00 86 ILE A CA 20
ATOM 33673 C C . ILE A 1 86 ? 3.011 2.405 3.456 1.00 0.00 86 ILE A C 20
ATOM 33674 O O . ILE A 1 86 ? 2.890 1.691 4.461 1.00 0.00 86 ILE A O 20
ATOM 33690 N N . LEU A 1 87 ? 4.188 2.712 2.920 1.00 0.00 87 LEU A N 20
ATOM 33691 C CA . LEU A 1 87 ? 5.444 2.197 3.461 1.00 0.00 87 LEU A CA 20
ATOM 33692 C C . LEU A 1 87 ? 5.654 2.677 4.891 1.00 0.00 87 LEU A C 20
ATOM 33693 O O . LEU A 1 87 ? 6.034 1.909 5.756 1.00 0.00 87 LEU A O 20
ATOM 33709 N N . THR A 1 88 ? 5.351 3.935 5.119 1.00 0.00 88 THR A N 20
ATOM 33710 C CA . THR A 1 88 ? 5.452 4.573 6.429 1.00 0.00 88 THR A CA 20
ATOM 33711 C C . THR A 1 88 ? 4.487 3.896 7.450 1.00 0.00 88 THR A C 20
ATOM 33712 O O . THR A 1 88 ? 4.742 3.857 8.660 1.00 0.00 88 THR A O 20
ATOM 33723 N N . THR A 1 89 ? 3.375 3.423 6.946 1.00 0.00 89 THR A N 20
ATOM 33724 C CA . THR A 1 89 ? 2.363 2.770 7.738 1.00 0.00 89 THR A CA 20
ATOM 33725 C C . THR A 1 89 ? 2.826 1.392 8.259 1.00 0.00 89 THR A C 20
ATOM 33726 O O . THR A 1 89 ? 2.618 1.058 9.441 1.00 0.00 89 THR A O 20
ATOM 33737 N N . ILE A 1 90 ? 3.453 0.609 7.406 1.00 0.00 90 ILE A N 20
ATOM 33738 C CA . ILE A 1 90 ? 3.907 -0.708 7.816 1.00 0.00 90 ILE A CA 20
ATOM 33739 C C . ILE A 1 90 ? 5.273 -0.644 8.489 1.00 0.00 90 ILE A C 20
ATOM 33740 O O . ILE A 1 90 ? 5.504 -1.286 9.518 1.00 0.00 90 ILE A O 20
ATOM 33756 N N . LYS A 1 91 ? 6.146 0.154 7.936 1.00 0.00 91 LYS A N 20
ATOM 33757 C CA . LYS A 1 91 ? 7.480 0.306 8.437 1.00 0.00 91 LYS A CA 20
ATOM 33758 C C . LYS A 1 91 ? 7.497 1.554 9.267 1.00 0.00 91 LYS A C 20
ATOM 33759 O O . LYS A 1 91 ? 7.280 2.642 8.736 1.00 0.00 91 LYS A O 20
ATOM 33778 N N . LEU A 1 92 ? 7.725 1.428 10.552 1.00 0.00 92 LEU A N 20
ATOM 33779 C CA . LEU A 1 92 ? 7.738 2.596 11.399 1.00 0.00 92 LEU A CA 20
ATOM 33780 C C . LEU A 1 92 ? 9.028 3.390 11.230 1.00 0.00 92 LEU A C 20
ATOM 33781 O O . LEU A 1 92 ? 9.981 3.265 12.012 1.00 0.00 92 LEU A O 20
ATOM 33797 N N . GLU A 1 93 ? 9.056 4.145 10.161 1.00 0.00 93 GLU A N 20
ATOM 33798 C CA . GLU A 1 93 ? 10.158 4.962 9.786 1.00 0.00 93 GLU A CA 20
ATOM 33799 C C . GLU A 1 93 ? 9.733 6.428 9.853 1.00 0.00 93 GLU A C 20
ATOM 33800 O O . GLU A 1 93 ? 8.546 6.756 9.699 1.00 0.00 93 GLU A O 20
ATOM 33812 N N . HIS A 1 94 ? 10.688 7.293 10.092 1.00 0.00 94 HIS A N 20
ATOM 33813 C CA . HIS A 1 94 ? 10.449 8.699 10.225 1.00 0.00 94 HIS A CA 20
ATOM 33814 C C . HIS A 1 94 ? 11.722 9.448 9.863 1.00 0.00 94 HIS A C 20
ATOM 33815 O O . HIS A 1 94 ? 12.713 9.359 10.589 1.00 0.00 94 HIS A O 20
ATOM 33830 N N . HIS A 1 95 ? 11.697 10.132 8.709 1.00 0.00 95 HIS A N 20
ATOM 33831 C CA . HIS A 1 95 ? 12.836 10.963 8.195 1.00 0.00 95 HIS A CA 20
ATOM 33832 C C . HIS A 1 95 ? 14.028 10.082 7.741 1.00 0.00 95 HIS A C 20
ATOM 33833 O O . HIS A 1 95 ? 15.085 10.587 7.363 1.00 0.00 95 HIS A O 20
ATOM 33848 N N . HIS A 1 96 ? 13.799 8.772 7.738 1.00 0.00 96 HIS A N 20
ATOM 33849 C CA . HIS A 1 96 ? 14.781 7.737 7.387 1.00 0.00 96 HIS A CA 20
ATOM 33850 C C . HIS A 1 96 ? 15.904 7.661 8.414 1.00 0.00 96 HIS A C 20
ATOM 33851 O O . HIS A 1 96 ? 16.707 8.594 8.550 1.00 0.00 96 HIS A O 20
ATOM 33866 N N . HIS A 1 97 ? 15.958 6.548 9.120 1.00 0.00 97 HIS A N 20
ATOM 33867 C CA . HIS A 1 97 ? 16.964 6.318 10.154 1.00 0.00 97 HIS A CA 20
ATOM 33868 C C . HIS A 1 97 ? 16.822 4.929 10.762 1.00 0.00 97 HIS A C 20
ATOM 33869 O O . HIS A 1 97 ? 17.794 4.364 11.243 1.00 0.00 97 HIS A O 20
ATOM 33884 N N . HIS A 1 98 ? 15.632 4.380 10.709 1.00 0.00 98 HIS A N 20
ATOM 33885 C CA . HIS A 1 98 ? 15.338 3.130 11.398 1.00 0.00 98 HIS A CA 20
ATOM 33886 C C . HIS A 1 98 ? 15.966 1.942 10.712 1.00 0.00 98 HIS A C 20
ATOM 33887 O O . HIS A 1 98 ? 15.552 1.542 9.620 1.00 0.00 98 HIS A O 20
ATOM 33902 N N . HIS A 1 99 ? 16.981 1.408 11.336 1.00 0.00 99 HIS A N 20
ATOM 33903 C CA . HIS A 1 99 ? 17.672 0.246 10.855 1.00 0.00 99 HIS A CA 20
ATOM 33904 C C . HIS A 1 99 ? 17.994 -0.657 12.039 1.00 0.00 99 HIS A C 20
ATOM 33905 O O . HIS A 1 99 ? 19.045 -0.509 12.672 1.00 0.00 99 HIS A O 20
#

InterPro domains:
  IPR040534 Calcium binding protein SSO6904 [PF18249] (4-93)

Sequence (99 aa):
MSILEDPEFVKLRQFKGKVNFNLVMQILDEIELDLRGSDNIKTSIIYVYSSHLDEIRKNKEFYDMIAEILQRYYKKIGIENVNQLILTTIKLEHHHHHHMSILEDPEFVKLRQFKGKVNFNLVMQILDEIELDLRGSDNIKTSIIYVYSSHLDEIRKNKEFYDMIAEILQRYYKKIGIENVNQLILTTIKLEHHHHHHMSILEDPEFVKLRQFKGKVNFNLVMQILDEIELDLRGSDNIKTSIIYVYSSHLDEIRKNKEFYDMIAEILQRYYKKIGIENVNQLILTTIKLEHHHHHHMSILEDPEFVKLRQFKGKVNFNLVMQILDEIELDLRGSDNIKTSIIYVYSSHLDEIRKNKEFYDMIAEILQRYYKKIGIENVNQLILTTIKLEHHHHHHMSILEDPEFVKLRQFKGKVNFNLVMQILDEIELDLRGSDNIKTSIIYVYSSHLDEIRKNKEFYDMIAEILQRYYKKIGIENVNQLILTTIKLEHHHHHHMSILEDPEFVKLRQFKGKVNFNLVMQILDEIELDLRGSDNIKTSIIYVYSSHLDEIRKNKEFYDMIAEILQRYYKKIGIENVNQLILTTIKLEHHHHHHMSILEDPEFVKLRQFKGKVNFNLVMQILDEIELDLRGSDNIKTSIIYVYSSHLDEIRKNKEFYDMIAEILQRYYKKIGIENVNQLILTTIKLEHHHHHHMSILEDPEFVKLRQFKGKVNFNLVMQILDEIELDLRGSDNIKTSIIYVYSSHLDEIRKNKEFYDMIAEILQRYYKKIGIENVNQLILTTIKLEHHHHHHMSILEDPEFVKLRQFKGKVNFNLVMQILDEIELDLRGSDNIKTSIIYVYSSHLDEIRKNKEFYDMIAEILQRYYKKIGIENVNQLILTTIKLEHHHHHHMSILEDPEFVKLRQFKGKVNFNLVMQILDEIELDLRGSDNIKTSIIYVYSSHLDEIRKNKEFYDMIAEILQRYYKKIGIENVNQLILTTIKLEHHHHHHMSILEDPEFVKLRQFKGKVNFNLVMQILDEIELDLRGSDNIKTSIIYVYSSHLDEIRKNKEFYDMIAEILQRYYKKIGIENVNQLILTTIKLEHHHHHHMSILEDPEFVKLRQFKGKVNFNLVMQILDEIELDLRGSDNIKTSIIYVYSSHLDEIRKNKEFYDMIAEILQRYYKKIGIENVNQLILTTIKLEHHHHHHMSILEDPEFVKLRQFKGKVNFNLVMQILDEIELDLRGSDNIKTSIIYVYSSHLDEIRKNKEFYDMIAEILQRYYKKIGIENVNQLILTTIKLEHHHHHHMSILEDPEFVKLRQFKGKVNFNLVMQILDEIELDLRGSDNIKTSIIYVYSSHLDEIRKNKEFYDMIAEILQRYYKKIGIENVNQLILTTIKLEHHHHHHMSILEDPEFVKLRQFKGKVNFNLVMQILDEIELDLRGSDNIKTSIIYVYSSHLDEIRKNKEFYDMIAEILQRYYKKIGIENVNQLILTTIKLEHHHHHHMSILEDPEFVKLRQFKGKVNFNLVMQILDEIELDLRGSDNIKTSIIYVYSSHLDEIRKNKEFYDMIAEILQRYYKKIGIENVNQLILTTIKLEHHHHHHMSILEDPEFVKLRQFKGKVNFNLVMQILDEIELDLRGSDNIKTSIIYVYSSHLDEIRKNKEFYDMIAEILQRYYKKIGIENVNQLILTTIKLEHHHHHHMSILEDPEFVKLRQFKGKVNFNLVMQILDEIELDLRGSDNIKTSIIYVYSSHLDEIRKNKEFYDMIAEILQRYYKKIGIENVNQLILTTIKLEHHHHHHMSILEDPEFVKLRQFKGKVNFNLVMQILDEIELDLRGSDNIKTSIIYVYSSHLDEIRKNKEFYDMIAEILQRYYKKIGIENVNQLILTTIKLEHHHHHHMSILEDPEFVKLRQFKGKVNFNLVMQILDEIELDLRGSDNIKTSIIYVYSSHLDEIRKNKEFYDMIAEILQRYYKKIGIENVNQLILTTIKLEHHHHHH

Secondary structure (DSSP, 8-state):
--S-S-HHHHHHHHHT--S-HHHHHHHHHHHHHHHHHSS-HHHHHHHHHHHTHHHHHHTHHHHHHHHHHHHHHHTTT-HHHHHHHHHHHH--SS-SS--

Radius of gyration: 13.01 Å; Cα contacts (8 Å, |Δi|>4): 74; chains: 1; bounding box: 27×32×39 Å

Foldseek 3Di:
DAPPVDPLLVVLLVVAAPADLVLLLVLLVQLCVVQVVHDCSVVSNVVSCVVVVPRCVVPVSNSVSLSVCLNVCCVVPRSVSSSVRSSCSHDVDDPDDDD

Solvent-accessible surface area: 6296 Å² total; per-residue (Å²): 160,53,13,135,102,11,85,38,12,82,70,1,93,121,97,111,7,180,24,72,71,98,41,0,82,93,0,1,64,40,0,23,90,35,12,149,73,59,120,53,7,129,46,0,18,107,114,2,24,66,87,40,105,73,26,25,170,119,31,132,85,10,2,96,10,0,13,80,0,0,44,126,4,43,159,121,35,16,5,102,62,0,7,100,31,0,28,64,2,15,94,52,117,147,112,105,187,151,176

Organism: Saccharolobus solfataricus (strain ATCC 35092 / DSM 1617 / JCM 11322 / P2) (NCBI:txid273057)

CATH classification: 1.20.120.970